Protein 6GEF (pdb70)

Structure (mmCIF, N/CA/C/O backbone):
data_6GEF
#
_entry.id   6GEF
#
_cell.length_a   83.040
_cell.length_b   93.560
_cell.length_c   109.920
_cell.angle_alpha   103.900
_cell.angle_beta   101.980
_cell.angle_gamma   99.940
#
_symmetry.space_group_name_H-M   'P 1'
#
loop_
_atom_site.group_PDB
_atom_site.id
_atom_site.type_symbol
_atom_site.label_atom_id
_atom_site.label_alt_id
_atom_site.label_comp_id
_atom_site.label_asym_id
_atom_site.label_entity_id
_atom_site.label_seq_id
_atom_site.pdbx_PDB_ins_code
_atom_site.Cartn_x
_atom_site.Cartn_y
_atom_site.Cartn_z
_atom_site.occupancy
_atom_site.B_iso_or_equiv
_atom_site.auth_seq_id
_atom_site.auth_comp_id
_atom_site.auth_asym_id
_atom_site.auth_atom_id
_atom_site.pdbx_PDB_model_num
ATOM 1 N N . ARG A 1 15 ? -16.384 -27.929 29.563 1.00 105.75 1 ARG A N 1
ATOM 2 C CA . ARG A 1 15 ? -17.468 -28.654 30.304 1.00 110.32 1 ARG A CA 1
ATOM 3 C C . ARG A 1 15 ? -18.430 -29.298 29.314 1.00 112.85 1 ARG A C 1
ATOM 4 O O . ARG A 1 15 ? -18.041 -30.228 28.604 1.00 117.55 1 ARG A O 1
ATOM 6 N N . GLU A 1 16 ? -19.666 -28.788 29.246 1.00 113.45 2 GLU A N 1
ATOM 7 C CA . GLU A 1 16 ? -20.752 -29.488 28.611 1.00 112.19 2 GLU A CA 1
ATOM 8 C C . GLU A 1 16 ? -21.681 -28.534 27.848 1.00 110.63 2 GLU A C 1
ATOM 9 O O . GLU A 1 16 ? -22.886 -28.743 27.795 1.00 112.52 2 GLU A O 1
ATOM 11 N N . PRO A 1 17 ? -21.113 -27.472 27.283 1.00 106.58 3 PRO A N 1
ATOM 12 C CA . PRO A 1 17 ? -21.900 -26.423 26.648 1.00 105.69 3 PRO A CA 1
ATOM 13 C C . PRO A 1 17 ? -21.196 -25.974 25.366 1.00 103.32 3 PRO A C 1
ATOM 14 O O . PRO A 1 17 ? -20.065 -26.405 25.067 1.00 96.58 3 PRO A O 1
ATOM 16 N N . LEU A 1 18 ? -21.876 -25.125 24.605 1.00 100.47 4 LEU A N 1
ATOM 17 C CA . LEU A 1 18 ? -21.580 -24.998 23.188 1.00 101.17 4 LEU A CA 1
ATOM 18 C C . LEU A 1 18 ? -20.221 -24.338 22.965 1.00 96.66 4 LEU A C 1
ATOM 19 O O . LEU A 1 18 ? -19.795 -23.480 23.762 1.00 94.49 4 LEU A O 1
ATOM 21 N N . HIS A 1 19 ? -19.546 -24.758 21.889 1.00 86.30 5 HIS A N 1
ATOM 22 C CA . HIS A 1 19 ? -18.372 -24.048 21.412 1.00 80.27 5 HIS A CA 1
ATOM 23 C C . HIS A 1 19 ? -18.701 -22.570 21.221 1.00 78.25 5 HIS A C 1
ATOM 24 O O . HIS A 1 19 ? -19.806 -22.208 20.817 1.00 83.50 5 HIS A O 1
ATOM 26 N N . LEU A 1 20 ? -17.741 -21.699 21.553 1.00 71.78 6 LEU A N 1
ATOM 27 C CA . LEU A 1 20 ? -17.953 -20.278 21.586 1.00 68.09 6 LEU A CA 1
ATOM 28 C C . LEU A 1 20 ? -16.629 -19.608 21.251 1.00 64.26 6 LEU A C 1
ATOM 29 O O . LEU A 1 20 ? -15.574 -20.114 21.615 1.00 60.80 6 LEU A O 1
ATOM 34 N N . PRO A 1 21 ? -16.665 -18.404 20.681 1.00 65.73 7 PRO A N 1
ATOM 35 C CA . PRO A 1 21 ? -15.427 -17.624 20.541 1.00 66.71 7 PRO A CA 1
ATOM 36 C C . PRO A 1 21 ? -14.733 -17.406 21.858 1.00 70.53 7 PRO A C 1
ATOM 37 O O . PRO A 1 21 ? -15.377 -17.471 22.920 1.00 64.83 7 PRO A O 1
ATOM 41 N N . ILE A 1 22 ? -13.434 -17.141 21.817 1.00 75.88 8 ILE A N 1
ATOM 42 C CA . ILE A 1 22 ? -12.684 -16.949 23.062 1.00 80.77 8 ILE A CA 1
ATOM 43 C C . ILE A 1 22 ? -13.275 -15.758 23.813 1.00 77.58 8 ILE A C 1
ATOM 44 O O . ILE A 1 22 ? -13.632 -14.748 23.220 1.00 72.55 8 ILE A O 1
ATOM 49 N N . LEU A 1 23 ? -13.374 -15.890 25.143 1.00 82.29 9 LEU A N 1
ATOM 50 C CA . LEU A 1 23 ? -13.795 -14.810 26.008 1.00 82.94 9 LEU A CA 1
ATOM 51 C C . LEU A 1 23 ? -12.592 -14.025 26.519 1.00 83.15 9 LEU A C 1
ATOM 52 O O . LEU A 1 23 ? -11.478 -14.529 26.582 1.00 79.76 9 LEU A O 1
ATOM 57 N N . GLU A 1 24 ? -12.833 -12.777 26.878 1.00 87.24 10 GLU A N 1
ATOM 58 C CA . GLU A 1 24 ? -11.787 -11.801 27.132 1.00 88.62 10 GLU A CA 1
ATOM 59 C C . GLU A 1 24 ? -11.878 -11.305 28.573 1.00 91.11 10 GLU A C 1
ATOM 60 O O . GLU A 1 24 ? -12.986 -11.141 29.107 1.00 97.23 10 GLU A O 1
ATOM 66 N N . PHE A 1 25 ? -10.721 -11.033 29.161 1.00 94.92 11 PHE A N 1
ATOM 67 C CA . PHE A 1 25 ? -10.644 -10.314 30.414 1.00 97.07 11 PHE A CA 1
ATOM 68 C C . PHE A 1 25 ? -11.079 -8.863 30.227 1.00 96.84 11 PHE A C 1
ATOM 69 O O . PHE A 1 25 ? -11.011 -8.297 29.134 1.00 93.57 11 PHE A O 1
ATOM 77 N N . LYS A 1 26 ? -11.508 -8.261 31.329 1.00 97.96 12 LYS A N 1
ATOM 78 C CA . LYS A 1 26 ? -12.233 -6.995 31.294 1.00 97.74 12 LYS A CA 1
ATOM 79 C C . LYS A 1 26 ? -11.463 -5.910 32.048 1.00 101.52 12 LYS A C 1
ATOM 80 O O . LYS A 1 26 ? -10.551 -6.192 32.800 1.00 102.05 12 LYS A O 1
ATOM 86 N N . THR A 1 27 ? -11.859 -4.668 31.818 1.00 105.18 13 THR A N 1
ATOM 87 C CA . THR A 1 27 ? -11.453 -3.526 32.660 1.00 106.02 13 THR A CA 1
ATOM 88 C C . THR A 1 27 ? -12.704 -2.778 33.115 1.00 103.68 13 THR A C 1
ATOM 89 O O . THR A 1 27 ? -13.334 -2.120 32.306 1.00 109.86 13 THR A O 1
ATOM 93 N N . GLU A 1 28 ? -13.024 -2.905 34.392 1.00 100.63 14 GLU A N 1
ATOM 94 C CA . GLU A 1 28 ? -14.228 -2.273 34.953 1.00 100.17 14 GLU A CA 1
ATOM 95 C C . GLU A 1 28 ? -15.409 -2.266 33.962 1.00 90.86 14 GLU A C 1
ATOM 96 O O . GLU A 1 28 ? -15.637 -1.292 33.290 1.00 86.89 14 GLU A O 1
ATOM 102 N N . TYR A 1 29 ? -16.005 -3.420 33.771 1.00 83.74 15 TYR A N 1
ATOM 103 C CA . TYR A 1 29 ? -17.017 -3.621 32.757 1.00 85.66 15 TYR A CA 1
ATOM 104 C C . TYR A 1 29 ? -17.880 -4.816 33.121 1.00 85.83 15 TYR A C 1
ATOM 105 O O . TYR A 1 29 ? -17.367 -5.823 33.610 1.00 89.57 15 TYR A O 1
ATOM 114 N N . ARG A 1 30 ? -19.182 -4.692 32.902 1.00 85.75 16 ARG A N 1
ATOM 115 C CA . ARG A 1 30 ? -20.096 -5.820 32.946 1.00 85.78 16 ARG A CA 1
ATOM 116 C C . ARG A 1 30 ? -20.834 -5.916 31.625 1.00 77.93 16 ARG A C 1
ATOM 117 O O . ARG A 1 30 ? -21.382 -4.923 31.154 1.00 76.89 16 ARG A O 1
ATOM 125 N N . TYR A 1 31 ? -20.856 -7.098 31.033 1.00 71.22 17 TYR A N 1
ATOM 126 C CA . TYR A 1 31 ? -21.627 -7.294 29.817 1.00 68.76 17 TYR A CA 1
ATOM 127 C C . TYR A 1 31 ? -23.108 -7.219 30.153 1.00 65.63 17 TYR A C 1
ATOM 128 O O . TYR A 1 31 ? -23.575 -7.954 31.035 1.00 64.43 17 TYR A O 1
ATOM 137 N N . PRO A 1 32 ? -23.892 -6.367 29.471 1.00 63.80 18 PRO A N 1
ATOM 138 C CA . PRO A 1 32 ? -25.312 -6.271 29.791 1.00 66.41 18 PRO A CA 1
ATOM 139 C C . PRO A 1 32 ? -26.085 -7.524 29.448 1.00 68.99 18 PRO A C 1
ATOM 140 O O . PRO A 1 32 ? -25.915 -8.049 28.365 1.00 74.88 18 PRO A O 1
ATOM 144 N N . SER A 1 33 ? -26.893 -8.009 30.362 1.00 71.60 19 SER A N 1
ATOM 145 C CA . SER A 1 33 ? -27.883 -9.030 30.032 1.00 73.33 19 SER A CA 1
ATOM 146 C C . SER A 1 33 ? -28.700 -8.635 28.808 1.00 73.10 19 SER A C 1
ATOM 147 O O . SER A 1 33 ? -29.008 -9.472 27.964 1.00 72.64 19 SER A O 1
ATOM 150 N N . THR A 1 34 ? -29.078 -7.362 28.711 1.00 74.65 20 THR A N 1
ATOM 151 C CA . THR A 1 34 ? -29.682 -6.816 27.509 1.00 73.62 20 THR A CA 1
ATOM 152 C C . THR A 1 34 ? -29.112 -5.430 27.235 1.00 74.13 20 THR A C 1
ATOM 153 O O . THR A 1 34 ? -28.710 -4.713 28.159 1.00 82.39 20 THR A O 1
ATOM 157 N N . PHE A 1 35 ? -29.079 -5.063 25.960 1.00 71.47 21 PHE A N 1
ATOM 158 C CA . PHE A 1 35 ? -28.627 -3.740 25.538 1.00 69.46 21 PHE A CA 1
ATOM 159 C C . PHE A 1 35 ? -29.849 -2.864 25.315 1.00 74.55 21 PHE A C 1
ATOM 160 O O . PHE A 1 35 ? -30.544 -2.989 24.321 1.00 82.41 21 PHE A O 1
ATOM 168 N N . GLU A 1 36 ? -30.147 -1.989 26.307 1.00 75.72 22 GLU A N 1
ATOM 169 C CA . GLU A 1 36 ? -31.219 -1.033 26.193 1.00 77.12 22 GLU A CA 1
ATOM 170 C C . GLU A 1 36 ? -30.770 0.422 26.260 1.00 74.85 22 GLU A C 1
ATOM 171 O O . GLU A 1 36 ? -31.594 1.320 26.023 1.00 75.09 22 GLU A O 1
ATOM 177 N N . HIS A 1 37 ? -29.501 0.691 26.567 1.00 71.84 23 HIS A N 1
ATOM 178 C CA . HIS A 1 37 ? -28.978 2.041 26.638 1.00 75.06 23 HIS A CA 1
ATOM 179 C C . HIS A 1 37 ? -27.723 2.155 25.819 1.00 72.99 23 HIS A C 1
ATOM 180 O O . HIS A 1 37 ? -26.820 1.343 25.971 1.00 73.57 23 HIS A O 1
ATOM 187 N N . GLU A 1 38 ? -27.666 3.177 24.958 1.00 74.88 24 GLU A N 1
ATOM 188 C CA . GLU A 1 38 ? -26.439 3.443 24.194 1.00 75.63 24 GLU A CA 1
ATOM 189 C C . GLU A 1 38 ? -25.214 3.545 25.084 1.00 74.07 24 GLU A C 1
ATOM 190 O O . GLU A 1 38 ? -24.101 3.403 24.614 1.00 72.08 24 GLU A O 1
ATOM 196 N N . ALA A 1 39 ? -25.408 3.813 26.381 1.00 75.65 25 ALA A N 1
ATOM 197 C CA . ALA A 1 39 ? -24.287 4.016 27.282 1.00 74.68 25 ALA A CA 1
ATOM 198 C C . ALA A 1 39 ? -23.503 2.714 27.479 1.00 73.17 25 ALA A C 1
ATOM 199 O O . ALA A 1 39 ? -22.268 2.732 27.534 1.00 73.97 25 ALA A O 1
ATOM 201 N N . GLN A 1 40 ? -24.204 1.579 27.600 1.00 69.70 26 GLN A N 1
ATOM 202 C CA . GLN A 1 40 ? -23.547 0.313 27.773 1.00 68.20 26 GLN A CA 1
ATOM 203 C C . GLN A 1 40 ? -23.001 -0.257 26.477 1.00 69.29 26 GLN A C 1
ATOM 204 O O . GLN A 1 40 ? -22.053 -1.054 26.489 1.00 67.39 26 GLN A O 1
ATOM 210 N N . PHE A 1 41 ? -23.550 0.132 25.344 1.00 70.61 27 PHE A N 1
ATOM 211 C CA . PHE A 1 41 ? -22.872 -0.098 24.060 1.00 71.27 27 PHE A CA 1
ATOM 212 C C . PHE A 1 41 ? -21.568 0.683 23.958 1.00 70.82 27 PHE A C 1
ATOM 213 O O . PHE A 1 41 ? -20.534 0.129 23.592 1.00 69.24 27 PHE A O 1
ATOM 221 N N . LYS A 1 42 ? -21.603 1.959 24.305 1.00 74.63 28 LYS A N 1
ATOM 222 C CA . LYS A 1 42 ? -20.366 2.762 24.336 1.00 75.16 28 LYS A CA 1
ATOM 223 C C . LYS A 1 42 ? -19.346 2.153 25.303 1.00 71.40 28 LYS A C 1
ATOM 224 O O . LYS A 1 42 ? -18.162 2.143 25.012 1.00 66.17 28 LYS A O 1
ATOM 230 N N . ASP A 1 43 ? -19.820 1.636 26.439 1.00 71.08 29 ASP A N 1
ATOM 231 C CA . ASP A 1 43 ? -18.931 0.949 27.361 1.00 72.63 29 ASP A CA 1
ATOM 232 C C . ASP A 1 43 ? -18.430 -0.352 26.802 1.00 69.94 29 ASP A C 1
ATOM 233 O O . ASP A 1 43 ? -17.352 -0.821 27.193 1.00 66.88 29 ASP A O 1
ATOM 238 N N . THR A 1 44 ? -19.199 -0.999 25.932 1.00 72.82 30 THR A N 1
ATOM 239 C CA . THR A 1 44 ? -18.727 -2.206 25.249 1.00 70.76 30 THR A CA 1
ATOM 240 C C . THR A 1 44 ? -17.619 -1.863 24.275 1.00 69.73 30 THR A C 1
ATOM 241 O O . THR A 1 44 ? -16.623 -2.591 24.198 1.00 68.26 30 THR A O 1
ATOM 245 N N . VAL A 1 45 ? -17.786 -0.815 23.486 1.00 69.86 31 VAL A N 1
ATOM 246 C CA . VAL A 1 45 ? -16.774 -0.441 22.518 1.00 69.15 31 VAL A CA 1
ATOM 247 C C . VAL A 1 45 ? -15.559 0.079 23.230 1.00 70.84 31 VAL A C 1
ATOM 248 O O . VAL A 1 45 ? -14.418 -0.021 22.706 1.00 77.38 31 VAL A O 1
ATOM 252 N N . LEU A 1 46 ? -15.701 0.756 24.356 1.00 74.63 32 LEU A N 1
ATOM 253 C CA . LEU A 1 46 ? -14.549 1.177 25.164 1.00 73.00 32 LEU A CA 1
ATOM 254 C C . LEU A 1 46 ? -13.857 -0.025 25.810 1.00 73.51 32 LEU A C 1
ATOM 255 O O . LEU A 1 46 ? -12.632 -0.037 25.916 1.00 78.00 32 LEU A O 1
ATOM 260 N N . GLU A 1 47 ? -14.610 -1.009 26.252 1.00 73.07 33 GLU A N 1
ATOM 261 C CA . GLU A 1 47 ? -14.023 -2.243 26.736 1.00 72.20 33 GLU A CA 1
ATOM 262 C C . GLU A 1 47 ? -13.201 -2.929 25.644 1.00 71.42 33 GLU A C 1
ATOM 263 O O . GLU A 1 47 ? -12.072 -3.351 25.884 1.00 71.47 33 GLU A O 1
ATOM 269 N N . PHE A 1 48 ? -13.781 -3.114 24.476 1.00 68.14 34 PHE A N 1
ATOM 270 C CA . PHE A 1 48 ? -13.015 -3.625 23.340 1.00 70.97 34 PHE A CA 1
ATOM 271 C C . PHE A 1 48 ? -11.828 -2.737 23.036 1.00 70.75 34 PHE A C 1
ATOM 272 O O . PHE A 1 48 ? -10.784 -3.232 22.590 1.00 73.24 34 PHE A O 1
ATOM 280 N N . LEU A 1 49 ? -11.953 -1.433 23.218 1.00 68.71 35 LEU A N 1
ATOM 281 C CA . LEU A 1 49 ? -10.859 -0.517 22.879 1.00 69.00 35 LEU A CA 1
ATOM 282 C C . LEU A 1 49 ? -9.709 -0.644 23.840 1.00 69.27 35 LEU A C 1
ATOM 283 O O . LEU A 1 49 ? -8.551 -0.495 23.458 1.00 71.53 35 LEU A O 1
ATOM 288 N N . ALA A 1 50 ? -9.974 -0.897 25.116 1.00 70.30 36 ALA A N 1
ATOM 289 C CA . ALA A 1 50 ? -8.926 -1.322 26.046 1.00 72.34 36 ALA A CA 1
ATOM 290 C C . ALA A 1 50 ? -8.087 -2.484 25.472 1.00 72.86 36 ALA A C 1
ATOM 291 O O . ALA A 1 50 ? -6.888 -2.538 25.675 1.00 78.80 36 ALA A O 1
ATOM 293 N N . HIS A 1 51 ? -8.736 -3.375 24.763 1.00 72.21 37 HIS A N 1
ATOM 294 C CA . HIS A 1 51 ? -8.074 -4.553 24.203 1.00 73.69 37 HIS A CA 1
ATOM 295 C C . HIS A 1 51 ? -7.406 -4.297 22.846 1.00 74.08 37 HIS A C 1
ATOM 296 O O . HIS A 1 51 ? -6.803 -5.215 22.315 1.00 71.54 37 HIS A O 1
ATOM 303 N N . GLU A 1 52 ? -7.526 -3.081 22.305 1.00 75.86 38 GLU A N 1
ATOM 304 C CA . GLU A 1 52 ? -6.935 -2.729 21.035 1.00 79.21 38 GLU A CA 1
ATOM 305 C C . GLU A 1 52 ? -7.532 -3.577 19.905 1.00 78.29 38 GLU A C 1
ATOM 306 O O . GLU A 1 52 ? -6.831 -3.917 18.912 1.00 80.21 38 GLU A O 1
ATOM 312 N N . ALA A 1 53 ? -8.838 -3.798 19.950 1.00 72.43 39 ALA A N 1
ATOM 313 C CA . ALA A 1 53 ? -9.530 -4.465 18.848 1.00 70.41 39 ALA A CA 1
ATOM 314 C C . ALA A 1 53 ? -9.588 -3.540 17.647 1.00 68.16 39 ALA A C 1
ATOM 315 O O . ALA A 1 53 ? -9.906 -2.364 17.771 1.00 70.55 39 ALA A O 1
ATOM 317 N N . SER A 1 54 ? -9.269 -4.067 16.468 1.00 65.93 40 SER A N 1
ATOM 318 C CA . SER A 1 54 ? -9.369 -3.308 15.240 1.00 63.38 40 SER A CA 1
ATOM 319 C C . SER A 1 54 ? -10.815 -3.183 14.778 1.00 61.02 40 SER A C 1
ATOM 320 O O . SER A 1 54 ? -11.240 -2.124 14.313 1.00 63.86 40 SER A O 1
ATOM 323 N N . ASP A 1 55 ? -11.581 -4.238 14.901 1.00 60.03 41 ASP A N 1
ATOM 324 C CA . ASP A 1 55 ? -12.944 -4.300 14.358 1.00 60.13 41 ASP A CA 1
ATOM 325 C C . ASP A 1 55 ? -13.861 -4.937 15.392 1.00 57.12 41 ASP A C 1
ATOM 326 O O . ASP A 1 55 ? -13.461 -5.832 16.121 1.00 54.51 41 ASP A O 1
ATOM 331 N N . ILE A 1 56 ? -15.087 -4.448 15.450 1.00 57.49 42 ILE A N 1
ATOM 332 C CA . ILE A 1 56 ? -16.123 -4.968 16.324 1.00 59.88 42 ILE A CA 1
ATOM 333 C C . ILE A 1 56 ? -17.338 -5.309 15.455 1.00 57.90 42 ILE A C 1
ATOM 334 O O . ILE A 1 56 ? -17.730 -4.541 14.574 1.00 55.74 42 ILE A O 1
ATOM 339 N N . ILE A 1 57 ? -17.896 -6.485 15.687 1.00 57.84 43 ILE A N 1
ATOM 340 C CA . ILE A 1 57 ? -18.993 -7.020 14.914 1.00 55.16 43 ILE A CA 1
ATOM 341 C C . ILE A 1 57 ? -20.170 -7.233 15.830 1.00 53.86 43 ILE A C 1
ATOM 342 O O . ILE A 1 57 ? -20.068 -7.968 16.812 1.00 52.96 43 ILE A O 1
ATOM 347 N N . ILE A 1 58 ? -21.293 -6.623 15.492 1.00 53.24 44 ILE A N 1
ATOM 348 C CA . ILE A 1 58 ? -22.572 -6.847 16.171 1.00 53.84 44 ILE A CA 1
ATOM 349 C C . ILE A 1 58 ? -23.496 -7.535 15.187 1.00 53.51 44 ILE A C 1
ATOM 350 O O . ILE A 1 58 ? -23.871 -6.952 14.173 1.00 53.89 44 ILE A O 1
ATOM 355 N N . LYS A 1 59 ? -23.843 -8.783 15.487 1.00 55.52 45 LYS A N 1
ATOM 356 C CA . LYS A 1 59 ? -24.837 -9.519 14.699 1.00 57.39 45 LYS A CA 1
ATOM 357 C C . LYS A 1 59 ? -25.753 -10.267 15.648 1.00 57.24 45 LYS A C 1
ATOM 358 O O . LYS A 1 59 ? -25.336 -10.721 16.709 1.00 55.02 45 LYS A O 1
ATOM 364 N N . GLN A 1 60 ? -27.015 -10.392 15.242 1.00 59.22 46 GLN A N 1
ATOM 365 C CA . GLN A 1 60 ? -27.970 -11.241 15.952 1.00 62.62 46 GLN A CA 1
ATOM 366 C C . GLN A 1 60 ? -27.428 -12.687 16.108 1.00 66.20 46 GLN A C 1
ATOM 367 O O . GLN A 1 60 ? -26.627 -13.136 15.264 1.00 66.91 46 GLN A O 1
ATOM 373 N N . GLY A 1 61 ? -27.768 -13.311 17.195 1.00 67.18 47 GLY A N 1
ATOM 374 C CA . GLY A 1 61 ? -27.440 -14.702 17.401 1.00 67.39 47 GLY A CA 1
ATOM 375 C C . GLY A 1 61 ? -26.034 -14.971 17.856 1.00 65.43 47 GLY A C 1
ATOM 376 O O . GLY A 1 61 ? -25.731 -16.122 18.219 1.00 62.57 47 GLY A O 1
ATOM 377 N N . VAL A 1 62 ? -25.163 -13.969 17.883 1.00 66.91 48 VAL A N 1
ATOM 378 C CA . VAL A 1 62 ? -23.869 -14.072 18.551 1.00 69.65 48 VAL A CA 1
ATOM 379 C C . VAL A 1 62 ? -23.688 -12.850 19.450 1.00 66.95 48 VAL A C 1
ATOM 380 O O . VAL A 1 62 ? -24.262 -11.784 19.202 1.00 67.94 48 VAL A O 1
ATOM 384 N N . ALA A 1 63 ? -22.884 -13.013 20.489 1.00 65.56 49 ALA A N 1
ATOM 385 C CA . ALA A 1 63 ? -22.494 -11.883 21.319 1.00 68.91 49 ALA A CA 1
ATOM 386 C C . ALA A 1 63 ? -21.640 -10.893 20.524 1.00 65.78 49 ALA A C 1
ATOM 387 O O . ALA A 1 63 ? -20.990 -11.257 19.568 1.00 62.54 49 ALA A O 1
ATOM 389 N N . ILE A 1 64 ? -21.662 -9.637 20.947 1.00 64.64 50 ILE A N 1
ATOM 390 C CA . ILE A 1 64 ? -20.818 -8.623 20.374 1.00 65.98 50 ILE A CA 1
ATOM 391 C C . ILE A 1 64 ? -19.380 -9.130 20.305 1.00 64.92 50 ILE A C 1
ATOM 392 O O . ILE A 1 64 ? -18.792 -9.425 21.316 1.00 70.11 50 ILE A O 1
ATOM 397 N N . SER A 1 65 ? -18.814 -9.171 19.097 1.00 62.67 51 SER A N 1
ATOM 398 C CA . SER A 1 65 ? -17.503 -9.727 18.855 1.00 60.60 51 SER A CA 1
ATOM 399 C C . SER A 1 65 ? -16.595 -8.675 18.252 1.00 57.68 51 SER A C 1
ATOM 400 O O . SER A 1 65 ? -17.060 -7.736 17.593 1.00 58.96 51 SER A O 1
ATOM 403 N N . ALA A 1 66 ? -15.299 -8.830 18.508 1.00 56.23 52 ALA A N 1
ATOM 404 C CA . ALA A 1 66 ? -14.303 -7.899 17.988 1.00 55.14 52 ALA A CA 1
ATOM 405 C C . ALA A 1 66 ? -13.089 -8.700 17.527 1.00 56.28 52 ALA A C 1
ATOM 406 O O . ALA A 1 66 ? -12.767 -9.748 18.088 1.00 54.86 52 ALA A O 1
ATOM 408 N N . LYS A 1 67 ? -12.415 -8.192 16.508 1.00 60.60 53 LYS A N 1
ATOM 409 C CA . LYS A 1 67 ? -11.118 -8.682 16.104 1.00 64.81 53 LYS A CA 1
ATOM 410 C C . LYS A 1 67 ? -10.037 -7.949 16.908 1.00 63.75 53 LYS A C 1
ATOM 411 O O . LYS A 1 67 ? -9.443 -6.983 16.477 1.00 66.20 53 LYS A O 1
ATOM 417 N N . VAL A 1 68 ? -9.783 -8.462 18.087 1.00 66.59 54 VAL A N 1
ATOM 418 C CA . VAL A 1 68 ? -8.620 -8.071 18.887 1.00 69.03 54 VAL A CA 1
ATOM 419 C C . VAL A 1 68 ? -7.389 -8.808 18.304 1.00 70.60 54 VAL A C 1
ATOM 420 O O . VAL A 1 68 ? -7.390 -10.030 18.161 1.00 68.24 54 VAL A O 1
ATOM 424 N N . LYS A 1 69 ? -6.380 -8.016 17.933 1.00 74.55 55 LYS A N 1
ATOM 425 C CA . LYS A 1 69 ? -5.140 -8.541 17.403 1.00 76.70 55 LYS A CA 1
ATOM 426 C C . LYS A 1 69 ? -5.350 -9.684 16.426 1.00 72.79 55 LYS A C 1
ATOM 427 O O . LYS A 1 69 ? -4.912 -10.836 16.627 1.00 73.07 55 LYS A O 1
ATOM 433 N N . GLY A 1 70 ? -6.182 -9.407 15.437 1.00 68.12 56 GLY A N 1
ATOM 434 C CA . GLY A 1 70 ? -6.396 -10.349 14.331 1.00 69.56 56 GLY A CA 1
ATOM 435 C C . GLY A 1 70 ? -7.199 -11.596 14.649 1.00 68.37 56 GLY A C 1
ATOM 436 O O . GLY A 1 70 ? -7.523 -12.314 13.729 1.00 72.95 56 GLY A O 1
ATOM 437 N N . THR A 1 71 ? -7.461 -11.867 15.925 1.00 66.40 57 THR A N 1
ATOM 438 C CA . THR A 1 71 ? -8.358 -12.933 16.320 1.00 68.23 57 THR A CA 1
ATOM 439 C C . THR A 1 71 ? -9.653 -12.313 16.852 1.00 73.35 57 THR A C 1
ATOM 440 O O . THR A 1 71 ? -9.621 -11.316 17.622 1.00 78.33 57 THR A O 1
ATOM 444 N N . LEU A 1 72 ? -10.791 -12.881 16.417 1.00 70.21 58 LEU A N 1
ATOM 445 C CA . LEU A 1 72 ? -12.082 -12.368 16.812 1.00 69.24 58 LEU A CA 1
ATOM 446 C C . LEU A 1 72 ? -12.609 -13.161 18.012 1.00 67.38 58 LEU A C 1
ATOM 447 O O . LEU A 1 72 ? -12.419 -14.334 18.125 1.00 68.03 58 LEU A O 1
ATOM 452 N N . CYS A 1 73 ? -13.353 -12.478 18.864 1.00 65.58 59 CYS A N 1
ATOM 453 C CA . CYS A 1 73 ? -13.452 -12.843 20.272 1.00 64.60 59 CYS A CA 1
ATOM 454 C C . CYS A 1 73 ? -14.507 -11.989 20.928 1.00 62.83 59 CYS A C 1
ATOM 455 O O . CYS A 1 73 ? -14.778 -10.871 20.493 1.00 64.13 59 CYS A O 1
ATOM 458 N N . THR A 1 74 ? -15.095 -12.516 21.993 1.00 65.22 60 THR A N 1
ATOM 459 C CA . THR A 1 74 ? -16.296 -11.937 22.587 1.00 68.76 60 THR A CA 1
ATOM 460 C C . THR A 1 74 ? -16.105 -11.735 24.075 1.00 66.88 60 THR A C 1
ATOM 461 O O . THR A 1 74 ? -15.308 -12.428 24.716 1.00 66.40 60 THR A O 1
ATOM 465 N N . LEU A 1 75 ? -16.848 -10.793 24.626 1.00 65.04 61 LEU A N 1
ATOM 466 C CA . LEU A 1 75 ? -16.848 -10.526 26.059 1.00 63.08 61 LEU A CA 1
ATOM 467 C C . LEU A 1 75 ? -17.823 -11.410 26.833 1.00 63.16 61 LEU A C 1
ATOM 468 O O . LEU A 1 75 ? -17.756 -11.448 28.069 1.00 64.33 61 LEU A O 1
ATOM 473 N N . SER A 1 76 ? -18.725 -12.099 26.161 1.00 61.70 62 SER A N 1
ATOM 474 C CA . SER A 1 76 ? -19.720 -12.931 26.819 1.00 61.93 62 SER A CA 1
ATOM 475 C C . SER A 1 76 ? -20.206 -14.007 25.877 1.00 61.42 62 SER A C 1
ATOM 476 O O . SER A 1 76 ? -20.065 -13.905 24.668 1.00 57.03 62 SER A O 1
ATOM 479 N N . THR A 1 77 ? -20.751 -15.071 26.435 1.00 64.72 63 THR A N 1
ATOM 480 C CA . THR A 1 77 ? -21.445 -16.096 25.672 1.00 64.67 63 THR A CA 1
ATOM 481 C C . THR A 1 77 ? -22.911 -15.759 25.426 1.00 67.78 63 THR A C 1
ATOM 482 O O . THR A 1 77 ? -23.570 -16.425 24.615 1.00 68.78 63 THR A O 1
ATOM 486 N N . ARG A 1 78 ? -23.450 -14.751 26.100 1.00 71.29 64 ARG A N 1
ATOM 487 C CA . ARG A 1 78 ? -24.800 -14.283 25.813 1.00 72.21 64 ARG A CA 1
ATOM 488 C C . ARG A 1 78 ? -24.836 -13.674 24.419 1.00 70.97 64 ARG A C 1
ATOM 489 O O . ARG A 1 78 ? -23.907 -12.951 24.002 1.00 71.20 64 ARG A O 1
ATOM 497 N N . THR A 1 79 ? -25.932 -13.929 23.692 1.00 68.28 65 THR A N 1
ATOM 498 C CA . THR A 1 79 ? -25.998 -13.604 22.272 1.00 66.23 65 THR A CA 1
ATOM 499 C C . THR A 1 79 ? -27.083 -12.545 22.058 1.00 65.36 65 THR A C 1
ATOM 500 O O . THR A 1 79 ? -28.173 -12.708 22.554 1.00 64.25 65 THR A O 1
ATOM 504 N N . LEU A 1 80 ? -26.780 -11.545 21.256 1.00 67.54 66 LEU A N 1
ATOM 505 C CA . LEU A 1 80 ? -27.758 -10.520 20.936 1.00 69.15 66 LEU A CA 1
ATOM 506 C C . LEU A 1 80 ? -29.010 -11.113 20.347 1.00 68.53 66 LEU A C 1
ATOM 507 O O . LEU A 1 80 ? -28.949 -12.046 19.561 1.00 68.44 66 LEU A O 1
ATOM 512 N N . ASN A 1 81 ? -30.153 -10.618 20.789 1.00 70.99 67 ASN A N 1
ATOM 513 C CA . ASN A 1 81 ? -31.418 -10.816 20.089 1.00 72.22 67 ASN A CA 1
ATOM 514 C C . ASN A 1 81 ? -31.699 -9.603 19.187 1.00 73.54 67 ASN A C 1
ATOM 515 O O . ASN A 1 81 ? -30.945 -8.622 19.147 1.00 75.24 67 ASN A O 1
ATOM 520 N N . PHE A 1 82 ? -32.792 -9.700 18.435 1.00 74.02 68 PHE A N 1
ATOM 521 C CA . PHE A 1 82 ? -32.996 -8.826 17.296 1.00 74.08 68 PHE A CA 1
ATOM 522 C C . PHE A 1 82 ? -33.176 -7.371 17.727 1.00 74.54 68 PHE A C 1
ATOM 523 O O . PHE A 1 82 ? -32.685 -6.447 17.063 1.00 78.00 68 PHE A O 1
ATOM 531 N N . ASN A 1 83 ? -33.877 -7.151 18.825 1.00 75.04 69 ASN A N 1
ATOM 532 C CA . ASN A 1 83 ? -34.132 -5.784 19.291 1.00 76.75 69 ASN A CA 1
ATOM 533 C C . ASN A 1 83 ? -32.844 -5.072 19.666 1.00 73.25 69 ASN A C 1
ATOM 534 O O . ASN A 1 83 ? -32.534 -3.995 19.143 1.00 70.45 69 ASN A O 1
ATOM 539 N N . GLU A 1 84 ? -32.055 -5.685 20.521 1.00 72.02 70 GLU A N 1
ATOM 540 C CA . GLU A 1 84 ? -30.658 -5.271 20.734 1.00 72.55 70 GLU A CA 1
ATOM 541 C C . GLU A 1 84 ? -29.991 -4.817 19.449 1.00 68.55 70 GLU A C 1
ATOM 542 O O . GLU A 1 84 ? -29.588 -3.672 19.321 1.00 70.31 70 GLU A O 1
ATOM 548 N N . ILE A 1 85 ? -29.986 -5.677 18.448 1.00 64.78 71 ILE A N 1
ATOM 549 C CA . ILE A 1 85 ? -29.432 -5.319 17.139 1.00 62.14 71 ILE A CA 1
ATOM 550 C C . ILE A 1 85 ? -30.057 -4.036 16.571 1.00 60.14 71 ILE A C 1
ATOM 551 O O . ILE A 1 85 ? -29.369 -3.201 16.027 1.00 56.42 71 ILE A O 1
ATOM 556 N N . GLU A 1 86 ? -31.353 -3.884 16.803 1.00 66.17 72 GLU A N 1
ATOM 557 C CA . GLU A 1 86 ? -32.083 -2.783 16.192 1.00 68.85 72 GLU A CA 1
ATOM 558 C C . GLU A 1 86 ? -31.682 -1.462 16.838 1.00 68.33 72 GLU A C 1
ATOM 559 O O . GLU A 1 86 ? -31.410 -0.469 16.138 1.00 69.12 72 GLU A O 1
ATOM 565 N N . ARG A 1 87 ? -31.684 -1.406 18.165 1.00 67.48 73 ARG A N 1
ATOM 566 C CA . ARG A 1 87 ? -31.271 -0.188 18.856 1.00 71.05 73 ARG A CA 1
ATOM 567 C C . ARG A 1 87 ? -29.786 0.103 18.683 1.00 69.91 73 ARG A C 1
ATOM 568 O O . ARG A 1 87 ? -29.386 1.268 18.616 1.00 67.08 73 ARG A O 1
ATOM 576 N N . ILE A 1 88 ? -28.963 -0.934 18.611 1.00 70.33 74 ILE A N 1
ATOM 577 C CA . ILE A 1 88 ? -27.534 -0.737 18.346 1.00 68.14 74 ILE A CA 1
ATOM 578 C C . ILE A 1 88 ? -27.344 -0.104 16.989 1.00 66.43 74 ILE A C 1
ATOM 579 O O . ILE A 1 88 ? -26.555 0.838 16.814 1.00 67.32 74 ILE A O 1
ATOM 584 N N . ALA A 1 89 ? -28.018 -0.631 15.968 1.00 67.23 75 ALA A N 1
ATOM 585 C CA . ALA A 1 89 ? -28.116 0.065 14.684 1.00 64.63 75 ALA A CA 1
ATOM 586 C C . ALA A 1 89 ? -28.542 1.491 14.852 1.00 64.70 75 ALA A C 1
ATOM 587 O O . ALA A 1 89 ? -27.973 2.414 14.246 1.00 59.01 75 ALA A O 1
ATOM 589 N N . LEU A 1 90 ? -29.558 1.729 15.706 1.00 70.48 76 LEU A N 1
ATOM 590 C CA . LEU A 1 90 ? -29.971 3.095 16.039 1.00 68.84 76 LEU A CA 1
ATOM 591 C C . LEU A 1 90 ? -28.755 3.964 16.428 1.00 66.55 76 LEU A C 1
ATOM 592 O O . LEU A 1 90 ? -28.535 5.025 15.867 1.00 66.72 76 LEU A O 1
ATOM 597 N N . TRP A 1 91 ? -27.951 3.450 17.344 1.00 64.97 77 TRP A N 1
ATOM 598 C CA . TRP A 1 91 ? -26.901 4.267 17.942 1.00 69.44 77 TRP A CA 1
ATOM 599 C C . TRP A 1 91 ? -25.749 4.457 16.989 1.00 67.99 77 TRP A C 1
ATOM 600 O O . TRP A 1 91 ? -25.341 5.603 16.707 1.00 72.79 77 TRP A O 1
ATOM 611 N N . ALA A 1 92 ? -25.200 3.366 16.474 1.00 67.87 78 ALA A N 1
ATOM 612 C CA . ALA A 1 92 ? -24.032 3.450 15.583 1.00 70.09 78 ALA A CA 1
ATOM 613 C C . ALA A 1 92 ? -24.358 4.181 14.287 1.00 71.75 78 ALA A C 1
ATOM 614 O O . ALA A 1 92 ? -23.606 5.061 13.862 1.00 72.96 78 ALA A O 1
ATOM 616 N N . SER A 1 93 ? -25.517 3.872 13.707 1.00 73.17 79 SER A N 1
ATOM 617 C CA . SER A 1 93 ? -25.959 4.598 12.513 1.00 70.25 79 SER A CA 1
ATOM 618 C C . SER A 1 93 ? -26.127 6.095 12.814 1.00 74.05 79 SER A C 1
ATOM 619 O O . SER A 1 93 ? -25.768 6.920 11.995 1.00 72.02 79 SER A O 1
ATOM 622 N N . GLY A 1 94 ? -26.667 6.410 13.984 1.00 78.53 80 GLY A N 1
ATOM 623 C CA . GLY A 1 94 ? -27.156 7.754 14.235 1.00 79.68 80 GLY A CA 1
ATOM 624 C C . GLY A 1 94 ? -28.460 8.102 13.564 1.00 82.25 80 GLY A C 1
ATOM 625 O O . GLY A 1 94 ? -28.848 9.255 13.616 1.00 83.69 80 GLY A O 1
ATOM 626 N N . SER A 1 95 ? -29.168 7.133 12.983 1.00 84.12 81 SER A N 1
ATOM 627 C CA . SER A 1 95 ? -30.418 7.371 12.296 1.00 87.11 81 SER A CA 1
ATOM 628 C C . SER A 1 95 ? -31.484 6.426 12.828 1.00 86.58 81 SER A C 1
ATOM 629 O O . SER A 1 95 ? -31.208 5.241 13.068 1.00 86.00 81 SER A O 1
ATOM 632 N N . SER A 1 96 ? -32.699 6.945 12.997 1.00 87.00 82 SER A N 1
ATOM 633 C CA . SER A 1 96 ? -33.861 6.086 13.211 1.00 87.31 82 SER A CA 1
ATOM 634 C C . SER A 1 96 ? -34.285 5.335 11.931 1.00 90.35 82 SER A C 1
ATOM 635 O O . SER A 1 96 ? -35.078 4.415 12.016 1.00 88.57 82 SER A O 1
ATOM 638 N N . SER A 1 97 ? -33.784 5.766 10.768 1.00 90.24 83 SER A N 1
ATOM 639 C CA . SER A 1 97 ? -34.337 5.323 9.502 1.00 91.07 83 SER A CA 1
ATOM 640 C C . SER A 1 97 ? -33.656 4.050 8.967 1.00 87.13 83 SER A C 1
ATOM 641 O O . SER A 1 97 ? -33.864 3.695 7.807 1.00 80.50 83 SER A O 1
ATOM 644 N N . VAL A 1 98 ? -32.867 3.360 9.782 1.00 83.43 84 VAL A N 1
ATOM 645 C CA . VAL A 1 98 ? -31.903 2.418 9.267 1.00 84.35 84 VAL A CA 1
ATOM 646 C C . VAL A 1 98 ? -32.593 1.226 8.568 1.00 85.02 84 VAL A C 1
ATOM 647 O O . VAL A 1 98 ? -32.157 0.778 7.510 1.00 87.41 84 VAL A O 1
ATOM 651 N N . LEU A 1 99 ? -33.689 0.761 9.151 1.00 82.13 85 LEU A N 1
ATOM 652 C CA . LEU A 1 99 ? -34.451 -0.312 8.527 1.00 83.28 85 LEU A CA 1
ATOM 653 C C . LEU A 1 99 ? -35.199 0.185 7.295 1.00 84.38 85 LEU A C 1
ATOM 654 O O . LEU A 1 99 ? -35.400 -0.579 6.334 1.00 84.49 85 LEU A O 1
ATOM 659 N N . THR A 1 100 ? -35.631 1.435 7.290 1.00 85.84 86 THR A N 1
ATOM 660 C CA . THR A 1 100 ? -36.165 2.040 6.072 1.00 87.51 86 THR A CA 1
ATOM 661 C C . THR A 1 100 ? -35.146 1.980 4.930 1.00 83.51 86 THR A C 1
ATOM 662 O O . THR A 1 100 ? -35.479 1.528 3.832 1.00 81.42 86 THR A O 1
ATOM 666 N N . GLU A 1 101 ? -33.931 2.414 5.195 1.00 83.89 87 GLU A N 1
ATOM 667 C CA . GLU A 1 101 ? -32.928 2.492 4.118 1.00 85.62 87 GLU A CA 1
ATOM 668 C C . GLU A 1 101 ? -32.459 1.107 3.719 1.00 83.13 87 GLU A C 1
ATOM 669 O O . GLU A 1 101 ? -32.197 0.844 2.539 1.00 83.19 87 GLU A O 1
ATOM 675 N N . LEU A 1 102 ? -32.326 0.194 4.684 1.00 78.76 88 LEU A N 1
ATOM 676 C CA . LEU A 1 102 ? -32.070 -1.207 4.352 1.00 76.60 88 LEU A CA 1
ATOM 677 C C . LEU A 1 102 ? -33.144 -1.786 3.465 1.00 75.66 88 LEU A C 1
ATOM 678 O O . LEU A 1 102 ? -32.827 -2.467 2.468 1.00 78.95 88 LEU A O 1
ATOM 683 N N . ALA A 1 103 ? -34.409 -1.485 3.759 1.00 74.20 89 ALA A N 1
ATOM 684 C CA . ALA A 1 103 ? -35.504 -1.903 2.872 1.00 73.08 89 ALA A CA 1
ATOM 685 C C . ALA A 1 103 ? -35.360 -1.293 1.455 1.00 73.83 89 ALA A C 1
ATOM 686 O O . ALA A 1 103 ? -35.554 -1.964 0.480 1.00 73.28 89 ALA A O 1
ATOM 688 N N . SER A 1 104 ? -35.001 -0.037 1.425 1.00 78.77 90 SER A N 1
ATOM 689 C CA . SER A 1 104 ? -34.788 0.678 0.151 1.00 78.64 90 SER A CA 1
ATOM 690 C C . SER A 1 104 ? -33.374 0.539 -0.358 1.00 75.06 90 SER A C 1
ATOM 691 O O . SER A 1 104 ? -33.057 1.129 -1.392 1.00 74.27 90 SER A O 1
ATOM 694 N N . LYS A 1 105 ? -32.521 -0.224 0.320 1.00 74.40 91 LYS A N 1
ATOM 695 C CA . LYS A 1 105 ? -31.211 -0.624 -0.209 1.00 71.45 91 LYS A CA 1
ATOM 696 C C . LYS A 1 105 ? -30.266 0.535 -0.365 1.00 71.73 91 LYS A C 1
ATOM 697 O O . LYS A 1 105 ? -29.272 0.389 -1.065 1.00 71.98 91 LYS A O 1
ATOM 703 N N . LYS A 1 106 ? -30.492 1.637 0.337 1.00 79.93 92 LYS A N 1
ATOM 704 C CA . LYS A 1 106 ? -29.441 2.598 0.632 1.00 82.42 92 LYS A CA 1
ATOM 705 C C . LYS A 1 106 ? -28.389 1.926 1.542 1.00 77.33 92 LYS A C 1
ATOM 706 O O . LYS A 1 106 ? -28.728 1.295 2.545 1.00 73.80 92 LYS A O 1
ATOM 712 N N . LEU A 1 107 ? -27.127 2.076 1.160 1.00 71.75 93 LEU A N 1
ATOM 713 C CA . LEU A 1 107 ? -26.019 1.530 1.902 1.00 67.70 93 LEU A CA 1
ATOM 714 C C . LEU A 1 107 ? -25.626 2.441 3.044 1.00 66.50 93 LEU A C 1
ATOM 715 O O . LEU A 1 107 ? -25.652 3.656 2.916 1.00 66.66 93 LEU A O 1
ATOM 720 N N . ILE A 1 108 ? -25.277 1.836 4.190 1.00 66.51 94 ILE A N 1
ATOM 721 C CA . ILE A 1 108 ? -25.186 2.534 5.460 1.00 62.24 94 ILE A CA 1
ATOM 722 C C . ILE A 1 108 ? -23.719 2.475 5.899 1.00 59.50 94 ILE A C 1
ATOM 723 O O . ILE A 1 108 ? -23.272 1.520 6.543 1.00 54.63 94 ILE A O 1
ATOM 728 N N . ASN A 1 109 ? -22.973 3.519 5.559 1.00 61.83 95 ASN A N 1
ATOM 729 C CA . ASN A 1 109 ? -21.649 3.769 6.110 1.00 63.85 95 ASN A CA 1
ATOM 730 C C . ASN A 1 109 ? -21.657 5.117 6.818 1.00 63.38 95 ASN A C 1
ATOM 731 O O . ASN A 1 109 ? -21.966 6.119 6.220 1.00 69.64 95 ASN A O 1
ATOM 736 N N . THR A 1 110 ? -21.283 5.122 8.082 1.00 64.79 96 THR A N 1
ATOM 737 C CA . THR A 1 110 ? -21.164 6.343 8.863 1.00 66.11 96 THR A CA 1
ATOM 738 C C . THR A 1 110 ? -19.916 6.251 9.729 1.00 64.60 96 THR A C 1
ATOM 739 O O . THR A 1 110 ? -19.120 5.338 9.609 1.00 63.89 96 THR A O 1
ATOM 743 N N . ARG A 1 111 ? -19.744 7.240 10.604 1.00 67.17 97 ARG A N 1
ATOM 744 C CA . ARG A 1 111 ? -18.740 7.238 11.644 1.00 66.82 97 ARG A CA 1
ATOM 745 C C . ARG A 1 111 ? -19.401 7.300 13.012 1.00 67.54 97 ARG A C 1
ATOM 746 O O . ARG A 1 111 ? -20.453 7.918 13.181 1.00 66.27 97 ARG A O 1
ATOM 754 N N . TYR A 1 112 ? -18.798 6.628 13.985 1.00 67.81 98 TYR A N 1
ATOM 755 C CA . TYR A 1 112 ? -19.321 6.530 15.332 1.00 70.53 98 TYR A CA 1
ATOM 756 C C . TYR A 1 112 ? -18.175 6.778 16.309 1.00 74.74 98 TYR A C 1
ATOM 757 O O . TYR A 1 112 ? -17.210 6.014 16.320 1.00 67.79 98 TYR A O 1
ATOM 766 N N . GLU A 1 113 ? -18.327 7.802 17.150 1.00 79.40 99 GLU A N 1
ATOM 767 C CA . GLU A 1 113 ? -17.238 8.250 18.017 1.00 78.99 99 GLU A CA 1
ATOM 768 C C . GLU A 1 113 ? -17.569 7.936 19.460 1.00 79.21 99 GLU A C 1
ATOM 769 O O . GLU A 1 113 ? -18.721 8.079 19.892 1.00 80.45 99 GLU A O 1
ATOM 775 N N . VAL A 1 114 ? -16.568 7.479 20.203 1.00 80.74 100 VAL A N 1
ATOM 776 C CA . VAL A 1 114 ? -16.715 7.184 21.633 1.00 83.83 100 VAL A CA 1
ATOM 777 C C . VAL A 1 114 ? -15.520 7.794 22.355 1.00 84.16 100 VAL A C 1
ATOM 778 O O . VAL A 1 114 ? -14.387 7.729 21.872 1.00 82.43 100 VAL A O 1
ATOM 782 N N . PHE A 1 115 ? -15.781 8.303 23.546 1.00 90.75 101 PHE A N 1
ATOM 783 C CA . PHE A 1 115 ? -14.815 9.182 24.246 1.00 94.65 101 PHE A CA 1
ATOM 784 C C . PHE A 1 115 ? -14.308 8.449 25.469 1.00 92.07 101 PHE A C 1
ATOM 785 O O . PHE A 1 115 ? -15.101 7.947 26.284 1.00 90.86 101 PHE A O 1
ATOM 793 N N . HIS A 1 116 ? -12.995 8.361 25.605 1.00 91.18 102 HIS A N 1
ATOM 794 C CA . HIS A 1 116 ? -12.392 7.699 26.763 1.00 96.26 102 HIS A CA 1
ATOM 795 C C . HIS A 1 116 ? -12.786 8.432 28.053 1.00 101.20 102 HIS A C 1
ATOM 796 O O . HIS A 1 116 ? -12.691 9.651 28.121 1.00 94.61 102 HIS A O 1
ATOM 803 N N . PRO A 1 117 ? -13.347 7.719 29.040 1.00 109.22 103 PRO A N 1
ATOM 804 C CA . PRO A 1 117 ? -13.907 8.415 30.204 1.00 111.10 103 PRO A CA 1
ATOM 805 C C . PRO A 1 117 ? -12.829 9.094 31.038 1.00 116.88 103 PRO A C 1
ATOM 806 O O . PRO A 1 117 ? -12.965 10.274 31.396 1.00 124.43 103 PRO A O 1
ATOM 810 N N . THR A 1 118 ? -11.772 8.353 31.374 1.00 118.78 104 THR A N 1
ATOM 811 C CA . THR A 1 118 ? -10.678 8.889 32.164 1.00 120.14 104 THR A CA 1
ATOM 812 C C . THR A 1 118 ? -9.359 8.553 31.478 1.00 123.84 104 THR A C 1
ATOM 813 O O . THR A 1 118 ? -9.300 7.692 30.566 1.00 128.70 104 THR A O 1
ATOM 817 N N . LYS A 1 119 ? -8.295 9.212 31.936 1.00 122.89 105 LYS A N 1
ATOM 818 C CA . LYS A 1 119 ? -6.928 8.789 31.658 1.00 126.58 105 LYS A CA 1
ATOM 819 C C . LYS A 1 119 ? -6.591 8.743 30.168 1.00 126.76 105 LYS A C 1
ATOM 820 O O . LYS A 1 119 ? -5.618 8.111 29.759 1.00 137.61 105 LYS A O 1
ATOM 826 N N . LEU A 1 120 ? -7.400 9.397 29.349 1.00 118.29 106 LEU A N 1
ATOM 827 C CA . LEU A 1 120 ? -7.043 9.712 27.973 1.00 113.44 106 LEU A CA 1
ATOM 828 C C . LEU A 1 120 ? -7.396 11.157 27.692 1.00 111.15 106 LEU A C 1
ATOM 829 O O . LEU A 1 120 ? -8.570 11.497 27.577 1.00 108.54 106 LEU A O 1
ATOM 834 N N . THR A 1 121 ? -6.383 12.014 27.589 1.00 108.45 107 THR A N 1
ATOM 835 C CA . THR A 1 121 ? -6.572 13.374 27.113 1.00 106.96 107 THR A CA 1
ATOM 836 C C . THR A 1 121 ? -5.465 13.740 26.144 1.00 103.35 107 THR A C 1
ATOM 837 O O . THR A 1 121 ? -4.354 13.208 26.217 1.00 101.33 107 THR A O 1
ATOM 841 N N . THR A 1 122 ? -5.759 14.664 25.237 1.00 102.41 108 THR A N 1
ATOM 842 C CA . THR A 1 122 ? -4.728 15.297 24.418 1.00 106.94 108 THR A CA 1
ATOM 843 C C . THR A 1 122 ? -4.304 16.657 24.948 1.00 117.77 108 THR A C 1
ATOM 844 O O . THR A 1 122 ? -3.258 17.177 24.573 1.00 120.36 108 THR A O 1
ATOM 848 N N . GLY A 1 123 ? -5.059 17.248 25.868 1.00 125.66 109 GLY A N 1
ATOM 849 C CA . GLY A 1 123 ? -5.020 18.671 26.125 1.00 127.59 109 GLY A CA 1
ATOM 850 C C . GLY A 1 123 ? -6.176 19.432 25.496 1.00 133.64 109 GLY A C 1
ATOM 851 O O . GLY A 1 123 ? -6.618 20.451 26.039 1.00 130.91 109 GLY A O 1
ATOM 852 N N . GLY A 1 124 ? -6.658 18.956 24.343 1.00 135.24 110 GLY A N 1
ATOM 853 C CA . GLY A 1 124 ? -7.730 19.631 23.633 1.00 127.54 110 GLY A CA 1
ATOM 854 C C . GLY A 1 124 ? -9.086 19.363 24.252 1.00 122.52 110 GLY A C 1
ATOM 855 O O . GLY A 1 124 ? -9.875 20.295 24.507 1.00 127.00 110 GLY A O 1
ATOM 856 N N . GLN A 1 125 ? -9.400 18.099 24.449 1.00 114.05 111 GLN A N 1
ATOM 857 C CA . GLN A 1 125 ? -10.621 17.695 25.147 1.00 115.89 111 GLN A CA 1
ATOM 858 C C . GLN A 1 125 ? -10.437 16.278 25.669 1.00 112.43 111 GLN A C 1
ATOM 859 O O . GLN A 1 125 ? -9.318 15.751 25.706 1.00 107.36 111 GLN A O 1
ATOM 865 N N . LYS A 1 126 ? -11.531 15.643 26.063 1.00 108.16 112 LYS A N 1
ATOM 866 C CA . LYS A 1 126 ? -11.560 14.194 26.230 1.00 104.79 112 LYS A CA 1
ATOM 867 C C . LYS A 1 126 ? -11.095 13.526 24.930 1.00 102.61 112 LYS A C 1
ATOM 868 O O . LYS A 1 126 ? -11.558 13.881 23.827 1.00 97.02 112 LYS A O 1
ATOM 874 N N . GLN A 1 127 ? -10.156 12.580 25.049 1.00 104.55 113 GLN A N 1
ATOM 875 C CA . GLN A 1 127 ? -9.661 11.869 23.912 1.00 105.83 113 GLN A CA 1
ATOM 876 C C . GLN A 1 127 ? -10.774 11.089 23.222 1.00 103.01 113 GLN A C 1
ATOM 877 O O . GLN A 1 127 ? -11.632 10.490 23.887 1.00 98.46 113 GLN A O 1
ATOM 883 N N . ARG A 1 128 ? -10.750 11.084 21.888 1.00 98.92 114 ARG A N 1
ATOM 884 C CA . ARG A 1 128 ? -11.876 10.622 21.090 1.00 100.00 114 ARG A CA 1
ATOM 885 C C . ARG A 1 128 ? -11.446 9.505 20.156 1.00 95.88 114 ARG A C 1
ATOM 886 O O . ARG A 1 128 ? -10.358 9.566 19.581 1.00 96.32 114 ARG A O 1
ATOM 894 N N . PHE A 1 129 ? -12.280 8.483 20.034 1.00 91.59 115 PHE A N 1
ATOM 895 C CA . PHE A 1 129 ? -11.998 7.309 19.202 1.00 83.55 115 PHE A CA 1
ATOM 896 C C . PHE A 1 129 ? -13.090 7.181 18.151 1.00 79.07 115 PHE A C 1
ATOM 897 O O . PHE A 1 129 ? -14.268 7.086 18.489 1.00 78.30 115 PHE A O 1
ATOM 905 N N . GLY A 1 130 ? -12.670 7.162 16.893 1.00 76.30 116 GLY A N 1
ATOM 906 C CA . GLY A 1 130 ? -13.591 6.996 15.773 1.00 71.09 116 GLY A CA 1
ATOM 907 C C . GLY A 1 130 ? -13.707 5.562 15.344 1.00 66.02 116 GLY A C 1
ATOM 908 O O . GLY A 1 130 ? -12.786 4.766 15.481 1.00 60.57 116 GLY A O 1
ATOM 909 N N . TYR A 1 131 ? -14.866 5.244 14.791 1.00 69.18 117 TYR A N 1
ATOM 910 C CA . TYR A 1 131 ? -15.126 3.953 14.140 1.00 64.15 117 TYR A CA 1
ATOM 911 C C . TYR A 1 131 ? -15.842 4.194 12.832 1.00 63.01 117 TYR A C 1
ATOM 912 O O . TYR A 1 131 ? -16.696 5.060 12.737 1.00 59.58 117 TYR A O 1
ATOM 921 N N . ARG A 1 132 ? -15.501 3.401 11.828 1.00 64.51 118 ARG A N 1
ATOM 922 C CA . ARG A 1 132 ? -16.255 3.333 10.575 1.00 63.46 118 ARG A CA 1
ATOM 923 C C . ARG A 1 132 ? -17.334 2.267 10.724 1.00 58.12 118 ARG A C 1
ATOM 924 O O . ARG A 1 132 ? -17.028 1.090 10.929 1.00 59.63 118 ARG A O 1
ATOM 932 N N . VAL A 1 133 ? -18.594 2.664 10.617 1.00 55.64 119 VAL A N 1
ATOM 933 C CA . VAL A 1 133 ? -19.729 1.803 10.852 1.00 53.59 119 VAL A CA 1
ATOM 934 C C . VAL A 1 133 ? -20.367 1.479 9.510 1.00 51.18 119 VAL A C 1
ATOM 935 O O . VAL A 1 133 ? -20.944 2.346 8.846 1.00 49.18 119 VAL A O 1
ATOM 939 N N . ASN A 1 134 ? -20.263 0.217 9.109 1.00 52.15 120 ASN A N 1
ATOM 940 C CA . ASN A 1 134 ? -21.065 -0.339 8.037 1.00 51.70 120 ASN A CA 1
ATOM 941 C C . ASN A 1 134 ? -22.202 -1.157 8.616 1.00 52.51 120 ASN A C 1
ATOM 942 O O . ASN A 1 134 ? -21.972 -2.013 9.454 1.00 54.36 120 ASN A O 1
ATOM 947 N N . ILE A 1 135 ? -23.416 -0.889 8.155 1.00 54.22 121 ILE A N 1
ATOM 948 C CA . ILE A 1 135 ? -24.600 -1.657 8.511 1.00 54.69 121 ILE A CA 1
ATOM 949 C C . ILE A 1 135 ? -25.151 -2.316 7.252 1.00 52.23 121 ILE A C 1
ATOM 950 O O . ILE A 1 135 ? -25.576 -1.630 6.346 1.00 51.85 121 ILE A O 1
ATOM 955 N N . SER A 1 136 ? -25.160 -3.633 7.233 1.00 54.60 122 SER A N 1
ATOM 956 C CA . SER A 1 136 ? -25.409 -4.406 6.014 1.00 55.86 122 SER A CA 1
ATOM 957 C C . SER A 1 136 ? -26.504 -5.422 6.259 1.00 56.44 122 SER A C 1
ATOM 958 O O . SER A 1 136 ? -26.512 -6.078 7.308 1.00 58.13 122 SER A O 1
ATOM 961 N N . PRO A 1 137 ? -27.451 -5.573 5.328 1.00 56.63 123 PRO A N 1
ATOM 962 C CA . PRO A 1 137 ? -28.465 -6.614 5.478 1.00 56.37 123 PRO A CA 1
ATOM 963 C C . PRO A 1 137 ? -27.827 -7.992 5.649 1.00 59.78 123 PRO A C 1
ATOM 964 O O . PRO A 1 137 ? -26.863 -8.332 4.970 1.00 63.85 123 PRO A O 1
ATOM 968 N N . VAL A 1 138 ? -28.298 -8.745 6.630 1.00 59.43 124 VAL A N 1
ATOM 969 C CA . VAL A 1 138 ? -28.069 -10.181 6.705 1.00 56.14 124 VAL A CA 1
ATOM 970 C C . VAL A 1 138 ? -29.407 -10.886 6.909 1.00 59.48 124 VAL A C 1
ATOM 971 O O . VAL A 1 138 ? -30.455 -10.256 7.124 1.00 61.00 124 VAL A O 1
ATOM 975 N N . TYR A 1 139 ? -29.390 -12.200 6.797 1.00 61.26 125 TYR A N 1
ATOM 976 C CA . TYR A 1 139 ? -30.582 -13.034 6.932 1.00 62.24 125 TYR A CA 1
ATOM 977 C C . TYR A 1 139 ? -30.308 -14.102 7.958 1.00 61.47 125 TYR A C 1
ATOM 978 O O . TYR A 1 139 ? -29.388 -14.926 7.783 1.00 61.68 125 TYR A O 1
ATOM 987 N N . ILE A 1 140 ? -31.058 -14.078 9.066 1.00 61.50 126 ILE A N 1
ATOM 988 C CA . ILE A 1 140 ? -30.838 -14.996 10.184 1.00 61.46 126 ILE A CA 1
ATOM 989 C C . ILE A 1 140 ? -32.190 -15.521 10.644 1.00 66.57 126 ILE A C 1
ATOM 990 O O . ILE A 1 140 ? -33.184 -14.771 10.676 1.00 69.11 126 ILE A O 1
ATOM 995 N N . GLN A 1 141 ? -32.242 -16.805 10.973 1.00 70.26 127 GLN A N 1
ATOM 996 C CA . GLN A 1 141 ? -33.449 -17.425 11.540 1.00 72.96 127 GLN A CA 1
ATOM 997 C C . GLN A 1 141 ? -34.695 -17.021 10.756 1.00 73.23 127 GLN A C 1
ATOM 998 O O . GLN A 1 141 ? -35.745 -16.742 11.325 1.00 77.77 127 GLN A O 1
ATOM 1004 N N . GLY A 1 142 ? -34.585 -16.992 9.443 1.00 71.19 128 GLY A N 1
ATOM 1005 C CA . GLY A 1 142 ? -35.717 -16.794 8.570 1.00 72.97 128 GLY A CA 1
ATOM 1006 C C . GLY A 1 142 ? -36.159 -15.360 8.369 1.00 73.84 128 GLY A C 1
ATOM 1007 O O . GLY A 1 142 ? -37.199 -15.134 7.761 1.00 80.66 128 GLY A O 1
ATOM 1008 N N . LYS A 1 143 ? -35.394 -14.399 8.848 1.00 74.26 129 LYS A N 1
ATOM 1009 C CA . LYS A 1 143 ? -35.806 -12.995 8.813 1.00 76.38 129 LYS A CA 1
ATOM 1010 C C . LYS A 1 143 ? -34.606 -12.113 8.514 1.00 68.73 129 LYS A C 1
ATOM 1011 O O . LYS A 1 143 ? -33.474 -12.481 8.814 1.00 61.34 129 LYS A O 1
ATOM 1017 N N . THR A 1 144 ? -34.874 -10.955 7.930 1.00 65.61 130 THR A N 1
ATOM 1018 C CA . THR A 1 144 ? -33.830 -10.006 7.599 1.00 68.35 130 THR A CA 1
ATOM 1019 C C . THR A 1 144 ? -33.467 -9.183 8.831 1.00 70.89 130 THR A C 1
ATOM 1020 O O . THR A 1 144 ? -34.341 -8.586 9.483 1.00 73.82 130 THR A O 1
ATOM 1024 N N . THR A 1 145 ? -32.189 -9.198 9.194 1.00 68.38 131 THR A N 1
ATOM 1025 C CA . THR A 1 145 ? -31.658 -8.359 10.245 1.00 67.89 131 THR A CA 1
ATOM 1026 C C . THR A 1 145 ? -30.522 -7.504 9.687 1.00 64.79 131 THR A C 1
ATOM 1027 O O . THR A 1 145 ? -30.166 -7.576 8.530 1.00 61.74 131 THR A O 1
ATOM 1031 N N . ALA A 1 146 ? -29.957 -6.678 10.565 1.00 64.93 132 ALA A N 1
ATOM 1032 C CA . ALA A 1 146 ? -28.724 -5.956 10.287 1.00 61.56 132 ALA A CA 1
ATOM 1033 C C . ALA A 1 146 ? -27.519 -6.718 10.836 1.00 56.63 132 ALA A C 1
ATOM 1034 O O . ALA A 1 146 ? -27.614 -7.444 11.812 1.00 51.68 132 ALA A O 1
ATOM 1036 N N . GLU A 1 147 ? -26.407 -6.527 10.170 1.00 58.46 133 GLU A N 1
ATOM 1037 C CA . GLU A 1 147 ? -25.075 -6.760 10.770 1.00 60.78 133 GLU A CA 1
ATOM 1038 C C . GLU A 1 147 ? -24.329 -5.438 10.790 1.00 58.14 133 GLU A C 1
ATOM 1039 O O . GLU A 1 147 ? -24.304 -4.721 9.785 1.00 60.37 133 GLU A O 1
ATOM 1045 N N . ILE A 1 148 ? -23.719 -5.134 11.921 1.00 55.65 134 ILE A N 1
ATOM 1046 C CA . ILE A 1 148 ? -22.936 -3.914 12.103 1.00 55.84 134 ILE A CA 1
ATOM 1047 C C . ILE A 1 148 ? -21.467 -4.304 12.217 1.00 52.08 134 ILE A C 1
ATOM 1048 O O . ILE A 1 148 ? -21.115 -5.230 12.964 1.00 49.43 134 ILE A O 1
ATOM 1053 N N . VAL A 1 149 ? -20.619 -3.606 11.467 1.00 49.90 135 VAL A N 1
ATOM 1054 C CA . VAL A 1 149 ? -19.178 -3.718 11.585 1.00 51.13 135 VAL A CA 1
ATOM 1055 C C . VAL A 1 149 ? -18.590 -2.344 11.804 1.00 51.35 135 VAL A C 1
ATOM 1056 O O . VAL A 1 149 ? -18.851 -1.426 11.040 1.00 50.96 135 VAL A O 1
ATOM 1060 N N . MET A 1 150 ? -17.814 -2.201 12.870 1.00 55.70 136 MET A N 1
ATOM 1061 C CA . MET A 1 150 ? -17.152 -0.947 13.220 1.00 58.58 136 MET A CA 1
ATOM 1062 C C . MET A 1 150 ? -15.650 -1.156 13.162 1.00 56.95 136 MET A C 1
ATOM 1063 O O . MET A 1 150 ? -15.123 -2.081 13.771 1.00 56.82 136 MET A O 1
ATOM 1068 N N . ARG A 1 151 ? -14.965 -0.273 12.422 1.00 57.40 137 ARG A N 1
ATOM 1069 C CA . ARG A 1 151 ? -13.530 -0.377 12.208 1.00 62.10 137 ARG A CA 1
ATOM 1070 C C . ARG A 1 151 ? -12.872 0.830 12.848 1.00 59.94 137 ARG A C 1
ATOM 1071 O O . ARG A 1 151 ? -13.049 1.971 12.371 1.00 61.52 137 ARG A O 1
ATOM 1079 N N . SER A 1 152 ? -12.093 0.602 13.893 1.00 61.44 138 SER A N 1
ATOM 1080 C CA . SER A 1 152 ? -11.357 1.692 14.544 1.00 64.96 138 SER A CA 1
ATOM 1081 C C . SER A 1 152 ? -10.607 2.540 13.519 1.00 62.12 138 SER A C 1
ATOM 1082 O O . SER A 1 152 ? -9.976 2.017 12.637 1.00 60.29 138 SER A O 1
ATOM 1085 N N . ILE A 1 153 ? -10.716 3.847 13.649 1.00 64.89 139 ILE A N 1
ATOM 1086 C CA . ILE A 1 153 ? -9.969 4.799 12.832 1.00 64.97 139 ILE A CA 1
ATOM 1087 C C . ILE A 1 153 ? -8.752 5.293 13.652 1.00 68.03 139 ILE A C 1
ATOM 1088 O O . ILE A 1 153 ? -8.923 5.764 14.776 1.00 73.56 139 ILE A O 1
ATOM 1093 N N . PRO A 1 154 ? -7.526 5.096 13.153 1.00 74.25 140 PRO A N 1
ATOM 1094 C CA . PRO A 1 154 ? -6.382 5.720 13.798 1.00 75.44 140 PRO A CA 1
ATOM 1095 C C . PRO A 1 154 ? -6.418 7.236 13.648 1.00 77.94 140 PRO A C 1
ATOM 1096 O O . PRO A 1 154 ? -6.841 7.758 12.593 1.00 82.99 140 PRO A O 1
ATOM 1100 N N . LEU A 1 155 ? -5.958 7.936 14.675 1.00 80.77 141 LEU A N 1
ATOM 1101 C CA . LEU A 1 155 ? -5.823 9.391 14.580 1.00 87.29 141 LEU A CA 1
ATOM 1102 C C . LEU A 1 155 ? -4.445 9.793 13.993 1.00 86.19 141 LEU A C 1
ATOM 1103 O O . LEU A 1 155 ? -4.366 10.397 12.928 1.00 77.35 141 LEU A O 1
ATOM 1108 N N . ASP A 1 156 ? -3.381 9.439 14.714 1.00 83.79 142 ASP A N 1
ATOM 1109 C CA . ASP A 1 156 ? -2.078 10.033 14.498 1.00 83.00 142 ASP A CA 1
ATOM 1110 C C . ASP A 1 156 ? -1.103 8.964 14.019 1.00 75.50 142 ASP A C 1
ATOM 1111 O O . ASP A 1 156 ? -1.036 7.899 14.609 1.00 74.22 142 ASP A O 1
ATOM 1116 N N . PRO A 1 157 ? -0.338 9.242 12.958 1.00 72.28 143 PRO A N 1
ATOM 1117 C CA . PRO A 1 157 ? 0.685 8.288 12.539 1.00 73.20 143 PRO A CA 1
ATOM 1118 C C . PRO A 1 157 ? 1.578 7.878 13.698 1.00 70.74 143 PRO A C 1
ATOM 1119 O O . PRO A 1 157 ? 1.877 8.687 14.575 1.00 77.97 143 PRO A O 1
ATOM 1123 N N . LEU A 1 158 ? 1.994 6.617 13.714 1.00 70.31 144 LEU A N 1
ATOM 1124 C CA . LEU A 1 158 ? 2.835 6.112 14.778 1.00 70.29 144 LEU A CA 1
ATOM 1125 C C . LEU A 1 158 ? 4.294 6.402 14.474 1.00 69.34 144 LEU A C 1
ATOM 1126 O O . LEU A 1 158 ? 4.720 6.336 13.334 1.00 73.85 144 LEU A O 1
ATOM 1131 N N . PRO A 1 159 ? 5.090 6.708 15.511 1.00 71.01 145 PRO A N 1
ATOM 1132 C CA . PRO A 1 159 ? 6.547 6.766 15.328 1.00 71.30 145 PRO A CA 1
ATOM 1133 C C . PRO A 1 159 ? 7.108 5.512 14.677 1.00 70.61 145 PRO A C 1
ATOM 1134 O O . PRO A 1 159 ? 6.461 4.463 14.681 1.00 71.84 145 PRO A O 1
ATOM 1138 N N . LEU A 1 160 ? 8.283 5.620 14.099 1.00 75.46 146 LEU A N 1
ATOM 1139 C CA . LEU A 1 160 ? 8.880 4.486 13.383 1.00 73.98 146 LEU A CA 1
ATOM 1140 C C . LEU A 1 160 ? 9.176 3.346 14.339 1.00 73.43 146 LEU A C 1
ATOM 1141 O O . LEU A 1 160 ? 8.947 2.177 14.004 1.00 73.49 146 LEU A O 1
ATOM 1146 N N . ALA A 1 161 ? 9.684 3.676 15.534 1.00 76.32 147 ALA A N 1
ATOM 1147 C CA . ALA A 1 161 ? 9.980 2.641 16.525 1.00 77.14 147 ALA A CA 1
ATOM 1148 C C . ALA A 1 161 ? 8.737 1.811 16.839 1.00 74.58 147 ALA A C 1
ATOM 1149 O O . ALA A 1 161 ? 8.834 0.602 17.026 1.00 75.96 147 ALA A O 1
ATOM 1151 N N . ASP A 1 162 ? 7.583 2.445 16.895 1.00 73.84 148 ASP A N 1
ATOM 1152 C CA . ASP A 1 162 ? 6.357 1.753 17.290 1.00 75.38 148 ASP A CA 1
ATOM 1153 C C . ASP A 1 162 ? 5.944 0.714 16.257 1.00 73.41 148 ASP A C 1
ATOM 1154 O O . ASP A 1 162 ? 5.451 -0.361 16.623 1.00 72.05 148 ASP A O 1
ATOM 1159 N N . ILE A 1 163 ? 6.146 1.018 14.976 1.00 72.35 149 ILE A N 1
ATOM 1160 C CA . ILE A 1 163 ? 5.791 0.061 13.920 1.00 68.95 149 ILE A CA 1
ATOM 1161 C C . ILE A 1 163 ? 7.019 -0.715 13.408 1.00 68.58 149 ILE A C 1
ATOM 1162 O O . ILE A 1 163 ? 6.874 -1.538 12.525 1.00 71.12 149 ILE A O 1
ATOM 1167 N N . GLY A 1 164 ? 8.182 -0.462 13.949 1.00 66.99 150 GLY A N 1
ATOM 1168 C CA . GLY A 1 164 ? 9.319 -1.345 13.731 1.00 68.16 150 GLY A CA 1
ATOM 1169 C C . GLY A 1 164 ? 10.224 -0.993 12.569 1.00 69.71 150 GLY A C 1
ATOM 1170 O O . GLY A 1 164 ? 10.892 -1.862 12.047 1.00 67.54 150 GLY A O 1
ATOM 1171 N N . LEU A 1 165 ? 10.242 0.269 12.172 1.00 73.21 151 LEU A N 1
ATOM 1172 C CA . LEU A 1 165 ? 11.118 0.733 11.091 1.00 78.63 151 LEU A CA 1
ATOM 1173 C C . LEU A 1 165 ? 12.128 1.694 11.660 1.00 83.54 151 LEU A C 1
ATOM 1174 O O . LEU A 1 165 ? 11.789 2.623 12.383 1.00 87.12 151 LEU A O 1
ATOM 1179 N N . SER A 1 166 ? 13.403 1.481 11.344 1.00 83.76 152 SER A N 1
ATOM 1180 C CA . SER A 1 166 ? 14.476 2.328 11.831 1.00 87.61 152 SER A CA 1
ATOM 1181 C C . SER A 1 166 ? 14.599 3.588 10.966 1.00 89.48 152 SER A C 1
ATOM 1182 O O . SER A 1 166 ? 14.317 3.546 9.767 1.00 96.38 152 SER A O 1
ATOM 1185 N N . PRO A 1 167 ? 14.993 4.706 11.557 1.00 88.71 153 PRO A N 1
ATOM 1186 C CA . PRO A 1 167 ? 15.317 5.883 10.752 1.00 90.20 153 PRO A CA 1
ATOM 1187 C C . PRO A 1 167 ? 16.253 5.596 9.572 1.00 93.33 153 PRO A C 1
ATOM 1188 O O . PRO A 1 167 ? 16.003 6.067 8.455 1.00 98.51 153 PRO A O 1
ATOM 1192 N N . GLU A 1 168 ? 17.299 4.794 9.803 1.00 95.47 154 GLU A N 1
ATOM 1193 C CA . GLU A 1 168 ? 18.202 4.438 8.718 1.00 94.85 154 GLU A CA 1
ATOM 1194 C C . GLU A 1 168 ? 17.439 3.881 7.495 1.00 90.14 154 GLU A C 1
ATOM 1195 O O . GLU A 1 168 ? 17.729 4.259 6.368 1.00 96.97 154 GLU A O 1
ATOM 1201 N N . LEU A 1 169 ? 16.464 3.033 7.748 1.00 83.61 155 LEU A N 1
ATOM 1202 C CA . LEU A 1 169 ? 15.739 2.407 6.649 1.00 81.07 155 LEU A CA 1
ATOM 1203 C C . LEU A 1 169 ? 14.821 3.378 5.938 1.00 77.30 155 LEU A C 1
ATOM 1204 O O . LEU A 1 169 ? 14.763 3.405 4.700 1.00 76.29 155 LEU A O 1
ATOM 1209 N N . VAL A 1 170 ? 14.088 4.188 6.701 1.00 74.49 156 VAL A N 1
ATOM 1210 C CA . VAL A 1 170 ? 13.121 5.107 6.084 1.00 75.53 156 VAL A CA 1
ATOM 1211 C C . VAL A 1 170 ? 13.826 6.244 5.338 1.00 75.84 156 VAL A C 1
ATOM 1212 O O . VAL A 1 170 ? 13.298 6.757 4.363 1.00 78.38 156 VAL A O 1
ATOM 1216 N N . ASN A 1 171 ? 15.042 6.597 5.774 1.00 76.17 157 ASN A N 1
ATOM 1217 C CA . ASN A 1 171 ? 15.888 7.460 4.958 1.00 77.16 157 ASN A CA 1
ATOM 1218 C C . ASN A 1 171 ? 16.079 6.892 3.556 1.00 74.89 157 ASN A C 1
ATOM 1219 O O . ASN A 1 171 ? 16.042 7.631 2.571 1.00 74.46 157 ASN A O 1
ATOM 1224 N N . GLN A 1 172 ? 16.280 5.587 3.454 1.00 74.02 158 GLN A N 1
ATOM 1225 C CA . GLN A 1 172 ? 16.294 4.935 2.152 1.00 74.07 158 GLN A CA 1
ATOM 1226 C C . GLN A 1 172 ? 14.965 5.118 1.423 1.00 71.99 158 GLN A C 1
ATOM 1227 O O . GLN A 1 172 ? 14.914 5.262 0.196 1.00 71.10 158 GLN A O 1
ATOM 1233 N N . MET A 1 173 ? 13.871 5.152 2.186 1.00 70.05 159 MET A N 1
ATOM 1234 C CA . MET A 1 173 ? 12.527 5.222 1.606 1.00 67.50 159 MET A CA 1
ATOM 1235 C C . MET A 1 173 ? 12.055 6.664 1.333 1.00 66.71 159 MET A C 1
ATOM 1236 O O . MET A 1 173 ? 10.934 6.864 0.946 1.00 68.61 159 MET A O 1
ATOM 1241 N N . CYS A 1 174 ? 12.953 7.642 1.518 1.00 68.74 160 CYS A N 1
ATOM 1242 C CA . CYS A 1 174 ? 12.655 9.032 1.244 1.00 72.59 160 CYS A CA 1
ATOM 1243 C C . CYS A 1 174 ? 13.593 9.600 0.185 1.00 72.62 160 CYS A C 1
ATOM 1244 O O . CYS A 1 174 ? 14.368 10.516 0.459 1.00 78.18 160 CYS A O 1
ATOM 1247 N N . PRO A 1 175 ? 13.524 9.070 -1.033 1.00 72.03 161 PRO A N 1
ATOM 1248 C CA . PRO A 1 175 ? 14.175 9.761 -2.157 1.00 71.13 161 PRO A CA 1
ATOM 1249 C C . PRO A 1 175 ? 13.411 11.028 -2.506 1.00 74.53 161 PRO A C 1
ATOM 1250 O O . PRO A 1 175 ? 12.191 11.095 -2.407 1.00 81.32 161 PRO A O 1
ATOM 1254 N N . ASP A 1 176 ? 14.129 12.046 -2.958 1.00 76.79 162 ASP A N 1
ATOM 1255 C CA . ASP A 1 176 ? 13.522 13.214 -3.570 1.00 75.38 162 ASP A CA 1
ATOM 1256 C C . ASP A 1 176 ? 13.006 12.925 -4.967 1.00 70.79 162 ASP A C 1
ATOM 1257 O O . ASP A 1 176 ? 12.600 13.881 -5.661 1.00 71.68 162 ASP A O 1
ATOM 1262 N N . ASN A 1 177 ? 13.004 11.702 -5.440 1.00 68.58 163 ASN A N 1
ATOM 1263 C CA . ASN A 1 177 ? 12.630 11.375 -6.807 1.00 68.14 163 ASN A CA 1
ATOM 1264 C C . ASN A 1 177 ? 12.173 9.933 -6.876 1.00 63.46 163 ASN A C 1
ATOM 1265 O O . ASN A 1 177 ? 12.517 9.111 -6.013 1.00 66.11 163 ASN A O 1
ATOM 1270 N N . GLY A 1 178 ? 11.363 9.633 -7.875 1.00 62.20 164 GLY A N 1
ATOM 1271 C CA . GLY A 1 178 ? 10.974 8.271 -8.156 1.00 62.89 164 GLY A CA 1
ATOM 1272 C C . GLY A 1 178 ? 9.848 7.767 -7.276 1.00 60.64 164 GLY A C 1
ATOM 1273 O O . GLY A 1 178 ? 9.189 8.517 -6.563 1.00 58.26 164 GLY A O 1
ATOM 1274 N N . ILE A 1 179 ? 9.661 6.460 -7.312 1.00 62.13 165 ILE A N 1
ATOM 1275 C CA . ILE A 1 179 ? 8.504 5.804 -6.731 1.00 63.45 165 ILE A CA 1
ATOM 1276 C C . ILE A 1 179 ? 8.997 4.903 -5.593 1.00 65.34 165 ILE A C 1
ATOM 1277 O O . ILE A 1 179 ? 9.831 4.023 -5.803 1.00 70.28 165 ILE A O 1
ATOM 1282 N N . VAL A 1 180 ? 8.478 5.146 -4.386 1.00 61.93 166 VAL A N 1
ATOM 1283 C CA . VAL A 1 180 ? 8.603 4.218 -3.278 1.00 60.05 166 VAL A CA 1
ATOM 1284 C C . VAL A 1 180 ? 7.295 3.436 -3.168 1.00 59.65 166 VAL A C 1
ATOM 1285 O O . VAL A 1 180 ? 6.216 4.029 -3.072 1.00 58.02 166 VAL A O 1
ATOM 1289 N N . MET A 1 181 ? 7.406 2.110 -3.172 1.00 58.29 167 MET A N 1
ATOM 1290 C CA . MET A 1 181 ? 6.254 1.227 -3.145 1.00 59.80 167 MET A CA 1
ATOM 1291 C C . MET A 1 181 ? 6.375 0.336 -1.900 1.00 60.03 167 MET A C 1
ATOM 1292 O O . MET A 1 181 ? 7.433 -0.262 -1.661 1.00 60.80 167 MET A O 1
ATOM 1297 N N . VAL A 1 182 ? 5.292 0.236 -1.132 1.00 57.79 168 VAL A N 1
ATOM 1298 C CA . VAL A 1 182 ? 5.136 -0.758 -0.106 1.00 59.13 168 VAL A CA 1
ATOM 1299 C C . VAL A 1 182 ? 4.025 -1.704 -0.566 1.00 56.84 168 VAL A C 1
ATOM 1300 O O . VAL A 1 182 ? 2.919 -1.292 -0.854 1.00 51.92 168 VAL A O 1
ATOM 1304 N N . ALA A 1 183 ? 4.326 -3.002 -0.612 1.00 59.78 169 ALA A N 1
ATOM 1305 C CA . ALA A 1 183 ? 3.440 -4.025 -1.089 1.00 59.96 169 ALA A CA 1
ATOM 1306 C C . ALA A 1 183 ? 2.891 -4.839 0.079 1.00 61.03 169 ALA A C 1
ATOM 1307 O O . ALA A 1 183 ? 3.362 -4.763 1.209 1.00 65.16 169 ALA A O 1
ATOM 1309 N N . GLY A 1 184 ? 1.848 -5.617 -0.224 1.00 60.09 170 GLY A N 1
ATOM 1310 C CA . GLY A 1 184 ? 1.257 -6.503 0.735 1.00 61.62 170 GLY A CA 1
ATOM 1311 C C . GLY A 1 184 ? -0.153 -6.866 0.367 1.00 65.53 170 GLY A C 1
ATOM 1312 O O . GLY A 1 184 ? -0.813 -6.182 -0.402 1.00 59.02 170 GLY A O 1
ATOM 1313 N N . LYS A 1 185 ? -0.615 -7.982 0.943 1.00 80.06 171 LYS A N 1
ATOM 1314 C CA . LYS A 1 185 ? -2.026 -8.360 0.847 1.00 83.20 171 LYS A CA 1
ATOM 1315 C C . LYS A 1 185 ? -2.901 -7.549 1.774 1.00 75.49 171 LYS A C 1
ATOM 1316 O O . LYS A 1 185 ? -4.000 -7.134 1.388 1.00 75.48 171 LYS A O 1
ATOM 1322 N N . THR A 1 186 ? -2.475 -7.330 3.011 1.00 84.59 172 THR A N 1
ATOM 1323 C CA . THR A 1 186 ? -3.301 -6.562 3.952 1.00 92.20 172 THR A CA 1
ATOM 1324 C C . THR A 1 186 ? -3.508 -5.143 3.425 1.00 94.10 172 THR A C 1
ATOM 1325 O O . THR A 1 186 ? -2.541 -4.508 2.955 1.00 77.99 172 THR A O 1
ATOM 1329 N N . SER A 1 187 ? -4.738 -4.664 3.490 1.00 106.21 173 SER A N 1
ATOM 1330 C CA . SER A 1 187 ? -4.996 -3.250 3.204 1.00 115.64 173 SER A CA 1
ATOM 1331 C C . SER A 1 187 ? -4.410 -2.354 4.317 1.00 118.56 173 SER A C 1
ATOM 1332 O O . SER A 1 187 ? -3.845 -1.294 4.024 1.00 121.31 173 SER A O 1
ATOM 1335 N N . SER A 1 188 ? -4.555 -2.771 5.568 1.00 112.66 174 SER A N 1
ATOM 1336 C CA . SER A 1 188 ? -4.233 -1.875 6.681 1.00 111.87 174 SER A CA 1
ATOM 1337 C C . SER A 1 188 ? -2.739 -1.491 6.637 1.00 106.62 174 SER A C 1
ATOM 1338 O O . SER A 1 188 ? -2.389 -0.302 6.778 1.00 99.30 174 SER A O 1
ATOM 1341 N N . GLY A 1 189 ? -1.863 -2.483 6.471 1.00 96.75 175 GLY A N 1
ATOM 1342 C CA . GLY A 1 189 ? -0.476 -2.304 6.847 1.00 92.16 175 GLY A CA 1
ATOM 1343 C C . GLY A 1 189 ? 0.226 -1.194 6.073 1.00 87.08 175 GLY A C 1
ATOM 1344 O O . GLY A 1 189 ? 1.050 -0.477 6.635 1.00 75.92 175 GLY A O 1
ATOM 1345 N N . LYS A 1 190 ? -0.074 -1.062 4.788 1.00 79.14 176 LYS A N 1
ATOM 1346 C CA . LYS A 1 190 ? 0.490 -0.012 3.980 1.00 74.81 176 LYS A CA 1
ATOM 1347 C C . LYS A 1 190 ? 0.155 1.379 4.537 1.00 71.45 176 LYS A C 1
ATOM 1348 O O . LYS A 1 190 ? 1.045 2.225 4.654 1.00 77.27 176 LYS A O 1
ATOM 1354 N N . SER A 1 191 ? -1.103 1.589 4.892 1.00 66.15 177 SER A N 1
ATOM 1355 C CA . SER A 1 191 ? -1.514 2.884 5.425 1.00 65.97 177 SER A CA 1
ATOM 1356 C C . SER A 1 191 ? -0.610 3.296 6.594 1.00 65.48 177 SER A C 1
ATOM 1357 O O . SER A 1 191 ? -0.166 4.448 6.654 1.00 67.85 177 SER A O 1
ATOM 1360 N N . THR A 1 192 ? -0.332 2.382 7.513 1.00 63.76 178 THR A N 1
ATOM 1361 C CA . THR A 1 192 ? 0.398 2.739 8.706 1.00 64.38 178 THR A CA 1
ATOM 1362 C C . THR A 1 192 ? 1.868 2.961 8.385 1.00 61.26 178 THR A C 1
ATOM 1363 O O . THR A 1 192 ? 2.506 3.903 8.911 1.00 57.82 178 THR A O 1
ATOM 1367 N N . THR A 1 193 ? 2.472 2.087 7.584 1.00 60.10 179 THR A N 1
ATOM 1368 C CA . THR A 1 193 ? 3.848 2.284 7.164 1.00 60.53 179 THR A CA 1
ATOM 1369 C C . THR A 1 193 ? 4.030 3.659 6.512 1.00 63.08 179 THR A C 1
ATOM 1370 O O . THR A 1 193 ? 4.922 4.442 6.907 1.00 65.23 179 THR A O 1
ATOM 1374 N N . PHE A 1 194 ? 3.197 3.961 5.522 1.00 60.79 180 PHE A N 1
ATOM 1375 C CA . PHE A 1 194 ? 3.370 5.207 4.776 1.00 60.21 180 PHE A CA 1
ATOM 1376 C C . PHE A 1 194 ? 3.037 6.429 5.602 1.00 61.48 180 PHE A C 1
ATOM 1377 O O . PHE A 1 194 ? 3.686 7.458 5.481 1.00 66.90 180 PHE A O 1
ATOM 1385 N N . SER A 1 195 ? 2.051 6.317 6.482 1.00 64.44 181 SER A N 1
ATOM 1386 C CA . SER A 1 195 ? 1.732 7.412 7.398 1.00 64.90 181 SER A CA 1
ATOM 1387 C C . SER A 1 195 ? 2.892 7.681 8.325 1.00 64.73 181 SER A C 1
ATOM 1388 O O . SER A 1 195 ? 3.296 8.835 8.510 1.00 70.47 181 SER A O 1
ATOM 1391 N N . SER A 1 196 ? 3.433 6.649 8.951 1.00 62.42 182 SER A N 1
ATOM 1392 C CA . SER A 1 196 ? 4.624 6.821 9.795 1.00 63.36 182 SER A CA 1
ATOM 1393 C C . SER A 1 196 ? 5.748 7.473 9.006 1.00 64.39 182 SER A C 1
ATOM 1394 O O . SER A 1 196 ? 6.367 8.430 9.471 1.00 64.67 182 SER A O 1
ATOM 1397 N N . ILE A 1 197 ? 6.016 6.974 7.806 1.00 63.18 183 ILE A N 1
ATOM 1398 C CA . ILE A 1 197 ? 7.088 7.541 6.987 1.00 62.08 183 ILE A CA 1
ATOM 1399 C C . ILE A 1 197 ? 6.834 9.034 6.697 1.00 60.06 183 ILE A C 1
ATOM 1400 O O . ILE A 1 197 ? 7.754 9.834 6.660 1.00 65.68 183 ILE A O 1
ATOM 1405 N N . ILE A 1 198 ? 5.573 9.401 6.526 1.00 56.37 184 ILE A N 1
ATOM 1406 C CA . ILE A 1 198 ? 5.227 10.774 6.210 1.00 57.66 184 ILE A CA 1
ATOM 1407 C C . ILE A 1 198 ? 5.379 11.683 7.452 1.00 60.21 184 ILE A C 1
ATOM 1408 O O . ILE A 1 198 ? 5.828 12.820 7.331 1.00 61.76 184 ILE A O 1
ATOM 1413 N N . ARG A 1 199 ? 4.988 11.195 8.624 1.00 60.62 185 ARG A N 1
ATOM 1414 C CA . ARG A 1 199 ? 5.188 11.936 9.838 1.00 65.25 185 ARG A CA 1
ATOM 1415 C C . ARG A 1 199 ? 6.677 12.131 10.100 1.00 66.74 185 ARG A C 1
ATOM 1416 O O . ARG A 1 199 ? 7.134 13.221 10.507 1.00 65.77 185 ARG A O 1
ATOM 1424 N N . TYR A 1 200 ? 7.473 11.073 9.958 1.00 67.87 186 TYR A N 1
ATOM 1425 C CA . TYR A 1 200 ? 8.922 11.206 9.984 1.00 69.36 186 TYR A CA 1
ATOM 1426 C C . TYR A 1 200 ? 9.404 12.283 9.017 1.00 70.72 186 TYR A C 1
ATOM 1427 O O . TYR A 1 200 ? 10.198 13.156 9.389 1.00 75.46 186 TYR A O 1
ATOM 1436 N N . ILE A 1 201 ? 8.897 12.253 7.786 1.00 68.42 187 ILE A N 1
ATOM 1437 C CA . ILE A 1 201 ? 9.323 13.219 6.784 1.00 65.97 187 ILE A CA 1
ATOM 1438 C C . ILE A 1 201 ? 9.046 14.637 7.254 1.00 64.88 187 ILE A C 1
ATOM 1439 O O . ILE A 1 201 ? 9.940 15.498 7.231 1.00 64.18 187 ILE A O 1
ATOM 1444 N N . MET A 1 202 ? 7.829 14.898 7.696 1.00 64.31 188 MET A N 1
ATOM 1445 C CA . MET A 1 202 ? 7.459 16.243 8.156 1.00 66.06 188 MET A CA 1
ATOM 1446 C C . MET A 1 202 ? 8.299 16.672 9.370 1.00 66.42 188 MET A C 1
ATOM 1447 O O . MET A 1 202 ? 8.730 17.814 9.439 1.00 66.58 188 MET A O 1
ATOM 1452 N N . GLU A 1 203 ? 8.570 15.736 10.266 1.00 67.08 189 GLU A N 1
ATOM 1453 C CA . GLU A 1 203 ? 9.165 16.107 11.554 1.00 69.72 189 GLU A CA 1
ATOM 1454 C C . GLU A 1 203 ? 10.691 16.253 11.476 1.00 73.25 189 GLU A C 1
ATOM 1455 O O . GLU A 1 203 ? 11.255 17.074 12.174 1.00 76.20 189 GLU A O 1
ATOM 1461 N N . ASN A 1 204 ? 11.323 15.507 10.579 1.00 73.22 190 ASN A N 1
ATOM 1462 C CA . ASN A 1 204 ? 12.781 15.461 10.493 1.00 76.17 190 ASN A CA 1
ATOM 1463 C C . ASN A 1 204 ? 13.255 16.119 9.206 1.00 76.46 190 ASN A C 1
ATOM 1464 O O . ASN A 1 204 ? 12.467 16.454 8.334 1.00 78.37 190 ASN A O 1
ATOM 1469 N N . ASP A 1 205 ? 14.562 16.322 9.116 1.00 80.78 191 ASP A N 1
ATOM 1470 C CA . ASP A 1 205 ? 15.194 16.864 7.922 1.00 81.74 191 ASP A CA 1
ATOM 1471 C C . ASP A 1 205 ? 15.462 15.678 6.985 1.00 80.73 191 ASP A C 1
ATOM 1472 O O . ASP A 1 205 ? 16.367 14.883 7.203 1.00 79.02 191 ASP A O 1
ATOM 1477 N N . THR A 1 206 ? 14.711 15.630 5.893 1.00 80.49 192 THR A N 1
ATOM 1478 C CA . THR A 1 206 ? 14.767 14.538 4.932 1.00 79.96 192 THR A CA 1
ATOM 1479 C C . THR A 1 206 ? 14.927 15.133 3.533 1.00 78.99 192 THR A C 1
ATOM 1480 O O . THR A 1 206 ? 14.595 16.275 3.292 1.00 80.25 192 THR A O 1
ATOM 1484 N N . PRO A 1 207 ? 15.436 14.334 2.588 1.00 75.57 193 PRO A N 1
ATOM 1485 C CA . PRO A 1 207 ? 15.412 14.753 1.190 1.00 71.72 193 PRO A CA 1
ATOM 1486 C C . PRO A 1 207 ? 14.045 15.269 0.710 1.00 70.16 193 PRO A C 1
ATOM 1487 O O . PRO A 1 207 ? 13.994 16.084 -0.194 1.00 68.52 193 PRO A O 1
ATOM 1491 N N . ILE A 1 208 ? 12.950 14.778 1.301 1.00 70.08 194 ILE A N 1
ATOM 1492 C CA . ILE A 1 208 ? 11.616 15.124 0.864 1.00 68.49 194 ILE A CA 1
ATOM 1493 C C . ILE A 1 208 ? 11.100 16.245 1.748 1.00 70.18 194 ILE A C 1
ATOM 1494 O O . ILE A 1 208 ? 10.897 16.052 2.945 1.00 79.01 194 ILE A O 1
ATOM 1499 N N . LYS A 1 209 ? 10.856 17.403 1.153 1.00 68.33 195 LYS A N 1
ATOM 1500 C CA . LYS A 1 209 ? 10.304 18.553 1.867 1.00 65.48 195 LYS A CA 1
ATOM 1501 C C . LYS A 1 209 ? 9.398 19.324 0.939 1.00 62.00 195 LYS A C 1
ATOM 1502 O O . LYS A 1 209 ? 9.593 19.358 -0.258 1.00 63.84 195 LYS A O 1
ATOM 1508 N N . GLY A 1 210 ? 8.390 19.962 1.514 1.00 62.39 196 GLY A N 1
ATOM 1509 C CA . GLY A 1 210 ? 7.567 20.928 0.782 1.00 63.17 196 GLY A CA 1
ATOM 1510 C C . GLY A 1 210 ? 6.082 20.598 0.872 1.00 63.06 196 GLY A C 1
ATOM 1511 O O . GLY A 1 210 ? 5.544 20.402 1.956 1.00 65.32 196 GLY A O 1
ATOM 1512 N N . HIS A 1 211 ? 5.424 20.544 -0.284 1.00 63.21 197 HIS A N 1
ATOM 1513 C CA . HIS A 1 211 ? 4.025 20.194 -0.371 1.00 60.83 197 HIS A CA 1
ATOM 1514 C C . HIS A 1 211 ? 3.876 18.688 -0.500 1.00 61.10 197 HIS A C 1
ATOM 1515 O O . HIS A 1 211 ? 4.490 18.073 -1.366 1.00 66.86 197 HIS A O 1
ATOM 1522 N N . LEU A 1 212 ? 3.076 18.085 0.381 1.00 59.87 198 LEU A N 1
ATOM 1523 C CA . LEU A 1 212 ? 2.818 16.664 0.373 1.00 56.76 198 LEU A CA 1
ATOM 1524 C C . LEU A 1 212 ? 1.330 16.439 0.199 1.00 56.96 198 LEU A C 1
ATOM 1525 O O . LEU A 1 212 ? 0.525 16.885 1.035 1.00 55.37 198 LEU A O 1
ATOM 1530 N N . LEU A 1 213 ? 0.963 15.744 -0.869 1.00 55.74 199 LEU A N 1
ATOM 1531 C CA . LEU A 1 213 ? -0.416 15.400 -1.158 1.00 55.14 199 LEU A CA 1
ATOM 1532 C C . LEU A 1 213 ? -0.628 13.909 -0.885 1.00 54.48 199 LEU A C 1
ATOM 1533 O O . LEU A 1 213 ? 0.200 13.075 -1.242 1.00 56.21 199 LEU A O 1
ATOM 1538 N N . THR A 1 214 ? -1.763 13.599 -0.266 1.00 56.47 200 THR A N 1
ATOM 1539 C CA . THR A 1 214 ? -2.208 12.232 -0.078 1.00 61.37 200 THR A CA 1
ATOM 1540 C C . THR A 1 214 ? -3.574 12.054 -0.738 1.00 59.59 200 THR A C 1
ATOM 1541 O O . THR A 1 214 ? -4.490 12.813 -0.456 1.00 67.33 200 THR A O 1
ATOM 1545 N N . HIS A 1 215 ? -3.676 11.066 -1.598 1.00 59.08 201 HIS A N 1
ATOM 1546 C CA . HIS A 1 215 ? -4.964 10.605 -2.133 1.00 59.59 201 HIS A CA 1
ATOM 1547 C C . HIS A 1 215 ? -5.344 9.294 -1.486 1.00 60.92 201 HIS A C 1
ATOM 1548 O O . HIS A 1 215 ? -4.531 8.384 -1.429 1.00 65.70 201 HIS A O 1
ATOM 1555 N N . GLU A 1 216 ? -6.565 9.211 -0.980 1.00 59.04 202 GLU A N 1
ATOM 1556 C CA . GLU A 1 216 ? -7.016 8.048 -0.182 1.00 59.33 202 GLU A CA 1
ATOM 1557 C C . GLU A 1 216 ? -8.498 7.893 -0.356 1.00 60.28 202 GLU A C 1
ATOM 1558 O O . GLU A 1 216 ? -9.259 8.786 -0.023 1.00 53.84 202 GLU A O 1
ATOM 1564 N N . ASP A 1 217 ? -8.931 6.749 -0.889 1.00 72.32 203 ASP A N 1
ATOM 1565 C CA . ASP A 1 217 ? -10.307 6.276 -0.736 1.00 77.72 203 ASP A CA 1
ATOM 1566 C C . ASP A 1 217 ? -10.806 6.528 0.681 1.00 84.27 203 ASP A C 1
ATOM 1567 O O . ASP A 1 217 ? -11.342 7.596 0.948 1.00 102.74 203 ASP A O 1
ATOM 1572 N N . PRO A 1 218 ? -10.575 5.563 1.595 1.00 69.53 204 PRO A N 1
ATOM 1573 C CA . PRO A 1 218 ? -10.603 5.941 3.035 1.00 61.15 204 PRO A CA 1
ATOM 1574 C C . PRO A 1 218 ? -9.313 6.752 3.351 1.00 57.55 204 PRO A C 1
ATOM 1575 O O . PRO A 1 218 ? -8.191 6.318 3.122 1.00 51.76 204 PRO A O 1
ATOM 1579 N N . ILE A 1 219 ? -9.509 7.948 3.866 1.00 59.16 205 ILE A N 1
ATOM 1580 C CA . ILE A 1 219 ? -8.491 8.635 4.647 1.00 56.70 205 ILE A CA 1
ATOM 1581 C C . ILE A 1 219 ? -8.435 7.981 6.036 1.00 54.99 205 ILE A C 1
ATOM 1582 O O . ILE A 1 219 ? -9.387 8.027 6.782 1.00 50.71 205 ILE A O 1
ATOM 1587 N N . GLU A 1 220 ? -7.281 7.406 6.376 1.00 55.51 206 GLU A N 1
ATOM 1588 C CA . GLU A 1 220 ? -7.090 6.749 7.639 1.00 56.46 206 GLU A CA 1
ATOM 1589 C C . GLU A 1 220 ? -6.448 7.667 8.687 1.00 54.17 206 GLU A C 1
ATOM 1590 O O . GLU A 1 220 ? -7.107 8.241 9.502 1.00 51.35 206 GLU A O 1
ATOM 1596 N N . PHE A 1 221 ? -5.161 7.834 8.597 1.00 55.09 207 PHE A N 1
ATOM 1597 C CA . PHE A 1 221 ? -4.396 8.698 9.470 1.00 55.78 207 PHE A CA 1
ATOM 1598 C C . PHE A 1 221 ? -4.536 10.149 9.022 1.00 57.86 207 PHE A C 1
ATOM 1599 O O . PHE A 1 221 ? -4.748 10.447 7.834 1.00 60.68 207 PHE A O 1
ATOM 1607 N N . VAL A 1 222 ? -4.474 11.065 10.005 1.00 56.89 208 VAL A N 1
ATOM 1608 C CA . VAL A 1 222 ? -4.449 12.490 9.734 1.00 55.46 208 VAL A CA 1
ATOM 1609 C C . VAL A 1 222 ? -3.194 13.088 10.348 1.00 57.01 208 VAL A C 1
ATOM 1610 O O . VAL A 1 222 ? -2.622 12.555 11.298 1.00 58.15 208 VAL A O 1
ATOM 1614 N N . TYR A 1 223 ? -2.771 14.217 9.813 1.00 59.50 209 TYR A N 1
ATOM 1615 C CA . TYR A 1 223 ? -1.535 14.886 10.218 1.00 62.64 209 TYR A CA 1
ATOM 1616 C C . TYR A 1 223 ? -1.800 16.278 10.784 1.00 67.93 209 TYR A C 1
ATOM 1617 O O . TYR A 1 223 ? -0.970 17.174 10.689 1.00 69.70 209 TYR A O 1
ATOM 1626 N N . ASP A 1 224 ? -2.962 16.450 11.408 1.00 72.99 210 ASP A N 1
ATOM 1627 C CA . ASP A 1 224 ? -3.339 17.719 12.025 1.00 76.73 210 ASP A CA 1
ATOM 1628 C C . ASP A 1 224 ? -2.430 18.033 13.198 1.00 77.33 210 ASP A C 1
ATOM 1629 O O . ASP A 1 224 ? -2.077 19.213 13.409 1.00 85.33 210 ASP A O 1
ATOM 1634 N N . ASN A 1 225 ? -1.988 17.012 13.935 1.00 75.59 211 ASN A N 1
ATOM 1635 C CA . ASN A 1 225 ? -1.207 17.218 15.148 1.00 77.66 211 ASN A CA 1
ATOM 1636 C C . ASN A 1 225 ? 0.298 17.097 14.926 1.00 75.71 211 ASN A C 1
ATOM 1637 O O . ASN A 1 225 ? 1.054 17.107 15.889 1.00 78.64 211 ASN A O 1
ATOM 1642 N N . ILE A 1 226 ? 0.740 16.977 13.678 1.00 72.74 212 ILE A N 1
ATOM 1643 C CA . ILE A 1 226 ? 2.150 16.834 13.364 1.00 70.19 212 ILE A CA 1
ATOM 1644 C C . ILE A 1 226 ? 2.695 18.216 13.025 1.00 70.87 212 ILE A C 1
ATOM 1645 O O . ILE A 1 226 ? 2.281 18.860 12.063 1.00 70.10 212 ILE A O 1
ATOM 1650 N N . LYS A 1 227 ? 3.627 18.695 13.846 1.00 74.59 213 LYS A N 1
ATOM 1651 C CA . LYS A 1 227 ? 4.361 19.912 13.583 1.00 75.31 213 LYS A CA 1
ATOM 1652 C C . LYS A 1 227 ? 5.532 19.617 12.634 1.00 72.20 213 LYS A C 1
ATOM 1653 O O . LYS A 1 227 ? 6.305 18.683 12.856 1.00 69.69 213 LYS A O 1
ATOM 1659 N N . SER A 1 228 ? 5.630 20.396 11.572 1.00 70.79 214 SER A N 1
ATOM 1660 C CA . SER A 1 228 ? 6.741 20.336 10.647 1.00 70.59 214 SER A CA 1
ATOM 1661 C C . SER A 1 228 ? 7.371 21.708 10.501 1.00 70.53 214 SER A C 1
ATOM 1662 O O . SER A 1 228 ? 6.693 22.730 10.623 1.00 66.56 214 SER A O 1
ATOM 1665 N N . ALA A 1 229 ? 8.671 21.718 10.207 1.00 72.98 215 ALA A N 1
ATOM 1666 C CA . ALA A 1 229 ? 9.400 22.963 10.023 1.00 74.82 215 ALA A CA 1
ATOM 1667 C C . ALA A 1 229 ? 9.373 23.471 8.595 1.00 72.06 215 ALA A C 1
ATOM 1668 O O . ALA A 1 229 ? 9.713 24.634 8.365 1.00 74.96 215 ALA A O 1
ATOM 1670 N N . HIS A 1 230 ? 8.979 22.655 7.640 1.00 70.26 216 HIS A N 1
ATOM 1671 C CA . HIS A 1 230 ? 9.309 22.887 6.241 1.00 69.85 216 HIS A CA 1
ATOM 1672 C C . HIS A 1 230 ? 8.218 22.387 5.292 1.00 67.25 216 HIS A C 1
ATOM 1673 O O . HIS A 1 230 ? 8.251 22.660 4.096 1.00 66.03 216 HIS A O 1
ATOM 1680 N N . SER A 1 231 ? 7.249 21.649 5.831 1.00 66.80 217 SER A N 1
ATOM 1681 C CA . SER A 1 231 ? 6.408 20.769 5.057 1.00 64.98 217 SER A CA 1
ATOM 1682 C C . SER A 1 231 ? 4.939 21.071 5.352 1.00 64.73 217 SER A C 1
ATOM 1683 O O . SER A 1 231 ? 4.572 21.401 6.479 1.00 69.30 217 SER A O 1
ATOM 1686 N N . ILE A 1 232 ? 4.119 21.011 4.305 1.00 65.82 218 ILE A N 1
ATOM 1687 C CA . ILE A 1 232 ? 2.670 21.079 4.431 1.00 65.82 218 ILE A CA 1
ATOM 1688 C C . ILE A 1 232 ? 2.071 19.822 3.802 1.00 63.11 218 ILE A C 1
ATOM 1689 O O . ILE A 1 232 ? 2.588 19.313 2.797 1.00 67.82 218 ILE A O 1
ATOM 1694 N N . ILE A 1 233 ? 1.003 19.330 4.448 1.00 62.18 219 ILE A N 1
ATOM 1695 C CA . ILE A 1 233 ? 0.372 18.076 4.010 1.00 59.66 219 ILE A CA 1
ATOM 1696 C C . ILE A 1 233 ? -1.078 18.352 3.683 1.00 59.70 219 ILE A C 1
ATOM 1697 O O . ILE A 1 233 ? -1.762 19.039 4.448 1.00 62.94 219 ILE A O 1
ATOM 1702 N N . ALA A 1 234 ? -1.547 17.852 2.555 1.00 60.99 220 ALA A N 1
ATOM 1703 C CA . ALA A 1 234 ? -2.937 18.017 2.115 1.00 59.85 220 ALA A CA 1
ATOM 1704 C C . ALA A 1 234 ? -3.503 16.654 1.792 1.00 59.35 220 ALA A C 1
ATOM 1705 O O . ALA A 1 234 ? -2.979 15.968 0.905 1.00 66.68 220 ALA A O 1
ATOM 1707 N N . GLN A 1 235 ? -4.560 16.246 2.516 1.00 57.73 221 GLN A N 1
ATOM 1708 C CA . GLN A 1 235 ? -5.194 14.954 2.294 1.00 55.58 221 GLN A CA 1
ATOM 1709 C C . GLN A 1 235 ? -6.510 15.136 1.563 1.00 53.12 221 GLN A C 1
ATOM 1710 O O . GLN A 1 235 ? -7.288 16.025 1.863 1.00 54.92 221 GLN A O 1
ATOM 1716 N N . SER A 1 236 ? -6.752 14.265 0.595 1.00 50.67 222 SER A N 1
ATOM 1717 C CA . SER A 1 236 ? -8.013 14.209 -0.150 1.00 50.44 222 SER A CA 1
ATOM 1718 C C . SER A 1 236 ? -8.513 12.788 -0.187 1.00 50.34 222 SER A C 1
ATOM 1719 O O . SER A 1 236 ? -7.753 11.838 -0.260 1.00 51.44 222 SER A O 1
ATOM 1722 N N . GLN A 1 237 ? -9.822 12.647 -0.144 1.00 54.05 223 GLN A N 1
ATOM 1723 C CA . GLN A 1 237 ? -10.503 11.343 -0.193 1.00 52.75 223 GLN A CA 1
ATOM 1724 C C . GLN A 1 237 ? -11.079 11.144 -1.551 1.00 51.42 223 GLN A C 1
ATOM 1725 O O . GLN A 1 237 ? -11.816 11.982 -2.061 1.00 47.17 223 GLN A O 1
ATOM 1731 N N . ILE A 1 238 ? -10.771 9.978 -2.143 1.00 58.76 224 ILE A N 1
ATOM 1732 C CA . ILE A 1 238 ? -10.813 9.806 -3.608 1.00 63.47 224 ILE A CA 1
ATOM 1733 C C . ILE A 1 238 ? -12.217 9.457 -4.047 1.00 70.23 224 ILE A C 1
ATOM 1734 O O . ILE A 1 238 ? -12.749 10.057 -4.977 1.00 89.63 224 ILE A O 1
ATOM 1739 N N . PRO A 1 239 ? -12.873 8.505 -3.328 1.00 62.54 225 PRO A N 1
ATOM 1740 C CA . PRO A 1 239 ? -14.321 8.327 -3.551 1.00 60.65 225 PRO A CA 1
ATOM 1741 C C . PRO A 1 239 ? -15.101 9.648 -3.441 1.00 65.45 225 PRO A C 1
ATOM 1742 O O . PRO A 1 239 ? -15.859 9.986 -4.351 1.00 69.93 225 PRO A O 1
ATOM 1746 N N . GLU A 1 240 ? -14.909 10.398 -2.354 1.00 62.93 226 GLU A N 1
ATOM 1747 C CA . GLU A 1 240 ? -15.879 11.362 -1.906 1.00 66.36 226 GLU A CA 1
ATOM 1748 C C . GLU A 1 240 ? -15.493 12.809 -2.177 1.00 64.72 226 GLU A C 1
ATOM 1749 O O . GLU A 1 240 ? -16.378 13.650 -2.383 1.00 67.28 226 GLU A O 1
ATOM 1755 N N . GLN A 1 241 ? -14.220 13.129 -2.177 1.00 59.20 227 GLN A N 1
ATOM 1756 C CA . GLN A 1 241 ? -13.744 14.478 -2.503 1.00 56.24 227 GLN A CA 1
ATOM 1757 C C . GLN A 1 241 ? -13.289 14.640 -3.945 1.00 55.24 227 GLN A C 1
ATOM 1758 O O . GLN A 1 241 ? -13.591 15.644 -4.574 1.00 55.06 227 GLN A O 1
ATOM 1764 N N . PHE A 1 242 ? -12.555 13.654 -4.475 1.00 54.39 228 PHE A N 1
ATOM 1765 C CA . PHE A 1 242 ? -11.986 13.723 -5.799 1.00 53.19 228 PHE A CA 1
ATOM 1766 C C . PHE A 1 242 ? -12.711 12.869 -6.836 1.00 54.56 228 PHE A C 1
ATOM 1767 O O . PHE A 1 242 ? -12.654 13.203 -8.029 1.00 64.97 228 PHE A O 1
ATOM 1775 N N . SER A 1 243 ? -13.337 11.814 -6.432 1.00 52.93 229 SER A N 1
ATOM 1776 C CA . SER A 1 243 ? -14.281 11.119 -7.325 1.00 57.84 229 SER A CA 1
ATOM 1777 C C . SER A 1 243 ? -13.573 10.033 -8.104 1.00 59.16 229 SER A C 1
ATOM 1778 O O . SER A 1 243 ? -14.188 9.059 -8.514 1.00 62.40 229 SER A O 1
ATOM 1781 N N . SER A 1 244 ? -12.293 10.202 -8.356 1.00 59.79 230 SER A N 1
ATOM 1782 C CA . SER A 1 244 ? -11.464 9.162 -8.991 1.00 61.30 230 SER A CA 1
ATOM 1783 C C . SER A 1 244 ? -10.021 9.409 -8.635 1.00 61.17 230 SER A C 1
ATOM 1784 O O . SER A 1 244 ? -9.584 10.564 -8.512 1.00 65.70 230 SER A O 1
ATOM 1787 N N . PHE A 1 245 ? -9.256 8.344 -8.447 1.00 57.05 231 PHE A N 1
ATOM 1788 C CA . PHE A 1 245 ? -7.817 8.444 -8.297 1.00 55.82 231 PHE A CA 1
ATOM 1789 C C . PHE A 1 245 ? -7.150 9.059 -9.538 1.00 57.58 231 PHE A C 1
ATOM 1790 O O . PHE A 1 245 ? -6.184 9.811 -9.404 1.00 61.70 231 PHE A O 1
ATOM 1798 N N . ALA A 1 246 ? -7.670 8.765 -10.713 1.00 58.36 232 ALA A N 1
ATOM 1799 C CA . ALA A 1 246 ? -7.145 9.382 -11.930 1.00 54.14 232 ALA A CA 1
ATOM 1800 C C . ALA A 1 246 ? -7.341 10.880 -11.883 1.00 53.29 232 ALA A C 1
ATOM 1801 O O . ALA A 1 246 ? -6.482 11.658 -12.334 1.00 51.41 232 ALA A O 1
ATOM 1803 N N . ILE A 1 247 ? -8.502 11.360 -11.422 1.00 52.76 233 ILE A N 1
ATOM 1804 C CA . ILE A 1 247 ? -8.769 12.782 -11.376 1.00 52.82 233 ILE A CA 1
ATOM 1805 C C . ILE A 1 247 ? -7.859 13.437 -10.369 1.00 50.23 233 ILE A C 1
ATOM 1806 O O . ILE A 1 247 ? -7.155 14.410 -10.639 1.00 51.27 233 ILE A O 1
ATOM 1811 N N . ALA A 1 248 ? -7.908 12.960 -9.101 1.00 51.20 234 ALA A N 1
ATOM 1812 C CA . ALA A 1 248 ? -6.926 13.347 -8.095 1.00 50.39 234 ALA A CA 1
ATOM 1813 C C . ALA A 1 248 ? -5.517 13.469 -8.697 1.00 53.82 234 ALA A C 1
ATOM 1814 O O . ALA A 1 248 ? -4.812 14.443 -8.421 1.00 58.60 234 ALA A O 1
ATOM 1816 N N . ASN A 1 249 ? -5.157 12.531 -9.549 1.00 55.36 235 ASN A N 1
ATOM 1817 C CA . ASN A 1 249 ? -3.798 12.512 -10.080 1.00 56.67 235 ASN A CA 1
ATOM 1818 C C . ASN A 1 249 ? -3.587 13.606 -11.154 1.00 58.97 235 ASN A C 1
ATOM 1819 O O . ASN A 1 249 ? -2.541 14.217 -11.208 1.00 65.53 235 ASN A O 1
ATOM 1824 N N . GLN A 1 250 ? -4.597 13.846 -11.976 1.00 54.76 236 GLN A N 1
ATOM 1825 C CA . GLN A 1 250 ? -4.551 14.950 -12.887 1.00 59.35 236 GLN A CA 1
ATOM 1826 C C . GLN A 1 250 ? -4.367 16.260 -12.136 1.00 62.43 236 GLN A C 1
ATOM 1827 O O . GLN A 1 250 ? -3.622 17.174 -12.573 1.00 65.99 236 GLN A O 1
ATOM 1833 N N . GLU A 1 251 ? -5.110 16.431 -11.031 1.00 60.45 237 GLU A N 1
ATOM 1834 C CA . GLU A 1 251 ? -5.067 17.684 -10.274 1.00 58.02 237 GLU A CA 1
ATOM 1835 C C . GLU A 1 251 ? -3.700 17.840 -9.558 1.00 54.01 237 GLU A C 1
ATOM 1836 O O . GLU A 1 251 ? -3.149 18.950 -9.476 1.00 52.42 237 GLU A O 1
ATOM 1842 N N . ALA A 1 252 ? -3.138 16.726 -9.080 1.00 50.16 238 ALA A N 1
ATOM 1843 C CA . ALA A 1 252 ? -1.833 16.770 -8.445 1.00 51.10 238 ALA A CA 1
ATOM 1844 C C . ALA A 1 252 ? -0.775 17.476 -9.310 1.00 55.24 238 ALA A C 1
ATOM 1845 O O . ALA A 1 252 ? -0.104 18.402 -8.860 1.00 54.43 238 ALA A O 1
ATOM 1847 N N . LEU A 1 253 ? -0.757 17.158 -10.615 1.00 61.80 239 LEU A N 1
ATOM 1848 C CA . LEU A 1 253 ? 0.127 17.843 -11.539 1.00 61.68 239 LEU A CA 1
ATOM 1849 C C . LEU A 1 253 ? 0.069 19.375 -11.400 1.00 63.53 239 LEU A C 1
ATOM 1850 O O . LEU A 1 253 ? 1.092 20.035 -11.281 1.00 72.01 239 LEU A O 1
ATOM 1855 N N . ARG A 1 254 ? -1.131 19.874 -11.272 1.00 63.31 240 ARG A N 1
ATOM 1856 C CA . ARG A 1 254 ? -1.349 21.325 -11.125 1.00 63.89 240 ARG A CA 1
ATOM 1857 C C . ARG A 1 254 ? -1.401 21.752 -9.668 1.00 60.44 240 ARG A C 1
ATOM 1858 O O . ARG A 1 254 ? -1.727 22.899 -9.384 1.00 61.62 240 ARG A O 1
ATOM 1866 N N . ARG A 1 255 ? -1.061 20.868 -8.740 1.00 59.90 241 ARG A N 1
ATOM 1867 C CA . ARG A 1 255 ? -0.979 21.219 -7.316 1.00 59.27 241 ARG A CA 1
ATOM 1868 C C . ARG A 1 255 ? 0.452 21.174 -6.777 1.00 59.94 241 ARG A C 1
ATOM 1869 O O . ARG A 1 255 ? 0.646 21.078 -5.570 1.00 58.61 241 ARG A O 1
ATOM 1877 N N . THR A 1 256 ? 1.447 21.264 -7.657 1.00 61.67 242 THR A N 1
ATOM 1878 C CA . THR A 1 256 ? 2.826 21.450 -7.240 1.00 59.73 242 THR A CA 1
ATOM 1879 C C . THR A 1 256 ? 3.216 20.560 -6.068 1.00 55.97 242 THR A C 1
ATOM 1880 O O . THR A 1 256 ? 3.773 21.026 -5.103 1.00 50.37 242 THR A O 1
ATOM 1884 N N . PRO A 1 257 ? 3.008 19.249 -6.185 1.00 55.90 243 PRO A N 1
ATOM 1885 C CA . PRO A 1 257 ? 3.533 18.327 -5.191 1.00 56.34 243 PRO A CA 1
ATOM 1886 C C . PRO A 1 257 ? 5.046 18.475 -4.961 1.00 56.92 243 PRO A C 1
ATOM 1887 O O . PRO A 1 257 ? 5.776 18.874 -5.873 1.00 61.67 243 PRO A O 1
ATOM 1891 N N . ASN A 1 258 ? 5.448 18.299 -3.705 1.00 56.68 244 ASN A N 1
ATOM 1892 C CA . ASN A 1 258 ? 6.768 17.729 -3.443 1.00 57.40 244 ASN A CA 1
ATOM 1893 C C . ASN A 1 258 ? 6.749 16.236 -3.125 1.00 57.70 244 ASN A C 1
ATOM 1894 O O . ASN A 1 258 ? 7.737 15.560 -3.307 1.00 63.34 244 ASN A O 1
ATOM 1899 N N . LEU A 1 259 ? 5.590 15.729 -2.700 1.00 56.72 245 LEU A N 1
ATOM 1900 C CA . LEU A 1 259 ? 5.348 14.306 -2.611 1.00 57.77 245 LEU A CA 1
ATOM 1901 C C . LEU A 1 259 ? 3.896 14.012 -2.944 1.00 57.47 245 LEU A C 1
ATOM 1902 O O . LEU A 1 259 ? 3.020 14.812 -2.693 1.00 61.68 245 LEU A O 1
ATOM 1907 N N . ILE A 1 260 ? 3.660 12.866 -3.558 1.00 60.85 246 ILE A N 1
ATOM 1908 C CA . ILE A 1 260 ? 2.339 12.355 -3.857 1.00 59.96 246 ILE A CA 1
ATOM 1909 C C . ILE A 1 260 ? 2.261 10.921 -3.351 1.00 58.02 246 ILE A C 1
ATOM 1910 O O . ILE A 1 260 ? 2.927 10.055 -3.898 1.00 59.29 246 ILE A O 1
ATOM 1915 N N . MET A 1 261 ? 1.455 10.689 -2.323 1.00 57.50 247 MET A N 1
ATOM 1916 C CA . MET A 1 261 ? 0.971 9.356 -1.987 1.00 58.45 247 MET A CA 1
ATOM 1917 C C . MET A 1 261 ? -0.282 9.077 -2.801 1.00 56.33 247 MET A C 1
ATOM 1918 O O . MET A 1 261 ? -1.326 9.654 -2.540 1.00 57.03 247 MET A O 1
ATOM 1923 N N . ILE A 1 262 ? -0.185 8.137 -3.728 1.00 57.39 248 ILE A N 1
ATOM 1924 C CA . ILE A 1 262 ? -1.236 7.924 -4.719 1.00 61.16 248 ILE A CA 1
ATOM 1925 C C . ILE A 1 262 ? -2.104 6.708 -4.432 1.00 58.99 248 ILE A C 1
ATOM 1926 O O . ILE A 1 262 ? -3.032 6.451 -5.131 1.00 62.24 248 ILE A O 1
ATOM 1931 N N . GLY A 1 263 ? -1.795 5.950 -3.376 1.00 59.51 249 GLY A N 1
ATOM 1932 C CA . GLY A 1 263 ? -2.403 4.658 -3.181 1.00 60.78 249 GLY A CA 1
ATOM 1933 C C . GLY A 1 263 ? -1.880 3.613 -4.149 1.00 60.88 249 GLY A C 1
ATOM 1934 O O . GLY A 1 263 ? -0.753 3.697 -4.614 1.00 62.16 249 GLY A O 1
ATOM 1935 N N . GLU A 1 264 ? -2.717 2.629 -4.447 1.00 62.29 250 GLU A N 1
ATOM 1936 C CA . GLU A 1 264 ? -2.251 1.397 -5.053 1.00 68.26 250 GLU A CA 1
ATOM 1937 C C . GLU A 1 264 ? -2.096 1.573 -6.559 1.00 62.04 250 GLU A C 1
ATOM 1938 O O . GLU A 1 264 ? -2.959 2.124 -7.215 1.00 60.39 250 GLU A O 1
ATOM 1944 N N . LEU A 1 265 ? -1.004 1.057 -7.091 1.00 58.16 251 LEU A N 1
ATOM 1945 C CA . LEU A 1 265 ? -0.811 0.931 -8.535 1.00 58.10 251 LEU A CA 1
ATOM 1946 C C . LEU A 1 265 ? -1.438 -0.395 -8.976 1.00 56.85 251 LEU A C 1
ATOM 1947 O O . LEU A 1 265 ? -0.905 -1.458 -8.690 1.00 56.76 251 LEU A O 1
ATOM 1952 N N . ARG A 1 266 ? -2.574 -0.318 -9.670 1.00 57.85 252 ARG A N 1
ATOM 1953 C CA . ARG A 1 266 ? -3.382 -1.488 -9.968 1.00 62.48 252 ARG A CA 1
ATOM 1954 C C . ARG A 1 266 ? -3.520 -1.720 -11.484 1.00 62.29 252 ARG A C 1
ATOM 1955 O O . ARG A 1 266 ? -3.061 -2.745 -11.976 1.00 60.95 252 ARG A O 1
ATOM 1963 N N . ASP A 1 267 ? -4.150 -0.781 -12.198 1.00 63.21 253 ASP A N 1
ATOM 1964 C CA . ASP A 1 267 ? -4.277 -0.905 -13.633 1.00 62.10 253 ASP A CA 1
ATOM 1965 C C . ASP A 1 267 ? -3.158 -0.137 -14.348 1.00 61.70 253 ASP A C 1
ATOM 1966 O O . ASP A 1 267 ? -2.365 0.554 -13.732 1.00 58.81 253 ASP A O 1
ATOM 1971 N N . LYS A 1 268 ? -3.146 -0.275 -15.660 1.00 62.03 254 LYS A N 1
ATOM 1972 C CA . LYS A 1 268 ? -2.087 0.326 -16.466 1.00 61.42 254 LYS A CA 1
ATOM 1973 C C . LYS A 1 268 ? -2.092 1.839 -16.301 1.00 57.52 254 LYS A C 1
ATOM 1974 O O . LYS A 1 268 ? -1.023 2.467 -16.286 1.00 57.59 254 LYS A O 1
ATOM 1980 N N . GLN A 1 269 ? -3.254 2.453 -16.221 1.00 58.31 255 GLN A N 1
ATOM 1981 C CA . GLN A 1 269 ? -3.338 3.910 -16.151 1.00 59.06 255 GLN A CA 1
ATOM 1982 C C . GLN A 1 269 ? -2.778 4.409 -14.815 1.00 56.45 255 GLN A C 1
ATOM 1983 O O . GLN A 1 269 ? -2.170 5.484 -14.749 1.00 57.00 255 GLN A O 1
ATOM 1989 N N . SER A 1 270 ? -3.037 3.706 -13.723 1.00 53.89 256 SER A N 1
ATOM 1990 C CA . SER A 1 270 ? -2.462 4.076 -12.441 1.00 53.85 256 SER A CA 1
ATOM 1991 C C . SER A 1 270 ? -0.934 4.035 -12.479 1.00 57.92 256 SER A C 1
ATOM 1992 O O . SER A 1 270 ? -0.247 4.949 -12.021 1.00 55.08 256 SER A O 1
ATOM 1995 N N . ILE A 1 271 ? -0.377 2.949 -13.009 1.00 63.23 257 ILE A N 1
ATOM 1996 C CA . ILE A 1 271 ? 1.072 2.817 -13.104 1.00 61.40 257 ILE A CA 1
ATOM 1997 C C . ILE A 1 271 ? 1.651 3.923 -13.978 1.00 62.85 257 ILE A C 1
ATOM 1998 O O . ILE A 1 271 ? 2.656 4.561 -13.619 1.00 62.26 257 ILE A O 1
ATOM 2003 N N . GLU A 1 272 ? 1.014 4.184 -15.128 1.00 64.65 258 GLU A N 1
ATOM 2004 C CA . GLU A 1 272 ? 1.511 5.221 -16.033 1.00 67.00 258 GLU A CA 1
ATOM 2005 C C . GLU A 1 272 ? 1.441 6.611 -15.386 1.00 62.07 258 GLU A C 1
ATOM 2006 O O . GLU A 1 272 ? 2.367 7.391 -15.531 1.00 62.84 258 GLU A O 1
ATOM 2012 N N . SER A 1 273 ? 0.381 6.873 -14.654 1.00 63.99 259 SER A N 1
ATOM 2013 C CA . SER A 1 273 ? 0.258 8.165 -13.960 1.00 61.17 259 SER A CA 1
ATOM 2014 C C . SER A 1 273 ? 1.288 8.287 -12.871 1.00 57.70 259 SER A C 1
ATOM 2015 O O . SER A 1 273 ? 1.833 9.364 -12.631 1.00 58.15 259 SER A O 1
ATOM 2018 N N . ALA A 1 274 ? 1.566 7.219 -12.142 1.00 55.31 260 ALA A N 1
ATOM 2019 C CA . ALA A 1 274 ? 2.721 7.202 -11.233 1.00 53.89 260 ALA A CA 1
ATOM 2020 C C . ALA A 1 274 ? 4.000 7.551 -11.978 1.00 57.36 260 ALA A C 1
ATOM 2021 O O . ALA A 1 274 ? 4.820 8.314 -11.492 1.00 63.74 260 ALA A O 1
ATOM 2023 N N . PHE A 1 275 ? 4.198 6.963 -13.159 1.00 60.27 261 PHE A N 1
ATOM 2024 C CA . PHE A 1 275 ? 5.382 7.294 -13.948 1.00 59.36 261 PHE A CA 1
ATOM 2025 C C . PHE A 1 275 ? 5.446 8.774 -14.258 1.00 56.12 261 PHE A C 1
ATOM 2026 O O . PHE A 1 275 ? 6.496 9.403 -14.130 1.00 58.12 261 PHE A O 1
ATOM 2034 N N . GLU A 1 276 ? 4.346 9.352 -14.721 1.00 54.56 262 GLU A N 1
ATOM 2035 C CA . GLU A 1 276 ? 4.302 10.775 -15.061 1.00 55.54 262 GLU A CA 1
ATOM 2036 C C . GLU A 1 276 ? 4.611 11.636 -13.832 1.00 58.63 262 GLU A C 1
ATOM 2037 O O . GLU A 1 276 ? 5.432 12.546 -13.893 1.00 65.19 262 GLU A O 1
ATOM 2043 N N . ALA A 1 277 ? 3.945 11.362 -12.721 1.00 60.49 263 ALA A N 1
ATOM 2044 C CA . ALA A 1 277 ? 4.184 12.103 -11.488 1.00 60.24 263 ALA A CA 1
ATOM 2045 C C . ALA A 1 277 ? 5.655 12.024 -11.078 1.00 62.43 263 ALA A C 1
ATOM 2046 O O . ALA A 1 277 ? 6.294 13.050 -10.809 1.00 63.69 263 ALA A O 1
ATOM 2048 N N . ALA A 1 278 ? 6.214 10.831 -11.054 1.00 62.46 264 ALA A N 1
ATOM 2049 C CA . ALA A 1 278 ? 7.623 10.670 -10.718 1.00 64.10 264 ALA A CA 1
ATOM 2050 C C . ALA A 1 278 ? 8.529 11.441 -11.664 1.00 64.17 264 ALA A C 1
ATOM 2051 O O . ALA A 1 278 ? 9.505 12.056 -11.233 1.00 69.80 264 ALA A O 1
ATOM 2053 N N . ASN A 1 279 ? 8.187 11.442 -12.940 1.00 67.86 265 ASN A N 1
ATOM 2054 C CA . ASN A 1 279 ? 9.042 12.034 -13.978 1.00 68.39 265 ASN A CA 1
ATOM 2055 C C . ASN A 1 279 ? 8.896 13.519 -14.104 1.00 67.03 265 ASN A C 1
ATOM 2056 O O . ASN A 1 279 ? 9.743 14.152 -14.730 1.00 70.99 265 ASN A O 1
ATOM 2061 N N . THR A 1 280 ? 7.854 14.103 -13.533 1.00 65.75 266 THR A N 1
ATOM 2062 C CA . THR A 1 280 ? 7.817 15.548 -13.261 1.00 65.34 266 THR A CA 1
ATOM 2063 C C . THR A 1 280 ? 8.683 15.951 -12.057 1.00 64.34 266 THR A C 1
ATOM 2064 O O . THR A 1 280 ? 9.023 17.102 -11.925 1.00 65.90 266 THR A O 1
ATOM 2068 N N . GLY A 1 281 ? 9.030 14.996 -11.209 1.00 65.23 267 GLY A N 1
ATOM 2069 C CA . GLY A 1 281 ? 10.259 15.066 -10.457 1.00 67.06 267 GLY A CA 1
ATOM 2070 C C . GLY A 1 281 ? 10.069 15.222 -8.969 1.00 68.48 267 GLY A C 1
ATOM 2071 O O . GLY A 1 281 ? 10.780 16.001 -8.303 1.00 71.23 267 GLY A O 1
ATOM 2072 N N . HIS A 1 282 ? 9.098 14.504 -8.421 1.00 66.60 268 HIS A N 1
ATOM 2073 C CA . HIS A 1 282 ? 8.738 14.614 -7.008 1.00 67.97 268 HIS A CA 1
ATOM 2074 C C . HIS A 1 282 ? 8.339 13.241 -6.522 1.00 66.67 268 HIS A C 1
ATOM 2075 O O . HIS A 1 282 ? 7.651 12.511 -7.245 1.00 70.17 268 HIS A O 1
ATOM 2082 N N . PRO A 1 283 ? 8.715 12.869 -5.300 1.00 65.17 269 PRO A N 1
ATOM 2083 C CA . PRO A 1 283 ? 8.473 11.508 -4.831 1.00 62.00 269 PRO A CA 1
ATOM 2084 C C . PRO A 1 283 ? 7.012 11.078 -5.045 1.00 59.75 269 PRO A C 1
ATOM 2085 O O . PRO A 1 283 ? 6.077 11.850 -4.843 1.00 56.13 269 PRO A O 1
ATOM 2089 N N . VAL A 1 284 ? 6.846 9.837 -5.475 1.00 58.60 270 VAL A N 1
ATOM 2090 C CA . VAL A 1 284 ? 5.566 9.146 -5.430 1.00 55.92 270 VAL A CA 1
ATOM 2091 C C . VAL A 1 284 ? 5.697 7.959 -4.473 1.00 57.67 270 VAL A C 1
ATOM 2092 O O . VAL A 1 284 ? 6.528 7.079 -4.660 1.00 59.56 270 VAL A O 1
ATOM 2096 N N . PHE A 1 285 ? 4.866 7.951 -3.445 1.00 59.59 271 PHE A N 1
ATOM 2097 C CA . PHE A 1 285 ? 4.573 6.745 -2.661 1.00 58.21 271 PHE A CA 1
ATOM 2098 C C . PHE A 1 285 ? 3.340 6.051 -3.245 1.00 57.11 271 PHE A C 1
ATOM 2099 O O . PHE A 1 285 ? 2.308 6.678 -3.444 1.00 59.19 271 PHE A O 1
ATOM 2107 N N . ALA A 1 286 ? 3.491 4.771 -3.571 1.00 53.47 272 ALA A N 1
ATOM 2108 C CA . ALA A 1 286 ? 2.391 3.946 -4.017 1.00 51.19 272 ALA A CA 1
ATOM 2109 C C . ALA A 1 286 ? 2.376 2.642 -3.250 1.00 49.40 272 ALA A C 1
ATOM 2110 O O . ALA A 1 286 ? 3.404 2.165 -2.788 1.00 48.28 272 ALA A O 1
ATOM 2112 N N . THR A 1 287 ? 1.172 2.063 -3.126 1.00 48.17 273 THR A N 1
ATOM 2113 C CA . THR A 1 287 ? 1.015 0.701 -2.651 1.00 48.54 273 THR A CA 1
ATOM 2114 C C . THR A 1 287 ? 0.685 -0.249 -3.743 1.00 48.51 273 THR A C 1
ATOM 2115 O O . THR A 1 287 ? 0.234 0.122 -4.810 1.00 46.63 273 THR A O 1
ATOM 2119 N N . VAL A 1 288 ? 0.941 -1.513 -3.498 1.00 52.08 274 VAL A N 1
ATOM 2120 C CA . VAL A 1 288 ? 0.772 -2.598 -4.502 1.00 55.49 274 VAL A CA 1
ATOM 2121 C C . VAL A 1 288 ? 0.288 -3.821 -3.720 1.00 56.86 274 VAL A C 1
ATOM 2122 O O . VAL A 1 288 ? 0.809 -4.158 -2.662 1.00 58.21 274 VAL A O 1
ATOM 2126 N N . HIS A 1 289 ? -0.719 -4.503 -4.279 1.00 56.44 275 HIS A N 1
ATOM 2127 C CA . HIS A 1 289 ? -1.225 -5.741 -3.748 1.00 56.86 275 HIS A CA 1
ATOM 2128 C C . HIS A 1 289 ? -0.376 -6.909 -4.315 1.00 57.26 275 HIS A C 1
ATOM 2129 O O . HIS A 1 289 ? -0.721 -7.557 -5.301 1.00 52.70 275 HIS A O 1
ATOM 2136 N N . SER A 1 290 ? 0.768 -7.125 -3.672 1.00 56.47 276 SER A N 1
ATOM 2137 C CA . SER A 1 290 ? 1.611 -8.250 -3.981 1.00 61.99 276 SER A CA 1
ATOM 2138 C C . SER A 1 290 ? 2.298 -8.765 -2.736 1.00 62.05 276 SER A C 1
ATOM 2139 O O . SER A 1 290 ? 2.441 -8.035 -1.766 1.00 61.29 276 SER A O 1
ATOM 2142 N N . GLN A 1 291 ? 2.764 -10.009 -2.810 1.00 65.10 277 GLN A N 1
ATOM 2143 C CA . GLN A 1 291 ? 3.347 -10.661 -1.642 1.00 67.52 277 GLN A CA 1
ATOM 2144 C C . GLN A 1 291 ? 4.771 -10.228 -1.374 1.00 68.01 277 GLN A C 1
ATOM 2145 O O . GLN A 1 291 ? 5.175 -10.137 -0.214 1.00 72.63 277 GLN A O 1
ATOM 2151 N N . ASN A 1 292 ? 5.556 -9.992 -2.410 1.00 68.36 278 ASN A N 1
ATOM 2152 C CA . ASN A 1 292 ? 6.986 -9.696 -2.263 1.00 68.08 278 ASN A CA 1
ATOM 2153 C C . ASN A 1 292 ? 7.453 -8.983 -3.506 1.00 69.93 278 ASN A C 1
ATOM 2154 O O . ASN A 1 292 ? 6.779 -8.944 -4.534 1.00 77.42 278 ASN A O 1
ATOM 2159 N N . CYS A 1 293 ? 8.669 -8.436 -3.432 1.00 71.12 279 CYS A N 1
ATOM 2160 C CA . CYS A 1 293 ? 9.140 -7.463 -4.420 1.00 70.61 279 CYS A CA 1
ATOM 2161 C C . CYS A 1 293 ? 9.100 -8.011 -5.860 1.00 70.22 279 CYS A C 1
ATOM 2162 O O . CYS A 1 293 ? 8.447 -7.462 -6.727 1.00 71.70 279 CYS A O 1
ATOM 2165 N N . SER A 1 294 ? 9.683 -9.199 -6.027 1.00 73.25 280 SER A N 1
ATOM 2166 C CA . SER A 1 294 ? 9.543 -9.935 -7.272 1.00 75.74 280 SER A CA 1
ATOM 2167 C C . SER A 1 294 ? 8.082 -9.940 -7.765 1.00 72.16 280 SER A C 1
ATOM 2168 O O . SER A 1 294 ? 7.816 -9.604 -8.922 1.00 69.62 280 SER A O 1
ATOM 2171 N N . ALA A 1 295 ? 7.172 -10.284 -6.864 1.00 68.77 281 ALA A N 1
ATOM 2172 C CA . ALA A 1 295 ? 5.770 -10.374 -7.261 1.00 68.74 281 ALA A CA 1
ATOM 2173 C C . ALA A 1 295 ? 5.224 -9.016 -7.658 1.00 66.28 281 ALA A C 1
ATOM 2174 O O . ALA A 1 295 ? 4.340 -8.934 -8.519 1.00 67.86 281 ALA A O 1
ATOM 2176 N N . VAL A 1 296 ? 5.718 -7.942 -7.034 1.00 63.41 282 VAL A N 1
ATOM 2177 C CA . VAL A 1 296 ? 5.263 -6.601 -7.384 1.00 63.66 282 VAL A CA 1
ATOM 2178 C C . VAL A 1 296 ? 5.739 -6.244 -8.765 1.00 63.33 282 VAL A C 1
ATOM 2179 O O . VAL A 1 296 ? 5.004 -5.667 -9.600 1.00 63.81 282 VAL A O 1
ATOM 2183 N N . MET A 1 297 ? 7.016 -6.455 -9.047 1.00 65.87 283 MET A N 1
ATOM 2184 C CA . MET A 1 297 ? 7.539 -6.277 -10.400 1.00 66.18 283 MET A CA 1
ATOM 2185 C C . MET A 1 297 ? 6.694 -7.037 -11.411 1.00 65.65 283 MET A C 1
ATOM 2186 O O . MET A 1 297 ? 6.141 -6.464 -12.352 1.00 64.78 283 MET A O 1
ATOM 2191 N N . ARG A 1 298 ? 6.579 -8.353 -11.245 1.00 70.59 284 ARG A N 1
ATOM 2192 C CA . ARG A 1 298 ? 5.717 -9.154 -12.096 1.00 73.38 284 ARG A CA 1
ATOM 2193 C C . ARG A 1 298 ? 4.318 -8.496 -12.305 1.00 69.06 284 ARG A C 1
ATOM 2194 O O . ARG A 1 298 ? 3.867 -8.360 -13.423 1.00 67.44 284 ARG A O 1
ATOM 2202 N N . ARG A 1 299 ? 3.715 -8.043 -11.205 1.00 63.72 285 ARG A N 1
ATOM 2203 C CA . ARG A 1 299 ? 2.352 -7.615 -11.268 1.00 59.85 285 ARG A CA 1
ATOM 2204 C C . ARG A 1 299 ? 2.234 -6.321 -12.058 1.00 59.20 285 ARG A C 1
ATOM 2205 O O . ARG A 1 299 ? 1.344 -6.155 -12.910 1.00 58.14 285 ARG A O 1
ATOM 2213 N N . LEU A 1 300 ? 3.081 -5.346 -11.752 1.00 58.49 286 LEU A N 1
ATOM 2214 C CA . LEU A 1 300 ? 3.073 -4.095 -12.503 1.00 58.13 286 LEU A CA 1
ATOM 2215 C C . LEU A 1 300 ? 3.380 -4.344 -13.960 1.00 60.36 286 LEU A C 1
ATOM 2216 O O . LEU A 1 300 ? 2.752 -3.737 -14.847 1.00 63.10 286 LEU A O 1
ATOM 2221 N N . ILE A 1 301 ? 4.355 -5.205 -14.257 1.00 61.70 287 ILE A N 1
ATOM 2222 C CA . ILE A 1 301 ? 4.708 -5.477 -15.649 1.00 61.27 287 ILE A CA 1
ATOM 2223 C C . ILE A 1 301 ? 3.549 -6.114 -16.400 1.00 60.97 287 ILE A C 1
ATOM 2224 O O . ILE A 1 301 ? 3.362 -5.846 -17.583 1.00 63.12 287 ILE A O 1
ATOM 2229 N N . SER A 1 302 ? 2.775 -6.965 -15.718 1.00 59.57 288 SER A N 1
ATOM 2230 C CA . SER A 1 302 ? 1.705 -7.695 -16.385 1.00 58.86 288 SER A CA 1
ATOM 2231 C C . SER A 1 302 ? 0.691 -6.743 -17.040 1.00 58.99 288 SER A C 1
ATOM 2232 O O . SER A 1 302 ? 0.102 -7.072 -18.050 1.00 59.99 288 SER A O 1
ATOM 2235 N N . ARG A 1 303 ? 0.520 -5.563 -16.445 1.00 61.78 289 ARG A N 1
ATOM 2236 C CA . ARG A 1 303 ? -0.538 -4.668 -16.890 1.00 61.50 289 ARG A CA 1
ATOM 2237 C C . ARG A 1 303 ? -0.308 -4.106 -18.277 1.00 59.12 289 ARG A C 1
ATOM 2238 O O . ARG A 1 303 ? -1.230 -3.538 -18.866 1.00 54.87 289 ARG A O 1
ATOM 2246 N N . PHE A 1 304 ? 0.897 -4.218 -18.789 1.00 60.97 290 PHE A N 1
ATOM 2247 C CA . PHE A 1 304 ? 1.255 -3.683 -20.107 1.00 67.19 290 PHE A CA 1
ATOM 2248 C C . PHE A 1 304 ? 1.292 -4.807 -21.131 1.00 73.10 290 PHE A C 1
ATOM 2249 O O . PHE A 1 304 ? 1.741 -5.889 -20.867 1.00 77.70 290 PHE A O 1
ATOM 2257 N N . ASP A 1 305 ? 0.786 -4.542 -22.314 1.00 78.17 291 ASP A N 1
ATOM 2258 C CA . ASP A 1 305 ? 0.922 -5.462 -23.439 1.00 82.27 291 ASP A CA 1
ATOM 2259 C C . ASP A 1 305 ? 2.377 -5.583 -23.861 1.00 83.48 291 ASP A C 1
ATOM 2260 O O . ASP A 1 305 ? 3.204 -4.721 -23.578 1.00 77.69 291 ASP A O 1
ATOM 2265 N N . GLU A 1 306 ? 2.691 -6.675 -24.546 1.00 88.18 292 GLU A N 1
ATOM 2266 C CA . GLU A 1 306 ? 4.064 -6.947 -24.973 1.00 87.95 292 GLU A CA 1
ATOM 2267 C C . GLU A 1 306 ? 4.652 -5.816 -25.814 1.00 83.77 292 GLU A C 1
ATOM 2268 O O . GLU A 1 306 ? 5.805 -5.409 -25.579 1.00 84.07 292 GLU A O 1
ATOM 2274 N N . SER A 1 307 ? 3.849 -5.267 -26.723 1.00 80.85 293 SER A N 1
ATOM 2275 C CA . SER A 1 307 ? 4.320 -4.147 -27.546 1.00 80.62 293 SER A CA 1
ATOM 2276 C C . SER A 1 307 ? 4.849 -2.990 -26.685 1.00 79.17 293 SER A C 1
ATOM 2277 O O . SER A 1 307 ? 5.939 -2.484 -26.892 1.00 81.06 293 SER A O 1
ATOM 2280 N N . VAL A 1 308 ? 4.088 -2.620 -25.665 1.00 78.69 294 VAL A N 1
ATOM 2281 C CA . VAL A 1 308 ? 4.490 -1.522 -24.792 1.00 80.83 294 VAL A CA 1
ATOM 2282 C C . VAL A 1 308 ? 5.388 -1.987 -23.636 1.00 78.94 294 VAL A C 1
ATOM 2283 O O . VAL A 1 308 ? 5.927 -1.164 -22.916 1.00 77.39 294 VAL A O 1
ATOM 2287 N N . ARG A 1 309 ? 5.589 -3.297 -23.495 1.00 77.58 295 ARG A N 1
ATOM 2288 C CA . ARG A 1 309 ? 6.088 -3.839 -22.241 1.00 75.61 295 ARG A CA 1
ATOM 2289 C C . ARG A 1 309 ? 7.570 -3.580 -22.023 1.00 76.27 295 ARG A C 1
ATOM 2290 O O . ARG A 1 309 ? 8.041 -3.533 -20.895 1.00 71.16 295 ARG A O 1
ATOM 2298 N N . GLY A 1 310 ? 8.335 -3.419 -23.106 1.00 79.69 296 GLY A N 1
ATOM 2299 C CA . GLY A 1 310 ? 9.719 -2.963 -23.002 1.00 77.91 296 GLY A CA 1
ATOM 2300 C C . GLY A 1 310 ? 9.843 -1.566 -22.436 1.00 75.75 296 GLY A C 1
ATOM 2301 O O . GLY A 1 310 ? 10.519 -1.338 -21.441 1.00 76.83 296 GLY A O 1
ATOM 2302 N N . ALA A 1 311 ? 9.190 -0.616 -23.083 1.00 79.08 297 ALA A N 1
ATOM 2303 C CA . ALA A 1 311 ? 9.119 0.753 -22.567 1.00 76.14 297 ALA A CA 1
ATOM 2304 C C . ALA A 1 311 ? 8.643 0.744 -21.119 1.00 73.48 297 ALA A C 1
ATOM 2305 O O . ALA A 1 311 ? 9.200 1.448 -20.271 1.00 72.63 297 ALA A O 1
ATOM 2307 N N . ALA A 1 312 ? 7.604 -0.031 -20.822 1.00 70.31 298 ALA A N 1
ATOM 2308 C CA . ALA A 1 312 ? 7.060 -0.050 -19.480 1.00 65.48 298 ALA A CA 1
ATOM 2309 C C . ALA A 1 312 ? 8.069 -0.603 -18.493 1.00 64.26 298 ALA A C 1
ATOM 2310 O O . ALA A 1 312 ? 8.138 -0.143 -17.335 1.00 70.02 298 ALA A O 1
ATOM 2312 N N . ILE A 1 313 ? 8.837 -1.606 -18.881 1.00 61.49 299 ILE A N 1
ATOM 2313 C CA . ILE A 1 313 ? 9.871 -2.141 -18.005 1.00 61.62 299 ILE A CA 1
ATOM 2314 C C . ILE A 1 313 ? 10.958 -1.122 -17.769 1.00 63.57 299 ILE A C 1
ATOM 2315 O O . ILE A 1 313 ? 11.439 -0.962 -16.644 1.00 61.82 299 ILE A O 1
ATOM 2320 N N . TYR A 1 314 ? 11.404 -0.448 -18.815 1.00 67.81 300 TYR A N 1
ATOM 2321 C CA . TYR A 1 314 ? 12.448 0.571 -18.673 1.00 70.22 300 TYR A CA 1
ATOM 2322 C C . TYR A 1 314 ? 11.985 1.693 -17.727 1.00 66.96 300 TYR A C 1
ATOM 2323 O O . TYR A 1 314 ? 12.652 1.998 -16.736 1.00 64.33 300 TYR A O 1
ATOM 2332 N N . ASP A 1 315 ? 10.830 2.281 -18.016 1.00 67.96 301 ASP A N 1
ATOM 2333 C CA . ASP A 1 315 ? 10.279 3.285 -17.120 1.00 68.15 301 ASP A CA 1
ATOM 2334 C C . ASP A 1 315 ? 10.157 2.757 -15.685 1.00 68.53 301 ASP A C 1
ATOM 2335 O O . ASP A 1 315 ? 10.499 3.450 -14.735 1.00 65.92 301 ASP A O 1
ATOM 2340 N N . LEU A 1 316 ? 9.668 1.540 -15.538 1.00 66.30 302 LEU A N 1
ATOM 2341 C CA . LEU A 1 316 ? 9.436 0.991 -14.193 1.00 65.70 302 LEU A CA 1
ATOM 2342 C C . LEU A 1 316 ? 10.727 0.819 -13.423 1.00 64.33 302 LEU A C 1
ATOM 2343 O O . LEU A 1 316 ? 10.775 1.105 -12.230 1.00 64.82 302 LEU A O 1
ATOM 2348 N N . VAL A 1 317 ? 11.780 0.356 -14.081 1.00 65.41 303 VAL A N 1
ATOM 2349 C CA . VAL A 1 317 ? 13.068 0.189 -13.412 1.00 65.11 303 VAL A CA 1
ATOM 2350 C C . VAL A 1 317 ? 13.674 1.558 -13.092 1.00 68.17 303 VAL A C 1
ATOM 2351 O O . VAL A 1 317 ? 14.230 1.763 -12.011 1.00 68.43 303 VAL A O 1
ATOM 2355 N N . GLU A 1 318 ? 13.607 2.502 -14.046 1.00 71.23 304 GLU A N 1
ATOM 2356 C CA . GLU A 1 318 ? 14.246 3.785 -13.858 1.00 74.22 304 GLU A CA 1
ATOM 2357 C C . GLU A 1 318 ? 13.526 4.681 -12.836 1.00 73.88 304 GLU A C 1
ATOM 2358 O O . GLU A 1 318 ? 14.147 5.559 -12.257 1.00 72.49 304 GLU A O 1
ATOM 2364 N N . THR A 1 319 ? 12.241 4.451 -12.626 1.00 72.21 305 THR A N 1
ATOM 2365 C CA . THR A 1 319 ? 11.448 5.289 -11.745 1.00 71.96 305 THR A CA 1
ATOM 2366 C C . THR A 1 319 ? 11.289 4.700 -10.346 1.00 75.85 305 THR A C 1
ATOM 2367 O O . THR A 1 319 ? 11.100 5.447 -9.379 1.00 81.82 305 THR A O 1
ATOM 2371 N N . THR A 1 320 ? 11.379 3.372 -10.210 1.00 73.40 306 THR A N 1
ATOM 2372 C CA . THR A 1 320 ? 11.324 2.755 -8.898 1.00 71.76 306 THR A CA 1
ATOM 2373 C C . THR A 1 320 ? 12.583 3.089 -8.103 1.00 72.26 306 THR A C 1
ATOM 2374 O O . THR A 1 320 ? 13.697 3.005 -8.623 1.00 74.32 306 THR A O 1
ATOM 2378 N N . ARG A 1 321 ? 12.407 3.506 -6.849 1.00 70.58 307 ARG A N 1
ATOM 2379 C CA . ARG A 1 321 ? 13.516 3.783 -5.957 1.00 70.14 307 ARG A CA 1
ATOM 2380 C C . ARG A 1 321 ? 13.651 2.799 -4.804 1.00 66.42 307 ARG A C 1
ATOM 2381 O O . ARG A 1 321 ? 14.714 2.738 -4.174 1.00 62.27 307 ARG A O 1
ATOM 2389 N N . PHE A 1 322 ? 12.609 2.021 -4.524 1.00 64.56 308 PHE A N 1
ATOM 2390 C CA . PHE A 1 322 ? 12.548 1.248 -3.291 1.00 64.06 308 PHE A CA 1
ATOM 2391 C C . PHE A 1 322 ? 11.228 0.475 -3.218 1.00 60.14 308 PHE A C 1
ATOM 2392 O O . PHE A 1 322 ? 10.155 1.042 -3.455 1.00 57.79 308 PHE A O 1
ATOM 2400 N N . ILE A 1 323 ? 11.314 -0.809 -2.858 1.00 63.64 309 ILE A N 1
ATOM 2401 C CA . ILE A 1 323 ? 10.162 -1.690 -2.852 1.00 64.18 309 ILE A CA 1
ATOM 2402 C C . ILE A 1 323 ? 10.134 -2.402 -1.507 1.00 65.28 309 ILE A C 1
ATOM 2403 O O . ILE A 1 323 ? 11.051 -3.163 -1.179 1.00 65.93 309 ILE A O 1
ATOM 2408 N N . MET A 1 324 ? 9.064 -2.173 -0.737 1.00 64.67 310 MET A N 1
ATOM 2409 C CA . MET A 1 324 ? 8.794 -2.913 0.488 1.00 63.25 310 MET A CA 1
ATOM 2410 C C . MET A 1 324 ? 7.527 -3.731 0.303 1.00 63.97 310 MET A C 1
ATOM 2411 O O . MET A 1 324 ? 6.470 -3.204 0.021 1.00 69.49 310 MET A O 1
ATOM 2416 N N . ALA A 1 325 ? 7.667 -5.049 0.431 1.00 63.93 311 ALA A N 1
ATOM 2417 C CA . ALA A 1 325 ? 6.553 -5.914 0.842 1.00 63.22 311 ALA A CA 1
ATOM 2418 C C . ALA A 1 325 ? 6.579 -6.125 2.347 1.00 59.41 311 ALA A C 1
ATOM 2419 O O . ALA A 1 325 ? 7.634 -6.266 2.940 1.00 58.82 311 ALA A O 1
ATOM 2421 N N . GLN A 1 326 ? 5.397 -6.120 2.945 1.00 58.27 312 GLN A N 1
ATOM 2422 C CA . GLN A 1 326 ? 5.229 -6.405 4.367 1.00 55.57 312 GLN A CA 1
ATOM 2423 C C . GLN A 1 326 ? 4.047 -7.281 4.598 1.00 52.66 312 GLN A C 1
ATOM 2424 O O . GLN A 1 326 ? 3.043 -7.184 3.897 1.00 49.92 312 GLN A O 1
ATOM 2430 N N . THR A 1 327 ? 4.190 -8.226 5.528 1.00 56.16 313 THR A N 1
ATOM 2431 C CA . THR A 1 327 ? 3.093 -9.106 5.937 1.00 55.52 313 THR A CA 1
ATOM 2432 C C . THR A 1 327 ? 3.052 -9.166 7.454 1.00 56.32 313 THR A C 1
ATOM 2433 O O . THR A 1 327 ? 4.042 -8.912 8.132 1.00 60.15 313 THR A O 1
ATOM 2437 N N . LEU A 1 328 ? 1.904 -9.554 7.968 1.00 56.92 314 LEU A N 1
ATOM 2438 C CA . LEU A 1 328 ? 1.674 -9.663 9.409 1.00 60.20 314 LEU A CA 1
ATOM 2439 C C . LEU A 1 328 ? 1.804 -11.095 9.860 1.00 61.56 314 LEU A C 1
ATOM 2440 O O . LEU A 1 328 ? 1.167 -11.977 9.306 1.00 61.93 314 LEU A O 1
ATOM 2445 N N . VAL A 1 329 ? 2.663 -11.331 10.844 1.00 64.34 315 VAL A N 1
ATOM 2446 C CA . VAL A 1 329 ? 2.900 -12.662 11.396 1.00 66.00 315 VAL A CA 1
ATOM 2447 C C . VAL A 1 329 ? 2.622 -12.629 12.903 1.00 69.16 315 VAL A C 1
ATOM 2448 O O . VAL A 1 329 ? 2.440 -11.572 13.523 1.00 71.65 315 VAL A O 1
ATOM 2452 N N . ARG A 1 330 ? 2.559 -13.805 13.495 1.00 70.23 316 ARG A N 1
ATOM 2453 C CA . ARG A 1 330 ? 2.103 -13.994 14.863 1.00 68.67 316 ARG A CA 1
ATOM 2454 C C . ARG A 1 330 ? 3.313 -14.103 15.773 1.00 68.49 316 ARG A C 1
ATOM 2455 O O . ARG A 1 330 ? 4.171 -15.011 15.607 1.00 67.00 316 ARG A O 1
ATOM 2463 N N . LYS A 1 331 ? 3.416 -13.186 16.726 1.00 71.17 317 LYS A N 1
ATOM 2464 C CA . LYS A 1 331 ? 4.430 -13.287 17.772 1.00 73.09 317 LYS A CA 1
ATOM 2465 C C . LYS A 1 331 ? 4.097 -14.447 18.709 1.00 72.88 317 LYS A C 1
ATOM 2466 O O . LYS A 1 331 ? 2.944 -14.738 18.984 1.00 75.47 317 LYS A O 1
ATOM 2472 N N . THR A 1 332 ? 5.133 -15.088 19.224 1.00 76.07 318 THR A N 1
ATOM 2473 C CA . THR A 1 332 ? 5.014 -15.871 20.445 1.00 79.67 318 THR A CA 1
ATOM 2474 C C . THR A 1 332 ? 4.274 -15.078 21.522 1.00 80.82 318 THR A C 1
ATOM 2475 O O . THR A 1 332 ? 3.442 -15.621 22.245 1.00 75.56 318 THR A O 1
ATOM 2479 N N . ASP A 1 333 ? 4.590 -13.772 21.631 1.00 85.68 319 ASP A N 1
ATOM 2480 C CA . ASP A 1 333 ? 3.860 -12.905 22.538 1.00 85.79 319 ASP A CA 1
ATOM 2481 C C . ASP A 1 333 ? 2.341 -12.936 22.320 1.00 81.73 319 ASP A C 1
ATOM 2482 O O . ASP A 1 333 ? 1.597 -12.626 23.221 1.00 82.08 319 ASP A O 1
ATOM 2487 N N . GLY A 1 334 ? 1.920 -13.345 21.122 1.00 74.97 320 GLY A N 1
ATOM 2488 C CA . GLY A 1 334 ? 0.514 -13.438 20.781 1.00 69.77 320 GLY A CA 1
ATOM 2489 C C . GLY A 1 334 ? 0.077 -12.353 19.799 1.00 69.98 320 GLY A C 1
ATOM 2490 O O . GLY A 1 334 ? -0.861 -12.568 19.023 1.00 70.29 320 GLY A O 1
ATOM 2491 N N . ASN A 1 335 ? 0.722 -11.183 19.855 1.00 71.92 321 ASN A N 1
ATOM 2492 C CA . ASN A 1 335 ? 0.348 -10.085 19.000 1.00 73.65 321 ASN A CA 1
ATOM 2493 C C . ASN A 1 335 ? 0.828 -10.296 17.581 1.00 69.52 321 ASN A C 1
ATOM 2494 O O . ASN A 1 335 ? 1.623 -11.189 17.295 1.00 67.19 321 ASN A O 1
ATOM 2499 N N . LEU A 1 336 ? 0.364 -9.433 16.685 1.00 67.42 322 LEU A N 1
ATOM 2500 C CA . LEU A 1 336 ? 0.834 -9.411 15.299 1.00 66.78 322 LEU A CA 1
ATOM 2501 C C . LEU A 1 336 ? 2.034 -8.453 15.176 1.00 68.13 322 LEU A C 1
ATOM 2502 O O . LEU A 1 336 ? 2.078 -7.418 15.831 1.00 67.40 322 LEU A O 1
ATOM 2507 N N . VAL A 1 337 ? 3.003 -8.853 14.365 1.00 70.36 323 VAL A N 1
ATOM 2508 C CA . VAL A 1 337 ? 4.133 -8.006 14.048 1.00 71.77 323 VAL A CA 1
ATOM 2509 C C . VAL A 1 337 ? 4.260 -7.947 12.509 1.00 69.26 323 VAL A C 1
ATOM 2510 O O . VAL A 1 337 ? 3.935 -8.897 11.798 1.00 62.43 323 VAL A O 1
ATOM 2514 N N . ALA A 1 338 ? 4.771 -6.805 12.034 1.00 68.09 324 ALA A N 1
ATOM 2515 C CA . ALA A 1 338 ? 4.994 -6.603 10.621 1.00 69.69 324 ALA A CA 1
ATOM 2516 C C . ALA A 1 338 ? 6.391 -7.095 10.251 1.00 70.72 324 ALA A C 1
ATOM 2517 O O . ALA A 1 338 ? 7.387 -6.471 10.614 1.00 74.30 324 ALA A O 1
ATOM 2519 N N . ALA A 1 339 ? 6.465 -8.221 9.555 1.00 68.50 325 ALA A N 1
ATOM 2520 C CA . ALA A 1 339 ? 7.694 -8.644 8.885 1.00 68.21 325 ALA A CA 1
ATOM 2521 C C . ALA A 1 339 ? 7.779 -7.960 7.512 1.00 66.03 325 ALA A C 1
ATOM 2522 O O . ALA A 1 339 ? 6.793 -7.907 6.775 1.00 64.48 325 ALA A O 1
ATOM 2524 N N . ARG A 1 340 ? 8.955 -7.419 7.203 1.00 65.79 326 ARG A N 1
ATOM 2525 C CA . ARG A 1 340 ? 9.144 -6.581 6.031 1.00 66.36 326 ARG A CA 1
ATOM 2526 C C . ARG A 1 340 ? 10.337 -7.082 5.246 1.00 69.24 326 ARG A C 1
ATOM 2527 O O . ARG A 1 340 ? 11.420 -7.223 5.797 1.00 72.59 326 ARG A O 1
ATOM 2535 N N . GLU A 1 341 ? 10.123 -7.341 3.964 1.00 69.86 327 GLU A N 1
ATOM 2536 C CA . GLU A 1 341 ? 11.198 -7.460 2.987 1.00 74.83 327 GLU A CA 1
ATOM 2537 C C . GLU A 1 341 ? 11.222 -6.254 2.085 1.00 74.94 327 GLU A C 1
ATOM 2538 O O . GLU A 1 341 ? 10.182 -5.775 1.660 1.00 75.48 327 GLU A O 1
ATOM 2544 N N . TYR A 1 342 ? 12.421 -5.763 1.782 1.00 74.67 328 TYR A N 1
ATOM 2545 C CA . TYR A 1 342 ? 12.598 -4.531 1.021 1.00 71.82 328 TYR A CA 1
ATOM 2546 C C . TYR A 1 342 ? 13.846 -4.632 0.167 1.00 70.97 328 TYR A C 1
ATOM 2547 O O . TYR A 1 342 ? 14.798 -5.309 0.534 1.00 75.21 328 TYR A O 1
ATOM 2556 N N . LEU A 1 343 ? 13.838 -3.949 -0.963 1.00 71.49 329 LEU A N 1
ATOM 2557 C CA . LEU A 1 343 ? 15.035 -3.693 -1.753 1.00 70.97 329 LEU A CA 1
ATOM 2558 C C . LEU A 1 343 ? 15.094 -2.225 -2.121 1.00 68.89 329 LEU A C 1
ATOM 2559 O O . LEU A 1 343 ? 14.077 -1.624 -2.527 1.00 68.78 329 LEU A O 1
ATOM 2564 N N . ASN A 1 344 ? 16.275 -1.625 -1.960 1.00 68.56 330 ASN A N 1
ATOM 2565 C CA . ASN A 1 344 ? 16.497 -0.234 -2.325 1.00 70.44 330 ASN A CA 1
ATOM 2566 C C . ASN A 1 344 ? 17.082 -0.184 -3.747 1.00 70.44 330 ASN A C 1
ATOM 2567 O O . ASN A 1 344 ? 18.142 -0.735 -3.978 1.00 72.44 330 ASN A O 1
ATOM 2572 N N . PHE A 1 345 ? 16.411 0.547 -4.627 1.00 70.87 331 PHE A N 1
ATOM 2573 C CA . PHE A 1 345 ? 16.810 0.616 -6.033 1.00 72.02 331 PHE A CA 1
ATOM 2574 C C . PHE A 1 345 ? 17.891 1.694 -6.201 1.00 74.04 331 PHE A C 1
ATOM 2575 O O . PHE A 1 345 ? 17.649 2.826 -6.568 1.00 70.85 331 PHE A O 1
ATOM 2583 N N . THR A 1 346 ? 19.113 1.293 -5.891 1.00 81.13 332 THR A N 1
ATOM 2584 C CA . THR A 1 346 ? 20.279 2.098 -6.197 1.00 83.82 332 THR A CA 1
ATOM 2585 C C . THR A 1 346 ? 20.593 2.048 -7.686 1.00 87.66 332 THR A C 1
ATOM 2586 O O . THR A 1 346 ? 20.138 1.166 -8.419 1.00 86.27 332 THR A O 1
ATOM 2590 N N . THR A 1 347 ? 21.384 3.023 -8.132 1.00 94.09 333 THR A N 1
ATOM 2591 C CA . THR A 1 347 ? 21.773 3.096 -9.540 1.00 94.54 333 THR A CA 1
ATOM 2592 C C . THR A 1 347 ? 22.359 1.762 -10.056 1.00 96.07 333 THR A C 1
ATOM 2593 O O . THR A 1 347 ? 21.972 1.267 -11.105 1.00 90.84 333 THR A O 1
ATOM 2597 N N . ASP A 1 348 ? 23.167 1.120 -9.193 1.00 96.12 334 ASP A N 1
ATOM 2598 C CA . ASP A 1 348 ? 23.714 -0.180 -9.546 1.00 98.33 334 ASP A CA 1
ATOM 2599 C C . ASP A 1 348 ? 22.604 -1.214 -9.817 1.00 90.20 334 ASP A C 1
ATOM 2600 O O . ASP A 1 348 ? 22.622 -1.874 -10.848 1.00 85.19 334 ASP A O 1
ATOM 2605 N N . ILE A 1 349 ? 21.639 -1.278 -8.934 1.00 86.61 335 ILE A N 1
ATOM 2606 C CA . ILE A 1 349 ? 20.543 -2.240 -9.095 1.00 82.81 335 ILE A CA 1
ATOM 2607 C C . ILE A 1 349 ? 19.803 -1.948 -10.392 1.00 78.53 335 ILE A C 1
ATOM 2608 O O . ILE A 1 349 ? 19.541 -2.855 -11.193 1.00 78.02 335 ILE A O 1
ATOM 2613 N N . ARG A 1 350 ? 19.468 -0.680 -10.638 1.00 77.71 336 ARG A N 1
ATOM 2614 C CA . ARG A 1 350 ? 18.812 -0.311 -11.882 1.00 79.93 336 ARG A CA 1
ATOM 2615 C C . ARG A 1 350 ? 19.587 -0.790 -13.129 1.00 84.07 336 ARG A C 1
ATOM 2616 O O . ARG A 1 350 ? 19.044 -1.525 -13.952 1.00 82.22 336 ARG A O 1
ATOM 2624 N N . GLU A 1 351 ? 20.885 -0.458 -13.161 1.00 84.88 337 GLU A N 1
ATOM 2625 C CA . GLU A 1 351 ? 21.712 -0.888 -14.274 1.00 89.39 337 GLU A CA 1
ATOM 2626 C C . GLU A 1 351 ? 21.696 -2.416 -14.437 1.00 89.32 337 GLU A C 1
ATOM 2627 O O . GLU A 1 351 ? 21.556 -2.922 -15.557 1.00 93.42 337 GLU A O 1
ATOM 2633 N N . GLN A 1 352 ? 21.750 -3.130 -13.320 1.00 89.02 338 GLN A N 1
ATOM 2634 C CA . GLN A 1 352 ? 21.699 -4.581 -13.371 1.00 91.54 338 GLN A CA 1
ATOM 2635 C C . GLN A 1 352 ? 20.388 -5.086 -13.973 1.00 89.17 338 GLN A C 1
ATOM 2636 O O . GLN A 1 352 ? 20.381 -6.025 -14.770 1.00 91.34 338 GLN A O 1
ATOM 2642 N N . LEU A 1 353 ? 19.280 -4.434 -13.611 1.00 89.28 339 LEU A N 1
ATOM 2643 C CA . LEU A 1 353 ? 17.979 -4.889 -14.097 1.00 88.60 339 LEU A CA 1
ATOM 2644 C C . LEU A 1 353 ? 17.813 -4.583 -15.566 1.00 91.05 339 LEU A C 1
ATOM 2645 O O . LEU A 1 353 ? 17.278 -5.409 -16.324 1.00 91.02 339 LEU A O 1
ATOM 2650 N N . LEU A 1 354 ? 18.228 -3.393 -15.999 1.00 93.00 340 LEU A N 1
ATOM 2651 C CA . LEU A 1 354 ? 18.199 -3.058 -17.425 1.00 96.69 340 LEU A CA 1
ATOM 2652 C C . LEU A 1 354 ? 19.120 -3.987 -18.274 1.00 103.24 340 LEU A C 1
ATOM 2653 O O . LEU A 1 354 ? 18.744 -4.415 -19.343 1.00 101.69 340 LEU A O 1
ATOM 2658 N N . SER A 1 355 ? 20.226 -4.406 -17.669 1.00 110.11 341 SER A N 1
ATOM 2659 C CA . SER A 1 355 ? 21.371 -4.849 -18.479 1.00 120.14 341 SER A CA 1
ATOM 2660 C C . SER A 1 355 ? 21.234 -6.274 -19.019 1.00 125.54 341 SER A C 1
ATOM 2661 O O . SER A 1 355 ? 21.426 -6.497 -20.206 1.00 127.00 341 SER A O 1
ATOM 2664 N N . LEU A 1 356 ? 20.720 -7.162 -18.182 1.00 130.70 342 LEU A N 1
ATOM 2665 C CA . LEU A 1 356 ? 20.337 -8.506 -18.636 1.00 135.92 342 LEU A CA 1
ATOM 2666 C C . LEU A 1 356 ? 19.444 -8.449 -19.851 1.00 133.39 342 LEU A C 1
ATOM 2667 O O . LEU A 1 356 ? 19.165 -7.353 -20.378 1.00 134.81 342 LEU A O 1
ATOM 2672 N N . SER A 1 357 ? 19.028 -9.580 -20.365 1.00 127.75 343 SER A N 1
ATOM 2673 C CA . SER A 1 357 ? 18.024 -9.631 -21.435 1.00 125.55 343 SER A CA 1
ATOM 2674 C C . SER A 1 357 ? 16.752 -8.852 -21.020 1.00 130.48 343 SER A C 1
ATOM 2675 O O . SER A 1 357 ? 16.218 -8.053 -21.781 1.00 131.97 343 SER A O 1
ATOM 2678 N N . ASP A 1 358 ? 16.275 -9.109 -19.793 1.00 124.75 344 ASP A N 1
ATOM 2679 C CA . ASP A 1 358 ? 15.197 -8.365 -19.192 1.00 116.82 344 ASP A CA 1
ATOM 2680 C C . ASP A 1 358 ? 13.849 -8.451 -19.942 1.00 117.52 344 ASP A C 1
ATOM 2681 O O . ASP A 1 358 ? 12.890 -7.771 -19.595 1.00 108.50 344 ASP A O 1
ATOM 2686 N N . MET A 1 359 ? 13.772 -9.308 -20.925 1.00 120.65 345 MET A N 1
ATOM 2687 C CA . MET A 1 359 ? 12.501 -9.744 -21.501 1.00 122.05 345 MET A CA 1
ATOM 2688 C C . MET A 1 359 ? 11.924 -10.871 -20.613 1.00 123.88 345 MET A C 1
ATOM 2689 O O . MET A 1 359 ? 12.184 -12.062 -20.824 1.00 135.07 345 MET A O 1
ATOM 2694 N N . GLY A 1 360 ? 11.207 -10.460 -19.577 1.00 116.46 346 GLY A N 1
ATOM 2695 C CA . GLY A 1 360 ? 10.521 -11.378 -18.709 1.00 113.37 346 GLY A CA 1
ATOM 2696 C C . GLY A 1 360 ? 11.334 -11.868 -17.517 1.00 115.12 346 GLY A C 1
ATOM 2697 O O . GLY A 1 360 ? 10.771 -12.589 -16.685 1.00 119.15 346 GLY A O 1
ATOM 2698 N N . LYS A 1 361 ? 12.630 -11.553 -17.442 1.00 107.95 347 LYS A N 1
ATOM 2699 C CA . LYS A 1 361 ? 13.459 -11.968 -16.352 1.00 99.62 347 LYS A CA 1
ATOM 2700 C C . LYS A 1 361 ? 13.593 -10.975 -15.206 1.00 89.30 347 LYS A C 1
ATOM 2701 O O . LYS A 1 361 ? 14.317 -11.213 -14.257 1.00 85.30 347 LYS A O 1
ATOM 2707 N N . VAL A 1 362 ? 12.946 -9.835 -15.334 1.00 86.44 348 VAL A N 1
ATOM 2708 C CA . VAL A 1 362 ? 13.036 -8.771 -14.325 1.00 81.95 348 VAL A CA 1
ATOM 2709 C C . VAL A 1 362 ? 12.619 -9.303 -12.948 1.00 80.32 348 VAL A C 1
ATOM 2710 O O . VAL A 1 362 ? 13.213 -8.947 -11.928 1.00 76.61 348 VAL A O 1
ATOM 2714 N N . ALA A 1 363 ? 11.544 -10.094 -12.899 1.00 79.54 349 ALA A N 1
ATOM 2715 C CA . ALA A 1 363 ? 11.036 -10.590 -11.640 1.00 77.41 349 ALA A CA 1
ATOM 2716 C C . ALA A 1 363 ? 12.087 -11.445 -10.934 1.00 81.50 349 ALA A C 1
ATOM 2717 O O . ALA A 1 363 ? 12.569 -11.113 -9.859 1.00 84.67 349 ALA A O 1
ATOM 2719 N N . SER A 1 364 ? 12.434 -12.586 -11.546 1.00 84.98 350 SER A N 1
ATOM 2720 C CA . SER A 1 364 ? 13.516 -13.413 -11.050 1.00 86.51 350 SER A CA 1
ATOM 2721 C C . SER A 1 364 ? 14.728 -12.555 -10.624 1.00 85.75 350 SER A C 1
ATOM 2722 O O . SER A 1 364 ? 15.148 -12.598 -9.468 1.00 90.72 350 SER A O 1
ATOM 2725 N N . GLU A 1 365 ? 15.255 -11.765 -11.553 1.00 85.64 351 GLU A N 1
ATOM 2726 C CA . GLU A 1 365 ? 16.463 -11.015 -11.272 1.00 87.87 351 GLU A CA 1
ATOM 2727 C C . GLU A 1 365 ? 16.302 -10.124 -10.050 1.00 85.92 351 GLU A C 1
ATOM 2728 O O . GLU A 1 365 ? 17.283 -9.838 -9.348 1.00 86.91 351 GLU A O 1
ATOM 2734 N N . VAL A 1 366 ? 15.085 -9.574 -9.822 1.00 81.85 352 VAL A N 1
ATOM 2735 C CA . VAL A 1 366 ? 14.862 -8.758 -8.657 1.00 80.68 352 VAL A CA 1
ATOM 2736 C C . VAL A 1 366 ? 14.711 -9.582 -7.377 1.00 78.80 352 VAL A C 1
ATOM 2737 O O . VAL A 1 366 ? 15.019 -9.084 -6.296 1.00 80.52 352 VAL A O 1
ATOM 2741 N N . ARG A 1 367 ? 14.230 -10.804 -7.479 1.00 76.56 353 ARG A N 1
ATOM 2742 C CA . ARG A 1 367 ? 14.315 -11.743 -6.372 1.00 77.40 353 ARG A CA 1
ATOM 2743 C C . ARG A 1 367 ? 15.751 -11.976 -5.980 1.00 79.62 353 ARG A C 1
ATOM 2744 O O . ARG A 1 367 ? 16.177 -11.710 -4.857 1.00 80.59 353 ARG A O 1
ATOM 2752 N N . ARG A 1 368 ? 16.533 -12.552 -6.889 1.00 82.34 354 ARG A N 1
ATOM 2753 C CA . ARG A 1 368 ? 17.997 -12.589 -6.717 1.00 84.44 354 ARG A CA 1
ATOM 2754 C C . ARG A 1 368 ? 18.521 -11.305 -6.053 1.00 84.28 354 ARG A C 1
ATOM 2755 O O . ARG A 1 368 ? 19.220 -11.356 -5.059 1.00 86.13 354 ARG A O 1
ATOM 2763 N N . LEU A 1 369 ? 18.143 -10.153 -6.600 1.00 84.22 355 LEU A N 1
ATOM 2764 C CA . LEU A 1 369 ? 18.748 -8.903 -6.147 1.00 83.55 355 LEU A CA 1
ATOM 2765 C C . LEU A 1 369 ? 18.334 -8.554 -4.725 1.00 83.03 355 LEU A C 1
ATOM 2766 O O . LEU A 1 369 ? 19.114 -7.917 -4.003 1.00 82.57 355 LEU A O 1
ATOM 2771 N N . VAL A 1 370 ? 17.127 -8.900 -4.326 1.00 84.20 356 VAL A N 1
ATOM 2772 C CA . VAL A 1 370 ? 16.730 -8.740 -2.933 1.00 89.54 356 VAL A CA 1
ATOM 2773 C C . VAL A 1 370 ? 17.507 -9.696 -2.061 1.00 93.11 356 VAL A C 1
ATOM 2774 O O . VAL A 1 370 ? 17.939 -9.336 -0.940 1.00 94.59 356 VAL A O 1
ATOM 2778 N N . ASP A 1 371 ? 17.695 -10.937 -2.512 1.00 93.98 357 ASP A N 1
ATOM 2779 C CA . ASP A 1 371 ? 18.592 -11.865 -1.817 1.00 96.89 357 ASP A CA 1
ATOM 2780 C C . ASP A 1 371 ? 19.990 -11.266 -1.559 1.00 96.56 357 ASP A C 1
ATOM 2781 O O . ASP A 1 371 ? 20.442 -11.235 -0.427 1.00 92.30 357 ASP A O 1
ATOM 2786 N N . GLU A 1 372 ? 20.543 -10.631 -2.582 1.00 98.88 358 GLU A N 1
ATOM 2787 C CA . GLU A 1 372 ? 21.942 -10.198 -2.510 1.00 99.44 358 GLU A CA 1
ATOM 2788 C C . GLU A 1 372 ? 22.096 -8.890 -1.744 1.00 95.59 358 GLU A C 1
ATOM 2789 O O . GLU A 1 372 ? 22.950 -8.777 -0.871 1.00 96.91 358 GLU A O 1
ATOM 2795 N N . PHE A 1 373 ? 21.247 -7.912 -2.069 1.00 94.62 359 PHE A N 1
ATOM 2796 C CA . PHE A 1 373 ? 21.400 -6.552 -1.541 1.00 93.09 359 PHE A CA 1
ATOM 2797 C C . PHE A 1 373 ? 20.256 -6.068 -0.676 1.00 87.61 359 PHE A C 1
ATOM 2798 O O . PHE A 1 373 ? 20.466 -5.182 0.129 1.00 87.97 359 PHE A O 1
ATOM 2806 N N . GLY A 1 374 ? 19.076 -6.649 -0.815 1.00 85.86 360 GLY A N 1
ATOM 2807 C CA . GLY A 1 374 ? 17.897 -6.234 -0.045 1.00 82.60 360 GLY A CA 1
ATOM 2808 C C . GLY A 1 374 ? 17.752 -7.010 1.254 1.00 80.97 360 GLY A C 1
ATOM 2809 O O . GLY A 1 374 ? 18.678 -7.641 1.719 1.00 83.71 360 GLY A O 1
ATOM 2810 N N . HIS A 1 375 ? 16.563 -6.942 1.824 1.00 76.81 361 HIS A N 1
ATOM 2811 C CA . HIS A 1 375 ? 16.186 -7.684 3.017 1.00 73.48 361 HIS A CA 1
ATOM 2812 C C . HIS A 1 375 ? 15.142 -8.748 2.632 1.00 70.85 361 HIS A C 1
ATOM 2813 O O . HIS A 1 375 ? 13.956 -8.478 2.668 1.00 69.31 361 HIS A O 1
ATOM 2820 N N . PRO A 1 376 ? 15.586 -9.953 2.311 1.00 69.41 362 PRO A N 1
ATOM 2821 C CA . PRO A 1 376 ? 14.632 -10.984 1.893 1.00 69.56 362 PRO A CA 1
ATOM 2822 C C . PRO A 1 376 ? 13.757 -11.458 3.042 1.00 72.29 362 PRO A C 1
ATOM 2823 O O . PRO A 1 376 ? 14.042 -11.215 4.216 1.00 75.29 362 PRO A O 1
ATOM 2827 N N . PHE A 1 377 ? 12.667 -12.129 2.692 1.00 70.75 363 PHE A N 1
ATOM 2828 C CA . PHE A 1 377 ? 11.761 -12.660 3.696 1.00 66.52 363 PHE A CA 1
ATOM 2829 C C . PHE A 1 377 ? 12.407 -13.762 4.514 1.00 67.38 363 PHE A C 1
ATOM 2830 O O . PHE A 1 377 ? 12.110 -13.893 5.712 1.00 69.10 363 PHE A O 1
ATOM 2838 N N . SER A 1 378 ? 13.281 -14.562 3.906 1.00 67.47 364 SER A N 1
ATOM 2839 C CA . SER A 1 378 ? 14.042 -15.550 4.663 1.00 70.50 364 SER A CA 1
ATOM 2840 C C . SER A 1 378 ? 14.905 -14.875 5.757 1.00 71.05 364 SER A C 1
ATOM 2841 O O . SER A 1 378 ? 14.932 -15.330 6.886 1.00 73.20 364 SER A O 1
ATOM 2844 N N . LEU A 1 379 ? 15.550 -13.782 5.410 1.00 72.20 365 LEU A N 1
ATOM 2845 C CA . LEU A 1 379 ? 16.375 -13.087 6.374 1.00 74.33 365 LEU A CA 1
ATOM 2846 C C . LEU A 1 379 ? 15.536 -12.451 7.463 1.00 73.24 365 LEU A C 1
ATOM 2847 O O . LEU A 1 379 ? 15.958 -12.387 8.625 1.00 75.08 365 LEU A O 1
ATOM 2852 N N . GLU A 1 380 ? 14.365 -11.929 7.137 1.00 74.25 366 GLU A N 1
ATOM 2853 C CA . GLU A 1 380 ? 13.493 -11.355 8.149 1.00 74.94 366 GLU A CA 1
ATOM 2854 C C . GLU A 1 380 ? 12.975 -12.416 9.092 1.00 77.79 366 GLU A C 1
ATOM 2855 O O . GLU A 1 380 ? 12.909 -12.201 10.324 1.00 81.15 366 GLU A O 1
ATOM 2861 N N . ALA A 1 381 ? 12.564 -13.578 8.557 1.00 77.01 367 ALA A N 1
ATOM 2862 C CA . ALA A 1 381 ? 12.120 -14.676 9.406 1.00 76.59 367 ALA A CA 1
ATOM 2863 C C . ALA A 1 381 ? 13.254 -15.189 10.287 1.00 77.42 367 ALA A C 1
ATOM 2864 O O . ALA A 1 381 ? 13.031 -15.513 11.461 1.00 82.90 367 ALA A O 1
ATOM 2866 N N . GLU A 1 382 ? 14.449 -15.278 9.751 1.00 76.77 368 GLU A N 1
ATOM 2867 C CA . GLU A 1 382 ? 15.605 -15.694 10.547 1.00 77.89 368 GLU A CA 1
ATOM 2868 C C . GLU A 1 382 ? 15.902 -14.693 11.644 1.00 77.37 368 GLU A C 1
ATOM 2869 O O . GLU A 1 382 ? 16.169 -15.081 12.791 1.00 76.41 368 GLU A O 1
ATOM 2875 N N . ARG A 1 383 ? 15.840 -13.400 11.342 1.00 79.53 369 ARG A N 1
ATOM 2876 C CA . ARG A 1 383 ? 16.119 -12.373 12.342 1.00 81.84 369 ARG A CA 1
ATOM 2877 C C . ARG A 1 383 ? 15.075 -12.352 13.462 1.00 78.26 369 ARG A C 1
ATOM 2878 O O . ARG A 1 383 ? 15.441 -12.383 14.625 1.00 75.83 369 ARG A O 1
ATOM 2886 N N . LEU A 1 384 ? 13.796 -12.399 13.074 1.00 75.74 370 LEU A N 1
ATOM 2887 C CA . LEU A 1 384 ? 12.739 -12.463 14.075 1.00 75.98 370 LEU A CA 1
ATOM 2888 C C . LEU A 1 384 ? 12.843 -13.730 14.917 1.00 77.06 370 LEU A C 1
ATOM 2889 O O . LEU A 1 384 ? 12.656 -13.686 16.136 1.00 77.32 370 LEU A O 1
ATOM 2894 N N . HIS A 1 385 ? 13.173 -14.853 14.277 1.00 76.41 371 HIS A N 1
ATOM 2895 C CA . HIS A 1 385 ? 13.198 -16.124 15.008 1.00 75.09 371 HIS A CA 1
ATOM 2896 C C . HIS A 1 385 ? 14.383 -16.194 15.961 1.00 75.37 371 HIS A C 1
ATOM 2897 O O . HIS A 1 385 ? 14.258 -16.734 17.062 1.00 77.14 371 HIS A O 1
ATOM 2904 N N . SER A 1 386 ? 15.524 -15.647 15.561 1.00 77.58 372 SER A N 1
ATOM 2905 C CA . SER A 1 386 ? 16.679 -15.596 16.460 1.00 80.19 372 SER A CA 1
ATOM 2906 C C . SER A 1 386 ? 16.375 -14.768 17.700 1.00 79.20 372 SER A C 1
ATOM 2907 O O . SER A 1 386 ? 16.706 -15.165 18.823 1.00 80.71 372 SER A O 1
ATOM 2910 N N . ASP A 1 387 ? 15.716 -13.620 17.510 1.00 78.25 373 ASP A N 1
ATOM 2911 C CA . ASP A 1 387 ? 15.254 -12.807 18.627 1.00 79.47 373 ASP A CA 1
ATOM 2912 C C . ASP A 1 387 ? 14.072 -13.390 19.367 1.00 77.36 373 ASP A C 1
ATOM 2913 O O . ASP A 1 387 ? 13.443 -12.692 20.162 1.00 77.76 373 ASP A O 1
ATOM 2918 N N . GLY A 1 388 ? 13.735 -14.662 19.121 1.00 76.31 374 GLY A N 1
ATOM 2919 C CA . GLY A 1 388 ? 12.634 -15.292 19.816 1.00 74.76 374 GLY A CA 1
ATOM 2920 C C . GLY A 1 388 ? 11.273 -14.646 19.616 1.00 72.05 374 GLY A C 1
ATOM 2921 O O . GLY A 1 388 ? 10.366 -14.872 20.386 1.00 72.25 374 GLY A O 1
ATOM 2922 N N . ILE A 1 389 ? 11.152 -13.797 18.592 1.00 72.38 375 ILE A N 1
ATOM 2923 C CA . ILE A 1 389 ? 9.923 -13.074 18.358 1.00 70.31 375 ILE A CA 1
ATOM 2924 C C . ILE A 1 389 ? 8.861 -13.958 17.715 1.00 68.88 375 ILE A C 1
ATOM 2925 O O . ILE A 1 389 ? 7.667 -13.781 17.980 1.00 67.47 375 ILE A O 1
ATOM 2930 N N . ILE A 1 390 ? 9.244 -14.892 16.852 1.00 71.76 376 ILE A N 1
ATOM 2931 C CA . ILE A 1 390 ? 8.328 -15.761 16.150 1.00 72.32 376 ILE A CA 1
ATOM 2932 C C . ILE A 1 390 ? 8.742 -17.211 16.348 1.00 74.28 376 ILE A C 1
ATOM 2933 O O . ILE A 1 390 ? 9.922 -17.509 16.583 1.00 74.86 376 ILE A O 1
ATOM 2938 N N . ASP A 1 391 ? 7.791 -18.102 16.214 1.00 77.70 377 ASP A N 1
ATOM 2939 C CA . ASP A 1 391 ? 8.047 -19.529 16.290 1.00 81.00 377 ASP A CA 1
ATOM 2940 C C . ASP A 1 391 ? 8.775 -20.001 15.031 1.00 79.67 377 ASP A C 1
ATOM 2941 O O . ASP A 1 391 ? 8.781 -19.328 13.988 1.00 76.84 377 ASP A O 1
ATOM 2946 N N . GLY A 1 392 ? 9.395 -21.170 15.118 1.00 81.14 378 GLY A N 1
ATOM 2947 C CA . GLY A 1 392 ? 10.065 -21.750 13.976 1.00 80.25 378 GLY A CA 1
ATOM 2948 C C . GLY A 1 392 ? 9.141 -22.048 12.804 1.00 80.50 378 GLY A C 1
ATOM 2949 O O . GLY A 1 392 ? 9.534 -21.920 11.651 1.00 88.02 378 GLY A O 1
ATOM 2950 N N . HIS A 1 393 ? 7.906 -22.424 13.094 1.00 79.09 379 HIS A N 1
ATOM 2951 C CA . HIS A 1 393 ? 6.925 -22.665 12.046 1.00 78.27 379 HIS A CA 1
ATOM 2952 C C . HIS A 1 393 ? 6.572 -21.377 11.323 1.00 72.79 379 HIS A C 1
ATOM 2953 O O . HIS A 1 393 ? 6.746 -21.271 10.095 1.00 74.82 379 HIS A O 1
ATOM 2960 N N . VAL A 1 394 ? 6.100 -20.384 12.046 1.00 70.03 380 VAL A N 1
ATOM 2961 C CA . 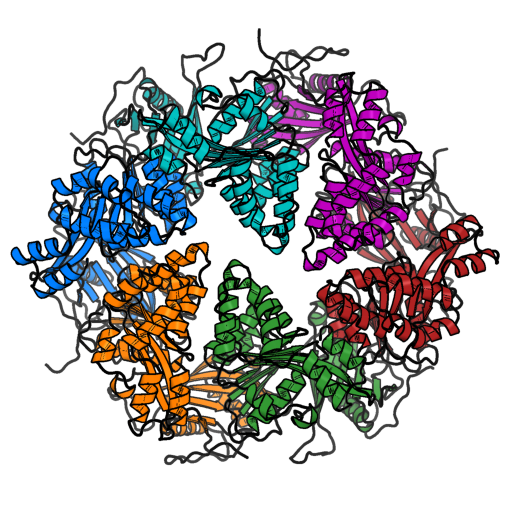VAL A 1 394 ? 5.794 -19.091 11.438 1.00 68.19 380 VAL A CA 1
ATOM 2962 C C . VAL A 1 394 ? 7.007 -18.501 10.738 1.00 65.49 380 VAL A C 1
ATOM 2963 O O . VAL A 1 394 ? 6.882 -17.840 9.722 1.00 65.91 380 VAL A O 1
ATOM 2967 N N . ALA A 1 395 ? 8.198 -18.760 11.262 1.00 68.31 381 ALA A N 1
ATOM 2968 C CA . ALA A 1 395 ? 9.423 -18.328 10.587 1.00 70.64 381 ALA A CA 1
ATOM 2969 C C . ALA A 1 395 ? 9.577 -19.024 9.253 1.00 72.97 381 ALA A C 1
ATOM 2970 O O . ALA A 1 395 ? 9.872 -18.383 8.232 1.00 75.26 381 ALA A O 1
ATOM 2972 N N . LYS A 1 396 ? 9.381 -20.345 9.218 1.00 75.12 382 LYS A N 1
ATOM 2973 C CA . LYS A 1 396 ? 9.433 -21.078 7.962 1.00 77.37 382 LYS A CA 1
ATOM 2974 C C . LYS A 1 396 ? 8.427 -20.523 6.939 1.00 74.13 382 LYS A C 1
ATOM 2975 O O . LYS A 1 396 ? 8.803 -20.203 5.818 1.00 71.90 382 LYS A O 1
ATOM 2981 N N . ARG A 1 397 ? 7.183 -20.389 7.360 1.00 72.33 383 ARG A N 1
ATOM 2982 C CA . ARG A 1 397 ? 6.164 -19.846 6.465 1.00 70.98 383 ARG A CA 1
ATOM 2983 C C . ARG A 1 397 ? 6.543 -18.465 5.990 1.00 70.65 383 ARG A C 1
ATOM 2984 O O . ARG A 1 397 ? 6.243 -18.090 4.843 1.00 72.77 383 ARG A O 1
ATOM 2992 N N . LEU A 1 398 ? 7.152 -17.645 6.836 1.00 70.09 384 LEU A N 1
ATOM 2993 C CA . LEU A 1 398 ? 7.584 -16.307 6.430 1.00 67.90 384 LEU A CA 1
ATOM 2994 C C . LEU A 1 398 ? 8.695 -16.371 5.371 1.00 66.10 384 LEU A C 1
ATOM 2995 O O . LEU A 1 398 ? 8.686 -15.620 4.414 1.00 62.25 384 LEU A O 1
ATOM 3000 N N . SER A 1 399 ? 9.647 -17.282 5.558 1.00 68.47 385 SER A N 1
ATOM 3001 C CA . SER A 1 399 ? 10.656 -17.502 4.531 1.00 72.03 385 SER A CA 1
ATOM 3002 C C . SER A 1 399 ? 10.038 -17.984 3.211 1.00 73.14 385 SER A C 1
ATOM 3003 O O . SER A 1 399 ? 10.530 -17.632 2.139 1.00 72.42 385 SER A O 1
ATOM 3006 N N . MET A 1 400 ? 8.956 -18.755 3.301 1.00 76.31 386 MET A N 1
ATOM 3007 C CA . MET A 1 400 ? 8.248 -19.167 2.087 1.00 77.88 386 MET A CA 1
ATOM 3008 C C . MET A 1 400 ? 7.647 -17.998 1.322 1.00 77.23 386 MET A C 1
ATOM 3009 O O . MET A 1 400 ? 7.476 -18.057 0.134 1.00 80.00 386 MET A O 1
ATOM 3014 N N . MET A 1 401 ? 7.345 -16.911 2.022 1.00 83.20 387 MET A N 1
ATOM 3015 C CA . MET A 1 401 ? 6.553 -15.824 1.431 1.00 80.57 387 MET A CA 1
ATOM 3016 C C . MET A 1 401 ? 7.202 -15.319 0.142 1.00 77.76 387 MET A C 1
ATOM 3017 O O . MET A 1 401 ? 6.494 -14.894 -0.763 1.00 82.16 387 MET A O 1
ATOM 3022 N N . SER A 1 402 ? 8.528 -15.346 0.054 1.00 73.65 388 SER A N 1
ATOM 3023 C CA . SER A 1 402 ? 9.225 -14.813 -1.104 1.00 71.60 388 SER A CA 1
ATOM 3024 C C . SER A 1 402 ? 9.729 -15.951 -2.003 1.00 73.66 388 SER A C 1
ATOM 3025 O O . SER A 1 402 ? 10.947 -16.157 -2.139 1.00 74.61 388 SER A O 1
ATOM 3028 N N . HIS B 1 19 ? -48.847 -45.037 -21.765 1.00 106.02 5 HIS B N 1
ATOM 3029 C CA . HIS B 1 19 ? -47.660 -44.785 -20.908 1.00 103.60 5 HIS B CA 1
ATOM 3030 C C . HIS B 1 19 ? -48.014 -43.820 -19.772 1.00 101.25 5 HIS B C 1
ATOM 3031 O O . HIS B 1 19 ? -49.023 -43.142 -19.829 1.00 100.19 5 HIS B O 1
ATOM 3033 N N . LEU B 1 20 ? -47.164 -43.785 -18.762 1.00 99.75 6 LEU B N 1
ATOM 3034 C CA . LEU B 1 20 ? -47.432 -43.091 -17.512 1.00 97.43 6 LEU B CA 1
ATOM 3035 C C . LEU B 1 20 ? -46.127 -42.950 -16.745 1.00 95.97 6 LEU B C 1
ATOM 3036 O O . LEU B 1 20 ? -45.181 -43.696 -16.980 1.00 95.73 6 LEU B O 1
ATOM 3038 N N . PRO B 1 21 ? -46.055 -41.979 -15.835 1.00 96.84 7 PRO B N 1
ATOM 3039 C CA . PRO B 1 21 ? -44.782 -41.766 -15.112 1.00 93.57 7 PRO B CA 1
ATOM 3040 C C . PRO B 1 21 ? -44.534 -42.892 -14.142 1.00 92.90 7 PRO B C 1
ATOM 3041 O O . PRO B 1 21 ? -45.461 -43.545 -13.655 1.00 92.60 7 PRO B O 1
ATOM 3045 N N . ILE B 1 22 ? -43.269 -43.069 -13.780 1.00 92.09 8 ILE B N 1
ATOM 3046 C CA . ILE B 1 22 ? -42.876 -44.045 -12.769 1.00 94.47 8 ILE B CA 1
ATOM 3047 C C . ILE B 1 22 ? -43.651 -43.773 -11.466 1.00 92.67 8 ILE B C 1
ATOM 3048 O O . ILE B 1 22 ? -44.011 -42.639 -11.179 1.00 90.09 8 ILE B O 1
ATOM 3053 N N . LEU B 1 23 ? -43.950 -44.835 -10.729 1.00 93.64 9 LEU B N 1
ATOM 3054 C CA . LEU B 1 23 ? -44.855 -44.783 -9.595 1.00 95.62 9 LEU B CA 1
ATOM 3055 C C . LEU B 1 23 ? -44.131 -45.227 -8.330 1.00 99.11 9 LEU B C 1
ATOM 3056 O O . LEU B 1 23 ? -43.353 -46.191 -8.354 1.00 102.92 9 LEU B O 1
ATOM 3061 N N . GLU B 1 24 ? -44.350 -44.478 -7.240 1.00 99.85 10 GLU B N 1
ATOM 3062 C CA . GLU B 1 24 ? -43.610 -44.693 -6.014 1.00 102.19 10 GLU B CA 1
ATOM 3063 C C . GLU B 1 24 ? -44.312 -45.657 -5.092 1.00 105.22 10 GLU B C 1
ATOM 3064 O O . GLU B 1 24 ? -45.458 -46.020 -5.285 1.00 108.75 10 GLU B O 1
ATOM 3070 N N . PHE B 1 25 ? -43.583 -46.119 -4.078 1.00 106.76 11 PHE B N 1
ATOM 3071 C CA . PHE B 1 25 ? -44.149 -46.887 -2.961 1.00 107.84 11 PHE B CA 1
ATOM 3072 C C . PHE B 1 25 ? -44.268 -45.997 -1.737 1.00 105.94 11 PHE B C 1
ATOM 3073 O O . PHE B 1 25 ? -43.335 -45.280 -1.396 1.00 103.27 11 PHE B O 1
ATOM 3081 N N . LYS B 1 26 ? -45.425 -46.047 -1.087 1.00 105.83 12 LYS B N 1
ATOM 3082 C CA . LYS B 1 26 ? -45.797 -45.060 -0.089 1.00 105.97 12 LYS B CA 1
ATOM 3083 C C . LYS B 1 26 ? -45.239 -45.418 1.281 1.00 108.46 12 LYS B C 1
ATOM 3084 O O . LYS B 1 26 ? -44.681 -46.487 1.485 1.00 110.18 12 LYS B O 1
ATOM 3090 N N . THR B 1 27 ? -45.390 -44.498 2.243 1.00 108.90 13 THR B N 1
ATOM 3091 C CA . THR B 1 27 ? -45.062 -44.717 3.643 1.00 108.58 13 THR B CA 1
ATOM 3092 C C . THR B 1 27 ? -46.286 -44.384 4.495 1.00 112.28 13 THR B C 1
ATOM 3093 O O . THR B 1 27 ? -46.429 -43.267 5.019 1.00 111.47 13 THR B O 1
ATOM 3097 N N . GLU B 1 28 ? -47.194 -45.355 4.604 1.00 118.19 14 GLU B N 1
ATOM 3098 C CA . GLU B 1 28 ? -48.391 -45.222 5.433 1.00 121.44 14 GLU B CA 1
ATOM 3099 C C . GLU B 1 28 ? -49.140 -43.921 5.120 1.00 115.39 14 GLU B C 1
ATOM 3100 O O . GLU B 1 28 ? -49.470 -43.104 6.006 1.00 114.45 14 GLU B O 1
ATOM 3106 N N . TYR B 1 29 ? -49.436 -43.763 3.844 1.00 110.09 15 TYR B N 1
ATOM 3107 C CA . TYR B 1 29 ? -50.061 -42.520 3.357 1.00 107.32 15 TYR B CA 1
ATOM 3108 C C . TYR B 1 29 ? -51.051 -42.891 2.250 1.00 109.18 15 TYR B C 1
ATOM 3109 O O . TYR B 1 29 ? -50.710 -43.679 1.356 1.00 111.47 15 TYR B O 1
ATOM 3118 N N . ARG B 1 30 ? -52.240 -42.298 2.318 1.00 110.43 16 ARG B N 1
ATOM 3119 C CA . ARG B 1 30 ? -53.336 -42.680 1.440 1.00 112.23 16 ARG B CA 1
ATOM 3120 C C . ARG B 1 30 ? -53.546 -41.554 0.426 1.00 111.88 16 ARG B C 1
ATOM 3121 O O . ARG B 1 30 ? -54.063 -40.505 0.751 1.00 111.55 16 ARG B O 1
ATOM 3129 N N . TYR B 1 31 ? -53.138 -41.803 -0.799 1.00 113.61 17 TYR B N 1
ATOM 3130 C CA . TYR B 1 31 ? -53.416 -40.905 -1.907 1.00 115.25 17 TYR B CA 1
ATOM 3131 C C . TYR B 1 31 ? -54.933 -40.625 -1.985 1.00 117.96 17 TYR B C 1
ATOM 3132 O O . TYR B 1 31 ? -55.723 -41.563 -2.046 1.00 127.41 17 TYR B O 1
ATOM 3141 N N . PRO B 1 32 ? -55.343 -39.342 -1.927 1.00 114.26 18 PRO B N 1
ATOM 3142 C CA . PRO B 1 32 ? -56.768 -39.062 -1.977 1.00 114.10 18 PRO B CA 1
ATOM 3143 C C . PRO B 1 32 ? -57.349 -39.360 -3.362 1.00 112.94 18 PRO B C 1
ATOM 3144 O O . PRO B 1 32 ? -56.696 -39.158 -4.376 1.00 115.07 18 PRO B O 1
ATOM 3148 N N . SER B 1 33 ? -58.593 -39.804 -3.391 1.00 111.53 19 SER B N 1
ATOM 3149 C CA . SER B 1 33 ? -59.440 -39.610 -4.551 1.00 110.96 19 SER B CA 1
ATOM 3150 C C . SER B 1 33 ? -59.344 -38.167 -5.050 1.00 107.35 19 SER B C 1
ATOM 3151 O O . SER B 1 33 ? -59.225 -37.927 -6.266 1.00 104.38 19 SER B O 1
ATOM 3154 N N . THR B 1 34 ? -59.409 -37.199 -4.120 1.00 105.27 20 THR B N 1
ATOM 3155 C CA . THR B 1 34 ? -59.472 -35.799 -4.491 1.00 101.57 20 THR B CA 1
ATOM 3156 C C . THR B 1 34 ? -58.692 -34.958 -3.493 1.00 99.41 20 THR B C 1
ATOM 3157 O O . THR B 1 34 ? -58.308 -35.425 -2.435 1.00 102.88 20 THR B O 1
ATOM 3161 N N . PHE B 1 35 ? -58.392 -33.731 -3.856 1.00 96.04 21 PHE B N 1
ATOM 3162 C CA . PHE B 1 35 ? -57.651 -32.793 -3.046 1.00 93.47 21 PHE B CA 1
ATOM 3163 C C . PHE B 1 35 ? -58.591 -31.687 -2.577 1.00 95.98 21 PHE B C 1
ATOM 3164 O O . PHE B 1 35 ? -58.783 -30.693 -3.263 1.00 96.18 21 PHE B O 1
ATOM 3172 N N . GLU B 1 36 ? -59.163 -31.884 -1.404 1.00 100.38 22 GLU B N 1
ATOM 3173 C CA . GLU B 1 36 ? -60.017 -30.869 -0.774 1.00 104.23 22 GLU B CA 1
ATOM 3174 C C . GLU B 1 36 ? -59.425 -30.257 0.478 1.00 103.68 22 GLU B C 1
ATOM 3175 O O . GLU B 1 36 ? -59.851 -29.176 0.864 1.00 107.44 22 GLU B O 1
ATOM 3181 N N . HIS B 1 37 ? -58.451 -30.920 1.113 1.00 102.11 23 HIS B N 1
ATOM 3182 C CA . HIS B 1 37 ? -58.004 -30.548 2.455 1.00 102.15 23 HIS B CA 1
ATOM 3183 C C . HIS B 1 37 ? -56.501 -30.337 2.423 1.00 98.54 23 HIS B C 1
ATOM 3184 O O . HIS B 1 37 ? -55.755 -31.232 2.018 1.00 97.22 23 HIS B O 1
ATOM 3191 N N . GLU B 1 38 ? -56.061 -29.137 2.824 1.00 97.41 24 GLU B N 1
ATOM 3192 C CA . GLU B 1 38 ? -54.644 -28.795 2.736 1.00 97.80 24 GLU B CA 1
ATOM 3193 C C . GLU B 1 38 ? -53.753 -29.859 3.378 1.00 100.13 24 GLU B C 1
ATOM 3194 O O . GLU B 1 38 ? -52.933 -30.489 2.720 1.00 104.29 24 GLU B O 1
ATOM 3200 N N . ALA B 1 39 ? -53.991 -30.121 4.659 1.00 101.95 25 ALA B N 1
ATOM 3201 C CA . ALA B 1 39 ? -53.414 -31.307 5.307 1.00 99.83 25 ALA B CA 1
ATOM 3202 C C . ALA B 1 39 ? -53.291 -32.471 4.339 1.00 96.66 25 ALA B C 1
ATOM 3203 O O . ALA B 1 39 ? -52.245 -33.095 4.222 1.00 93.92 25 ALA B O 1
ATOM 3205 N N . GLN B 1 40 ? -54.361 -32.710 3.579 1.00 97.39 26 GLN B N 1
ATOM 3206 C CA . GLN B 1 40 ? -54.287 -33.625 2.434 1.00 100.25 26 GLN B CA 1
ATOM 3207 C C . GLN B 1 40 ? -53.003 -33.382 1.589 1.00 95.65 26 GLN B C 1
ATOM 3208 O O . GLN B 1 40 ? -52.358 -34.328 1.183 1.00 93.94 26 GLN B O 1
ATOM 3214 N N . PHE B 1 41 ? -52.679 -32.109 1.386 1.00 92.26 27 PHE B N 1
ATOM 3215 C CA . PHE B 1 41 ? -51.559 -31.757 0.544 1.00 87.41 27 PHE B CA 1
ATOM 3216 C C . PHE B 1 41 ? -50.231 -31.842 1.274 1.00 85.69 27 PHE B C 1
ATOM 3217 O O . PHE B 1 41 ? -49.272 -32.442 0.764 1.00 82.74 27 PHE B O 1
ATOM 3225 N N . LYS B 1 42 ? -50.149 -31.250 2.459 1.00 86.82 28 LYS B N 1
ATOM 3226 C CA . LYS B 1 42 ? -49.005 -31.436 3.344 1.00 87.28 28 LYS B CA 1
ATOM 3227 C C . LYS B 1 42 ? -48.581 -32.909 3.428 1.00 86.41 28 LYS B C 1
ATOM 3228 O O . LYS B 1 42 ? -47.406 -33.227 3.474 1.00 83.99 28 LYS B O 1
ATOM 3234 N N . ASP B 1 43 ? -49.580 -33.810 3.338 1.00 86.26 29 ASP B N 1
ATOM 3235 C CA . ASP B 1 43 ? -49.285 -35.221 3.520 1.00 88.49 29 ASP B CA 1
ATOM 3236 C C . ASP B 1 43 ? -48.562 -35.803 2.329 1.00 85.45 29 ASP B C 1
ATOM 3237 O O . ASP B 1 43 ? -47.489 -36.409 2.451 1.00 86.08 29 ASP B O 1
ATOM 3242 N N . THR B 1 44 ? -49.131 -35.616 1.132 1.00 84.30 30 THR B N 1
ATOM 3243 C CA . THR B 1 44 ? -48.397 -35.852 -0.111 1.00 81.43 30 THR B CA 1
ATOM 3244 C C . THR B 1 44 ? -46.974 -35.269 -0.084 1.00 77.93 30 THR B C 1
ATOM 3245 O O . THR B 1 44 ? -46.002 -36.021 -0.185 1.00 79.26 30 THR B O 1
ATOM 3249 N N . VAL B 1 45 ? -46.873 -33.981 0.218 1.00 74.27 31 VAL B N 1
ATOM 3250 C CA . VAL B 1 45 ? -45.561 -33.366 0.357 1.00 70.84 31 VAL B CA 1
ATOM 3251 C C . VAL B 1 45 ? -44.645 -34.192 1.285 1.00 71.40 31 VAL B C 1
ATOM 3252 O O . VAL B 1 45 ? -43.451 -34.337 1.014 1.00 70.50 31 VAL B O 1
ATOM 3256 N N . LEU B 1 46 ? -45.257 -34.797 2.309 1.00 73.03 32 LEU B N 1
ATOM 3257 C CA . LEU B 1 46 ? -44.468 -35.495 3.310 1.00 73.05 32 LEU B CA 1
ATOM 3258 C C . LEU B 1 46 ? -44.004 -36.830 2.820 1.00 73.10 32 LEU B C 1
ATOM 3259 O O . LEU B 1 46 ? -42.873 -37.243 3.097 1.00 74.57 32 LEU B O 1
ATOM 3264 N N . GLU B 1 47 ? -44.857 -37.552 2.087 1.00 75.20 33 GLU B N 1
ATOM 3265 C CA . GLU B 1 47 ? -44.421 -38.755 1.368 1.00 77.48 33 GLU B CA 1
ATOM 3266 C C . GLU B 1 47 ? -43.256 -38.406 0.436 1.00 75.99 33 GLU B C 1
ATOM 3267 O O . GLU B 1 47 ? -42.169 -39.017 0.512 1.00 75.77 33 GLU B O 1
ATOM 3273 N N . PHE B 1 48 ? -43.466 -37.405 -0.434 1.00 76.35 34 PHE B N 1
ATOM 3274 C CA . PHE B 1 48 ? -42.419 -37.024 -1.357 1.00 76.00 34 PHE B CA 1
ATOM 3275 C C . PHE B 1 48 ? -41.103 -36.708 -0.637 1.00 76.92 34 PHE B C 1
ATOM 3276 O O . PHE B 1 48 ? -40.025 -37.069 -1.121 1.00 77.74 34 PHE B O 1
ATOM 3284 N N . LEU B 1 49 ? -41.190 -36.079 0.544 1.00 81.12 35 LEU B N 1
ATOM 3285 C CA . LEU B 1 49 ? -40.024 -35.955 1.396 1.00 79.44 35 LEU B CA 1
ATOM 3286 C C . LEU B 1 49 ? -39.432 -37.310 1.798 1.00 79.57 35 LEU B C 1
ATOM 3287 O O . LEU B 1 49 ? -38.225 -37.519 1.617 1.00 78.23 35 LEU B O 1
ATOM 3292 N N . ALA B 1 50 ? -40.282 -38.215 2.226 1.00 79.56 36 ALA B N 1
ATOM 3293 C CA . ALA B 1 50 ? -39.791 -39.546 2.626 1.00 80.18 36 ALA B CA 1
ATOM 3294 C C . ALA B 1 50 ? -39.043 -40.233 1.475 1.00 79.36 36 ALA B C 1
ATOM 3295 O O . ALA B 1 50 ? -38.101 -40.982 1.719 1.00 80.58 36 ALA B O 1
ATOM 3297 N N . HIS B 1 51 ? -39.442 -39.949 0.247 1.00 79.99 37 HIS B N 1
ATOM 3298 C CA . HIS B 1 51 ? -38.557 -40.185 -0.903 1.00 78.64 37 HIS B CA 1
ATOM 3299 C C . HIS B 1 51 ? -37.592 -39.042 -1.152 1.00 77.19 37 HIS B C 1
ATOM 3300 O O . HIS B 1 51 ? -36.807 -39.151 -2.086 1.00 78.97 37 HIS B O 1
ATOM 3307 N N . GLU B 1 52 ? -37.648 -37.964 -0.385 1.00 79.87 38 GLU B N 1
ATOM 3308 C CA . GLU B 1 52 ? -36.714 -36.856 -0.492 1.00 79.22 38 GLU B CA 1
ATOM 3309 C C . GLU B 1 52 ? -36.665 -36.258 -1.898 1.00 75.68 38 GLU B C 1
ATOM 3310 O O . GLU B 1 52 ? -35.658 -35.731 -2.323 1.00 75.48 38 GLU B O 1
ATOM 3316 N N . ALA B 1 53 ? -37.745 -36.377 -2.653 1.00 74.25 39 ALA B N 1
ATOM 3317 C CA . ALA B 1 53 ? -37.945 -35.628 -3.869 1.00 72.14 39 ALA B CA 1
ATOM 3318 C C . ALA B 1 53 ? -37.498 -34.197 -3.684 1.00 70.75 39 ALA B C 1
ATOM 3319 O O . ALA B 1 53 ? -37.914 -33.510 -2.727 1.00 69.84 39 ALA B O 1
ATOM 3321 N N . SER B 1 54 ? -36.606 -33.738 -4.580 1.00 71.85 40 SER B N 1
ATOM 3322 C CA . SER B 1 54 ? -36.090 -32.383 -4.474 1.00 70.82 40 SER B CA 1
ATOM 3323 C C . SER B 1 54 ? -37.129 -31.364 -4.902 1.00 70.59 40 SER B C 1
ATOM 3324 O O . SER B 1 54 ? -37.272 -30.310 -4.281 1.00 71.25 40 SER B O 1
ATOM 3327 N N . ASP B 1 55 ? -37.869 -31.653 -5.969 1.00 72.95 41 ASP B N 1
ATOM 3328 C CA . ASP B 1 55 ? -38.804 -30.728 -6.576 1.00 72.91 41 ASP B CA 1
ATOM 3329 C C . ASP B 1 55 ? -40.125 -31.428 -6.853 1.00 70.71 41 ASP B C 1
ATOM 3330 O O . ASP B 1 55 ? -40.205 -32.639 -6.909 1.00 78.44 41 ASP B O 1
ATOM 3335 N N . ILE B 1 56 ? -41.178 -30.622 -7.001 1.00 66.34 42 ILE B N 1
ATOM 3336 C CA . ILE B 1 56 ? -42.550 -31.125 -7.046 1.00 66.72 42 ILE B CA 1
ATOM 3337 C C . ILE B 1 56 ? -43.293 -30.249 -8.041 1.00 66.62 42 ILE B C 1
ATOM 3338 O O . ILE B 1 56 ? -43.536 -29.062 -7.791 1.00 65.53 42 ILE B O 1
ATOM 3343 N N . ILE B 1 57 ? -43.709 -30.827 -9.169 1.00 66.72 43 ILE B N 1
ATOM 3344 C CA . ILE B 1 57 ? -44.533 -30.178 -10.157 1.00 66.91 43 ILE B CA 1
ATOM 3345 C C . ILE B 1 57 ? -45.976 -30.629 -9.937 1.00 68.16 43 ILE B C 1
ATOM 3346 O O . ILE B 1 57 ? -46.268 -31.827 -9.987 1.00 71.74 43 ILE B O 1
ATOM 3351 N N . ILE B 1 58 ? -46.856 -29.668 -9.680 1.00 67.40 44 ILE B N 1
ATOM 3352 C CA . ILE B 1 58 ? -48.293 -29.874 -9.774 1.00 70.27 44 ILE B CA 1
ATOM 3353 C C . ILE B 1 58 ? -48.801 -29.057 -10.959 1.00 70.74 44 ILE B C 1
ATOM 3354 O O . ILE B 1 58 ? -48.658 -27.839 -10.982 1.00 68.42 44 ILE B O 1
ATOM 3359 N N . LYS B 1 59 ? -49.428 -29.741 -11.907 1.00 75.05 45 LYS B N 1
ATOM 3360 C CA . LYS B 1 59 ? -50.161 -29.076 -12.982 1.00 76.33 45 LYS B CA 1
ATOM 3361 C C . LYS B 1 59 ? -51.346 -29.927 -13.378 1.00 77.35 45 LYS B C 1
ATOM 3362 O O . LYS B 1 59 ? -51.482 -31.083 -12.972 1.00 81.16 45 LYS B O 1
ATOM 3368 N N . GLN B 1 60 ? -52.230 -29.357 -14.172 1.00 79.25 46 GLN B N 1
ATOM 3369 C CA . GLN B 1 60 ? -53.471 -30.004 -14.557 1.00 84.15 46 GLN B CA 1
ATOM 3370 C C . GLN B 1 60 ? -53.187 -31.156 -15.458 1.00 86.76 46 GLN B C 1
ATOM 3371 O O . GLN B 1 60 ? -52.166 -31.239 -16.167 1.00 85.15 46 GLN B O 1
ATOM 3377 N N . GLY B 1 61 ? -54.158 -32.098 -15.543 1.00 89.68 47 GLY B N 1
ATOM 3378 C CA . GLY B 1 61 ? -54.065 -33.245 -16.429 1.00 91.69 47 GLY B CA 1
ATOM 3379 C C . GLY B 1 61 ? -52.926 -34.191 -16.126 1.00 91.33 47 GLY B C 1
ATOM 3380 O O . GLY B 1 61 ? -52.779 -35.183 -16.833 1.00 90.20 47 GLY B O 1
ATOM 3381 N N . VAL B 1 62 ? -52.116 -33.916 -15.097 1.00 90.98 48 VAL B N 1
ATOM 3382 C CA . VAL B 1 62 ? -51.073 -34.811 -14.656 1.00 91.22 48 VAL B CA 1
ATOM 3383 C C . VAL B 1 62 ? -51.204 -35.032 -13.152 1.00 88.60 48 VAL B C 1
ATOM 3384 O O . VAL B 1 62 ? -51.691 -34.171 -12.426 1.00 87.43 48 VAL B O 1
ATOM 3388 N N . ALA B 1 63 ? -50.780 -36.210 -12.702 1.00 87.06 49 ALA B N 1
ATOM 3389 C CA . ALA B 1 63 ? -50.657 -36.465 -11.276 1.00 86.44 49 ALA B CA 1
ATOM 3390 C C . ALA B 1 63 ? -49.536 -35.606 -10.680 1.00 83.52 49 ALA B C 1
ATOM 3391 O O . ALA B 1 63 ? -48.583 -35.247 -11.351 1.00 83.35 49 ALA B O 1
ATOM 3393 N N . ILE B 1 64 ? -49.678 -35.286 -9.404 1.00 82.51 50 ILE B N 1
ATOM 3394 C CA . ILE B 1 64 ? -48.653 -34.544 -8.704 1.00 79.82 50 ILE B CA 1
ATOM 3395 C C . ILE B 1 64 ? -47.349 -35.316 -8.826 1.00 79.35 50 ILE B C 1
ATOM 3396 O O . ILE B 1 64 ? -47.246 -36.458 -8.424 1.00 80.70 50 ILE B O 1
ATOM 3401 N N . SER B 1 65 ? -46.298 -34.646 -9.311 1.00 78.26 51 SER B N 1
ATOM 3402 C CA . SER B 1 65 ? -45.027 -35.272 -9.599 1.00 76.64 51 SER B CA 1
ATOM 3403 C C . SER B 1 65 ? -43.930 -34.660 -8.736 1.00 71.94 51 SER B C 1
ATOM 3404 O O . SER B 1 65 ? -44.043 -33.543 -8.253 1.00 69.25 51 SER B O 1
ATOM 3407 N N . ALA B 1 66 ? -42.872 -35.432 -8.518 1.00 69.51 52 ALA B N 1
ATOM 3408 C CA . ALA B 1 66 ? -41.655 -34.950 -7.916 1.00 67.25 52 ALA B CA 1
ATOM 3409 C C . ALA B 1 66 ? -40.448 -35.563 -8.613 1.00 69.23 52 ALA B C 1
ATOM 3410 O O . ALA B 1 66 ? -40.544 -36.578 -9.267 1.00 68.88 52 ALA B O 1
ATOM 3412 N N . LYS B 1 67 ? -39.305 -34.921 -8.465 1.00 72.19 53 LYS B N 1
ATOM 3413 C CA . LYS B 1 67 ? -38.035 -35.405 -8.981 1.00 72.78 53 LYS B CA 1
ATOM 3414 C C . LYS B 1 67 ? -37.314 -36.128 -7.848 1.00 73.71 53 LYS B C 1
ATOM 3415 O O . LYS B 1 67 ? -36.704 -35.479 -6.985 1.00 79.09 53 LYS B O 1
ATOM 3421 N N . VAL B 1 68 ? -37.340 -37.446 -7.875 1.00 74.02 54 VAL B N 1
ATOM 3422 C CA . VAL B 1 68 ? -36.620 -38.270 -6.926 1.00 76.34 54 VAL B CA 1
ATOM 3423 C C . VAL B 1 68 ? -35.377 -38.820 -7.600 1.00 77.69 54 VAL B C 1
ATOM 3424 O O . VAL B 1 68 ? -35.447 -39.359 -8.727 1.00 81.48 54 VAL B O 1
ATOM 3428 N N . LYS B 1 69 ? -34.231 -38.678 -6.949 1.00 79.55 55 LYS B N 1
ATOM 3429 C CA . LYS B 1 69 ? -32.941 -39.012 -7.556 1.00 82.08 55 LYS B CA 1
ATOM 3430 C C . LYS B 1 69 ? -32.886 -38.540 -9.022 1.00 83.14 55 LYS B C 1
ATOM 3431 O O . LYS B 1 69 ? -32.372 -39.236 -9.877 1.00 90.12 55 LYS B O 1
ATOM 3437 N N . GLY B 1 70 ? -33.450 -37.363 -9.280 1.00 80.12 56 GLY B N 1
ATOM 3438 C CA . GLY B 1 70 ? -33.323 -36.737 -10.572 1.00 78.07 56 GLY B CA 1
ATOM 3439 C C . GLY B 1 70 ? -34.279 -37.194 -11.648 1.00 79.05 56 GLY B C 1
ATOM 3440 O O . GLY B 1 70 ? -34.251 -36.640 -12.734 1.00 77.88 56 GLY B O 1
ATOM 3441 N N . THR B 1 71 ? -35.123 -38.170 -11.350 1.00 79.68 57 THR B N 1
ATOM 3442 C CA . THR B 1 71 ? -36.110 -38.676 -12.295 1.00 81.88 57 THR B CA 1
ATOM 3443 C C . THR B 1 71 ? -37.506 -38.295 -11.854 1.00 80.93 57 THR B C 1
ATOM 3444 O O . THR B 1 71 ? -37.767 -38.146 -10.657 1.00 81.14 57 THR B O 1
ATOM 3448 N N . LEU B 1 72 ? -38.408 -38.154 -12.812 1.00 83.81 58 LEU B N 1
ATOM 3449 C CA . LEU B 1 72 ? -39.791 -37.776 -12.521 1.00 82.45 58 LEU B CA 1
ATOM 3450 C C . LEU B 1 72 ? -40.577 -38.976 -11.996 1.00 85.06 58 LEU B C 1
ATOM 3451 O O . LEU B 1 72 ? -40.425 -40.073 -12.500 1.00 89.25 58 LEU B O 1
ATOM 3456 N N . CYS B 1 73 ? -41.414 -38.724 -11.008 1.00 85.64 59 CYS B N 1
ATOM 3457 C CA . CYS B 1 73 ? -42.084 -39.795 -10.275 1.00 87.24 59 CYS B CA 1
ATOM 3458 C C . CYS B 1 73 ? -43.403 -39.278 -9.727 1.00 85.03 59 CYS B C 1
ATOM 3459 O O . CYS B 1 73 ? -43.559 -38.089 -9.477 1.00 84.51 59 CYS B O 1
ATOM 3462 N N . THR B 1 74 ? -44.355 -40.193 -9.603 1.00 84.26 60 THR B N 1
ATOM 3463 C CA . THR B 1 74 ? -45.693 -39.847 -9.134 1.00 84.20 60 THR B CA 1
ATOM 3464 C C . THR B 1 74 ? -46.129 -40.848 -8.082 1.00 84.69 60 THR B C 1
ATOM 3465 O O . THR B 1 74 ? -45.636 -41.974 -8.011 1.00 85.88 60 THR B O 1
ATOM 3469 N N . LEU B 1 75 ? -47.061 -40.400 -7.243 1.00 86.19 61 LEU B N 1
ATOM 3470 C CA . LEU B 1 75 ? -47.669 -41.273 -6.235 1.00 89.61 61 LEU B CA 1
ATOM 3471 C C . LEU B 1 75 ? -48.976 -41.888 -6.672 1.00 91.00 61 LEU B C 1
ATOM 3472 O O . LEU B 1 75 ? -49.422 -42.843 -6.048 1.00 91.87 61 LEU B O 1
ATOM 3477 N N . SER B 1 76 ? -49.608 -41.354 -7.721 1.00 93.20 62 SER B N 1
ATOM 3478 C CA . SER B 1 76 ? -50.900 -41.847 -8.197 1.00 98.10 62 SER B CA 1
ATOM 3479 C C . SER B 1 76 ? -50.928 -41.769 -9.727 1.00 98.74 62 SER B C 1
ATOM 3480 O O . SER B 1 76 ? -50.000 -41.274 -10.368 1.00 97.11 62 SER B O 1
ATOM 3483 N N . THR B 1 77 ? -51.979 -42.279 -10.344 1.00 101.57 63 THR B N 1
ATOM 3484 C CA . THR B 1 77 ? -52.313 -42.019 -11.721 1.00 100.72 63 THR B CA 1
ATOM 3485 C C . THR B 1 77 ? -53.500 -41.097 -11.917 1.00 99.95 63 THR B C 1
ATOM 3486 O O . THR B 1 77 ? -53.672 -40.550 -13.006 1.00 103.49 63 THR B O 1
ATOM 3490 N N . ARG B 1 78 ? -54.345 -40.925 -10.908 1.00 98.87 64 ARG B N 1
ATOM 3491 C CA . ARG B 1 78 ? -55.270 -39.783 -10.873 1.00 100.02 64 ARG B CA 1
ATOM 3492 C C . ARG B 1 78 ? -54.603 -38.523 -11.410 1.00 98.61 64 ARG B C 1
ATOM 3493 O O . ARG B 1 78 ? -53.385 -38.382 -11.355 1.00 97.67 64 ARG B O 1
ATOM 3501 N N . THR B 1 79 ? -55.398 -37.634 -11.981 1.00 99.15 65 THR B N 1
ATOM 3502 C CA . THR B 1 79 ? -54.920 -36.359 -12.502 1.00 95.68 65 THR B CA 1
ATOM 3503 C C . THR B 1 79 ? -55.656 -35.224 -11.784 1.00 94.43 65 THR B C 1
ATOM 3504 O O . THR B 1 79 ? -56.869 -35.273 -11.652 1.00 94.46 65 THR B O 1
ATOM 3508 N N . LEU B 1 80 ? -54.928 -34.195 -11.402 1.00 95.06 66 LEU B N 1
ATOM 3509 C CA . LEU B 1 80 ? -55.532 -33.016 -10.811 1.00 96.47 66 LEU B CA 1
ATOM 3510 C C . LEU B 1 80 ? -56.568 -32.448 -11.762 1.00 96.62 66 LEU B C 1
ATOM 3511 O O . LEU B 1 80 ? -56.282 -32.144 -12.937 1.00 95.99 66 LEU B O 1
ATOM 3516 N N . ASN B 1 81 ? -57.801 -32.329 -11.298 1.00 100.64 67 ASN B N 1
ATOM 3517 C CA . ASN B 1 81 ? -58.779 -31.441 -11.920 1.00 102.52 67 ASN B CA 1
ATOM 3518 C C . ASN B 1 81 ? -58.395 -29.987 -11.691 1.00 102.00 67 ASN B C 1
ATOM 3519 O O . ASN B 1 81 ? -57.489 -29.669 -10.901 1.00 99.78 67 ASN B O 1
ATOM 3524 N N . PHE B 1 82 ? -59.109 -29.100 -12.369 1.00 105.55 68 PHE B N 1
ATOM 3525 C CA . PHE B 1 82 ? -58.838 -27.668 -12.240 1.00 107.66 68 PHE B CA 1
ATOM 3526 C C . PHE B 1 82 ? -59.095 -27.189 -10.825 1.00 107.18 68 PHE B C 1
ATOM 3527 O O . PHE B 1 82 ? -58.430 -26.247 -10.363 1.00 110.13 68 PHE B O 1
ATOM 3535 N N . ASN B 1 83 ? -60.073 -27.760 -10.135 1.00 104.65 69 ASN B N 1
ATOM 3536 C CA . ASN B 1 83 ? -60.379 -27.340 -8.776 1.00 101.89 69 ASN B CA 1
ATOM 3537 C C . ASN B 1 83 ? -59.229 -27.666 -7.841 1.00 97.13 69 ASN B C 1
ATOM 3538 O O . ASN B 1 83 ? -58.624 -26.782 -7.207 1.00 96.79 69 ASN B O 1
ATOM 3543 N N . GLU B 1 84 ? -58.908 -28.960 -7.702 1.00 96.52 70 GLU B N 1
ATOM 3544 C CA . GLU B 1 84 ? -57.739 -29.392 -6.947 1.00 96.36 70 GLU B CA 1
ATOM 3545 C C . GLU B 1 84 ? -56.557 -28.411 -7.097 1.00 95.33 70 GLU B C 1
ATOM 3546 O O . GLU B 1 84 ? -56.110 -27.800 -6.132 1.00 94.05 70 GLU B O 1
ATOM 3552 N N . ILE B 1 85 ? -56.137 -28.188 -8.346 1.00 94.99 71 ILE B N 1
ATOM 3553 C CA . ILE B 1 85 ? -55.048 -27.245 -8.581 1.00 91.18 71 ILE B CA 1
ATOM 3554 C C . ILE B 1 85 ? -55.394 -25.836 -8.086 1.00 88.24 71 ILE B C 1
ATOM 3555 O O . ILE B 1 85 ? -54.530 -25.157 -7.542 1.00 84.90 71 ILE B O 1
ATOM 3560 N N . GLU B 1 86 ? -56.648 -25.453 -8.211 1.00 90.12 72 GLU B N 1
ATOM 3561 C CA . GLU B 1 86 ? -57.056 -24.112 -7.796 1.00 91.31 72 GLU B CA 1
ATOM 3562 C C . GLU B 1 86 ? -56.861 -23.909 -6.289 1.00 89.26 72 GLU B C 1
ATOM 3563 O O . GLU B 1 86 ? -56.410 -22.858 -5.870 1.00 88.79 72 GLU B O 1
ATOM 3569 N N . ARG B 1 87 ? -57.208 -24.914 -5.511 1.00 90.11 73 ARG B N 1
ATOM 3570 C CA . ARG B 1 87 ? -57.053 -24.807 -4.057 1.00 92.85 73 ARG B CA 1
ATOM 3571 C C . ARG B 1 87 ? -55.604 -25.008 -3.632 1.00 89.00 73 ARG B C 1
ATOM 3572 O O . ARG B 1 87 ? -55.099 -24.315 -2.750 1.00 89.25 73 ARG B O 1
ATOM 3580 N N . ILE B 1 88 ? -54.910 -25.954 -4.241 1.00 87.28 74 ILE B N 1
ATOM 3581 C CA . ILE B 1 88 ? -53.480 -26.126 -3.992 1.00 85.20 74 ILE B CA 1
ATOM 3582 C C . ILE B 1 88 ? -52.737 -24.810 -4.180 1.00 84.46 74 ILE B C 1
ATOM 3583 O O . ILE B 1 88 ? -52.007 -24.340 -3.300 1.00 84.08 74 ILE B O 1
ATOM 3588 N N . ALA B 1 89 ? -52.981 -24.143 -5.319 1.00 84.63 75 ALA B N 1
ATOM 3589 C CA . ALA B 1 89 ? -52.428 -22.817 -5.552 1.00 83.38 75 ALA B CA 1
ATOM 3590 C C . ALA B 1 89 ? -52.615 -21.895 -4.327 1.00 82.66 75 ALA B C 1
ATOM 3591 O O . ALA B 1 89 ? -51.710 -21.147 -3.981 1.00 83.92 75 ALA B O 1
ATOM 3593 N N . LEU B 1 90 ? -53.768 -22.020 -3.674 1.00 85.50 76 LEU B N 1
ATOM 3594 C CA . LEU B 1 90 ? -54.001 -21.280 -2.467 1.00 86.42 76 LEU B CA 1
ATOM 3595 C C . LEU B 1 90 ? -53.100 -21.762 -1.348 1.00 85.94 76 LEU B C 1
ATOM 3596 O O . LEU B 1 90 ? -52.423 -20.950 -0.677 1.00 85.94 76 LEU B O 1
ATOM 3601 N N . TRP B 1 91 ? -53.085 -23.056 -1.090 1.00 87.85 77 TRP B N 1
ATOM 3602 C CA . TRP B 1 91 ? -52.305 -23.602 0.027 1.00 89.06 77 TRP B CA 1
ATOM 3603 C C . TRP B 1 91 ? -50.799 -23.353 -0.148 1.00 87.95 77 TRP B C 1
ATOM 3604 O O . TRP B 1 91 ? -50.158 -22.791 0.737 1.00 88.06 77 TRP B O 1
ATOM 3615 N N . ALA B 1 92 ? -50.267 -23.682 -1.313 1.00 89.30 78 ALA B N 1
ATOM 3616 C CA . ALA B 1 92 ? -48.990 -23.165 -1.751 1.00 93.41 78 ALA B CA 1
ATOM 3617 C C . ALA B 1 92 ? -49.037 -21.617 -1.769 1.00 95.42 78 ALA B C 1
ATOM 3618 O O . ALA B 1 92 ? -50.000 -21.009 -2.207 1.00 91.31 78 ALA B O 1
ATOM 3620 N N . SER B 1 93 ? -47.991 -21.016 -1.239 1.00 100.81 79 SER B N 1
ATOM 3621 C CA . SER B 1 93 ? -48.170 -19.782 -0.467 1.00 111.71 79 SER B CA 1
ATOM 3622 C C . SER B 1 93 ? -48.792 -18.672 -1.295 1.00 111.02 79 SER B C 1
ATOM 3623 O O . SER B 1 93 ? -48.544 -18.580 -2.509 1.00 111.46 79 SER B O 1
ATOM 3626 N N . GLY B 1 94 ? -49.665 -17.913 -0.669 1.00 106.10 80 GLY B N 1
ATOM 3627 C CA . GLY B 1 94 ? -50.400 -16.863 -1.363 1.00 106.08 80 GLY B CA 1
ATOM 3628 C C . GLY B 1 94 ? -51.871 -16.825 -0.967 1.00 106.13 80 GLY B C 1
ATOM 3629 O O . GLY B 1 94 ? -52.224 -17.236 0.132 1.00 104.42 80 GLY B O 1
ATOM 3630 N N . SER B 1 95 ? -52.705 -16.299 -1.859 1.00 107.84 81 SER B N 1
ATOM 3631 C CA . SER B 1 95 ? -54.115 -16.088 -1.577 1.00 113.58 81 SER B CA 1
ATOM 3632 C C . SER B 1 95 ? -54.984 -16.863 -2.551 1.00 113.47 81 SER B C 1
ATOM 3633 O O . SER B 1 95 ? -54.514 -17.548 -3.422 1.00 116.51 81 SER B O 1
ATOM 3636 N N . SER B 1 96 ? -56.293 -16.718 -2.376 1.00 115.90 82 SER B N 1
ATOM 3637 C CA . SER B 1 96 ? -57.254 -17.045 -3.448 1.00 114.85 82 SER B CA 1
ATOM 3638 C C . SER B 1 96 ? -57.244 -16.022 -4.571 1.00 118.31 82 SER B C 1
ATOM 3639 O O . SER B 1 96 ? -57.926 -16.246 -5.566 1.00 116.40 82 SER B O 1
ATOM 3642 N N . SER B 1 97 ? -56.481 -14.927 -4.458 1.00 122.36 83 SER B N 1
ATOM 3643 C CA . SER B 1 97 ? -56.288 -14.005 -5.553 1.00 121.60 83 SER B CA 1
ATOM 3644 C C . SER B 1 97 ? -55.321 -14.529 -6.623 1.00 119.19 83 SER B C 1
ATOM 3645 O O . SER B 1 97 ? -55.044 -13.796 -7.568 1.00 117.00 83 SER B O 1
ATOM 3648 N N . VAL B 1 98 ? -54.832 -15.759 -6.523 1.00 117.08 84 VAL B N 1
ATOM 3649 C CA . VAL B 1 98 ? -53.687 -16.172 -7.278 1.00 111.43 84 VAL B CA 1
ATOM 3650 C C . VAL B 1 98 ? -54.037 -16.331 -8.757 1.00 110.59 84 VAL B C 1
ATOM 3651 O O . VAL B 1 98 ? -53.157 -16.204 -9.628 1.00 105.45 84 VAL B O 1
ATOM 3655 N N . LEU B 1 99 ? -55.309 -16.632 -9.077 1.00 112.06 85 LEU B N 1
ATOM 3656 C CA . LEU B 1 99 ? -55.711 -16.684 -10.468 1.00 112.55 85 LEU B CA 1
ATOM 3657 C C . LEU B 1 99 ? -55.746 -15.277 -11.073 1.00 114.78 85 LEU B C 1
ATOM 3658 O O . LEU B 1 99 ? -55.302 -15.054 -12.214 1.00 113.75 85 LEU B O 1
ATOM 3663 N N . THR B 1 100 ? -56.302 -14.324 -10.340 1.00 114.88 86 THR B N 1
ATOM 3664 C CA . THR B 1 100 ? -56.255 -12.933 -10.789 1.00 109.39 86 THR B CA 1
ATOM 3665 C C . THR B 1 100 ? -54.812 -12.453 -10.834 1.00 101.04 86 THR B C 1
ATOM 3666 O O . THR B 1 100 ? -54.410 -11.768 -11.795 1.00 97.87 86 THR B O 1
ATOM 3670 N N . GLU B 1 101 ? -54.028 -12.746 -9.797 1.00 95.78 87 GLU B N 1
ATOM 3671 C CA . GLU B 1 101 ? -52.653 -12.282 -9.743 1.00 95.24 87 GLU B CA 1
ATOM 3672 C C . GLU B 1 101 ? -51.804 -12.827 -10.902 1.00 90.18 87 GLU B C 1
ATOM 3673 O O . GLU B 1 101 ? -51.016 -12.096 -11.497 1.00 88.64 87 GLU B O 1
ATOM 3679 N N . LEU B 1 102 ? -52.013 -14.092 -11.246 1.00 87.11 88 LEU B N 1
ATOM 3680 C CA . LEU B 1 102 ? -51.425 -14.630 -12.463 1.00 85.51 88 LEU B CA 1
ATOM 3681 C C . LEU B 1 102 ? -51.947 -13.920 -13.687 1.00 84.47 88 LEU B C 1
ATOM 3682 O O . LEU B 1 102 ? -51.181 -13.613 -14.613 1.00 84.60 88 LEU B O 1
ATOM 3687 N N . ALA B 1 103 ? -53.249 -13.676 -13.741 1.00 86.34 89 ALA B N 1
ATOM 3688 C CA . ALA B 1 103 ? -53.835 -12.889 -14.831 1.00 86.54 89 ALA B CA 1
ATOM 3689 C C . ALA B 1 103 ? -53.420 -11.414 -14.775 1.00 85.30 89 ALA B C 1
ATOM 3690 O O . ALA B 1 103 ? -53.578 -10.713 -15.760 1.00 86.99 89 ALA B O 1
ATOM 3692 N N . SER B 1 104 ? -52.942 -10.943 -13.632 1.00 83.48 90 SER B N 1
ATOM 3693 C CA . SER B 1 104 ? -52.402 -9.607 -13.515 1.00 83.95 90 SER B CA 1
ATOM 3694 C C . SER B 1 104 ? -50.928 -9.526 -13.872 1.00 81.81 90 SER B C 1
ATOM 3695 O O . SER B 1 104 ? -50.273 -8.509 -13.578 1.00 76.18 90 SER B O 1
ATOM 3698 N N . LYS B 1 105 ? -50.379 -10.558 -14.501 1.00 82.78 91 LYS B N 1
ATOM 3699 C CA . LYS B 1 105 ? -48.954 -10.620 -14.833 1.00 79.58 91 LYS B CA 1
ATOM 3700 C C . LYS B 1 105 ? -48.078 -10.321 -13.628 1.00 77.12 91 LYS B C 1
ATOM 3701 O O . LYS B 1 105 ? -47.108 -9.547 -13.689 1.00 74.84 91 LYS B O 1
ATOM 3707 N N . LYS B 1 106 ? -48.484 -10.861 -12.495 1.00 77.68 92 LYS B N 1
ATOM 3708 C CA . LYS B 1 106 ? -47.680 -10.783 -11.258 1.00 76.54 92 LYS B CA 1
ATOM 3709 C C . LYS B 1 106 ? -47.060 -12.123 -10.986 1.00 71.25 92 LYS B C 1
ATOM 3710 O O . LYS B 1 106 ? -47.740 -13.153 -11.055 1.00 66.24 92 LYS B O 1
ATOM 3716 N N . LEU B 1 107 ? -45.764 -12.125 -10.684 1.00 70.08 93 LEU B N 1
ATOM 3717 C CA . LEU B 1 107 ? -44.992 -13.375 -10.603 1.00 67.47 93 LEU B CA 1
ATOM 3718 C C . LEU B 1 107 ? -45.087 -13.877 -9.169 1.00 67.33 93 LEU B C 1
ATOM 3719 O O . LEU B 1 107 ? -44.717 -13.177 -8.202 1.00 71.54 93 LEU B O 1
ATOM 3724 N N . ILE B 1 108 ? -45.523 -15.120 -9.013 1.00 64.99 94 ILE B N 1
ATOM 3725 C CA . ILE B 1 108 ? -45.872 -15.675 -7.708 1.00 64.24 94 ILE B CA 1
ATOM 3726 C C . ILE B 1 108 ? -44.750 -16.597 -7.277 1.00 64.44 94 ILE B C 1
ATOM 3727 O O . ILE B 1 108 ? -44.726 -17.776 -7.629 1.00 67.50 94 ILE B O 1
ATOM 3732 N N . ASN B 1 109 ? -43.762 -16.007 -6.563 1.00 65.18 95 ASN B N 1
ATOM 3733 C CA . ASN B 1 109 ? -42.668 -16.785 -5.981 1.00 66.19 95 ASN B CA 1
ATOM 3734 C C . ASN B 1 109 ? -42.696 -16.605 -4.475 1.00 67.77 95 ASN B C 1
ATOM 3735 O O . ASN B 1 109 ? -42.550 -15.478 -3.980 1.00 69.25 95 ASN B O 1
ATOM 3740 N N . THR B 1 110 ? -42.929 -17.687 -3.740 1.00 68.38 96 THR B N 1
ATOM 3741 C CA . THR B 1 110 ? -43.137 -17.624 -2.304 1.00 68.90 96 THR B CA 1
ATOM 3742 C C . THR B 1 110 ? -42.478 -18.845 -1.670 1.00 68.51 96 THR B C 1
ATOM 3743 O O . THR B 1 110 ? -41.810 -19.626 -2.331 1.00 70.99 96 THR B O 1
ATOM 3747 N N . ARG B 1 111 ? -42.656 -18.967 -0.362 1.00 72.90 97 ARG B N 1
ATOM 3748 C CA . ARG B 1 111 ? -42.156 -20.095 0.406 1.00 76.55 97 ARG B CA 1
ATOM 3749 C C . ARG B 1 111 ? -43.326 -20.823 1.061 1.00 74.12 97 ARG B C 1
ATOM 3750 O O . ARG B 1 111 ? -44.332 -20.215 1.414 1.00 70.58 97 ARG B O 1
ATOM 3758 N N . TYR B 1 112 ? -43.169 -22.142 1.186 1.00 74.97 98 TYR B N 1
ATOM 3759 C CA . TYR B 1 112 ? -44.165 -22.981 1.825 1.00 77.84 98 TYR B CA 1
ATOM 3760 C C . TYR B 1 112 ? -43.467 -23.991 2.712 1.00 79.75 98 TYR B C 1
ATOM 3761 O O . TYR B 1 112 ? -42.621 -24.743 2.244 1.00 77.55 98 TYR B O 1
ATOM 3770 N N . GLU B 1 113 ? -43.822 -24.006 3.995 1.00 85.76 99 GLU B N 1
ATOM 3771 C CA . GLU B 1 113 ? -43.226 -24.883 4.981 1.00 86.62 99 GLU B CA 1
ATOM 3772 C C . GLU B 1 113 ? -44.218 -25.976 5.372 1.00 81.83 99 GLU B C 1
ATOM 3773 O O . GLU B 1 113 ? -45.407 -25.758 5.408 1.00 78.82 99 GLU B O 1
ATOM 3779 N N . VAL B 1 114 ? -43.675 -27.145 5.696 1.00 80.59 100 VAL B N 1
ATOM 3780 C CA . VAL B 1 114 ? -44.446 -28.290 6.131 1.00 84.64 100 VAL B CA 1
ATOM 3781 C C . VAL B 1 114 ? -43.765 -28.936 7.321 1.00 86.72 100 VAL B C 1
ATOM 3782 O O . VAL B 1 114 ? -42.552 -28.979 7.402 1.00 81.77 100 VAL B O 1
ATOM 3786 N N . PHE B 1 115 ? -44.567 -29.419 8.271 1.00 92.93 101 PHE B N 1
ATOM 3787 C CA . PHE B 1 115 ? -44.088 -30.019 9.501 1.00 96.72 101 PHE B CA 1
ATOM 3788 C C . PHE B 1 115 ? -44.071 -31.540 9.407 1.00 96.71 101 PHE B C 1
ATOM 3789 O O . PHE B 1 115 ? -45.004 -32.129 8.897 1.00 93.83 101 PHE B O 1
ATOM 3797 N N . HIS B 1 116 ? -43.002 -32.135 9.882 1.00 98.10 102 HIS B N 1
ATOM 3798 C CA . HIS B 1 116 ? -42.909 -33.585 9.967 1.00 101.33 102 HIS B CA 1
ATOM 3799 C C . HIS B 1 116 ? -43.629 -34.075 11.235 1.00 106.99 102 HIS B C 1
ATOM 3800 O O . HIS B 1 116 ? -43.461 -33.486 12.296 1.00 107.94 102 HIS B O 1
ATOM 3807 N N . PRO B 1 117 ? -44.399 -35.159 11.126 1.00 112.78 103 PRO B N 1
ATOM 3808 C CA . PRO B 1 117 ? -45.449 -35.385 12.122 1.00 117.74 103 PRO B CA 1
ATOM 3809 C C . PRO B 1 117 ? -44.924 -35.695 13.512 1.00 121.84 103 PRO B C 1
ATOM 3810 O O . PRO B 1 117 ? -45.407 -35.128 14.491 1.00 127.84 103 PRO B O 1
ATOM 3814 N N . THR B 1 118 ? -43.957 -36.593 13.591 1.00 120.72 104 THR B N 1
ATOM 3815 C CA . THR B 1 118 ? -43.389 -37.014 14.870 1.00 123.49 104 THR B CA 1
ATOM 3816 C C . THR B 1 118 ? -41.890 -36.912 14.988 1.00 120.08 104 THR B C 1
ATOM 3817 O O . THR B 1 118 ? -41.380 -37.168 16.064 1.00 125.89 104 THR B O 1
ATOM 3821 N N . LYS B 1 119 ? -41.187 -36.529 13.932 1.00 115.82 105 LYS B N 1
ATOM 3822 C CA . LYS B 1 119 ? -39.739 -36.385 13.957 1.00 118.85 105 LYS B CA 1
ATOM 3823 C C . LYS B 1 119 ? -39.373 -34.950 14.310 1.00 122.48 105 LYS B C 1
ATOM 3824 O O . LYS B 1 119 ? -40.022 -34.000 13.879 1.00 124.01 105 LYS B O 1
ATOM 3826 N N . LEU B 1 120 ? -38.309 -34.796 15.098 1.00 124.94 106 LEU B N 1
ATOM 3827 C CA . LEU B 1 120 ? -38.104 -33.604 15.915 1.00 123.38 106 LEU B CA 1
ATOM 3828 C C . LEU B 1 120 ? -36.682 -33.081 15.691 1.00 125.05 106 LEU B C 1
ATOM 3829 O O . LEU B 1 120 ? -35.766 -33.839 15.336 1.00 121.09 106 LEU B O 1
ATOM 3834 N N . THR B 1 121 ? -36.520 -31.783 15.912 1.00 127.08 107 THR B N 1
ATOM 3835 C CA . THR B 1 121 ? -35.226 -31.144 15.726 1.00 127.22 107 THR B CA 1
ATOM 3836 C C . THR B 1 121 ? -34.282 -31.505 16.870 1.00 132.84 107 THR B C 1
ATOM 3837 O O . THR B 1 121 ? -34.738 -31.900 17.978 1.00 133.99 107 THR B O 1
ATOM 3841 N N . THR B 1 122 ? -32.990 -31.373 16.621 1.00 128.81 108 THR B N 1
ATOM 3842 C CA . THR B 1 122 ? -32.008 -31.518 17.703 1.00 125.24 108 THR B CA 1
ATOM 3843 C C . THR B 1 122 ? -32.328 -30.655 18.928 1.00 123.98 108 THR B C 1
ATOM 3844 O O . THR B 1 122 ? -32.048 -31.055 20.042 1.00 124.67 108 THR B O 1
ATOM 3848 N N . GLY B 1 123 ? -33.036 -29.542 18.693 1.00 119.92 109 GLY B N 1
ATOM 3849 C CA . GLY B 1 123 ? -33.437 -28.667 19.774 1.00 119.17 109 GLY B CA 1
ATOM 3850 C C . GLY B 1 123 ? -34.831 -28.916 20.276 1.00 120.80 109 GLY B C 1
ATOM 3851 O O . GLY B 1 123 ? -35.492 -28.001 20.773 1.00 120.26 109 GLY B O 1
ATOM 3852 N N . GLY B 1 124 ? -35.304 -30.159 20.149 1.00 122.72 110 GLY B N 1
ATOM 3853 C CA . GLY B 1 124 ? -36.684 -30.485 20.493 1.00 122.89 110 GLY B CA 1
ATOM 3854 C C . GLY B 1 124 ? -37.753 -29.722 19.736 1.00 122.03 110 GLY B C 1
ATOM 3855 O O . GLY B 1 124 ? -38.770 -29.390 20.301 1.00 118.33 110 GLY B O 1
ATOM 3856 N N . GLN B 1 125 ? -37.456 -29.387 18.485 1.00 124.90 111 GLN B N 1
ATOM 3857 C CA . GLN B 1 125 ? -38.390 -28.642 17.635 1.00 122.17 111 GLN B CA 1
ATOM 3858 C C . GLN B 1 125 ? -38.930 -29.548 16.537 1.00 119.56 111 GLN B C 1
ATOM 3859 O O . GLN B 1 125 ? -38.185 -30.358 15.983 1.00 119.74 111 GLN B O 1
ATOM 3861 N N . LYS B 1 126 ? -40.224 -29.386 16.238 1.00 116.82 112 LYS B N 1
ATOM 3862 C CA . LYS B 1 126 ? -40.789 -30.079 15.071 1.00 114.28 112 LYS B CA 1
ATOM 3863 C C . LYS B 1 126 ? -40.090 -29.568 13.807 1.00 111.57 112 LYS B C 1
ATOM 3864 O O . LYS B 1 126 ? -40.143 -28.363 13.498 1.00 107.70 112 LYS B O 1
ATOM 3866 N N . GLN B 1 127 ? -39.456 -30.476 13.070 1.00 111.45 113 GLN B N 1
ATOM 3867 C CA . GLN B 1 127 ? -38.654 -30.093 11.923 1.00 111.63 113 GLN B CA 1
ATOM 3868 C C . GLN B 1 127 ? -39.489 -29.310 10.913 1.00 110.98 113 GLN B C 1
ATOM 3869 O O . GLN B 1 127 ? -40.579 -29.715 10.560 1.00 109.43 113 GLN B O 1
ATOM 3875 N N . ARG B 1 128 ? -38.981 -28.156 10.499 1.00 108.04 114 ARG B N 1
ATOM 3876 C CA . ARG B 1 128 ? -39.547 -27.397 9.384 1.00 100.65 114 ARG B CA 1
ATOM 3877 C C . ARG B 1 128 ? -39.002 -27.884 8.051 1.00 91.61 114 ARG B C 1
ATOM 3878 O O . ARG B 1 128 ? -37.855 -28.244 7.961 1.00 87.53 114 ARG B O 1
ATOM 3880 N N . PHE B 1 129 ? -39.876 -27.903 7.061 1.00 91.14 115 PHE B N 1
ATOM 3881 C CA . PHE B 1 129 ? -39.478 -28.231 5.666 1.00 88.59 115 PHE B CA 1
ATOM 3882 C C . PHE B 1 129 ? -39.826 -27.049 4.788 1.00 82.84 115 PHE B C 1
ATOM 3883 O O . PHE B 1 129 ? -40.995 -26.660 4.693 1.00 86.05 115 PHE B O 1
ATOM 3891 N N . GLY B 1 130 ? -38.827 -26.474 4.156 1.00 79.14 116 GLY B N 1
ATOM 3892 C CA . GLY B 1 130 ? -39.009 -25.350 3.249 1.00 74.19 116 GLY B CA 1
ATOM 3893 C C . GLY B 1 130 ? -39.165 -25.785 1.819 1.00 69.67 116 GLY B C 1
ATOM 3894 O O . GLY B 1 130 ? -38.577 -26.763 1.384 1.00 68.26 116 GLY B O 1
ATOM 3895 N N . TYR B 1 131 ? -39.979 -25.045 1.083 1.00 67.09 117 TYR B N 1
ATOM 3896 C CA . TYR B 1 131 ? -40.027 -25.136 -0.376 1.00 63.52 117 TYR B CA 1
ATOM 3897 C C . TYR B 1 131 ? -40.150 -23.748 -0.951 1.00 63.14 117 TYR B C 1
ATOM 3898 O O . TYR B 1 131 ? -40.879 -22.909 -0.416 1.00 61.45 117 TYR B O 1
ATOM 3907 N N . ARG B 1 132 ? -39.443 -23.512 -2.052 1.00 63.19 118 ARG B N 1
ATOM 3908 C CA . ARG B 1 132 ? -39.661 -22.341 -2.886 1.00 62.84 118 ARG B CA 1
ATOM 3909 C C . ARG B 1 132 ? -40.714 -22.710 -3.933 1.00 59.65 118 ARG B C 1
ATOM 3910 O O . ARG B 1 132 ? -40.443 -23.495 -4.837 1.00 64.79 118 ARG B O 1
ATOM 3918 N N . VAL B 1 133 ? -41.886 -22.107 -3.833 1.00 59.35 119 VAL B N 1
ATOM 3919 C CA . VAL B 1 133 ? -42.987 -22.365 -4.722 1.00 61.12 119 VAL B CA 1
ATOM 3920 C C . VAL B 1 133 ? -43.030 -21.220 -5.756 1.00 59.11 119 VAL B C 1
ATOM 3921 O O . VAL B 1 133 ? -43.163 -20.066 -5.393 1.00 55.49 119 VAL B O 1
ATOM 3925 N N . ASN B 1 134 ? -42.906 -21.574 -7.026 1.00 60.06 120 ASN B N 1
ATOM 3926 C CA . ASN B 1 134 ? -43.279 -20.719 -8.118 1.00 61.96 120 ASN B CA 1
ATOM 3927 C C . ASN B 1 134 ? -44.591 -21.166 -8.731 1.00 63.58 120 ASN B C 1
ATOM 3928 O O . ASN B 1 134 ? -44.797 -22.351 -8.949 1.00 65.17 120 ASN B O 1
ATOM 3933 N N . ILE B 1 135 ? -45.435 -20.197 -9.050 1.00 65.49 121 ILE B N 1
ATOM 3934 C CA . ILE B 1 135 ? -46.738 -20.454 -9.654 1.00 69.35 121 ILE B CA 1
ATOM 3935 C C . ILE B 1 135 ? -46.777 -19.710 -10.969 1.00 68.39 121 ILE B C 1
ATOM 3936 O O . ILE B 1 135 ? -46.778 -18.465 -10.991 1.00 65.43 121 ILE B O 1
ATOM 3941 N N . SER B 1 136 ? -46.799 -20.446 -12.085 1.00 68.32 122 SER B N 1
ATOM 3942 C CA . SER B 1 136 ? -46.598 -19.868 -13.405 1.00 66.65 122 SER B CA 1
ATOM 3943 C C . SER B 1 136 ? -47.803 -20.192 -14.281 1.00 66.33 122 SER B C 1
ATOM 3944 O O . SER B 1 136 ? -48.303 -21.322 -14.282 1.00 63.95 122 SER B O 1
ATOM 3947 N N . PRO B 1 137 ? -48.299 -19.206 -15.042 1.00 66.91 123 PRO B N 1
ATOM 3948 C CA . PRO B 1 137 ? -49.282 -19.507 -16.079 1.00 67.82 123 PRO B CA 1
ATOM 3949 C C . PRO B 1 137 ? -48.788 -20.602 -17.031 1.00 67.66 1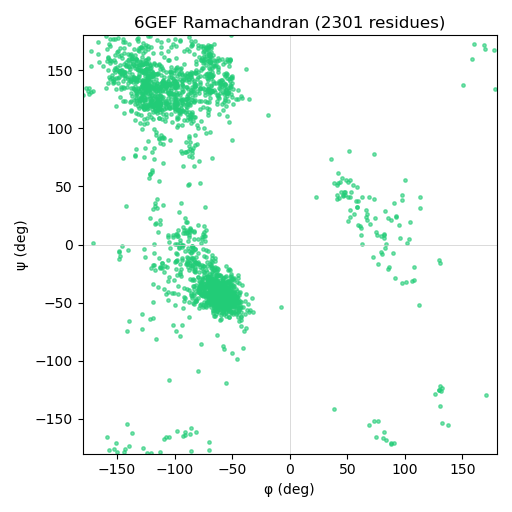23 PRO B C 1
ATOM 3950 O O . PRO B 1 137 ? -47.646 -20.596 -17.451 1.00 68.87 123 PRO B O 1
ATOM 3954 N N . VAL B 1 138 ? -49.635 -21.598 -17.267 1.00 67.65 124 VAL B N 1
ATOM 3955 C CA . VAL B 1 138 ? -49.460 -22.537 -18.350 1.00 68.19 124 VAL B CA 1
ATOM 3956 C C . VAL B 1 138 ? -50.771 -22.666 -19.124 1.00 70.79 124 VAL B C 1
ATOM 3957 O O . VAL B 1 138 ? -51.813 -22.187 -18.691 1.00 71.91 124 VAL B O 1
ATOM 3961 N N . TYR B 1 139 ? -50.707 -23.318 -20.279 1.00 71.80 125 TYR B N 1
ATOM 3962 C CA . TYR B 1 139 ? -51.820 -23.411 -21.208 1.00 73.91 125 TYR B CA 1
ATOM 3963 C C . TYR B 1 139 ? -52.048 -24.886 -21.538 1.00 76.04 125 TYR B C 1
ATOM 3964 O O . TYR B 1 139 ? -51.177 -25.510 -22.112 1.00 79.48 125 TYR B O 1
ATOM 3973 N N . ILE B 1 140 ? -53.225 -25.401 -21.221 1.00 76.82 126 ILE B N 1
ATOM 3974 C CA . ILE B 1 140 ? -53.521 -26.811 -21.307 1.00 79.33 126 ILE B CA 1
ATOM 3975 C C . ILE B 1 140 ? -54.997 -27.003 -21.500 1.00 84.13 126 ILE B C 1
ATOM 3976 O O . ILE B 1 140 ? -55.829 -26.230 -21.007 1.00 82.72 126 ILE B O 1
ATOM 3981 N N . GLN B 1 141 ? -55.361 -28.051 -22.276 1.00 86.86 127 GLN B N 1
ATOM 3982 C CA . GLN B 1 141 ? -56.746 -28.312 -22.648 1.00 89.41 127 GLN B CA 1
ATOM 3983 C C . GLN B 1 141 ? -57.462 -27.013 -23.041 1.00 90.47 127 GLN B C 1
ATOM 3984 O O . GLN B 1 141 ? -58.610 -26.806 -22.671 1.00 90.60 127 GLN B O 1
ATOM 3990 N N . GLY B 1 142 ? -56.761 -26.139 -23.755 1.00 89.39 128 GLY B N 1
ATOM 3991 C CA . GLY B 1 142 ? -57.382 -24.966 -24.321 1.00 90.53 128 GLY B CA 1
ATOM 3992 C C . GLY B 1 142 ? -57.564 -23.787 -23.400 1.00 87.85 128 GLY B C 1
ATOM 3993 O O . GLY B 1 142 ? -58.193 -22.816 -23.787 1.00 88.63 128 GLY B O 1
ATOM 3994 N N . LYS B 1 143 ? -57.037 -23.864 -22.184 1.00 87.82 129 LYS B N 1
ATOM 3995 C CA . LYS B 1 143 ? -57.299 -22.861 -21.160 1.00 88.83 129 LYS B CA 1
ATOM 3996 C C . LYS B 1 143 ? -55.992 -22.482 -20.466 1.00 86.01 129 LYS B C 1
ATOM 3997 O O . LYS B 1 143 ? -55.041 -23.267 -20.441 1.00 82.18 129 LYS B O 1
ATOM 4003 N N . THR B 1 144 ? -55.960 -21.278 -19.925 1.00 85.81 130 THR B N 1
ATOM 4004 C CA . THR B 1 144 ? -54.841 -20.805 -19.139 1.00 84.78 130 THR B CA 1
ATOM 4005 C C . THR B 1 144 ? -55.095 -21.160 -17.677 1.00 85.14 130 THR B C 1
ATOM 4006 O O . THR B 1 144 ? -56.029 -20.643 -17.058 1.00 89.72 130 THR B O 1
ATOM 4010 N N . THR B 1 145 ? -54.243 -22.023 -17.119 1.00 81.99 131 THR B N 1
ATOM 4011 C CA . THR B 1 145 ? -54.292 -22.380 -15.718 1.00 79.83 131 THR B CA 1
ATOM 4012 C C . THR B 1 145 ? -52.969 -22.037 -15.055 1.00 77.77 131 THR B C 1
ATOM 4013 O O . THR B 1 145 ? -52.054 -21.533 -15.663 1.00 76.96 131 THR B O 1
ATOM 4017 N N . ALA B 1 146 ? -52.884 -22.305 -13.755 1.00 77.76 132 ALA B N 1
ATOM 4018 C CA . ALA B 1 146 ? -51.653 -22.245 -12.997 1.00 74.75 132 ALA B CA 1
ATOM 4019 C C . ALA B 1 146 ? -50.947 -23.594 -12.979 1.00 70.99 132 ALA B C 1
ATOM 4020 O O . ALA B 1 146 ? -51.589 -24.635 -13.009 1.00 73.21 132 ALA B O 1
ATOM 4022 N N . GLU B 1 147 ? -49.627 -23.554 -12.973 1.00 68.62 133 GLU B N 1
ATOM 4023 C CA . GLU B 1 147 ? -48.806 -24.720 -12.716 1.00 67.84 133 GLU B CA 1
ATOM 4024 C C . GLU B 1 147 ? -47.716 -24.348 -11.730 1.00 66.57 133 GLU B C 1
ATOM 4025 O O . GLU B 1 147 ? -47.031 -23.335 -11.912 1.00 70.36 133 GLU B O 1
ATOM 4031 N N . ILE B 1 148 ? -47.534 -25.180 -10.709 1.00 65.63 134 ILE B N 1
ATOM 4032 C CA . ILE B 1 148 ? -46.823 -24.813 -9.501 1.00 64.53 134 ILE B CA 1
ATOM 4033 C C . ILE B 1 148 ? -45.664 -25.778 -9.317 1.00 61.67 134 ILE B C 1
ATOM 4034 O O . ILE B 1 148 ? -45.869 -26.968 -9.289 1.00 60.86 134 ILE B O 1
ATOM 4039 N N . VAL B 1 149 ? -44.463 -25.229 -9.137 1.00 60.10 135 VAL B N 1
ATOM 4040 C CA . VAL B 1 149 ? -43.259 -25.995 -8.911 1.00 59.52 135 VAL B CA 1
ATOM 4041 C C . VAL B 1 149 ? -42.668 -25.599 -7.564 1.00 60.23 135 VAL B C 1
ATOM 4042 O O . VAL B 1 149 ? -42.449 -24.425 -7.292 1.00 58.32 135 VAL B O 1
ATOM 4046 N N . MET B 1 150 ? -42.491 -26.588 -6.681 1.00 63.11 136 MET B N 1
ATOM 4047 C CA . MET B 1 150 ? -41.963 -26.386 -5.355 1.00 63.07 136 MET B CA 1
ATOM 4048 C C . MET B 1 150 ? -40.601 -27.049 -5.248 1.00 63.55 136 MET B C 1
ATOM 4049 O O . MET B 1 150 ? -40.457 -28.242 -5.493 1.00 63.64 136 MET B O 1
ATOM 4054 N N . ARG B 1 151 ? -39.578 -26.260 -4.917 1.00 66.01 137 ARG B N 1
ATOM 4055 C CA . ARG B 1 151 ? -38.206 -26.716 -4.822 1.00 66.29 137 ARG B CA 1
ATOM 4056 C C . ARG B 1 151 ? -37.824 -26.837 -3.339 1.00 68.60 137 ARG B C 1
ATOM 4057 O O . ARG B 1 151 ? -37.841 -25.851 -2.612 1.00 66.99 137 ARG B O 1
ATOM 4065 N N . SER B 1 152 ? -37.504 -28.041 -2.912 1.00 70.66 138 SER B N 1
ATOM 4066 C CA . SER B 1 152 ? -37.144 -28.288 -1.530 1.00 72.95 138 SER B CA 1
ATOM 4067 C C . SER B 1 152 ? -35.943 -27.434 -1.144 1.00 74.38 138 SER B C 1
ATOM 4068 O O . SER B 1 152 ? -34.999 -27.288 -1.908 1.00 73.04 138 SER B O 1
ATOM 4071 N N . ILE B 1 153 ? -35.989 -26.868 0.059 1.00 77.76 139 ILE B N 1
ATOM 4072 C CA . ILE B 1 153 ? -34.955 -25.984 0.564 1.00 75.34 139 ILE B CA 1
ATOM 4073 C C . ILE B 1 153 ? -34.175 -26.754 1.646 1.00 75.72 139 ILE B C 1
ATOM 4074 O O . ILE B 1 153 ? -34.742 -27.151 2.653 1.00 78.12 139 ILE B O 1
ATOM 4079 N N . PRO B 1 154 ? -32.875 -26.971 1.436 1.00 72.72 140 PRO B N 1
ATOM 4080 C CA . PRO B 1 154 ? -32.057 -27.548 2.505 1.00 73.72 140 PRO B CA 1
ATOM 4081 C C . PRO B 1 154 ? -31.887 -26.544 3.652 1.00 76.41 140 PRO B C 1
ATOM 4082 O O . PRO B 1 154 ? -31.755 -25.316 3.427 1.00 82.05 140 PRO B O 1
ATOM 4086 N N . LEU B 1 155 ? -31.847 -27.058 4.867 1.00 79.83 141 LEU B N 1
ATOM 4087 C CA . LEU B 1 155 ? -31.428 -26.246 6.010 1.00 81.22 141 LEU B CA 1
ATOM 4088 C C . LEU B 1 155 ? -29.932 -26.404 6.295 1.00 79.22 141 LEU B C 1
ATOM 4089 O O . LEU B 1 155 ? -29.132 -25.481 6.064 1.00 72.10 141 LEU B O 1
ATOM 4094 N N . ASP B 1 156 ? -29.532 -27.589 6.768 1.00 80.73 142 ASP B N 1
ATOM 4095 C CA . ASP B 1 156 ? -28.208 -27.750 7.358 1.00 79.68 142 ASP B CA 1
ATOM 4096 C C . ASP B 1 156 ? -27.215 -28.260 6.321 1.00 75.33 142 ASP B C 1
ATOM 4097 O O . ASP B 1 156 ? -27.503 -29.239 5.637 1.00 72.91 142 ASP B O 1
ATOM 4102 N N . PRO B 1 157 ? -26.071 -27.605 6.170 1.00 73.36 143 PRO B N 1
ATOM 4103 C CA . PRO B 1 157 ? -25.032 -28.165 5.283 1.00 73.40 143 PRO B CA 1
ATOM 4104 C C . PRO B 1 157 ? -24.746 -29.610 5.594 1.00 74.28 143 PRO B C 1
ATOM 4105 O O . PRO B 1 157 ? -24.781 -30.029 6.755 1.00 81.81 143 PRO B O 1
ATOM 4109 N N . LEU B 1 158 ? -24.461 -30.395 4.589 1.00 75.18 144 LEU B N 1
ATOM 4110 C CA . LEU B 1 158 ? -24.083 -31.802 4.766 1.00 76.19 144 LEU B CA 1
ATOM 4111 C C . LEU B 1 158 ? -22.593 -31.911 5.101 1.00 73.37 144 LEU B C 1
ATOM 4112 O O . LEU B 1 158 ? -21.789 -31.191 4.549 1.00 78.14 144 LEU B O 1
ATOM 4117 N N . PRO B 1 159 ? -22.248 -32.790 6.038 1.00 72.19 145 PRO B N 1
ATOM 4118 C CA . PRO B 1 159 ? -20.818 -32.988 6.343 1.00 71.80 145 PRO B CA 1
ATOM 4119 C C . PRO B 1 159 ? -20.104 -33.611 5.153 1.00 66.95 145 PRO B C 1
ATOM 4120 O O . PRO B 1 159 ? -20.690 -34.263 4.315 1.00 65.87 145 PRO B O 1
ATOM 4124 N N . LEU B 1 160 ? -18.774 -33.508 5.176 1.00 66.26 146 LEU B N 1
ATOM 4125 C CA . LEU B 1 160 ? -17.979 -33.830 3.990 1.00 69.25 146 LEU B CA 1
ATOM 4126 C C . LEU B 1 160 ? -18.192 -35.289 3.559 1.00 71.05 146 LEU B C 1
ATOM 4127 O O . LEU B 1 160 ? -18.461 -35.545 2.385 1.00 67.65 146 LEU B O 1
ATOM 4132 N N . ALA B 1 161 ? -18.150 -36.201 4.531 1.00 74.13 147 ALA B N 1
ATOM 4133 C CA . ALA B 1 161 ? -18.279 -37.616 4.220 1.00 75.64 147 ALA B CA 1
ATOM 4134 C C . ALA B 1 161 ? -19.581 -37.903 3.460 1.00 80.15 147 ALA B C 1
ATOM 4135 O O . ALA B 1 161 ? -19.605 -38.739 2.548 1.00 92.33 147 ALA B O 1
ATOM 4137 N N . ASP B 1 162 ? -20.641 -37.179 3.802 1.00 80.27 148 ASP B N 1
ATOM 4138 C CA . ASP B 1 162 ? -21.937 -37.452 3.194 1.00 83.24 148 ASP B CA 1
ATOM 4139 C C . ASP B 1 162 ? -21.955 -37.040 1.724 1.00 78.24 148 ASP B C 1
ATOM 4140 O O . ASP B 1 162 ? -22.608 -37.686 0.908 1.00 82.19 148 ASP B O 1
ATOM 4145 N N . ILE B 1 163 ? -21.280 -35.961 1.399 1.00 72.96 149 ILE B N 1
ATOM 4146 C CA . ILE B 1 163 ? -21.205 -35.509 -0.003 1.00 74.00 149 ILE B CA 1
ATOM 4147 C C . ILE B 1 163 ? -19.904 -35.948 -0.703 1.00 73.13 149 ILE B C 1
ATOM 4148 O O . ILE B 1 163 ? -19.707 -35.627 -1.848 1.00 68.02 149 ILE B O 1
ATOM 4153 N N . GLY B 1 164 ? -19.049 -36.661 -0.011 1.00 76.60 150 GLY B N 1
ATOM 4154 C CA . GLY B 1 164 ? -17.951 -37.348 -0.660 1.00 78.94 150 GLY B CA 1
ATOM 4155 C C . GLY B 1 164 ? -16.646 -36.603 -0.752 1.00 80.68 150 GLY B C 1
ATOM 4156 O O . GLY B 1 164 ? -15.840 -36.913 -1.618 1.00 87.82 150 GLY B O 1
ATOM 4157 N N . LEU B 1 165 ? -16.415 -35.651 0.106 1.00 81.43 151 LEU B N 1
ATOM 4158 C CA . LEU B 1 165 ? -15.154 -34.878 0.117 1.00 82.66 151 LEU B CA 1
ATOM 4159 C C . LEU B 1 165 ? -14.399 -35.190 1.388 1.00 81.66 151 LEU B C 1
ATOM 4160 O O . LEU B 1 165 ? -14.968 -35.243 2.476 1.00 85.11 151 LEU B O 1
ATOM 4165 N N . SER B 1 166 ? -13.101 -35.407 1.250 1.00 77.11 152 SER B N 1
ATOM 4166 C CA . SER B 1 166 ? -12.258 -35.780 2.380 1.00 76.58 152 SER B CA 1
ATOM 4167 C C . SER B 1 166 ? -11.713 -34.505 3.061 1.00 71.75 152 SER B C 1
ATOM 4168 O O . SER B 1 166 ? -11.440 -33.504 2.410 1.00 66.99 152 SER B O 1
ATOM 4171 N N . PRO B 1 167 ? -11.530 -34.565 4.370 1.00 71.95 153 PRO B N 1
ATOM 4172 C CA . PRO B 1 167 ? -10.784 -33.489 5.043 1.00 76.83 153 PRO B CA 1
ATOM 4173 C C . PRO B 1 167 ? -9.442 -33.155 4.371 1.00 77.27 153 PRO B C 1
ATOM 4174 O O . PRO B 1 167 ? -9.112 -31.970 4.217 1.00 72.33 153 PRO B O 1
ATOM 4178 N N . GLU B 1 168 ? -8.697 -34.147 3.962 1.00 81.42 154 GLU B N 1
ATOM 4179 C CA . GLU B 1 168 ? -7.423 -33.908 3.291 1.00 82.24 154 GLU B CA 1
ATOM 4180 C C . GLU B 1 168 ? -7.648 -33.090 2.030 1.00 78.21 154 GLU B C 1
ATOM 4181 O O . GLU B 1 168 ? -6.917 -32.119 1.754 1.00 77.51 154 GLU B O 1
ATOM 4187 N N . LEU B 1 169 ? -8.625 -33.499 1.209 1.00 76.53 155 LEU B N 1
ATOM 4188 C CA . LEU B 1 169 ? -8.925 -32.742 -0.005 1.00 73.43 155 LEU B CA 1
ATOM 4189 C C . LEU B 1 169 ? -9.439 -31.323 0.287 1.00 69.45 155 LEU B C 1
ATOM 4190 O O . LEU B 1 169 ? -9.091 -30.388 -0.387 1.00 73.06 155 LEU B O 1
ATOM 4195 N N . VAL B 1 170 ? -10.241 -31.186 1.318 1.00 67.60 156 VAL B N 1
ATOM 4196 C CA . VAL B 1 170 ? -10.907 -29.910 1.585 1.00 65.25 156 VAL B CA 1
ATOM 4197 C C . VAL B 1 170 ? -9.930 -28.895 2.170 1.00 63.10 156 VAL B C 1
ATOM 4198 O O . VAL B 1 170 ? -10.073 -27.701 1.937 1.00 58.76 156 VAL B O 1
ATOM 4202 N N . ASN B 1 171 ? -8.956 -29.366 2.946 1.00 68.32 157 ASN B N 1
ATOM 4203 C CA . ASN B 1 171 ? -7.940 -28.460 3.480 1.00 71.60 157 ASN B CA 1
ATOM 4204 C C . ASN B 1 171 ? -7.222 -27.690 2.360 1.00 72.57 157 ASN B C 1
ATOM 4205 O O . ASN B 1 171 ? -6.889 -26.531 2.518 1.00 77.91 157 ASN B O 1
ATOM 4210 N N . GLN B 1 172 ? -6.992 -28.358 1.231 1.00 71.81 158 GLN B N 1
ATOM 4211 C CA . GLN B 1 172 ? -6.435 -27.686 0.081 1.00 69.39 158 GLN B CA 1
ATOM 4212 C C . GLN B 1 172 ? -7.348 -26.573 -0.425 1.00 69.99 158 GLN B C 1
ATOM 4213 O O . GLN B 1 172 ? -6.869 -25.625 -1.086 1.00 72.29 158 GLN B O 1
ATOM 4219 N N . MET B 1 173 ? -8.653 -26.659 -0.184 1.00 67.17 159 MET B N 1
ATOM 4220 C CA . MET B 1 173 ? -9.599 -25.645 -0.617 1.00 63.33 159 MET B CA 1
ATOM 4221 C C . MET B 1 173 ? -9.812 -24.535 0.404 1.00 63.86 159 MET B C 1
ATOM 4222 O O . MET B 1 173 ? -10.695 -23.696 0.239 1.00 64.68 159 MET B O 1
ATOM 4227 N N . CYS B 1 174 ? -8.991 -24.486 1.452 1.00 63.94 160 CYS B N 1
ATOM 4228 C CA . CYS B 1 174 ? -9.090 -23.485 2.502 1.00 62.77 160 CYS B CA 1
ATOM 4229 C C . CYS B 1 174 ? -7.785 -22.695 2.599 1.00 65.00 160 CYS B C 1
ATOM 4230 O O . CYS B 1 174 ? -7.115 -22.702 3.639 1.00 68.28 160 CYS B O 1
ATOM 4233 N N . PRO B 1 175 ? -7.398 -22.005 1.521 1.00 61.47 161 PRO B N 1
ATOM 4234 C CA . PRO B 1 175 ? -6.228 -21.136 1.601 1.00 62.07 161 PRO B CA 1
ATOM 4235 C C . PRO B 1 175 ? -6.490 -19.904 2.494 1.00 62.74 161 PRO B C 1
ATOM 4236 O O . PRO B 1 175 ? -7.620 -19.497 2.690 1.00 63.67 161 PRO B O 1
ATOM 4240 N N . ASP B 1 176 ? -5.414 -19.342 2.999 1.00 65.05 162 ASP B N 1
ATOM 4241 C CA . ASP B 1 176 ? -5.509 -18.104 3.760 1.00 70.82 162 ASP B CA 1
ATOM 4242 C C . ASP B 1 176 ? -5.805 -16.904 2.877 1.00 67.60 162 ASP B C 1
ATOM 4243 O O . ASP B 1 176 ? -6.288 -15.886 3.388 1.00 69.27 162 ASP B O 1
ATOM 4248 N N . ASN B 1 177 ? -5.519 -16.985 1.584 1.00 66.27 163 ASN B N 1
ATOM 4249 C CA . ASN B 1 177 ? -5.895 -15.928 0.647 1.00 65.57 163 ASN B CA 1
ATOM 4250 C C . ASN B 1 177 ? -6.158 -16.559 -0.727 1.00 63.12 163 ASN B C 1
ATOM 4251 O O . ASN B 1 177 ? -5.952 -17.750 -0.926 1.00 57.96 163 ASN B O 1
ATOM 4256 N N . GLY B 1 178 ? -6.551 -15.722 -1.676 1.00 64.02 164 GLY B N 1
ATOM 4257 C CA . GLY B 1 178 ? -6.742 -16.161 -3.031 1.00 63.37 164 GLY B CA 1
ATOM 4258 C C . GLY B 1 178 ? -8.168 -16.689 -3.260 1.00 65.46 164 GLY B C 1
ATOM 4259 O O . GLY B 1 178 ? -9.071 -16.564 -2.424 1.00 73.63 164 GLY B O 1
ATOM 4260 N N . ILE B 1 179 ? -8.371 -17.279 -4.433 1.00 65.19 165 ILE B N 1
ATOM 4261 C CA . ILE B 1 179 ? -9.663 -17.636 -4.928 1.00 61.39 165 ILE B CA 1
ATOM 4262 C C . ILE B 1 179 ? -9.710 -19.151 -5.094 1.00 59.93 165 ILE B C 1
ATOM 4263 O O . ILE B 1 179 ? -8.929 -19.731 -5.849 1.00 62.09 165 ILE B O 1
ATOM 4268 N N . VAL B 1 180 ? -10.628 -19.796 -4.374 1.00 55.97 166 VAL B N 1
ATOM 4269 C CA . VAL B 1 180 ? -11.036 -21.158 -4.630 1.00 51.95 166 VAL B CA 1
ATOM 4270 C C . VAL B 1 180 ? -12.331 -21.136 -5.407 1.00 50.27 166 VAL B C 1
ATOM 4271 O O . VAL B 1 180 ? -13.311 -20.525 -4.989 1.00 49.38 166 VAL B O 1
ATOM 4275 N N . MET B 1 181 ? -12.328 -21.792 -6.576 1.00 52.96 167 MET B N 1
ATOM 4276 C CA . MET B 1 181 ? -13.473 -21.839 -7.471 1.00 52.95 167 MET B CA 1
ATOM 4277 C C . MET B 1 181 ? -14.010 -23.265 -7.524 1.00 53.05 167 MET B C 1
ATOM 4278 O O . MET B 1 181 ? -13.254 -24.218 -7.696 1.00 55.45 167 MET B O 1
ATOM 4283 N N . VAL B 1 182 ? -15.322 -23.376 -7.369 1.00 52.54 168 VAL B N 1
ATOM 4284 C CA . VAL B 1 182 ? -16.053 -24.609 -7.701 1.00 53.53 168 VAL B CA 1
ATOM 4285 C C . VAL B 1 182 ? -16.815 -24.357 -8.990 1.00 53.40 168 VAL B C 1
ATOM 4286 O O . VAL B 1 182 ? -17.551 -23.363 -9.119 1.00 52.11 168 VAL B O 1
ATOM 4290 N N . ALA B 1 183 ? -16.602 -25.229 -9.975 1.00 58.40 169 ALA B N 1
ATOM 4291 C CA . ALA B 1 183 ? -17.198 -25.070 -11.312 1.00 57.94 169 ALA B CA 1
ATOM 4292 C C . ALA B 1 183 ? -18.217 -26.171 -11.538 1.00 57.40 169 ALA B C 1
ATOM 4293 O O . ALA B 1 183 ? -18.112 -27.265 -10.982 1.00 60.26 169 ALA B O 1
ATOM 4295 N N . GLY B 1 184 ? -19.178 -25.880 -12.386 1.00 60.05 170 GLY B N 1
ATOM 4296 C CA . GLY B 1 184 ? -20.355 -26.738 -12.493 1.00 68.52 170 GLY B CA 1
ATOM 4297 C C . GLY B 1 184 ? -21.417 -26.079 -13.339 1.00 73.21 170 GLY B C 1
ATOM 4298 O O . GLY B 1 184 ? -21.320 -24.900 -13.703 1.00 78.76 170 GLY B O 1
ATOM 4299 N N . LYS B 1 185 ? -22.414 -26.889 -13.684 1.00 78.45 171 LYS B N 1
ATOM 4300 C CA . LYS B 1 185 ? -23.475 -26.469 -14.585 1.00 82.75 171 LYS B CA 1
ATOM 4301 C C . LYS B 1 185 ? -24.859 -26.399 -13.942 1.00 89.48 171 LYS B C 1
ATOM 4302 O O . LYS B 1 185 ? -25.823 -26.236 -14.660 1.00 96.84 171 LYS B O 1
ATOM 4308 N N . THR B 1 186 ? -24.968 -26.497 -12.637 1.00 89.68 172 THR B N 1
ATOM 4309 C CA . THR B 1 186 ? -26.208 -26.318 -11.940 1.00 95.09 172 THR B CA 1
ATOM 4310 C C . THR B 1 186 ? -25.924 -25.720 -10.560 1.00 106.47 172 THR B C 1
ATOM 4311 O O . THR B 1 186 ? -24.862 -26.004 -9.951 1.00 108.81 172 THR B O 1
ATOM 4315 N N . SER B 1 187 ? -26.865 -24.933 -10.053 1.00 110.97 173 SER B N 1
ATOM 4316 C CA . SER B 1 187 ? -26.727 -24.333 -8.744 1.00 105.83 173 SER B CA 1
ATOM 4317 C C . SER B 1 187 ? -26.501 -25.377 -7.625 1.00 104.50 173 SER B C 1
ATOM 4318 O O . SER B 1 187 ? -25.571 -25.218 -6.808 1.00 95.39 173 SER B O 1
ATOM 4321 N N . SER B 1 188 ? -27.227 -26.488 -7.697 1.00 100.75 174 SER B N 1
ATOM 4322 C CA . SER B 1 188 ? -27.359 -27.328 -6.500 1.00 97.55 174 SER B CA 1
ATOM 4323 C C . SER B 1 188 ? -26.007 -27.871 -6.068 1.00 92.03 174 SER B C 1
ATOM 4324 O O . SER B 1 188 ? -25.578 -27.691 -4.914 1.00 82.97 174 SER B O 1
ATOM 4327 N N . GLY B 1 189 ? -25.298 -28.504 -7.018 1.00 90.57 175 GLY B N 1
ATOM 4328 C CA . GLY B 1 189 ? -23.981 -29.057 -6.708 1.00 89.72 175 GLY B CA 1
ATOM 4329 C C . GLY B 1 189 ? -23.018 -28.060 -6.056 1.00 81.95 175 GLY B C 1
ATOM 4330 O O . GLY B 1 189 ? -22.545 -28.286 -4.945 1.00 72.14 175 GLY B O 1
ATOM 4331 N N . LYS B 1 190 ? -22.852 -26.915 -6.707 1.00 77.35 176 LYS B N 1
ATOM 4332 C CA . LYS B 1 190 ? -21.940 -25.901 -6.196 1.00 76.84 176 LYS B CA 1
ATOM 4333 C C . LYS B 1 190 ? -22.371 -25.431 -4.796 1.00 77.47 176 LYS B C 1
ATOM 4334 O O . LYS B 1 190 ? -21.613 -25.572 -3.818 1.00 78.36 176 LYS B O 1
ATOM 4340 N N . SER B 1 191 ? -23.617 -24.969 -4.683 1.00 74.46 177 SER B N 1
ATOM 4341 C CA . SER B 1 191 ? -24.139 -24.561 -3.396 1.00 72.58 177 SER B CA 1
ATOM 4342 C C . SER B 1 191 ? -23.819 -25.598 -2.302 1.00 72.39 177 SER B C 1
ATOM 4343 O O . SER B 1 191 ? -23.305 -25.241 -1.246 1.00 82.24 177 SER B O 1
ATOM 4346 N N . THR B 1 192 ? -24.065 -26.864 -2.586 1.00 67.95 178 THR B N 1
ATOM 4347 C CA . THR B 1 192 ? -23.906 -27.882 -1.560 1.00 66.79 178 THR B CA 1
ATOM 4348 C C . THR B 1 192 ? -22.445 -28.067 -1.202 1.00 64.73 178 THR B C 1
ATOM 4349 O O . THR B 1 192 ? -22.075 -28.078 -0.027 1.00 71.02 178 THR B O 1
ATOM 4353 N N . THR B 1 193 ? -21.590 -28.229 -2.213 1.00 64.90 179 THR B N 1
ATOM 4354 C CA . THR B 1 193 ? -20.154 -28.360 -1.956 1.00 63.03 179 THR B CA 1
ATOM 4355 C C . THR B 1 193 ? -19.641 -27.214 -1.086 1.00 58.51 179 THR B C 1
ATOM 4356 O O . THR B 1 193 ? -19.008 -27.454 -0.048 1.00 55.24 179 THR B O 1
ATOM 4360 N N . PHE B 1 194 ? -19.942 -25.985 -1.487 1.00 56.68 180 PHE B N 1
ATOM 4361 C CA . PHE B 1 194 ? -19.377 -24.834 -0.794 1.00 53.88 180 PHE B CA 1
ATOM 4362 C C . PHE B 1 194 ? -19.949 -24.661 0.608 1.00 54.18 180 PHE B C 1
ATOM 4363 O O . PHE B 1 194 ? -19.218 -24.316 1.533 1.00 52.21 180 PHE B O 1
ATOM 4371 N N . SER B 1 195 ? -21.240 -24.938 0.772 1.00 55.36 181 SER B N 1
ATOM 4372 C CA . SER B 1 195 ? -21.836 -24.948 2.095 1.00 56.18 181 SER B CA 1
ATOM 4373 C C . SER B 1 195 ? -21.135 -25.967 2.996 1.00 57.69 181 SER B C 1
ATOM 4374 O O . SER B 1 195 ? -20.723 -25.629 4.119 1.00 61.92 181 SER B O 1
ATOM 4377 N N . SER B 1 196 ? -20.978 -27.194 2.511 1.00 55.26 182 SER B N 1
ATOM 4378 C CA . SER B 1 196 ? -20.272 -28.204 3.277 1.00 54.49 182 SER B CA 1
ATOM 4379 C C . SER B 1 196 ? -18.865 -27.730 3.668 1.00 54.40 182 SER B C 1
ATOM 4380 O O . SER B 1 196 ? -18.469 -27.821 4.830 1.00 59.07 182 SER B O 1
ATOM 4383 N N . ILE B 1 197 ? -18.142 -27.186 2.706 1.00 56.21 183 ILE B N 1
ATOM 4384 C CA . ILE B 1 197 ? -16.777 -26.757 2.969 1.00 61.62 183 ILE B CA 1
ATOM 4385 C C . ILE B 1 197 ? -16.743 -25.631 3.986 1.00 58.28 183 ILE B C 1
ATOM 4386 O O . ILE B 1 197 ? -15.804 -25.523 4.792 1.00 55.87 183 ILE B O 1
ATOM 4391 N N . ILE B 1 198 ? -17.753 -24.772 3.990 1.00 56.54 184 ILE B N 1
ATOM 4392 C CA . ILE B 1 198 ? -17.819 -23.692 4.973 1.00 57.99 184 ILE B CA 1
ATOM 4393 C C . ILE B 1 198 ? -18.113 -24.226 6.375 1.00 59.73 184 ILE B C 1
ATOM 4394 O O . ILE B 1 198 ? -17.371 -23.957 7.317 1.00 62.35 184 ILE B O 1
ATOM 4399 N N . ARG B 1 199 ? -19.161 -25.039 6.475 1.00 59.54 185 ARG B N 1
ATOM 4400 C CA . ARG B 1 199 ? -19.466 -25.674 7.759 1.00 60.30 185 ARG B CA 1
ATOM 4401 C C . ARG B 1 199 ? -18.239 -26.382 8.344 1.00 59.67 185 ARG B C 1
ATOM 4402 O O . ARG B 1 199 ? -17.876 -26.149 9.488 1.00 62.62 185 ARG B O 1
ATOM 4410 N N . TYR B 1 200 ? -17.583 -27.184 7.521 1.00 57.15 186 TYR B N 1
ATOM 4411 C CA . TYR B 1 200 ? -16.300 -27.746 7.930 1.00 56.90 186 TYR B CA 1
ATOM 4412 C C . TYR B 1 200 ? -15.302 -26.674 8.356 1.00 55.22 186 TYR B C 1
ATOM 4413 O O . TYR B 1 200 ? -14.567 -26.865 9.312 1.00 52.49 186 TYR B O 1
ATOM 4422 N N . ILE B 1 201 ? -15.290 -25.560 7.643 1.00 55.65 187 ILE B N 1
ATOM 4423 C CA . ILE B 1 201 ? -14.317 -24.505 7.918 1.00 54.63 187 ILE B CA 1
ATOM 4424 C C . ILE B 1 201 ? -14.517 -23.995 9.352 1.00 57.25 187 ILE B C 1
ATOM 4425 O O . ILE B 1 201 ? -13.543 -23.837 10.094 1.00 55.12 187 ILE B O 1
ATOM 4430 N N . MET B 1 202 ? -15.746 -23.672 9.704 1.00 59.58 188 MET B N 1
ATOM 4431 C CA . MET B 1 202 ? -16.045 -23.122 11.010 1.00 64.82 188 MET B CA 1
ATOM 4432 C C . MET B 1 202 ? -16.091 -24.174 12.117 1.00 65.05 188 MET B C 1
ATOM 4433 O O . MET B 1 202 ? -16.048 -23.811 13.291 1.00 65.22 188 MET B O 1
ATOM 4438 N N . GLU B 1 203 ? -16.210 -25.441 11.763 1.00 61.72 189 GLU B N 1
ATOM 4439 C CA . GLU B 1 203 ? -16.225 -26.520 12.748 1.00 61.67 189 GLU B CA 1
ATOM 4440 C C . GLU B 1 203 ? -14.839 -27.054 13.079 1.00 59.43 189 GLU B C 1
ATOM 4441 O O . GLU B 1 203 ? -14.695 -27.751 14.067 1.00 60.82 189 GLU B O 1
ATOM 4447 N N . ASN B 1 204 ? -13.850 -26.776 12.258 1.00 60.13 190 ASN B N 1
ATOM 4448 C CA . ASN B 1 204 ? -12.515 -27.335 12.380 1.00 62.56 190 ASN B CA 1
ATOM 4449 C C . ASN B 1 204 ? -11.469 -26.255 12.369 1.00 63.53 190 ASN B C 1
ATOM 4450 O O . ASN B 1 204 ? -11.752 -25.110 12.043 1.00 67.48 190 ASN B O 1
ATOM 4455 N N . ASP B 1 205 ? -10.252 -26.634 12.695 1.00 68.23 191 ASP B N 1
ATOM 4456 C CA . ASP B 1 205 ? -9.120 -25.690 12.722 1.00 71.61 191 ASP B CA 1
ATOM 4457 C C . ASP B 1 205 ? -8.545 -25.592 11.328 1.00 66.09 191 ASP B C 1
ATOM 4458 O O . ASP B 1 205 ? -7.875 -26.487 10.869 1.00 65.76 191 ASP B O 1
ATOM 4463 N N . THR B 1 206 ? -8.821 -24.497 10.636 1.00 65.23 192 THR B N 1
ATOM 4464 C CA . THR B 1 206 ? -8.460 -24.293 9.248 1.00 64.69 192 THR B CA 1
ATOM 4465 C C . THR B 1 206 ? -7.668 -22.998 9.116 1.00 64.35 192 THR B C 1
ATOM 4466 O O . THR B 1 206 ? -7.770 -22.100 9.951 1.00 62.83 192 THR B O 1
ATOM 4470 N N . PRO B 1 207 ? -6.889 -22.875 8.030 1.00 62.71 193 PRO B N 1
ATOM 4471 C CA . PRO B 1 207 ? -6.305 -21.581 7.705 1.00 63.13 193 PRO B CA 1
ATOM 4472 C C . PRO B 1 207 ? -7.307 -20.417 7.720 1.00 63.45 193 PRO B C 1
ATOM 4473 O O . PRO B 1 207 ? -6.919 -19.283 7.995 1.00 66.53 193 PRO B O 1
ATOM 4477 N N . ILE B 1 208 ? -8.570 -20.688 7.413 1.00 62.07 194 ILE B N 1
ATOM 4478 C CA . ILE B 1 208 ? -9.590 -19.657 7.315 1.00 59.02 194 ILE B CA 1
ATOM 4479 C C . ILE B 1 208 ? -10.366 -19.636 8.627 1.00 56.13 194 ILE B C 1
ATOM 4480 O O . ILE B 1 208 ? -11.042 -20.604 8.973 1.00 53.14 194 ILE B O 1
ATOM 4485 N N . LYS B 1 209 ? -10.284 -18.517 9.322 1.00 56.88 195 LYS B N 1
ATOM 4486 C CA . LYS B 1 209 ? -11.055 -18.310 10.562 1.00 59.13 195 LYS B CA 1
ATOM 4487 C C . LYS B 1 209 ? -11.508 -16.863 10.630 1.00 57.62 195 LYS B C 1
ATOM 4488 O O . LYS B 1 209 ? -10.791 -15.975 10.211 1.00 58.03 195 LYS B O 1
ATOM 4494 N N . GLY B 1 210 ? -12.703 -16.649 11.136 1.00 56.87 196 GLY B N 1
ATOM 4495 C CA . GLY B 1 210 ? -13.142 -15.320 11.539 1.00 55.67 196 GLY B CA 1
ATOM 4496 C C . GLY B 1 210 ? -14.496 -14.939 10.986 1.00 53.72 196 GLY B C 1
ATOM 4497 O O . GLY B 1 210 ? -15.467 -15.607 11.257 1.00 52.55 196 GLY B O 1
ATOM 4498 N N . HIS B 1 211 ? -14.541 -13.843 10.240 1.00 53.88 197 HIS B N 1
ATOM 4499 C CA . HIS B 1 211 ? -15.782 -13.333 9.682 1.00 53.98 197 HIS B CA 1
ATOM 4500 C C . HIS B 1 211 ? -16.002 -13.923 8.295 1.00 51.72 197 HIS B C 1
ATOM 4501 O O . HIS B 1 211 ? -15.158 -13.769 7.410 1.00 51.04 197 HIS B O 1
ATOM 4508 N N . LEU B 1 212 ? -17.131 -14.588 8.120 1.00 51.38 198 LEU B N 1
ATOM 4509 C CA . LEU B 1 212 ? -17.455 -15.275 6.855 1.00 51.71 198 LEU B CA 1
ATOM 4510 C C . LEU B 1 212 ? -18.722 -14.694 6.294 1.00 52.29 198 LEU B C 1
ATOM 4511 O O . LEU B 1 212 ? -19.796 -14.914 6.829 1.00 53.37 198 LEU B O 1
ATOM 4516 N N . LEU B 1 213 ? -18.604 -13.952 5.195 1.00 53.04 199 LEU B N 1
ATOM 4517 C CA . LEU B 1 213 ? -19.739 -13.489 4.414 1.00 53.83 199 LEU B CA 1
ATOM 4518 C C . LEU B 1 213 ? -20.018 -14.480 3.276 1.00 54.55 199 LEU B C 1
ATOM 4519 O O . LEU B 1 213 ? -19.104 -14.995 2.658 1.00 49.06 199 LEU B O 1
ATOM 4524 N N . THR B 1 214 ? -21.297 -14.760 3.050 1.00 56.40 200 THR B N 1
ATOM 4525 C CA . THR B 1 214 ? -21.757 -15.403 1.839 1.00 57.18 200 THR B CA 1
ATOM 4526 C C . THR B 1 214 ? -22.818 -14.545 1.174 1.00 58.93 200 THR B C 1
ATOM 4527 O O . THR B 1 214 ? -23.706 -14.019 1.835 1.00 60.06 200 THR B O 1
ATOM 4531 N N . HIS B 1 215 ? -22.716 -14.396 -0.141 1.00 59.25 201 HIS B N 1
ATOM 4532 C CA . HIS B 1 215 ? -23.712 -13.698 -0.948 1.00 59.63 201 HIS B CA 1
ATOM 4533 C C . HIS B 1 215 ? -24.384 -14.706 -1.855 1.00 60.70 201 HIS B C 1
ATOM 4534 O O . HIS B 1 215 ? -23.712 -15.344 -2.685 1.00 73.05 201 HIS B O 1
ATOM 4541 N N . GLU B 1 216 ? -25.692 -14.853 -1.733 1.00 58.41 202 GLU B N 1
ATOM 4542 C CA . GLU B 1 216 ? -26.443 -15.950 -2.329 1.00 59.99 202 GLU B CA 1
ATOM 4543 C C . GLU B 1 216 ? -27.669 -15.373 -3.021 1.00 63.88 202 GLU B C 1
ATOM 4544 O O . GLU B 1 216 ? -28.418 -14.588 -2.430 1.00 63.02 202 GLU B O 1
ATOM 4550 N N . ASP B 1 217 ? -27.870 -15.759 -4.279 1.00 67.70 203 ASP B N 1
ATOM 4551 C CA . ASP B 1 217 ? -29.012 -15.334 -5.063 1.00 73.90 203 ASP B CA 1
ATOM 4552 C C . ASP B 1 217 ? -30.280 -15.753 -4.314 1.00 83.92 203 ASP B C 1
ATOM 4553 O O . ASP B 1 217 ? -30.881 -14.971 -3.562 1.00 99.17 203 ASP B O 1
ATOM 4558 N N . PRO B 1 218 ? -30.759 -16.989 -4.551 1.00 78.20 204 PRO B N 1
ATOM 4559 C CA . PRO B 1 218 ? -31.408 -17.717 -3.446 1.00 72.79 204 PRO B CA 1
ATOM 4560 C C . PRO B 1 218 ? -30.343 -18.128 -2.392 1.00 67.67 204 PRO B C 1
ATOM 4561 O O . PRO B 1 218 ? -29.363 -18.806 -2.692 1.00 66.95 204 PRO B O 1
ATOM 4565 N N . ILE B 1 219 ? -30.538 -17.699 -1.173 1.00 68.00 205 ILE B N 1
ATOM 4566 C CA . ILE B 1 219 ? -29.907 -18.325 -0.027 1.00 69.39 205 ILE B CA 1
ATOM 4567 C C . ILE B 1 219 ? -30.520 -19.700 0.224 1.00 70.00 205 ILE B C 1
ATOM 4568 O O . ILE B 1 219 ? -31.742 -19.853 0.247 1.00 78.38 205 ILE B O 1
ATOM 4573 N N . GLU B 1 220 ? -29.666 -20.705 0.387 1.00 68.45 206 GLU B N 1
ATOM 4574 C CA . GLU B 1 220 ? -30.132 -22.083 0.529 1.00 68.87 206 GLU B CA 1
ATOM 4575 C C . GLU B 1 220 ? -29.784 -22.636 1.900 1.00 65.72 206 GLU B C 1
ATOM 4576 O O . GLU B 1 220 ? -30.604 -22.620 2.804 1.00 63.13 206 GLU B O 1
ATOM 4582 N N . PHE B 1 221 ? -28.569 -23.083 2.087 1.00 64.45 207 PHE B N 1
ATOM 4583 C CA . PHE B 1 221 ? -28.106 -23.579 3.371 1.00 64.72 207 PHE B CA 1
ATOM 4584 C C . PHE B 1 221 ? -27.968 -22.426 4.358 1.00 62.92 207 PHE B C 1
ATOM 4585 O O . PHE B 1 221 ? -27.644 -21.286 3.994 1.00 64.25 207 PHE B O 1
ATOM 4593 N N . VAL B 1 222 ? -28.270 -22.721 5.615 1.00 64.55 208 VAL B N 1
ATOM 4594 C CA . VAL B 1 222 ? -28.087 -21.785 6.719 1.00 62.04 208 VAL B CA 1
ATOM 4595 C C . VAL B 1 222 ? -27.148 -22.424 7.732 1.00 64.03 208 VAL B C 1
ATOM 4596 O O . VAL B 1 222 ? -27.047 -23.647 7.836 1.00 67.00 208 VAL B O 1
ATOM 4600 N N . TYR B 1 223 ? -26.467 -21.574 8.504 1.00 66.05 209 TYR B N 1
ATOM 4601 C CA . TYR B 1 223 ? -25.509 -22.012 9.506 1.00 65.97 209 TYR B CA 1
ATOM 4602 C C . TYR B 1 223 ? -25.943 -21.601 10.912 1.00 69.79 209 TYR B C 1
ATOM 4603 O O . TYR B 1 223 ? -25.098 -21.304 11.776 1.00 71.53 209 TYR B O 1
ATOM 4612 N N . ASP B 1 224 ? -27.237 -21.626 11.169 1.00 73.30 210 ASP B N 1
ATOM 4613 C CA . ASP B 1 224 ? -27.748 -21.325 12.507 1.00 79.23 210 ASP B CA 1
ATOM 4614 C C . ASP B 1 224 ? -27.347 -22.425 13.486 1.00 82.07 210 ASP B C 1
ATOM 4615 O O . ASP B 1 224 ? -27.028 -22.134 14.664 1.00 92.02 210 ASP B O 1
ATOM 4620 N N . ASN B 1 225 ? -27.324 -23.677 13.022 1.00 78.59 211 ASN B N 1
ATOM 4621 C CA . ASN B 1 225 ? -27.045 -24.807 13.906 1.00 78.41 211 ASN B CA 1
ATOM 4622 C C . ASN B 1 225 ? -25.595 -25.269 13.831 1.00 75.31 211 ASN B C 1
ATOM 4623 O O . ASN B 1 225 ? -25.259 -26.306 14.394 1.00 76.60 211 ASN B O 1
ATOM 4628 N N . ILE B 1 226 ? -24.736 -24.523 13.158 1.00 71.72 212 ILE B N 1
ATOM 4629 C CA . ILE B 1 226 ? -23.314 -24.837 13.077 1.00 72.69 212 ILE B CA 1
ATOM 4630 C C . ILE B 1 226 ? -22.581 -24.039 14.149 1.00 75.14 212 ILE B C 1
ATOM 4631 O O . ILE B 1 226 ? -22.567 -22.799 14.099 1.00 80.90 212 ILE B O 1
ATOM 4636 N N . LYS B 1 227 ? -22.046 -24.734 15.146 1.00 75.33 213 LYS B N 1
ATOM 4637 C CA . LYS B 1 227 ? -21.366 -24.090 16.252 1.00 76.54 213 LYS B CA 1
ATOM 4638 C C . LYS B 1 227 ? -19.890 -24.032 15.992 1.00 70.67 213 LYS B C 1
ATOM 4639 O O . LYS B 1 227 ? -19.266 -25.062 15.775 1.00 70.40 213 LYS B O 1
ATOM 4645 N N . SER B 1 228 ? -19.313 -22.837 16.051 1.00 67.89 214 SER B N 1
ATOM 4646 C CA . SER B 1 228 ? -17.906 -22.608 15.737 1.00 65.60 214 SER B CA 1
ATOM 4647 C C . SER B 1 228 ? -17.181 -22.072 16.953 1.00 69.99 214 SER B C 1
ATOM 4648 O O . SER B 1 228 ? -17.721 -21.268 17.717 1.00 71.06 214 SER B O 1
ATOM 4651 N N . ALA B 1 229 ? -15.950 -22.537 17.150 1.00 69.17 215 ALA B N 1
ATOM 4652 C CA . ALA B 1 229 ? -15.106 -21.977 18.225 1.00 67.65 215 ALA B CA 1
ATOM 4653 C C . ALA B 1 229 ? -14.541 -20.597 17.843 1.00 66.62 215 ALA B C 1
ATOM 4654 O O . ALA B 1 229 ? -14.130 -19.870 18.714 1.00 65.85 215 ALA B O 1
ATOM 4656 N N . HIS B 1 230 ? -14.505 -20.283 16.539 1.00 64.76 216 HIS B N 1
ATOM 4657 C CA . HIS B 1 230 ? -13.516 -19.345 16.032 1.00 61.23 216 HIS B CA 1
ATOM 4658 C C . HIS B 1 230 ? -14.001 -18.466 14.895 1.00 58.28 216 HIS B C 1
ATOM 4659 O O . HIS B 1 230 ? -13.218 -17.666 14.409 1.00 57.79 216 HIS B O 1
ATOM 4666 N N . SER B 1 231 ? -15.231 -18.628 14.454 1.00 57.43 217 SER B N 1
ATOM 4667 C CA . SER B 1 231 ? -15.716 -17.976 13.226 1.00 58.22 217 SER B CA 1
ATOM 4668 C C . SER B 1 231 ? -17.164 -17.585 13.396 1.00 58.13 217 SER B C 1
ATOM 4669 O O . SER B 1 231 ? -17.909 -18.240 14.087 1.00 55.88 217 SER B O 1
ATOM 4672 N N . ILE B 1 232 ? -17.574 -16.495 12.755 1.00 60.38 218 ILE B N 1
ATOM 4673 C CA . ILE B 1 232 ? -18.962 -16.115 12.599 1.00 62.66 218 ILE B CA 1
ATOM 4674 C C . ILE B 1 232 ? -19.272 -15.975 11.101 1.00 63.77 218 ILE B C 1
ATOM 4675 O O . ILE B 1 232 ? -18.434 -15.539 10.308 1.00 66.82 218 ILE B O 1
ATOM 4680 N N . ILE B 1 233 ? -20.492 -16.287 10.734 1.00 63.43 219 ILE B N 1
ATOM 4681 C CA . ILE B 1 233 ? -20.931 -16.323 9.353 1.00 62.23 219 ILE B CA 1
ATOM 4682 C C . ILE B 1 233 ? -22.136 -15.396 9.204 1.00 59.84 219 ILE B C 1
ATOM 4683 O O . ILE B 1 233 ? -23.027 -15.403 10.024 1.00 57.88 219 ILE B O 1
ATOM 4688 N N . ALA B 1 234 ? -22.134 -14.602 8.139 1.00 60.03 220 ALA B N 1
ATOM 4689 C CA . ALA B 1 234 ? -23.224 -13.724 7.771 1.00 61.79 220 ALA B CA 1
ATOM 4690 C C . ALA B 1 234 ? -23.623 -13.991 6.330 1.00 62.01 220 ALA B C 1
ATOM 4691 O O . ALA B 1 234 ? -22.790 -13.942 5.435 1.00 70.96 220 ALA B O 1
ATOM 4693 N N . GLN B 1 235 ? -24.889 -14.291 6.096 1.00 60.76 221 GLN B N 1
ATOM 4694 C CA . GLN B 1 235 ? -25.441 -14.562 4.790 1.00 56.76 221 GLN B CA 1
ATOM 4695 C C . GLN B 1 235 ? -26.306 -13.401 4.330 1.00 57.57 221 GLN B C 1
ATOM 4696 O O . GLN B 1 235 ? -27.101 -12.884 5.093 1.00 63.28 221 GLN B O 1
ATOM 4702 N N . SER B 1 236 ? -26.149 -13.010 3.071 1.00 57.82 222 SER B N 1
ATOM 4703 C CA . SER B 1 236 ? -26.968 -11.972 2.453 1.00 58.39 222 SER B CA 1
ATOM 4704 C C . SER B 1 236 ? -27.562 -12.530 1.159 1.00 59.68 222 SER B C 1
ATOM 4705 O O . SER B 1 236 ? -26.852 -13.011 0.304 1.00 60.54 222 SER B O 1
ATOM 4708 N N . GLN B 1 237 ? -28.879 -12.486 1.049 1.00 61.42 223 GLN B N 1
ATOM 4709 C CA . GLN B 1 237 ? -29.578 -12.742 -0.197 1.00 62.29 223 GLN B CA 1
ATOM 4710 C C . GLN B 1 237 ? -29.546 -11.500 -1.072 1.00 62.63 223 GLN B C 1
ATOM 4711 O O . GLN B 1 237 ? -29.837 -10.414 -0.620 1.00 59.40 223 GLN B O 1
ATOM 4717 N N . ILE B 1 238 ? -29.188 -11.697 -2.343 1.00 66.84 224 ILE B N 1
ATOM 4718 C CA . ILE B 1 238 ? -28.532 -10.657 -3.125 1.00 69.08 224 ILE B CA 1
ATOM 4719 C C . ILE B 1 238 ? -29.533 -9.764 -3.796 1.00 73.63 224 ILE B C 1
ATOM 4720 O O . ILE B 1 238 ? -29.437 -8.534 -3.702 1.00 86.59 224 ILE B O 1
ATOM 4725 N N . PRO B 1 239 ? -30.530 -10.362 -4.501 1.00 62.53 225 PRO B N 1
ATOM 4726 C CA . PRO B 1 239 ? -31.574 -9.496 -5.112 1.00 59.42 225 PRO B CA 1
ATOM 4727 C C . PRO B 1 239 ? -32.418 -8.771 -4.052 1.00 63.04 225 PRO B C 1
ATOM 4728 O O . PRO B 1 239 ? -32.709 -7.569 -4.224 1.00 62.26 225 PRO B O 1
ATOM 4732 N N . GLU B 1 240 ? -32.759 -9.429 -2.944 1.00 63.07 226 GLU B N 1
ATOM 4733 C CA . GLU B 1 240 ? -33.634 -8.841 -1.967 1.00 67.93 226 GLU B CA 1
ATOM 4734 C C . GLU B 1 240 ? -32.941 -7.845 -1.030 1.00 65.67 226 GLU B C 1
ATOM 4735 O O . GLU B 1 240 ? -33.449 -6.774 -0.757 1.00 63.52 226 GLU B O 1
ATOM 4741 N N . GLN B 1 241 ? -31.723 -8.191 -0.603 1.00 66.12 227 GLN B N 1
ATOM 4742 C CA . GLN B 1 241 ? -30.972 -7.374 0.343 1.00 63.46 227 GLN B CA 1
ATOM 4743 C C . GLN B 1 241 ? -29.910 -6.517 -0.325 1.00 64.96 227 GLN B C 1
ATOM 4744 O O . GLN B 1 241 ? -29.598 -5.430 0.181 1.00 69.09 227 GLN B O 1
ATOM 4750 N N . PHE B 1 242 ? -29.330 -6.973 -1.440 1.00 64.24 228 PHE B N 1
ATOM 4751 C CA . PHE B 1 242 ? -28.180 -6.343 -2.055 1.00 64.64 228 PHE B CA 1
ATOM 4752 C C . PHE B 1 242 ? -28.401 -6.230 -3.550 1.00 67.02 228 PHE B C 1
ATOM 4753 O O . PHE B 1 242 ? -27.857 -6.978 -4.361 1.00 77.13 228 PHE B O 1
ATOM 4761 N N . SER B 1 243 ? -29.216 -5.290 -3.956 1.00 68.50 229 SER B N 1
ATOM 4762 C CA . SER B 1 243 ? -29.606 -5.128 -5.364 1.00 67.51 229 SER B CA 1
ATOM 4763 C C . SER B 1 243 ? -28.807 -6.062 -6.285 1.00 65.76 229 SER B C 1
ATOM 4764 O O . SER B 1 243 ? -29.371 -6.833 -7.021 1.00 62.21 229 SER B O 1
ATOM 4767 N N . SER B 1 244 ? -27.489 -5.982 -6.180 1.00 66.13 230 SER B N 1
ATOM 4768 C CA . SER B 1 244 ? -26.594 -6.697 -7.080 1.00 59.25 230 SER B CA 1
ATOM 4769 C C . SER B 1 244 ? -25.444 -7.315 -6.302 1.00 57.74 230 SER B C 1
ATOM 4770 O O . SER B 1 244 ? -25.124 -6.891 -5.192 1.00 66.52 230 SER B O 1
ATOM 4773 N N . PHE B 1 245 ? -24.821 -8.291 -6.905 1.00 55.44 231 PHE B N 1
ATOM 4774 C CA . PHE B 1 245 ? -23.640 -8.934 -6.329 1.00 52.39 231 PHE B CA 1
ATOM 4775 C C . PHE B 1 245 ? -22.468 -7.970 -6.294 1.00 53.00 231 PHE B C 1
ATOM 4776 O O . PHE B 1 245 ? -21.697 -7.966 -5.334 1.00 56.45 231 PHE B O 1
ATOM 4784 N N . ALA B 1 246 ? -22.302 -7.152 -7.323 1.00 53.86 232 ALA B N 1
ATOM 4785 C CA . ALA B 1 246 ? -21.241 -6.153 -7.326 1.00 54.86 232 ALA B CA 1
ATOM 4786 C C . ALA B 1 246 ? -21.348 -5.240 -6.086 1.00 56.53 232 ALA B C 1
ATOM 4787 O O . ALA B 1 246 ? -20.338 -5.000 -5.412 1.00 55.71 232 ALA B O 1
ATOM 4789 N N . ILE B 1 247 ? -22.571 -4.778 -5.779 1.00 57.71 233 ILE B N 1
ATOM 4790 C CA . ILE B 1 247 ? -22.753 -3.958 -4.612 1.00 58.87 233 ILE B CA 1
ATOM 4791 C C . ILE B 1 247 ? -22.370 -4.729 -3.343 1.00 62.52 233 ILE B C 1
ATOM 4792 O O . ILE B 1 247 ? -21.668 -4.195 -2.462 1.00 65.22 233 ILE B O 1
ATOM 4797 N N . ALA B 1 248 ? -22.827 -5.982 -3.243 1.00 61.49 234 ALA B N 1
ATOM 4798 C CA . ALA B 1 248 ? -22.519 -6.787 -2.073 1.00 60.83 234 ALA B CA 1
ATOM 4799 C C . ALA B 1 248 ? -20.991 -6.923 -1.863 1.00 62.15 234 ALA B C 1
ATOM 4800 O O . ALA B 1 248 ? -20.501 -6.771 -0.744 1.00 69.23 234 ALA B O 1
ATOM 4802 N N . ASN B 1 249 ? -20.260 -7.151 -2.952 1.00 60.97 235 ASN B N 1
ATOM 4803 C CA . ASN B 1 249 ? -18.825 -7.355 -2.825 1.00 61.83 235 ASN B CA 1
ATOM 4804 C C . ASN B 1 249 ? -18.072 -6.043 -2.541 1.00 61.25 235 ASN B C 1
ATOM 4805 O O . ASN B 1 249 ? -17.143 -6.020 -1.740 1.00 59.70 235 ASN B O 1
ATOM 4810 N N . GLN B 1 250 ? -18.511 -4.959 -3.151 1.00 63.21 236 GLN B N 1
ATOM 4811 C CA . GLN B 1 250 ? -18.018 -3.647 -2.773 1.00 69.57 236 GLN B CA 1
ATOM 4812 C C . GLN B 1 250 ? -18.205 -3.420 -1.262 1.00 75.80 236 GLN B C 1
ATOM 4813 O O . GLN B 1 250 ? -17.297 -2.894 -0.588 1.00 78.85 236 GLN B O 1
ATOM 4819 N N . GLU B 1 251 ? -19.382 -3.781 -0.734 1.00 75.15 237 GLU B N 1
ATOM 4820 C CA . GLU B 1 251 ? -19.646 -3.554 0.672 1.00 75.79 237 GLU B CA 1
ATOM 4821 C C . GLU B 1 251 ? -18.823 -4.475 1.577 1.00 71.81 237 GLU B C 1
ATOM 4822 O O . GLU B 1 251 ? -18.459 -4.086 2.686 1.00 74.60 237 GLU B O 1
ATOM 4828 N N . ALA B 1 252 ? -18.552 -5.692 1.111 1.00 65.76 238 ALA B N 1
ATOM 4829 C CA . ALA B 1 252 ? -17.886 -6.674 1.965 1.00 64.67 238 ALA B CA 1
ATOM 4830 C C . ALA B 1 252 ? -16.530 -6.155 2.487 1.00 67.05 238 ALA B C 1
ATOM 4831 O O . ALA B 1 252 ? -16.154 -6.426 3.625 1.00 65.46 238 ALA B O 1
ATOM 4833 N N . LEU B 1 253 ? -15.807 -5.417 1.668 1.00 70.75 239 LEU B N 1
ATOM 4834 C CA . LEU B 1 253 ? -14.520 -4.869 2.099 1.00 70.26 239 LEU B CA 1
ATOM 4835 C C . LEU B 1 253 ? -14.648 -3.903 3.256 1.00 71.67 239 LEU B C 1
ATOM 4836 O O . LEU B 1 253 ? -13.769 -3.878 4.141 1.00 72.24 239 LEU B O 1
ATOM 4841 N N . ARG B 1 254 ? -15.792 -3.242 3.394 1.00 71.09 240 ARG B N 1
ATOM 4842 C CA . ARG B 1 254 ? -16.103 -2.480 4.606 1.00 69.22 240 ARG B CA 1
ATOM 4843 C C . ARG B 1 254 ? -16.529 -3.372 5.796 1.00 65.41 240 ARG B C 1
ATOM 4844 O O . ARG B 1 254 ? -16.842 -2.848 6.837 1.00 67.00 240 ARG B O 1
ATOM 4852 N N . ARG B 1 255 ? -16.544 -4.701 5.623 1.00 60.33 241 ARG B N 1
ATOM 4853 C CA . ARG B 1 255 ? -17.096 -5.605 6.585 1.00 57.33 241 ARG B CA 1
ATOM 4854 C C . ARG B 1 255 ? -16.080 -6.559 7.178 1.00 55.67 241 ARG B C 1
ATOM 4855 O O . ARG B 1 255 ? -16.436 -7.598 7.754 1.00 51.77 241 ARG B O 1
ATOM 4863 N N . THR B 1 256 ? -14.799 -6.242 7.038 1.00 57.30 242 THR B N 1
ATOM 4864 C CA . THR B 1 256 ? -13.735 -7.064 7.634 1.00 57.72 242 THR B CA 1
ATOM 4865 C C . THR B 1 256 ? -13.971 -8.560 7.517 1.00 53.85 242 THR B C 1
ATOM 4866 O O . THR B 1 256 ? -13.976 -9.255 8.471 1.00 50.71 242 THR B O 1
ATOM 4870 N N . PRO B 1 257 ? -14.247 -9.018 6.313 1.00 58.44 243 PRO B N 1
ATOM 4871 C CA . PRO B 1 257 ? -14.402 -10.493 6.104 1.00 55.81 243 PRO B CA 1
ATOM 4872 C C . PRO B 1 257 ? -13.071 -11.202 6.241 1.00 54.68 243 PRO B C 1
ATOM 4873 O O . PRO B 1 257 ? -12.033 -10.680 5.892 1.00 55.68 243 PRO B O 1
ATOM 4877 N N . ASN B 1 258 ? -13.135 -12.412 6.781 1.00 55.45 244 ASN B N 1
ATOM 4878 C CA . ASN B 1 258 ? -12.098 -13.414 6.554 1.00 56.48 244 ASN B CA 1
ATOM 4879 C C . ASN B 1 258 ? -12.441 -14.431 5.478 1.00 55.96 244 ASN B C 1
ATOM 4880 O O . ASN B 1 258 ? -11.614 -15.261 5.140 1.00 56.24 244 ASN B O 1
ATOM 4885 N N . LEU B 1 259 ? -13.675 -14.396 4.978 1.00 57.04 245 LEU B N 1
ATOM 4886 C CA . LEU B 1 259 ? -14.076 -15.236 3.858 1.00 57.66 245 LEU B CA 1
ATOM 4887 C C . LEU B 1 259 ? -15.211 -14.590 3.117 1.00 58.34 245 LEU B C 1
ATOM 4888 O O . LEU B 1 259 ? -16.097 -14.003 3.744 1.00 61.73 245 LEU B O 1
ATOM 4893 N N . ILE B 1 260 ? -15.175 -14.654 1.791 1.00 57.74 246 ILE B N 1
ATOM 4894 C CA . ILE B 1 260 ? -16.195 -14.056 0.934 1.00 57.04 246 ILE B CA 1
ATOM 4895 C C . ILE B 1 260 ? -16.628 -15.144 -0.048 1.00 63.51 246 ILE B C 1
ATOM 4896 O O . ILE B 1 260 ? -15.901 -15.449 -1.002 1.00 66.67 246 ILE B O 1
ATOM 4901 N N . MET B 1 261 ? -17.803 -15.716 0.168 1.00 64.07 247 MET B N 1
ATOM 4902 C CA . MET B 1 261 ? -18.528 -16.462 -0.844 1.00 60.64 247 MET B CA 1
ATOM 4903 C C . MET B 1 261 ? -19.178 -15.488 -1.807 1.00 60.80 247 MET B C 1
ATOM 4904 O O . MET B 1 261 ? -20.170 -14.831 -1.477 1.00 64.91 247 MET B O 1
ATOM 4909 N N . ILE B 1 262 ? -18.626 -15.387 -3.019 1.00 62.96 248 ILE B N 1
ATOM 4910 C CA . ILE B 1 262 ? -18.863 -14.218 -3.863 1.00 62.13 248 ILE B CA 1
ATOM 4911 C C . ILE B 1 262 ? -20.143 -14.352 -4.684 1.00 57.71 248 ILE B C 1
ATOM 4912 O O . ILE B 1 262 ? -20.926 -13.418 -4.779 1.00 62.51 248 ILE B O 1
ATOM 4917 N N . GLY B 1 263 ? -20.347 -15.530 -5.255 1.00 56.48 249 GLY B N 1
ATOM 4918 C CA . GLY B 1 263 ? -21.369 -15.696 -6.278 1.00 59.36 249 GLY B CA 1
ATOM 4919 C C . GLY B 1 263 ? -20.802 -16.406 -7.521 1.00 63.71 249 GLY B C 1
ATOM 4920 O O . GLY B 1 263 ? -20.022 -17.320 -7.428 1.00 58.36 249 GLY B O 1
ATOM 4921 N N . GLU B 1 264 ? -21.209 -15.930 -8.714 1.00 67.96 250 GLU B N 1
ATOM 4922 C CA . GLU B 1 264 ? -21.212 -16.723 -9.895 1.00 73.61 250 GLU B CA 1
ATOM 4923 C C . GLU B 1 264 ? -20.117 -16.383 -10.871 1.00 75.53 250 GLU B C 1
ATOM 4924 O O . GLU B 1 264 ? -19.866 -17.174 -11.827 1.00 93.16 250 GLU B O 1
ATOM 4930 N N . LEU B 1 265 ? -19.434 -15.257 -10.709 1.00 67.11 251 LEU B N 1
ATOM 4931 C CA . LEU B 1 265 ? -18.174 -15.008 -11.414 1.00 68.45 251 LEU B CA 1
ATOM 4932 C C . LEU B 1 265 ? -18.281 -15.205 -12.956 1.00 68.26 251 LEU B C 1
ATOM 4933 O O . LEU B 1 265 ? -17.585 -15.965 -13.564 1.00 66.63 251 LEU B O 1
ATOM 4938 N N . ARG B 1 266 ? -19.231 -14.482 -13.511 1.00 71.78 252 ARG B N 1
ATOM 4939 C CA . ARG B 1 266 ? -19.542 -14.555 -14.930 1.00 77.33 252 ARG B CA 1
ATOM 4940 C C . ARG B 1 266 ? -19.360 -13.259 -15.690 1.00 77.48 252 ARG B C 1
ATOM 4941 O O . ARG B 1 266 ? -18.986 -13.287 -16.838 1.00 84.19 252 ARG B O 1
ATOM 4949 N N . ASP B 1 267 ? -19.610 -12.122 -15.070 1.00 73.11 253 ASP B N 1
ATOM 4950 C CA . ASP B 1 267 ? -19.258 -10.832 -15.662 1.00 70.26 253 ASP B CA 1
ATOM 4951 C C . ASP B 1 267 ? -17.748 -10.608 -15.548 1.00 67.14 253 ASP B C 1
ATOM 4952 O O . ASP B 1 267 ? -17.040 -11.222 -14.737 1.00 65.62 253 ASP B O 1
ATOM 4957 N N . LYS B 1 268 ? -17.248 -9.725 -16.406 1.00 64.72 254 LYS B N 1
ATOM 4958 C CA . LYS B 1 268 ? -15.934 -9.133 -16.174 1.00 62.58 254 LYS B CA 1
ATOM 4959 C C . LYS B 1 268 ? -15.866 -8.438 -14.837 1.00 63.45 254 LYS B C 1
ATOM 4960 O O . LYS B 1 268 ? -14.896 -8.606 -14.071 1.00 65.01 254 LYS B O 1
ATOM 4966 N N . GLN B 1 269 ? -16.899 -7.631 -14.517 1.00 63.70 255 GLN B N 1
ATOM 4967 C CA . GLN B 1 269 ? -16.920 -6.925 -13.233 1.00 63.59 255 GLN B CA 1
ATOM 4968 C C . GLN B 1 269 ? -16.840 -7.902 -12.042 1.00 57.05 255 GLN B C 1
ATOM 4969 O O . GLN B 1 269 ? -16.091 -7.671 -11.119 1.00 56.15 255 GLN B O 1
ATOM 4975 N N . SER B 1 270 ? -17.558 -9.029 -12.143 1.00 54.62 256 SER B N 1
ATOM 4976 C CA . SER B 1 270 ? -17.485 -10.035 -11.119 1.00 53.02 256 SER B CA 1
ATOM 4977 C C . SER B 1 270 ? -16.076 -10.586 -10.946 1.00 55.27 256 SER B C 1
ATOM 4978 O O . SER B 1 270 ? -15.541 -10.671 -9.830 1.00 64.68 256 SER B O 1
ATOM 4981 N N . ILE B 1 271 ? -15.446 -10.942 -12.070 1.00 56.84 257 ILE B N 1
ATOM 4982 C CA . ILE B 1 271 ? -14.119 -11.548 -12.013 1.00 56.37 257 ILE B CA 1
ATOM 4983 C C . ILE B 1 271 ? -13.112 -10.553 -11.408 1.00 55.99 257 ILE B C 1
ATOM 4984 O O . ILE B 1 271 ? -12.267 -10.932 -10.596 1.00 57.79 257 ILE B O 1
ATOM 4989 N N . GLU B 1 272 ? -13.201 -9.295 -11.819 1.00 57.52 258 GLU B N 1
ATOM 4990 C CA . GLU B 1 272 ? -12.267 -8.296 -11.311 1.00 60.94 258 GLU B CA 1
ATOM 4991 C C . GLU B 1 272 ? -12.509 -8.015 -9.830 1.00 59.30 258 GLU B C 1
ATOM 4992 O O . GLU B 1 272 ? -11.566 -7.772 -9.073 1.00 57.82 258 GLU B O 1
ATOM 4998 N N . SER B 1 273 ? -13.772 -8.024 -9.397 1.00 59.52 259 SER B N 1
ATOM 4999 C CA . SER B 1 273 ? -14.077 -7.887 -7.985 1.00 60.85 259 SER B CA 1
ATOM 5000 C C . SER B 1 273 ? -13.474 -9.048 -7.183 1.00 60.32 259 SER B C 1
ATOM 5001 O O . SER B 1 273 ? -12.892 -8.848 -6.116 1.00 66.95 259 SER B O 1
ATOM 5004 N N . ALA B 1 274 ? -13.621 -10.273 -7.682 1.00 58.62 260 ALA B N 1
ATOM 5005 C CA . ALA B 1 274 ? -12.964 -11.410 -7.058 1.00 58.71 260 ALA B CA 1
ATOM 5006 C C . ALA B 1 274 ? -11.451 -11.185 -6.982 1.00 60.69 260 ALA B C 1
ATOM 5007 O O . ALA B 1 274 ? -10.823 -11.460 -5.958 1.00 62.75 260 ALA B O 1
ATOM 5009 N N . PHE B 1 275 ? -10.854 -10.716 -8.067 1.00 63.54 261 PHE B N 1
ATOM 5010 C CA . PHE B 1 275 ? -9.433 -10.387 -8.048 1.00 63.84 261 PHE B CA 1
ATOM 5011 C C . PHE B 1 275 ? -9.086 -9.422 -6.915 1.00 63.70 261 PHE B C 1
ATOM 5012 O O . PHE B 1 275 ? -8.132 -9.645 -6.167 1.00 58.99 261 PHE B O 1
ATOM 5020 N N . GLU B 1 276 ? -9.850 -8.347 -6.802 1.00 68.34 262 GLU B N 1
ATOM 5021 C CA . GLU B 1 276 ? -9.556 -7.325 -5.791 1.00 74.70 262 GLU B CA 1
ATOM 5022 C C . GLU B 1 276 ? -9.710 -7.888 -4.384 1.00 73.86 262 GLU B C 1
ATOM 5023 O O . GLU B 1 276 ? -8.880 -7.631 -3.511 1.00 79.10 262 GLU B O 1
ATOM 5029 N N . ALA B 1 277 ? -10.773 -8.639 -4.139 1.00 71.02 263 ALA B N 1
ATOM 5030 C CA . ALA B 1 277 ? -10.990 -9.231 -2.821 1.00 69.85 263 ALA B CA 1
ATOM 5031 C C . ALA B 1 277 ? -9.850 -10.183 -2.483 1.00 69.35 263 ALA B C 1
ATOM 5032 O O . ALA B 1 277 ? -9.309 -10.169 -1.376 1.00 74.51 263 ALA B O 1
ATOM 5034 N N . ALA B 1 278 ? -9.495 -11.077 -3.401 1.00 68.46 264 ALA B N 1
ATOM 5035 C CA . ALA B 1 278 ? -8.385 -11.985 -3.164 1.00 71.74 264 ALA B CA 1
ATOM 5036 C C . ALA B 1 278 ? -7.088 -11.248 -2.894 1.00 73.85 264 ALA B C 1
ATOM 5037 O O . ALA B 1 278 ? -6.305 -11.657 -2.030 1.00 73.02 264 ALA B O 1
ATOM 5039 N N . ASN B 1 279 ? -6.860 -10.141 -3.601 1.00 80.55 265 ASN B N 1
ATOM 5040 C CA . ASN B 1 279 ? -5.622 -9.379 -3.460 1.00 76.73 265 ASN B CA 1
ATOM 5041 C C . ASN B 1 279 ? -5.613 -8.470 -2.219 1.00 75.41 265 ASN B C 1
ATOM 5042 O O . ASN B 1 279 ? -4.547 -7.993 -1.852 1.00 77.01 265 ASN B O 1
ATOM 5047 N N . THR B 1 280 ? -6.766 -8.228 -1.614 1.00 70.22 266 THR B N 1
ATOM 5048 C CA . THR B 1 280 ? -6.838 -7.679 -0.280 1.00 67.79 266 THR B CA 1
ATOM 5049 C C . THR B 1 280 ? -6.669 -8.732 0.815 1.00 67.69 266 THR B C 1
ATOM 5050 O O . THR B 1 280 ? -6.627 -8.369 2.000 1.00 69.76 266 THR B O 1
ATOM 5054 N N . GLY B 1 281 ? -6.561 -10.009 0.463 1.00 65.18 267 GLY B N 1
ATOM 5055 C CA . GLY B 1 281 ? -5.864 -10.959 1.297 1.00 65.21 267 GLY B CA 1
ATOM 5056 C C . GLY B 1 281 ? -6.767 -11.776 2.203 1.00 65.29 267 GLY B C 1
ATOM 5057 O O . GLY B 1 281 ? -6.420 -12.053 3.345 1.00 66.96 267 GLY B O 1
ATOM 5058 N N . HIS B 1 282 ? -7.926 -12.154 1.689 1.00 65.12 268 HIS B N 1
ATOM 5059 C CA . HIS B 1 282 ? -8.873 -12.982 2.400 1.00 68.94 268 HIS B CA 1
ATOM 5060 C C . HIS B 1 282 ? -9.518 -13.934 1.409 1.00 65.63 268 HIS B C 1
ATOM 5061 O O . HIS B 1 282 ? -9.785 -13.552 0.282 1.00 65.76 268 HIS B O 1
ATOM 5068 N N . PRO B 1 283 ? -9.828 -15.176 1.847 1.00 62.40 269 PRO B N 1
ATOM 5069 C CA . PRO B 1 283 ? -10.355 -16.157 0.920 1.00 64.04 269 PRO B CA 1
ATOM 5070 C C . PRO B 1 283 ? -11.576 -15.601 0.140 1.00 61.73 269 PRO B C 1
ATOM 5071 O O . PRO B 1 283 ? -12.491 -14.987 0.722 1.00 62.00 269 PRO B O 1
ATOM 5075 N N . VAL B 1 284 ? -11.556 -15.801 -1.161 1.00 57.37 270 VAL B N 1
ATOM 5076 C CA . VAL B 1 284 ? -12.752 -15.698 -1.976 1.00 58.49 270 VAL B CA 1
ATOM 5077 C C . VAL B 1 284 ? -13.095 -17.105 -2.500 1.00 57.83 270 VAL B C 1
ATOM 5078 O O . VAL B 1 284 ? -12.278 -17.765 -3.151 1.00 56.44 270 VAL B O 1
ATOM 5082 N N . PHE B 1 285 ? -14.293 -17.576 -2.148 1.00 54.89 271 PHE B N 1
ATOM 5083 C CA . PHE B 1 285 ? -14.873 -18.759 -2.758 1.00 51.23 271 PHE B CA 1
ATOM 5084 C C . PHE B 1 285 ? -15.856 -18.324 -3.831 1.00 53.37 271 PHE B C 1
ATOM 5085 O O . PHE B 1 285 ? -16.788 -17.562 -3.565 1.00 48.06 271 PHE B O 1
ATOM 5093 N N . ALA B 1 286 ? -15.630 -18.793 -5.066 1.00 53.37 272 ALA B N 1
ATOM 5094 C CA . ALA B 1 286 ? -16.410 -18.395 -6.212 1.00 53.85 272 ALA B CA 1
ATOM 5095 C C . ALA B 1 286 ? -16.949 -19.629 -6.913 1.00 57.47 272 ALA B C 1
ATOM 5096 O O . ALA B 1 286 ? -16.321 -20.688 -6.930 1.00 62.95 272 ALA B O 1
ATOM 5098 N N . THR B 1 287 ? -18.121 -19.483 -7.502 1.00 56.81 273 THR B N 1
ATOM 5099 C CA . THR B 1 287 ? -18.730 -20.494 -8.340 1.00 54.96 273 THR B CA 1
ATOM 5100 C C . THR B 1 287 ? -18.601 -20.077 -9.806 1.00 56.98 273 THR B C 1
ATOM 5101 O O . THR B 1 287 ? -18.685 -18.869 -10.131 1.00 53.19 273 THR B O 1
ATOM 5105 N N . VAL B 1 288 ? -18.404 -21.073 -10.673 1.00 57.62 274 VAL B N 1
ATOM 5106 C CA . VAL B 1 288 ? -18.227 -20.812 -12.096 1.00 60.27 274 VAL B CA 1
ATOM 5107 C C . VAL B 1 288 ? -19.116 -21.781 -12.867 1.00 62.80 274 VAL B C 1
ATOM 5108 O O . VAL B 1 288 ? -19.126 -22.980 -12.580 1.00 66.75 274 VAL B O 1
ATOM 5112 N N . HIS B 1 289 ? -19.873 -21.259 -13.835 1.00 63.91 275 HIS B N 1
ATOM 5113 C CA . HIS B 1 289 ? -20.636 -22.092 -14.752 1.00 66.06 275 HIS B CA 1
ATOM 5114 C C . HIS B 1 289 ? -19.731 -22.530 -15.921 1.00 65.01 275 HIS B C 1
ATOM 5115 O O . HIS B 1 289 ? -19.766 -22.035 -17.016 1.00 69.66 275 HIS B O 1
ATOM 5122 N N . SER B 1 290 ? -18.860 -23.483 -15.604 1.00 62.00 276 SER B N 1
ATOM 5123 C CA . SER B 1 290 ? -18.068 -24.187 -16.590 1.00 59.46 276 SER B CA 1
ATOM 5124 C C . SER B 1 290 ? -18.004 -25.667 -16.227 1.00 58.12 276 SER B C 1
ATOM 5125 O O . SER B 1 290 ? -18.317 -26.065 -15.122 1.00 57.14 276 SER B O 1
ATOM 5128 N N . GLN B 1 291 ? -17.610 -26.474 -17.221 1.00 61.59 277 GLN B N 1
ATOM 5129 C CA . GLN B 1 291 ? -17.734 -27.905 -17.145 1.00 62.83 277 GLN B CA 1
ATOM 5130 C C . GLN B 1 291 ? -16.470 -28.606 -16.636 1.00 60.67 277 GLN B C 1
ATOM 5131 O O . GLN B 1 291 ? -16.548 -29.695 -16.071 1.00 62.14 277 GLN B O 1
ATOM 5137 N N . ASN B 1 292 ? -15.313 -28.005 -16.847 1.00 58.47 278 ASN B N 1
ATOM 5138 C CA . ASN B 1 292 ? -14.066 -28.483 -16.273 1.00 58.85 278 ASN B CA 1
ATOM 5139 C C . ASN B 1 292 ? -13.110 -27.328 -16.043 1.00 57.58 278 ASN B C 1
ATOM 5140 O O . ASN B 1 292 ? -13.447 -26.184 -16.311 1.00 60.28 278 ASN B O 1
ATOM 5145 N N . CYS B 1 293 ? -11.928 -27.640 -15.554 1.00 58.63 279 CYS B N 1
ATOM 5146 C CA . CYS B 1 293 ? -11.054 -26.618 -14.971 1.00 61.31 279 CYS B CA 1
ATOM 5147 C C . CYS B 1 293 ? -10.468 -25.742 -16.072 1.00 63.03 279 CYS B C 1
ATOM 5148 O O . CYS B 1 293 ? -10.484 -24.501 -15.959 1.00 67.37 279 CYS B O 1
ATOM 5151 N N . SER B 1 294 ? -9.896 -26.338 -17.115 1.00 62.55 280 SER B N 1
ATOM 5152 C CA . SER B 1 294 ? -9.440 -25.545 -18.248 1.00 61.85 280 SER B CA 1
ATOM 5153 C C . SER B 1 294 ? -10.563 -24.690 -18.784 1.00 59.15 280 SER B C 1
ATOM 5154 O O . SER B 1 294 ? -10.375 -23.526 -19.154 1.00 58.38 280 SER B O 1
ATOM 5157 N N . ALA B 1 295 ? -11.765 -25.276 -18.919 1.00 58.90 281 ALA B N 1
ATOM 5158 C CA . ALA B 1 295 ? -12.935 -24.515 -19.357 1.00 58.97 281 ALA B CA 1
ATOM 5159 C C . ALA B 1 295 ? -13.197 -23.316 -18.412 1.00 59.52 281 ALA B C 1
ATOM 5160 O O . ALA B 1 295 ? -13.567 -22.236 -18.874 1.00 63.43 281 ALA B O 1
ATOM 5162 N N . VAL B 1 296 ? -12.996 -23.506 -17.127 1.00 55.85 282 VAL B N 1
ATOM 5163 C CA . VAL B 1 296 ? -13.021 -22.394 -16.188 1.00 58.13 282 VAL B CA 1
ATOM 5164 C C . VAL B 1 296 ? -11.996 -21.313 -16.579 1.00 56.72 282 VAL B C 1
ATOM 5165 O O . VAL B 1 296 ? -12.351 -20.146 -16.757 1.00 57.76 282 VAL B O 1
ATOM 5169 N N . MET B 1 297 ? -10.750 -21.726 -16.770 1.00 55.94 283 MET B N 1
ATOM 5170 C CA . MET B 1 297 ? -9.704 -20.776 -17.083 1.00 57.63 283 MET B CA 1
ATOM 5171 C C . MET B 1 297 ? -10.051 -19.960 -18.325 1.00 60.08 283 MET B C 1
ATOM 5172 O O . MET B 1 297 ? -9.933 -18.724 -18.321 1.00 63.46 283 MET B O 1
ATOM 5177 N N . ARG B 1 298 ? -10.455 -20.624 -19.400 1.00 61.86 284 ARG B N 1
ATOM 5178 C CA . ARG B 1 298 ? -10.678 -19.961 -20.661 1.00 64.42 284 ARG B CA 1
ATOM 5179 C C . ARG B 1 298 ? -11.972 -19.174 -20.700 1.00 61.66 284 ARG B C 1
ATOM 5180 O O . ARG B 1 298 ? -12.090 -18.149 -21.371 1.00 62.87 284 ARG B O 1
ATOM 5188 N N . ARG B 1 299 ? -13.003 -19.630 -19.999 1.00 60.34 285 ARG B N 1
ATOM 5189 C CA . ARG B 1 299 ? -14.171 -18.785 -19.757 1.00 63.18 285 ARG B CA 1
ATOM 5190 C C . ARG B 1 299 ? -13.785 -17.485 -19.051 1.00 61.95 285 ARG B C 1
ATOM 5191 O O . ARG B 1 299 ? -14.154 -16.399 -19.482 1.00 69.09 285 ARG B O 1
ATOM 5199 N N . LEU B 1 300 ? -13.056 -17.598 -17.947 1.00 59.17 286 LEU B N 1
ATOM 5200 C CA . LEU B 1 300 ? -12.666 -16.404 -17.213 1.00 59.42 286 LEU B CA 1
ATOM 5201 C C . LEU B 1 300 ? -11.821 -15.471 -18.060 1.00 61.29 286 LEU B C 1
ATOM 5202 O O . LEU B 1 300 ? -11.995 -14.245 -18.019 1.00 58.28 286 LEU B O 1
ATOM 5207 N N . ILE B 1 301 ? -10.891 -16.025 -18.827 1.00 62.75 287 ILE B N 1
ATOM 5208 C CA . ILE B 1 301 ? -10.060 -15.210 -19.705 1.00 64.36 287 ILE B CA 1
ATOM 5209 C C . ILE B 1 301 ? -10.898 -14.570 -20.791 1.00 62.37 287 ILE B C 1
ATOM 5210 O O . ILE B 1 301 ? -10.607 -13.444 -21.230 1.00 67.71 287 ILE B O 1
ATOM 5215 N N . SER B 1 302 ? -11.918 -15.252 -21.283 1.00 59.47 288 SER B N 1
ATOM 5216 C CA . SER B 1 302 ? -12.738 -14.718 -22.372 1.00 59.63 288 SER B CA 1
ATOM 5217 C C . SER B 1 302 ? -13.367 -13.385 -22.023 1.00 60.45 288 SER B C 1
ATOM 5218 O O . SER B 1 302 ? -13.609 -12.556 -22.902 1.00 60.99 288 SER B O 1
ATOM 5221 N N . ARG B 1 303 ? -13.619 -13.149 -20.734 1.00 61.38 289 ARG B N 1
ATOM 5222 C CA . ARG B 1 303 ? -14.321 -11.934 -20.312 1.00 61.10 289 ARG B CA 1
ATOM 5223 C C . ARG B 1 303 ? -13.545 -10.652 -20.639 1.00 63.06 289 ARG B C 1
ATOM 5224 O O . ARG B 1 303 ? -14.143 -9.598 -20.765 1.00 63.78 289 ARG B O 1
ATOM 5232 N N . PHE B 1 304 ? -12.232 -10.768 -20.851 1.00 64.43 290 PHE B N 1
ATOM 5233 C CA . PHE B 1 304 ? -11.354 -9.616 -20.869 1.00 67.94 290 PHE B CA 1
ATOM 5234 C C . PHE B 1 304 ? -10.922 -9.330 -22.291 1.00 74.71 290 PHE B C 1
ATOM 5235 O O . PHE B 1 304 ? -10.565 -10.209 -23.028 1.00 73.91 290 PHE B O 1
ATOM 5243 N N . ASP B 1 305 ? -10.920 -8.051 -22.672 1.00 82.89 291 ASP B N 1
ATOM 5244 C CA . ASP B 1 305 ? -10.401 -7.639 -23.958 1.00 88.27 291 ASP B CA 1
ATOM 5245 C C . ASP B 1 305 ? -8.892 -7.950 -24.042 1.00 89.22 291 ASP B C 1
ATOM 5246 O O . ASP B 1 305 ? -8.207 -8.130 -23.040 1.00 95.58 291 ASP B O 1
ATOM 5251 N N . GLU B 1 306 ? -8.403 -8.048 -25.269 1.00 91.48 292 GLU B N 1
ATOM 5252 C CA . GLU B 1 306 ? -7.029 -8.404 -25.515 1.00 94.21 292 GLU B CA 1
ATOM 5253 C C . GLU B 1 306 ? -6.079 -7.379 -24.903 1.00 94.94 292 GLU B C 1
ATOM 5254 O O . GLU B 1 306 ? -4.991 -7.744 -24.410 1.00 95.01 292 GLU B O 1
ATOM 5260 N N . SER B 1 307 ? -6.446 -6.093 -24.930 1.00 92.74 293 SER B N 1
ATOM 5261 C CA . SER B 1 307 ? -5.615 -5.060 -24.327 1.00 87.91 293 SER B CA 1
ATOM 5262 C C . SER B 1 307 ? -5.331 -5.378 -22.852 1.00 84.24 293 SER B C 1
ATOM 5263 O O . SER B 1 307 ? -4.182 -5.318 -22.407 1.00 90.66 293 SER B O 1
ATOM 5266 N N . VAL B 1 308 ? -6.352 -5.756 -22.094 1.00 76.99 294 VAL B N 1
ATOM 5267 C CA . VAL B 1 308 ? -6.180 -6.036 -20.685 1.00 75.36 294 VAL B CA 1
ATOM 5268 C C . VAL B 1 308 ? -5.906 -7.509 -20.396 1.00 73.96 294 VAL B C 1
ATOM 5269 O O . VAL B 1 308 ? -5.742 -7.909 -19.228 1.00 77.86 294 VAL B O 1
ATOM 5273 N N . ARG B 1 309 ? -5.866 -8.334 -21.426 1.00 73.46 295 ARG B N 1
ATOM 5274 C CA . ARG B 1 309 ? -6.000 -9.788 -21.216 1.00 72.02 295 ARG B CA 1
ATOM 5275 C C . ARG B 1 309 ? -4.774 -10.422 -20.553 1.00 68.64 295 ARG B C 1
ATOM 5276 O O . ARG B 1 309 ? -4.900 -11.390 -19.839 1.00 67.46 295 ARG B O 1
ATOM 5284 N N . GLY B 1 310 ? -3.606 -9.825 -20.771 1.00 67.69 296 GLY B N 1
ATOM 5285 C CA . GLY B 1 310 ? -2.405 -10.237 -20.062 1.00 65.53 296 GLY B CA 1
ATOM 5286 C C . GLY B 1 310 ? -2.465 -9.997 -18.584 1.00 62.37 296 GLY B C 1
ATOM 5287 O O . GLY B 1 310 ? -2.293 -10.921 -17.791 1.00 60.03 296 GLY B O 1
ATOM 5288 N N . ALA B 1 311 ? -2.728 -8.761 -18.195 1.00 63.72 297 ALA B N 1
ATOM 5289 C CA . ALA B 1 311 ? -2.961 -8.436 -16.780 1.00 63.14 297 ALA B CA 1
ATOM 5290 C C . ALA B 1 311 ? -4.010 -9.360 -16.193 1.00 59.23 297 ALA B C 1
ATOM 5291 O O . ALA B 1 311 ? -3.836 -9.923 -15.108 1.00 58.38 297 ALA B O 1
ATOM 5293 N N . ALA B 1 312 ? -5.125 -9.537 -16.897 1.00 59.21 298 ALA B N 1
ATOM 5294 C CA . ALA B 1 312 ? -6.197 -10.393 -16.387 1.00 56.41 298 ALA B CA 1
ATOM 5295 C C . ALA B 1 312 ? -5.719 -11.828 -16.169 1.00 55.93 298 ALA B C 1
ATOM 5296 O O . ALA B 1 312 ? -6.052 -12.447 -15.158 1.00 56.08 298 ALA B O 1
ATOM 5298 N N . ILE B 1 313 ? -4.913 -12.336 -17.096 1.00 57.26 299 ILE B N 1
ATOM 5299 C CA . ILE B 1 313 ? -4.412 -13.702 -16.967 1.00 57.26 299 ILE B CA 1
ATOM 5300 C C . ILE B 1 313 ? -3.456 -13.810 -15.794 1.00 55.86 299 ILE B C 1
ATOM 5301 O O . ILE B 1 313 ? -3.490 -14.800 -15.049 1.00 56.08 299 ILE B O 1
ATOM 5306 N N . TYR B 1 314 ? -2.585 -12.828 -15.619 1.00 58.04 300 TYR B N 1
ATOM 5307 C CA . TYR B 1 314 ? -1.658 -12.838 -14.488 1.00 59.29 300 TYR B CA 1
ATOM 5308 C C . TYR B 1 314 ? -2.432 -12.826 -13.171 1.00 57.64 300 TYR B C 1
ATOM 5309 O O . TYR B 1 314 ? -2.167 -13.627 -12.272 1.00 57.35 300 TYR B O 1
ATOM 5318 N N . ASP B 1 315 ? -3.364 -11.885 -13.022 1.00 58.33 301 ASP B N 1
ATOM 5319 C CA . ASP B 1 315 ? -4.200 -11.855 -11.833 1.00 61.82 301 ASP B CA 1
ATOM 5320 C C . ASP B 1 315 ? -4.882 -13.210 -11.603 1.00 61.92 301 ASP B C 1
ATOM 5321 O O . ASP B 1 315 ? -4.898 -13.723 -10.477 1.00 61.92 301 ASP B O 1
ATOM 5326 N N . LEU B 1 316 ? -5.437 -13.795 -12.667 1.00 63.70 302 LEU B N 1
ATOM 5327 C CA . LEU B 1 316 ? -6.193 -15.019 -12.514 1.00 62.30 302 LEU B CA 1
ATOM 5328 C C . LEU B 1 316 ? -5.311 -16.173 -12.045 1.00 60.87 302 LEU B C 1
ATOM 5329 O O . LEU B 1 316 ? -5.687 -16.920 -11.128 1.00 61.54 302 LEU B O 1
ATOM 5334 N N . VAL B 1 317 ? -4.152 -16.332 -12.672 1.00 59.66 303 VAL B N 1
ATOM 5335 C CA . VAL B 1 317 ? -3.234 -17.391 -12.271 1.00 60.30 303 VAL B CA 1
ATOM 5336 C C . VAL B 1 317 ? -2.710 -17.163 -10.847 1.00 59.32 303 VAL B C 1
ATOM 5337 O O . VAL B 1 317 ? -2.567 -18.112 -10.078 1.00 59.93 303 VAL B O 1
ATOM 5341 N N . GLU B 1 318 ? -2.449 -15.915 -10.500 1.00 62.84 304 GLU B N 1
ATOM 5342 C CA . GLU B 1 318 ? -1.781 -15.620 -9.239 1.00 63.15 304 GLU B CA 1
ATOM 5343 C C . GLU B 1 318 ? -2.718 -15.666 -8.057 1.00 57.71 304 GLU B C 1
ATOM 5344 O O . GLU B 1 318 ? -2.274 -15.933 -6.935 1.00 55.62 304 GLU B O 1
ATOM 5350 N N . THR B 1 319 ? -4.001 -15.385 -8.274 1.00 57.49 305 THR B N 1
ATOM 5351 C CA . THR B 1 319 ? -4.980 -15.355 -7.189 1.00 57.74 305 THR B CA 1
ATOM 5352 C C . THR B 1 319 ? -5.720 -16.688 -7.015 1.00 58.34 305 THR B C 1
ATOM 5353 O O . THR B 1 319 ? -6.294 -16.923 -5.961 1.00 57.11 305 THR B O 1
ATOM 5357 N N . THR B 1 320 ? -5.739 -17.526 -8.044 1.00 60.71 306 THR B N 1
ATOM 5358 C CA . THR B 1 320 ? -6.467 -18.787 -7.961 1.00 60.04 306 THR B CA 1
ATOM 5359 C C . THR B 1 320 ? -5.628 -19.802 -7.181 1.00 57.20 306 THR B C 1
ATOM 5360 O O . THR B 1 320 ? -4.452 -20.009 -7.473 1.00 55.88 306 THR B O 1
ATOM 5364 N N . ARG B 1 321 ? -6.263 -20.444 -6.198 1.00 54.50 307 ARG B N 1
ATOM 5365 C CA . ARG B 1 321 ? -5.611 -21.455 -5.394 1.00 53.73 307 ARG B CA 1
ATOM 5366 C C . ARG B 1 321 ? -6.076 -22.880 -5.657 1.00 50.51 307 ARG B C 1
ATOM 5367 O O . ARG B 1 321 ? -5.379 -23.820 -5.288 1.00 47.83 307 ARG B O 1
ATOM 5375 N N . PHE B 1 322 ? -7.239 -23.045 -6.276 1.00 50.99 308 PHE B N 1
ATOM 5376 C CA . PHE B 1 322 ? -7.881 -24.351 -6.356 1.00 51.75 308 PHE B CA 1
ATOM 5377 C C . PHE B 1 322 ? -9.135 -24.284 -7.223 1.00 50.15 308 PHE B C 1
ATOM 5378 O O . PHE B 1 322 ? -9.977 -23.420 -7.029 1.00 48.88 308 PHE B O 1
ATOM 5386 N N . ILE B 1 323 ? -9.270 -25.224 -8.137 1.00 51.25 309 ILE B N 1
ATOM 5387 C CA . ILE B 1 323 ? -10.393 -25.262 -9.077 1.00 53.00 309 ILE B CA 1
ATOM 5388 C C . ILE B 1 323 ? -11.029 -26.648 -8.988 1.00 54.95 309 ILE B C 1
ATOM 5389 O O . ILE B 1 323 ? -10.364 -27.643 -9.252 1.00 52.93 309 ILE B O 1
ATOM 5394 N N . MET B 1 324 ? -12.304 -26.695 -8.592 1.00 56.96 310 MET B N 1
ATOM 5395 C CA . MET B 1 324 ? -13.089 -27.915 -8.616 1.00 56.96 310 MET B CA 1
ATOM 5396 C C . MET B 1 324 ? -14.245 -27.727 -9.576 1.00 54.36 310 MET B C 1
ATOM 5397 O O . MET B 1 324 ? -15.108 -26.864 -9.388 1.00 54.75 310 MET B O 1
ATOM 5402 N N . ALA B 1 325 ? -14.258 -28.537 -10.627 1.00 59.94 311 ALA B N 1
ATOM 5403 C CA . ALA B 1 325 ? -15.467 -28.863 -11.375 1.00 58.41 311 ALA B CA 1
ATOM 5404 C C . ALA B 1 325 ? -16.069 -30.157 -10.819 1.00 56.55 311 ALA B C 1
ATOM 5405 O O . ALA B 1 325 ? -15.352 -31.056 -10.389 1.00 59.76 311 ALA B O 1
ATOM 5407 N N . GLN B 1 326 ? -17.389 -30.249 -10.839 1.00 54.87 312 GLN B N 1
ATOM 5408 C CA . GLN B 1 326 ? -18.103 -31.447 -10.494 1.00 56.26 312 GLN B CA 1
ATOM 5409 C C . GLN B 1 326 ? -19.279 -31.649 -11.434 1.00 56.17 312 GLN B C 1
ATOM 5410 O O . GLN B 1 326 ? -19.839 -30.706 -11.941 1.00 53.98 312 GLN B O 1
ATOM 5416 N N . THR B 1 327 ? -19.665 -32.903 -11.603 1.00 60.67 313 THR B N 1
ATOM 5417 C CA . THR B 1 327 ? -20.934 -33.269 -12.211 1.00 63.68 313 THR B CA 1
ATOM 5418 C C . THR B 1 327 ? -21.598 -34.362 -11.393 1.00 65.28 313 THR B C 1
ATOM 5419 O O . THR B 1 327 ? -20.986 -34.966 -10.526 1.00 67.29 313 THR B O 1
ATOM 5423 N N . LEU B 1 328 ? -22.869 -34.610 -11.695 1.00 67.21 314 LEU B N 1
ATOM 5424 C CA . LEU B 1 328 ? -23.661 -35.632 -11.039 1.00 69.46 314 LEU B CA 1
ATOM 5425 C C . LEU B 1 328 ? -23.868 -36.796 -12.002 1.00 72.70 314 LEU B C 1
ATOM 5426 O O . LEU B 1 328 ? -24.367 -36.616 -13.114 1.00 72.65 314 LEU B O 1
ATOM 5431 N N . VAL B 1 329 ? -23.466 -37.988 -11.559 1.00 75.06 315 VAL B N 1
ATOM 5432 C CA . VAL B 1 329 ? -23.595 -39.201 -12.333 1.00 74.74 315 VAL B CA 1
ATOM 5433 C C . VAL B 1 329 ? -24.363 -40.222 -11.533 1.00 76.97 315 VAL B C 1
ATOM 5434 O O . VAL B 1 329 ? -24.143 -40.347 -10.327 1.00 75.55 315 VAL B O 1
ATOM 5438 N N . ARG B 1 330 ? -25.212 -40.992 -12.189 1.00 86.07 316 ARG B N 1
ATOM 5439 C CA . ARG B 1 330 ? -25.977 -42.045 -11.520 1.00 91.20 316 ARG B CA 1
ATOM 5440 C C . ARG B 1 330 ? -25.044 -43.194 -11.161 1.00 94.89 316 ARG B C 1
ATOM 5441 O O . ARG B 1 330 ? -24.377 -43.747 -12.011 1.00 96.67 316 ARG B O 1
ATOM 5449 N N . LYS B 1 331 ? -25.000 -43.524 -9.868 1.00 95.59 317 LYS B N 1
ATOM 5450 C CA . LYS B 1 331 ? -24.300 -44.720 -9.417 1.00 95.31 317 LYS B CA 1
ATOM 5451 C C . LYS B 1 331 ? -25.030 -45.978 -9.894 1.00 99.53 317 LYS B C 1
ATOM 5452 O O . LYS B 1 331 ? -26.151 -45.926 -10.438 1.00 97.79 317 LYS B O 1
ATOM 5458 N N . THR B 1 332 ? -24.382 -47.109 -9.698 1.00 105.09 318 THR B N 1
ATOM 5459 C CA . THR B 1 332 ? -25.043 -48.411 -9.907 1.00 109.09 318 THR B CA 1
ATOM 5460 C C . THR B 1 332 ? -26.461 -48.459 -9.323 1.00 110.98 318 THR B C 1
ATOM 5461 O O . THR B 1 332 ? -27.435 -48.578 -10.042 1.00 110.32 318 THR B O 1
ATOM 5465 N N . ASP B 1 333 ? -26.566 -48.176 -8.014 1.00 114.71 319 ASP B N 1
ATOM 5466 C CA . ASP B 1 333 ? -27.843 -47.824 -7.416 1.00 114.39 319 ASP B CA 1
ATOM 5467 C C . ASP B 1 333 ? -28.463 -46.627 -8.139 1.00 112.47 319 ASP B C 1
ATOM 5468 O O . ASP B 1 333 ? -27.749 -45.748 -8.630 1.00 116.93 319 ASP B O 1
ATOM 5473 N N . GLY B 1 334 ? -29.775 -46.632 -8.240 1.00 109.33 320 GLY B N 1
ATOM 5474 C CA . GLY B 1 334 ? -30.493 -45.554 -8.932 1.00 103.11 320 GLY B CA 1
ATOM 5475 C C . GLY B 1 334 ? -29.995 -44.148 -8.561 1.00 95.29 320 GLY B C 1
ATOM 5476 O O . GLY B 1 334 ? -30.110 -43.253 -9.376 1.00 96.31 320 GLY B O 1
ATOM 5477 N N . ASN B 1 335 ? -29.487 -44.003 -7.365 1.00 91.47 321 ASN B N 1
ATOM 5478 C CA . ASN B 1 335 ? -29.168 -42.680 -6.841 1.00 91.00 321 ASN B CA 1
ATOM 5479 C C . ASN B 1 335 ? -27.897 -42.130 -7.478 1.00 87.74 321 ASN B C 1
ATOM 5480 O O . ASN B 1 335 ? -27.130 -42.847 -8.125 1.00 89.54 321 ASN B O 1
ATOM 5485 N N . LEU B 1 336 ? -27.701 -40.834 -7.293 1.00 84.22 322 LEU B N 1
ATOM 5486 C CA . LEU B 1 336 ? -26.653 -40.090 -7.991 1.00 84.10 322 LEU B CA 1
ATOM 5487 C C . LEU B 1 336 ? -25.439 -39.900 -7.079 1.00 82.06 322 LEU B C 1
ATOM 5488 O O . LEU B 1 336 ? -25.422 -40.310 -5.912 1.00 86.16 322 LEU B O 1
ATOM 5493 N N . VAL B 1 337 ? -24.415 -39.298 -7.612 1.00 77.26 323 VAL B N 1
ATOM 5494 C CA . VAL B 1 337 ? -23.186 -38.984 -6.868 1.00 77.26 323 VAL B CA 1
ATOM 5495 C C . VAL B 1 337 ? -22.462 -37.866 -7.601 1.00 75.95 323 VAL B C 1
ATOM 5496 O O . VAL B 1 337 ? -22.677 -37.643 -8.781 1.00 80.73 323 VAL B O 1
ATOM 5500 N N . ALA B 1 338 ? -21.612 -37.155 -6.896 1.00 73.57 324 ALA B N 1
ATOM 5501 C CA . ALA B 1 338 ? -20.828 -36.054 -7.443 1.00 71.34 324 ALA B CA 1
ATOM 5502 C C . ALA B 1 338 ? -19.448 -36.587 -7.791 1.00 72.20 324 ALA B C 1
ATOM 5503 O O . ALA B 1 338 ? -18.631 -36.863 -6.901 1.00 76.85 324 ALA B O 1
ATOM 5505 N N . ALA B 1 339 ? -19.167 -36.701 -9.084 1.00 69.75 325 ALA B N 1
ATOM 5506 C CA . ALA B 1 339 ? -17.798 -36.862 -9.575 1.00 68.92 325 ALA B CA 1
ATOM 5507 C C . ALA B 1 339 ? -17.125 -35.486 -9.688 1.00 63.67 325 ALA B C 1
ATOM 5508 O O . ALA B 1 339 ? -17.731 -34.527 -10.160 1.00 59.79 325 ALA B O 1
ATOM 5510 N N . ARG B 1 340 ? -15.876 -35.416 -9.236 1.00 62.22 326 ARG B N 1
ATOM 5511 C CA . ARG B 1 340 ? -15.164 -34.169 -9.074 1.00 62.66 326 ARG B CA 1
ATOM 5512 C C . ARG B 1 340 ? -13.811 -34.262 -9.755 1.00 62.61 326 ARG B C 1
ATOM 5513 O O . ARG B 1 340 ? -13.040 -35.165 -9.482 1.00 66.17 326 ARG B O 1
ATOM 5521 N N . GLU B 1 341 ? -13.531 -33.315 -10.651 1.00 64.83 327 GLU B N 1
ATOM 5522 C CA . GLU B 1 341 ? -12.180 -32.963 -11.032 1.00 69.07 327 GLU B CA 1
ATOM 5523 C C . GLU B 1 341 ? -11.730 -31.714 -10.304 1.00 68.06 327 GLU B C 1
ATOM 5524 O O . GLU B 1 341 ? -12.527 -30.799 -10.074 1.00 75.97 327 GLU B O 1
ATOM 5530 N N . TYR B 1 342 ? -10.467 -31.691 -9.875 1.00 66.02 328 TYR B N 1
ATOM 5531 C CA . TYR B 1 342 ? -9.903 -30.557 -9.187 1.00 64.80 328 TYR B CA 1
ATOM 5532 C C . TYR B 1 342 ? -8.428 -30.435 -9.542 1.00 67.83 328 TYR B C 1
ATOM 5533 O O . TYR B 1 342 ? -7.750 -31.444 -9.710 1.00 68.32 328 TYR B O 1
ATOM 5542 N N . LEU B 1 343 ? -7.933 -29.201 -9.575 1.00 66.13 329 LEU B N 1
ATOM 5543 C CA . LEU B 1 343 ? -6.510 -28.910 -9.515 1.00 62.16 329 LEU B CA 1
ATOM 5544 C C . LEU B 1 343 ? -6.258 -27.978 -8.343 1.00 60.19 329 LEU B C 1
ATOM 5545 O O . LEU B 1 343 ? -6.965 -26.984 -8.170 1.00 63.09 329 LEU B O 1
ATOM 5550 N N . ASN B 1 344 ? -5.237 -28.286 -7.554 1.00 58.59 330 ASN B N 1
ATOM 5551 C CA . ASN B 1 344 ? -4.761 -27.411 -6.503 1.00 56.46 330 ASN B CA 1
ATOM 5552 C C . ASN B 1 344 ? -3.615 -26.570 -7.047 1.00 56.57 330 ASN B C 1
ATOM 5553 O O . ASN B 1 344 ? -2.589 -27.110 -7.469 1.00 58.12 330 ASN B O 1
ATOM 5558 N N . PHE B 1 345 ? -3.774 -25.248 -7.032 1.00 55.04 331 PHE B N 1
ATOM 5559 C CA . PHE B 1 345 ? -2.789 -24.327 -7.588 1.00 56.86 331 PHE B CA 1
ATOM 5560 C C . PHE B 1 345 ? -1.726 -24.064 -6.538 1.00 58.99 331 PHE B C 1
ATOM 5561 O O . PHE B 1 345 ? -1.702 -23.042 -5.871 1.00 68.13 331 PHE B O 1
ATOM 5569 N N . THR B 1 346 ? -0.803 -25.028 -6.400 1.00 61.22 332 THR B N 1
ATOM 5570 C CA . THR B 1 346 ? 0.372 -24.848 -5.597 1.00 62.27 332 THR B CA 1
ATOM 5571 C C . THR B 1 346 ? 1.211 -23.668 -6.090 1.00 66.58 332 THR B C 1
ATOM 5572 O O . THR B 1 346 ? 1.068 -23.217 -7.228 1.00 68.57 332 THR B O 1
ATOM 5576 N N . THR B 1 347 ? 2.055 -23.149 -5.224 1.00 74.17 333 THR B N 1
ATOM 5577 C CA . THR B 1 347 ? 3.035 -22.150 -5.629 1.00 77.25 333 THR B CA 1
ATOM 5578 C C . THR B 1 347 ? 3.853 -22.632 -6.826 1.00 80.79 333 THR B C 1
ATOM 5579 O O . THR B 1 347 ? 4.153 -21.878 -7.756 1.00 84.19 333 THR B O 1
ATOM 5583 N N . ASP B 1 348 ? 4.222 -23.912 -6.817 1.00 82.14 334 ASP B N 1
ATOM 5584 C CA . ASP B 1 348 ? 4.797 -24.535 -8.012 1.00 85.98 334 ASP B CA 1
ATOM 5585 C C . ASP B 1 348 ? 3.905 -24.341 -9.249 1.00 83.26 334 ASP B C 1
ATOM 5586 O O . ASP B 1 348 ? 4.351 -23.703 -10.209 1.00 89.04 334 ASP B O 1
ATOM 5591 N N . ILE B 1 349 ? 2.652 -24.750 -9.172 1.00 75.56 335 ILE B N 1
ATOM 5592 C CA . ILE B 1 349 ? 1.768 -24.650 -10.328 1.00 72.37 335 ILE B CA 1
ATOM 5593 C C . ILE B 1 349 ? 1.724 -23.214 -10.867 1.00 72.04 335 ILE B C 1
ATOM 5594 O O . ILE B 1 349 ? 1.940 -22.983 -12.055 1.00 69.80 335 ILE B O 1
ATOM 5599 N N . ARG B 1 350 ? 1.524 -22.256 -9.972 1.00 74.23 336 ARG B N 1
ATOM 5600 C CA . ARG B 1 350 ? 1.400 -20.870 -10.408 1.00 76.51 336 ARG B CA 1
ATOM 5601 C C . ARG B 1 350 ? 2.695 -20.377 -11.014 1.00 80.43 336 ARG B C 1
ATOM 5602 O O . ARG B 1 350 ? 2.675 -19.685 -12.051 1.00 77.62 336 ARG B O 1
ATOM 5610 N N . GLU B 1 351 ? 3.827 -20.715 -10.391 1.00 85.41 337 GLU B N 1
ATOM 5611 C CA . GLU B 1 351 ? 5.122 -20.327 -10.953 1.00 89.23 337 GLU B CA 1
ATOM 5612 C C . GLU B 1 351 ? 5.290 -20.860 -12.364 1.00 88.34 337 GLU B C 1
ATOM 5613 O O . GLU B 1 351 ? 5.753 -20.148 -13.259 1.00 91.21 337 GLU B O 1
ATOM 5619 N N . GLN B 1 352 ? 4.898 -22.128 -12.574 1.00 86.03 338 GLN B N 1
ATOM 5620 C CA . GLN B 1 352 ? 4.902 -22.680 -13.930 1.00 85.99 338 GLN B CA 1
ATOM 5621 C C . GLN B 1 352 ? 4.018 -21.859 -14.877 1.00 83.55 338 GLN B C 1
ATOM 5622 O O . GLN B 1 352 ? 4.497 -21.352 -15.897 1.00 85.19 338 GLN B O 1
ATOM 5628 N N . LEU B 1 353 ? 2.777 -21.624 -14.478 1.00 81.33 339 LEU B N 1
ATOM 5629 C CA . LEU B 1 353 ? 1.814 -20.995 -15.390 1.00 77.27 339 LEU B CA 1
ATOM 5630 C C . LEU B 1 353 ? 2.219 -19.558 -15.768 1.00 79.54 339 LEU B C 1
ATOM 5631 O O . LEU B 1 353 ? 2.043 -19.144 -16.906 1.00 80.94 339 LEU B O 1
ATOM 5636 N N . LEU B 1 354 ? 2.872 -18.878 -14.820 1.00 80.21 340 LEU B N 1
ATOM 5637 C CA . LEU B 1 354 ? 3.327 -17.512 -15.102 1.00 79.49 340 LEU B CA 1
ATOM 5638 C C . LEU B 1 354 ? 4.473 -17.482 -16.068 1.00 83.24 340 LEU B C 1
ATOM 5639 O O . LEU B 1 354 ? 4.638 -16.491 -16.786 1.00 85.57 340 LEU B O 1
ATOM 5644 N N . SER B 1 355 ? 5.277 -18.549 -16.110 1.00 89.11 341 SER B N 1
ATOM 5645 C CA . SER B 1 355 ? 6.385 -18.646 -17.067 1.00 94.15 341 SER B CA 1
ATOM 5646 C C . SER B 1 355 ? 5.900 -19.375 -18.320 1.00 95.15 341 SER B C 1
ATOM 5647 O O . SER B 1 355 ? 6.320 -20.494 -18.656 1.00 94.29 341 SER B O 1
ATOM 5650 N N . LEU B 1 356 ? 5.006 -18.720 -19.040 1.00 97.33 342 LEU B N 1
ATOM 5651 C CA . LEU B 1 356 ? 4.573 -19.155 -20.366 1.00 99.65 342 LEU B CA 1
ATOM 5652 C C . LEU B 1 356 ? 4.829 -18.001 -21.329 1.00 102.65 342 LEU B C 1
ATOM 5653 O O . LEU B 1 356 ? 4.201 -16.943 -21.224 1.00 98.71 342 LEU B O 1
ATOM 5658 N N . SER B 1 357 ? 5.721 -18.234 -22.295 1.00 107.92 343 SER B N 1
ATOM 5659 C CA . SER B 1 357 ? 5.932 -17.272 -23.372 1.00 111.68 343 SER B CA 1
ATOM 5660 C C . SER B 1 357 ? 4.598 -16.839 -24.027 1.00 112.10 343 SER B C 1
ATOM 5661 O O . SER B 1 357 ? 4.398 -15.668 -24.300 1.00 112.14 343 SER B O 1
ATOM 5664 N N . ASP B 1 358 ? 3.687 -17.804 -24.181 1.00 112.75 344 ASP B N 1
ATOM 5665 C CA . ASP B 1 358 ? 2.384 -17.545 -24.750 1.00 114.89 344 ASP B CA 1
ATOM 5666 C C . ASP B 1 358 ? 1.311 -17.767 -23.692 1.00 110.58 344 ASP B C 1
ATOM 5667 O O . ASP B 1 358 ? 1.238 -18.838 -23.092 1.00 105.76 344 ASP B O 1
ATOM 5672 N N . MET B 1 359 ? 0.503 -16.743 -23.438 1.00 107.54 345 MET B N 1
ATOM 5673 C CA . MET B 1 359 ? -0.559 -16.807 -22.454 1.00 106.58 345 MET B CA 1
ATOM 5674 C C . MET B 1 359 ? -1.873 -17.295 -23.016 1.00 102.71 345 MET B C 1
ATOM 5675 O O . MET B 1 359 ? -2.789 -17.637 -22.271 1.00 100.14 345 MET B O 1
ATOM 5680 N N . GLY B 1 360 ? -2.020 -17.296 -24.341 1.00 99.57 346 GLY B N 1
ATOM 5681 C CA . GLY B 1 360 ? -3.088 -18.097 -24.977 1.00 98.02 346 GLY B CA 1
ATOM 5682 C C . GLY B 1 360 ? -3.100 -19.537 -24.525 1.00 97.94 346 GLY B C 1
ATOM 5683 O O . GLY B 1 360 ? -4.143 -20.180 -24.541 1.00 99.50 346 GLY B O 1
ATOM 5684 N N . LYS B 1 361 ? -1.965 -20.055 -24.091 1.00 98.68 347 LYS B N 1
ATOM 5685 C CA . LYS B 1 361 ? -1.836 -21.478 -23.760 1.00 95.18 347 LYS B CA 1
ATOM 5686 C C . LYS B 1 361 ? -2.295 -21.815 -22.355 1.00 84.23 347 LYS B C 1
ATOM 5687 O O . LYS B 1 361 ? -2.497 -22.994 -22.070 1.00 78.43 347 LYS B O 1
ATOM 5693 N N . VAL B 1 362 ? -2.524 -20.818 -21.509 1.00 79.82 348 VAL B N 1
ATOM 5694 C CA . VAL B 1 362 ? -2.754 -21.087 -20.078 1.00 78.35 348 VAL B CA 1
ATOM 5695 C C . VAL B 1 362 ? -3.843 -22.145 -19.904 1.00 74.06 348 VAL B C 1
ATOM 5696 O O . VAL B 1 362 ? -3.609 -23.217 -19.346 1.00 74.48 348 VAL B O 1
ATOM 5700 N N . ALA B 1 363 ? -5.015 -21.873 -20.480 1.00 73.24 349 ALA B N 1
ATOM 5701 C CA . ALA B 1 363 ? -6.051 -22.898 -20.574 1.00 74.68 349 ALA B CA 1
ATOM 5702 C C . ALA B 1 363 ? -5.458 -24.296 -20.864 1.00 78.26 349 ALA B C 1
ATOM 5703 O O . ALA B 1 363 ? -5.367 -25.101 -19.965 1.00 78.00 349 ALA B O 1
ATOM 5705 N N . SER B 1 364 ? -4.976 -24.499 -22.081 1.00 81.25 350 SER B N 1
ATOM 5706 C CA . SER B 1 364 ? -4.334 -25.746 -22.432 1.00 82.22 350 SER B CA 1
ATOM 5707 C C . SER B 1 364 ? -3.371 -26.217 -21.325 1.00 79.34 350 SER B C 1
ATOM 5708 O O . SER B 1 364 ? -3.508 -27.319 -20.799 1.00 83.53 350 SER B O 1
ATOM 5711 N N . GLU B 1 365 ? -2.443 -25.353 -20.940 1.00 74.90 351 GLU B N 1
ATOM 5712 C CA . GLU B 1 365 ? -1.470 -25.707 -19.924 1.00 73.29 351 GLU B CA 1
ATOM 5713 C C . GLU B 1 365 ? -2.150 -26.290 -18.681 1.00 70.04 351 GLU B C 1
ATOM 5714 O O . GLU B 1 365 ? -1.814 -27.372 -18.214 1.00 72.28 351 GLU B O 1
ATOM 5720 N N . VAL B 1 366 ? -3.131 -25.581 -18.168 1.00 66.69 352 VAL B N 1
ATOM 5721 C CA . VAL B 1 366 ? -3.837 -26.037 -16.974 1.00 64.93 352 VAL B CA 1
ATOM 5722 C C . VAL B 1 366 ? -4.415 -27.424 -17.193 1.00 62.37 352 VAL B C 1
ATOM 5723 O O . VAL B 1 366 ? -4.297 -28.288 -16.308 1.00 60.50 352 VAL B O 1
ATOM 5727 N N . ARG B 1 367 ? -5.007 -27.655 -18.336 1.00 65.42 353 ARG B N 1
ATOM 5728 C CA . ARG B 1 367 ? -5.505 -28.976 -18.677 1.00 70.34 353 ARG B CA 1
ATOM 5729 C C . ARG B 1 367 ? -4.383 -30.028 -18.561 1.00 70.15 353 ARG B C 1
ATOM 5730 O O . ARG B 1 367 ? -4.584 -31.099 -18.001 1.00 69.56 353 ARG B O 1
ATOM 5738 N N . ARG B 1 368 ? -3.225 -29.746 -19.152 1.00 72.41 354 ARG B N 1
ATOM 5739 C CA . ARG B 1 368 ? -2.051 -30.544 -18.894 1.00 76.45 354 ARG B CA 1
ATOM 5740 C C . ARG B 1 368 ? -1.857 -30.741 -17.401 1.00 71.78 354 ARG B C 1
ATOM 5741 O O . ARG B 1 368 ? -1.725 -31.864 -16.910 1.00 70.22 354 ARG B O 1
ATOM 5749 N N . LEU B 1 369 ? -1.744 -29.650 -16.655 1.00 71.24 355 LEU B N 1
ATOM 5750 C CA . LEU B 1 369 ? -1.291 -29.721 -15.267 1.00 67.63 355 LEU B CA 1
ATOM 5751 C C . LEU B 1 369 ? -2.265 -30.485 -14.388 1.00 65.56 355 LEU B C 1
ATOM 5752 O O . LEU B 1 369 ? -1.846 -31.256 -13.521 1.00 65.08 355 LEU B O 1
ATOM 5757 N N . VAL B 1 370 ? -3.561 -30.318 -14.621 1.00 65.26 356 VAL B N 1
ATOM 5758 C CA . VAL B 1 370 ? -4.558 -31.134 -13.927 1.00 67.55 356 VAL B CA 1
ATOM 5759 C C . VAL B 1 370 ? -4.330 -32.618 -14.176 1.00 70.14 356 VAL B C 1
ATOM 5760 O O . VAL B 1 370 ? -4.485 -33.440 -13.288 1.00 70.11 356 VAL B O 1
ATOM 5764 N N . ASP B 1 371 ? -3.954 -32.968 -15.401 1.00 78.00 357 ASP B N 1
ATOM 5765 C CA . ASP B 1 371 ? -3.591 -34.350 -15.708 1.00 80.74 357 ASP B CA 1
ATOM 5766 C C . ASP B 1 371 ? -2.327 -34.736 -15.000 1.00 78.17 357 ASP B C 1
ATOM 5767 O O . ASP B 1 371 ? -2.130 -35.919 -14.661 1.00 79.40 357 ASP B O 1
ATOM 5772 N N . GLU B 1 372 ? -1.383 -33.810 -14.830 1.00 77.89 358 GLU B N 1
ATOM 5773 C CA . GLU B 1 372 ? -0.098 -34.121 -14.201 1.00 80.84 358 GLU B CA 1
ATOM 5774 C C . GLU B 1 372 ? -0.216 -34.192 -12.688 1.00 78.01 358 GLU B C 1
ATOM 5775 O O . GLU B 1 372 ? 0.144 -35.185 -12.069 1.00 82.00 358 GLU B O 1
ATOM 5781 N N . PHE B 1 373 ? -0.733 -33.131 -12.081 1.00 75.36 359 PHE B N 1
ATOM 5782 C CA . PHE B 1 373 ? -0.767 -32.993 -10.625 1.00 72.92 359 PHE B CA 1
ATOM 5783 C C . PHE B 1 373 ? -2.173 -32.911 -10.055 1.00 70.83 359 PHE B C 1
ATOM 5784 O O . PHE B 1 373 ? -2.319 -32.774 -8.838 1.00 75.62 359 PHE B O 1
ATOM 5792 N N . GLY B 1 374 ? -3.196 -32.985 -10.885 1.00 67.31 360 GLY B N 1
ATOM 5793 C CA . GLY B 1 374 ? -4.576 -32.846 -10.458 1.00 64.90 360 GLY B CA 1
ATOM 5794 C C . GLY B 1 374 ? -5.354 -34.124 -10.518 1.00 64.32 360 GLY B C 1
ATOM 5795 O O . GLY B 1 374 ? -4.827 -35.183 -10.680 1.00 64.43 360 GLY B O 1
ATOM 5796 N N . HIS B 1 375 ? -6.669 -33.982 -10.395 1.00 67.24 361 HIS B N 1
ATOM 5797 C CA . HIS B 1 375 ? -7.611 -35.115 -10.341 1.00 68.16 361 HIS B CA 1
ATOM 5798 C C . HIS B 1 375 ? -8.578 -34.999 -11.493 1.00 67.81 361 HIS B C 1
ATOM 5799 O O . HIS B 1 375 ? -9.709 -34.543 -11.322 1.00 68.04 361 HIS B O 1
ATOM 5806 N N . PRO B 1 376 ? -8.171 -35.396 -12.685 1.00 70.14 362 PRO B N 1
ATOM 5807 C CA . PRO B 1 376 ? -9.026 -35.184 -13.879 1.00 70.83 362 PRO B CA 1
ATOM 5808 C C . PRO B 1 376 ? -10.254 -36.050 -13.850 1.00 68.98 362 PRO B C 1
ATOM 5809 O O . PRO B 1 376 ? -10.347 -37.012 -13.111 1.00 70.82 362 PRO B O 1
ATOM 5813 N N . PHE B 1 377 ? -11.219 -35.698 -14.677 1.00 69.75 363 PHE B N 1
ATOM 5814 C CA . PHE B 1 377 ? -12.460 -36.470 -14.780 1.00 70.93 363 PHE B CA 1
ATOM 5815 C C . PHE B 1 377 ? -12.216 -37.878 -15.261 1.00 74.81 363 PHE B C 1
ATOM 5816 O O . PHE B 1 377 ? -12.930 -38.799 -14.845 1.00 78.26 363 PHE B O 1
ATOM 5824 N N . SER B 1 378 ? -11.201 -38.073 -16.118 1.00 78.97 364 SER B N 1
ATOM 5825 C CA . SER B 1 378 ? -10.833 -39.426 -16.532 1.00 81.54 364 SER B CA 1
ATOM 5826 C C . SER B 1 378 ? -10.385 -40.265 -15.343 1.00 79.17 364 SER B C 1
ATOM 5827 O O . SER B 1 378 ? -10.808 -41.414 -15.194 1.00 78.82 364 SER B O 1
ATOM 5830 N N . LEU B 1 379 ? -9.554 -39.695 -14.475 1.00 76.82 365 LEU B N 1
ATOM 5831 C CA . LEU B 1 379 ? -9.097 -40.428 -13.301 1.00 78.12 365 LEU B CA 1
ATOM 5832 C C . LEU B 1 379 ? -10.258 -40.716 -12.364 1.00 77.69 365 LEU B C 1
ATOM 5833 O O . LEU B 1 379 ? -10.338 -41.811 -11.786 1.00 75.95 365 LEU B O 1
ATOM 5838 N N . GLU B 1 380 ? -11.147 -39.757 -12.165 1.00 77.90 366 GLU B N 1
ATOM 5839 C CA . GLU B 1 380 ? -12.284 -39.959 -11.267 1.00 79.75 366 GLU B CA 1
ATOM 5840 C C . GLU B 1 380 ? -13.207 -41.045 -11.787 1.00 82.62 366 GLU B C 1
ATOM 5841 O O . GLU B 1 380 ? -13.585 -41.964 -11.047 1.00 86.05 366 GLU B O 1
ATOM 5847 N N . ALA B 1 381 ? -13.575 -40.982 -13.064 1.00 81.88 367 ALA B N 1
ATOM 5848 C CA . ALA B 1 381 ? -14.274 -42.109 -13.703 1.00 81.85 367 ALA B CA 1
ATOM 5849 C C . ALA B 1 381 ? -13.560 -43.434 -13.487 1.00 84.22 367 ALA B C 1
ATOM 5850 O O . ALA B 1 381 ? -14.181 -44.418 -13.109 1.00 86.88 367 ALA B O 1
ATOM 5852 N N . GLU B 1 382 ? -12.245 -43.417 -13.645 1.00 86.39 368 GLU B N 1
ATOM 5853 C CA . GLU B 1 382 ? -11.469 -44.651 -13.500 1.00 89.35 368 GLU B CA 1
ATOM 5854 C C . GLU B 1 382 ? -11.606 -45.226 -12.090 1.00 87.29 368 GLU B C 1
ATOM 5855 O O . GLU B 1 382 ? -11.837 -46.421 -11.930 1.00 87.98 368 GLU B O 1
ATOM 5861 N N . ARG B 1 383 ? -11.492 -44.373 -11.092 1.00 85.67 369 ARG B N 1
ATOM 5862 C CA . ARG B 1 383 ? -11.409 -44.856 -9.714 1.00 87.31 369 ARG B CA 1
ATOM 5863 C C . ARG B 1 383 ? -12.768 -45.179 -9.159 1.00 87.35 369 ARG B C 1
ATOM 5864 O O . ARG B 1 383 ? -12.915 -46.120 -8.348 1.00 90.74 369 ARG B O 1
ATOM 5872 N N . LEU B 1 384 ? -13.806 -44.418 -9.537 1.00 83.16 370 LEU B N 1
ATOM 5873 C CA . LEU B 1 384 ? -15.177 -44.849 -9.238 1.00 83.67 370 LEU B CA 1
ATOM 5874 C C . LEU B 1 384 ? -15.502 -46.152 -9.895 1.00 85.11 370 LEU B C 1
ATOM 5875 O O . LEU B 1 384 ? -16.184 -47.008 -9.308 1.00 87.13 370 LEU B O 1
ATOM 5880 N N . HIS B 1 385 ? -15.050 -46.354 -11.135 1.00 86.55 371 HIS B N 1
ATOM 5881 C CA . HIS B 1 385 ? -15.332 -47.610 -11.842 1.00 89.95 371 HIS B CA 1
ATOM 5882 C C . HIS B 1 385 ? -14.589 -48.795 -11.220 1.00 94.55 371 HIS B C 1
ATOM 5883 O O . HIS B 1 385 ? -15.119 -49.892 -11.181 1.00 95.63 371 HIS B O 1
ATOM 5890 N N . SER B 1 386 ? -13.374 -48.571 -10.725 1.00 98.72 372 SER B N 1
ATOM 5891 C CA . SER B 1 386 ? -12.661 -49.599 -9.980 1.00 102.98 372 SER B CA 1
ATOM 5892 C C . SER B 1 386 ? -13.478 -50.122 -8.771 1.00 106.19 372 SER B C 1
ATOM 5893 O O . SER B 1 386 ? -13.555 -51.327 -8.541 1.00 106.06 372 SER B O 1
ATOM 5896 N N . ASP B 1 387 ? -14.162 -49.213 -8.076 1.00 106.90 373 ASP B N 1
ATOM 5897 C CA . ASP B 1 387 ? -15.249 -49.599 -7.192 1.00 107.79 373 ASP B CA 1
ATOM 5898 C C . ASP B 1 387 ? -16.506 -49.966 -7.989 1.00 109.67 373 ASP B C 1
ATOM 5899 O O . ASP B 1 387 ? -16.596 -49.710 -9.188 1.00 115.57 373 ASP B O 1
ATOM 5904 N N . GLY B 1 388 ? -17.464 -50.545 -7.296 1.00 109.63 374 GLY B N 1
ATOM 5905 C CA . GLY B 1 388 ? -18.718 -50.921 -7.982 1.00 108.05 374 GLY B CA 1
ATOM 5906 C C . GLY B 1 388 ? -19.616 -49.738 -8.285 1.00 103.67 374 GLY B C 1
ATOM 5907 O O . GLY B 1 388 ? -20.797 -49.961 -8.542 1.00 107.40 374 GLY B O 1
ATOM 5908 N N . ILE B 1 389 ? -19.112 -48.513 -8.234 1.00 97.73 375 ILE B N 1
ATOM 5909 C CA . ILE B 1 389 ? -19.952 -47.360 -7.999 1.00 92.35 375 ILE B CA 1
ATOM 5910 C C . ILE B 1 389 ? -20.609 -46.886 -9.264 1.00 90.87 375 ILE B C 1
ATOM 5911 O O . ILE B 1 389 ? -21.817 -46.544 -9.264 1.00 96.09 375 ILE B O 1
ATOM 5916 N N . ILE B 1 390 ? -19.878 -46.866 -10.377 1.00 88.71 376 ILE B N 1
ATOM 5917 C CA . ILE B 1 390 ? -20.408 -46.376 -11.662 1.00 86.16 376 ILE B CA 1
ATOM 5918 C C . ILE B 1 390 ? -20.146 -47.439 -12.700 1.00 87.36 376 ILE B C 1
ATOM 5919 O O . ILE B 1 390 ? -19.036 -48.021 -12.754 1.00 87.93 376 ILE B O 1
ATOM 5924 N N . ASP B 1 391 ? -21.142 -47.701 -13.556 1.00 85.87 377 ASP B N 1
ATOM 5925 C CA . ASP B 1 391 ? -20.960 -48.654 -14.640 1.00 85.64 377 ASP B CA 1
ATOM 5926 C C . ASP B 1 391 ? -20.009 -48.060 -15.712 1.00 85.26 377 ASP B C 1
ATOM 5927 O O . ASP B 1 391 ? -19.653 -46.879 -15.658 1.00 83.54 377 ASP B O 1
ATOM 5932 N N . GLY B 1 392 ? -19.624 -48.887 -16.657 1.00 84.65 378 GLY B N 1
ATOM 5933 C CA . GLY B 1 392 ? -18.612 -48.488 -17.611 1.00 83.32 378 GLY B CA 1
ATOM 5934 C C . GLY B 1 392 ? -19.051 -47.361 -18.540 1.00 82.35 378 GLY B C 1
ATOM 5935 O O . GLY B 1 392 ? -18.246 -46.496 -18.889 1.00 81.61 378 GLY B O 1
ATOM 5936 N N . HIS B 1 393 ? -20.326 -47.353 -18.901 1.00 82.67 379 HIS B N 1
ATOM 5937 C CA . HIS B 1 393 ? -20.851 -46.279 -19.743 1.00 82.70 379 HIS B CA 1
ATOM 5938 C C . HIS B 1 393 ? -20.767 -44.918 -19.039 1.00 78.95 379 HIS B C 1
ATOM 5939 O O . HIS B 1 393 ? -20.202 -43.970 -19.576 1.00 76.17 379 HIS B O 1
ATOM 5946 N N . VAL B 1 394 ? -21.281 -44.837 -17.829 1.00 79.59 380 VAL B N 1
ATOM 5947 C CA . VAL B 1 394 ? -21.157 -43.605 -17.050 1.00 78.96 380 VAL B CA 1
ATOM 5948 C C . VAL B 1 394 ? -19.679 -43.212 -16.880 1.00 77.95 380 VAL B C 1
ATOM 5949 O O . VAL B 1 394 ? -19.351 -42.023 -16.873 1.00 77.26 380 VAL B O 1
ATOM 5953 N N . ALA B 1 395 ? -18.799 -44.203 -16.749 1.00 78.76 381 ALA B N 1
ATOM 5954 C CA . ALA B 1 395 ? -17.392 -43.904 -16.574 1.00 80.14 381 ALA B CA 1
ATOM 5955 C C . ALA B 1 395 ? -16.811 -43.279 -17.834 1.00 82.35 381 ALA B C 1
ATOM 5956 O O . ALA B 1 395 ? -15.985 -42.365 -17.773 1.00 83.33 381 ALA B O 1
ATOM 5958 N N . LYS B 1 396 ? -17.171 -43.808 -18.995 1.00 87.89 382 LYS B N 1
ATOM 5959 C CA . LYS B 1 396 ? -16.647 -43.282 -20.248 1.00 91.88 382 LYS B CA 1
ATOM 5960 C C . LYS B 1 396 ? -17.204 -41.902 -20.483 1.00 85.27 382 LYS B C 1
ATOM 5961 O O . LYS B 1 396 ? -16.470 -40.966 -20.901 1.00 81.43 382 LYS B O 1
ATOM 5967 N N . ARG B 1 397 ? -18.531 -41.723 -20.357 1.00 83.13 383 ARG B N 1
ATOM 5968 C CA . ARG B 1 397 ? -19.117 -40.393 -20.375 1.00 79.53 383 ARG B CA 1
ATOM 5969 C C . ARG B 1 397 ? -18.333 -39.406 -19.482 1.00 74.59 383 ARG B C 1
ATOM 5970 O O . ARG B 1 397 ? -17.900 -38.356 -19.963 1.00 70.39 383 ARG B O 1
ATOM 5978 N N . LEU B 1 398 ? -18.093 -39.795 -18.248 1.00 72.70 384 LEU B N 1
ATOM 5979 C CA . LEU B 1 398 ? -17.458 -38.880 -17.311 1.00 71.49 384 LEU B CA 1
ATOM 5980 C C . LEU B 1 398 ? -16.020 -38.577 -17.687 1.00 71.20 384 LEU B C 1
ATOM 5981 O O . LEU B 1 398 ? -15.583 -37.421 -17.585 1.00 70.79 384 LEU B O 1
ATOM 5986 N N . SER B 1 399 ? -15.296 -39.562 -18.170 1.00 75.07 385 SER B N 1
ATOM 5987 C CA . SER B 1 399 ? -13.918 -39.341 -18.619 1.00 76.03 385 SER B CA 1
ATOM 5988 C C . SER B 1 399 ? -13.849 -38.329 -19.751 1.00 75.61 385 SER B C 1
ATOM 5989 O O . SER B 1 399 ? -12.911 -37.533 -19.808 1.00 72.44 385 SER B O 1
ATOM 5992 N N . MET B 1 400 ? -14.866 -38.328 -20.616 1.00 78.93 386 MET B N 1
ATOM 5993 C CA . MET B 1 400 ? -14.907 -37.384 -21.726 1.00 81.99 386 MET B CA 1
ATOM 5994 C C . MET B 1 400 ? -15.425 -36.017 -21.350 1.00 78.16 386 MET B C 1
ATOM 5995 O O . MET B 1 400 ? -15.268 -35.077 -22.092 1.00 74.59 386 MET B O 1
ATOM 6000 N N . MET B 1 401 ? -16.055 -35.903 -20.194 1.00 81.18 387 MET B N 1
ATOM 6001 C CA . MET B 1 401 ? -16.181 -34.592 -19.508 1.00 75.50 387 MET B CA 1
ATOM 6002 C C . MET B 1 401 ? -14.814 -33.918 -19.456 1.00 73.06 387 MET B C 1
ATOM 6003 O O . MET B 1 401 ? -14.664 -32.766 -19.852 1.00 68.43 387 MET B O 1
ATOM 6008 N N . SER B 1 402 ? -13.814 -34.633 -18.974 1.00 78.20 388 SER B N 1
ATOM 6009 C CA . SER B 1 402 ? -12.435 -34.125 -18.991 1.00 82.39 388 SER B CA 1
ATOM 6010 C C . SER B 1 402 ? -12.355 -32.659 -18.553 1.00 83.79 388 SER B C 1
ATOM 6011 O O . SER B 1 402 ? -11.924 -31.815 -19.320 1.00 88.78 388 SER B O 1
ATOM 6014 N N . LEU C 1 18 ? -76.892 -5.436 -55.576 1.00 107.04 4 LEU C N 1
ATOM 6015 C CA . LEU C 1 18 ? -76.763 -6.661 -54.767 1.00 106.45 4 LEU C CA 1
ATOM 6016 C C . LEU C 1 18 ? -75.692 -7.582 -55.318 1.00 108.21 4 LEU C C 1
ATOM 6017 O O . LEU C 1 18 ? -76.003 -8.511 -56.056 1.00 112.18 4 LEU C O 1
ATOM 6019 N N . HIS C 1 19 ? -74.447 -7.309 -54.976 1.00 107.49 5 HIS C N 1
ATOM 6020 C CA . HIS C 1 19 ? -73.328 -8.215 -55.299 1.00 105.95 5 HIS C CA 1
ATOM 6021 C C . HIS C 1 19 ? -72.730 -8.719 -53.996 1.00 100.72 5 HIS C C 1
ATOM 6022 O O . HIS C 1 19 ? -72.512 -7.939 -53.065 1.00 101.54 5 HIS C O 1
ATOM 6029 N N . LEU C 1 20 ? -72.415 -10.000 -53.925 1.00 97.28 6 LEU C N 1
ATOM 6030 C CA . LEU C 1 20 ? -72.183 -10.683 -52.660 1.00 94.42 6 LEU C CA 1
ATOM 6031 C C . LEU C 1 20 ? -71.137 -11.771 -52.912 1.00 93.13 6 LEU C C 1
ATOM 6032 O O . LEU C 1 20 ? -71.113 -12.377 -53.994 1.00 96.11 6 LEU C O 1
ATOM 6037 N N . PRO C 1 21 ? -70.268 -12.013 -51.930 1.00 89.57 7 PRO C N 1
ATOM 6038 C CA . PRO C 1 21 ? -69.481 -13.254 -51.972 1.00 87.89 7 PRO C CA 1
ATOM 6039 C C . PRO C 1 21 ? -70.375 -14.457 -51.709 1.00 86.41 7 PRO C C 1
ATOM 6040 O O . PRO C 1 21 ? -71.436 -14.349 -51.101 1.00 86.06 7 PRO C O 1
ATOM 6044 N N . ILE C 1 22 ? -69.877 -15.616 -52.053 1.00 84.79 8 ILE C N 1
ATOM 6045 C CA . ILE C 1 22 ? -70.624 -16.855 -51.890 1.00 87.53 8 ILE C CA 1
ATOM 6046 C C . ILE C 1 22 ? -70.982 -17.033 -50.409 1.00 85.07 8 ILE C C 1
ATOM 6047 O O . ILE C 1 22 ? -70.215 -16.642 -49.523 1.00 85.44 8 ILE C O 1
ATOM 6052 N N . LEU C 1 23 ? -72.174 -17.540 -50.145 1.00 84.76 9 LEU C N 1
ATOM 6053 C CA . LEU C 1 23 ? -72.620 -17.841 -48.800 1.00 85.73 9 LEU C CA 1
ATOM 6054 C C . LEU C 1 23 ? -73.004 -19.312 -48.705 1.00 85.03 9 LEU C C 1
ATOM 6055 O O . LEU C 1 23 ? -73.565 -19.874 -49.657 1.00 85.00 9 LEU C O 1
ATOM 6060 N N . GLU C 1 24 ? -72.742 -19.906 -47.552 1.00 85.88 10 GLU C N 1
ATOM 6061 C CA . GLU C 1 24 ? -72.869 -21.342 -47.385 1.00 86.38 10 GLU C CA 1
ATOM 6062 C C . GLU C 1 24 ? -74.333 -21.715 -47.131 1.00 89.03 10 GLU C C 1
ATOM 6063 O O . GLU C 1 24 ? -75.149 -20.891 -46.690 1.00 92.36 10 GLU C O 1
ATOM 6069 N N . PHE C 1 25 ? -74.657 -22.963 -47.408 1.00 91.24 11 PHE C N 1
ATOM 6070 C CA . PHE C 1 25 ? -75.822 -23.612 -46.807 1.00 92.67 11 PHE C CA 1
ATOM 6071 C C . PHE C 1 25 ? -75.460 -24.013 -45.369 1.00 89.32 11 PHE C C 1
ATOM 6072 O O . PHE C 1 25 ? -74.405 -24.592 -45.122 1.00 88.42 11 PHE C O 1
ATOM 6080 N N . LYS C 1 26 ? -76.379 -23.722 -44.441 1.00 88.34 12 LYS C N 1
ATOM 6081 C CA . LYS C 1 26 ? -76.040 -23.755 -43.026 1.00 87.83 12 LYS C CA 1
ATOM 6082 C C . LYS C 1 26 ? -76.211 -25.158 -42.456 1.00 89.81 12 LYS C C 1
ATOM 6083 O O . LYS C 1 26 ? -77.107 -25.880 -42.859 1.00 87.17 12 LYS C O 1
ATOM 6089 N N . THR C 1 27 ? -75.371 -25.515 -41.507 1.00 93.26 13 THR C N 1
ATOM 6090 C CA . THR C 1 27 ? -75.524 -26.706 -40.675 1.00 94.24 13 THR C CA 1
ATOM 6091 C C . THR C 1 27 ? -75.548 -26.271 -39.206 1.00 97.25 13 THR C C 1
ATOM 6092 O O . THR C 1 27 ? -74.500 -26.143 -38.561 1.00 93.08 13 THR C O 1
ATOM 6096 N N . GLU C 1 28 ? -76.745 -25.977 -38.712 1.00 100.21 14 GLU C N 1
ATOM 6097 C CA . GLU C 1 28 ? -77.049 -26.242 -37.311 1.00 103.49 14 GLU C CA 1
ATOM 6098 C C . GLU C 1 28 ? -77.666 -25.026 -36.622 1.00 105.90 14 GLU C C 1
ATOM 6099 O O . GLU C 1 28 ? -78.216 -25.158 -35.552 1.00 104.30 14 GLU C O 1
ATOM 6105 N N . TYR C 1 29 ? -77.550 -23.847 -37.237 1.00 105.08 15 TYR C N 1
ATOM 6106 C CA . TYR C 1 29 ? -77.725 -22.607 -36.553 1.00 104.79 15 TYR C CA 1
ATOM 6107 C C . TYR C 1 29 ? -78.143 -21.512 -37.522 1.00 104.97 15 TYR C C 1
ATOM 6108 O O . TYR C 1 29 ? -77.874 -21.598 -38.708 1.00 106.64 15 TYR C O 1
ATOM 6117 N N . ARG C 1 30 ? -78.762 -20.469 -36.997 1.00 105.23 16 ARG C N 1
ATOM 6118 C CA . ARG C 1 30 ? -79.216 -19.327 -37.768 1.00 104.18 16 ARG C CA 1
ATOM 6119 C C . ARG C 1 30 ? -78.332 -18.116 -37.459 1.00 100.78 16 ARG C C 1
ATOM 6120 O O . ARG C 1 30 ? -77.990 -17.857 -36.303 1.00 96.04 16 ARG C O 1
ATOM 6128 N N . TYR C 1 31 ? -77.972 -17.387 -38.507 1.00 99.66 17 TYR C N 1
ATOM 6129 C CA . TYR C 1 31 ? -77.041 -16.295 -38.369 1.00 95.50 17 TYR C CA 1
ATOM 6130 C C . TYR C 1 31 ? -77.611 -15.243 -37.397 1.00 95.05 17 TYR C C 1
ATOM 6131 O O . TYR C 1 31 ? -78.782 -14.927 -37.461 1.00 95.41 17 TYR C O 1
ATOM 6140 N N . PRO C 1 32 ? -76.773 -14.712 -36.506 1.00 94.09 18 PRO C N 1
ATOM 6141 C CA . PRO C 1 32 ? -77.262 -13.706 -35.564 1.00 96.20 18 PRO C CA 1
ATOM 6142 C C . PRO C 1 32 ? -77.646 -12.402 -36.250 1.00 100.29 18 PRO C C 1
ATOM 6143 O O . PRO C 1 32 ? -76.984 -11.980 -37.213 1.00 105.91 18 PRO C O 1
ATOM 6147 N N . SER C 1 33 ? -78.684 -11.767 -35.731 1.00 103.23 19 SER C N 1
ATOM 6148 C CA . SER C 1 33 ? -79.037 -10.421 -36.142 1.00 103.31 19 SER C CA 1
ATOM 6149 C C . SER C 1 33 ? -77.793 -9.503 -36.023 1.00 102.17 19 SER C C 1
ATOM 6150 O O . SER C 1 33 ? -77.425 -8.799 -36.985 1.00 103.93 19 SER C O 1
ATOM 6153 N N . THR C 1 34 ? -77.184 -9.496 -34.847 1.00 99.45 20 THR C N 1
ATOM 6154 C CA . THR C 1 34 ? -75.926 -8.804 -34.646 1.00 98.28 20 THR C CA 1
ATOM 6155 C C . THR C 1 34 ? -75.091 -9.560 -33.633 1.00 96.02 20 THR C C 1
ATOM 6156 O O . THR C 1 34 ? -75.616 -9.942 -32.592 1.00 99.34 20 THR C O 1
ATOM 6160 N N . PHE C 1 35 ? -73.819 -9.774 -33.915 1.00 91.99 21 PHE C N 1
ATOM 6161 C CA . PHE C 1 35 ? -72.930 -10.465 -32.990 1.00 89.11 21 PHE C CA 1
ATOM 6162 C C . PHE C 1 35 ? -72.864 -9.718 -31.665 1.00 87.33 21 PHE C C 1
ATOM 6163 O O . PHE C 1 35 ? -72.515 -8.552 -31.636 1.00 85.81 21 PHE C O 1
ATOM 6171 N N . GLU C 1 36 ? -73.244 -10.400 -30.583 1.00 90.85 22 GLU C N 1
ATOM 6172 C CA . GLU C 1 36 ? -73.084 -9.854 -29.241 1.00 95.98 22 GLU C CA 1
ATOM 6173 C C . GLU C 1 36 ? -72.371 -10.845 -28.335 1.00 92.44 22 GLU C C 1
ATOM 6174 O O . GLU C 1 36 ? -71.313 -10.554 -27.779 1.00 88.05 22 GLU C O 1
ATOM 6180 N N . HIS C 1 37 ? -72.950 -12.013 -28.162 1.00 92.08 23 HIS C N 1
ATOM 6181 C CA . HIS C 1 37 ? -72.398 -13.048 -27.277 1.00 89.61 23 HIS C CA 1
ATOM 6182 C C . HIS C 1 37 ? -71.294 -13.795 -27.962 1.00 83.77 23 HIS C C 1
ATOM 6183 O O . HIS C 1 37 ? -71.366 -14.071 -29.159 1.00 82.50 23 HIS C O 1
ATOM 6190 N N . GLU C 1 38 ? -70.263 -14.145 -27.201 1.00 79.56 24 GLU C N 1
ATOM 6191 C CA . GLU C 1 38 ? -69.180 -14.992 -27.725 1.00 78.17 24 GLU C CA 1
ATOM 6192 C C . GLU C 1 38 ? -69.713 -16.300 -28.328 1.00 78.68 24 GLU C C 1
ATOM 6193 O O . GLU C 1 38 ? -69.238 -16.753 -29.359 1.00 78.22 24 GLU C O 1
ATOM 6199 N N . ALA C 1 39 ? -70.781 -16.836 -27.741 1.00 79.82 25 ALA C N 1
ATOM 6200 C CA . ALA C 1 39 ? -71.304 -18.121 -28.162 1.00 79.54 25 ALA C CA 1
ATOM 6201 C C . ALA C 1 39 ? -71.852 -18.083 -29.608 1.00 80.00 25 ALA C C 1
ATOM 6202 O O . ALA C 1 39 ? -71.760 -19.069 -30.318 1.00 80.45 25 ALA C O 1
ATOM 6204 N N . GLN C 1 40 ? -72.369 -16.944 -30.019 1.00 81.28 26 GLN C N 1
ATOM 6205 C CA . GLN C 1 40 ? -72.727 -16.755 -31.410 1.00 80.67 26 GLN C CA 1
ATOM 6206 C C . GLN C 1 40 ? -71.490 -16.840 -32.294 1.00 77.54 26 GLN C C 1
ATOM 6207 O O . GLN C 1 40 ? -71.545 -17.440 -33.383 1.00 75.22 26 GLN C O 1
ATOM 6213 N N . PHE C 1 41 ? -70.383 -16.241 -31.866 1.00 76.18 27 PHE C N 1
ATOM 6214 C CA . PHE C 1 41 ? -69.175 -16.254 -32.680 1.00 75.88 27 PHE C CA 1
ATOM 6215 C C . PHE C 1 41 ? -68.574 -17.657 -32.797 1.00 76.97 27 PHE C C 1
ATOM 6216 O O . PHE C 1 41 ? -68.290 -18.136 -33.894 1.00 76.26 27 PHE C O 1
ATOM 6224 N N . LYS C 1 42 ? -68.421 -18.328 -31.646 1.00 78.38 28 LYS C N 1
ATOM 6225 C CA . LYS C 1 42 ? -67.994 -19.728 -31.656 1.00 76.01 28 LYS C CA 1
ATOM 6226 C C . LYS C 1 42 ? -68.923 -20.588 -32.516 1.00 76.87 28 LYS C C 1
ATOM 6227 O O . LYS C 1 42 ? -68.444 -21.429 -33.286 1.00 75.03 28 LYS C O 1
ATOM 6233 N N . ASP C 1 43 ? -70.215 -20.358 -32.414 1.00 80.35 29 ASP C N 1
ATOM 6234 C CA . ASP C 1 43 ? -71.164 -21.073 -33.279 1.00 84.90 29 ASP C CA 1
ATOM 6235 C C . ASP C 1 43 ? -70.915 -20.817 -34.756 1.00 82.85 29 ASP C C 1
ATOM 6236 O O . ASP C 1 43 ? -70.943 -21.750 -35.548 1.00 84.91 29 ASP C O 1
ATOM 6241 N N . THR C 1 44 ? -70.599 -19.583 -35.098 1.00 79.91 30 THR C N 1
ATOM 6242 C CA . THR C 1 44 ? -70.265 -19.250 -36.489 1.00 79.87 30 THR C CA 1
ATOM 6243 C C . THR C 1 44 ? -69.009 -19.997 -36.940 1.00 76.13 30 THR C C 1
ATOM 6244 O O . THR C 1 44 ? -68.977 -20.631 -37.990 1.00 74.72 30 THR C O 1
ATOM 6248 N N . VAL C 1 45 ? -67.976 -19.965 -36.126 1.00 75.04 31 VAL C N 1
ATOM 6249 C CA . VAL C 1 45 ? -66.755 -20.724 -36.418 1.00 73.27 31 VAL C CA 1
ATOM 6250 C C . VAL C 1 45 ? -67.079 -22.203 -36.641 1.00 73.62 31 VAL C C 1
ATOM 6251 O O . VAL C 1 45 ? -66.554 -22.827 -37.563 1.00 79.67 31 VAL C O 1
ATOM 6255 N N . LEU C 1 46 ? -67.990 -22.745 -35.827 1.00 73.38 32 LEU C N 1
ATOM 6256 C CA . LEU C 1 46 ? -68.380 -24.144 -35.968 1.00 72.32 32 LEU C CA 1
ATOM 6257 C C . LEU C 1 46 ? -69.129 -24.408 -37.290 1.00 73.21 32 LEU C C 1
ATOM 6258 O O . LEU C 1 46 ? -68.917 -25.426 -37.923 1.00 76.76 32 LEU C O 1
ATOM 6263 N N . GLU C 1 47 ? -69.958 -23.458 -37.682 1.00 75.37 33 GLU C N 1
ATOM 6264 C CA . GLU C 1 47 ? -70.601 -23.532 -38.988 1.00 74.76 33 GLU C CA 1
ATOM 6265 C C . GLU C 1 47 ? -69.569 -23.549 -40.109 1.00 73.09 33 GLU C C 1
ATOM 6266 O O . GLU C 1 47 ? -69.660 -24.344 -41.042 1.00 76.34 33 GLU C O 1
ATOM 6272 N N . PHE C 1 48 ? -68.597 -22.646 -40.041 1.00 69.84 34 PHE C N 1
ATOM 6273 C CA . PHE C 1 48 ? -67.508 -22.652 -41.017 1.00 66.61 34 PHE C CA 1
ATOM 6274 C C . PHE C 1 48 ? -66.786 -23.998 -41.022 1.00 68.01 34 PHE C C 1
ATOM 6275 O O . PHE C 1 48 ? -66.346 -24.472 -42.065 1.00 69.56 34 PHE C O 1
ATOM 6283 N N . LEU C 1 49 ? -66.627 -24.606 -39.846 1.00 69.09 35 LEU C N 1
ATOM 6284 C CA . LEU C 1 49 ? -65.882 -25.856 -39.755 1.00 69.65 35 LEU C CA 1
ATOM 6285 C C . LEU C 1 49 ? -66.651 -27.013 -40.323 1.00 69.92 35 LEU C C 1
ATOM 6286 O O . LEU C 1 49 ? -66.067 -27.923 -40.928 1.00 74.60 35 LEU C O 1
ATOM 6291 N N . ALA C 1 50 ? -67.974 -27.029 -40.163 1.00 69.45 36 ALA C N 1
ATOM 6292 C CA . ALA C 1 50 ? -68.817 -27.970 -40.888 1.00 71.48 36 ALA C CA 1
ATOM 6293 C C . ALA C 1 50 ? -68.485 -27.994 -42.396 1.00 72.97 36 ALA C C 1
ATOM 6294 O O . ALA C 1 50 ? -68.539 -29.025 -43.029 1.00 73.82 36 ALA C O 1
ATOM 6296 N N . HIS C 1 51 ? -68.132 -26.831 -42.927 1.00 75.23 37 HIS C N 1
ATOM 6297 C CA . HIS C 1 51 ? -67.725 -26.714 -44.319 1.00 76.36 37 HIS C CA 1
ATOM 6298 C C . HIS C 1 51 ? -66.228 -26.864 -44.513 1.00 76.13 37 HIS C C 1
ATOM 6299 O O . HIS C 1 51 ? -65.723 -26.554 -45.600 1.00 75.88 37 HIS C O 1
ATOM 6306 N N . GLU C 1 52 ? -65.497 -27.317 -43.502 1.00 76.54 38 GLU C N 1
ATOM 6307 C CA . GLU C 1 52 ? -64.049 -27.516 -43.588 1.00 77.43 38 GLU C CA 1
ATOM 6308 C C . GLU C 1 52 ? -63.325 -26.215 -43.935 1.00 74.84 38 GLU C C 1
ATOM 6309 O O . GLU C 1 52 ? -62.310 -26.216 -44.642 1.00 76.69 38 GLU C O 1
ATOM 6315 N N . ALA C 1 53 ? -63.813 -25.105 -43.382 1.00 74.32 39 ALA C N 1
ATOM 6316 C CA . ALA C 1 53 ? -63.199 -23.811 -43.602 1.00 68.72 39 ALA C CA 1
ATOM 6317 C C . ALA C 1 53 ? -61.855 -23.729 -42.902 1.00 65.85 39 ALA C C 1
ATOM 6318 O O . ALA C 1 53 ? -61.758 -24.070 -41.728 1.00 66.75 39 ALA C O 1
ATOM 6320 N N . SER C 1 54 ? -60.839 -23.241 -43.609 1.00 65.98 40 SER C N 1
ATOM 6321 C CA . SER C 1 54 ? -59.480 -23.246 -43.081 1.00 65.79 40 SER C CA 1
ATOM 6322 C C . SER C 1 54 ? -59.153 -21.936 -42.345 1.00 65.41 40 SER C C 1
ATOM 6323 O O . SER C 1 54 ? -58.586 -21.961 -41.261 1.00 66.77 40 SER C O 1
ATOM 6326 N N . ASP C 1 55 ? -59.512 -20.808 -42.943 1.00 64.97 41 ASP C N 1
ATOM 6327 C CA . ASP C 1 55 ? -59.193 -19.506 -42.398 1.00 66.55 41 ASP C CA 1
ATOM 6328 C C . ASP C 1 55 ? -60.467 -18.655 -42.331 1.00 68.90 41 ASP C C 1
ATOM 6329 O O . ASP C 1 55 ? -61.416 -18.874 -43.064 1.00 74.42 41 ASP C O 1
ATOM 6334 N N . ILE C 1 56 ? -60.463 -17.702 -41.413 1.00 68.08 42 ILE C N 1
ATOM 6335 C CA . ILE C 1 56 ? -61.593 -16.820 -41.188 1.00 65.73 42 ILE C CA 1
ATOM 6336 C C . ILE C 1 56 ? -61.061 -15.378 -41.172 1.00 64.27 42 ILE C C 1
ATOM 6337 O O . ILE C 1 56 ? -60.171 -15.073 -40.388 1.00 66.17 42 ILE C O 1
ATOM 6342 N N . ILE C 1 57 ? -61.629 -14.530 -42.027 1.00 63.97 43 ILE C N 1
ATOM 6343 C CA . ILE C 1 57 ? -61.405 -13.104 -41.978 1.00 66.25 43 ILE C CA 1
ATOM 6344 C C . ILE C 1 57 ? -62.705 -12.454 -41.455 1.00 66.53 43 ILE C C 1
ATOM 6345 O O . ILE C 1 57 ? -63.766 -12.624 -42.041 1.00 71.37 43 ILE C O 1
ATOM 6350 N N . ILE C 1 58 ? -62.566 -11.700 -40.375 1.00 64.50 44 ILE C N 1
ATOM 6351 C CA . ILE C 1 58 ? -63.544 -10.709 -39.974 1.00 65.94 44 ILE C CA 1
ATOM 6352 C C . ILE C 1 58 ? -62.963 -9.328 -40.255 1.00 65.11 44 ILE C C 1
ATOM 6353 O O . ILE C 1 58 ? -61.890 -8.984 -39.750 1.00 61.46 44 ILE C O 1
ATOM 6358 N N . LYS C 1 59 ? -63.653 -8.552 -41.094 1.00 68.23 45 LYS C N 1
ATOM 6359 C CA . LYS C 1 59 ? -63.333 -7.166 -41.313 1.00 72.06 45 LYS C CA 1
ATOM 6360 C C . LYS C 1 59 ? -64.622 -6.355 -41.421 1.00 77.02 45 LYS C C 1
ATOM 6361 O O . LYS C 1 59 ? -65.722 -6.895 -41.561 1.00 82.30 45 LYS C O 1
ATOM 6367 N N . GLN C 1 60 ? -64.496 -5.052 -41.295 1.00 80.85 46 GLN C N 1
ATOM 6368 C CA . GLN C 1 60 ? -65.628 -4.184 -41.033 1.00 87.76 46 GLN C CA 1
ATOM 6369 C C . GLN C 1 60 ? -66.556 -4.132 -42.219 1.00 89.06 46 GLN C C 1
ATOM 6370 O O . GLN C 1 60 ? -67.797 -4.206 -42.040 1.00 97.28 46 GLN C O 1
ATOM 6376 N N . GLY C 1 61 ? -66.039 -3.916 -43.416 1.00 86.13 47 GLY C N 1
ATOM 6377 C CA . GLY C 1 61 ? -66.902 -3.579 -44.560 1.00 85.91 47 GLY C CA 1
ATOM 6378 C C . GLY C 1 61 ? -67.868 -4.698 -44.994 1.00 82.45 47 GLY C C 1
ATOM 6379 O O . GLY C 1 61 ? -68.868 -4.436 -45.555 1.00 80.42 47 GLY C O 1
ATOM 6380 N N . VAL C 1 62 ? -67.534 -5.932 -44.638 1.00 81.45 48 VAL C N 1
ATOM 6381 C CA . VAL C 1 62 ? -68.103 -7.112 -45.250 1.00 85.10 48 VAL C CA 1
ATOM 6382 C C . VAL C 1 62 ? -68.494 -8.102 -44.167 1.00 81.94 48 VAL C C 1
ATOM 6383 O O . VAL C 1 62 ? -68.052 -8.023 -43.023 1.00 82.65 48 VAL C O 1
ATOM 6387 N N . ALA C 1 63 ? -69.337 -9.058 -44.545 1.00 82.08 49 ALA C N 1
ATOM 6388 C CA . ALA C 1 63 ? -69.673 -10.173 -43.690 1.00 83.26 49 ALA C CA 1
ATOM 6389 C C . ALA C 1 63 ? -68.437 -10.950 -43.264 1.00 81.26 49 ALA C C 1
ATOM 6390 O O . ALA C 1 63 ? -67.460 -11.039 -43.998 1.00 83.14 49 ALA C O 1
ATOM 6392 N N . ILE C 1 64 ? -68.472 -11.486 -42.069 1.00 80.74 50 ILE C N 1
ATOM 6393 C CA . ILE C 1 64 ? -67.524 -12.516 -41.658 1.00 80.21 50 ILE C CA 1
ATOM 6394 C C . ILE C 1 64 ? -67.391 -13.539 -42.797 1.00 78.96 50 ILE C C 1
ATOM 6395 O O . ILE C 1 64 ? -68.397 -14.075 -43.297 1.00 80.22 50 ILE C O 1
ATOM 6400 N N . SER C 1 65 ? -66.164 -13.772 -43.236 1.00 74.59 51 SER C N 1
ATOM 6401 C CA . SER C 1 65 ? -65.869 -14.700 -44.298 1.00 72.54 51 SER C CA 1
ATOM 6402 C C . SER C 1 65 ? -64.886 -15.756 -43.821 1.00 70.06 51 SER C C 1
ATOM 6403 O O . SER C 1 65 ? -64.198 -15.584 -42.836 1.00 73.23 51 SER C O 1
ATOM 6406 N N . ALA C 1 66 ? -64.842 -16.873 -44.519 1.00 69.42 52 ALA C N 1
ATOM 6407 C CA . ALA C 1 66 ? -63.800 -17.865 -44.380 1.00 68.47 52 ALA C CA 1
ATOM 6408 C C . ALA C 1 66 ? -63.456 -18.459 -45.730 1.00 65.28 52 ALA C C 1
ATOM 6409 O O . ALA C 1 66 ? -64.252 -18.440 -46.651 1.00 64.91 52 ALA C O 1
ATOM 6411 N N . LYS C 1 67 ? -62.256 -18.990 -45.834 1.00 64.80 53 LYS C N 1
ATOM 6412 C CA . LYS C 1 67 ? -61.743 -19.591 -47.065 1.00 65.71 53 LYS C CA 1
ATOM 6413 C C . LYS C 1 67 ? -62.046 -21.078 -47.002 1.00 64.20 53 LYS C C 1
ATOM 6414 O O . LYS C 1 67 ? -61.356 -21.838 -46.316 1.00 63.38 53 LYS C O 1
ATOM 6420 N N . VAL C 1 68 ? -63.080 -21.497 -47.747 1.00 64.68 54 VAL C N 1
ATOM 6421 C CA . VAL C 1 68 ? -63.303 -22.915 -48.000 1.00 66.99 54 VAL C CA 1
ATOM 6422 C C . VAL C 1 68 ? -62.636 -23.316 -49.317 1.00 67.52 54 VAL C C 1
ATOM 6423 O O . VAL C 1 68 ? -62.837 -22.679 -50.344 1.00 67.51 54 VAL C O 1
ATOM 6427 N N . LYS C 1 69 ? -61.765 -24.316 -49.250 1.00 68.22 55 LYS C N 1
ATOM 6428 C CA . LYS C 1 69 ? -60.970 -24.738 -50.403 1.00 69.97 55 LYS C CA 1
ATOM 6429 C C . LYS C 1 69 ? -60.389 -23.530 -51.150 1.00 68.41 55 LYS C C 1
ATOM 6430 O O . LYS C 1 69 ? -60.454 -23.432 -52.364 1.00 70.10 55 LYS C O 1
ATOM 6436 N N . GLY C 1 70 ? -59.856 -22.606 -50.365 1.00 65.95 56 GLY C N 1
ATOM 6437 C CA . GLY C 1 70 ? -59.154 -21.453 -50.906 1.00 64.55 56 GLY C CA 1
ATOM 6438 C C . GLY C 1 70 ? -60.022 -20.262 -51.263 1.00 63.57 56 GLY C C 1
ATOM 6439 O O . GLY C 1 70 ? -59.514 -19.154 -51.340 1.00 62.30 56 GLY C O 1
ATOM 6440 N N . THR C 1 71 ? -61.314 -20.468 -51.442 1.00 64.80 57 THR C N 1
ATOM 6441 C CA . THR C 1 71 ? -62.214 -19.441 -51.942 1.00 67.53 57 THR C CA 1
ATOM 6442 C C . THR C 1 71 ? -62.936 -18.781 -50.763 1.00 68.57 57 THR C C 1
ATOM 6443 O O . THR C 1 71 ? -63.329 -19.476 -49.810 1.00 68.56 57 THR C O 1
ATOM 6447 N N . LEU C 1 72 ? -63.112 -17.472 -50.839 1.00 70.98 58 LEU C N 1
ATOM 6448 C CA . LEU C 1 72 ? -63.850 -16.752 -49.819 1.00 72.80 58 LEU C CA 1
ATOM 6449 C C . LEU C 1 72 ? -65.319 -17.087 -49.809 1.00 76.66 58 LEU C C 1
ATOM 6450 O O . LEU C 1 72 ? -65.870 -17.384 -50.854 1.00 78.31 58 LEU C O 1
ATOM 6455 N N . CYS C 1 73 ? -65.905 -17.096 -48.621 1.00 81.37 59 CYS C N 1
ATOM 6456 C CA . CYS C 1 73 ? -67.321 -17.372 -48.454 1.00 85.04 59 CYS C CA 1
ATOM 6457 C C . CYS C 1 73 ? -67.814 -16.748 -47.151 1.00 82.43 59 CYS C C 1
ATOM 6458 O O . CYS C 1 73 ? -67.038 -16.304 -46.331 1.00 82.39 59 CYS C O 1
ATOM 6461 N N . THR C 1 74 ? -69.110 -16.759 -46.968 1.00 80.95 60 THR C N 1
ATOM 6462 C CA . THR C 1 74 ? -69.753 -16.166 -45.808 1.00 80.07 60 THR C CA 1
ATOM 6463 C C . THR C 1 74 ? -71.025 -16.944 -45.483 1.00 78.76 60 THR C C 1
ATOM 6464 O O . THR C 1 74 ? -71.494 -17.760 -46.254 1.00 76.44 60 THR C O 1
ATOM 6468 N N . LEU C 1 75 ? -71.554 -16.675 -44.292 1.00 77.03 61 LEU C N 1
ATOM 6469 C CA . LEU C 1 75 ? -72.795 -17.251 -43.831 1.00 78.26 61 LEU C CA 1
ATOM 6470 C C . LEU C 1 75 ? -74.012 -16.372 -44.116 1.00 80.97 61 LEU C C 1
ATOM 6471 O O . LEU C 1 75 ? -75.147 -16.839 -43.988 1.00 82.89 61 LEU C O 1
ATOM 6476 N N . SER C 1 76 ? -73.808 -15.115 -44.477 1.00 82.79 62 SER C N 1
ATOM 6477 C CA . SER C 1 76 ? -74.909 -14.182 -44.700 1.00 83.51 62 SER C CA 1
ATOM 6478 C C . SER C 1 76 ? -74.452 -13.052 -45.582 1.00 81.88 62 SER C C 1
ATOM 6479 O O . SER C 1 76 ? -73.272 -12.806 -45.741 1.00 77.99 62 SER C O 1
ATOM 6482 N N . THR C 1 77 ? -75.412 -12.361 -46.180 1.00 86.30 63 THR C N 1
ATOM 6483 C CA . THR C 1 77 ? -75.144 -11.105 -46.878 1.00 88.23 63 THR C CA 1
ATOM 6484 C C . THR C 1 77 ? -74.729 -9.977 -45.929 1.00 87.74 63 THR C C 1
ATOM 6485 O O . THR C 1 77 ? -74.081 -9.048 -46.374 1.00 87.30 63 THR C O 1
ATOM 6489 N N . ARG C 1 78 ? -75.108 -10.053 -44.651 1.00 88.81 64 ARG C N 1
ATOM 6490 C CA . ARG C 1 78 ? -75.048 -8.885 -43.791 1.00 89.79 64 ARG C CA 1
ATOM 6491 C C . ARG C 1 78 ? -73.595 -8.555 -43.468 1.00 86.14 64 ARG C C 1
ATOM 6492 O O . ARG C 1 78 ? -72.805 -9.423 -43.161 1.00 80.12 64 ARG C O 1
ATOM 6500 N N . THR C 1 79 ? -73.265 -7.267 -43.495 1.00 88.06 65 THR C N 1
ATOM 6501 C CA . THR C 1 79 ? -71.985 -6.770 -43.055 1.00 86.85 65 THR C CA 1
ATOM 6502 C C . THR C 1 79 ? -71.963 -6.520 -41.555 1.00 87.25 65 THR C C 1
ATOM 6503 O O . THR C 1 79 ? -72.980 -6.591 -40.878 1.00 90.27 65 THR C O 1
ATOM 6507 N N . LEU C 1 80 ? -70.784 -6.239 -41.036 1.00 85.51 66 LEU C N 1
ATOM 6508 C CA . LEU C 1 80 ? -70.550 -6.062 -39.616 1.00 86.09 66 LEU C CA 1
ATOM 6509 C C . LEU C 1 80 ? -70.271 -4.590 -39.321 1.00 84.24 66 LEU C C 1
ATOM 6510 O O . LEU C 1 80 ? -69.550 -3.931 -40.090 1.00 83.36 66 LEU C O 1
ATOM 6515 N N . ASN C 1 81 ? -70.827 -4.088 -38.221 1.00 84.51 67 ASN C N 1
ATOM 6516 C CA . ASN C 1 81 ? -70.424 -2.794 -37.702 1.00 85.44 67 ASN C CA 1
ATOM 6517 C C . ASN C 1 81 ? -69.071 -2.882 -37.015 1.00 82.81 67 ASN C C 1
ATOM 6518 O O . ASN C 1 81 ? -68.714 -3.910 -36.442 1.00 78.06 67 ASN C O 1
ATOM 6523 N N . PHE C 1 82 ? -68.354 -1.767 -37.020 1.00 83.69 68 PHE C N 1
ATOM 6524 C CA . PHE C 1 82 ? -67.121 -1.659 -36.248 1.00 84.41 68 PHE C CA 1
ATOM 6525 C C . PHE C 1 82 ? -67.314 -2.060 -34.766 1.00 84.05 68 PHE C C 1
ATOM 6526 O O . PHE C 1 82 ? -66.373 -2.496 -34.133 1.00 82.78 68 PHE C O 1
ATOM 6534 N N . ASN C 1 83 ? -68.542 -1.997 -34.283 1.00 84.33 69 ASN C N 1
ATOM 6535 C CA . ASN C 1 83 ? -68.806 -2.452 -32.925 1.00 86.43 69 ASN C CA 1
ATOM 6536 C C . ASN C 1 83 ? -68.581 -3.943 -32.780 1.00 83.88 69 ASN C C 1
ATOM 6537 O O . ASN C 1 83 ? -67.847 -4.383 -31.886 1.00 81.53 69 ASN C O 1
ATOM 6542 N N . GLU C 1 84 ? -69.201 -4.730 -33.650 1.00 84.66 70 GLU C N 1
ATOM 6543 C CA . GLU C 1 84 ? -69.074 -6.187 -33.579 1.00 81.83 70 GLU C CA 1
ATOM 6544 C C . GLU C 1 84 ? -67.682 -6.633 -33.958 1.00 77.74 70 GLU C C 1
ATOM 6545 O O . GLU C 1 84 ? -67.266 -7.730 -33.546 1.00 79.83 70 GLU C O 1
ATOM 6551 N N . ILE C 1 85 ? -66.950 -5.872 -34.745 1.00 77.77 71 ILE C N 1
ATOM 6552 C CA . ILE C 1 85 ? -65.523 -6.132 -34.928 1.00 79.86 71 ILE C CA 1
ATOM 6553 C C . ILE C 1 85 ? -64.750 -5.859 -33.648 1.00 79.65 71 ILE C C 1
ATOM 6554 O O . ILE C 1 85 ? -63.807 -6.569 -33.299 1.00 77.97 71 ILE C O 1
ATOM 6559 N N . GLU C 1 86 ? -65.151 -4.835 -32.894 1.00 86.43 72 GLU C N 1
ATOM 6560 C CA . GLU C 1 86 ? -64.644 -4.626 -31.545 1.00 87.03 72 GLU C CA 1
ATOM 6561 C C . GLU C 1 86 ? -64.863 -5.864 -30.659 1.00 83.91 72 GLU C C 1
ATOM 6562 O O . GLU C 1 86 ? -63.904 -6.508 -30.250 1.00 80.18 72 GLU C O 1
ATOM 6568 N N . ARG C 1 87 ? -66.115 -6.235 -30.463 1.00 83.86 73 ARG C N 1
ATOM 6569 C CA . ARG C 1 87 ? -66.441 -7.445 -29.729 1.00 81.78 73 ARG C CA 1
ATOM 6570 C C . ARG C 1 87 ? -65.582 -8.644 -30.189 1.00 79.24 73 ARG C C 1
ATOM 6571 O O . ARG C 1 87 ? -64.800 -9.188 -29.409 1.00 81.14 73 ARG C O 1
ATOM 6579 N N . ILE C 1 88 ? -65.687 -8.996 -31.466 1.00 73.43 74 ILE C N 1
ATOM 6580 C CA . ILE C 1 88 ? -64.989 -10.172 -31.945 1.00 68.39 74 ILE C CA 1
ATOM 6581 C C . ILE C 1 88 ? -63.489 -10.078 -31.644 1.00 66.79 74 ILE C C 1
ATOM 6582 O O . ILE C 1 88 ? -62.866 -11.066 -31.253 1.00 67.42 74 ILE C O 1
ATOM 6587 N N . ALA C 1 89 ? -62.915 -8.901 -31.819 1.00 66.26 75 ALA C N 1
ATOM 6588 C CA . ALA C 1 89 ? -61.509 -8.711 -31.468 1.00 65.77 75 ALA C CA 1
ATOM 6589 C C . ALA C 1 89 ? -61.274 -9.026 -30.010 1.00 67.98 75 ALA C C 1
ATOM 6590 O O . ALA C 1 89 ? -60.275 -9.667 -29.646 1.00 65.03 75 ALA C O 1
ATOM 6592 N N . LEU C 1 90 ? -62.161 -8.534 -29.128 1.00 76.55 76 LEU C N 1
ATOM 6593 C CA . LEU C 1 90 ? -62.068 -8.883 -27.717 1.00 79.33 76 LEU C CA 1
ATOM 6594 C C . LEU C 1 90 ? -62.082 -10.397 -27.497 1.00 76.34 76 LEU C C 1
ATOM 6595 O O . LEU C 1 90 ? -61.305 -10.923 -26.705 1.00 73.64 76 LEU C O 1
ATOM 6600 N N . TRP C 1 91 ? -62.969 -11.092 -28.212 1.00 76.74 77 TRP C N 1
ATOM 6601 C CA . TRP C 1 91 ? -63.130 -12.521 -27.998 1.00 75.86 77 TRP C CA 1
ATOM 6602 C C . TRP C 1 91 ? -61.907 -13.304 -28.469 1.00 76.26 77 TRP C C 1
ATOM 6603 O O . TRP C 1 91 ? -61.371 -14.138 -27.726 1.00 84.81 77 TRP C O 1
ATOM 6614 N N . ALA C 1 92 ? -61.463 -13.057 -29.692 1.00 71.61 78 ALA C N 1
ATOM 6615 C CA . ALA C 1 92 ? -60.362 -13.835 -30.254 1.00 70.33 78 ALA C CA 1
ATOM 6616 C C . ALA C 1 92 ? -59.039 -13.522 -29.559 1.00 69.38 78 ALA C C 1
ATOM 6617 O O . ALA C 1 92 ? -58.213 -14.408 -29.372 1.00 68.93 78 ALA C O 1
ATOM 6619 N N . SER C 1 93 ? -58.821 -12.268 -29.208 1.00 75.86 79 SER C N 1
ATOM 6620 C CA . SER C 1 93 ? -57.547 -11.846 -28.632 1.00 79.25 79 SER C CA 1
ATOM 6621 C C . SER C 1 93 ? -57.503 -12.167 -27.144 1.00 84.87 79 SER C C 1
ATOM 6622 O O . SER C 1 93 ? -58.535 -12.194 -26.441 1.00 81.20 79 SER C O 1
ATOM 6625 N N . GLY C 1 94 ? -56.299 -12.426 -26.643 1.00 89.52 80 GLY C N 1
ATOM 6626 C CA . GLY C 1 94 ? -56.103 -12.587 -25.205 1.00 99.57 80 GLY C CA 1
ATOM 6627 C C . GLY C 1 94 ? -56.543 -11.336 -24.397 1.00 100.72 80 GLY C C 1
ATOM 6628 O O . GLY C 1 94 ? -57.242 -11.441 -23.384 1.00 94.68 80 GLY C O 1
ATOM 6629 N N . SER C 1 95 ? -56.168 -10.166 -24.910 1.00 103.42 81 SER C N 1
ATOM 6630 C CA . SER C 1 95 ? -56.221 -8.945 -24.129 1.00 102.93 81 SER C CA 1
ATOM 6631 C C . SER C 1 95 ? -57.583 -8.274 -24.217 1.00 98.56 81 SER C C 1
ATOM 6632 O O . SER C 1 95 ? -58.416 -8.620 -25.041 1.00 90.37 81 SER C O 1
ATOM 6635 N N . SER C 1 96 ? -57.803 -7.323 -23.326 1.00 100.35 82 SER C N 1
ATOM 6636 C CA . SER C 1 96 ? -58.994 -6.488 -23.323 1.00 103.66 82 SER C CA 1
ATOM 6637 C C . SER C 1 96 ? -58.689 -5.160 -24.001 1.00 106.46 82 SER C C 1
ATOM 6638 O O . SER C 1 96 ? -57.533 -4.680 -23.976 1.00 98.87 82 SER C O 1
ATOM 6641 N N . SER C 1 97 ? -59.734 -4.535 -24.570 1.00 109.88 83 SER C N 1
ATOM 6642 C CA . SER C 1 97 ? -59.609 -3.232 -25.202 1.00 114.09 83 SER C CA 1
ATOM 6643 C C . SER C 1 97 ? -58.408 -3.185 -26.175 1.00 118.81 83 SER C C 1
ATOM 6644 O O . SER C 1 97 ? -57.493 -2.383 -26.049 1.00 122.06 83 SER C O 1
ATOM 6647 N N . VAL C 1 98 ? -58.421 -4.101 -27.106 1.00 117.18 84 VAL C N 1
ATOM 6648 C CA . VAL C 1 98 ? -57.228 -4.395 -27.906 1.00 110.88 84 VAL C CA 1
ATOM 6649 C C . VAL C 1 98 ? -56.851 -3.229 -28.826 1.00 105.25 84 VAL C C 1
ATOM 6650 O O . VAL C 1 98 ? -55.724 -3.162 -29.297 1.00 99.88 84 VAL C O 1
ATOM 6654 N N . LEU C 1 99 ? -57.782 -2.319 -29.117 1.00 106.20 85 LEU C N 1
ATOM 6655 C CA . LEU C 1 99 ? -57.543 -1.268 -30.052 1.00 107.10 85 LEU C CA 1
ATOM 6656 C C . LEU C 1 99 ? -56.469 -0.269 -29.569 1.00 102.90 85 LEU C C 1
ATOM 6657 O O . LEU C 1 99 ? -55.706 0.244 -30.380 1.00 102.66 85 LEU C O 1
ATOM 6662 N N . THR C 1 100 ? -56.424 -0.007 -28.282 1.00 96.82 86 THR C N 1
ATOM 6663 C CA . THR C 1 100 ? -55.349 0.795 -27.733 1.00 94.83 86 THR C CA 1
ATOM 6664 C C . THR C 1 100 ? -53.995 0.116 -27.918 1.00 88.42 86 THR C C 1
ATOM 6665 O O . THR C 1 100 ? -52.982 0.779 -28.153 1.00 91.46 86 THR C O 1
ATOM 6669 N N . GLU C 1 101 ? -53.939 -1.205 -27.768 1.00 86.18 87 GLU C N 1
ATOM 6670 C CA . GLU C 1 101 ? -52.744 -1.955 -28.104 1.00 87.23 87 GLU C CA 1
ATOM 6671 C C . GLU C 1 101 ? -52.430 -1.874 -29.618 1.00 79.57 87 GLU C C 1
ATOM 6672 O O . GLU C 1 101 ? -51.266 -1.913 -30.001 1.00 74.37 87 GLU C O 1
ATOM 6678 N N . LEU C 1 102 ? -53.458 -1.779 -30.448 1.00 74.08 88 LEU C N 1
ATOM 6679 C CA . LEU C 1 102 ? -53.238 -1.601 -31.868 1.00 73.45 88 LEU C CA 1
ATOM 6680 C C . LEU C 1 102 ? -52.592 -0.272 -32.160 1.00 74.36 88 LEU C C 1
ATOM 6681 O O . LEU C 1 102 ? -51.652 -0.168 -32.960 1.00 69.78 88 LEU C O 1
ATOM 6686 N N . ALA C 1 103 ? -53.133 0.808 -31.570 1.00 76.57 89 ALA C N 1
ATOM 6687 C CA . ALA C 1 103 ? -52.548 2.143 -31.733 1.00 75.21 89 ALA C CA 1
ATOM 6688 C C . ALA C 1 103 ? -51.191 2.278 -31.040 1.00 74.51 89 ALA C C 1
ATOM 6689 O O . ALA C 1 103 ? -50.501 3.246 -31.288 1.00 72.56 89 ALA C O 1
ATOM 6691 N N . SER C 1 104 ? -50.826 1.343 -30.159 1.00 76.70 90 SER C N 1
ATOM 6692 C CA . SER C 1 104 ? -49.494 1.293 -29.603 1.00 81.81 90 SER C CA 1
ATOM 6693 C C . SER C 1 104 ? -48.489 0.597 -30.488 1.00 85.82 90 SER C C 1
ATOM 6694 O O . SER C 1 104 ? -47.379 0.259 -30.020 1.00 86.07 90 SER C O 1
ATOM 6697 N N . LYS C 1 105 ? -48.845 0.325 -31.760 1.00 87.14 91 LYS C N 1
ATOM 6698 C CA . LYS C 1 105 ? -48.004 -0.429 -32.683 1.00 76.93 91 LYS C CA 1
ATOM 6699 C C . LYS C 1 105 ? -47.478 -1.698 -32.043 1.00 78.03 91 LYS C C 1
ATOM 6700 O O . LYS C 1 105 ? -46.291 -2.065 -32.128 1.00 81.86 91 LYS C O 1
ATOM 6706 N N . LYS C 1 106 ? -48.379 -2.370 -31.318 1.00 82.55 92 LYS C N 1
ATOM 6707 C CA . LYS C 1 106 ? -48.115 -3.726 -30.827 1.00 86.63 92 LYS C CA 1
ATOM 6708 C C . LYS C 1 106 ? -48.679 -4.731 -31.832 1.00 80.04 92 LYS C C 1
ATOM 6709 O O . LYS C 1 106 ? -49.813 -4.594 -32.282 1.00 79.65 92 LYS C O 1
ATOM 6715 N N . LEU C 1 107 ? -47.885 -5.741 -32.164 1.00 74.53 93 LEU C N 1
ATOM 6716 C CA . LEU C 1 107 ? -48.301 -6.785 -33.076 1.00 69.17 93 LEU C CA 1
ATOM 6717 C C . LEU C 1 107 ? -49.064 -7.846 -32.266 1.00 67.06 93 LEU C C 1
ATOM 6718 O O . LEU C 1 107 ? -48.523 -8.432 -31.296 1.00 68.01 93 LEU C O 1
ATOM 6723 N N . ILE C 1 108 ? -50.303 -8.116 -32.712 1.00 64.62 94 ILE C N 1
ATOM 6724 C CA . ILE C 1 108 ? -51.204 -8.939 -31.917 1.00 65.22 94 ILE C CA 1
ATOM 6725 C C . ILE C 1 108 ? -51.458 -10.240 -32.675 1.00 65.44 94 ILE C C 1
ATOM 6726 O O . ILE C 1 108 ? -52.393 -10.330 -33.453 1.00 67.60 94 ILE C O 1
ATOM 6731 N N . ASN C 1 109 ? -50.649 -11.243 -32.419 1.00 63.59 95 ASN C N 1
ATOM 6732 C CA . ASN C 1 109 ? -50.901 -12.615 -32.786 1.00 60.75 95 ASN C CA 1
ATOM 6733 C C . ASN C 1 109 ? -51.064 -13.466 -31.551 1.00 59.40 95 ASN C C 1
ATOM 6734 O O . ASN C 1 109 ? -50.208 -13.469 -30.707 1.00 62.47 95 ASN C O 1
ATOM 6739 N N . THR C 1 110 ? -52.191 -14.172 -31.465 1.00 59.48 96 THR C N 1
ATOM 6740 C CA . THR C 1 110 ? -52.462 -15.077 -30.368 1.00 60.79 96 THR C CA 1
ATOM 6741 C C . THR C 1 110 ? -53.077 -16.365 -30.911 1.00 60.84 96 THR C C 1
ATOM 6742 O O . THR C 1 110 ? -52.947 -16.679 -32.101 1.00 63.00 96 THR C O 1
ATOM 6746 N N . ARG C 1 111 ? -53.709 -17.136 -30.054 1.00 60.04 97 ARG C N 1
ATOM 6747 C CA . ARG C 1 111 ? -54.326 -18.405 -30.403 1.00 59.14 97 ARG C CA 1
ATOM 6748 C C . ARG C 1 111 ? -55.727 -18.457 -29.826 1.00 59.16 97 ARG C C 1
ATOM 6749 O O . ARG C 1 111 ? -55.992 -17.896 -28.790 1.00 63.07 97 ARG C O 1
ATOM 6757 N N . TYR C 1 112 ? -56.605 -19.184 -30.492 1.00 60.28 98 TYR C N 1
ATOM 6758 C CA . TYR C 1 112 ? -58.017 -19.226 -30.184 1.00 61.46 98 TYR C CA 1
ATOM 6759 C C . TYR C 1 112 ? -58.568 -20.607 -30.467 1.00 61.82 98 TYR C C 1
ATOM 6760 O O . TYR C 1 112 ? -58.285 -21.191 -31.481 1.00 67.13 98 TYR C O 1
ATOM 6769 N N . GLU C 1 113 ? -59.373 -21.119 -29.554 1.00 62.43 99 GLU C N 1
ATOM 6770 C CA . GLU C 1 113 ? -59.817 -22.499 -29.534 1.00 61.43 99 GLU C CA 1
ATOM 6771 C C . GLU C 1 113 ? -61.312 -22.583 -29.549 1.00 64.41 99 GLU C C 1
ATOM 6772 O O . GLU C 1 113 ? -61.997 -21.774 -28.931 1.00 67.84 99 GLU C O 1
ATOM 6778 N N . VAL C 1 114 ? -61.836 -23.571 -30.266 1.00 68.22 100 VAL C N 1
ATOM 6779 C CA . VAL C 1 114 ? -63.279 -23.813 -30.374 1.00 68.28 100 VAL C CA 1
ATOM 6780 C C . VAL C 1 114 ? -63.498 -25.309 -30.270 1.00 65.52 100 VAL C C 1
ATOM 6781 O O . VAL C 1 114 ? -63.075 -26.054 -31.119 1.00 65.74 100 VAL C O 1
ATOM 6785 N N . PHE C 1 115 ? -64.165 -25.746 -29.242 1.00 66.48 101 PHE C N 1
ATOM 6786 C CA . PHE C 1 115 ? -64.546 -27.140 -29.025 1.00 69.05 101 PHE C CA 1
ATOM 6787 C C . PHE C 1 115 ? -65.879 -27.433 -29.697 1.00 67.48 101 PHE C C 1
ATOM 6788 O O . PHE C 1 115 ? -66.765 -26.605 -29.689 1.00 63.55 101 PHE C O 1
ATOM 6796 N N . HIS C 1 116 ? -65.996 -28.623 -30.265 1.00 66.71 102 HIS C N 1
ATOM 6797 C CA . HIS C 1 116 ? -67.142 -28.959 -31.085 1.00 68.85 102 HIS C CA 1
ATOM 6798 C C . HIS C 1 116 ? -68.377 -29.141 -30.207 1.00 74.18 102 HIS C C 1
ATOM 6799 O O . HIS C 1 116 ? -68.304 -29.849 -29.212 1.00 75.65 102 HIS C O 1
ATOM 6806 N N . PRO C 1 117 ? -69.513 -28.536 -30.569 1.00 81.91 103 PRO C N 1
ATOM 6807 C CA . PRO C 1 117 ? -70.651 -28.553 -29.641 1.00 84.67 103 PRO C CA 1
ATOM 6808 C C . PRO C 1 117 ? -71.250 -29.937 -29.490 1.00 87.52 103 PRO C C 1
ATOM 6809 O O . PRO C 1 117 ? -71.463 -30.412 -28.368 1.00 83.97 103 PRO C O 1
ATOM 6813 N N . THR C 1 118 ? -71.540 -30.596 -30.605 1.00 94.71 104 THR C N 1
ATOM 6814 C CA . THR C 1 118 ? -72.417 -31.768 -30.620 1.00 98.08 104 THR C CA 1
ATOM 6815 C C . THR C 1 118 ? -71.636 -33.040 -30.379 1.00 97.33 104 THR C C 1
ATOM 6816 O O . THR C 1 118 ? -71.706 -34.017 -31.161 1.00 101.72 104 THR C O 1
ATOM 6820 N N . LYS C 1 119 ? -70.837 -33.044 -29.311 1.00 96.24 105 LYS C N 1
ATOM 6821 C CA . LYS C 1 119 ? -70.266 -34.275 -28.753 1.00 98.99 105 LYS C CA 1
ATOM 6822 C C . LYS C 1 119 ? -69.541 -35.118 -29.824 1.00 95.65 105 LYS C C 1
ATOM 6823 O O . LYS C 1 119 ? -69.409 -36.336 -29.722 1.00 106.41 105 LYS C O 1
ATOM 6825 N N . LEU C 1 120 ? -69.109 -34.443 -30.880 1.00 85.22 106 LEU C N 1
ATOM 6826 C CA . LEU C 1 120 ? -67.864 -34.833 -31.550 1.00 79.51 106 LEU C CA 1
ATOM 6827 C C . LEU C 1 120 ? -66.752 -34.919 -30.488 1.00 79.23 106 LEU C C 1
ATOM 6828 O O . LEU C 1 120 ? -66.241 -33.908 -29.987 1.00 78.08 106 LEU C O 1
ATOM 6830 N N . THR C 1 121 ? -66.378 -36.143 -30.142 1.00 81.11 107 THR C N 1
ATOM 6831 C CA . THR C 1 121 ? -65.303 -36.400 -29.203 1.00 81.97 107 THR C CA 1
ATOM 6832 C C . THR C 1 121 ? -64.120 -37.028 -29.929 1.00 83.34 107 THR C C 1
ATOM 6833 O O . THR C 1 121 ? -64.226 -37.494 -31.046 1.00 83.54 107 THR C O 1
ATOM 6837 N N . THR C 1 122 ? -62.973 -37.031 -29.266 1.00 86.13 108 THR C N 1
ATOM 6838 C CA . THR C 1 122 ? -61.751 -37.573 -29.820 1.00 89.42 108 THR C CA 1
ATOM 6839 C C . THR C 1 122 ? -61.650 -39.069 -29.532 1.00 90.96 108 THR C C 1
ATOM 6840 O O . THR C 1 122 ? -62.514 -39.667 -28.895 1.00 91.00 108 THR C O 1
ATOM 6844 N N . GLY C 1 123 ? -60.568 -39.670 -30.023 1.00 90.63 109 GLY C N 1
ATOM 6845 C CA . GLY C 1 123 ? -60.137 -40.979 -29.529 1.00 87.88 109 GLY C CA 1
ATOM 6846 C C . GLY C 1 123 ? -60.225 -41.075 -28.012 1.00 87.50 109 GLY C C 1
ATOM 6847 O O . GLY C 1 123 ? -60.571 -42.119 -27.485 1.00 86.72 109 GLY C O 1
ATOM 6848 N N . GLY C 1 124 ? -59.841 -40.016 -27.317 1.00 86.82 110 GLY C N 1
ATOM 6849 C CA . GLY C 1 124 ? -60.177 -39.872 -25.910 1.00 87.31 110 GLY C CA 1
ATOM 6850 C C . GLY C 1 124 ? -61.597 -39.384 -25.680 1.00 90.32 110 GLY C C 1
ATOM 6851 O O . GLY C 1 124 ? -62.554 -40.125 -25.834 1.00 91.55 110 GLY C O 1
ATOM 6852 N N . GLN C 1 125 ? -61.723 -38.157 -25.248 1.00 96.10 111 GLN C N 1
ATOM 6853 C CA . GLN C 1 125 ? -62.920 -37.638 -24.595 1.00 98.06 111 GLN C CA 1
ATOM 6854 C C . GLN C 1 125 ? -63.544 -36.386 -25.188 1.00 96.96 111 GLN C C 1
ATOM 6855 O O . GLN C 1 125 ? -64.651 -36.064 -24.760 1.00 103.70 111 GLN C O 1
ATOM 6861 N N . LYS C 1 126 ? -62.894 -35.683 -26.112 1.00 87.12 112 LYS C N 1
ATOM 6862 C CA . LYS C 1 126 ? -63.398 -34.444 -26.630 1.00 87.21 112 LYS C CA 1
ATOM 6863 C C . LYS C 1 126 ? -62.610 -34.069 -27.886 1.00 88.41 112 LYS C C 1
ATOM 6864 O O . LYS C 1 126 ? -61.644 -34.743 -28.253 1.00 92.26 112 LYS C O 1
ATOM 6870 N N . GLN C 1 127 ? -63.023 -32.999 -28.555 1.00 80.60 113 GLN C N 1
ATOM 6871 C CA . GLN C 1 127 ? -62.488 -32.622 -29.841 1.00 79.89 113 GLN C CA 1
ATOM 6872 C C . GLN C 1 127 ? -62.433 -31.106 -29.949 1.00 77.41 113 GLN C C 1
ATOM 6873 O O . GLN C 1 127 ? -63.453 -30.423 -29.730 1.00 75.66 113 GLN C O 1
ATOM 6879 N N . ARG C 1 128 ? -61.236 -30.573 -30.213 1.00 75.24 114 ARG C N 1
ATOM 6880 C CA . ARG C 1 128 ? -60.971 -29.157 -30.152 1.00 76.70 114 ARG C CA 1
ATOM 6881 C C . ARG C 1 128 ? -60.336 -28.679 -31.434 1.00 73.07 114 ARG C C 1
ATOM 6882 O O . ARG C 1 128 ? -59.603 -29.399 -32.065 1.00 71.57 114 ARG C O 1
ATOM 6890 N N . PHE C 1 129 ? -60.605 -27.435 -31.805 1.00 72.83 115 PHE C N 1
ATOM 6891 C CA . PHE C 1 129 ? -60.108 -26.818 -33.040 1.00 69.17 115 PHE C CA 1
ATOM 6892 C C . PHE C 1 129 ? -59.306 -25.570 -32.689 1.00 67.47 115 PHE C C 1
ATOM 6893 O O . PHE C 1 129 ? -59.733 -24.746 -31.891 1.00 66.37 115 PHE C O 1
ATOM 6901 N N . GLY C 1 130 ? -58.156 -25.442 -33.322 1.00 67.33 116 GLY C N 1
ATOM 6902 C CA . GLY C 1 130 ? -57.117 -24.512 -32.881 1.00 67.38 116 GLY C CA 1
ATOM 6903 C C . GLY C 1 130 ? -56.745 -23.526 -33.954 1.00 65.91 116 GLY C C 1
ATOM 6904 O O . GLY C 1 130 ? -56.607 -23.896 -35.098 1.00 73.61 116 GLY C O 1
ATOM 6905 N N . TYR C 1 131 ? -56.590 -22.269 -33.574 1.00 68.23 117 TYR C N 1
ATOM 6906 C CA . TYR C 1 131 ? -56.615 -21.138 -34.485 1.00 64.19 117 TYR C CA 1
ATOM 6907 C C . TYR C 1 131 ? -55.481 -20.182 -34.152 1.00 61.68 117 TYR C C 1
ATOM 6908 O O . TYR C 1 131 ? -55.252 -19.896 -32.975 1.00 61.24 117 TYR C O 1
ATOM 6917 N N . ARG C 1 132 ? -54.765 -19.737 -35.158 1.00 62.55 118 ARG C N 1
ATOM 6918 C CA . ARG C 1 132 ? -53.779 -18.680 -35.017 1.00 59.45 118 ARG C CA 1
ATOM 6919 C C . ARG C 1 132 ? -54.448 -17.392 -35.444 1.00 60.61 118 ARG C C 1
ATOM 6920 O O . ARG C 1 132 ? -54.870 -17.234 -36.607 1.00 61.87 118 ARG C O 1
ATOM 6928 N N . VAL C 1 133 ? -54.522 -16.418 -34.526 1.00 59.85 119 VAL C N 1
ATOM 6929 C CA . VAL C 1 133 ? -55.298 -15.218 -34.702 1.00 60.34 119 VAL C CA 1
ATOM 6930 C C . VAL C 1 133 ? -54.302 -14.058 -34.855 1.00 60.44 119 VAL C C 1
ATOM 6931 O O . VAL C 1 133 ? -53.696 -13.615 -33.889 1.00 67.83 119 VAL C O 1
ATOM 6935 N N . ASN C 1 134 ? -54.186 -13.539 -36.062 1.00 58.74 120 ASN C N 1
ATOM 6936 C CA . ASN C 1 134 ? -53.670 -12.204 -36.301 1.00 55.69 120 ASN C CA 1
ATOM 6937 C C . ASN C 1 134 ? -54.797 -11.193 -36.133 1.00 57.02 120 ASN C C 1
ATOM 6938 O O . ASN C 1 134 ? -55.899 -11.395 -36.644 1.00 59.52 120 ASN C O 1
ATOM 6943 N N . ILE C 1 135 ? -54.535 -10.123 -35.388 1.00 56.07 121 ILE C N 1
ATOM 6944 C CA . ILE C 1 135 ? -55.313 -8.893 -35.477 1.00 57.12 121 ILE C CA 1
ATOM 6945 C C . ILE C 1 135 ? -54.382 -7.793 -35.995 1.00 57.60 121 ILE C C 1
ATOM 6946 O O . ILE C 1 135 ? -53.345 -7.537 -35.416 1.00 58.98 121 ILE C O 1
ATOM 6951 N N . SER C 1 136 ? -54.807 -7.143 -37.080 1.00 58.19 122 SER C N 1
ATOM 6952 C CA . SER C 1 136 ? -53.992 -6.190 -37.788 1.00 56.63 122 SER C CA 1
ATOM 6953 C C . SER C 1 136 ? -54.751 -4.871 -37.920 1.00 57.86 122 SER C C 1
ATOM 6954 O O . SER C 1 136 ? -55.936 -4.872 -38.193 1.00 57.28 122 SER C O 1
ATOM 6957 N N . PRO C 1 137 ? -54.047 -3.730 -37.740 1.00 57.57 123 PRO C N 1
ATOM 6958 C CA . PRO C 1 137 ? -54.658 -2.460 -38.035 1.00 58.76 123 PRO C CA 1
ATOM 6959 C C . PRO C 1 137 ? -54.945 -2.309 -39.525 1.00 59.94 123 PRO C C 1
ATOM 6960 O O . PRO C 1 137 ? -54.084 -2.551 -40.354 1.00 59.02 123 PRO C O 1
ATOM 6964 N N . VAL C 1 138 ? -56.158 -1.859 -39.846 1.00 63.95 124 VAL C N 1
ATOM 6965 C CA . VAL C 1 138 ? -56.548 -1.494 -41.175 1.00 67.69 124 VAL C CA 1
ATOM 6966 C C . VAL C 1 138 ? -57.150 -0.096 -41.191 1.00 72.16 124 VAL C C 1
ATOM 6967 O O . VAL C 1 138 ? -57.355 0.513 -40.149 1.00 75.36 124 VAL C O 1
ATOM 6971 N N . TYR C 1 139 ? -57.424 0.426 -42.377 1.00 73.86 125 TYR C N 1
ATOM 6972 C CA . TYR C 1 139 ? -58.067 1.713 -42.569 1.00 77.17 125 TYR C CA 1
ATOM 6973 C C . TYR C 1 139 ? -59.316 1.536 -43.400 1.00 77.52 125 TYR C C 1
ATOM 6974 O O . TYR C 1 139 ? -59.235 1.051 -44.542 1.00 80.82 125 TYR C O 1
ATOM 6983 N N . ILE C 1 140 ? -60.470 1.882 -42.841 1.00 78.51 126 ILE C N 1
ATOM 6984 C CA . ILE C 1 140 ? -61.746 1.796 -43.547 1.00 81.85 126 ILE C CA 1
ATOM 6985 C C . ILE C 1 140 ? -62.474 3.128 -43.366 1.00 86.24 126 ILE C C 1
ATOM 6986 O O . ILE C 1 140 ? -62.679 3.586 -42.240 1.00 89.43 126 ILE C O 1
ATOM 6991 N N . GLN C 1 141 ? -62.808 3.773 -44.490 1.00 88.19 127 GLN C N 1
ATOM 6992 C CA . GLN C 1 141 ? -63.693 4.931 -44.482 1.00 89.04 127 GLN C CA 1
ATOM 6993 C C . GLN C 1 141 ? -63.182 5.968 -43.494 1.00 90.33 127 GLN C C 1
ATOM 6994 O O . GLN C 1 141 ? -63.963 6.567 -42.741 1.00 94.89 127 GLN C O 1
ATOM 7000 N N . GLY C 1 142 ? -61.885 6.235 -43.528 1.00 89.39 128 GLY C N 1
ATOM 7001 C CA . GLY C 1 142 ? -61.317 7.297 -42.714 1.00 91.65 128 GLY C CA 1
ATOM 7002 C C . GLY C 1 142 ? -60.991 6.925 -41.284 1.00 92.59 128 GLY C C 1
ATOM 7003 O O . GLY C 1 142 ? -60.508 7.777 -40.549 1.00 93.40 128 GLY C O 1
ATOM 7004 N N . LYS C 1 143 ? -61.222 5.681 -40.882 1.00 92.97 129 LYS C N 1
ATOM 7005 C CA . LYS C 1 143 ? -61.102 5.280 -39.483 1.00 92.12 129 LYS C CA 1
ATOM 7006 C C . LYS C 1 143 ? -60.180 4.058 -39.394 1.00 86.94 129 LYS C C 1
ATOM 7007 O O . LYS C 1 143 ? -60.219 3.172 -40.256 1.00 84.66 129 LYS C O 1
ATOM 7013 N N . THR C 1 144 ? -59.347 4.034 -38.370 1.00 84.10 130 THR C N 1
ATOM 7014 C CA . THR C 1 144 ? -58.543 2.862 -38.069 1.00 83.95 130 THR C CA 1
ATOM 7015 C C . THR C 1 144 ? -59.398 1.746 -37.451 1.00 83.73 130 THR C C 1
ATOM 7016 O O . THR C 1 144 ? -60.214 2.012 -36.603 1.00 84.72 130 THR C O 1
ATOM 7020 N N . THR C 1 145 ? -59.224 0.546 -37.931 1.00 83.27 131 THR C N 1
ATOM 7021 C CA . THR C 1 145 ? -59.968 -0.618 -37.473 1.00 82.03 131 THR C CA 1
ATOM 7022 C C . THR C 1 145 ? -59.020 -1.775 -37.215 1.00 83.98 131 THR C C 1
ATOM 7023 O O . THR C 1 145 ? -57.806 -1.666 -37.453 1.00 90.67 131 THR C O 1
ATOM 7027 N N . ALA C 1 146 ? -59.562 -2.874 -36.725 1.00 83.58 132 ALA C N 1
ATOM 7028 C CA . ALA C 1 146 ? -58.871 -4.164 -36.753 1.00 80.75 132 ALA C CA 1
ATOM 7029 C C . ALA C 1 146 ? -59.523 -5.053 -37.816 1.00 77.64 132 ALA C C 1
ATOM 7030 O O . ALA C 1 146 ? -60.738 -5.122 -37.941 1.00 76.45 132 ALA C O 1
ATOM 7032 N N . GLU C 1 147 ? -58.678 -5.734 -38.582 1.00 76.29 133 GLU C N 1
ATOM 7033 C CA . GLU C 1 147 ? -59.021 -6.966 -39.259 1.00 74.61 133 GLU C CA 1
ATOM 7034 C C . GLU C 1 147 ? -58.518 -8.157 -38.446 1.00 71.43 133 GLU C C 1
ATOM 7035 O O . GLU C 1 147 ? -57.419 -8.120 -37.913 1.00 72.86 133 GLU C O 1
ATOM 7041 N N . ILE C 1 148 ? -59.357 -9.195 -38.347 1.00 67.86 134 ILE C N 1
ATOM 7042 C CA . ILE C 1 148 ? -59.027 -10.411 -37.646 1.00 64.30 134 ILE C CA 1
ATOM 7043 C C . ILE C 1 148 ? -58.919 -11.547 -38.677 1.00 64.75 134 ILE C C 1
ATOM 7044 O O . ILE C 1 148 ? -59.800 -11.685 -39.537 1.00 63.39 134 ILE C O 1
ATOM 7049 N N . VAL C 1 149 ? -57.876 -12.354 -38.548 1.00 62.33 135 VAL C N 1
ATOM 7050 C CA . VAL C 1 149 ? -57.706 -13.539 -39.355 1.00 64.10 135 VAL C CA 1
ATOM 7051 C C . VAL C 1 149 ? -57.323 -14.683 -38.432 1.00 62.54 135 VAL C C 1
ATOM 7052 O O . VAL C 1 149 ? -56.350 -14.584 -37.698 1.00 58.31 135 VAL C O 1
ATOM 7056 N N . MET C 1 150 ? -58.100 -15.769 -38.469 1.00 64.18 136 MET C N 1
ATOM 7057 C CA . MET C 1 150 ? -57.793 -16.977 -37.743 1.00 63.59 136 MET C CA 1
ATOM 7058 C C . MET C 1 150 ? -57.519 -18.099 -38.724 1.00 62.75 136 MET C C 1
ATOM 7059 O O . MET C 1 150 ? -58.398 -18.452 -39.505 1.00 67.07 136 MET C O 1
ATOM 7064 N N . ARG C 1 151 ? -56.316 -18.663 -38.665 1.00 62.99 137 ARG C N 1
ATOM 7065 C CA . ARG C 1 151 ? -55.950 -19.837 -39.442 1.00 64.87 137 ARG C CA 1
ATOM 7066 C C . ARG C 1 151 ? -55.968 -21.043 -38.537 1.00 64.63 137 ARG C C 1
ATOM 7067 O O . ARG C 1 151 ? -55.134 -21.181 -37.653 1.00 66.30 137 ARG C O 1
ATOM 7075 N N . SER C 1 152 ? -56.905 -21.953 -38.770 1.00 63.48 138 SER C N 1
ATOM 7076 C CA . SER C 1 152 ? -56.809 -23.325 -38.269 1.00 61.54 138 SER C CA 1
ATOM 7077 C C . SER C 1 152 ? -55.373 -23.858 -38.448 1.00 57.98 138 SER C C 1
ATOM 7078 O O . SER C 1 152 ? -54.779 -23.720 -39.509 1.00 57.84 138 SER C O 1
ATOM 7081 N N . ILE C 1 153 ? -54.819 -24.356 -37.357 1.00 57.37 139 ILE C N 1
ATOM 7082 C CA . ILE C 1 153 ? -53.450 -24.833 -37.324 1.00 60.67 139 ILE C CA 1
ATOM 7083 C C . ILE C 1 153 ? -53.445 -26.210 -36.689 1.00 61.03 139 ILE C C 1
ATOM 7084 O O . ILE C 1 153 ? -54.226 -26.499 -35.781 1.00 59.13 139 ILE C O 1
ATOM 7089 N N . PRO C 1 154 ? -52.539 -27.117 -37.122 1.00 61.33 140 PRO C N 1
ATOM 7090 C CA . PRO C 1 154 ? -52.474 -28.442 -36.523 1.00 61.51 140 PRO C CA 1
ATOM 7091 C C . PRO C 1 154 ? -52.385 -28.368 -34.984 1.00 64.31 140 PRO C C 1
ATOM 7092 O O . PRO C 1 154 ? -51.687 -27.521 -34.427 1.00 63.99 140 PRO C O 1
ATOM 7096 N N . LEU C 1 155 ? -53.139 -29.218 -34.324 1.00 67.86 141 LEU C N 1
ATOM 7097 C CA . LEU C 1 155 ? -53.187 -29.231 -32.879 1.00 71.46 141 LEU C CA 1
ATOM 7098 C C . LEU C 1 155 ? -52.095 -30.066 -32.230 1.00 67.85 141 LEU C C 1
ATOM 7099 O O . LEU C 1 155 ? -51.495 -29.646 -31.253 1.00 65.71 141 LEU C O 1
ATOM 7104 N N . ASP C 1 156 ? -51.813 -31.225 -32.776 1.00 68.30 142 ASP C N 1
ATOM 7105 C CA . ASP C 1 156 ? -50.866 -32.176 -32.227 1.00 69.69 142 ASP C CA 1
ATOM 7106 C C . ASP C 1 156 ? -49.582 -32.172 -33.062 1.00 65.88 142 ASP C C 1
ATOM 7107 O O . ASP C 1 156 ? -49.632 -32.119 -34.272 1.00 67.64 142 ASP C O 1
ATOM 7112 N N . PRO C 1 157 ? -48.415 -32.218 -32.399 1.00 65.01 143 PRO C N 1
ATOM 7113 C CA . PRO C 1 157 ? -47.170 -32.291 -33.145 1.00 65.41 143 PRO C CA 1
ATOM 7114 C C . PRO C 1 157 ? -47.186 -33.442 -34.167 1.00 68.52 143 PRO C C 1
ATOM 7115 O O . PRO C 1 157 ? -47.909 -34.430 -34.008 1.00 71.74 143 PRO C O 1
ATOM 7119 N N . LEU C 1 158 ? -46.398 -33.264 -35.221 1.00 68.63 144 LEU C N 1
ATOM 7120 C CA . LEU C 1 158 ? -46.355 -34.236 -36.304 1.00 68.69 144 LEU C CA 1
ATOM 7121 C C . LEU C 1 158 ? -45.228 -35.216 -36.065 1.00 68.82 144 LEU C C 1
ATOM 7122 O O . LEU C 1 158 ? -44.131 -34.832 -35.658 1.00 60.89 144 LEU C O 1
ATOM 7127 N N . PRO C 1 159 ? -45.461 -36.511 -36.373 1.00 74.46 145 PRO C N 1
ATOM 7128 C CA . PRO C 1 159 ? -44.357 -37.486 -36.326 1.00 74.46 145 PRO C CA 1
ATOM 7129 C C . PRO C 1 159 ? -43.162 -37.067 -37.149 1.00 71.93 145 PRO C C 1
ATOM 7130 O O . PRO C 1 159 ? -43.289 -36.213 -38.048 1.00 72.77 145 PRO C O 1
ATOM 7134 N N . LEU C 1 160 ? -42.000 -37.614 -36.845 1.00 72.28 146 LEU C N 1
ATOM 7135 C CA . LEU C 1 160 ? -40.778 -37.287 -37.587 1.00 72.20 146 LEU C CA 1
ATOM 7136 C C . LEU C 1 160 ? -40.918 -37.632 -39.061 1.00 74.94 146 LEU C C 1
ATOM 7137 O O . LEU C 1 160 ? -40.549 -36.829 -39.927 1.00 71.84 146 LEU C O 1
ATOM 7142 N N . ALA C 1 161 ? -41.485 -38.808 -39.356 1.00 82.76 147 ALA C N 1
ATOM 7143 C CA . ALA C 1 161 ? -41.594 -39.262 -40.738 1.00 84.36 147 ALA C CA 1
ATOM 7144 C C . ALA C 1 161 ? -42.342 -38.233 -41.595 1.00 84.23 147 ALA C C 1
ATOM 7145 O O . ALA C 1 161 ? -41.965 -37.994 -42.753 1.00 90.94 147 ALA C O 1
ATOM 7147 N N . ASP C 1 162 ? -43.373 -37.604 -41.025 1.00 77.02 148 ASP C N 1
ATOM 7148 C CA . ASP C 1 162 ? -44.168 -36.670 -41.803 1.00 77.04 148 ASP C CA 1
ATOM 7149 C C . ASP C 1 162 ? -43.403 -35.416 -42.142 1.00 75.99 148 ASP C C 1
ATOM 7150 O O . ASP C 1 162 ? -43.585 -34.836 -43.218 1.00 75.55 148 ASP C O 1
ATOM 7155 N N . ILE C 1 163 ? -42.544 -34.961 -41.227 1.00 80.25 149 ILE C N 1
ATOM 7156 C CA . ILE C 1 163 ? -41.694 -33.788 -41.503 1.00 77.58 149 ILE C CA 1
ATOM 7157 C C . ILE C 1 163 ? -40.305 -34.187 -42.010 1.00 78.28 149 ILE C C 1
ATOM 7158 O O . ILE C 1 163 ? -39.439 -33.347 -42.170 1.00 79.28 149 ILE C O 1
ATOM 7163 N N . GLY C 1 164 ? -40.052 -35.476 -42.212 1.00 74.93 150 GLY C N 1
ATOM 7164 C CA . GLY C 1 164 ? -38.833 -35.894 -42.873 1.00 75.92 150 GLY C CA 1
ATOM 7165 C C . GLY C 1 164 ? -37.576 -35.748 -42.029 1.00 71.46 150 GLY C C 1
ATOM 7166 O O . GLY C 1 164 ? -36.536 -35.325 -42.547 1.00 77.56 150 GLY C O 1
ATOM 7167 N N . LEU C 1 165 ? -37.678 -36.054 -40.748 1.00 67.00 151 LEU C N 1
ATOM 7168 C CA . LEU C 1 165 ? -36.500 -36.081 -39.872 1.00 66.90 151 LEU C CA 1
ATOM 7169 C C . LEU C 1 165 ? -36.205 -37.514 -39.479 1.00 67.81 151 LEU C C 1
ATOM 7170 O O . LEU C 1 165 ? -37.101 -38.281 -39.162 1.00 66.27 151 LEU C O 1
ATOM 7175 N N . SER C 1 166 ? -34.919 -37.832 -39.455 1.00 70.48 152 SER C N 1
ATOM 7176 C CA . SER C 1 166 ? -34.489 -39.176 -39.012 1.00 72.35 152 SER C CA 1
ATOM 7177 C C . SER C 1 166 ? -34.339 -39.208 -37.518 1.00 72.84 152 SER C C 1
ATOM 7178 O O . SER C 1 166 ? -33.775 -38.253 -36.925 1.00 74.48 152 SER C O 1
ATOM 7181 N N . PRO C 1 167 ? -34.899 -40.207 -36.825 1.00 73.81 153 PRO C N 1
ATOM 7182 C CA . PRO C 1 167 ? -34.670 -40.307 -35.372 1.00 72.80 153 PRO C CA 1
ATOM 7183 C C . PRO C 1 167 ? -33.199 -40.188 -34.981 1.00 72.19 153 PRO C C 1
ATOM 7184 O O . PRO C 1 167 ? -32.873 -39.504 -34.013 1.00 72.78 153 PRO C O 1
ATOM 7188 N N . GLU C 1 168 ? -32.306 -40.831 -35.716 1.00 75.50 154 GLU C N 1
ATOM 7189 C CA . GLU C 1 168 ? -30.888 -40.733 -35.444 1.00 78.14 154 GLU C CA 1
ATOM 7190 C C . GLU C 1 168 ? -30.424 -39.287 -35.389 1.00 73.84 154 GLU C C 1
ATOM 7191 O O . GLU C 1 168 ? -29.693 -38.901 -34.454 1.00 72.06 154 GLU C O 1
ATOM 7197 N N . LEU C 1 169 ? -30.856 -38.483 -36.360 1.00 71.78 155 LEU C N 1
ATOM 7198 C CA . LEU C 1 169 ? -30.418 -37.082 -36.411 1.00 69.66 155 LEU C CA 1
ATOM 7199 C C . LEU C 1 169 ? -30.943 -36.276 -35.216 1.00 66.84 155 LEU C C 1
ATOM 7200 O O . LEU C 1 169 ? -30.208 -35.486 -34.645 1.00 64.83 155 LEU C O 1
ATOM 7205 N N . VAL C 1 170 ? -32.186 -36.500 -34.844 1.00 66.62 156 VAL C N 1
ATOM 7206 C CA . VAL C 1 170 ? -32.803 -35.690 -33.784 1.00 68.26 156 VAL C CA 1
ATOM 7207 C C . VAL C 1 170 ? -32.276 -36.093 -32.410 1.00 67.14 156 VAL C C 1
ATOM 7208 O O . VAL C 1 170 ? -32.029 -35.249 -31.551 1.00 64.49 156 VAL C O 1
ATOM 7212 N N . ASN C 1 171 ? -32.055 -37.390 -32.206 1.00 71.28 157 ASN C N 1
ATOM 7213 C CA . ASN C 1 171 ? -31.187 -37.844 -31.113 1.00 73.10 157 ASN C CA 1
ATOM 7214 C C . ASN C 1 171 ? -29.863 -37.127 -31.148 1.00 75.39 157 ASN C C 1
ATOM 7215 O O . ASN C 1 171 ? -29.355 -36.689 -30.082 1.00 73.89 157 ASN C O 1
ATOM 7220 N N . GLN C 1 172 ? -29.301 -36.921 -32.349 1.00 78.06 158 GLN C N 1
ATOM 7221 C CA . GLN C 1 172 ? -28.108 -36.092 -32.480 1.00 78.33 158 GLN C CA 1
ATOM 7222 C C . GLN C 1 172 ? -28.277 -34.702 -31.833 1.00 73.65 158 GLN C C 1
ATOM 7223 O O . GLN C 1 172 ? -27.324 -34.159 -31.311 1.00 76.53 158 GLN C O 1
ATOM 7229 N N . MET C 1 173 ? -29.495 -34.184 -31.834 1.00 69.44 159 MET C N 1
ATOM 7230 C CA . MET C 1 173 ? -29.743 -32.783 -31.586 1.00 67.00 159 MET C CA 1
ATOM 7231 C C . MET C 1 173 ? -30.320 -32.516 -30.197 1.00 70.02 159 MET C C 1
ATOM 7232 O O . MET C 1 173 ? -30.751 -31.393 -29.913 1.00 78.49 159 MET C O 1
ATOM 7237 N N . CYS C 1 174 ? -30.401 -33.507 -29.352 1.00 71.16 160 CYS C N 1
ATOM 7238 C CA . CYS C 1 174 ? -30.984 -33.419 -28.013 1.00 69.64 160 CYS C CA 1
ATOM 7239 C C . CYS C 1 174 ? -29.907 -33.736 -26.968 1.00 66.53 160 CYS C C 1
ATOM 7240 O O . CYS C 1 174 ? -29.943 -34.771 -26.339 1.00 62.60 160 CYS C O 1
ATOM 7243 N N . PRO C 1 175 ? -28.989 -32.807 -26.749 1.00 66.10 161 PRO C N 1
ATOM 7244 C CA . PRO C 1 175 ? -27.991 -32.981 -25.687 1.00 66.01 161 PRO C CA 1
ATOM 7245 C C . PRO C 1 175 ? -28.553 -32.980 -24.281 1.00 68.56 161 PRO C C 1
ATOM 7246 O O . PRO C 1 175 ? -29.744 -32.725 -24.086 1.00 69.04 161 PRO C O 1
ATOM 7250 N N . ASP C 1 176 ? -27.733 -33.281 -23.294 1.00 72.61 162 ASP C N 1
ATOM 7251 C CA . ASP C 1 176 ? -28.103 -32.982 -21.903 1.00 73.04 162 ASP C CA 1
ATOM 7252 C C . ASP C 1 176 ? -28.147 -31.463 -21.645 1.00 70.91 162 ASP C C 1
ATOM 7253 O O . ASP C 1 176 ? -29.013 -30.998 -20.897 1.00 69.05 162 ASP C O 1
ATOM 7258 N N . ASN C 1 177 ? -27.256 -30.722 -22.298 1.00 71.05 163 ASN C N 1
ATOM 7259 C CA . ASN C 1 177 ? -27.145 -29.289 -22.010 1.00 73.27 163 ASN C CA 1
ATOM 7260 C C . ASN C 1 177 ? -26.809 -28.531 -23.310 1.00 69.41 163 ASN C C 1
ATOM 7261 O O . ASN C 1 177 ? -26.580 -29.132 -24.331 1.00 70.77 163 ASN C O 1
ATOM 7266 N N . GLY C 1 178 ? -26.795 -27.238 -23.211 1.00 68.94 164 GLY C N 1
ATOM 7267 C CA . GLY C 1 178 ? -26.471 -26.399 -24.340 1.00 65.30 164 GLY C CA 1
ATOM 7268 C C . GLY C 1 178 ? -27.664 -25.986 -25.153 1.00 60.49 164 GLY C C 1
ATOM 7269 O O . GLY C 1 178 ? -28.804 -26.210 -24.791 1.00 59.49 164 GLY C O 1
ATOM 7270 N N . ILE C 1 179 ? -27.402 -25.374 -26.288 1.00 57.86 165 ILE C N 1
ATOM 7271 C CA . ILE C 1 179 ? -28.389 -24.717 -27.117 1.00 58.35 165 ILE C CA 1
ATOM 7272 C C . ILE C 1 179 ? -28.503 -25.493 -28.429 1.00 62.99 165 ILE C C 1
ATOM 7273 O O . ILE C 1 179 ? -27.508 -25.740 -29.108 1.00 64.04 165 ILE C O 1
ATOM 7278 N N . VAL C 1 180 ? -29.735 -25.916 -28.747 1.00 62.39 166 VAL C N 1
ATOM 7279 C CA . VAL C 1 180 ? -30.075 -26.421 -30.064 1.00 57.83 166 VAL C CA 1
ATOM 7280 C C . VAL C 1 180 ? -30.898 -25.350 -30.781 1.00 59.56 166 VAL C C 1
ATOM 7281 O O . VAL C 1 180 ? -31.979 -24.971 -30.299 1.00 63.36 166 VAL C O 1
ATOM 7285 N N . MET C 1 181 ? -30.404 -24.894 -31.917 1.00 62.51 167 MET C N 1
ATOM 7286 C CA . MET C 1 181 ? -31.059 -23.848 -32.693 1.00 63.49 167 MET C CA 1
ATOM 7287 C C . MET C 1 181 ? -31.490 -24.424 -34.044 1.00 61.46 167 MET C C 1
ATOM 7288 O O . MET C 1 181 ? -30.690 -25.084 -34.697 1.00 59.35 167 MET C O 1
ATOM 7293 N N . VAL C 1 182 ? -32.730 -24.156 -34.439 1.00 60.66 168 VAL C N 1
ATOM 7294 C CA . VAL C 1 182 ? -33.183 -24.307 -35.798 1.00 63.39 168 VAL C CA 1
ATOM 7295 C C . VAL C 1 182 ? -33.402 -22.895 -36.368 1.00 59.82 168 VAL C C 1
ATOM 7296 O O . VAL C 1 182 ? -34.260 -22.175 -35.925 1.00 53.03 168 VAL C O 1
ATOM 7300 N N . ALA C 1 183 ? -32.639 -22.541 -37.394 1.00 61.92 169 ALA C N 1
ATOM 7301 C CA . ALA C 1 183 ? -32.745 -21.284 -38.086 1.00 58.44 169 ALA C CA 1
ATOM 7302 C C . ALA C 1 183 ? -33.559 -21.438 -39.372 1.00 58.80 169 ALA C C 1
ATOM 7303 O O . ALA C 1 183 ? -33.719 -22.535 -39.887 1.00 53.63 169 ALA C O 1
ATOM 7305 N N . GLY C 1 184 ? -34.054 -20.328 -39.876 1.00 62.84 170 GLY C N 1
ATOM 7306 C CA . GLY C 1 184 ? -34.859 -20.312 -41.054 1.00 64.34 170 GLY C CA 1
ATOM 7307 C C . GLY C 1 184 ? -35.682 -19.069 -41.184 1.00 69.78 170 GLY C C 1
ATOM 7308 O O . GLY C 1 184 ? -35.756 -18.256 -40.248 1.00 69.32 170 GLY C O 1
ATOM 7309 N N . LYS C 1 185 ? -36.327 -18.929 -42.333 1.00 75.58 171 LYS C N 1
ATOM 7310 C CA . LYS C 1 185 ? -37.278 -17.847 -42.556 1.00 75.69 171 LYS C CA 1
ATOM 7311 C C . LYS C 1 185 ? -38.581 -18.111 -41.785 1.00 71.87 171 LYS C C 1
ATOM 7312 O O . LYS C 1 185 ? -38.878 -19.253 -41.421 1.00 71.99 171 LYS C O 1
ATOM 7318 N N . THR C 1 186 ? -39.341 -17.033 -41.565 1.00 69.26 172 THR C N 1
ATOM 7319 C CA . THR C 1 186 ? -40.565 -17.173 -40.793 1.00 70.74 172 THR C CA 1
ATOM 7320 C C . THR C 1 186 ? -41.503 -18.260 -41.319 1.00 67.99 172 THR C C 1
ATOM 7321 O O . THR C 1 186 ? -42.131 -18.963 -40.569 1.00 68.58 172 THR C O 1
ATOM 7325 N N . SER C 1 187 ? -41.560 -18.399 -42.631 1.00 69.74 173 SER C N 1
ATOM 7326 C CA . SER C 1 187 ? -42.457 -19.356 -43.280 1.00 69.78 173 SER C CA 1
ATOM 7327 C C . SER C 1 187 ? -41.817 -20.717 -43.506 1.00 68.43 173 SER C C 1
ATOM 7328 O O . SER C 1 187 ? -42.234 -21.437 -44.397 1.00 70.98 173 SER C O 1
ATOM 7331 N N . SER C 1 188 ? -40.789 -21.072 -42.739 1.00 65.48 174 SER C N 1
ATOM 7332 C CA . SER C 1 188 ? -40.070 -22.308 -42.907 1.00 62.08 174 SER C CA 1
ATOM 7333 C C . SER C 1 188 ? -40.371 -23.365 -41.834 1.00 60.50 174 SER C C 1
ATOM 7334 O O . SER C 1 188 ? -39.704 -24.372 -41.779 1.00 58.67 174 SER C O 1
ATOM 7337 N N . GLY C 1 189 ? -41.351 -23.127 -40.987 1.00 62.35 175 GLY C N 1
ATOM 7338 C CA . GLY C 1 189 ? -41.787 -24.109 -40.029 1.00 62.76 175 GLY C CA 1
ATOM 7339 C C . GLY C 1 189 ? -40.687 -24.642 -39.126 1.00 60.79 175 GLY C C 1
ATOM 7340 O O . GLY C 1 189 ? -40.493 -25.828 -38.980 1.00 60.95 175 GLY C O 1
ATOM 7341 N N . LYS C 1 190 ? -39.969 -23.756 -38.525 1.00 60.99 176 LYS C N 1
ATOM 7342 C CA . LYS C 1 190 ? -39.124 -24.101 -37.354 1.00 58.73 176 LYS C CA 1
ATOM 7343 C C . LYS C 1 190 ? -40.003 -24.604 -36.228 1.00 56.51 176 LYS C C 1
ATOM 7344 O O . LYS C 1 190 ? -39.678 -25.604 -35.570 1.00 64.51 176 LYS C O 1
ATOM 7350 N N . SER C 1 191 ? -41.089 -23.898 -35.944 1.00 52.22 177 SER C N 1
ATOM 7351 C CA . SER C 1 191 ? -41.995 -24.316 -34.868 1.00 49.28 177 SER C CA 1
ATOM 7352 C C . SER C 1 191 ? -42.434 -25.755 -35.055 1.00 47.98 177 SER C C 1
ATOM 7353 O O . SER C 1 191 ? -42.503 -26.534 -34.108 1.00 47.96 177 SER C O 1
ATOM 7356 N N . THR C 1 192 ? -42.811 -26.137 -36.263 1.00 51.26 178 THR C N 1
ATOM 7357 C CA . THR C 1 192 ? -43.193 -27.514 -36.546 1.00 52.55 178 THR C CA 1
ATOM 7358 C C . THR C 1 192 ? -42.048 -28.491 -36.232 1.00 51.92 178 THR C C 1
ATOM 7359 O O . THR C 1 192 ? -42.226 -29.451 -35.493 1.00 51.44 178 THR C O 1
ATOM 7363 N N . THR C 1 193 ? -40.866 -28.218 -36.762 1.00 51.24 179 THR C N 1
ATOM 7364 C CA . THR C 1 193 ? -39.705 -29.024 -36.438 1.00 54.48 179 THR C CA 1
ATOM 7365 C C . THR C 1 193 ? -39.511 -29.238 -34.948 1.00 54.62 179 THR C C 1
ATOM 7366 O O . THR C 1 193 ? -39.353 -30.361 -34.482 1.00 55.19 179 THR C O 1
ATOM 7370 N N . PHE C 1 194 ? -39.593 -28.149 -34.191 1.00 55.69 180 PHE C N 1
ATOM 7371 C CA . PHE C 1 194 ? -39.338 -28.224 -32.752 1.00 56.77 180 PHE C CA 1
ATOM 7372 C C . PHE C 1 194 ? -40.449 -28.963 -32.012 1.00 54.99 180 PHE C C 1
ATOM 7373 O O . PHE C 1 194 ? -40.179 -29.702 -31.069 1.00 56.80 180 PHE C O 1
ATOM 7381 N N . SER C 1 195 ? -41.684 -28.778 -32.444 1.00 52.06 181 SER C N 1
ATOM 7382 C CA . SER C 1 195 ? -42.801 -29.497 -31.852 1.00 54.21 181 SER C CA 1
ATOM 7383 C C . SER C 1 195 ? -42.641 -31.005 -32.092 1.00 56.50 181 SER C C 1
ATOM 7384 O O . SER C 1 195 ? -42.766 -31.819 -31.172 1.00 57.32 181 SER C O 1
ATOM 7387 N N . SER C 1 196 ? -42.384 -31.388 -33.339 1.00 60.06 182 SER C N 1
ATOM 7388 C CA . SER C 1 196 ? -42.046 -32.773 -33.627 1.00 60.80 182 SER C CA 1
ATOM 7389 C C . SER C 1 196 ? -40.912 -33.293 -32.733 1.00 57.20 182 SER C C 1
ATOM 7390 O O . SER C 1 196 ? -41.021 -34.358 -32.145 1.00 57.08 182 SER C O 1
ATOM 7393 N N . ILE C 1 197 ? -39.863 -32.498 -32.593 1.00 55.09 183 ILE C N 1
ATOM 7394 C CA . ILE C 1 197 ? -38.699 -32.958 -31.838 1.00 54.39 183 ILE C CA 1
ATOM 7395 C C . ILE C 1 197 ? -39.057 -33.133 -30.369 1.00 55.95 183 ILE C C 1
ATOM 7396 O O . ILE C 1 197 ? -38.491 -34.010 -29.699 1.00 57.38 183 ILE C O 1
ATOM 7401 N N . ILE C 1 198 ? -39.968 -32.315 -29.834 1.00 56.04 184 ILE C N 1
ATOM 7402 C CA . ILE C 1 198 ? -40.359 -32.452 -28.443 1.00 55.31 184 ILE C CA 1
ATOM 7403 C C . ILE C 1 198 ? -41.262 -33.643 -28.243 1.00 57.76 184 ILE C C 1
ATOM 7404 O O . ILE C 1 198 ? -41.010 -34.531 -27.413 1.00 58.15 184 ILE C O 1
ATOM 7409 N N . ARG C 1 199 ? -42.336 -33.723 -29.033 1.00 60.71 185 ARG C N 1
ATOM 7410 C CA . ARG C 1 199 ? -43.180 -34.925 -29.044 1.00 63.71 185 ARG C CA 1
ATOM 7411 C C . ARG C 1 199 ? -42.347 -36.214 -29.078 1.00 63.95 185 ARG C C 1
ATOM 7412 O O . ARG C 1 199 ? -42.513 -37.064 -28.208 1.00 68.96 185 ARG C O 1
ATOM 7420 N N . TYR C 1 200 ? -41.418 -36.282 -30.000 1.00 63.47 186 TYR C N 1
ATOM 7421 C CA . TYR C 1 200 ? -40.512 -37.430 -30.030 1.00 67.70 186 TYR C CA 1
ATOM 7422 C C . TYR C 1 200 ? -39.708 -37.505 -28.769 1.00 67.10 186 TYR C C 1
ATOM 7423 O O . TYR C 1 200 ? -39.406 -38.611 -28.287 1.00 69.54 186 TYR C O 1
ATOM 7432 N N . ILE C 1 201 ? -39.273 -36.377 -28.232 1.00 67.71 187 ILE C N 1
ATOM 7433 C CA . ILE C 1 201 ? -38.486 -36.364 -26.989 1.00 68.71 187 ILE C CA 1
ATOM 7434 C C . ILE C 1 201 ? -39.209 -37.120 -25.881 1.00 66.16 187 ILE C C 1
ATOM 7435 O O . ILE C 1 201 ? -38.628 -38.008 -25.254 1.00 64.32 187 ILE C O 1
ATOM 7440 N N . MET C 1 202 ? -40.473 -36.767 -25.661 1.00 65.66 188 MET C N 1
ATOM 7441 C CA . MET C 1 202 ? -41.205 -37.320 -24.528 1.00 70.20 188 MET C CA 1
ATOM 7442 C C . MET C 1 202 ? -41.932 -38.623 -24.840 1.00 72.52 188 MET C C 1
ATOM 7443 O O . MET C 1 202 ? -42.469 -39.229 -23.940 1.00 76.31 188 MET C O 1
ATOM 7448 N N . GLU C 1 203 ? -42.006 -38.992 -26.099 1.00 73.87 189 GLU C N 1
ATOM 7449 C CA . GLU C 1 203 ? -42.571 -40.297 -26.481 1.00 74.42 189 GLU C CA 1
ATOM 7450 C C . GLU C 1 203 ? -41.527 -41.393 -26.549 1.00 72.60 189 GLU C C 1
ATOM 7451 O O . GLU C 1 203 ? -41.895 -42.566 -26.552 1.00 73.89 189 GLU C O 1
ATOM 7457 N N . ASN C 1 204 ? -40.245 -41.048 -26.615 1.00 68.84 190 ASN C N 1
ATOM 7458 C CA . ASN C 1 204 ? -39.168 -42.016 -26.746 1.00 70.18 190 ASN C CA 1
ATOM 7459 C C . ASN C 1 204 ? -38.158 -41.839 -25.625 1.00 74.33 190 ASN C C 1
ATOM 7460 O O . ASN C 1 204 ? -38.234 -40.897 -24.851 1.00 80.35 190 ASN C O 1
ATOM 7465 N N . ASP C 1 205 ? -37.216 -42.751 -25.528 1.00 80.15 191 ASP C N 1
ATOM 7466 C CA . ASP C 1 205 ? -36.164 -42.709 -24.522 1.00 81.63 191 ASP C CA 1
ATOM 7467 C C . ASP C 1 205 ? -35.018 -41.879 -25.108 1.00 83.52 191 ASP C C 1
ATOM 7468 O O . ASP C 1 205 ? -34.280 -42.330 -25.993 1.00 86.01 191 ASP C O 1
ATOM 7473 N N . THR C 1 206 ? -34.831 -40.694 -24.554 1.00 82.78 192 THR C N 1
ATOM 7474 C CA . THR C 1 206 ? -33.883 -39.714 -25.088 1.00 79.61 192 THR C CA 1
ATOM 7475 C C . THR C 1 206 ? -33.053 -39.151 -23.946 1.00 80.71 192 THR C C 1
ATOM 7476 O O . THR C 1 206 ? -33.510 -39.131 -22.811 1.00 85.54 192 THR C O 1
ATOM 7480 N N . PRO C 1 207 ? -31.838 -38.684 -24.244 1.00 79.96 193 PRO C N 1
ATOM 7481 C CA . PRO C 1 207 ? -31.004 -38.118 -23.167 1.00 77.55 193 PRO C CA 1
ATOM 7482 C C . PRO C 1 207 ? -31.706 -37.037 -22.326 1.00 72.20 193 PRO C C 1
ATOM 7483 O O . PRO C 1 207 ? -31.496 -36.961 -21.130 1.00 73.92 193 PRO C O 1
ATOM 7487 N N . ILE C 1 208 ? -32.596 -36.285 -22.923 1.00 68.21 194 ILE C N 1
ATOM 7488 C CA . ILE C 1 208 ? -33.319 -35.218 -22.248 1.00 70.21 194 ILE C CA 1
ATOM 7489 C C . ILE C 1 208 ? -34.679 -35.739 -21.838 1.00 70.75 194 ILE C C 1
ATOM 7490 O O . ILE C 1 208 ? -35.453 -36.203 -22.660 1.00 73.05 194 ILE C O 1
ATOM 7495 N N . LYS C 1 209 ? -34.960 -35.696 -20.553 1.00 71.63 195 LYS C N 1
ATOM 7496 C CA . LYS C 1 209 ? -36.263 -36.117 -20.007 1.00 70.21 195 LYS C CA 1
ATOM 7497 C C . LYS C 1 209 ? -36.563 -35.344 -18.753 1.00 67.86 195 LYS C C 1
ATOM 7498 O O . LYS C 1 209 ? -35.658 -34.928 -18.033 1.00 71.61 195 LYS C O 1
ATOM 7504 N N . GLY C 1 210 ? -37.835 -35.149 -18.480 1.00 65.24 196 GLY C N 1
ATOM 7505 C CA . GLY C 1 210 ? -38.279 -34.575 -17.205 1.00 63.44 196 GLY C CA 1
ATOM 7506 C C . GLY C 1 210 ? -39.275 -33.456 -17.389 1.00 61.28 196 GLY C C 1
ATOM 7507 O O . GLY C 1 210 ? -40.310 -33.650 -18.051 1.00 59.50 196 GLY C O 1
ATOM 7508 N N . HIS C 1 211 ? -38.999 -32.292 -16.812 1.00 58.81 197 HIS C N 1
ATOM 7509 C CA . HIS C 1 211 ? -39.860 -31.131 -16.959 1.00 58.88 197 HIS C CA 1
ATOM 7510 C C . HIS C 1 211 ? -39.395 -30.335 -18.167 1.00 54.50 197 HIS C C 1
ATOM 7511 O O . HIS C 1 211 ? -38.304 -29.744 -18.150 1.00 54.22 197 HIS C O 1
ATOM 7518 N N . LEU C 1 212 ? -40.214 -30.263 -19.185 1.00 53.89 198 LEU C N 1
ATOM 7519 C CA . LEU C 1 212 ? -39.932 -29.477 -20.385 1.00 53.03 198 LEU C CA 1
ATOM 7520 C C . LEU C 1 212 ? -40.903 -28.290 -20.399 1.00 50.26 198 LEU C C 1
ATOM 7521 O O . LEU C 1 212 ? -42.116 -28.449 -20.258 1.00 47.75 198 LEU C O 1
ATOM 7526 N N . LEU C 1 213 ? -40.338 -27.103 -20.515 1.00 51.07 199 LEU C N 1
ATOM 7527 C CA . LEU C 1 213 ? -41.093 -25.868 -20.645 1.00 50.66 199 LEU C CA 1
ATOM 7528 C C . LEU C 1 213 ? -40.909 -25.346 -22.067 1.00 49.95 199 LEU C C 1
ATOM 7529 O O . LEU C 1 213 ? -39.815 -25.326 -22.605 1.00 51.48 199 LEU C O 1
ATOM 7534 N N . THR C 1 214 ? -41.990 -24.847 -22.638 1.00 52.56 200 THR C N 1
ATOM 7535 C CA . THR C 1 214 ? -41.972 -24.120 -23.901 1.00 53.63 200 THR C CA 1
ATOM 7536 C C . THR C 1 214 ? -42.580 -22.730 -23.651 1.00 55.77 200 THR C C 1
ATOM 7537 O O . THR C 1 214 ? -43.621 -22.609 -23.026 1.00 55.07 200 THR C O 1
ATOM 7541 N N . HIS C 1 215 ? -41.908 -21.701 -24.152 1.00 53.64 201 HIS C N 1
ATOM 7542 C CA . HIS C 1 215 ? -42.441 -20.357 -24.195 1.00 55.06 201 HIS C CA 1
ATOM 7543 C C . HIS C 1 215 ? -42.714 -19.992 -25.643 1.00 56.54 201 HIS C C 1
ATOM 7544 O O . HIS C 1 215 ? -41.791 -19.930 -26.459 1.00 67.81 201 HIS C O 1
ATOM 7551 N N . GLU C 1 216 ? -43.981 -19.768 -25.979 1.00 56.67 202 GLU C N 1
ATOM 7552 C CA . GLU C 1 216 ? -44.421 -19.523 -27.337 1.00 58.45 202 GLU C CA 1
ATOM 7553 C C . GLU C 1 216 ? -45.227 -18.254 -27.372 1.00 60.40 202 GLU C C 1
ATOM 7554 O O . GLU C 1 216 ? -46.157 -18.077 -26.586 1.00 62.15 202 GLU C O 1
ATOM 7560 N N . ASP C 1 217 ? -44.869 -17.350 -28.292 1.00 72.29 203 ASP C N 1
ATOM 7561 C CA . ASP C 1 217 ? -45.648 -16.154 -28.571 1.00 81.90 203 ASP C CA 1
ATOM 7562 C C . ASP C 1 217 ? -47.114 -16.564 -28.786 1.00 91.15 203 ASP C C 1
ATOM 7563 O O . ASP C 1 217 ? -47.890 -16.650 -27.832 1.00 116.44 203 ASP C O 1
ATOM 7568 N N . PRO C 1 218 ? -47.491 -16.796 -30.072 1.00 72.49 204 PRO C N 1
ATOM 7569 C CA . PRO C 1 218 ? -48.622 -17.714 -30.291 1.00 63.26 204 PRO C CA 1
ATOM 7570 C C . PRO C 1 218 ? -48.202 -19.157 -29.992 1.00 64.28 204 PRO C C 1
ATOM 7571 O O . PRO C 1 218 ? -47.325 -19.717 -30.692 1.00 66.53 204 PRO C O 1
ATOM 7575 N N . ILE C 1 219 ? -48.825 -19.778 -28.998 1.00 60.99 205 ILE C N 1
ATOM 7576 C CA . ILE C 1 219 ? -48.775 -21.223 -28.880 1.00 60.72 205 ILE C CA 1
ATOM 7577 C C . ILE C 1 219 ? -49.462 -21.834 -30.109 1.00 63.75 205 ILE C C 1
ATOM 7578 O O . ILE C 1 219 ? -50.625 -21.557 -30.400 1.00 65.72 205 ILE C O 1
ATOM 7583 N N . GLU C 1 220 ? -48.714 -22.681 -30.833 1.00 62.25 206 GLU C N 1
ATOM 7584 C CA . GLU C 1 220 ? -49.226 -23.356 -31.992 1.00 61.15 206 GLU C CA 1
ATOM 7585 C C . GLU C 1 220 ? -49.658 -24.776 -31.663 1.00 61.10 206 GLU C C 1
ATOM 7586 O O . GLU C 1 220 ? -50.856 -25.086 -31.602 1.00 62.55 206 GLU C O 1
ATOM 7592 N N . PHE C 1 221 ? -48.682 -25.653 -31.473 1.00 61.30 207 PHE C N 1
ATOM 7593 C CA . PHE C 1 221 ? -48.970 -27.051 -31.161 1.00 64.20 207 PHE C CA 1
ATOM 7594 C C . PHE C 1 221 ? -49.147 -27.208 -29.658 1.00 62.32 207 PHE C C 1
ATOM 7595 O O . PHE C 1 221 ? -48.486 -26.554 -28.864 1.00 68.61 207 PHE C O 1
ATOM 7603 N N . VAL C 1 222 ? -50.029 -28.127 -29.278 1.00 61.08 208 VAL C N 1
ATOM 7604 C CA . VAL C 1 222 ? -50.225 -28.542 -27.902 1.00 56.53 208 VAL C CA 1
ATOM 7605 C C . VAL C 1 222 ? -49.785 -29.983 -27.741 1.00 58.34 208 VAL C C 1
ATOM 7606 O O . VAL C 1 222 ? -49.789 -30.768 -28.697 1.00 61.71 208 VAL C O 1
ATOM 7610 N N . TYR C 1 223 ? -49.425 -30.346 -26.509 1.00 59.10 209 TYR C N 1
ATOM 7611 C CA . TYR C 1 223 ? -48.993 -31.691 -26.172 1.00 59.83 209 TYR C CA 1
ATOM 7612 C C . TYR C 1 223 ? -49.958 -32.378 -25.212 1.00 61.60 209 TYR C C 1
ATOM 7613 O O . TYR C 1 223 ? -49.534 -33.216 -24.399 1.00 65.40 209 TYR C O 1
ATOM 7622 N N . ASP C 1 224 ? -51.245 -32.035 -25.307 1.00 64.82 210 ASP C N 1
ATOM 7623 C CA . ASP C 1 224 ? -52.228 -32.610 -24.379 1.00 70.26 210 ASP C CA 1
ATOM 7624 C C . ASP C 1 224 ? -52.437 -34.096 -24.649 1.00 70.70 210 ASP C C 1
ATOM 7625 O O . ASP C 1 224 ? -52.645 -34.872 -23.723 1.00 71.39 210 ASP C O 1
ATOM 7630 N N . ASN C 1 225 ? -52.364 -34.496 -25.905 1.00 74.54 211 ASN C N 1
ATOM 7631 C CA . ASN C 1 225 ? -52.632 -35.885 -26.305 1.00 76.91 211 ASN C CA 1
ATOM 7632 C C . ASN C 1 225 ? -51.369 -36.702 -26.472 1.00 75.05 211 ASN C C 1
ATOM 7633 O O . ASN C 1 225 ? -51.443 -37.837 -26.907 1.00 80.23 211 ASN C O 1
ATOM 7638 N N . ILE C 1 226 ? -50.192 -36.153 -26.106 1.00 71.72 212 ILE C N 1
ATOM 7639 C CA . ILE C 1 226 ? -48.950 -36.892 -26.132 1.00 71.55 212 ILE C CA 1
ATOM 7640 C C . ILE C 1 226 ? -48.749 -37.498 -24.730 1.00 75.54 212 ILE C C 1
ATOM 7641 O O . ILE C 1 226 ? -48.545 -36.805 -23.764 1.00 77.74 212 ILE C O 1
ATOM 7646 N N . LYS C 1 227 ? -48.777 -38.827 -24.687 1.00 79.05 213 LYS C N 1
ATOM 7647 C CA . LYS C 1 227 ? -48.463 -39.588 -23.503 1.00 78.84 213 LYS C CA 1
ATOM 7648 C C . LYS C 1 227 ? -46.956 -39.819 -23.447 1.00 76.99 213 LYS C C 1
ATOM 7649 O O . LYS C 1 227 ? -46.357 -40.281 -24.412 1.00 78.41 213 LYS C O 1
ATOM 7655 N N . SER C 1 228 ? -46.365 -39.518 -22.285 1.00 73.45 214 SER C N 1
ATOM 7656 C CA . SER C 1 228 ? -44.944 -39.716 -22.062 1.00 71.42 214 SER C CA 1
ATOM 7657 C C . SER C 1 228 ? -44.734 -40.671 -20.899 1.00 72.89 214 SER C C 1
ATOM 7658 O O . SER C 1 228 ? -45.530 -40.731 -19.967 1.00 71.26 214 SER C O 1
ATOM 7661 N N . ALA C 1 229 ? -43.651 -41.427 -20.948 1.00 76.36 215 ALA C N 1
ATOM 7662 C CA . ALA C 1 229 ? -43.261 -42.298 -19.849 1.00 77.88 215 ALA C CA 1
ATOM 7663 C C . ALA C 1 229 ? -42.446 -41.574 -18.781 1.00 77.67 215 ALA C C 1
ATOM 7664 O O . ALA C 1 229 ? -42.383 -42.072 -17.656 1.00 80.82 215 ALA C O 1
ATOM 7666 N N . HIS C 1 230 ? -41.842 -40.438 -19.118 1.00 75.52 216 HIS C N 1
ATOM 7667 C CA . HIS C 1 230 ? -40.771 -39.894 -18.297 1.00 79.43 216 HIS C CA 1
ATOM 7668 C C . HIS C 1 230 ? -40.792 -38.378 -18.137 1.00 77.48 216 HIS C C 1
ATOM 7669 O O . HIS C 1 230 ? -40.000 -37.842 -17.381 1.00 72.79 216 HIS C O 1
ATOM 7676 N N . SER C 1 231 ? -41.702 -37.684 -18.810 1.00 77.30 217 SER C N 1
ATOM 7677 C CA . SER C 1 231 ? -41.595 -36.246 -19.015 1.00 74.87 217 SER C CA 1
ATOM 7678 C C . SER C 1 231 ? -42.978 -35.619 -18.862 1.00 74.12 217 SER C C 1
ATOM 7679 O O . SER C 1 231 ? -43.964 -36.196 -19.277 1.00 69.29 217 SER C O 1
ATOM 7682 N N . ILE C 1 232 ? -42.999 -34.406 -18.296 1.00 72.95 218 ILE C N 1
ATOM 7683 C CA . ILE C 1 232 ? -44.169 -33.547 -18.350 1.00 71.68 218 ILE C CA 1
ATOM 7684 C C . ILE C 1 232 ? -43.791 -32.244 -19.038 1.00 68.42 218 ILE C C 1
ATOM 7685 O O . ILE C 1 232 ? -42.668 -31.755 -18.906 1.00 69.58 218 ILE C O 1
ATOM 7690 N N . ILE C 1 233 ? -44.750 -31.684 -19.769 1.00 66.37 219 ILE C N 1
ATOM 7691 C CA . ILE C 1 233 ? -44.537 -30.482 -20.567 1.00 64.26 219 ILE C CA 1
ATOM 7692 C C . ILE C 1 233 ? -45.485 -29.398 -20.093 1.00 60.82 219 ILE C C 1
ATOM 7693 O O . ILE C 1 233 ? -46.649 -29.654 -19.844 1.00 60.42 219 ILE C O 1
ATOM 7698 N N . ALA C 1 234 ? -44.967 -28.192 -19.959 1.00 61.65 220 ALA C N 1
ATOM 7699 C CA . ALA C 1 234 ? -45.770 -26.988 -19.724 1.00 64.25 220 ALA C CA 1
ATOM 7700 C C . ALA C 1 234 ? -45.514 -25.996 -20.856 1.00 64.70 220 ALA C C 1
ATOM 7701 O O . ALA C 1 234 ? -44.378 -25.766 -21.243 1.00 69.25 220 ALA C O 1
ATOM 7703 N N . GLN C 1 235 ? -46.597 -25.480 -21.430 1.00 63.32 221 GLN C N 1
ATOM 7704 C CA . GLN C 1 235 ? -46.531 -24.426 -22.429 1.00 60.95 221 GLN C CA 1
ATOM 7705 C C . GLN C 1 235 ? -47.041 -23.127 -21.856 1.00 59.73 221 GLN C C 1
ATOM 7706 O O . GLN C 1 235 ? -48.052 -23.099 -21.143 1.00 61.57 221 GLN C O 1
ATOM 7712 N N . SER C 1 236 ? -46.340 -22.041 -22.159 1.00 59.53 222 SER C N 1
ATOM 7713 C CA . SER C 1 236 ? -46.720 -20.700 -21.709 1.00 58.92 222 SER C CA 1
ATOM 7714 C C . SER C 1 236 ? -46.728 -19.767 -22.911 1.00 61.15 222 SER C C 1
ATOM 7715 O O . SER C 1 236 ? -45.761 -19.703 -23.655 1.00 59.42 222 SER C O 1
ATOM 7718 N N . GLN C 1 237 ? -47.847 -19.086 -23.111 1.00 65.34 223 GLN C N 1
ATOM 7719 C CA . GLN C 1 237 ? -47.968 -18.076 -24.152 1.00 67.60 223 GLN C CA 1
ATOM 7720 C C . GLN C 1 237 ? -47.527 -16.717 -23.592 1.00 65.65 223 GLN C C 1
ATOM 7721 O O . GLN C 1 237 ? -47.847 -16.373 -22.460 1.00 69.53 223 GLN C O 1
ATOM 7727 N N . ILE C 1 238 ? -46.861 -15.946 -24.449 1.00 65.86 224 ILE C N 1
ATOM 7728 C CA . ILE C 1 238 ? -45.746 -15.114 -23.992 1.00 72.33 224 ILE C CA 1
ATOM 7729 C C . ILE C 1 238 ? -46.153 -13.677 -23.931 1.00 79.17 224 ILE C C 1
ATOM 7730 O O . ILE C 1 238 ? -45.838 -12.996 -22.935 1.00 113.70 224 ILE C O 1
ATOM 7735 N N . PRO C 1 239 ? -46.907 -13.183 -24.909 1.00 73.14 225 PRO C N 1
ATOM 7736 C CA . PRO C 1 239 ? -47.766 -12.000 -24.653 1.00 74.70 225 PRO C CA 1
ATOM 7737 C C . PRO C 1 239 ? -48.709 -12.242 -23.459 1.00 74.08 225 PRO C C 1
ATOM 7738 O O . PRO C 1 239 ? -48.642 -11.535 -22.466 1.00 72.12 225 PRO C O 1
ATOM 7742 N N . GLU C 1 240 ? -49.548 -13.279 -23.552 1.00 74.85 226 GLU C N 1
ATOM 7743 C CA . GLU C 1 240 ? -50.772 -13.305 -22.794 1.00 75.22 226 GLU C CA 1
ATOM 7744 C C . GLU C 1 240 ? -50.595 -13.813 -21.355 1.00 71.69 226 GLU C C 1
ATOM 7745 O O . GLU C 1 240 ? -51.236 -13.334 -20.446 1.00 76.85 226 GLU C O 1
ATOM 7751 N N . GLN C 1 241 ? -49.700 -14.777 -21.178 1.00 67.84 227 GLN C N 1
ATOM 7752 C CA . GLN C 1 241 ? -49.474 -15.401 -19.874 1.00 65.30 227 GLN C CA 1
ATOM 7753 C C . GLN C 1 241 ? -48.217 -14.897 -19.184 1.00 64.79 227 GLN C C 1
ATOM 7754 O O . GLN C 1 241 ? -48.235 -14.651 -17.984 1.00 66.29 227 GLN C O 1
ATOM 7760 N N . PHE C 1 242 ? -47.130 -14.733 -19.933 1.00 62.24 228 PHE C N 1
ATOM 7761 C CA . PHE C 1 242 ? -45.991 -13.918 -19.499 1.00 60.49 228 PHE C CA 1
ATOM 7762 C C . PHE C 1 242 ? -45.940 -12.660 -20.358 1.00 63.90 228 PHE C C 1
ATOM 7763 O O . PHE C 1 242 ? -46.201 -12.679 -21.540 1.00 65.94 228 PHE C O 1
ATOM 7771 N N . SER C 1 243 ? -45.623 -11.535 -19.728 1.00 70.15 229 SER C N 1
ATOM 7772 C CA . SER C 1 243 ? -45.596 -10.255 -20.432 1.00 69.00 229 SER C CA 1
ATOM 7773 C C . SER C 1 243 ? -44.469 -10.256 -21.503 1.00 64.63 229 SER C C 1
ATOM 7774 O O . SER C 1 243 ? -44.632 -9.689 -22.579 1.00 62.96 229 SER C O 1
ATOM 7777 N N . SER C 1 244 ? -43.326 -10.838 -21.162 1.00 59.30 230 SER C N 1
ATOM 7778 C CA . SER C 1 244 ? -42.175 -10.849 -22.012 1.00 59.43 230 SER C CA 1
ATOM 7779 C C . SER C 1 244 ? -41.516 -12.222 -22.011 1.00 57.24 230 SER C C 1
ATOM 7780 O O . SER C 1 244 ? -41.696 -12.994 -21.063 1.00 63.73 230 SER C O 1
ATOM 7783 N N . PHE C 1 245 ? -40.735 -12.492 -23.038 1.00 51.45 231 PHE C N 1
ATOM 7784 C CA . PHE C 1 245 ? -39.872 -13.667 -23.019 1.00 52.01 231 PHE C CA 1
ATOM 7785 C C . PHE C 1 245 ? -38.842 -13.608 -21.895 1.00 53.08 231 PHE C C 1
ATOM 7786 O O . PHE C 1 245 ? -38.663 -14.566 -21.160 1.00 53.48 231 PHE C O 1
ATOM 7794 N N . ALA C 1 246 ? -38.215 -12.471 -21.717 1.00 55.48 232 ALA C N 1
ATOM 7795 C CA . ALA C 1 246 ? -37.264 -12.287 -20.605 1.00 57.03 232 ALA C CA 1
ATOM 7796 C C . ALA C 1 246 ? -37.860 -12.748 -19.257 1.00 56.55 232 ALA C C 1
ATOM 7797 O O . ALA C 1 246 ? -37.254 -13.542 -18.561 1.00 59.02 232 ALA C O 1
ATOM 7799 N N . ILE C 1 247 ? -39.110 -12.326 -18.995 1.00 54.78 233 ILE C N 1
ATOM 7800 C CA . ILE C 1 247 ? -39.737 -12.728 -17.758 1.00 55.46 233 ILE C CA 1
ATOM 7801 C C . ILE C 1 247 ? -39.933 -14.226 -17.705 1.00 55.27 233 ILE C C 1
ATOM 7802 O O . ILE C 1 247 ? -39.695 -14.870 -16.674 1.00 54.67 233 ILE C O 1
ATOM 7807 N N . ALA C 1 248 ? -40.384 -14.802 -18.806 1.00 56.75 234 ALA C N 1
ATOM 7808 C CA . ALA C 1 248 ? -40.642 -16.256 -18.845 1.00 57.12 234 ALA C CA 1
ATOM 7809 C C . ALA C 1 248 ? -39.363 -17.053 -18.612 1.00 57.81 234 ALA C C 1
ATOM 7810 O O . ALA C 1 248 ? -39.410 -18.126 -18.013 1.00 62.71 234 ALA C O 1
ATOM 7812 N N . ASN C 1 249 ? -38.233 -16.561 -19.110 1.00 57.52 235 ASN C N 1
ATOM 7813 C CA . ASN C 1 249 ? -36.975 -17.281 -18.945 1.00 59.63 235 ASN C CA 1
ATOM 7814 C C . ASN C 1 249 ? -36.385 -17.086 -17.574 1.00 57.34 235 ASN C C 1
ATOM 7815 O O . ASN C 1 249 ? -35.835 -18.019 -16.975 1.00 56.15 235 ASN C O 1
ATOM 7820 N N . GLN C 1 250 ? -36.465 -15.874 -17.022 1.00 60.48 236 GLN C N 1
ATOM 7821 C CA . GLN C 1 250 ? -36.175 -15.666 -15.610 1.00 63.05 236 GLN C CA 1
ATOM 7822 C C . GLN C 1 250 ? -36.969 -16.650 -14.745 1.00 62.85 236 GLN C C 1
ATOM 7823 O O . GLN C 1 250 ? -36.420 -17.265 -13.836 1.00 63.25 236 GLN C O 1
ATOM 7829 N N . GLU C 1 251 ? -38.269 -16.781 -15.014 1.00 61.28 237 GLU C N 1
ATOM 7830 C CA . GLU C 1 251 ? -39.107 -17.689 -14.242 1.00 62.88 237 GLU C CA 1
ATOM 7831 C C . GLU C 1 251 ? -38.764 -19.142 -14.491 1.00 59.74 237 GLU C C 1
ATOM 7832 O O . GLU C 1 251 ? -38.865 -19.968 -13.579 1.00 57.08 237 GLU C O 1
ATOM 7838 N N . ALA C 1 252 ? -38.293 -19.466 -15.696 1.00 60.29 238 ALA C N 1
ATOM 7839 C CA . ALA C 1 252 ? -38.052 -20.858 -16.047 1.00 61.54 238 ALA C CA 1
ATOM 7840 C C . ALA C 1 252 ? -37.048 -21.513 -15.097 1.00 62.91 238 ALA C C 1
ATOM 7841 O O . ALA C 1 252 ? -37.249 -22.637 -14.643 1.00 62.98 238 ALA C O 1
ATOM 7843 N N . LEU C 1 253 ? -35.985 -20.793 -14.770 1.00 68.47 239 LEU C N 1
ATOM 7844 C CA . LEU C 1 253 ? -34.990 -21.325 -13.838 1.00 70.89 239 LEU C CA 1
ATOM 7845 C C . LEU C 1 253 ? -35.561 -21.500 -12.456 1.00 70.80 239 LEU C C 1
ATOM 7846 O O . LEU C 1 253 ? -35.185 -22.436 -11.727 1.00 71.47 239 LEU C O 1
ATOM 7851 N N . ARG C 1 254 ? -36.476 -20.603 -12.054 1.00 70.22 240 ARG C N 1
ATOM 7852 C CA . ARG C 1 254 ? -37.171 -20.771 -10.774 1.00 69.71 240 ARG C CA 1
ATOM 7853 C C . ARG C 1 254 ? -37.914 -22.123 -10.725 1.00 69.68 240 ARG C C 1
ATOM 7854 O O . ARG C 1 254 ? -37.825 -22.849 -9.745 1.00 72.32 240 ARG C O 1
ATOM 7862 N N . ARG C 1 255 ? -38.551 -22.468 -11.812 1.00 70.03 241 ARG C N 1
ATOM 7863 C CA . ARG C 1 255 ? -39.098 -23.837 -11.972 1.00 67.03 241 ARG C CA 1
ATOM 7864 C C . ARG C 1 255 ? -37.947 -24.828 -12.142 1.00 68.71 241 ARG C C 1
ATOM 7865 O O . ARG C 1 255 ? -36.752 -24.456 -12.105 1.00 71.69 241 ARG C O 1
ATOM 7873 N N . THR C 1 256 ? -38.287 -26.071 -12.357 1.00 66.31 242 THR C N 1
ATOM 7874 C CA . THR C 1 256 ? -37.286 -27.165 -12.316 1.00 65.35 242 THR C CA 1
ATOM 7875 C C . THR C 1 256 ? -37.128 -27.757 -13.714 1.00 66.82 242 THR C C 1
ATOM 7876 O O . THR C 1 256 ? -37.321 -28.966 -13.897 1.00 70.90 242 THR C O 1
ATOM 7880 N N . PRO C 1 257 ? -36.829 -26.935 -14.714 1.00 62.85 243 PRO C N 1
ATOM 7881 C CA . PRO C 1 257 ? -36.939 -27.407 -16.096 1.00 59.70 243 PRO C CA 1
ATOM 7882 C C . PRO C 1 257 ? -35.870 -28.412 -16.448 1.00 62.98 243 PRO C C 1
ATOM 7883 O O . PRO C 1 257 ? -34.739 -28.326 -15.979 1.00 63.77 243 PRO C O 1
ATOM 7887 N N . ASN C 1 258 ? -36.261 -29.422 -17.220 1.00 64.89 244 ASN C N 1
ATOM 7888 C CA . ASN C 1 258 ? -35.321 -30.271 -17.937 1.00 61.42 244 ASN C CA 1
ATOM 7889 C C . ASN C 1 258 ? -35.137 -29.873 -19.384 1.00 60.33 244 ASN C C 1
ATOM 7890 O O . ASN C 1 258 ? -34.218 -30.376 -20.025 1.00 61.51 244 ASN C O 1
ATOM 7895 N N . LEU C 1 259 ? -36.001 -29.019 -19.914 1.00 60.85 245 LEU C N 1
ATOM 7896 C CA . LEU C 1 259 ? -35.791 -28.464 -21.264 1.00 60.29 245 LEU C CA 1
ATOM 7897 C C . LEU C 1 259 ? -36.599 -27.195 -21.382 1.00 57.94 245 LEU C C 1
ATOM 7898 O O . LEU C 1 259 ? -37.765 -27.162 -20.989 1.00 66.99 245 LEU C O 1
ATOM 7903 N N . ILE C 1 260 ? -35.990 -26.160 -21.921 1.00 57.87 246 ILE C N 1
ATOM 7904 C CA . ILE C 1 260 ? -36.640 -24.860 -22.123 1.00 56.15 246 ILE C CA 1
ATOM 7905 C C . ILE C 1 260 ? -36.638 -24.570 -23.622 1.00 54.50 246 ILE C C 1
ATOM 7906 O O . ILE C 1 260 ? -35.574 -24.371 -24.233 1.00 53.17 246 ILE C O 1
ATOM 7911 N N . MET C 1 261 ? -37.817 -24.663 -24.239 1.00 55.10 247 MET C N 1
ATOM 7912 C CA . MET C 1 261 ? -38.037 -24.065 -25.548 1.00 59.04 247 MET C CA 1
ATOM 7913 C C . MET C 1 261 ? -38.290 -22.592 -25.349 1.00 59.93 247 MET C C 1
ATOM 7914 O O . MET C 1 261 ? -39.408 -22.158 -25.012 1.00 64.12 247 MET C O 1
ATOM 7919 N N . ILE C 1 262 ? -37.256 -21.774 -25.574 1.00 59.35 248 ILE C N 1
ATOM 7920 C CA . ILE C 1 262 ? -37.377 -20.325 -25.385 1.00 62.85 248 ILE C CA 1
ATOM 7921 C C . ILE C 1 262 ? -37.933 -19.711 -26.650 1.00 68.97 248 ILE C C 1
ATOM 7922 O O . ILE C 1 262 ? -38.600 -20.411 -27.457 1.00 78.27 248 ILE C O 1
ATOM 7927 N N . GLY C 1 263 ? -37.718 -18.425 -26.864 1.00 72.12 249 GLY C N 1
ATOM 7928 C CA . GLY C 1 263 ? -38.214 -17.767 -28.062 1.00 70.14 249 GLY C CA 1
ATOM 7929 C C . GLY C 1 263 ? -37.237 -17.895 -29.234 1.00 63.75 249 GLY C C 1
ATOM 7930 O O . GLY C 1 263 ? -36.312 -18.688 -29.246 1.00 57.84 249 GLY C O 1
ATOM 7931 N N . GLU C 1 264 ? -37.464 -17.036 -30.209 1.00 59.16 250 GLU C N 1
ATOM 7932 C CA . GLU C 1 264 ? -36.398 -16.601 -31.104 1.00 58.93 250 GLU C CA 1
ATOM 7933 C C . GLU C 1 264 ? -35.259 -16.007 -30.305 1.00 56.74 250 GLU C C 1
ATOM 7934 O O . GLU C 1 264 ? -35.457 -15.294 -29.350 1.00 61.60 250 GLU C O 1
ATOM 7940 N N . LEU C 1 265 ? -34.031 -16.344 -30.695 1.00 62.57 251 LEU C N 1
ATOM 7941 C CA . LEU C 1 265 ? -32.848 -15.574 -30.293 1.00 61.79 251 LEU C CA 1
ATOM 7942 C C . LEU C 1 265 ? -32.714 -14.372 -31.231 1.00 62.05 251 LEU C C 1
ATOM 7943 O O . LEU C 1 265 ? -32.151 -14.451 -32.295 1.00 63.73 251 LEU C O 1
ATOM 7948 N N . ARG C 1 266 ? -33.262 -13.255 -30.788 1.00 65.62 252 ARG C N 1
ATOM 7949 C CA . ARG C 1 266 ? -33.438 -12.066 -31.632 1.00 67.56 252 ARG C CA 1
ATOM 7950 C C . ARG C 1 266 ? -32.615 -10.868 -31.209 1.00 65.34 252 ARG C C 1
ATOM 7951 O O . ARG C 1 266 ? -32.147 -10.142 -32.054 1.00 77.80 252 ARG C O 1
ATOM 7959 N N . ASP C 1 267 ? -32.444 -10.655 -29.919 1.00 62.45 253 ASP C N 1
ATOM 7960 C CA . ASP C 1 267 ? -31.690 -9.516 -29.396 1.00 63.88 253 ASP C CA 1
ATOM 7961 C C . ASP C 1 267 ? -30.696 -10.016 -28.334 1.00 62.71 253 ASP C C 1
ATOM 7962 O O . ASP C 1 267 ? -30.719 -11.194 -27.942 1.00 60.17 253 ASP C O 1
ATOM 7967 N N . LYS C 1 268 ? -29.868 -9.099 -27.849 1.00 61.79 254 LYS C N 1
ATOM 7968 C CA . LYS C 1 268 ? -28.859 -9.438 -26.878 1.00 61.40 254 LYS C CA 1
ATOM 7969 C C . LYS C 1 268 ? -29.484 -10.178 -25.660 1.00 61.69 254 LYS C C 1
ATOM 7970 O O . LYS C 1 268 ? -28.938 -11.189 -25.207 1.00 63.84 254 LYS C O 1
ATOM 7976 N N . GLN C 1 269 ? -30.628 -9.698 -25.190 1.00 58.95 255 GLN C N 1
ATOM 7977 C CA . GLN C 1 269 ? -31.153 -10.201 -23.946 1.00 60.14 255 GLN C CA 1
ATOM 7978 C C . GLN C 1 269 ? -31.647 -11.624 -24.092 1.00 56.47 255 GLN C C 1
ATOM 7979 O O . GLN C 1 269 ? -31.471 -12.478 -23.219 1.00 56.90 255 GLN C O 1
ATOM 7985 N N . SER C 1 270 ? -32.336 -11.917 -25.187 1.00 56.92 256 SER C N 1
ATOM 7986 C CA . SER C 1 270 ? -32.741 -13.299 -25.492 1.00 55.36 256 SER C CA 1
ATOM 7987 C C . SER C 1 270 ? -31.536 -14.239 -25.540 1.00 53.53 256 SER C C 1
ATOM 7988 O O . SER C 1 270 ? -31.504 -15.270 -24.863 1.00 56.95 256 SER C O 1
ATOM 7991 N N . ILE C 1 271 ? -30.503 -13.844 -26.278 1.00 51.43 257 ILE C N 1
ATOM 7992 C CA . ILE C 1 271 ? -29.305 -14.660 -26.371 1.00 53.01 257 ILE C CA 1
ATOM 7993 C C . ILE C 1 271 ? -28.671 -14.902 -24.987 1.00 55.09 257 ILE C C 1
ATOM 7994 O O . ILE C 1 271 ? -28.228 -16.002 -24.683 1.00 52.11 257 ILE C O 1
ATOM 7999 N N . GLU C 1 272 ? -28.692 -13.882 -24.146 1.00 57.77 258 GLU C N 1
ATOM 8000 C CA . GLU C 1 272 ? -28.126 -14.015 -22.817 1.00 58.87 258 GLU C CA 1
ATOM 8001 C C . GLU C 1 272 ? -28.950 -14.919 -21.948 1.00 59.11 258 GLU C C 1
ATOM 8002 O O . GLU C 1 272 ? -28.418 -15.659 -21.113 1.00 65.26 258 GLU C O 1
ATOM 8008 N N . SER C 1 273 ? -30.275 -14.865 -22.081 1.00 58.33 259 SER C N 1
ATOM 8009 C CA . SER C 1 273 ? -31.148 -15.799 -21.355 1.00 56.33 259 SER C CA 1
ATOM 8010 C C . SER C 1 273 ? -30.870 -17.220 -21.784 1.00 55.99 259 SER C C 1
ATOM 8011 O O . SER C 1 273 ? -30.817 -18.146 -20.962 1.00 58.08 259 SER C O 1
ATOM 8014 N N . ALA C 1 274 ? -30.735 -17.451 -23.116 1.00 57.37 260 ALA C N 1
ATOM 8015 C CA . ALA C 1 274 ? -30.288 -18.748 -23.603 1.00 51.94 260 ALA C CA 1
ATOM 8016 C C . ALA C 1 274 ? -28.967 -19.170 -22.926 1.00 51.14 260 ALA C C 1
ATOM 8017 O O . ALA C 1 274 ? -28.838 -20.283 -22.448 1.00 48.38 260 ALA C O 1
ATOM 8019 N N . PHE C 1 275 ? -28.013 -18.258 -22.868 1.00 53.86 261 PHE C N 1
ATOM 8020 C CA . PHE C 1 275 ? -26.753 -18.543 -22.195 1.00 56.64 261 PHE C CA 1
ATOM 8021 C C . PHE C 1 275 ? -26.968 -18.984 -20.755 1.00 57.31 261 PHE C C 1
ATOM 8022 O O . PHE C 1 275 ? -26.369 -19.979 -20.314 1.00 60.13 261 PHE C O 1
ATOM 8030 N N . GLU C 1 276 ? -27.812 -18.277 -20.018 1.00 56.90 262 GLU C N 1
ATOM 8031 C CA . GLU C 1 276 ? -28.022 -18.603 -18.616 1.00 60.16 262 GLU C CA 1
ATOM 8032 C C . GLU C 1 276 ? -28.671 -19.944 -18.448 1.00 57.14 262 GLU C C 1
ATOM 8033 O O . GLU C 1 276 ? -28.210 -20.786 -17.670 1.00 58.93 262 GLU C O 1
ATOM 8039 N N . ALA C 1 277 ? -29.771 -20.175 -19.170 1.00 57.13 263 ALA C N 1
ATOM 8040 C CA . ALA C 1 277 ? -30.467 -21.473 -19.111 1.00 56.45 263 ALA C CA 1
ATOM 8041 C C . ALA C 1 277 ? -29.494 -22.607 -19.448 1.00 54.79 263 ALA C C 1
ATOM 8042 O O . ALA C 1 277 ? -29.390 -23.586 -18.684 1.00 58.95 263 ALA C O 1
ATOM 8044 N N . ALA C 1 278 ? -28.762 -22.476 -20.546 1.00 51.28 264 ALA C N 1
ATOM 8045 C CA . ALA C 1 278 ? -27.851 -23.531 -20.936 1.00 56.60 264 ALA C CA 1
ATOM 8046 C C . ALA C 1 278 ? -26.782 -23.772 -19.899 1.00 61.31 264 ALA C C 1
ATOM 8047 O O . ALA C 1 278 ? -26.451 -24.937 -19.590 1.00 61.14 264 ALA C O 1
ATOM 8049 N N . ASN C 1 279 ? -26.263 -22.693 -19.299 1.00 68.04 265 ASN C N 1
ATOM 8050 C CA . ASN C 1 279 ? -25.141 -22.808 -18.359 1.00 63.61 265 ASN C CA 1
ATOM 8051 C C . ASN C 1 279 ? -25.575 -23.248 -16.977 1.00 64.60 265 ASN C C 1
ATOM 8052 O O . ASN C 1 279 ? -24.722 -23.681 -16.200 1.00 67.32 265 ASN C O 1
ATOM 8057 N N . THR C 1 280 ? -26.865 -23.152 -16.664 1.00 62.73 266 THR C N 1
ATOM 8058 C CA . THR C 1 280 ? -27.440 -23.824 -15.515 1.00 65.94 266 THR C CA 1
ATOM 8059 C C . THR C 1 280 ? -27.881 -25.235 -15.822 1.00 65.39 266 THR C C 1
ATOM 8060 O O . THR C 1 280 ? -28.632 -25.840 -15.040 1.00 69.69 266 THR C O 1
ATOM 8064 N N . GLY C 1 281 ? -27.463 -25.795 -16.956 1.00 66.82 267 GLY C N 1
ATOM 8065 C CA . GLY C 1 281 ? -27.510 -27.225 -17.179 1.00 64.93 267 GLY C CA 1
ATOM 8066 C C . GLY C 1 281 ? -28.790 -27.721 -17.819 1.00 64.95 267 GLY C C 1
ATOM 8067 O O . GLY C 1 281 ? -29.259 -28.821 -17.494 1.00 60.73 267 GLY C O 1
ATOM 8068 N N . HIS C 1 282 ? -29.354 -26.919 -18.735 1.00 65.15 268 HIS C N 1
ATOM 8069 C CA . HIS C 1 282 ? -30.563 -27.298 -19.435 1.00 65.94 268 HIS C CA 1
ATOM 8070 C C . HIS C 1 282 ? -30.298 -27.342 -20.924 1.00 62.56 268 HIS C C 1
ATOM 8071 O O . HIS C 1 282 ? -29.611 -26.492 -21.472 1.00 58.37 268 HIS C O 1
ATOM 8078 N N . PRO C 1 283 ? -30.862 -28.347 -21.622 1.00 61.20 269 PRO C N 1
ATOM 8079 C CA . PRO C 1 283 ? -31.141 -28.163 -23.049 1.00 57.40 269 PRO C CA 1
ATOM 8080 C C . PRO C 1 283 ? -31.978 -26.889 -23.278 1.00 54.90 269 PRO C C 1
ATOM 8081 O O . PRO C 1 283 ? -32.941 -26.602 -22.568 1.00 53.97 269 PRO C O 1
ATOM 8085 N N . VAL C 1 284 ? -31.570 -26.110 -24.263 1.00 54.13 270 VAL C N 1
ATOM 8086 C CA . VAL C 1 284 ? -32.239 -24.903 -24.676 1.00 53.80 270 VAL C CA 1
ATOM 8087 C C . VAL C 1 284 ? -32.551 -25.004 -26.150 1.00 55.30 270 VAL C C 1
ATOM 8088 O O . VAL C 1 284 ? -31.633 -25.167 -26.976 1.00 58.24 270 VAL C O 1
ATOM 8092 N N . PHE C 1 285 ? -33.845 -24.925 -26.492 1.00 55.36 271 PHE C N 1
ATOM 8093 C CA . PHE C 1 285 ? -34.283 -24.937 -27.890 1.00 55.04 271 PHE C CA 1
ATOM 8094 C C . PHE C 1 285 ? -34.587 -23.519 -28.312 1.00 54.65 271 PHE C C 1
ATOM 8095 O O . PHE C 1 285 ? -35.503 -22.874 -27.755 1.00 62.35 271 PHE C O 1
ATOM 8103 N N . ALA C 1 286 ? -33.867 -23.025 -29.299 1.00 57.58 272 ALA C N 1
ATOM 8104 C CA . ALA C 1 286 ? -34.009 -21.658 -29.786 1.00 57.80 272 ALA C CA 1
ATOM 8105 C C . ALA C 1 286 ? -34.257 -21.707 -31.294 1.00 59.31 272 ALA C C 1
ATOM 8106 O O . ALA C 1 286 ? -33.680 -22.528 -32.003 1.00 60.52 272 ALA C O 1
ATOM 8108 N N . THR C 1 287 ? -35.061 -20.779 -31.764 1.00 57.61 273 THR C N 1
ATOM 8109 C CA . THR C 1 287 ? -35.164 -20.445 -33.167 1.00 58.49 273 THR C CA 1
ATOM 8110 C C . THR C 1 287 ? -34.324 -19.200 -33.452 1.00 56.29 273 THR C C 1
ATOM 8111 O O . THR C 1 287 ? -34.170 -18.325 -32.607 1.00 55.72 273 THR C O 1
ATOM 8115 N N . VAL C 1 288 ? -33.823 -19.139 -34.680 1.00 53.00 274 VAL C N 1
ATOM 8116 C CA . VAL C 1 288 ? -33.084 -17.985 -35.176 1.00 52.94 274 VAL C CA 1
ATOM 8117 C C . VAL C 1 288 ? -33.614 -17.640 -36.552 1.00 56.89 274 VAL C C 1
ATOM 8118 O O . VAL C 1 288 ? -33.946 -18.542 -37.352 1.00 65.65 274 VAL C O 1
ATOM 8122 N N . HIS C 1 289 ? -33.723 -16.353 -36.841 1.00 61.66 275 HIS C N 1
ATOM 8123 C CA . HIS C 1 289 ? -34.207 -15.873 -38.137 1.00 64.58 275 HIS C CA 1
ATOM 8124 C C . HIS C 1 289 ? -33.030 -15.705 -39.093 1.00 63.40 275 HIS C C 1
ATOM 8125 O O . HIS C 1 289 ? -32.517 -14.629 -39.302 1.00 60.60 275 HIS C O 1
ATOM 8132 N N . SER C 1 290 ? -32.600 -16.817 -39.649 1.00 68.35 276 SER C N 1
ATOM 8133 C CA . SER C 1 290 ? -31.325 -16.900 -40.377 1.00 70.87 276 SER C CA 1
ATOM 8134 C C . SER C 1 290 ? -31.415 -17.982 -41.433 1.00 72.81 276 SER C C 1
ATOM 8135 O O . SER C 1 290 ? -32.084 -18.988 -41.240 1.00 75.17 276 SER C O 1
ATOM 8138 N N . GLN C 1 291 ? -30.699 -17.768 -42.518 1.00 75.17 277 GLN C N 1
ATOM 8139 C CA . GLN C 1 291 ? -30.840 -18.645 -43.702 1.00 75.20 277 GLN C CA 1
ATOM 8140 C C . GLN C 1 291 ? -29.993 -19.896 -43.562 1.00 69.90 277 GLN C C 1
ATOM 8141 O O . GLN C 1 291 ? -30.405 -20.965 -44.013 1.00 71.17 277 GLN C O 1
ATOM 8147 N N . ASN C 1 292 ? -28.813 -19.788 -42.952 1.00 63.46 278 ASN C N 1
ATOM 8148 C CA . ASN C 1 292 ? -27.911 -20.910 -42.768 1.00 60.30 278 ASN C CA 1
ATOM 8149 C C . ASN C 1 292 ? -27.203 -20.810 -41.433 1.00 59.09 278 ASN C C 1
ATOM 8150 O O . ASN C 1 292 ? -27.477 -19.926 -40.655 1.00 66.58 278 ASN C O 1
ATOM 8155 N N . CYS C 1 293 ? -26.323 -21.745 -41.136 1.00 58.90 279 CYS C N 1
ATOM 8156 C CA . CYS C 1 293 ? -25.721 -21.856 -39.811 1.00 57.81 279 CYS C CA 1
ATOM 8157 C C . CYS C 1 293 ? -24.726 -20.731 -39.618 1.00 59.52 279 CYS C C 1
ATOM 8158 O O . CYS C 1 293 ? -24.758 -20.016 -38.591 1.00 59.89 279 CYS C O 1
ATOM 8161 N N . SER C 1 294 ? -23.775 -20.584 -40.552 1.00 58.54 280 SER C N 1
ATOM 8162 C CA . SER C 1 294 ? -22.855 -19.450 -40.495 1.00 59.19 280 SER C CA 1
ATOM 8163 C C . SER C 1 294 ? -23.603 -18.132 -40.266 1.00 55.94 280 SER C C 1
ATOM 8164 O O . SER C 1 294 ? -23.234 -17.337 -39.405 1.00 57.68 280 SER C O 1
ATOM 8167 N N . ALA C 1 295 ? -24.649 -17.912 -41.042 1.00 55.26 281 ALA C N 1
ATOM 8168 C CA . ALA C 1 295 ? -25.434 -16.693 -40.915 1.00 57.39 281 ALA C CA 1
ATOM 8169 C C . ALA C 1 295 ? -26.048 -16.572 -39.504 1.00 58.41 281 ALA C C 1
ATOM 8170 O O . ALA C 1 295 ? -26.145 -15.474 -38.956 1.00 56.83 281 ALA C O 1
ATOM 8172 N N . VAL C 1 296 ? -26.462 -17.707 -38.929 1.00 59.25 282 VAL C N 1
ATOM 8173 C CA . VAL C 1 296 ? -26.958 -17.703 -37.570 1.00 61.99 282 VAL C CA 1
ATOM 8174 C C . VAL C 1 296 ? -25.868 -17.224 -36.589 1.00 60.58 282 VAL C C 1
ATOM 8175 O O . VAL C 1 296 ? -26.090 -16.328 -35.777 1.00 61.03 282 VAL C O 1
ATOM 8179 N N . MET C 1 297 ? -24.699 -17.844 -36.660 1.00 61.92 283 MET C N 1
ATOM 8180 C CA . MET C 1 297 ? -23.612 -17.449 -35.797 1.00 61.29 283 MET C CA 1
ATOM 8181 C C . MET C 1 297 ? -23.311 -15.959 -35.933 1.00 61.15 283 MET C C 1
ATOM 8182 O O . MET C 1 297 ? -23.284 -15.216 -34.943 1.00 62.59 283 MET C O 1
ATOM 8187 N N . ARG C 1 298 ? -23.062 -15.502 -37.156 1.00 60.57 284 ARG C N 1
ATOM 8188 C CA . ARG C 1 298 ? -22.745 -14.102 -37.386 1.00 60.45 284 ARG C CA 1
ATOM 8189 C C . ARG C 1 298 ? -23.846 -13.193 -36.795 1.00 61.17 284 ARG C C 1
ATOM 8190 O O . ARG C 1 298 ? -23.546 -12.208 -36.114 1.00 62.06 284 ARG C O 1
ATOM 8198 N N . ARG C 1 299 ? -25.106 -13.519 -37.071 1.00 61.33 285 ARG C N 1
ATOM 8199 C CA . ARG C 1 299 ? -26.202 -12.712 -36.595 1.00 60.80 285 ARG C CA 1
ATOM 8200 C C . ARG C 1 299 ? -26.218 -12.623 -35.061 1.00 61.51 285 ARG C C 1
ATOM 8201 O O . ARG C 1 299 ? -26.298 -11.536 -34.494 1.00 54.47 285 ARG C O 1
ATOM 8209 N N . LEU C 1 300 ? -26.129 -13.767 -34.399 1.00 61.22 286 LEU C N 1
ATOM 8210 C CA . LEU C 1 300 ? -26.116 -13.769 -32.943 1.00 57.86 286 LEU C CA 1
ATOM 8211 C C . LEU C 1 300 ? -24.933 -12.968 -32.396 1.00 58.78 286 LEU C C 1
ATOM 8212 O O . LEU C 1 300 ? -25.084 -12.234 -31.422 1.00 61.62 286 LEU C O 1
ATOM 8217 N N . ILE C 1 301 ? -23.760 -13.118 -33.000 1.00 58.21 287 ILE C N 1
ATOM 8218 C CA . ILE C 1 301 ? -22.593 -12.383 -32.532 1.00 57.28 287 ILE C CA 1
ATOM 8219 C C . ILE C 1 301 ? -22.796 -10.866 -32.703 1.00 56.38 287 ILE C C 1
ATOM 8220 O O . ILE C 1 301 ? -22.324 -10.085 -31.887 1.00 60.36 287 ILE C O 1
ATOM 8225 N N . SER C 1 302 ? -23.461 -10.474 -33.786 1.00 54.22 288 SER C N 1
ATOM 8226 C CA . SER C 1 302 ? -23.658 -9.064 -34.063 1.00 54.22 288 SER C CA 1
ATOM 8227 C C . SER C 1 302 ? -24.552 -8.392 -32.996 1.00 55.03 288 SER C C 1
ATOM 8228 O O . SER C 1 302 ? -24.563 -7.164 -32.889 1.00 56.24 288 SER C O 1
ATOM 8231 N N . ARG C 1 303 ? -25.307 -9.138 -32.261 1.00 54.63 289 ARG C N 1
ATOM 8232 C CA . ARG C 1 303 ? -26.204 -8.571 -31.257 1.00 56.20 289 ARG C CA 1
ATOM 8233 C C . ARG C 1 303 ? -25.477 -7.899 -30.120 1.00 55.92 289 ARG C C 1
ATOM 8234 O O . ARG C 1 303 ? -26.045 -7.056 -29.433 1.00 54.92 289 ARG C O 1
ATOM 8242 N N . PHE C 1 304 ? -24.205 -8.232 -29.923 1.00 54.45 290 PHE C N 1
ATOM 8243 C CA . PHE C 1 304 ? -23.430 -7.774 -28.766 1.00 51.81 290 PHE C CA 1
ATOM 8244 C C . PHE C 1 304 ? -22.521 -6.627 -29.186 1.00 53.94 290 PHE C C 1
ATOM 8245 O O . PHE C 1 304 ? -21.988 -6.610 -30.263 1.00 56.20 290 PHE C O 1
ATOM 8253 N N . ASP C 1 305 ? -22.359 -5.656 -28.319 1.00 56.73 291 ASP C N 1
ATOM 8254 C CA . ASP C 1 305 ? -21.386 -4.607 -28.498 1.00 61.61 291 ASP C CA 1
ATOM 8255 C C . ASP C 1 305 ? -19.964 -5.185 -28.483 1.00 61.54 291 ASP C C 1
ATOM 8256 O O . ASP C 1 305 ? -19.701 -6.250 -27.916 1.00 60.14 291 ASP C O 1
ATOM 8261 N N . GLU C 1 306 ? -19.051 -4.467 -29.138 1.00 62.57 292 GLU C N 1
ATOM 8262 C CA . GLU C 1 306 ? -17.707 -4.984 -29.329 1.00 64.68 292 GLU C CA 1
ATOM 8263 C C . GLU C 1 306 ? -17.000 -5.200 -27.997 1.00 64.37 292 GLU C C 1
ATOM 8264 O O . GLU C 1 306 ? -16.191 -6.117 -27.850 1.00 67.38 292 GLU C O 1
ATOM 8270 N N . SER C 1 307 ? -17.252 -4.334 -27.022 1.00 64.07 293 SER C N 1
ATOM 8271 C CA . SER C 1 307 ? -16.671 -4.501 -25.689 1.00 63.56 293 SER C CA 1
ATOM 8272 C C . SER C 1 307 ? -17.007 -5.860 -25.105 1.00 59.41 293 SER C C 1
ATOM 8273 O O . SER C 1 307 ? -16.130 -6.548 -24.572 1.00 61.55 293 SER C O 1
ATOM 8276 N N . VAL C 1 308 ? -18.239 -6.299 -25.202 1.00 57.75 294 VAL C N 1
ATOM 8277 C CA . VAL C 1 308 ? -18.661 -7.579 -24.624 1.00 55.72 294 VAL C CA 1
ATOM 8278 C C . VAL C 1 308 ? -18.592 -8.737 -25.623 1.00 54.58 294 VAL C C 1
ATOM 8279 O O . VAL C 1 308 ? -18.850 -9.889 -25.263 1.00 58.10 294 VAL C O 1
ATOM 8283 N N . ARG C 1 309 ? -18.212 -8.456 -26.863 1.00 55.16 295 ARG C N 1
ATOM 8284 C CA . ARG C 1 309 ? -18.471 -9.392 -27.947 1.00 53.88 295 ARG C CA 1
ATOM 8285 C C . ARG C 1 309 ? -17.559 -10.604 -27.939 1.00 52.78 295 ARG C C 1
ATOM 8286 O O . ARG C 1 309 ? -17.914 -11.637 -28.484 1.00 54.35 295 ARG C O 1
ATOM 8294 N N . GLY C 1 310 ? -16.389 -10.493 -27.327 1.00 53.27 296 GLY C N 1
ATOM 8295 C CA . GLY C 1 310 ? -15.531 -11.635 -27.087 1.00 54.32 296 GLY C CA 1
ATOM 8296 C C . GLY C 1 310 ? -16.137 -12.639 -26.137 1.00 54.37 296 GLY C C 1
ATOM 8297 O O . GLY C 1 310 ? -16.381 -13.817 -26.498 1.00 60.05 296 GLY C O 1
ATOM 8298 N N . ALA C 1 311 ? -16.395 -12.207 -24.902 1.00 53.52 297 ALA C N 1
ATOM 8299 C CA . ALA C 1 311 ? -17.187 -12.990 -23.977 1.00 51.37 297 ALA C CA 1
ATOM 8300 C C . ALA C 1 311 ? -18.412 -13.610 -24.657 1.00 49.69 297 ALA C C 1
ATOM 8301 O O . ALA C 1 311 ? -18.629 -14.813 -24.603 1.00 49.45 297 ALA C O 1
ATOM 8303 N N . ALA C 1 312 ? -19.159 -12.794 -25.375 1.00 50.10 298 ALA C N 1
ATOM 8304 C CA . ALA C 1 312 ? -20.364 -13.287 -26.037 1.00 51.24 298 ALA C CA 1
ATOM 8305 C C . ALA C 1 312 ? -20.043 -14.399 -27.042 1.00 53.65 298 ALA C C 1
ATOM 8306 O O . ALA C 1 312 ? -20.753 -15.394 -27.105 1.00 52.23 298 ALA C O 1
ATOM 8308 N N . ILE C 1 313 ? -18.935 -14.259 -27.769 1.00 55.64 299 ILE C N 1
ATOM 8309 C CA . ILE C 1 313 ? -18.555 -15.273 -28.725 1.00 53.40 299 ILE C CA 1
ATOM 8310 C C . ILE C 1 313 ? -18.207 -16.585 -28.033 1.00 55.95 299 ILE C C 1
ATOM 8311 O O . ILE C 1 313 ? -18.732 -17.655 -28.415 1.00 61.57 299 ILE C O 1
ATOM 8316 N N . TYR C 1 314 ? -17.372 -16.489 -26.985 1.00 55.31 300 TYR C N 1
ATOM 8317 C CA . TYR C 1 314 ? -16.997 -17.692 -26.242 1.00 55.42 300 TYR C CA 1
ATOM 8318 C C . TYR C 1 314 ? -18.236 -18.394 -25.701 1.00 54.30 300 TYR C C 1
ATOM 8319 O O . TYR C 1 314 ? -18.462 -19.573 -25.956 1.00 59.29 300 TYR C O 1
ATOM 8328 N N . ASP C 1 315 ? -19.052 -17.666 -24.960 1.00 54.93 301 ASP C N 1
ATOM 8329 C CA . ASP C 1 315 ? -20.341 -18.205 -24.520 1.00 57.52 301 ASP C CA 1
ATOM 8330 C C . ASP C 1 315 ? -21.086 -18.894 -25.660 1.00 54.89 301 ASP C C 1
ATOM 8331 O O . ASP C 1 315 ? -21.611 -19.986 -25.496 1.00 53.60 301 ASP C O 1
ATOM 8336 N N . LEU C 1 316 ? -21.097 -18.265 -26.824 1.00 57.70 302 LEU C N 1
ATOM 8337 C CA . LEU C 1 316 ? -21.928 -18.761 -27.910 1.00 58.70 302 LEU C CA 1
ATOM 8338 C C . LEU C 1 316 ? -21.415 -20.097 -28.445 1.00 60.70 302 LEU C C 1
ATOM 8339 O O . LEU C 1 316 ? -22.189 -21.041 -28.657 1.00 58.16 302 LEU C O 1
ATOM 8344 N N . VAL C 1 317 ? -20.109 -20.182 -28.664 1.00 63.62 303 VAL C N 1
ATOM 8345 C CA . VAL C 1 317 ? -19.523 -21.436 -29.138 1.00 67.88 303 VAL C CA 1
ATOM 8346 C C . VAL C 1 317 ? -19.633 -22.527 -28.058 1.00 65.04 303 VAL C C 1
ATOM 8347 O O . VAL C 1 317 ? -19.829 -23.693 -28.387 1.00 69.41 303 VAL C O 1
ATOM 8351 N N . GLU C 1 318 ? -19.505 -22.149 -26.790 1.00 60.66 304 GLU C N 1
ATOM 8352 C CA . GLU C 1 318 ? -19.464 -23.130 -25.728 1.00 60.56 304 GLU C CA 1
ATOM 8353 C C . GLU C 1 318 ? -20.846 -23.688 -25.389 1.00 55.75 304 GLU C C 1
ATOM 8354 O O . GLU C 1 318 ? -20.968 -24.859 -25.027 1.00 56.35 304 GLU C O 1
ATOM 8360 N N . THR C 1 319 ? -21.886 -22.874 -25.512 1.00 53.12 305 THR C N 1
ATOM 8361 C CA . THR C 1 319 ? -23.232 -23.310 -25.196 1.00 54.34 305 THR C CA 1
ATOM 8362 C C . THR C 1 319 ? -23.958 -23.968 -26.387 1.00 53.61 305 THR C C 1
ATOM 8363 O O . THR C 1 319 ? -24.884 -24.729 -26.194 1.00 50.68 305 THR C O 1
ATOM 8367 N N . THR C 1 320 ? -23.516 -23.680 -27.602 1.00 53.66 306 THR C N 1
ATOM 8368 C CA . THR C 1 320 ? -24.135 -24.264 -28.774 1.00 54.50 306 THR C CA 1
ATOM 8369 C C . THR C 1 320 ? -23.753 -25.729 -28.901 1.00 53.40 306 THR C C 1
ATOM 8370 O O . THR C 1 320 ? -22.568 -26.080 -28.808 1.00 52.72 306 THR C O 1
ATOM 8374 N N . ARG C 1 321 ? -24.751 -26.592 -29.110 1.00 54.73 307 ARG C N 1
ATOM 8375 C CA . ARG C 1 321 ? -24.515 -28.000 -29.362 1.00 58.02 307 ARG C CA 1
ATOM 8376 C C . ARG C 1 321 ? -24.884 -28.438 -30.774 1.00 57.16 307 ARG C C 1
ATOM 8377 O O . ARG C 1 321 ? -24.428 -29.502 -31.213 1.00 65.81 307 ARG C O 1
ATOM 8385 N N . PHE C 1 322 ? -25.708 -27.678 -31.475 1.00 55.74 308 PHE C N 1
ATOM 8386 C CA . PHE C 1 322 ? -26.308 -28.127 -32.707 1.00 56.90 308 PHE C CA 1
ATOM 8387 C C . PHE C 1 322 ? -27.101 -27.008 -33.374 1.00 53.77 308 PHE C C 1
ATOM 8388 O O . PHE C 1 322 ? -27.933 -26.371 -32.750 1.00 49.65 308 PHE C O 1
ATOM 8396 N N . ILE C 1 323 ? -26.838 -26.790 -34.664 1.00 54.61 309 ILE C N 1
ATOM 8397 C CA . ILE C 1 323 ? -27.399 -25.661 -35.391 1.00 53.61 309 ILE C CA 1
ATOM 8398 C C . ILE C 1 323 ? -28.057 -26.215 -36.664 1.00 57.06 309 ILE C C 1
ATOM 8399 O O . ILE C 1 323 ? -27.393 -26.838 -37.487 1.00 57.50 309 ILE C O 1
ATOM 8404 N N . MET C 1 324 ? -29.347 -25.965 -36.813 1.00 58.19 310 MET C N 1
ATOM 8405 C CA . MET C 1 324 ? -30.104 -26.283 -37.990 1.00 58.22 310 MET C CA 1
ATOM 8406 C C . MET C 1 324 ? -30.677 -25.040 -38.622 1.00 59.75 310 MET C C 1
ATOM 8407 O O . MET C 1 324 ? -31.441 -24.329 -38.022 1.00 62.52 310 MET C O 1
ATOM 8412 N N . ALA C 1 325 ? -30.285 -24.789 -39.852 1.00 60.47 311 ALA C N 1
ATOM 8413 C CA . ALA C 1 325 ? -31.036 -23.945 -40.788 1.00 59.68 311 ALA C CA 1
ATOM 8414 C C . ALA C 1 325 ? -31.857 -24.832 -41.710 1.00 59.65 311 ALA C C 1
ATOM 8415 O O . ALA C 1 325 ? -31.435 -25.915 -42.096 1.00 63.40 311 ALA C O 1
ATOM 8417 N N . GLN C 1 326 ? -33.036 -24.345 -42.079 1.00 59.60 312 GLN C N 1
ATOM 8418 C CA . GLN C 1 326 ? -34.034 -25.117 -42.789 1.00 59.96 312 GLN C CA 1
ATOM 8419 C C . GLN C 1 326 ? -34.835 -24.204 -43.679 1.00 59.69 312 GLN C C 1
ATOM 8420 O O . GLN C 1 326 ? -35.252 -23.126 -43.258 1.00 55.27 312 GLN C O 1
ATOM 8426 N N . THR C 1 327 ? -35.121 -24.676 -44.893 1.00 66.19 313 THR C N 1
ATOM 8427 C CA . THR C 1 327 ? -36.005 -23.982 -45.823 1.00 67.53 313 THR C CA 1
ATOM 8428 C C . THR C 1 327 ? -37.104 -24.931 -46.273 1.00 68.44 313 THR C C 1
ATOM 8429 O O . THR C 1 327 ? -36.933 -26.155 -46.264 1.00 70.41 313 THR C O 1
ATOM 8433 N N . LEU C 1 328 ? -38.229 -24.328 -46.674 1.00 68.55 314 LEU C N 1
ATOM 8434 C CA . LEU C 1 328 ? -39.299 -25.089 -47.343 1.00 70.56 314 LEU C CA 1
ATOM 8435 C C . LEU C 1 328 ? -39.147 -24.838 -48.841 1.00 70.47 314 LEU C C 1
ATOM 8436 O O . LEU C 1 328 ? -39.299 -23.697 -49.314 1.00 70.76 314 LEU C O 1
ATOM 8441 N N . VAL C 1 329 ? -38.860 -25.899 -49.593 1.00 75.35 315 VAL C N 1
ATOM 8442 C CA . VAL C 1 329 ? -38.661 -25.818 -51.036 1.00 80.38 315 VAL C CA 1
ATOM 8443 C C . VAL C 1 329 ? -39.730 -26.668 -51.712 1.00 83.12 315 VAL C C 1
ATOM 8444 O O . VAL C 1 329 ? -40.023 -27.766 -51.252 1.00 91.11 315 VAL C O 1
ATOM 8448 N N . ARG C 1 330 ? -40.305 -26.144 -52.784 1.00 85.43 316 ARG C N 1
ATOM 8449 C CA . ARG C 1 330 ? -41.335 -26.860 -53.517 1.00 86.61 316 ARG C CA 1
ATOM 8450 C C . ARG C 1 330 ? -40.684 -27.962 -54.341 1.00 89.86 316 ARG C C 1
ATOM 8451 O O . ARG C 1 330 ? -39.672 -27.772 -55.013 1.00 88.69 316 ARG C O 1
ATOM 8459 N N . LYS C 1 331 ? -41.286 -29.151 -54.287 1.00 93.97 317 LYS C N 1
ATOM 8460 C CA . LYS C 1 331 ? -40.729 -30.361 -54.845 1.00 90.09 317 LYS C CA 1
ATOM 8461 C C . LYS C 1 331 ? -41.510 -30.796 -56.082 1.00 87.30 317 LYS C C 1
ATOM 8462 O O . LYS C 1 331 ? -42.660 -30.401 -56.294 1.00 82.31 317 LYS C O 1
ATOM 8468 N N . THR C 1 332 ? -40.872 -31.652 -56.877 1.00 92.10 318 THR C N 1
ATOM 8469 C CA . THR C 1 332 ? -41.376 -32.001 -58.193 1.00 92.85 318 THR C CA 1
ATOM 8470 C C . THR C 1 332 ? -42.903 -32.209 -58.228 1.00 95.28 318 THR C C 1
ATOM 8471 O O . THR C 1 332 ? -43.556 -31.765 -59.144 1.00 97.71 318 THR C O 1
ATOM 8475 N N . ASP C 1 333 ? -43.445 -32.755 -57.147 1.00 100.05 319 ASP C N 1
ATOM 8476 C CA . ASP C 1 333 ? -44.851 -33.026 -57.061 1.00 103.55 319 ASP C CA 1
ATOM 8477 C C . ASP C 1 333 ? -45.677 -31.778 -57.043 1.00 102.10 319 ASP C C 1
ATOM 8478 O O . ASP C 1 333 ? -46.910 -31.857 -57.304 1.00 106.72 319 ASP C O 1
ATOM 8483 N N . GLY C 1 334 ? -45.133 -30.629 -56.664 1.00 99.45 320 GLY C N 1
ATOM 8484 C CA . GLY C 1 334 ? -45.888 -29.429 -56.405 1.00 93.58 320 GLY C CA 1
ATOM 8485 C C . GLY C 1 334 ? -46.019 -29.097 -54.927 1.00 89.05 320 GLY C C 1
ATOM 8486 O O . GLY C 1 334 ? -46.065 -27.913 -54.543 1.00 82.26 320 GLY C O 1
ATOM 8487 N N . ASN C 1 335 ? -46.049 -30.128 -54.073 1.00 85.09 321 ASN C N 1
ATOM 8488 C CA . ASN C 1 335 ? -45.898 -29.911 -52.639 1.00 81.44 321 ASN C CA 1
ATOM 8489 C C . ASN C 1 335 ? -44.463 -29.516 -52.290 1.00 79.62 321 ASN C C 1
ATOM 8490 O O . ASN C 1 3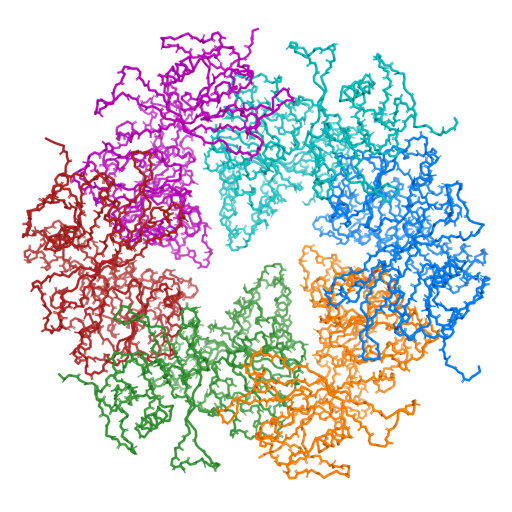35 ? -43.553 -29.632 -53.101 1.00 78.88 321 ASN C O 1
ATOM 8495 N N . LEU C 1 336 ? -44.281 -29.095 -51.065 1.00 78.38 322 LEU C N 1
ATOM 8496 C CA . LEU C 1 336 ? -42.996 -28.555 -50.591 1.00 77.04 322 LEU C CA 1
ATOM 8497 C C . LEU C 1 336 ? -42.518 -29.412 -49.417 1.00 73.21 322 LEU C C 1
ATOM 8498 O O . LEU C 1 336 ? -43.305 -29.869 -48.624 1.00 73.38 322 LEU C O 1
ATOM 8503 N N . VAL C 1 337 ? -41.197 -29.623 -49.347 1.00 69.43 323 VAL C N 1
ATOM 8504 C CA . VAL C 1 337 ? -40.573 -30.320 -48.252 1.00 68.30 323 VAL C CA 1
ATOM 8505 C C . VAL C 1 337 ? -39.464 -29.447 -47.638 1.00 65.07 323 VAL C C 1
ATOM 8506 O O . VAL C 1 337 ? -39.092 -28.423 -48.189 1.00 65.13 323 VAL C O 1
ATOM 8510 N N . ALA C 1 338 ? -38.955 -29.875 -46.513 1.00 62.91 324 ALA C N 1
ATOM 8511 C CA . ALA C 1 338 ? -37.944 -29.154 -45.774 1.00 63.95 324 ALA C CA 1
ATOM 8512 C C . ALA C 1 338 ? -36.569 -29.642 -46.156 1.00 62.69 324 ALA C C 1
ATOM 8513 O O . ALA C 1 338 ? -36.240 -30.765 -45.866 1.00 65.35 324 ALA C O 1
ATOM 8515 N N . ALA C 1 339 ? -35.769 -28.764 -46.750 1.00 62.05 325 ALA C N 1
ATOM 8516 C CA . ALA C 1 339 ? -34.320 -28.956 -46.843 1.00 63.60 325 ALA C CA 1
ATOM 8517 C C . ALA C 1 339 ? -33.652 -28.432 -45.593 1.00 62.20 325 ALA C C 1
ATOM 8518 O O . ALA C 1 339 ? -33.944 -27.317 -45.154 1.00 64.36 325 ALA C O 1
ATOM 8520 N N . ARG C 1 340 ? -32.750 -29.228 -45.021 1.00 65.17 326 ARG C N 1
ATOM 8521 C CA . ARG C 1 340 ? -32.089 -28.913 -43.764 1.00 67.77 326 ARG C CA 1
ATOM 8522 C C . ARG C 1 340 ? -30.595 -28.972 -43.944 1.00 69.16 326 ARG C C 1
ATOM 8523 O O . ARG C 1 340 ? -30.060 -29.977 -44.422 1.00 72.55 326 ARG C O 1
ATOM 8531 N N . GLU C 1 341 ? -29.910 -27.887 -43.582 1.00 70.34 327 GLU C N 1
ATOM 8532 C CA . GLU C 1 341 ? -28.489 -27.923 -43.263 1.00 71.75 327 GLU C CA 1
ATOM 8533 C C . GLU C 1 341 ? -28.300 -27.831 -41.764 1.00 69.17 327 GLU C C 1
ATOM 8534 O O . GLU C 1 341 ? -28.986 -27.063 -41.077 1.00 73.73 327 GLU C O 1
ATOM 8540 N N . TYR C 1 342 ? -27.377 -28.641 -41.235 1.00 68.21 328 TYR C N 1
ATOM 8541 C CA . TYR C 1 342 ? -27.160 -28.742 -39.801 1.00 63.48 328 TYR C CA 1
ATOM 8542 C C . TYR C 1 342 ? -25.686 -29.007 -39.542 1.00 62.81 328 TYR C C 1
ATOM 8543 O O . TYR C 1 342 ? -25.026 -29.680 -40.316 1.00 57.58 328 TYR C O 1
ATOM 8552 N N . LEU C 1 343 ? -25.202 -28.501 -38.408 1.00 60.38 329 LEU C N 1
ATOM 8553 C CA . LEU C 1 343 ? -23.902 -28.859 -37.856 1.00 58.56 329 LEU C CA 1
ATOM 8554 C C . LEU C 1 343 ? -24.106 -29.285 -36.417 1.00 60.95 329 LEU C C 1
ATOM 8555 O O . LEU C 1 343 ? -24.794 -28.603 -35.643 1.00 71.31 329 LEU C O 1
ATOM 8560 N N . ASN C 1 344 ? -23.476 -30.387 -36.037 1.00 64.58 330 ASN C N 1
ATOM 8561 C CA . ASN C 1 344 ? -23.417 -30.826 -34.644 1.00 66.57 330 ASN C CA 1
ATOM 8562 C C . ASN C 1 344 ? -22.138 -30.296 -34.014 1.00 65.21 330 ASN C C 1
ATOM 8563 O O . ASN C 1 344 ? -21.043 -30.569 -34.486 1.00 64.65 330 ASN C O 1
ATOM 8568 N N . PHE C 1 345 ? -22.282 -29.528 -32.944 1.00 66.00 331 PHE C N 1
ATOM 8569 C CA . PHE C 1 345 ? -21.149 -28.936 -32.233 1.00 64.50 331 PHE C CA 1
ATOM 8570 C C . PHE C 1 345 ? -20.660 -29.933 -31.198 1.00 65.13 331 PHE C C 1
ATOM 8571 O O . PHE C 1 345 ? -21.185 -29.997 -30.079 1.00 68.13 331 PHE C O 1
ATOM 8579 N N . THR C 1 346 ? -19.705 -30.759 -31.574 1.00 66.39 332 THR C N 1
ATOM 8580 C CA . THR C 1 346 ? -19.058 -31.645 -30.633 1.00 69.07 332 THR C CA 1
ATOM 8581 C C . THR C 1 346 ? -18.003 -30.897 -29.836 1.00 69.50 332 THR C C 1
ATOM 8582 O O . THR C 1 346 ? -17.626 -29.757 -30.143 1.00 68.14 332 THR C O 1
ATOM 8586 N N . THR C 1 347 ? -17.490 -31.547 -28.791 1.00 70.30 333 THR C N 1
ATOM 8587 C CA . THR C 1 347 ? -16.329 -31.033 -28.075 1.00 72.21 333 THR C CA 1
ATOM 8588 C C . THR C 1 347 ? -15.182 -30.660 -29.045 1.00 69.78 333 THR C C 1
ATOM 8589 O O . THR C 1 347 ? -14.563 -29.615 -28.891 1.00 67.31 333 THR C O 1
ATOM 8593 N N . ASP C 1 348 ? -14.967 -31.480 -30.047 1.00 72.90 334 ASP C N 1
ATOM 8594 C CA . ASP C 1 348 ? -13.885 -31.231 -30.981 1.00 79.94 334 ASP C CA 1
ATOM 8595 C C . ASP C 1 348 ? -14.222 -30.061 -31.867 1.00 78.11 334 ASP C C 1
ATOM 8596 O O . ASP C 1 348 ? -13.385 -29.156 -32.123 1.00 78.92 334 ASP C O 1
ATOM 8601 N N . ILE C 1 349 ? -15.424 -30.073 -32.457 1.00 73.39 335 ILE C N 1
ATOM 8602 C CA . ILE C 1 349 ? -15.862 -28.932 -33.274 1.00 70.59 335 ILE C CA 1
ATOM 8603 C C . ILE C 1 349 ? -15.794 -27.654 -32.474 1.00 66.97 335 ILE C C 1
ATOM 8604 O O . ILE C 1 349 ? -15.344 -26.619 -32.954 1.00 65.56 335 ILE C O 1
ATOM 8609 N N . ARG C 1 350 ? -16.348 -27.675 -31.264 1.00 67.34 336 ARG C N 1
ATOM 8610 C CA . ARG C 1 350 ? -16.457 -26.459 -30.455 1.00 66.16 336 ARG C CA 1
ATOM 8611 C C . ARG C 1 350 ? -15.064 -25.946 -30.097 1.00 67.90 336 ARG C C 1
ATOM 8612 O O . ARG C 1 350 ? -14.774 -24.745 -30.235 1.00 63.73 336 ARG C O 1
ATOM 8620 N N . GLU C 1 351 ? -14.200 -26.825 -29.603 1.00 74.39 337 GLU C N 1
ATOM 8621 C CA . GLU C 1 351 ? -12.845 -26.410 -29.270 1.00 81.35 337 GLU C CA 1
ATOM 8622 C C . GLU C 1 351 ? -12.096 -25.911 -30.493 1.00 79.01 337 GLU C C 1
ATOM 8623 O O . GLU C 1 351 ? -11.247 -25.028 -30.370 1.00 74.55 337 GLU C O 1
ATOM 8629 N N . GLN C 1 352 ? -12.356 -26.479 -31.652 1.00 82.81 338 GLN C N 1
ATOM 8630 C CA . GLN C 1 352 ? -11.724 -26.004 -32.878 1.00 84.02 338 GLN C CA 1
ATOM 8631 C C . GLN C 1 352 ? -12.252 -24.664 -33.296 1.00 79.74 338 GLN C C 1
ATOM 8632 O O . GLN C 1 352 ? -11.526 -23.868 -33.909 1.00 78.51 338 GLN C O 1
ATOM 8638 N N . LEU C 1 353 ? -13.519 -24.359 -33.036 1.00 77.29 339 LEU C N 1
ATOM 8639 C CA . LEU C 1 353 ? -14.019 -22.991 -33.194 1.00 73.09 339 LEU C CA 1
ATOM 8640 C C . LEU C 1 353 ? -13.350 -22.036 -32.213 1.00 71.05 339 LEU C C 1
ATOM 8641 O O . LEU C 1 353 ? -13.095 -20.892 -32.534 1.00 70.66 339 LEU C O 1
ATOM 8646 N N . LEU C 1 354 ? -13.098 -22.502 -30.992 1.00 73.33 340 LEU C N 1
ATOM 8647 C CA . LEU C 1 354 ? -12.462 -21.664 -29.973 1.00 76.48 340 LEU C CA 1
ATOM 8648 C C . LEU C 1 354 ? -11.020 -21.283 -30.336 1.00 81.92 340 LEU C C 1
ATOM 8649 O O . LEU C 1 354 ? -10.646 -20.107 -30.358 1.00 90.67 340 LEU C O 1
ATOM 8654 N N . SER C 1 355 ? -10.262 -22.269 -30.828 1.00 86.05 341 SER C N 1
ATOM 8655 C CA . SER C 1 355 ? -8.806 -22.129 -30.875 1.00 87.21 341 SER C CA 1
ATOM 8656 C C . SER C 1 355 ? -8.367 -21.440 -32.171 1.00 85.73 341 SER C C 1
ATOM 8657 O O . SER C 1 355 ? -7.526 -21.954 -32.917 1.00 86.98 341 SER C O 1
ATOM 8660 N N . LEU C 1 356 ? -8.957 -20.290 -32.456 1.00 81.12 342 LEU C N 1
ATOM 8661 C CA . LEU C 1 356 ? -8.607 -19.494 -33.615 1.00 82.80 342 LEU C CA 1
ATOM 8662 C C . LEU C 1 356 ? -7.608 -18.405 -33.245 1.00 87.38 342 LEU C C 1
ATOM 8663 O O . LEU C 1 356 ? -7.644 -17.873 -32.124 1.00 88.66 342 LEU C O 1
ATOM 8668 N N . SER C 1 357 ? -6.725 -18.072 -34.171 1.00 90.54 343 SER C N 1
ATOM 8669 C CA . SER C 1 357 ? -5.928 -16.851 -34.042 1.00 91.91 343 SER C CA 1
ATOM 8670 C C . SER C 1 357 ? -6.853 -15.634 -33.866 1.00 90.96 343 SER C C 1
ATOM 8671 O O . SER C 1 357 ? -6.588 -14.751 -33.049 1.00 95.47 343 SER C O 1
ATOM 8674 N N . ASP C 1 358 ? -7.916 -15.566 -34.668 1.00 87.53 344 ASP C N 1
ATOM 8675 C CA . ASP C 1 358 ? -8.869 -14.483 -34.630 1.00 87.90 344 ASP C CA 1
ATOM 8676 C C . ASP C 1 358 ? -10.248 -15.043 -34.328 1.00 87.48 344 ASP C C 1
ATOM 8677 O O . ASP C 1 358 ? -10.710 -15.959 -35.035 1.00 94.27 344 ASP C O 1
ATOM 8682 N N . MET C 1 359 ? -10.920 -14.496 -33.315 1.00 83.45 345 MET C N 1
ATOM 8683 C CA . MET C 1 359 ? -12.284 -14.932 -33.001 1.00 79.52 345 MET C CA 1
ATOM 8684 C C . MET C 1 359 ? -13.326 -14.322 -33.919 1.00 74.14 345 MET C C 1
ATOM 8685 O O . MET C 1 359 ? -14.360 -14.940 -34.165 1.00 73.71 345 MET C O 1
ATOM 8690 N N . GLY C 1 360 ? -13.041 -13.129 -34.446 1.00 73.82 346 GLY C N 1
ATOM 8691 C CA . GLY C 1 360 ? -13.921 -12.516 -35.431 1.00 76.13 346 GLY C CA 1
ATOM 8692 C C . GLY C 1 360 ? -14.177 -13.399 -36.634 1.00 74.83 346 GLY C C 1
ATOM 8693 O O . GLY C 1 360 ? -15.136 -13.179 -37.371 1.00 75.98 346 GLY C O 1
ATOM 8694 N N . LYS C 1 361 ? -13.328 -14.411 -36.861 1.00 75.80 347 LYS C N 1
ATOM 8695 C CA . LYS C 1 361 ? -13.478 -15.304 -37.973 1.00 79.40 347 LYS C CA 1
ATOM 8696 C C . LYS C 1 361 ? -14.463 -16.457 -37.722 1.00 76.43 347 LYS C C 1
ATOM 8697 O O . LYS C 1 361 ? -14.769 -17.210 -38.656 1.00 77.77 347 LYS C O 1
ATOM 8703 N N . VAL C 1 362 ? -14.976 -16.578 -36.485 1.00 70.60 348 VAL C N 1
ATOM 8704 C CA . VAL C 1 362 ? -15.762 -17.740 -36.125 1.00 67.09 348 VAL C CA 1
ATOM 8705 C C . VAL C 1 362 ? -16.811 -18.066 -37.203 1.00 65.75 348 VAL C C 1
ATOM 8706 O O . VAL C 1 362 ? -16.806 -19.141 -37.770 1.00 67.80 348 VAL C O 1
ATOM 8710 N N . ALA C 1 363 ? -17.624 -17.082 -37.539 1.00 66.11 349 ALA C N 1
ATOM 8711 C CA . ALA C 1 363 ? -18.627 -17.250 -38.586 1.00 66.41 349 ALA C CA 1
ATOM 8712 C C . ALA C 1 363 ? -18.036 -17.963 -39.819 1.00 65.26 349 ALA C C 1
ATOM 8713 O O . ALA C 1 363 ? -18.473 -19.075 -40.157 1.00 62.58 349 ALA C O 1
ATOM 8715 N N . SER C 1 364 ? -17.048 -17.345 -40.443 1.00 66.85 350 SER C N 1
ATOM 8716 C CA . SER C 1 364 ? -16.322 -18.001 -41.519 1.00 69.09 350 SER C CA 1
ATOM 8717 C C . SER C 1 364 ? -16.019 -19.454 -41.193 1.00 68.15 350 SER C C 1
ATOM 8718 O O . SER C 1 364 ? -16.527 -20.368 -41.848 1.00 71.44 350 SER C O 1
ATOM 8721 N N . GLU C 1 365 ? -15.235 -19.690 -40.130 1.00 66.67 351 GLU C N 1
ATOM 8722 C CA . GLU C 1 365 ? -14.944 -21.034 -39.688 1.00 65.34 351 GLU C CA 1
ATOM 8723 C C . GLU C 1 365 ? -16.180 -21.939 -39.757 1.00 64.00 351 GLU C C 1
ATOM 8724 O O . GLU C 1 365 ? -16.187 -22.968 -40.423 1.00 72.01 351 GLU C O 1
ATOM 8730 N N . VAL C 1 366 ? -17.241 -21.503 -39.137 1.00 62.34 352 VAL C N 1
ATOM 8731 C CA . VAL C 1 366 ? -18.444 -22.344 -39.032 1.00 61.75 352 VAL C CA 1
ATOM 8732 C C . VAL C 1 366 ? -18.883 -22.805 -40.423 1.00 62.88 352 VAL C C 1
ATOM 8733 O O . VAL C 1 366 ? -19.094 -23.995 -40.653 1.00 60.77 352 VAL C O 1
ATOM 8737 N N . ARG C 1 367 ? -18.977 -21.855 -41.362 1.00 67.49 353 ARG C N 1
ATOM 8738 C CA . ARG C 1 367 ? -19.099 -22.199 -42.771 1.00 76.17 353 ARG C CA 1
ATOM 8739 C C . ARG C 1 367 ? -18.201 -23.384 -43.131 1.00 75.02 353 ARG C C 1
ATOM 8740 O O . ARG C 1 367 ? -18.679 -24.515 -43.263 1.00 72.09 353 ARG C O 1
ATOM 8748 N N . ARG C 1 368 ? -16.894 -23.173 -43.220 1.00 73.95 354 ARG C N 1
ATOM 8749 C CA . ARG C 1 368 ? -15.948 -24.241 -43.385 1.00 76.73 354 ARG C CA 1
ATOM 8750 C C . ARG C 1 368 ? -16.428 -25.521 -42.689 1.00 75.09 354 ARG C C 1
ATOM 8751 O O . ARG C 1 368 ? -16.591 -26.558 -43.330 1.00 79.95 354 ARG C O 1
ATOM 8759 N N . LEU C 1 369 ? -16.659 -25.427 -41.390 1.00 71.25 355 LEU C N 1
ATOM 8760 C CA . LEU C 1 369 ? -16.876 -26.626 -40.590 1.00 70.19 355 LEU C CA 1
ATOM 8761 C C . LEU C 1 369 ? -18.104 -27.412 -41.045 1.00 69.43 355 LEU C C 1
ATOM 8762 O O . LEU C 1 369 ? -18.036 -28.641 -41.139 1.00 71.78 355 LEU C O 1
ATOM 8767 N N . VAL C 1 370 ? -19.169 -26.704 -41.385 1.00 69.95 356 VAL C N 1
ATOM 8768 C CA . VAL C 1 370 ? -20.369 -27.378 -41.868 1.00 70.01 356 VAL C CA 1
ATOM 8769 C C . VAL C 1 370 ? -20.080 -28.117 -43.168 1.00 69.45 356 VAL C C 1
ATOM 8770 O O . VAL C 1 370 ? -20.607 -29.214 -43.400 1.00 68.12 356 VAL C O 1
ATOM 8774 N N . ASP C 1 371 ? -19.245 -27.542 -44.030 1.00 70.20 357 ASP C N 1
ATOM 8775 C CA . ASP C 1 371 ? -18.799 -28.242 -45.223 1.00 71.55 357 ASP C CA 1
ATOM 8776 C C . ASP C 1 371 ? -18.006 -29.493 -44.858 1.00 72.69 357 ASP C C 1
ATOM 8777 O O . ASP C 1 371 ? -18.111 -30.525 -45.540 1.00 73.33 357 ASP C O 1
ATOM 8782 N N . GLU C 1 372 ? -17.196 -29.410 -43.809 1.00 71.84 358 GLU C N 1
ATOM 8783 C CA . GLU C 1 372 ? -16.249 -30.478 -43.512 1.00 74.48 358 GLU C CA 1
ATOM 8784 C C . GLU C 1 372 ? -16.904 -31.595 -42.716 1.00 72.12 358 GLU C C 1
ATOM 8785 O O . GLU C 1 372 ? -16.782 -32.770 -43.067 1.00 75.23 358 GLU C O 1
ATOM 8791 N N . PHE C 1 373 ? -17.587 -31.250 -41.635 1.00 69.04 359 PHE C N 1
ATOM 8792 C CA . PHE C 1 373 ? -18.132 -32.232 -40.698 1.00 67.34 359 PHE C CA 1
ATOM 8793 C C . PHE C 1 373 ? -19.657 -32.270 -40.667 1.00 64.12 359 PHE C C 1
ATOM 8794 O O . PHE C 1 373 ? -20.199 -33.227 -40.123 1.00 63.62 359 PHE C O 1
ATOM 8802 N N . GLY C 1 374 ? -20.326 -31.283 -41.279 1.00 63.31 360 GLY C N 1
ATOM 8803 C CA . GLY C 1 374 ? -21.754 -31.158 -41.147 1.00 62.03 360 GLY C CA 1
ATOM 8804 C C . GLY C 1 374 ? -22.506 -31.590 -42.374 1.00 63.26 360 GLY C C 1
ATOM 8805 O O . GLY C 1 374 ? -21.965 -32.238 -43.272 1.00 72.06 360 GLY C O 1
ATOM 8806 N N . HIS C 1 375 ? -23.787 -31.223 -42.424 1.00 60.76 361 HIS C N 1
ATOM 8807 C CA . HIS C 1 375 ? -24.660 -31.488 -43.559 1.00 60.40 361 HIS C CA 1
ATOM 8808 C C . HIS C 1 375 ? -24.975 -30.167 -44.263 1.00 59.40 361 HIS C C 1
ATOM 8809 O O . HIS C 1 375 ? -25.989 -29.542 -43.982 1.00 57.58 361 HIS C O 1
ATOM 8816 N N . PRO C 1 376 ? -24.132 -29.731 -45.186 1.00 63.15 362 PRO C N 1
ATOM 8817 C CA . PRO C 1 376 ? -24.361 -28.455 -45.852 1.00 63.43 362 PRO C CA 1
ATOM 8818 C C . PRO C 1 376 ? -25.579 -28.508 -46.766 1.00 64.59 362 PRO C C 1
ATOM 8819 O O . PRO C 1 376 ? -26.100 -29.599 -47.101 1.00 67.12 362 PRO C O 1
ATOM 8823 N N . PHE C 1 377 ? -26.034 -27.336 -47.181 1.00 63.70 363 PHE C N 1
ATOM 8824 C CA . PHE C 1 377 ? -27.185 -27.254 -48.052 1.00 62.59 363 PHE C CA 1
ATOM 8825 C C . PHE C 1 377 ? -26.913 -27.890 -49.427 1.00 64.69 363 PHE C C 1
ATOM 8826 O O . PHE C 1 377 ? -27.840 -28.396 -50.056 1.00 65.18 363 PHE C O 1
ATOM 8834 N N . SER C 1 378 ? -25.670 -27.844 -49.883 1.00 66.77 364 SER C N 1
ATOM 8835 C CA . SER C 1 378 ? -25.322 -28.434 -51.161 1.00 69.27 364 SER C CA 1
ATOM 8836 C C . SER C 1 378 ? -25.498 -29.946 -51.123 1.00 73.11 364 SER C C 1
ATOM 8837 O O . SER C 1 378 ? -26.073 -30.561 -52.037 1.00 81.00 364 SER C O 1
ATOM 8840 N N . LEU C 1 379 ? -24.968 -30.588 -50.083 1.00 73.04 365 LEU C N 1
ATOM 8841 C CA . LEU C 1 379 ? -25.192 -32.014 -49.899 1.00 75.94 365 LEU C CA 1
ATOM 8842 C C . LEU C 1 379 ? -26.688 -32.365 -49.814 1.00 74.84 365 LEU C C 1
ATOM 8843 O O . LEU C 1 379 ? -27.172 -33.217 -50.552 1.00 76.76 365 LEU C O 1
ATOM 8848 N N . GLU C 1 380 ? -27.419 -31.624 -49.002 1.00 73.08 366 GLU C N 1
ATOM 8849 C CA . GLU C 1 380 ? -28.847 -31.896 -48.853 1.00 73.75 366 GLU C CA 1
ATOM 8850 C C . GLU C 1 380 ? -29.594 -31.773 -50.200 1.00 75.38 366 GLU C C 1
ATOM 8851 O O . GLU C 1 380 ? -30.433 -32.605 -50.510 1.00 73.56 366 GLU C O 1
ATOM 8857 N N . ALA C 1 381 ? -29.243 -30.764 -50.990 1.00 75.70 367 ALA C N 1
ATOM 8858 C CA . ALA C 1 381 ? -29.854 -30.609 -52.293 1.00 76.51 367 ALA C CA 1
ATOM 8859 C C . ALA C 1 381 ? -29.462 -31.745 -53.220 1.00 83.43 367 ALA C C 1
ATOM 8860 O O . ALA C 1 381 ? -30.289 -32.219 -54.019 1.00 81.00 367 ALA C O 1
ATOM 8862 N N . GLU C 1 382 ? -28.204 -32.203 -53.133 1.00 90.56 368 GLU C N 1
ATOM 8863 C CA . GLU C 1 382 ? -27.776 -33.327 -53.948 1.00 95.71 368 GLU C CA 1
ATOM 8864 C C . GLU C 1 382 ? -28.594 -34.585 -53.624 1.00 97.12 368 GLU C C 1
ATOM 8865 O O . GLU C 1 382 ? -29.083 -35.268 -54.525 1.00 102.97 368 GLU C O 1
ATOM 8871 N N . ARG C 1 383 ? -28.745 -34.879 -52.331 1.00 95.88 369 ARG C N 1
ATOM 8872 C CA . ARG C 1 383 ? -29.407 -36.112 -51.936 1.00 98.60 369 ARG C CA 1
ATOM 8873 C C . ARG C 1 383 ? -30.915 -36.037 -52.154 1.00 98.35 369 ARG C C 1
ATOM 8874 O O . ARG C 1 383 ? -31.534 -37.044 -52.506 1.00 112.70 369 ARG C O 1
ATOM 8882 N N . LEU C 1 384 ? -31.520 -34.882 -51.953 1.00 91.93 370 LEU C N 1
ATOM 8883 C CA . LEU C 1 384 ? -32.915 -34.688 -52.344 1.00 88.79 370 LEU C CA 1
ATOM 8884 C C . LEU C 1 384 ? -33.088 -34.880 -53.860 1.00 90.56 370 LEU C C 1
ATOM 8885 O O . LEU C 1 384 ? -34.041 -35.525 -54.297 1.00 89.60 370 LEU C O 1
ATOM 8890 N N . HIS C 1 385 ? -32.173 -34.330 -54.657 1.00 89.59 371 HIS C N 1
ATOM 8891 C CA . HIS C 1 385 ? -32.326 -34.394 -56.095 1.00 89.45 371 HIS C CA 1
ATOM 8892 C C . HIS C 1 385 ? -32.107 -35.811 -56.640 1.00 95.00 371 HIS C C 1
ATOM 8893 O O . HIS C 1 385 ? -32.766 -36.213 -57.600 1.00 92.81 371 HIS C O 1
ATOM 8900 N N . SER C 1 386 ? -31.204 -36.560 -56.025 1.00 96.60 372 SER C N 1
ATOM 8901 C CA . SER C 1 386 ? -30.934 -37.926 -56.485 1.00 99.07 372 SER C CA 1
ATOM 8902 C C . SER C 1 386 ? -32.146 -38.816 -56.283 1.00 99.29 372 SER C C 1
ATOM 8903 O O . SER C 1 386 ? -32.550 -39.566 -57.184 1.00 107.25 372 SER C O 1
ATOM 8906 N N . ASP C 1 387 ? -32.778 -38.734 -55.134 1.00 96.71 373 ASP C N 1
ATOM 8907 C CA . ASP C 1 387 ? -34.055 -39.407 -54.876 1.00 92.90 373 ASP C CA 1
ATOM 8908 C C . ASP C 1 387 ? -35.234 -38.733 -55.572 1.00 86.95 373 ASP C C 1
ATOM 8909 O O . ASP C 1 387 ? -36.374 -39.092 -55.313 1.00 81.26 373 ASP C O 1
ATOM 8914 N N . GLY C 1 388 ? -34.982 -37.791 -56.475 1.00 85.56 374 GLY C N 1
ATOM 8915 C CA . GLY C 1 388 ? -36.035 -37.247 -57.298 1.00 86.29 374 GLY C CA 1
ATOM 8916 C C . GLY C 1 388 ? -37.086 -36.445 -56.555 1.00 84.33 374 GLY C C 1
ATOM 8917 O O . GLY C 1 388 ? -38.207 -36.289 -57.047 1.00 80.69 374 GLY C O 1
ATOM 8918 N N . ILE C 1 389 ? -36.740 -35.909 -55.392 1.00 85.87 375 ILE C N 1
ATOM 8919 C CA . ILE C 1 389 ? -37.690 -35.099 -54.633 1.00 83.44 375 ILE C CA 1
ATOM 8920 C C . ILE C 1 389 ? -37.812 -33.688 -55.213 1.00 82.65 375 ILE C C 1
ATOM 8921 O O . ILE C 1 389 ? -38.898 -33.117 -55.229 1.00 80.10 375 ILE C O 1
ATOM 8926 N N . ILE C 1 390 ? -36.723 -33.121 -55.668 1.00 84.59 376 ILE C N 1
ATOM 8927 C CA . ILE C 1 390 ? -36.677 -31.737 -56.130 1.00 82.62 376 ILE C CA 1
ATOM 8928 C C . ILE C 1 390 ? -36.118 -31.711 -57.572 1.00 85.14 376 ILE C C 1
ATOM 8929 O O . ILE C 1 390 ? -35.415 -32.598 -57.995 1.00 82.21 376 ILE C O 1
ATOM 8934 N N . ASP C 1 391 ? -36.464 -30.652 -58.274 1.00 90.73 377 ASP C N 1
ATOM 8935 C CA . ASP C 1 391 ? -36.539 -30.692 -59.729 1.00 100.41 377 ASP C CA 1
ATOM 8936 C C . ASP C 1 391 ? -35.214 -30.442 -60.406 1.00 104.52 377 ASP C C 1
ATOM 8937 O O . ASP C 1 391 ? -35.124 -30.662 -61.636 1.00 119.07 377 ASP C O 1
ATOM 8942 N N . GLY C 1 392 ? -34.189 -29.993 -59.702 1.00 100.43 378 GLY C N 1
ATOM 8943 C CA . GLY C 1 392 ? -32.910 -29.724 -60.309 1.00 98.18 378 GLY C CA 1
ATOM 8944 C C . GLY C 1 392 ? -32.549 -28.264 -60.329 1.00 93.92 378 GLY C C 1
ATOM 8945 O O . GLY C 1 392 ? -31.482 -27.829 -59.856 1.00 97.00 378 GLY C O 1
ATOM 8946 N N . HIS C 1 393 ? -33.462 -27.449 -60.836 1.00 90.52 379 HIS C N 1
ATOM 8947 C CA . HIS C 1 393 ? -33.488 -26.013 -60.506 1.00 88.09 379 HIS C CA 1
ATOM 8948 C C . HIS C 1 393 ? -33.492 -25.815 -58.971 1.00 86.65 379 HIS C C 1
ATOM 8949 O O . HIS C 1 393 ? -32.625 -25.135 -58.433 1.00 86.83 379 HIS C O 1
ATOM 8956 N N . VAL C 1 394 ? -34.429 -26.462 -58.289 1.00 84.54 380 VAL C N 1
ATOM 8957 C CA . VAL C 1 394 ? -34.514 -26.332 -56.854 1.00 81.03 380 VAL C CA 1
ATOM 8958 C C . VAL C 1 394 ? -33.176 -26.722 -56.181 1.00 82.41 380 VAL C C 1
ATOM 8959 O O . VAL C 1 394 ? -32.681 -26.032 -55.299 1.00 80.33 380 VAL C O 1
ATOM 8963 N N . ALA C 1 395 ? -32.588 -27.806 -56.659 1.00 88.85 381 ALA C N 1
ATOM 8964 C CA . ALA C 1 395 ? -31.311 -28.254 -56.128 1.00 90.24 381 ALA C CA 1
ATOM 8965 C C . ALA C 1 395 ? -30.216 -27.210 -56.352 1.00 90.55 381 ALA C C 1
ATOM 8966 O O . ALA C 1 395 ? -29.463 -26.867 -55.424 1.00 90.83 381 ALA C O 1
ATOM 8968 N N . LYS C 1 396 ? -30.153 -26.662 -57.568 1.00 89.88 382 LYS C N 1
ATOM 8969 C CA . LYS C 1 396 ? -29.205 -25.589 -57.845 1.00 91.14 382 LYS C CA 1
ATOM 8970 C C . LYS C 1 396 ? -29.380 -24.399 -56.885 1.00 85.76 382 LYS C C 1
ATOM 8971 O O . LYS C 1 396 ? -28.410 -23.943 -56.308 1.00 85.54 382 LYS C O 1
ATOM 8977 N N . ARG C 1 397 ? -30.608 -23.982 -56.686 1.00 82.23 383 ARG C N 1
ATOM 8978 C CA . ARG C 1 397 ? -30.872 -22.874 -55.771 1.00 81.47 383 ARG C CA 1
ATOM 8979 C C . ARG C 1 397 ? -30.396 -23.222 -54.381 1.00 82.04 383 ARG C C 1
ATOM 8980 O O . ARG C 1 397 ? -29.780 -22.392 -53.684 1.00 91.26 383 ARG C O 1
ATOM 8988 N N . LEU C 1 398 ? -30.678 -24.449 -53.914 1.00 80.56 384 LEU C N 1
ATOM 8989 C CA . LEU C 1 398 ? -30.195 -24.881 -52.605 1.00 76.01 384 LEU C CA 1
ATOM 8990 C C . LEU C 1 398 ? -28.651 -24.801 -52.475 1.00 77.13 384 LEU C C 1
ATOM 8991 O O . LEU C 1 398 ? -28.135 -24.247 -51.530 1.00 78.86 384 LEU C O 1
ATOM 8996 N N . SER C 1 399 ? -27.975 -25.264 -53.516 1.00 85.00 385 SER C N 1
ATOM 8997 C CA . SER C 1 399 ? -26.511 -25.258 -53.483 1.00 89.97 385 SER C CA 1
ATOM 8998 C C . SER C 1 399 ? -25.971 -23.832 -53.496 1.00 94.16 385 SER C C 1
ATOM 8999 O O . SER C 1 399 ? -24.971 -23.540 -52.822 1.00 95.16 385 SER C O 1
ATOM 9002 N N . MET C 1 400 ? -26.618 -22.947 -54.235 1.00 98.19 386 MET C N 1
ATOM 9003 C CA . MET C 1 400 ? -26.054 -21.601 -54.466 1.00 98.14 386 MET C CA 1
ATOM 9004 C C . MET C 1 400 ? -25.833 -20.866 -53.138 1.00 100.39 386 MET C C 1
ATOM 9005 O O . MET C 1 400 ? -24.724 -20.412 -52.842 1.00 100.80 386 MET C O 1
ATOM 9010 N N . MET C 1 401 ? -26.848 -20.877 -52.287 1.00 103.78 387 MET C N 1
ATOM 9011 C CA . MET C 1 401 ? -26.750 -20.285 -50.972 1.00 112.92 387 MET C CA 1
ATOM 9012 C C . MET C 1 401 ? -27.426 -21.130 -49.909 1.00 117.83 387 MET C C 1
ATOM 9013 O O . MET C 1 401 ? -26.769 -21.660 -48.999 1.00 126.18 387 MET C O 1
ATOM 9018 N N . SER C 1 402 ? -28.747 -21.254 -50.009 1.00 107.49 388 SER C N 1
ATOM 9019 C CA . SER C 1 402 ? -29.564 -21.907 -49.017 1.00 103.94 388 SER C CA 1
ATOM 9020 C C . SER C 1 402 ? -30.964 -22.191 -49.524 1.00 101.07 388 SER C C 1
ATOM 9021 O O . SER C 1 402 ? -31.946 -21.648 -49.025 1.00 99.49 388 SER C O 1
ATOM 9023 N N . PRO D 1 17 ? -46.765 45.103 -67.066 1.00 129.87 3 PRO D N 1
ATOM 9024 C CA . PRO D 1 17 ? -46.970 44.691 -65.648 1.00 128.15 3 PRO D CA 1
ATOM 9025 C C . PRO D 1 17 ? -45.979 43.576 -65.294 1.00 123.82 3 PRO D C 1
ATOM 9026 O O . PRO D 1 17 ? -45.289 43.032 -66.158 1.00 121.34 3 PRO D O 1
ATOM 9028 N N . LEU D 1 18 ? -45.936 43.252 -64.014 1.00 121.43 4 LEU D N 1
ATOM 9029 C CA . LEU D 1 18 ? -44.935 42.351 -63.486 1.00 119.23 4 LEU D CA 1
ATOM 9030 C C . LEU D 1 18 ? -45.171 40.924 -63.983 1.00 117.63 4 LEU D C 1
ATOM 9031 O O . LEU D 1 18 ? -46.299 40.541 -64.342 1.00 115.27 4 LEU D O 1
ATOM 9033 N N . HIS D 1 19 ? -44.099 40.134 -63.971 1.00 115.31 5 HIS D N 1
ATOM 9034 C CA . HIS D 1 19 ? -44.180 38.721 -64.274 1.00 114.44 5 HIS D CA 1
ATOM 9035 C C . HIS D 1 19 ? -45.123 38.019 -63.286 1.00 117.23 5 HIS D C 1
ATOM 9036 O O . HIS D 1 19 ? -45.100 38.305 -62.091 1.00 122.84 5 HIS D O 1
ATOM 9038 N N . LEU D 1 20 ? -45.950 37.114 -63.809 1.00 115.51 6 LEU D N 1
ATOM 9039 C CA . LEU D 1 20 ? -47.108 36.620 -63.114 1.00 113.36 6 LEU D CA 1
ATOM 9040 C C . LEU D 1 20 ? -47.289 35.135 -63.430 1.00 111.16 6 LEU D C 1
ATOM 9041 O O . LEU D 1 20 ? -46.997 34.712 -64.541 1.00 110.68 6 LEU D O 1
ATOM 9046 N N . PRO D 1 21 ? -47.780 34.359 -62.467 1.00 112.34 7 PRO D N 1
ATOM 9047 C CA . PRO D 1 21 ? -48.220 32.995 -62.803 1.00 111.53 7 PRO D CA 1
ATOM 9048 C C . PRO D 1 21 ? -49.509 33.032 -63.647 1.00 113.48 7 PRO D C 1
ATOM 9049 O O . PRO D 1 21 ? -50.258 34.014 -63.629 1.00 118.29 7 PRO D O 1
ATOM 9053 N N . ILE D 1 22 ? -49.760 31.942 -64.320 1.00 111.09 8 ILE D N 1
ATOM 9054 C CA . ILE D 1 22 ? -50.872 31.868 -65.258 1.00 111.78 8 ILE D CA 1
ATOM 9055 C C . ILE D 1 22 ? -52.170 31.818 -64.455 1.00 112.84 8 ILE D C 1
ATOM 9056 O O . ILE D 1 22 ? -52.247 31.233 -63.350 1.00 111.01 8 ILE D O 1
ATOM 9061 N N . LEU D 1 23 ? -53.220 32.419 -65.011 1.00 116.51 9 LEU D N 1
ATOM 9062 C CA . LEU D 1 23 ? -54.567 32.352 -64.444 1.00 117.11 9 LEU D CA 1
ATOM 9063 C C . LEU D 1 23 ? -55.495 31.794 -65.490 1.00 118.47 9 LEU D C 1
ATOM 9064 O O . LEU D 1 23 ? -55.700 32.422 -66.527 1.00 115.77 9 LEU D O 1
ATOM 9069 N N . GLU D 1 24 ? -56.086 30.649 -65.221 1.00 122.21 10 GLU D N 1
ATOM 9070 C CA . GLU D 1 24 ? -57.192 30.130 -66.042 1.00 125.77 10 GLU D CA 1
ATOM 9071 C C . GLU D 1 24 ? -58.472 30.894 -65.704 1.00 131.55 10 GLU D C 1
ATOM 9072 O O . GLU D 1 24 ? -58.653 31.393 -64.576 1.00 133.93 10 GLU D O 1
ATOM 9078 N N . PHE D 1 25 ? -59.358 30.974 -66.680 1.00 135.03 11 PHE D N 1
ATOM 9079 C CA . PHE D 1 25 ? -60.642 31.632 -66.513 1.00 138.51 11 PHE D CA 1
ATOM 9080 C C . PHE D 1 25 ? -61.508 30.855 -65.526 1.00 140.50 11 PHE D C 1
ATOM 9081 O O . PHE D 1 25 ? -61.497 29.612 -65.501 1.00 134.34 11 PHE D O 1
ATOM 9089 N N . LYS D 1 26 ? -62.301 31.591 -64.768 1.00 147.56 12 LYS D N 1
ATOM 9090 C CA . LYS D 1 26 ? -62.990 31.020 -63.613 1.00 148.15 12 LYS D CA 1
ATOM 9091 C C . LYS D 1 26 ? -64.186 30.170 -64.065 1.00 147.42 12 LYS D C 1
ATOM 9092 O O . LYS D 1 26 ? -64.658 30.273 -65.197 1.00 146.87 12 LYS D O 1
ATOM 9098 N N . THR D 1 27 ? -64.624 29.309 -63.178 1.00 144.40 13 THR D N 1
ATOM 9099 C CA . THR D 1 27 ? -65.816 28.483 -63.365 1.00 143.04 13 THR D CA 1
ATOM 9100 C C . THR D 1 27 ? -66.782 28.723 -62.213 1.00 143.62 13 THR D C 1
ATOM 9101 O O . THR D 1 27 ? -66.514 28.352 -61.090 1.00 139.82 13 THR D O 1
ATOM 9105 N N . GLU D 1 28 ? -67.890 29.397 -62.509 1.00 148.71 14 GLU D N 1
ATOM 9106 C CA . GLU D 1 28 ? -69.059 29.440 -61.629 1.00 151.17 14 GLU D CA 1
ATOM 9107 C C . GLU D 1 28 ? -68.859 30.312 -60.397 1.00 151.92 14 GLU D C 1
ATOM 9108 O O . GLU D 1 28 ? -69.524 30.129 -59.400 1.00 150.57 14 GLU D O 1
ATOM 9114 N N . TYR D 1 29 ? -67.933 31.259 -60.468 1.00 152.47 15 TYR D N 1
ATOM 9115 C CA . TYR D 1 29 ? -67.559 32.070 -59.331 1.00 154.17 15 TYR D CA 1
ATOM 9116 C C . TYR D 1 29 ? -66.921 33.355 -59.797 1.00 152.29 15 TYR D C 1
ATOM 9117 O O . TYR D 1 29 ? -66.266 33.389 -60.839 1.00 155.98 15 TYR D O 1
ATOM 9126 N N . ARG D 1 30 ? -67.085 34.414 -59.013 1.00 148.96 16 ARG D N 1
ATOM 9127 C CA . ARG D 1 30 ? -66.295 35.635 -59.146 1.00 146.87 16 ARG D CA 1
ATOM 9128 C C . ARG D 1 30 ? -65.228 35.659 -58.037 1.00 143.41 16 ARG D C 1
ATOM 9129 O O . ARG D 1 30 ? -65.533 35.388 -56.876 1.00 143.79 16 ARG D O 1
ATOM 9137 N N . TYR D 1 31 ? -64.008 35.991 -58.413 1.00 138.19 17 TYR D N 1
ATOM 9138 C CA . TYR D 1 31 ? -62.908 35.991 -57.492 1.00 133.70 17 TYR D CA 1
ATOM 9139 C C . TYR D 1 31 ? -63.207 36.873 -56.270 1.00 133.79 17 TYR D C 1
ATOM 9140 O O . TYR D 1 31 ? -63.694 37.976 -56.433 1.00 133.25 17 TYR D O 1
ATOM 9149 N N . PRO D 1 32 ? -62.933 36.371 -55.063 1.00 130.31 18 PRO D N 1
ATOM 9150 C CA . PRO D 1 32 ? -63.167 37.206 -53.875 1.00 131.65 18 PRO D CA 1
ATOM 9151 C C . PRO D 1 32 ? -62.196 38.376 -53.825 1.00 130.68 18 PRO D C 1
ATOM 9152 O O . PRO D 1 32 ? -60.981 38.180 -53.971 1.00 127.60 18 PRO D O 1
ATOM 9156 N N . SER D 1 33 ? -62.739 39.569 -53.605 1.00 133.71 19 SER D N 1
ATOM 9157 C CA . SER D 1 33 ? -61.904 40.732 -53.351 1.00 133.27 19 SER D CA 1
ATOM 9158 C C . SER D 1 33 ? -60.856 40.415 -52.266 1.00 130.70 19 SER D C 1
ATOM 9159 O O . SER D 1 33 ? -59.663 40.653 -52.454 1.00 127.52 19 SER D O 1
ATOM 9162 N N . THR D 1 34 ? -61.315 39.838 -51.160 1.00 131.13 20 THR D N 1
ATOM 9163 C CA . THR D 1 34 ? -60.424 39.393 -50.110 1.00 129.29 20 THR D CA 1
ATOM 9164 C C . THR D 1 34 ? -61.015 38.172 -49.434 1.00 126.09 20 THR D C 1
ATOM 9165 O O . THR D 1 34 ? -62.232 38.016 -49.350 1.00 126.41 20 THR D O 1
ATOM 9169 N N . PHE D 1 35 ? -60.144 37.294 -48.938 1.00 123.57 21 PHE D N 1
ATOM 9170 C CA . PHE D 1 35 ? -60.537 35.957 -48.524 1.00 122.90 21 PHE D CA 1
ATOM 9171 C C . PHE D 1 35 ? -61.162 36.040 -47.129 1.00 122.61 21 PHE D C 1
ATOM 9172 O O . PHE D 1 35 ? -60.498 35.866 -46.117 1.00 119.25 21 PHE D O 1
ATOM 9180 N N . GLU D 1 36 ? -62.464 36.300 -47.102 1.00 125.57 22 GLU D N 1
ATOM 9181 C CA . GLU D 1 36 ? -63.136 36.669 -45.861 1.00 130.52 22 GLU D CA 1
ATOM 9182 C C . GLU D 1 36 ? -63.602 35.448 -45.040 1.00 128.86 22 GLU D C 1
ATOM 9183 O O . GLU D 1 36 ? -63.673 35.518 -43.833 1.00 131.29 22 GLU D O 1
ATOM 9189 N N . HIS D 1 37 ? -63.925 34.351 -45.705 1.00 127.54 23 HIS D N 1
ATOM 9190 C CA . HIS D 1 37 ? -64.741 33.303 -45.124 1.00 128.12 23 HIS D CA 1
ATOM 9191 C C . HIS D 1 37 ? -64.389 31.966 -45.760 1.00 124.78 23 HIS D C 1
ATOM 9192 O O . HIS D 1 37 ? -63.966 31.902 -46.906 1.00 119.82 23 HIS D O 1
ATOM 9199 N N . GLU D 1 38 ? -64.580 30.907 -44.987 1.00 124.61 24 GLU D N 1
ATOM 9200 C CA . GLU D 1 38 ? -64.214 29.574 -45.441 1.00 123.26 24 GLU D CA 1
ATOM 9201 C C . GLU D 1 38 ? -65.117 29.126 -46.574 1.00 122.67 24 GLU D C 1
ATOM 9202 O O . GLU D 1 38 ? -64.764 28.122 -47.259 1.00 123.58 24 GLU D O 1
ATOM 9208 N N . ALA D 1 39 ? -66.283 29.693 -46.754 1.00 124.37 25 ALA D N 1
ATOM 9209 C CA . ALA D 1 39 ? -67.147 29.334 -47.874 1.00 125.44 25 ALA D CA 1
ATOM 9210 C C . ALA D 1 39 ? -66.673 29.972 -49.173 1.00 125.37 25 ALA D C 1
ATOM 9211 O O . ALA D 1 39 ? -66.679 29.323 -50.231 1.00 124.80 25 ALA D O 1
ATOM 9213 N N . GLN D 1 40 ? -66.273 31.246 -49.123 1.00 126.47 26 GLN D N 1
ATOM 9214 C CA . GLN D 1 40 ? -65.449 31.808 -50.189 1.00 127.22 26 GLN D CA 1
ATOM 9215 C C . GLN D 1 40 ? -64.248 30.895 -50.518 1.00 125.21 26 GLN D C 1
ATOM 9216 O O . GLN D 1 40 ? -64.109 30.410 -51.637 1.00 119.64 26 GLN D O 1
ATOM 9222 N N . PHE D 1 41 ? -63.425 30.603 -49.512 1.00 126.72 27 PHE D N 1
ATOM 9223 C CA . PHE D 1 41 ? -62.257 29.778 -49.726 1.00 124.77 27 PHE D CA 1
ATOM 9224 C C . PHE D 1 41 ? -62.617 28.435 -50.404 1.00 124.01 27 PHE D C 1
ATOM 9225 O O . PHE D 1 41 ? -61.958 28.019 -51.359 1.00 118.96 27 PHE D O 1
ATOM 9233 N N . LYS D 1 42 ? -63.664 27.803 -49.931 1.00 124.91 28 LYS D N 1
ATOM 9234 C CA . LYS D 1 42 ? -64.083 26.529 -50.517 1.00 122.26 28 LYS D CA 1
ATOM 9235 C C . LYS D 1 42 ? -64.505 26.707 -51.959 1.00 122.25 28 LYS D C 1
ATOM 9236 O O . LYS D 1 42 ? -64.150 25.891 -52.822 1.00 115.72 28 LYS D O 1
ATOM 9242 N N . ASP D 1 43 ? -65.305 27.742 -52.236 1.00 128.81 29 ASP D N 1
ATOM 9243 C CA . ASP D 1 43 ? -65.700 28.020 -53.618 1.00 130.82 29 ASP D CA 1
ATOM 9244 C C . ASP D 1 43 ? -64.477 28.206 -54.544 1.00 128.37 29 ASP D C 1
ATOM 9245 O O . ASP D 1 43 ? -64.445 27.648 -55.627 1.00 131.05 29 ASP D O 1
ATOM 9250 N N . THR D 1 44 ? -63.469 28.928 -54.043 1.00 126.03 30 THR D N 1
ATOM 9251 C CA . THR D 1 44 ? -62.183 28.938 -54.721 1.00 121.98 30 THR D CA 1
ATOM 9252 C C . THR D 1 44 ? -61.611 27.516 -54.905 1.00 115.12 30 THR D C 1
ATOM 9253 O O . THR D 1 44 ? -61.011 27.216 -55.935 1.00 108.02 30 THR D O 1
ATOM 9257 N N . VAL D 1 45 ? -61.822 26.654 -53.915 1.00 114.21 31 VAL D N 1
ATOM 9258 C CA . VAL D 1 45 ? -61.195 25.349 -53.938 1.00 109.26 31 VAL D CA 1
ATOM 9259 C C . VAL D 1 45 ? -61.820 24.492 -55.020 1.00 109.14 31 VAL D C 1
ATOM 9260 O O . VAL D 1 45 ? -61.121 23.675 -55.657 1.00 105.05 31 VAL D O 1
ATOM 9264 N N . LEU D 1 46 ? -63.135 24.564 -55.177 1.00 113.12 32 LEU D N 1
ATOM 9265 C CA . LEU D 1 46 ? -63.819 23.786 -56.206 1.00 113.05 32 LEU D CA 1
ATOM 9266 C C . LEU D 1 46 ? -63.771 24.453 -57.561 1.00 113.46 32 LEU D C 1
ATOM 9267 O O . LEU D 1 46 ? -63.926 23.767 -58.584 1.00 116.01 32 LEU D O 1
ATOM 9272 N N . GLU D 1 47 ? -63.580 25.752 -57.645 1.00 112.58 33 GLU D N 1
ATOM 9273 C CA . GLU D 1 47 ? -63.143 26.376 -58.900 1.00 110.58 33 GLU D CA 1
ATOM 9274 C C . GLU D 1 47 ? -61.813 25.801 -59.344 1.00 106.91 33 GLU D C 1
ATOM 9275 O O . GLU D 1 47 ? -61.661 25.356 -60.480 1.00 105.16 33 GLU D O 1
ATOM 9281 N N . PHE D 1 48 ? -60.799 25.816 -58.471 1.00 105.82 34 PHE D N 1
ATOM 9282 C CA . PHE D 1 48 ? -59.592 25.045 -58.717 1.00 103.36 34 PHE D CA 1
ATOM 9283 C C . PHE D 1 48 ? -59.872 23.601 -59.124 1.00 102.77 34 PHE D C 1
ATOM 9284 O O . PHE D 1 48 ? -59.271 23.099 -60.070 1.00 101.83 34 PHE D O 1
ATOM 9292 N N . LEU D 1 49 ? -60.848 22.978 -58.467 1.00 103.50 35 LEU D N 1
ATOM 9293 C CA . LEU D 1 49 ? -61.109 21.566 -58.711 1.00 101.51 35 LEU D CA 1
ATOM 9294 C C . LEU D 1 49 ? -61.694 21.325 -60.096 1.00 100.25 35 LEU D C 1
ATOM 9295 O O . LEU D 1 49 ? -61.432 20.276 -60.699 1.00 97.41 35 LEU D O 1
ATOM 9300 N N . ALA D 1 50 ? -62.467 22.283 -60.614 1.00 101.55 36 ALA D N 1
ATOM 9301 C CA . ALA D 1 50 ? -62.865 22.236 -62.010 1.00 102.74 36 ALA D CA 1
ATOM 9302 C C . ALA D 1 50 ? -61.660 22.199 -62.925 1.00 102.43 36 ALA D C 1
ATOM 9303 O O . ALA D 1 50 ? -61.602 21.419 -63.905 1.00 101.38 36 ALA D O 1
ATOM 9305 N N . HIS D 1 51 ? -60.637 23.014 -62.638 1.00 102.97 37 HIS D N 1
ATOM 9306 C CA . HIS D 1 51 ? -59.365 22.957 -63.348 1.00 102.70 37 HIS D CA 1
ATOM 9307 C C . HIS D 1 51 ? -58.482 21.851 -62.720 1.00 101.79 37 HIS D C 1
ATOM 9308 O O . HIS D 1 51 ? -57.451 22.068 -62.091 1.00 102.58 37 HIS D O 1
ATOM 9315 N N . GLU D 1 52 ? -58.945 20.631 -62.918 1.00 103.02 38 GLU D N 1
ATOM 9316 C CA . GLU D 1 52 ? -58.477 19.471 -62.137 1.00 103.14 38 GLU D CA 1
ATOM 9317 C C . GLU D 1 52 ? -57.132 19.797 -61.463 1.00 99.13 38 GLU D C 1
ATOM 9318 O O . GLU D 1 52 ? -56.124 19.953 -62.142 1.00 97.12 38 GLU D O 1
ATOM 9324 N N . ALA D 1 53 ? -57.150 19.904 -60.132 1.00 98.46 39 ALA D N 1
ATOM 9325 C CA . ALA D 1 53 ? -55.960 20.330 -59.400 1.00 101.64 39 ALA D CA 1
ATOM 9326 C C . ALA D 1 53 ? -55.320 19.124 -58.739 1.00 102.14 39 ALA D C 1
ATOM 9327 O O . ALA D 1 53 ? -55.930 18.450 -57.896 1.00 101.74 39 ALA D O 1
ATOM 9329 N N . SER D 1 54 ? -54.108 18.823 -59.127 1.00 105.21 40 SER D N 1
ATOM 9330 C CA . SER D 1 54 ? -53.256 17.905 -58.337 1.00 107.13 40 SER D CA 1
ATOM 9331 C C . SER D 1 54 ? -53.117 18.455 -56.935 1.00 115.39 40 SER D C 1
ATOM 9332 O O . SER D 1 54 ? -53.389 17.737 -55.955 1.00 122.05 40 SER D O 1
ATOM 9335 N N . ASP D 1 55 ? -52.662 19.684 -56.782 1.00 116.52 41 ASP D N 1
ATOM 9336 C CA . ASP D 1 55 ? -52.403 20.283 -55.473 1.00 108.28 41 ASP D CA 1
ATOM 9337 C C . ASP D 1 55 ? -52.661 21.764 -55.544 1.00 102.37 41 ASP D C 1
ATOM 9338 O O . ASP D 1 55 ? -52.695 22.374 -56.622 1.00 102.01 41 ASP D O 1
ATOM 9343 N N . ILE D 1 56 ? -52.831 22.374 -54.387 1.00 96.99 42 ILE D N 1
ATOM 9344 C CA . ILE D 1 56 ? -53.129 23.802 -54.249 1.00 94.26 42 ILE D CA 1
ATOM 9345 C C . ILE D 1 56 ? -52.272 24.358 -53.126 1.00 89.71 42 ILE D C 1
ATOM 9346 O O . ILE D 1 56 ? -52.173 23.777 -52.059 1.00 86.47 42 ILE D O 1
ATOM 9351 N N . ILE D 1 57 ? -51.671 25.509 -53.376 1.00 88.07 43 ILE D N 1
ATOM 9352 C CA . ILE D 1 57 ? -50.676 26.115 -52.498 1.00 84.26 43 ILE D CA 1
ATOM 9353 C C . ILE D 1 57 ? -51.187 27.455 -52.044 1.00 85.56 43 ILE D C 1
ATOM 9354 O O . ILE D 1 57 ? -51.637 28.268 -52.873 1.00 84.98 43 ILE D O 1
ATOM 9359 N N . ILE D 1 58 ? -51.175 27.706 -50.731 1.00 86.13 44 ILE D N 1
ATOM 9360 C CA . ILE D 1 58 ? -51.469 29.007 -50.163 1.00 88.87 44 ILE D CA 1
ATOM 9361 C C . ILE D 1 58 ? -50.212 29.526 -49.481 1.00 89.75 44 ILE D C 1
ATOM 9362 O O . ILE D 1 58 ? -49.758 28.959 -48.485 1.00 90.31 44 ILE D O 1
ATOM 9367 N N . LYS D 1 59 ? -49.693 30.625 -50.004 1.00 92.88 45 LYS D N 1
ATOM 9368 C CA . LYS D 1 59 ? -48.624 31.374 -49.332 1.00 94.79 45 LYS D CA 1
ATOM 9369 C C . LYS D 1 59 ? -48.945 32.869 -49.391 1.00 99.36 45 LYS D C 1
ATOM 9370 O O . LYS D 1 59 ? -49.502 33.341 -50.377 1.00 97.96 45 LYS D O 1
ATOM 9376 N N . GLN D 1 60 ? -48.593 33.567 -48.337 1.00 104.13 46 GLN D N 1
ATOM 9377 C CA . GLN D 1 60 ? -48.971 34.978 -48.212 1.00 114.20 46 GLN D CA 1
ATOM 9378 C C . GLN D 1 60 ? -48.338 35.830 -49.305 1.00 113.52 46 GLN D C 1
ATOM 9379 O O . GLN D 1 60 ? -48.952 36.798 -49.769 1.00 114.00 46 GLN D O 1
ATOM 9385 N N . GLY D 1 61 ? -47.119 35.482 -49.727 1.00 108.04 47 GLY D N 1
ATOM 9386 C CA . GLY D 1 61 ? -46.393 36.281 -50.685 1.00 108.06 47 GLY D CA 1
ATOM 9387 C C . GLY D 1 61 ? -47.018 36.389 -52.065 1.00 106.29 47 GLY D C 1
ATOM 9388 O O . GLY D 1 61 ? -46.741 37.319 -52.799 1.00 104.57 47 GLY D O 1
ATOM 9389 N N . VAL D 1 62 ? -47.846 35.403 -52.417 1.00 104.76 48 VAL D N 1
ATOM 9390 C CA . VAL D 1 62 ? -48.342 35.242 -53.781 1.00 103.71 48 VAL D CA 1
ATOM 9391 C C . VAL D 1 62 ? -49.814 34.894 -53.745 1.00 105.90 48 VAL D C 1
ATOM 9392 O O . VAL D 1 62 ? -50.358 34.515 -52.723 1.00 108.26 48 VAL D O 1
ATOM 9396 N N . ALA D 1 63 ? -50.471 35.045 -54.879 1.00 107.41 49 ALA D N 1
ATOM 9397 C CA . ALA D 1 63 ? -51.864 34.625 -55.024 1.00 108.89 49 ALA D CA 1
ATOM 9398 C C . ALA D 1 63 ? -51.957 33.088 -54.933 1.00 106.59 49 ALA D C 1
ATOM 9399 O O . ALA D 1 63 ? -51.010 32.369 -55.257 1.00 103.69 49 ALA D O 1
ATOM 9401 N N . ILE D 1 64 ? -53.114 32.619 -54.517 1.00 109.30 50 ILE D N 1
ATOM 9402 C CA . ILE D 1 64 ? -53.392 31.206 -54.463 1.00 107.77 50 ILE D CA 1
ATOM 9403 C C . ILE D 1 64 ? -53.028 30.586 -55.812 1.00 106.26 50 ILE D C 1
ATOM 9404 O O . ILE D 1 64 ? -53.465 31.071 -56.884 1.00 108.44 50 ILE D O 1
ATOM 9409 N N . SER D 1 65 ? -52.209 29.537 -55.784 1.00 105.13 51 SER D N 1
ATOM 9410 C CA . SER D 1 65 ? -51.870 28.795 -56.982 1.00 103.03 51 SER D CA 1
ATOM 9411 C C . SER D 1 65 ? -52.187 27.323 -56.765 1.00 98.44 51 SER D C 1
ATOM 9412 O O . SER D 1 65 ? -52.095 26.802 -55.653 1.00 98.11 51 SER D O 1
ATOM 9415 N N . ALA D 1 66 ? -52.529 26.652 -57.868 1.00 96.98 52 ALA D N 1
ATOM 9416 C CA . ALA D 1 66 ? -52.706 25.204 -57.868 1.00 95.13 52 ALA D CA 1
ATOM 9417 C C . ALA D 1 66 ? -51.879 24.599 -58.997 1.00 92.04 52 ALA D C 1
ATOM 9418 O O . ALA D 1 66 ? -51.543 25.252 -59.977 1.00 86.28 52 ALA D O 1
ATOM 9420 N N . LYS D 1 67 ? -51.564 23.319 -58.823 1.00 96.02 53 LYS D N 1
ATOM 9421 C CA . LYS D 1 67 ? -50.920 22.522 -59.861 1.00 101.24 53 LYS D CA 1
ATOM 9422 C C . LYS D 1 67 ? -52.023 21.925 -60.758 1.00 100.46 53 LYS D C 1
ATOM 9423 O O . LYS D 1 67 ? -52.597 20.883 -60.467 1.00 100.78 53 LYS D O 1
ATOM 9429 N N . VAL D 1 68 ? -52.316 22.652 -61.839 1.00 98.73 54 VAL D N 1
ATOM 9430 C CA . VAL D 1 68 ? -53.135 22.121 -62.911 1.00 100.02 54 VAL D CA 1
ATOM 9431 C C . VAL D 1 68 ? -52.200 21.616 -64.005 1.00 97.92 54 VAL D C 1
ATOM 9432 O O . VAL D 1 68 ? -51.324 22.356 -64.481 1.00 94.53 54 VAL D O 1
ATOM 9436 N N . LYS D 1 69 ? -52.423 20.387 -64.449 1.00 102.00 55 LYS D N 1
ATOM 9437 C CA . LYS D 1 69 ? -51.614 19.769 -65.493 1.00 103.23 55 LYS D CA 1
ATOM 9438 C C . LYS D 1 69 ? -50.148 19.864 -65.145 1.00 101.39 55 LYS D C 1
ATOM 9439 O O . LYS D 1 69 ? -49.277 20.076 -66.024 1.00 98.15 55 LYS D O 1
ATOM 9445 N N . GLY D 1 70 ? -49.817 19.639 -63.874 1.00 97.78 56 GLY D N 1
ATOM 9446 C CA . GLY D 1 70 ? -48.441 19.749 -63.396 1.00 98.25 56 GLY D CA 1
ATOM 9447 C C . GLY D 1 70 ? -47.739 21.073 -63.729 1.00 100.47 56 GLY D C 1
ATOM 9448 O O . GLY D 1 70 ? -46.547 21.092 -64.002 1.00 106.69 56 GLY D O 1
ATOM 9449 N N . THR D 1 71 ? -48.493 22.143 -63.823 1.00 99.20 57 THR D N 1
ATOM 9450 C CA . THR D 1 71 ? -47.959 23.492 -63.864 1.00 99.41 57 THR D CA 1
ATOM 9451 C C . THR D 1 71 ? -48.737 24.350 -62.854 1.00 99.86 57 THR D C 1
ATOM 9452 O O . THR D 1 71 ? -49.776 23.965 -62.340 1.00 99.06 57 THR D O 1
ATOM 9456 N N . LEU D 1 72 ? -48.191 25.548 -62.588 1.00 98.13 58 LEU D N 1
ATOM 9457 C CA . LEU D 1 72 ? -48.708 26.409 -61.550 1.00 97.01 58 LEU D CA 1
ATOM 9458 C C . LEU D 1 72 ? -49.629 27.437 -62.189 1.00 99.88 58 LEU D C 1
ATOM 9459 O O . LEU D 1 72 ? -49.220 28.207 -63.080 1.00 99.06 58 LEU D O 1
ATOM 9464 N N . CYS D 1 73 ? -50.895 27.461 -61.727 1.00 101.03 59 CYS D N 1
ATOM 9465 C CA . CYS D 1 73 ? -51.880 28.390 -62.221 1.00 101.51 59 CYS D CA 1
ATOM 9466 C C . CYS D 1 73 ? -52.445 29.187 -61.050 1.00 100.66 59 CYS D C 1
ATOM 9467 O O . CYS D 1 73 ? -52.648 28.644 -59.965 1.00 99.54 59 CYS D O 1
ATOM 9470 N N . THR D 1 74 ? -52.691 30.481 -61.303 1.00 102.79 60 THR D N 1
ATOM 9471 C CA . THR D 1 74 ? -53.307 31.340 -60.313 1.00 107.67 60 THR D CA 1
ATOM 9472 C C . THR D 1 74 ? -54.538 32.001 -60.918 1.00 111.40 60 THR D C 1
ATOM 9473 O O . THR D 1 74 ? -54.501 32.424 -62.075 1.00 115.67 60 THR D O 1
ATOM 9477 N N . LEU D 1 75 ? -55.594 32.114 -60.129 1.00 111.79 61 LEU D N 1
ATOM 9478 C CA . LEU D 1 75 ? -56.867 32.608 -60.643 1.00 114.56 61 LEU D CA 1
ATOM 9479 C C . LEU D 1 75 ? -56.901 34.128 -60.781 1.00 117.46 61 LEU D C 1
ATOM 9480 O O . LEU D 1 75 ? -57.543 34.646 -61.696 1.00 116.66 61 LEU D O 1
ATOM 9485 N N . SER D 1 76 ? -56.169 34.822 -59.897 1.00 118.20 62 SER D N 1
ATOM 9486 C CA . SER D 1 76 ? -56.112 36.284 -59.955 1.00 119.88 62 SER D CA 1
ATOM 9487 C C . SER D 1 76 ? -54.688 36.739 -59.651 1.00 117.24 62 SER D C 1
ATOM 9488 O O . SER D 1 76 ? -53.938 36.049 -58.964 1.00 114.60 62 SER D O 1
ATOM 9491 N N . THR D 1 77 ? -54.346 37.908 -60.173 1.00 118.02 63 THR D N 1
ATOM 9492 C CA . THR D 1 77 ? -53.086 38.545 -59.811 1.00 118.25 63 THR D CA 1
ATOM 9493 C C . THR D 1 77 ? -53.062 39.036 -58.355 1.00 121.09 63 THR D C 1
ATOM 9494 O O . THR D 1 77 ? -51.963 39.236 -57.821 1.00 118.84 63 THR D O 1
ATOM 9498 N N . ARG D 1 78 ? -54.221 39.151 -57.712 1.00 123.75 64 ARG D N 1
ATOM 9499 C CA . ARG D 1 78 ? -54.275 39.592 -56.341 1.00 125.53 64 ARG D CA 1
ATOM 9500 C C . ARG D 1 78 ? -53.532 38.639 -55.424 1.00 122.25 64 ARG D C 1
ATOM 9501 O O . ARG D 1 78 ? -53.614 37.420 -55.590 1.00 121.56 64 ARG D O 1
ATOM 9509 N N . THR D 1 79 ? -52.787 39.210 -54.466 1.00 122.60 65 THR D N 1
ATOM 9510 C CA . THR D 1 79 ? -51.902 38.410 -53.616 1.00 121.10 65 THR D CA 1
ATOM 9511 C C . THR D 1 79 ? -52.390 38.510 -52.169 1.00 122.55 65 THR D C 1
ATOM 9512 O O . THR D 1 79 ? -52.578 39.611 -51.656 1.00 124.30 65 THR D O 1
ATOM 9516 N N . LEU D 1 80 ? -52.599 37.386 -51.539 1.00 123.80 66 LEU D N 1
ATOM 9517 C CA . LEU D 1 80 ? -53.190 37.350 -50.209 1.00 126.17 66 LEU D CA 1
ATOM 9518 C C . LEU D 1 80 ? -52.233 37.940 -49.199 1.00 125.03 66 LEU D C 1
ATOM 9519 O O . LEU D 1 80 ? -51.039 37.635 -49.203 1.00 122.36 66 LEU D O 1
ATOM 9524 N N . ASN D 1 81 ? -52.772 38.755 -48.299 1.00 127.67 67 ASN D N 1
ATOM 9525 C CA . ASN D 1 81 ? -51.992 39.254 -47.163 1.00 126.84 67 ASN D CA 1
ATOM 9526 C C . ASN D 1 81 ? -51.926 38.166 -46.075 1.00 122.98 67 ASN D C 1
ATOM 9527 O O . ASN D 1 81 ? -52.599 37.122 -46.141 1.00 117.21 67 ASN D O 1
ATOM 9532 N N . PHE D 1 82 ? -51.113 38.435 -45.069 1.00 122.75 68 PHE D N 1
ATOM 9533 C CA . PHE D 1 82 ? -50.807 37.432 -44.060 1.00 121.14 68 PHE D CA 1
ATOM 9534 C C . PHE D 1 82 ? -52.058 37.038 -43.274 1.00 119.36 68 PHE D C 1
ATOM 9535 O O . PHE D 1 82 ? -52.183 35.895 -42.838 1.00 117.44 68 PHE D O 1
ATOM 9543 N N . ASN D 1 83 ? -52.981 37.971 -43.065 1.00 118.65 69 ASN D N 1
ATOM 9544 C CA . ASN D 1 83 ? -54.188 37.656 -42.322 1.00 120.68 69 ASN D CA 1
ATOM 9545 C C . ASN D 1 83 ? -55.060 36.684 -43.085 1.00 119.98 69 ASN D C 1
ATOM 9546 O O . ASN D 1 83 ? -55.636 35.761 -42.493 1.00 120.01 69 ASN D O 1
ATOM 9551 N N . GLU D 1 84 ? -55.236 36.900 -44.398 1.00 119.87 70 GLU D N 1
ATOM 9552 C CA . GLU D 1 84 ? -55.897 35.906 -45.237 1.00 118.03 70 GLU D CA 1
ATOM 9553 C C . GLU D 1 84 ? -55.334 34.490 -45.008 1.00 113.18 70 GLU D C 1
ATOM 9554 O O . GLU D 1 84 ? -56.079 33.567 -44.673 1.00 110.78 70 GLU D O 1
ATOM 9560 N N . ILE D 1 85 ? -54.035 34.363 -45.119 1.00 110.98 71 ILE D N 1
ATOM 9561 C CA . ILE D 1 85 ? -53.403 33.048 -44.974 1.00 107.54 71 ILE D CA 1
ATOM 9562 C C . ILE D 1 85 ? -53.521 32.525 -43.541 1.00 107.28 71 ILE D C 1
ATOM 9563 O O . ILE D 1 85 ? -53.478 31.328 -43.316 1.00 105.32 71 ILE D O 1
ATOM 9568 N N . GLU D 1 86 ? -53.660 33.409 -42.570 1.00 109.88 72 GLU D N 1
ATOM 9569 C CA . GLU D 1 86 ? -53.963 32.974 -41.204 1.00 110.32 72 GLU D CA 1
ATOM 9570 C C . GLU D 1 86 ? -55.350 32.377 -41.141 1.00 111.15 72 GLU D C 1
ATOM 9571 O O . GLU D 1 86 ? -55.543 31.290 -40.565 1.00 107.93 72 GLU D O 1
ATOM 9577 N N . ARG D 1 87 ? -56.356 33.079 -41.661 1.00 113.90 73 ARG D N 1
ATOM 9578 C CA . ARG D 1 87 ? -57.715 32.546 -41.676 1.00 115.39 73 ARG D CA 1
ATOM 9579 C C . ARG D 1 87 ? -57.786 31.201 -42.390 1.00 110.25 73 ARG D C 1
ATOM 9580 O O . ARG D 1 87 ? -58.132 30.189 -41.805 1.00 108.48 73 ARG D O 1
ATOM 9588 N N . ILE D 1 88 ? -57.404 31.189 -43.655 1.00 109.04 74 ILE D N 1
ATOM 9589 C CA . ILE D 1 88 ? -57.297 29.932 -44.405 1.00 107.87 74 ILE D CA 1
ATOM 9590 C C . ILE D 1 88 ? -56.562 28.848 -43.576 1.00 104.64 74 ILE D C 1
ATOM 9591 O O . ILE D 1 88 ? -57.054 27.728 -43.447 1.00 100.82 74 ILE D O 1
ATOM 9596 N N . ALA D 1 89 ? -55.461 29.235 -42.956 1.00 105.54 75 ALA D N 1
ATOM 9597 C CA . ALA D 1 89 ? -54.688 28.279 -42.177 1.00 103.80 75 ALA D CA 1
ATOM 9598 C C . ALA D 1 89 ? -55.518 27.679 -41.053 1.00 106.37 75 ALA D C 1
ATOM 9599 O O . ALA D 1 89 ? -55.407 26.487 -40.769 1.00 102.57 75 ALA D O 1
ATOM 9601 N N . LEU D 1 90 ? -56.334 28.511 -40.409 1.00 112.33 76 LEU D N 1
ATOM 9602 C CA . LEU D 1 90 ? -57.134 28.034 -39.278 1.00 114.23 76 LEU D CA 1
ATOM 9603 C C . LEU D 1 90 ? -58.313 27.210 -39.751 1.00 113.62 76 LEU D C 1
ATOM 9604 O O . LEU D 1 90 ? -58.692 26.222 -39.092 1.00 113.24 76 LEU D O 1
ATOM 9609 N N . TRP D 1 91 ? -58.920 27.559 -40.877 1.00 111.00 77 TRP D N 1
ATOM 9610 C CA . TRP D 1 91 ? -59.911 26.688 -41.509 1.00 110.11 77 TRP D CA 1
ATOM 9611 C C . TRP D 1 91 ? -59.362 25.285 -41.841 1.00 109.73 77 TRP D C 1
ATOM 9612 O O . TRP D 1 91 ? -59.874 24.289 -41.333 1.00 109.15 77 TRP D O 1
ATOM 9623 N N . ALA D 1 92 ? -58.242 25.249 -42.546 1.00 107.19 78 ALA D N 1
ATOM 9624 C CA . ALA D 1 92 ? -57.733 23.972 -43.040 1.00 104.90 78 ALA D CA 1
ATOM 9625 C C . ALA D 1 92 ? -57.155 23.130 -41.902 1.00 102.85 78 ALA D C 1
ATOM 9626 O O . ALA D 1 92 ? -57.436 21.944 -41.783 1.00 103.50 78 ALA D O 1
ATOM 9628 N N . SER D 1 93 ? -56.346 23.749 -41.051 1.00 102.53 79 SER D N 1
ATOM 9629 C CA . SER D 1 93 ? -55.891 23.093 -39.832 1.00 101.16 79 SER D CA 1
ATOM 9630 C C . SER D 1 93 ? -57.085 22.619 -38.987 1.00 104.54 79 SER D C 1
ATOM 9631 O O . SER D 1 93 ? -57.082 21.494 -38.494 1.00 97.17 79 SER D O 1
ATOM 9634 N N . GLY D 1 94 ? -58.107 23.475 -38.869 1.00 111.85 80 GLY D N 1
ATOM 9635 C CA . GLY D 1 94 ? -59.087 23.293 -37.813 1.00 115.67 80 GLY D CA 1
ATOM 9636 C C . GLY D 1 94 ? -58.565 23.499 -36.407 1.00 117.73 80 GLY D C 1
ATOM 9637 O O . GLY D 1 94 ? -59.102 22.924 -35.472 1.00 120.20 80 GLY D O 1
ATOM 9638 N N . SER D 1 95 ? -57.520 24.310 -36.245 1.00 118.11 81 SER D N 1
ATOM 9639 C CA . SER D 1 95 ? -56.927 24.576 -34.938 1.00 117.11 81 SER D CA 1
ATOM 9640 C C . SER D 1 95 ? -56.494 26.023 -34.886 1.00 117.78 81 SER D C 1
ATOM 9641 O O . SER D 1 95 ? -55.695 26.451 -35.733 1.00 118.12 81 SER D O 1
ATOM 9644 N N . SER D 1 96 ? -56.995 26.765 -33.899 1.00 121.55 82 SER D N 1
ATOM 9645 C CA . SER D 1 96 ? -56.640 28.174 -33.751 1.00 126.06 82 SER D CA 1
ATOM 9646 C C . SER D 1 96 ? -55.158 28.392 -33.398 1.00 127.94 82 SER D C 1
ATOM 9647 O O . SER D 1 96 ? -54.518 29.319 -33.863 1.00 127.38 82 SER D O 1
ATOM 9650 N N . SER D 1 97 ? -54.584 27.394 -32.704 1.00 129.48 83 SER D N 1
ATOM 9651 C CA . SER D 1 97 ? -53.225 27.525 -32.180 1.00 130.50 83 SER D CA 1
ATOM 9652 C C . SER D 1 97 ? -52.146 27.293 -33.238 1.00 132.75 83 SER D C 1
ATOM 9653 O O . SER D 1 97 ? -50.990 27.072 -32.895 1.00 131.77 83 SER D O 1
ATOM 9656 N N . VAL D 1 98 ? -52.500 27.339 -34.518 1.00 134.92 84 VAL D N 1
ATOM 9657 C CA . VAL D 1 98 ? -51.656 26.811 -35.573 1.00 130.31 84 VAL D CA 1
ATOM 9658 C C . VAL D 1 98 ? -50.238 27.383 -35.525 1.00 126.51 84 VAL D C 1
ATOM 9659 O O . VAL D 1 98 ? -49.259 26.658 -35.325 1.00 124.12 84 VAL D O 1
ATOM 9663 N N . LEU D 1 99 ? -50.161 28.715 -35.574 1.00 122.52 85 LEU D N 1
ATOM 9664 C CA . LEU D 1 99 ? -48.850 29.373 -35.474 1.00 121.51 85 LEU D CA 1
ATOM 9665 C C . LEU D 1 99 ? -48.248 29.208 -34.076 1.00 123.39 85 LEU D C 1
ATOM 9666 O O . LEU D 1 99 ? -47.046 28.986 -33.932 1.00 122.81 85 LEU D O 1
ATOM 9671 N N . THR D 1 100 ? -49.085 29.245 -33.057 1.00 128.51 86 THR D N 1
ATOM 9672 C CA . THR D 1 100 ? -48.707 28.775 -31.722 1.00 131.30 86 THR D CA 1
ATOM 9673 C C . THR D 1 100 ? -48.011 27.390 -31.786 1.00 130.08 86 THR D C 1
ATOM 9674 O O . THR D 1 100 ? -46.901 27.250 -31.277 1.00 132.18 86 THR D O 1
ATOM 9678 N N . GLU D 1 101 ? -48.631 26.457 -32.491 1.00 128.16 87 GLU D N 1
ATOM 9679 C CA . GLU D 1 101 ? -48.021 25.156 -32.664 1.00 123.94 87 GLU D CA 1
ATOM 9680 C C . GLU D 1 101 ? -46.772 25.224 -33.545 1.00 119.19 87 GLU D C 1
ATOM 9681 O O . GLU D 1 101 ? -45.823 24.461 -33.329 1.00 120.37 87 GLU D O 1
ATOM 9687 N N . LEU D 1 102 ? -46.766 26.131 -34.512 1.00 113.65 88 LEU D N 1
ATOM 9688 C CA . LEU D 1 102 ? -45.632 26.246 -35.420 1.00 107.34 88 LEU D CA 1
ATOM 9689 C C . LEU D 1 102 ? -44.391 26.681 -34.679 1.00 106.48 88 LEU D C 1
ATOM 9690 O O . LEU D 1 102 ? -43.276 26.214 -34.983 1.00 110.45 88 LEU D O 1
ATOM 9695 N N . ALA D 1 103 ? -44.529 27.600 -33.721 1.00 104.60 89 ALA D N 1
ATOM 9696 C CA . ALA D 1 103 ? -43.422 27.919 -32.820 1.00 105.69 89 ALA D CA 1
ATOM 9697 C C . ALA D 1 103 ? -43.106 26.777 -31.876 1.00 105.56 89 ALA D C 1
ATOM 9698 O O . ALA D 1 103 ? -41.934 26.547 -31.516 1.00 101.94 89 ALA D O 1
ATOM 9700 N N . SER D 1 104 ? -44.110 25.963 -31.528 1.00 110.14 90 SER D N 1
ATOM 9701 C CA . SER D 1 104 ? -43.878 24.750 -30.748 1.00 114.53 90 SER D CA 1
ATOM 9702 C C . SER D 1 104 ? -43.157 23.649 -31.532 1.00 113.04 90 SER D C 1
ATOM 9703 O O . SER D 1 104 ? -42.832 22.629 -30.951 1.00 113.67 90 SER D O 1
ATOM 9706 N N . LYS D 1 105 ? -42.918 23.859 -32.843 1.00 109.54 91 LYS D N 1
ATOM 9707 C CA . LYS D 1 105 ? -42.190 22.906 -33.658 1.00 104.08 91 LYS D CA 1
ATOM 9708 C C . LYS D 1 105 ? -42.869 21.532 -33.623 1.00 106.73 91 LYS D C 1
ATOM 9709 O O . LYS D 1 105 ? -42.217 20.473 -33.629 1.00 106.98 91 LYS D O 1
ATOM 9715 N N . LYS D 1 106 ? -44.196 21.544 -33.614 1.00 111.12 92 LYS D N 1
ATOM 9716 C CA . LYS D 1 106 ? -44.989 20.358 -33.930 1.00 111.52 92 LYS D CA 1
ATOM 9717 C C . LYS D 1 106 ? -45.480 20.459 -35.366 1.00 105.59 92 LYS D C 1
ATOM 9718 O O . LYS D 1 106 ? -46.095 21.458 -35.754 1.00 107.15 92 LYS D O 1
ATOM 9724 N N . LEU D 1 107 ? -45.229 19.436 -36.136 1.00 101.73 93 LEU D N 1
ATOM 9725 C CA . LEU D 1 107 ? -45.554 19.417 -37.563 1.00 100.41 93 LEU D CA 1
ATOM 9726 C C . LEU D 1 107 ? -47.053 19.159 -37.745 1.00 96.40 93 LEU D C 1
ATOM 9727 O O . LEU D 1 107 ? -47.619 18.290 -37.072 1.00 98.06 93 LEU D O 1
ATOM 9732 N N . ILE D 1 108 ? -47.678 19.934 -38.614 1.00 94.03 94 ILE D N 1
ATOM 9733 C CA . ILE D 1 108 ? -49.127 20.067 -38.641 1.00 96.24 94 ILE D CA 1
ATOM 9734 C C . ILE D 1 108 ? -49.614 19.564 -39.989 1.00 93.42 94 ILE D C 1
ATOM 9735 O O . ILE D 1 108 ? -49.555 20.274 -40.988 1.00 91.96 94 ILE D O 1
ATOM 9740 N N . ASN D 1 109 ? -50.087 18.336 -40.018 1.00 91.14 95 ASN D N 1
ATOM 9741 C CA . ASN D 1 109 ? -50.769 17.750 -41.167 1.00 88.47 95 ASN D CA 1
ATOM 9742 C C . ASN D 1 109 ? -52.124 17.244 -40.769 1.00 90.94 95 ASN D C 1
ATOM 9743 O O . ASN D 1 109 ? -52.289 16.630 -39.717 1.00 93.85 95 ASN D O 1
ATOM 9748 N N . THR D 1 110 ? -53.121 17.506 -41.594 1.00 91.73 96 THR D N 1
ATOM 9749 C CA . THR D 1 110 ? -54.510 17.122 -41.318 1.00 92.34 96 THR D CA 1
ATOM 9750 C C . THR D 1 110 ? -55.220 16.886 -42.635 1.00 91.88 96 THR D C 1
ATOM 9751 O O . THR D 1 110 ? -54.605 16.837 -43.695 1.00 89.39 96 THR D O 1
ATOM 9755 N N . ARG D 1 111 ? -56.533 16.711 -42.566 1.00 98.91 97 ARG D N 1
ATOM 9756 C CA . ARG D 1 111 ? -57.376 16.459 -43.729 1.00 103.43 97 ARG D CA 1
ATOM 9757 C C . ARG D 1 111 ? -58.457 17.517 -43.820 1.00 101.14 97 ARG D C 1
ATOM 9758 O O . ARG D 1 111 ? -58.964 17.986 -42.795 1.00 102.81 97 ARG D O 1
ATOM 9766 N N . TYR D 1 112 ? -58.791 17.901 -45.049 1.00 99.79 98 TYR D N 1
ATOM 9767 C CA . TYR D 1 112 ? -59.740 18.981 -45.292 1.00 104.71 98 TYR D CA 1
ATOM 9768 C C . TYR D 1 112 ? -60.655 18.552 -46.432 1.00 106.36 98 TYR D C 1
ATOM 9769 O O . TYR D 1 112 ? -60.206 18.423 -47.581 1.00 104.11 98 TYR D O 1
ATOM 9778 N N . GLU D 1 113 ? -61.933 18.378 -46.125 1.00 111.83 99 GLU D N 1
ATOM 9779 C CA . GLU D 1 113 ? -62.897 17.858 -47.098 1.00 111.61 99 GLU D CA 1
ATOM 9780 C C . GLU D 1 113 ? -63.743 19.003 -47.623 1.00 115.88 99 GLU D C 1
ATOM 9781 O O . GLU D 1 113 ? -64.156 19.903 -46.846 1.00 121.21 99 GLU D O 1
ATOM 9787 N N . VAL D 1 114 ? -63.978 18.997 -48.933 1.00 117.00 100 VAL D N 1
ATOM 9788 C CA . VAL D 1 114 ? -64.867 19.976 -49.565 1.00 122.07 100 VAL D CA 1
ATOM 9789 C C . VAL D 1 114 ? -65.825 19.212 -50.474 1.00 123.03 100 VAL D C 1
ATOM 9790 O O . VAL D 1 114 ? -65.394 18.359 -51.264 1.00 118.01 100 VAL D O 1
ATOM 9794 N N . PHE D 1 115 ? -67.104 19.551 -50.373 1.00 126.06 101 PHE D N 1
ATOM 9795 C CA . PHE D 1 115 ? -68.160 18.786 -51.058 1.00 125.92 101 PHE D CA 1
ATOM 9796 C C . PHE D 1 115 ? -68.758 19.680 -52.126 1.00 127.08 101 PHE D C 1
ATOM 9797 O O . PHE D 1 115 ? -69.225 20.818 -51.834 1.00 127.93 101 PHE D O 1
ATOM 9805 N N . HIS D 1 116 ? -68.722 19.212 -53.382 1.00 125.70 102 HIS D N 1
ATOM 9806 C CA . HIS D 1 116 ? -69.278 19.995 -54.476 1.00 133.08 102 HIS D CA 1
ATOM 9807 C C . HIS D 1 116 ? -70.776 19.705 -54.533 1.00 138.24 102 HIS D C 1
ATOM 9808 O O . HIS D 1 116 ? -71.204 18.582 -54.895 1.00 146.42 102 HIS D O 1
ATOM 9815 N N . PRO D 1 117 ? -71.642 20.691 -54.263 1.00 139.36 103 PRO D N 1
ATOM 9816 C CA . PRO D 1 117 ? -73.063 20.389 -54.109 1.00 143.37 103 PRO D CA 1
ATOM 9817 C C . PRO D 1 117 ? -73.687 19.609 -55.273 1.00 143.53 103 PRO D C 1
ATOM 9818 O O . PRO D 1 117 ? -74.283 18.553 -55.060 1.00 142.25 103 PRO D O 1
ATOM 9822 N N . THR D 1 118 ? -73.455 20.076 -56.490 1.00 143.73 104 THR D N 1
ATOM 9823 C CA . THR D 1 118 ? -74.207 19.595 -57.644 1.00 144.43 104 THR D CA 1
ATOM 9824 C C . THR D 1 118 ? -73.842 18.179 -58.096 1.00 144.56 104 THR D C 1
ATOM 9825 O O . THR D 1 118 ? -74.721 17.451 -58.527 1.00 150.56 104 THR D O 1
ATOM 9829 N N . LYS D 1 119 ? -72.590 17.813 -57.939 1.00 140.07 105 LYS D N 1
ATOM 9830 C CA . LYS D 1 119 ? -72.106 16.495 -58.382 1.00 136.08 105 LYS D CA 1
ATOM 9831 C C . LYS D 1 119 ? -72.453 15.446 -57.341 1.00 136.21 105 LYS D C 1
ATOM 9832 O O . LYS D 1 119 ? -72.474 15.715 -56.127 1.00 136.64 105 LYS D O 1
ATOM 9834 N N . LEU D 1 120 ? -72.709 14.232 -57.801 1.00 134.96 106 LEU D N 1
ATOM 9835 C CA . LEU D 1 120 ? -73.008 13.097 -56.947 1.00 130.20 106 LEU D CA 1
ATOM 9836 C C . LEU D 1 120 ? -72.523 11.830 -57.622 1.00 125.68 106 LEU D C 1
ATOM 9837 O O . LEU D 1 120 ? -72.196 11.807 -58.808 1.00 122.44 106 LEU D O 1
ATOM 9839 N N . THR D 1 121 ? -72.450 10.750 -56.856 1.00 127.11 107 THR D N 1
ATOM 9840 C CA . THR D 1 121 ? -71.798 9.521 -57.273 1.00 125.23 107 THR D CA 1
ATOM 9841 C C . THR D 1 121 ? -72.763 8.633 -58.063 1.00 127.48 107 THR D C 1
ATOM 9842 O O . THR D 1 121 ? -73.912 8.979 -58.293 1.00 131.41 107 THR D O 1
ATOM 9844 N N . THR D 1 122 ? -72.284 7.463 -58.452 1.00 127.33 108 THR D N 1
ATOM 9845 C CA . THR D 1 122 ? -73.115 6.458 -59.101 1.00 128.94 108 THR D CA 1
ATOM 9846 C C . THR D 1 122 ? -74.252 6.044 -58.178 1.00 134.63 108 THR D C 1
ATOM 9847 O O . THR D 1 122 ? -75.446 6.049 -58.555 1.00 134.62 108 THR D O 1
ATOM 9849 N N . GLY D 1 123 ? -73.890 5.632 -56.962 1.00 137.46 109 GLY D N 1
ATOM 9850 C CA . GLY D 1 123 ? -74.862 5.612 -55.857 1.00 141.56 109 GLY D CA 1
ATOM 9851 C C . GLY D 1 123 ? -74.619 6.758 -54.879 1.00 144.03 109 GLY D C 1
ATOM 9852 O O . GLY D 1 123 ? -74.722 7.947 -55.229 1.00 148.25 109 GLY D O 1
ATOM 9853 N N . GLY D 1 124 ? -74.276 6.409 -53.642 1.00 141.61 110 GLY D N 1
ATOM 9854 C CA . GLY D 1 124 ? -73.750 7.366 -52.697 1.00 137.75 110 GLY D CA 1
ATOM 9855 C C . GLY D 1 124 ? -74.741 8.393 -52.218 1.00 134.63 110 GLY D C 1
ATOM 9856 O O . GLY D 1 124 ? -75.937 8.174 -52.271 1.00 133.58 110 GLY D O 1
ATOM 9857 N N . GLN D 1 125 ? -74.221 9.525 -51.787 1.00 133.03 111 GLN D N 1
ATOM 9858 C CA . GLN D 1 125 ? -75.060 10.604 -51.227 1.00 136.58 111 GLN D CA 1
ATOM 9859 C C . GLN D 1 125 ? -74.552 11.956 -51.669 1.00 135.99 111 GLN D C 1
ATOM 9860 O O . GLN D 1 125 ? -75.166 12.612 -52.524 1.00 134.86 111 GLN D O 1
ATOM 9862 N N . LYS D 1 126 ? -73.442 12.399 -51.080 1.00 133.00 112 LYS D N 1
ATOM 9863 C CA . LYS D 1 126 ? -72.937 13.762 -51.309 1.00 132.74 112 LYS D CA 1
ATOM 9864 C C . LYS D 1 126 ? -71.461 13.697 -51.714 1.00 129.59 112 LYS D C 1
ATOM 9865 O O . LYS D 1 126 ? -70.681 13.012 -51.071 1.00 128.85 112 LYS D O 1
ATOM 9867 N N . GLN D 1 127 ? -71.124 14.368 -52.797 1.00 128.73 113 GLN D N 1
ATOM 9868 C CA . GLN D 1 127 ? -69.804 14.250 -53.396 1.00 124.82 113 GLN D CA 1
ATOM 9869 C C . GLN D 1 127 ? -68.770 14.867 -52.473 1.00 122.13 113 GLN D C 1
ATOM 9870 O O . GLN D 1 127 ? -68.935 16.030 -52.044 1.00 121.73 113 GLN D O 1
ATOM 9872 N N . ARG D 1 128 ? -67.678 14.144 -52.227 1.00 116.90 114 ARG D N 1
ATOM 9873 C CA . ARG D 1 128 ? -66.657 14.609 -51.280 1.00 118.20 114 ARG D CA 1
ATOM 9874 C C . ARG D 1 128 ? -65.293 14.581 -51.978 1.00 115.11 114 ARG D C 1
ATOM 9875 O O . ARG D 1 128 ? -64.957 13.606 -52.632 1.00 106.94 114 ARG D O 1
ATOM 9877 N N . PHE D 1 129 ? -64.531 15.647 -51.791 1.00 118.60 115 PHE D N 1
ATOM 9878 C CA . PHE D 1 129 ? -63.117 15.685 -52.161 1.00 115.50 115 PHE D CA 1
ATOM 9879 C C . PHE D 1 129 ? -62.294 15.885 -50.898 1.00 114.13 115 PHE D C 1
ATOM 9880 O O . PHE D 1 129 ? -62.466 16.877 -50.185 1.00 117.25 115 PHE D O 1
ATOM 9888 N N . GLY D 1 130 ? -61.414 14.942 -50.617 1.00 107.51 116 GLY D N 1
ATOM 9889 C CA . GLY D 1 130 ? -60.431 15.105 -49.549 1.00 104.37 116 GLY D CA 1
ATOM 9890 C C . GLY D 1 130 ? -59.194 15.836 -50.046 1.00 102.04 116 GLY D C 1
ATOM 9891 O O . GLY D 1 130 ? -58.794 15.723 -51.202 1.00 96.13 116 GLY D O 1
ATOM 9892 N N . TYR D 1 131 ? -58.587 16.583 -49.136 1.00 101.48 117 TYR D N 1
ATOM 9893 C CA . TYR D 1 131 ? -57.244 17.112 -49.304 1.00 97.87 117 TYR D CA 1
ATOM 9894 C C . TYR D 1 131 ? -56.411 16.763 -48.083 1.00 94.47 117 TYR D C 1
ATOM 9895 O O . TYR D 1 131 ? -56.905 16.797 -46.946 1.00 93.01 117 TYR D O 1
ATOM 9904 N N . ARG D 1 132 ? -55.137 16.426 -48.322 1.00 90.40 118 ARG D N 1
ATOM 9905 C CA . ARG D 1 132 ? -54.150 16.386 -47.249 1.00 88.65 118 ARG D CA 1
ATOM 9906 C C . ARG D 1 132 ? -53.522 17.783 -47.135 1.00 87.63 118 ARG D C 1
ATOM 9907 O O . ARG D 1 132 ? -52.926 18.300 -48.087 1.00 93.67 118 ARG D O 1
ATOM 9915 N N . VAL D 1 133 ? -53.648 18.383 -45.954 1.00 84.88 119 VAL D N 1
ATOM 9916 C CA . VAL D 1 133 ? -53.201 19.739 -45.713 1.00 83.21 119 VAL D CA 1
ATOM 9917 C C . VAL D 1 133 ? -51.986 19.671 -44.793 1.00 80.70 119 VAL D C 1
ATOM 9918 O O . VAL D 1 133 ? -52.095 19.302 -43.625 1.00 78.20 119 VAL D O 1
ATOM 9922 N N . ASN D 1 134 ? -50.820 20.035 -45.334 1.00 78.80 120 ASN D N 1
ATOM 9923 C CA . ASN D 1 134 ? -49.646 20.313 -44.530 1.00 78.48 120 ASN D CA 1
ATOM 9924 C C . ASN D 1 134 ? -49.502 21.819 -44.342 1.00 77.66 120 ASN D C 1
ATOM 9925 O O . ASN D 1 134 ? -49.568 22.569 -45.312 1.00 81.99 120 ASN D O 1
ATOM 9930 N N . ILE D 1 135 ? -49.290 22.243 -43.095 1.00 75.79 121 ILE D N 1
ATOM 9931 C CA . ILE D 1 135 ? -48.993 23.632 -42.775 1.00 75.21 121 ILE D CA 1
ATOM 9932 C C . ILE D 1 135 ? -47.570 23.678 -42.203 1.00 72.62 121 ILE D C 1
ATOM 9933 O O . ILE D 1 135 ? -47.292 23.084 -41.164 1.00 71.38 121 ILE D O 1
ATOM 9938 N N . SER D 1 136 ? -46.688 24.398 -42.896 1.00 71.59 122 SER D N 1
ATOM 9939 C CA . SER D 1 136 ? -45.264 24.301 -42.661 1.00 71.09 122 SER D CA 1
ATOM 9940 C C . SER D 1 136 ? -44.699 25.695 -42.416 1.00 72.37 122 SER D C 1
ATOM 9941 O O . SER D 1 136 ? -45.059 26.646 -43.113 1.00 73.33 122 SER D O 1
ATOM 9944 N N . PRO D 1 137 ? -43.789 25.836 -41.442 1.00 73.00 123 PRO D N 1
ATOM 9945 C CA . PRO D 1 137 ? -43.071 27.087 -41.288 1.00 74.56 123 PRO D CA 1
ATOM 9946 C C . PRO D 1 137 ? -42.393 27.516 -42.593 1.00 74.44 123 PRO D C 1
ATOM 9947 O O . PRO D 1 137 ? -41.771 26.721 -43.269 1.00 75.09 123 PRO D O 1
ATOM 9951 N N . VAL D 1 138 ? -42.600 28.770 -42.976 1.00 76.42 124 VAL D N 1
ATOM 9952 C CA . VAL D 1 138 ? -41.790 29.432 -43.974 1.00 76.35 124 VAL D CA 1
ATOM 9953 C C . VAL D 1 138 ? -41.256 30.746 -43.370 1.00 80.65 124 VAL D C 1
ATOM 9954 O O . VAL D 1 138 ? -41.722 31.213 -42.309 1.00 86.67 124 VAL D O 1
ATOM 9958 N N . TYR D 1 139 ? -40.277 31.326 -44.049 1.00 80.94 125 TYR D N 1
ATOM 9959 C CA . TYR D 1 139 ? -39.677 32.573 -43.635 1.00 84.06 125 TYR D CA 1
ATOM 9960 C C . TYR D 1 139 ? -39.676 33.518 -44.829 1.00 87.10 125 TYR D C 1
ATOM 9961 O O . TYR D 1 139 ? -39.147 33.186 -45.897 1.00 90.34 125 TYR D O 1
ATOM 9970 N N . ILE D 1 140 ? -40.260 34.711 -44.645 1.00 92.21 126 ILE D N 1
ATOM 9971 C CA . ILE D 1 140 ? -40.464 35.661 -45.693 1.00 96.75 126 ILE D CA 1
ATOM 9972 C C . ILE D 1 140 ? -40.478 37.047 -45.169 1.00 99.53 126 ILE D C 1
ATOM 9973 O O . ILE D 1 140 ? -40.743 37.293 -43.981 1.00 102.76 126 ILE D O 1
ATOM 9978 N N . GLN D 1 141 ? -40.180 38.015 -46.040 1.00 100.23 127 GLN D N 1
ATOM 9979 C CA . GLN D 1 141 ? -40.009 39.427 -45.658 1.00 102.31 127 GLN D CA 1
ATOM 9980 C C . GLN D 1 141 ? -39.642 39.608 -44.146 1.00 101.43 127 GLN D C 1
ATOM 9981 O O . GLN D 1 141 ? -40.271 40.361 -43.472 1.00 103.02 127 GLN D O 1
ATOM 9987 N N . GLY D 1 142 ? -38.780 38.725 -43.685 1.00 99.20 128 GLY D N 1
ATOM 9988 C CA . GLY D 1 142 ? -38.099 38.962 -42.462 1.00 101.28 128 GLY D CA 1
ATOM 9989 C C . GLY D 1 142 ? -38.554 38.221 -41.231 1.00 102.48 128 GLY D C 1
ATOM 9990 O O . GLY D 1 142 ? -38.019 38.467 -40.152 1.00 105.03 128 GLY D O 1
ATOM 9991 N N . LYS D 1 143 ? -39.503 37.324 -41.365 1.00 102.19 129 LYS D N 1
ATOM 9992 C CA . LYS D 1 143 ? -40.142 36.690 -40.212 1.00 103.29 129 LYS D CA 1
ATOM 9993 C C . LYS D 1 143 ? -40.796 35.397 -40.639 1.00 97.39 129 LYS D C 1
ATOM 9994 O O . LYS D 1 143 ? -40.750 35.010 -41.794 1.00 93.31 129 LYS D O 1
ATOM 10000 N N . THR D 1 144 ? -41.396 34.712 -39.683 1.00 96.04 130 THR D N 1
ATOM 10001 C CA . THR D 1 144 ? -41.977 33.402 -39.865 1.00 93.15 130 THR D CA 1
ATOM 10002 C C . THR D 1 144 ? -43.451 33.546 -40.223 1.00 94.54 130 THR D C 1
ATOM 10003 O O . THR D 1 144 ? -44.187 34.245 -39.552 1.00 97.15 130 THR D O 1
ATOM 10007 N N . THR D 1 145 ? -43.885 32.834 -41.255 1.00 93.97 131 THR D N 1
ATOM 10008 C CA . THR D 1 145 ? -45.293 32.565 -41.491 1.00 94.57 131 THR D CA 1
ATOM 10009 C C . THR D 1 145 ? -45.522 31.075 -41.673 1.00 90.12 131 THR D C 1
ATOM 10010 O O . THR D 1 145 ? -44.612 30.272 -41.506 1.00 86.96 131 THR D O 1
ATOM 10014 N N . ALA D 1 146 ? -46.754 30.690 -41.992 1.00 90.26 132 ALA D N 1
ATOM 10015 C CA . ALA D 1 146 ? -47.086 29.373 -42.482 1.00 87.27 132 ALA D CA 1
ATOM 10016 C C . ALA D 1 146 ? -47.295 29.414 -43.982 1.00 87.02 132 ALA D C 1
ATOM 10017 O O . ALA D 1 146 ? -47.897 30.338 -44.518 1.00 85.82 132 ALA D O 1
ATOM 10019 N N . GLU D 1 147 ? -46.781 28.378 -44.668 1.00 86.54 133 GLU D N 1
ATOM 10020 C CA . GLU D 1 147 ? -47.269 27.985 -45.983 1.00 85.55 133 GLU D CA 1
ATOM 10021 C C . GLU D 1 147 ? -48.207 26.794 -45.831 1.00 82.81 133 GLU D C 1
ATOM 10022 O O . GLU D 1 147 ? -47.932 25.853 -45.068 1.00 80.09 133 GLU D O 1
ATOM 10028 N N . ILE D 1 148 ? -49.346 26.844 -46.529 1.00 82.94 134 ILE D N 1
ATOM 10029 C CA . ILE D 1 148 ? -50.299 25.754 -46.561 1.00 82.62 134 ILE D CA 1
ATOM 10030 C C . ILE D 1 148 ? -50.193 25.037 -47.916 1.00 80.79 134 ILE D C 1
ATOM 10031 O O . ILE D 1 148 ? -50.061 25.680 -48.965 1.00 83.33 134 ILE D O 1
ATOM 10036 N N . VAL D 1 149 ? -50.246 23.726 -47.883 1.00 77.92 135 VAL D N 1
ATOM 10037 C CA . VAL D 1 149 ? -50.267 22.914 -49.089 1.00 78.19 135 VAL D CA 1
ATOM 10038 C C . VAL D 1 149 ? -51.355 21.868 -48.948 1.00 78.25 135 VAL D C 1
ATOM 10039 O O . VAL D 1 149 ? -51.375 21.118 -47.959 1.00 75.15 135 VAL D O 1
ATOM 10043 N N . MET D 1 150 ? -52.256 21.823 -49.921 1.00 81.59 136 MET D N 1
ATOM 10044 C CA . MET D 1 150 ? -53.311 20.814 -49.958 1.00 86.84 136 MET D CA 1
ATOM 10045 C C . MET D 1 150 ? -53.019 19.936 -51.194 1.00 85.99 136 MET D C 1
ATOM 10046 O O . MET D 1 150 ? -53.226 20.356 -52.335 1.00 85.13 136 MET D O 1
ATOM 10051 N N . ARG D 1 151 ? -52.589 18.713 -50.934 1.00 85.79 137 ARG D N 1
ATOM 10052 C CA . ARG D 1 151 ? -52.511 17.690 -51.959 1.00 85.73 137 ARG D CA 1
ATOM 10053 C C . ARG D 1 151 ? -53.884 17.052 -52.117 1.00 86.86 137 ARG D C 1
ATOM 10054 O O . ARG D 1 151 ? -54.483 16.574 -51.141 1.00 90.72 137 ARG D O 1
ATOM 10062 N N . SER D 1 152 ? -54.420 17.106 -53.341 1.00 85.72 138 SER D N 1
ATOM 10063 C CA . SER D 1 152 ? -55.628 16.370 -53.658 1.00 86.82 138 SER D CA 1
ATOM 10064 C C . SER D 1 152 ? -55.395 14.880 -53.400 1.00 85.38 138 SER D C 1
ATOM 10065 O O . SER D 1 152 ? -54.346 14.333 -53.737 1.00 82.45 138 SER D O 1
ATOM 10068 N N . ILE D 1 153 ? -56.417 14.222 -52.847 1.00 87.90 139 ILE D N 1
ATOM 10069 C CA . ILE D 1 153 ? -56.351 12.831 -52.479 1.00 87.69 139 ILE D CA 1
ATOM 10070 C C . ILE D 1 153 ? -57.186 12.033 -53.470 1.00 90.31 139 ILE D C 1
ATOM 10071 O O . ILE D 1 153 ? -58.381 12.291 -53.624 1.00 90.44 139 ILE D O 1
ATOM 10076 N N . PRO D 1 154 ? -56.593 11.055 -54.173 1.00 88.56 140 PRO D N 1
ATOM 10077 C CA . PRO D 1 154 ? -57.346 10.345 -55.215 1.00 87.89 140 PRO D CA 1
ATOM 10078 C C . PRO D 1 154 ? -58.677 9.815 -54.706 1.00 87.89 140 PRO D C 1
ATOM 10079 O O . PRO D 1 154 ? -58.786 9.355 -53.583 1.00 86.63 140 PRO D O 1
ATOM 10083 N N . LEU D 1 155 ? -59.683 9.910 -55.525 1.00 91.59 141 LEU D N 1
ATOM 10084 C CA . LEU D 1 155 ? -61.050 9.519 -55.129 1.00 98.23 141 LEU D CA 1
ATOM 10085 C C . LEU D 1 155 ? -61.139 7.989 -55.155 1.00 99.64 141 LEU D C 1
ATOM 10086 O O . LEU D 1 155 ? -60.950 7.334 -54.122 1.00 102.17 141 LEU D O 1
ATOM 10091 N N . ASP D 1 156 ? -61.426 7.407 -56.314 1.00 94.82 142 ASP D N 1
ATOM 10092 C CA . ASP D 1 156 ? -61.612 6.005 -56.482 1.00 90.94 142 ASP D CA 1
ATOM 10093 C C . ASP D 1 156 ? -60.649 5.479 -57.547 1.00 86.57 142 ASP D C 1
ATOM 10094 O O . ASP D 1 156 ? -60.204 6.217 -58.421 1.00 89.47 142 ASP D O 1
ATOM 10099 N N . PRO D 1 157 ? -60.319 4.182 -57.495 1.00 81.92 143 PRO D N 1
ATOM 10100 C CA . PRO D 1 157 ? -59.565 3.583 -58.592 1.00 78.97 143 PRO D CA 1
ATOM 10101 C C . PRO D 1 157 ? -60.219 3.862 -59.940 1.00 80.75 143 PRO D C 1
ATOM 10102 O O . PRO D 1 157 ? -61.435 3.779 -60.075 1.00 85.41 143 PRO D O 1
ATOM 10106 N N . LEU D 1 158 ? -59.404 4.197 -60.936 1.00 80.51 144 LEU D N 1
ATOM 10107 C CA . LEU D 1 158 ? -59.908 4.481 -62.265 1.00 81.52 144 LEU D CA 1
ATOM 10108 C C . LEU D 1 158 ? -60.019 3.184 -63.051 1.00 80.07 144 LEU D C 1
ATOM 10109 O O . LEU D 1 158 ? -59.188 2.275 -62.905 1.00 77.80 144 LEU D O 1
ATOM 10114 N N . PRO D 1 159 ? -61.039 3.083 -63.927 1.00 79.71 145 PRO D N 1
ATOM 10115 C CA . PRO D 1 159 ? -61.070 1.974 -64.885 1.00 79.43 145 PRO D CA 1
ATOM 10116 C C . PRO D 1 159 ? -59.778 1.855 -65.690 1.00 76.04 145 PRO D C 1
ATOM 10117 O O . PRO D 1 159 ? -59.018 2.819 -65.792 1.00 72.70 145 PRO D O 1
ATOM 10121 N N . LEU D 1 160 ? -59.503 0.666 -66.211 1.00 76.13 146 LEU D N 1
ATOM 10122 C CA . LEU D 1 160 ? -58.225 0.444 -66.878 1.00 76.11 146 LEU D CA 1
ATOM 10123 C C . LEU D 1 160 ? -58.161 1.197 -68.175 1.00 79.54 146 LEU D C 1
ATOM 10124 O O . LEU D 1 160 ? -57.131 1.807 -68.513 1.00 78.11 146 LEU D O 1
ATOM 10129 N N . ALA D 1 161 ? -59.231 1.158 -68.963 1.00 84.41 147 ALA D N 1
ATOM 10130 C CA . ALA D 1 161 ? -59.300 1.963 -70.198 1.00 85.72 147 ALA D CA 1
ATOM 10131 C C . ALA D 1 161 ? -59.069 3.433 -69.884 1.00 83.76 147 ALA D C 1
ATOM 10132 O O . ALA D 1 161 ? -58.428 4.148 -70.650 1.00 79.34 147 ALA D O 1
ATOM 10134 N N . ASP D 1 162 ? -59.614 3.910 -68.776 1.00 86.72 148 ASP D N 1
ATOM 10135 C CA . ASP D 1 162 ? -59.452 5.312 -68.384 1.00 89.07 148 ASP D CA 1
ATOM 10136 C C . ASP D 1 162 ? -57.971 5.682 -68.152 1.00 83.33 148 ASP D C 1
ATOM 10137 O O . ASP D 1 162 ? -57.584 6.782 -68.431 1.00 82.34 148 ASP D O 1
ATOM 10142 N N . ILE D 1 163 ? -57.189 4.738 -67.673 1.00 80.92 149 ILE D N 1
ATOM 10143 C CA . ILE D 1 163 ? -55.791 4.979 -67.371 1.00 78.67 149 ILE D CA 1
ATOM 10144 C C . ILE D 1 163 ? -54.842 4.449 -68.436 1.00 71.20 149 ILE D C 1
ATOM 10145 O O . ILE D 1 163 ? -53.633 4.452 -68.272 1.00 64.55 149 ILE D O 1
ATOM 10150 N N . GLY D 1 164 ? -55.369 3.999 -69.557 1.00 71.88 150 GLY D N 1
ATOM 10151 C CA . GLY D 1 164 ? -54.553 3.616 -70.700 1.00 69.86 150 GLY D CA 1
ATOM 10152 C C . GLY D 1 164 ? -54.083 2.181 -70.716 1.00 68.35 150 GLY D C 1
ATOM 10153 O O . GLY D 1 164 ? -53.112 1.883 -71.389 1.00 67.51 150 GLY D O 1
ATOM 10154 N N . LEU D 1 165 ? -54.733 1.296 -69.993 1.00 69.79 151 LEU D N 1
ATOM 10155 C CA . LEU D 1 165 ? -54.339 -0.101 -69.873 1.00 72.03 151 LEU D CA 1
ATOM 10156 C C . LEU D 1 165 ? -55.432 -0.978 -70.482 1.00 74.62 151 LEU D C 1
ATOM 10157 O O . LEU D 1 165 ? -56.615 -0.737 -70.279 1.00 75.43 151 LEU D O 1
ATOM 10162 N N . SER D 1 166 ? -55.015 -2.016 -71.209 1.00 78.00 152 SER D N 1
ATOM 10163 C CA . SER D 1 166 ? -55.958 -2.942 -71.807 1.00 77.43 152 SER D CA 1
ATOM 10164 C C . SER D 1 166 ? -56.200 -4.110 -70.850 1.00 76.72 152 SER D C 1
ATOM 10165 O O . SER D 1 166 ? -55.270 -4.594 -70.197 1.00 83.23 152 SER D O 1
ATOM 10168 N N . PRO D 1 167 ? -57.449 -4.595 -70.785 1.00 78.61 153 PRO D N 1
ATOM 10169 C CA . PRO D 1 167 ? -57.720 -5.766 -69.952 1.00 79.10 153 PRO D CA 1
ATOM 10170 C C . PRO D 1 167 ? -56.774 -6.942 -70.208 1.00 78.22 153 PRO D C 1
ATOM 10171 O O . PRO D 1 167 ? -56.362 -7.604 -69.251 1.00 74.65 153 PRO D O 1
ATOM 10175 N N . GLU D 1 168 ? -56.388 -7.170 -71.454 1.00 79.21 154 GLU D N 1
ATOM 10176 C CA . GLU D 1 168 ? -55.421 -8.217 -71.747 1.00 79.69 154 GLU D CA 1
ATOM 10177 C C . GLU D 1 168 ? -54.144 -8.018 -70.986 1.00 75.24 154 GLU D C 1
ATOM 10178 O O . GLU D 1 168 ? -53.688 -8.895 -70.211 1.00 79.56 154 GLU D O 1
ATOM 10184 N N . LEU D 1 169 ? -53.528 -6.843 -71.138 1.00 73.13 155 LEU D N 1
ATOM 10185 C CA . LEU D 1 169 ? -52.223 -6.596 -70.501 1.00 72.61 155 LEU D CA 1
ATOM 10186 C C . LEU D 1 169 ? -52.244 -6.836 -68.970 1.00 68.73 155 LEU D C 1
ATOM 10187 O O . LEU D 1 169 ? -51.375 -7.502 -68.441 1.00 67.02 155 LEU D O 1
ATOM 10192 N N . VAL D 1 170 ? -53.330 -6.403 -68.345 1.00 67.31 156 VAL D N 1
ATOM 10193 C CA . VAL D 1 170 ? -53.423 -6.569 -66.892 1.00 71.31 156 VAL D CA 1
ATOM 10194 C C . VAL D 1 170 ? -53.706 -8.003 -66.519 1.00 67.89 156 VAL D C 1
ATOM 10195 O O . VAL D 1 170 ? -53.231 -8.505 -65.496 1.00 67.37 156 VAL D O 1
ATOM 10199 N N . ASN D 1 171 ? -54.477 -8.699 -67.339 1.00 69.94 157 ASN D N 1
ATOM 10200 C CA . ASN D 1 171 ? -54.506 -10.180 -67.301 1.00 70.77 157 ASN D CA 1
ATOM 10201 C C . ASN D 1 171 ? -53.101 -10.769 -67.269 1.00 67.77 157 ASN D C 1
ATOM 10202 O O . ASN D 1 171 ? -52.815 -11.619 -66.417 1.00 63.15 157 ASN D O 1
ATOM 10207 N N . GLN D 1 172 ? -52.211 -10.226 -68.106 1.00 67.95 158 GLN D N 1
ATOM 10208 C CA . GLN D 1 172 ? -50.796 -10.562 -67.977 1.00 69.42 158 GLN D CA 1
ATOM 10209 C C . GLN D 1 172 ? -50.247 -10.221 -66.591 1.00 66.06 158 GLN D C 1
ATOM 10210 O O . GLN D 1 172 ? -49.354 -10.897 -66.104 1.00 67.15 158 GLN D O 1
ATOM 10216 N N . MET D 1 173 ? -50.757 -9.184 -65.977 1.00 65.08 159 MET D N 1
ATOM 10217 C CA . MET D 1 173 ? -50.238 -8.659 -64.719 1.00 61.54 159 MET D CA 1
ATOM 10218 C C . MET D 1 173 ? -50.900 -9.259 -63.478 1.00 60.79 159 MET D C 1
ATOM 10219 O O . MET D 1 173 ? -50.690 -8.758 -62.384 1.00 58.63 159 MET D O 1
ATOM 10224 N N . CYS D 1 174 ? -51.700 -10.309 -63.660 1.00 60.92 160 CYS D N 1
ATOM 10225 C CA . CYS D 1 174 ? -52.478 -10.893 -62.572 1.00 59.21 160 CYS D CA 1
ATOM 10226 C C . CYS D 1 174 ? -52.156 -12.367 -62.387 1.00 58.60 160 CYS D C 1
ATOM 10227 O O . CYS D 1 174 ? -53.046 -13.198 -62.428 1.00 60.26 160 CYS D O 1
ATOM 10230 N N . PRO D 1 175 ? -50.888 -12.698 -62.159 1.00 59.95 161 PRO D N 1
ATOM 10231 C CA . PRO D 1 175 ? -50.499 -14.102 -62.048 1.00 61.94 161 PRO D CA 1
ATOM 10232 C C . PRO D 1 175 ? -51.045 -14.770 -60.805 1.00 65.26 161 PRO D C 1
ATOM 10233 O O . PRO D 1 175 ? -51.443 -14.085 -59.840 1.00 65.79 161 PRO D O 1
ATOM 10237 N N . ASP D 1 176 ? -51.074 -16.087 -60.826 1.00 66.85 162 ASP D N 1
ATOM 10238 C CA . ASP D 1 176 ? -51.396 -16.855 -59.619 1.00 67.89 162 ASP D CA 1
ATOM 10239 C C . ASP D 1 176 ? -50.360 -16.668 -58.502 1.00 64.20 162 ASP D C 1
ATOM 10240 O O . ASP D 1 176 ? -50.703 -16.720 -57.339 1.00 63.60 162 ASP D O 1
ATOM 10245 N N . ASN D 1 177 ? -49.118 -16.350 -58.869 1.00 61.55 163 ASN D N 1
ATOM 10246 C CA . ASN D 1 177 ? -48.028 -16.297 -57.917 1.00 58.27 163 ASN D CA 1
ATOM 10247 C C . ASN D 1 177 ? -46.985 -15.307 -58.437 1.00 55.35 163 ASN D C 1
ATOM 10248 O O . ASN D 1 177 ? -47.166 -14.643 -59.443 1.00 51.05 163 ASN D O 1
ATOM 10253 N N . GLY D 1 178 ? -45.864 -15.204 -57.722 1.00 55.72 164 GLY D N 1
ATOM 10254 C CA . GLY D 1 178 ? -44.783 -14.363 -58.115 1.00 54.51 164 GLY D CA 1
ATOM 10255 C C . GLY D 1 178 ? -45.003 -12.875 -57.903 1.00 53.25 164 GLY D C 1
ATOM 10256 O O . GLY D 1 178 ? -45.922 -12.475 -57.228 1.00 49.97 164 GLY D O 1
ATOM 10257 N N . ILE D 1 179 ? -44.164 -12.083 -58.517 1.00 55.09 165 ILE D N 1
ATOM 10258 C CA . ILE D 1 179 ? -44.075 -10.653 -58.248 1.00 56.78 165 ILE D CA 1
ATOM 10259 C C . ILE D 1 179 ? -44.362 -9.912 -59.553 1.00 56.50 165 ILE D C 1
ATOM 10260 O O . ILE D 1 179 ? -43.675 -10.109 -60.554 1.00 57.78 165 ILE D O 1
ATOM 10265 N N . VAL D 1 180 ? -45.390 -9.076 -59.551 1.00 56.43 166 VAL D N 1
ATOM 10266 C CA . VAL D 1 180 ? -45.594 -8.053 -60.557 1.00 56.68 166 VAL D CA 1
ATOM 10267 C C . VAL D 1 180 ? -45.074 -6.722 -59.998 1.00 58.67 166 VAL D C 1
ATOM 10268 O O . VAL D 1 180 ? -45.517 -6.267 -58.940 1.00 63.91 166 VAL D O 1
ATOM 10272 N N . MET D 1 181 ? -44.130 -6.117 -60.700 1.00 58.88 167 MET D N 1
ATOM 10273 C CA . MET D 1 181 ? -43.517 -4.869 -60.319 1.00 57.55 167 MET D CA 1
ATOM 10274 C C . MET D 1 181 ? -43.885 -3.794 -61.342 1.00 56.98 167 MET D C 1
ATOM 10275 O O . MET D 1 181 ? -43.781 -4.026 -62.534 1.00 54.74 167 MET D O 1
ATOM 10280 N N . VAL D 1 182 ? -44.303 -2.628 -60.847 1.00 58.33 168 VAL D N 1
ATOM 10281 C CA . VAL D 1 182 ? -44.361 -1.412 -61.636 1.00 58.87 168 VAL D CA 1
ATOM 10282 C C . VAL D 1 182 ? -43.247 -0.483 -61.159 1.00 58.49 168 VAL D C 1
ATOM 10283 O O . VAL D 1 182 ? -43.038 -0.317 -59.968 1.00 56.41 168 VAL D O 1
ATOM 10287 N N . ALA D 1 183 ? -42.530 0.109 -62.111 1.00 59.64 169 ALA D N 1
ATOM 10288 C CA . ALA D 1 183 ? -41.361 0.928 -61.839 1.00 58.98 169 ALA D CA 1
ATOM 10289 C C . ALA D 1 183 ? -41.593 2.331 -62.340 1.00 60.81 169 ALA D C 1
ATOM 10290 O O . ALA D 1 183 ? -42.244 2.534 -63.367 1.00 64.65 169 ALA D O 1
ATOM 10292 N N . GLY D 1 184 ? -41.065 3.307 -61.621 1.00 64.39 170 GLY D N 1
ATOM 10293 C CA . GLY D 1 184 ? -41.270 4.702 -61.955 1.00 66.30 170 GLY D CA 1
ATOM 10294 C C . GLY D 1 184 ? -40.611 5.597 -60.925 1.00 67.89 170 GLY D C 1
ATOM 10295 O O . GLY D 1 184 ? -40.203 5.154 -59.856 1.00 67.29 170 GLY D O 1
ATOM 10296 N N . LYS D 1 185 ? -40.525 6.869 -61.285 1.00 70.94 171 LYS D N 1
ATOM 10297 C CA . LYS D 1 185 ? -39.961 7.886 -60.409 1.00 75.67 171 LYS D CA 1
ATOM 10298 C C . LYS D 1 185 ? -40.992 8.436 -59.434 1.00 77.05 171 LYS D C 1
ATOM 10299 O O . LYS D 1 185 ? -40.690 8.633 -58.248 1.00 81.53 171 LYS D O 1
ATOM 10305 N N . THR D 1 186 ? -42.197 8.728 -59.897 1.00 77.59 172 THR D N 1
ATOM 10306 C CA . THR D 1 186 ? -43.195 9.403 -59.094 1.00 86.00 172 THR D CA 1
ATOM 10307 C C . THR D 1 186 ? -44.198 8.404 -58.531 1.00 91.05 172 THR D C 1
ATOM 10308 O O . THR D 1 186 ? -44.627 7.497 -59.228 1.00 99.85 172 THR D O 1
ATOM 10312 N N . SER D 1 187 ? -44.562 8.595 -57.274 1.00 94.53 173 SER D N 1
ATOM 10313 C CA . SER D 1 187 ? -45.477 7.681 -56.592 1.00 92.81 173 SER D CA 1
ATOM 10314 C C . SER D 1 187 ? -46.869 7.676 -57.208 1.00 90.16 173 SER D C 1
ATOM 10315 O O . SER D 1 187 ? -47.532 6.624 -57.225 1.00 86.02 173 SER D O 1
ATOM 10318 N N . SER D 1 188 ? -47.303 8.813 -57.749 1.00 91.95 174 SER D N 1
ATOM 10319 C CA . SER D 1 188 ? -48.688 8.945 -58.203 1.00 92.53 174 SER D CA 1
ATOM 10320 C C . SER D 1 188 ? -49.001 7.874 -59.254 1.00 89.60 174 SER D C 1
ATOM 10321 O O . SER D 1 188 ? -49.996 7.155 -59.143 1.00 87.06 174 SER D O 1
ATOM 10324 N N . GLY D 1 189 ? -48.156 7.769 -60.266 1.00 87.82 175 GLY D N 1
ATOM 10325 C CA . GLY D 1 189 ? -48.410 6.831 -61.348 1.00 87.34 175 GLY D CA 1
ATOM 10326 C C . GLY D 1 189 ? -48.466 5.380 -60.890 1.00 81.22 175 GLY D C 1
ATOM 10327 O O . GLY D 1 189 ? -49.267 4.597 -61.397 1.00 81.79 175 GLY D O 1
ATOM 10328 N N . LYS D 1 190 ? -47.600 5.008 -59.934 1.00 75.15 176 LYS D N 1
ATOM 10329 C CA . LYS D 1 190 ? -47.601 3.660 -59.414 1.00 71.15 176 LYS D CA 1
ATOM 10330 C C . LYS D 1 190 ? -48.872 3.410 -58.623 1.00 68.68 176 LYS D C 1
ATOM 10331 O O . LYS D 1 190 ? -49.584 2.401 -58.858 1.00 70.26 176 LYS D O 1
ATOM 10337 N N . SER D 1 191 ? -49.164 4.262 -57.663 1.00 65.64 177 SER D N 1
ATOM 10338 C CA . SER D 1 191 ? -50.413 4.138 -56.901 1.00 64.88 177 SER D CA 1
ATOM 10339 C C . SER D 1 191 ? -51.613 3.976 -57.830 1.00 62.42 177 SER D C 1
ATOM 10340 O O . SER D 1 191 ? -52.431 3.087 -57.642 1.00 62.10 177 SER D O 1
ATOM 10343 N N . THR D 1 192 ? -51.697 4.825 -58.851 1.00 63.76 178 THR D N 1
ATOM 10344 C CA . THR D 1 192 ? -52.822 4.762 -59.777 1.00 65.14 178 THR D CA 1
ATOM 10345 C C . THR D 1 192 ? -52.851 3.434 -60.526 1.00 65.69 178 THR D C 1
ATOM 10346 O O . THR D 1 192 ? -53.864 2.745 -60.531 1.00 67.43 178 THR D O 1
ATOM 10350 N N . THR D 1 193 ? -51.730 3.066 -61.135 1.00 63.88 179 THR D N 1
ATOM 10351 C CA . THR D 1 193 ? -51.670 1.812 -61.885 1.00 62.24 179 THR D CA 1
ATOM 10352 C C . THR D 1 193 ? -52.114 0.628 -61.028 1.00 62.04 179 THR D C 1
ATOM 10353 O O . THR D 1 193 ? -53.000 -0.143 -61.437 1.00 63.99 179 THR D O 1
ATOM 10357 N N . PHE D 1 194 ? -51.538 0.514 -59.847 1.00 59.56 180 PHE D N 1
ATOM 10358 C CA . PHE D 1 194 ? -51.828 -0.664 -59.004 1.00 56.59 180 PHE D CA 1
ATOM 10359 C C . PHE D 1 194 ? -53.233 -0.644 -58.444 1.00 56.24 180 PHE D C 1
ATOM 10360 O O . PHE D 1 194 ? -53.866 -1.675 -58.334 1.00 58.68 180 PHE D O 1
ATOM 10368 N N . SER D 1 195 ? -53.739 0.541 -58.125 1.00 55.33 181 SER D N 1
ATOM 10369 C CA . SER D 1 195 ? -55.126 0.658 -57.662 1.00 58.13 181 SER D CA 1
ATOM 10370 C C . SER D 1 195 ? -56.087 0.243 -58.759 1.00 58.97 181 SER D C 1
ATOM 10371 O O . SER D 1 195 ? -57.030 -0.525 -58.521 1.00 59.82 181 SER D O 1
ATOM 10374 N N . SER D 1 196 ? -55.892 0.744 -59.975 1.00 57.52 182 SER D N 1
ATOM 10375 C CA . SER D 1 196 ? -56.705 0.314 -61.107 1.00 56.75 182 SER D CA 1
ATOM 10376 C C . SER D 1 196 ? -56.622 -1.198 -61.274 1.00 55.82 182 SER D C 1
ATOM 10377 O O . SER D 1 196 ? -57.643 -1.877 -61.423 1.00 60.92 182 SER D O 1
ATOM 10380 N N . ILE D 1 197 ? -55.419 -1.741 -61.249 1.00 54.99 183 ILE D N 1
ATOM 10381 C CA . ILE D 1 197 ? -55.244 -3.182 -61.437 1.00 55.85 183 ILE D CA 1
ATOM 10382 C C . ILE D 1 197 ? -55.979 -3.976 -60.346 1.00 57.01 183 ILE D C 1
ATOM 10383 O O . ILE D 1 197 ? -56.524 -5.043 -60.602 1.00 61.30 183 ILE D O 1
ATOM 10388 N N . ILE D 1 198 ? -56.032 -3.439 -59.144 1.00 58.43 184 ILE D N 1
ATOM 10389 C CA . ILE D 1 198 ? -56.668 -4.123 -58.030 1.00 59.19 184 ILE D CA 1
ATOM 10390 C C . ILE D 1 198 ? -58.188 -4.036 -58.144 1.00 61.18 184 ILE D C 1
ATOM 10391 O O . ILE D 1 198 ? -58.908 -5.013 -57.882 1.00 67.33 184 ILE D O 1
ATOM 10396 N N . ARG D 1 199 ? -58.716 -2.880 -58.515 1.00 62.16 185 ARG D N 1
ATOM 10397 C CA . ARG D 1 199 ? -60.138 -2.766 -58.799 1.00 66.57 185 ARG D CA 1
ATOM 10398 C C . ARG D 1 199 ? -60.551 -3.744 -59.904 1.00 65.69 185 ARG D C 1
ATOM 10399 O O . ARG D 1 199 ? -61.556 -4.453 -59.780 1.00 66.44 185 ARG D O 1
ATOM 10407 N N . TYR D 1 200 ? -59.800 -3.776 -60.993 1.00 64.57 186 TYR D N 1
ATOM 10408 C CA . TYR D 1 200 ? -60.062 -4.736 -62.054 1.00 66.33 186 TYR D CA 1
ATOM 10409 C C . TYR D 1 200 ? -60.035 -6.162 -61.520 1.00 66.16 186 TYR D C 1
ATOM 10410 O O . TYR D 1 200 ? -60.920 -6.979 -61.840 1.00 66.86 186 TYR D O 1
ATOM 10419 N N . ILE D 1 201 ? -59.034 -6.489 -60.708 1.00 66.40 187 ILE D N 1
ATOM 10420 C CA . ILE D 1 201 ? -58.968 -7.804 -60.078 1.00 65.15 187 ILE D CA 1
ATOM 10421 C C . ILE D 1 201 ? -60.267 -8.130 -59.329 1.00 65.34 187 ILE D C 1
ATOM 10422 O O . ILE D 1 201 ? -60.863 -9.190 -59.531 1.00 68.15 187 ILE D O 1
ATOM 10427 N N . MET D 1 202 ? -60.728 -7.183 -58.528 1.00 65.94 188 MET D N 1
ATOM 10428 C CA . MET D 1 202 ? -61.916 -7.429 -57.710 1.00 68.08 188 MET D CA 1
ATOM 10429 C C . MET D 1 202 ? -63.178 -7.557 -58.540 1.00 68.60 188 MET D C 1
ATOM 10430 O O . MET D 1 202 ? -64.064 -8.326 -58.199 1.00 68.90 188 MET D O 1
ATOM 10435 N N . GLU D 1 203 ? -63.258 -6.798 -59.627 1.00 70.00 189 GLU D N 1
ATOM 10436 C CA . GLU D 1 203 ? -64.492 -6.670 -60.398 1.00 71.49 189 GLU D CA 1
ATOM 10437 C C . GLU D 1 203 ? -64.657 -7.755 -61.441 1.00 73.99 189 GLU D C 1
ATOM 10438 O O . GLU D 1 203 ? -65.769 -7.919 -61.961 1.00 78.70 189 GLU D O 1
ATOM 10444 N N . ASN D 1 204 ? -63.586 -8.471 -61.780 1.00 73.35 190 ASN D N 1
ATOM 10445 C CA . ASN D 1 204 ? -63.585 -9.401 -62.905 1.00 75.60 190 ASN D CA 1
ATOM 10446 C C . ASN D 1 204 ? -63.082 -10.757 -62.443 1.00 76.69 190 ASN D C 1
ATOM 10447 O O . ASN D 1 204 ? -62.449 -10.890 -61.404 1.00 78.89 190 ASN D O 1
ATOM 10452 N N . ASP D 1 205 ? -63.380 -11.780 -63.226 1.00 79.73 191 ASP D N 1
ATOM 10453 C CA . ASP D 1 205 ? -62.797 -13.101 -63.061 1.00 80.64 191 ASP D CA 1
ATOM 10454 C C . ASP D 1 205 ? -61.308 -13.112 -63.451 1.00 74.35 191 ASP D C 1
ATOM 10455 O O . ASP D 1 205 ? -60.983 -12.740 -64.566 1.00 77.00 191 ASP D O 1
ATOM 10460 N N . THR D 1 206 ? -60.448 -13.389 -62.505 1.00 70.36 192 THR D N 1
ATOM 10461 C CA . THR D 1 206 ? -59.010 -13.253 -62.691 1.00 67.83 192 THR D CA 1
ATOM 10462 C C . THR D 1 206 ? -58.314 -14.329 -61.858 1.00 64.88 192 THR D C 1
ATOM 10463 O O . THR D 1 206 ? -58.855 -14.762 -60.841 1.00 64.56 192 THR D O 1
ATOM 10467 N N . PRO D 1 207 ? -57.101 -14.728 -62.253 1.00 61.93 193 PRO D N 1
ATOM 10468 C CA . PRO D 1 207 ? -56.427 -15.796 -61.531 1.00 61.61 193 PRO D CA 1
ATOM 10469 C C . PRO D 1 207 ? -56.321 -15.525 -59.987 1.00 64.30 193 PRO D C 1
ATOM 10470 O O . PRO D 1 207 ? -56.524 -16.423 -59.195 1.00 66.72 193 PRO D O 1
ATOM 10474 N N . ILE D 1 208 ? -56.099 -14.290 -59.610 1.00 64.38 194 ILE D N 1
ATOM 10475 C CA . ILE D 1 208 ? -55.847 -13.912 -58.250 1.00 66.86 194 ILE D CA 1
ATOM 10476 C C . ILE D 1 208 ? -57.135 -13.363 -57.661 1.00 64.75 194 ILE D C 1
ATOM 10477 O O . ILE D 1 208 ? -57.635 -12.344 -58.109 1.00 63.01 194 ILE D O 1
ATOM 10482 N N . LYS D 1 209 ? -57.685 -14.059 -56.655 1.00 62.44 195 LYS D N 1
ATOM 10483 C CA . LYS D 1 209 ? -58.897 -13.647 -55.999 1.00 64.83 195 LYS D CA 1
ATOM 10484 C C . LYS D 1 209 ? -58.854 -14.063 -54.543 1.00 64.43 195 LYS D C 1
ATOM 10485 O O . LYS D 1 209 ? -58.322 -15.100 -54.211 1.00 64.28 195 LYS D O 1
ATOM 10491 N N . GLY D 1 210 ? -59.501 -13.274 -53.696 1.00 67.11 196 GLY D N 1
ATOM 10492 C CA . GLY D 1 210 ? -59.661 -13.628 -52.292 1.00 67.56 196 GLY D CA 1
ATOM 10493 C C . GLY D 1 210 ? -59.321 -12.499 -51.354 1.00 65.88 196 GLY D C 1
ATOM 10494 O O . GLY D 1 210 ? -59.903 -11.427 -51.430 1.00 66.12 196 GLY D O 1
ATOM 10495 N N . HIS D 1 211 ? -58.373 -12.741 -50.435 1.00 64.25 197 HIS D N 1
ATOM 10496 C CA . HIS D 1 211 ? -57.918 -11.726 -49.506 1.00 63.45 197 HIS D CA 1
ATOM 10497 C C . HIS D 1 211 ? -56.815 -10.897 -50.145 1.00 62.25 197 HIS D C 1
ATOM 10498 O O . HIS D 1 211 ? -55.809 -11.427 -50.592 1.00 61.43 197 HIS D O 1
ATOM 10505 N N . LEU D 1 212 ? -57.033 -9.587 -50.209 1.00 59.82 198 LEU D N 1
ATOM 10506 C CA . LEU D 1 212 ? -56.101 -8.640 -50.791 1.00 58.86 198 LEU D CA 1
ATOM 10507 C C . LEU D 1 212 ? -55.670 -7.666 -49.720 1.00 57.38 198 LEU D C 1
ATOM 10508 O O . LEU D 1 212 ? -56.476 -6.886 -49.235 1.00 59.14 198 LEU D O 1
ATOM 10513 N N . LEU D 1 213 ? -54.388 -7.714 -49.361 1.00 55.86 199 LEU D N 1
ATOM 10514 C CA . LEU D 1 213 ? -53.778 -6.723 -48.489 1.00 57.22 199 LEU D CA 1
ATOM 10515 C C . LEU D 1 213 ? -53.001 -5.716 -49.308 1.00 57.47 199 LEU D C 1
ATOM 10516 O O . LEU D 1 213 ? -52.380 -6.084 -50.313 1.00 56.25 199 LEU D O 1
ATOM 10521 N N . THR D 1 214 ? -53.079 -4.451 -48.910 1.00 58.81 200 THR D N 1
ATOM 10522 C CA . THR D 1 214 ? -52.226 -3.411 -49.487 1.00 59.75 200 THR D CA 1
ATOM 10523 C C . THR D 1 214 ? -51.527 -2.680 -48.350 1.00 59.86 200 THR D C 1
ATOM 10524 O O . THR D 1 214 ? -52.170 -2.263 -47.372 1.00 59.89 200 THR D O 1
ATOM 10528 N N . HIS D 1 215 ? -50.214 -2.529 -48.474 1.00 59.01 201 HIS D N 1
ATOM 10529 C CA . HIS D 1 215 ? -49.402 -1.819 -47.485 1.00 58.73 201 HIS D CA 1
ATOM 10530 C C . HIS D 1 215 ? -48.949 -0.505 -48.129 1.00 59.40 201 HIS D C 1
ATOM 10531 O O . HIS D 1 215 ? -47.922 -0.435 -48.805 1.00 63.67 201 HIS D O 1
ATOM 10538 N N . GLU D 1 216 ? -49.734 0.537 -47.930 1.00 61.07 202 GLU D N 1
ATOM 10539 C CA . GLU D 1 216 ? -49.582 1.800 -48.618 1.00 63.58 202 GLU D CA 1
ATOM 10540 C C . GLU D 1 216 ? -48.862 2.803 -47.703 1.00 70.38 202 GLU D C 1
ATOM 10541 O O . GLU D 1 216 ? -48.990 2.780 -46.500 1.00 65.01 202 GLU D O 1
ATOM 10547 N N . ASP D 1 217 ? -48.083 3.685 -48.325 1.00 82.54 203 ASP D N 1
ATOM 10548 C CA . ASP D 1 217 ? -47.653 4.925 -47.694 1.00 85.18 203 ASP D CA 1
ATOM 10549 C C . ASP D 1 217 ? -48.901 5.679 -47.239 1.00 90.53 203 ASP D C 1
ATOM 10550 O O . ASP D 1 217 ? -49.679 5.221 -46.425 1.00 106.19 203 ASP D O 1
ATOM 10555 N N . PRO D 1 218 ? -49.115 6.921 -47.774 1.00 83.37 204 PRO D N 1
ATOM 10556 C CA . PRO D 1 218 ? -50.448 7.453 -47.868 1.00 81.49 204 PRO D CA 1
ATOM 10557 C C . PRO D 1 218 ? -51.376 6.451 -48.639 1.00 80.30 204 PRO D C 1
ATOM 10558 O O . PRO D 1 218 ? -51.227 6.239 -49.868 1.00 78.64 204 PRO D O 1
ATOM 10562 N N . ILE D 1 219 ? -52.311 5.842 -47.913 1.00 77.10 205 ILE D N 1
ATOM 10563 C CA . ILE D 1 219 ? -53.418 5.185 -48.525 1.00 74.99 205 ILE D CA 1
ATOM 10564 C C . ILE D 1 219 ? -54.072 6.141 -49.529 1.00 74.08 205 ILE D C 1
ATOM 10565 O O . ILE D 1 219 ? -55.004 6.883 -49.197 1.00 77.62 205 ILE D O 1
ATOM 10570 N N . GLU D 1 220 ? -53.610 6.103 -50.757 1.00 72.81 206 GLU D N 1
ATOM 10571 C CA . GLU D 1 220 ? -54.064 7.047 -51.771 1.00 73.92 206 GLU D CA 1
ATOM 10572 C C . GLU D 1 220 ? -55.461 6.702 -52.256 1.00 74.26 206 GLU D C 1
ATOM 10573 O O . GLU D 1 220 ? -56.359 7.554 -52.311 1.00 86.07 206 GLU D O 1
ATOM 10579 N N . PHE D 1 221 ? -55.659 5.437 -52.611 1.00 72.23 207 PHE D N 1
ATOM 10580 C CA . PHE D 1 221 ? -56.901 4.981 -53.224 1.00 71.49 207 PHE D CA 1
ATOM 10581 C C . PHE D 1 221 ? -57.661 4.106 -52.234 1.00 71.15 207 PHE D C 1
ATOM 10582 O O . PHE D 1 221 ? -57.075 3.317 -51.487 1.00 70.13 207 PHE D O 1
ATOM 10590 N N . VAL D 1 222 ? -58.985 4.258 -52.239 1.00 72.26 208 VAL D N 1
ATOM 10591 C CA . VAL D 1 222 ? -59.859 3.520 -51.343 1.00 71.16 208 VAL D CA 1
ATOM 10592 C C . VAL D 1 222 ? -60.780 2.646 -52.194 1.00 70.30 208 VAL D C 1
ATOM 10593 O O . VAL D 1 222 ? -61.168 3.002 -53.313 1.00 69.11 208 VAL D O 1
ATOM 10597 N N . TYR D 1 223 ? -61.117 1.478 -51.619 1.00 69.77 209 TYR D N 1
ATOM 10598 C CA . TYR D 1 223 ? -61.964 0.510 -52.301 1.00 70.86 209 TYR D CA 1
ATOM 10599 C C . TYR D 1 223 ? -63.296 0.330 -51.561 1.00 75.60 209 TYR D C 1
ATOM 10600 O O . TYR D 1 223 ? -63.837 -0.792 -51.469 1.00 79.57 209 TYR D O 1
ATOM 10609 N N . ASP D 1 224 ? -63.843 1.419 -51.055 1.00 80.11 210 ASP D N 1
ATOM 10610 C CA . ASP D 1 224 ? -65.161 1.360 -50.413 1.00 84.97 210 ASP D CA 1
ATOM 10611 C C . ASP D 1 224 ? -66.253 1.051 -51.441 1.00 85.24 210 ASP D C 1
ATOM 10612 O O . ASP D 1 224 ? -67.226 0.371 -51.134 1.00 83.67 210 ASP D O 1
ATOM 10617 N N . ASN D 1 225 ? -66.110 1.606 -52.650 1.00 86.34 211 ASN D N 1
ATOM 10618 C CA . ASN D 1 225 ? -67.168 1.574 -53.651 1.00 85.92 211 ASN D CA 1
ATOM 10619 C C . ASN D 1 225 ? -66.813 0.667 -54.822 1.00 80.86 211 ASN D C 1
ATOM 10620 O O . ASN D 1 225 ? -67.170 0.949 -56.001 1.00 83.89 211 ASN D O 1
ATOM 10625 N N . ILE D 1 226 ? -66.118 -0.392 -54.555 1.00 75.18 212 ILE D N 1
ATOM 10626 C CA . ILE D 1 226 ? -65.778 -1.416 -55.568 1.00 72.99 212 ILE D CA 1
ATOM 10627 C C . ILE D 1 226 ? -66.492 -2.689 -55.194 1.00 72.91 212 ILE D C 1
ATOM 10628 O O . ILE D 1 226 ? -66.255 -3.249 -54.124 1.00 72.16 212 ILE D O 1
ATOM 10633 N N . LYS D 1 227 ? -67.380 -3.166 -56.047 1.00 76.47 213 LYS D N 1
ATOM 10634 C CA . LYS D 1 227 ? -68.138 -4.388 -55.802 1.00 80.94 213 LYS D CA 1
ATOM 10635 C C . LYS D 1 227 ? -67.292 -5.599 -56.202 1.00 78.35 213 LYS D C 1
ATOM 10636 O O . LYS D 1 227 ? -66.779 -5.668 -57.345 1.00 76.18 213 LYS D O 1
ATOM 10642 N N . SER D 1 228 ? -67.092 -6.505 -55.246 1.00 76.68 214 SER D N 1
ATOM 10643 C CA . SER D 1 228 ? -66.352 -7.740 -55.501 1.00 75.97 214 SER D CA 1
ATOM 10644 C C . SER D 1 228 ? -67.233 -8.931 -55.179 1.00 75.71 214 SER D C 1
ATOM 10645 O O . SER D 1 228 ? -67.976 -8.913 -54.194 1.00 76.63 214 SER D O 1
ATOM 10648 N N . ALA D 1 229 ? -67.153 -9.970 -56.003 1.00 74.94 215 ALA D N 1
ATOM 10649 C CA . ALA D 1 229 ? -67.918 -11.191 -55.766 1.00 73.71 215 ALA D CA 1
ATOM 10650 C C . ALA D 1 229 ? -67.162 -12.181 -54.885 1.00 71.73 215 ALA D C 1
ATOM 10651 O O . ALA D 1 229 ? -67.760 -13.154 -54.408 1.00 72.95 215 ALA D O 1
ATOM 10653 N N . HIS D 1 230 ? -65.874 -12.003 -54.698 1.00 68.90 216 HIS D N 1
ATOM 10654 C CA . HIS D 1 230 ? -64.968 -13.113 -54.402 1.00 67.93 216 HIS D CA 1
ATOM 10655 C C . HIS D 1 230 ? -63.803 -12.671 -53.497 1.00 67.82 216 HIS D C 1
ATOM 10656 O O . HIS D 1 230 ? -63.076 -13.507 -52.998 1.00 70.04 216 HIS D O 1
ATOM 10663 N N . SER D 1 231 ? -63.622 -11.367 -53.330 1.00 69.13 217 SER D N 1
ATOM 10664 C CA . SER D 1 231 ? -62.417 -10.785 -52.827 1.00 68.67 217 SER D CA 1
ATOM 10665 C C . SER D 1 231 ? -62.727 -9.763 -51.715 1.00 67.77 217 SER D C 1
ATOM 10666 O O . SER D 1 231 ? -63.753 -9.149 -51.720 1.00 65.29 217 SER D O 1
ATOM 10669 N N . ILE D 1 232 ? -61.815 -9.602 -50.772 1.00 67.36 218 ILE D N 1
ATOM 10670 C CA . ILE D 1 232 ? -61.817 -8.537 -49.812 1.00 67.05 218 ILE D CA 1
ATOM 10671 C C . ILE D 1 232 ? -60.455 -7.855 -49.804 1.00 64.57 218 ILE D C 1
ATOM 10672 O O . ILE D 1 232 ? -59.430 -8.490 -50.038 1.00 67.25 218 ILE D O 1
ATOM 10677 N N . ILE D 1 233 ? -60.448 -6.558 -49.512 1.00 63.38 219 ILE D N 1
ATOM 10678 C CA . ILE D 1 233 ? -59.251 -5.758 -49.434 1.00 63.39 219 ILE D CA 1
ATOM 10679 C C . ILE D 1 233 ? -59.101 -5.215 -48.007 1.00 63.92 219 ILE D C 1
ATOM 10680 O O . ILE D 1 233 ? -60.070 -4.755 -47.418 1.00 72.29 219 ILE D O 1
ATOM 10685 N N . ALA D 1 234 ? -57.891 -5.303 -47.464 1.00 61.88 220 ALA D N 1
ATOM 10686 C CA . ALA D 1 234 ? -57.530 -4.637 -46.222 1.00 61.11 220 ALA D CA 1
ATOM 10687 C C . ALA D 1 234 ? -56.344 -3.718 -46.482 1.00 60.32 220 ALA D C 1
ATOM 10688 O O . ALA D 1 234 ? -55.295 -4.166 -46.955 1.00 63.84 220 ALA D O 1
ATOM 10690 N N . GLN D 1 235 ? -56.535 -2.430 -46.208 1.00 62.20 221 GLN D N 1
ATOM 10691 C CA . GLN D 1 235 ? -55.504 -1.421 -46.406 1.00 62.23 221 GLN D CA 1
ATOM 10692 C C . GLN D 1 235 ? -54.948 -0.991 -45.061 1.00 62.26 221 GLN D C 1
ATOM 10693 O O . GLN D 1 235 ? -55.702 -0.779 -44.110 1.00 66.47 221 GLN D O 1
ATOM 10699 N N . SER D 1 236 ? -53.625 -0.854 -44.985 1.00 60.35 222 SER D N 1
ATOM 10700 C CA . SER D 1 236 ? -52.933 -0.452 -43.774 1.00 60.59 222 SER D CA 1
ATOM 10701 C C . SER D 1 236 ? -51.983 0.698 -44.086 1.00 61.52 222 SER D C 1
ATOM 10702 O O . SER D 1 236 ? -51.256 0.644 -45.081 1.00 57.36 222 SER D O 1
ATOM 10705 N N . GLN D 1 237 ? -51.990 1.718 -43.221 1.00 66.33 223 GLN D N 1
ATOM 10706 C CA . GLN D 1 237 ? -51.267 2.945 -43.508 1.00 67.72 223 GLN D CA 1
ATOM 10707 C C . GLN D 1 237 ? -49.789 2.816 -43.174 1.00 69.28 223 GLN D C 1
ATOM 10708 O O . GLN D 1 237 ? -49.403 2.013 -42.328 1.00 66.11 223 GLN D O 1
ATOM 10714 N N . ILE D 1 238 ? -48.986 3.624 -43.832 1.00 76.78 224 ILE D N 1
ATOM 10715 C CA . ILE D 1 238 ? -47.539 3.428 -43.901 1.00 77.13 224 ILE D CA 1
ATOM 10716 C C . ILE D 1 238 ? -46.934 3.547 -42.497 1.00 77.07 224 ILE D C 1
ATOM 10717 O O . ILE D 1 238 ? -46.629 2.528 -41.878 1.00 79.62 224 ILE D O 1
ATOM 10722 N N . PRO D 1 239 ? -46.767 4.765 -41.991 1.00 79.86 225 PRO D N 1
ATOM 10723 C CA . PRO D 1 239 ? -46.122 4.931 -40.686 1.00 76.28 225 PRO D CA 1
ATOM 10724 C C . PRO D 1 239 ? -47.010 4.387 -39.522 1.00 77.59 225 PRO D C 1
ATOM 10725 O O . PRO D 1 239 ? -46.535 3.698 -38.651 1.00 79.03 225 PRO D O 1
ATOM 10729 N N . GLU D 1 240 ? -48.283 4.722 -39.550 1.00 76.99 226 GLU D N 1
ATOM 10730 C CA . GLU D 1 240 ? -49.048 4.942 -38.345 1.00 80.65 226 GLU D CA 1
ATOM 10731 C C . GLU D 1 240 ? -49.750 3.717 -37.840 1.00 76.42 226 GLU D C 1
ATOM 10732 O O . GLU D 1 240 ? -49.827 3.493 -36.629 1.00 78.64 226 GLU D O 1
ATOM 10738 N N . GLN D 1 241 ? -50.266 2.884 -38.743 1.00 71.05 227 GLN D N 1
ATOM 10739 C CA . GLN D 1 241 ? -50.824 1.567 -38.353 1.00 67.32 227 GLN D CA 1
ATOM 10740 C C . GLN D 1 241 ? -49.710 0.514 -38.236 1.00 65.16 227 GLN D C 1
ATOM 10741 O O . GLN D 1 241 ? -49.608 -0.156 -37.221 1.00 64.20 227 GLN D O 1
ATOM 10747 N N . PHE D 1 242 ? -48.887 0.396 -39.275 1.00 64.44 228 PHE D N 1
ATOM 10748 C CA . PHE D 1 242 ? -47.684 -0.419 -39.223 1.00 65.03 228 PHE D CA 1
ATOM 10749 C C . PHE D 1 242 ? -46.461 0.493 -39.251 1.00 67.46 228 PHE D C 1
ATOM 10750 O O . PHE D 1 242 ? -46.330 1.311 -40.163 1.00 71.73 228 PHE D O 1
ATOM 10758 N N . SER D 1 243 ? -45.607 0.373 -38.246 1.00 67.88 229 SER D N 1
ATOM 10759 C CA . SER D 1 243 ? -44.423 1.222 -38.178 1.00 69.11 229 SER D CA 1
ATOM 10760 C C . SER D 1 243 ? -43.498 1.012 -39.386 1.00 66.93 229 SER D C 1
ATOM 10761 O O . SER D 1 243 ? -43.146 1.939 -40.094 1.00 67.45 229 SER D O 1
ATOM 10764 N N . SER D 1 244 ? -43.166 -0.237 -39.648 1.00 69.00 230 SER D N 1
ATOM 10765 C CA . SER D 1 244 ? -42.310 -0.623 -40.762 1.00 65.40 230 SER D CA 1
ATOM 10766 C C . SER D 1 244 ? -43.179 -1.102 -41.939 1.00 64.17 230 SER D C 1
ATOM 10767 O O . SER D 1 244 ? -44.369 -1.239 -41.845 1.00 68.55 230 SER D O 1
ATOM 10770 N N . PHE D 1 245 ? -42.536 -1.299 -43.070 1.00 62.88 231 PHE D N 1
ATOM 10771 C CA . PHE D 1 245 ? -43.005 -2.215 -44.080 1.00 61.77 231 PHE D CA 1
ATOM 10772 C C . PHE D 1 245 ? -42.588 -3.657 -43.790 1.00 62.61 231 PHE D C 1
ATOM 10773 O O . PHE D 1 245 ? -43.372 -4.588 -44.001 1.00 62.01 231 PHE D O 1
ATOM 10781 N N . ALA D 1 246 ? -41.371 -3.864 -43.282 1.00 60.56 232 ALA D N 1
ATOM 10782 C CA . ALA D 1 246 ? -41.001 -5.163 -42.725 1.00 59.05 232 ALA D CA 1
ATOM 10783 C C . ALA D 1 246 ? -42.049 -5.720 -41.751 1.00 58.09 232 ALA D C 1
ATOM 10784 O O . ALA D 1 246 ? -42.558 -6.816 -41.969 1.00 65.72 232 ALA D O 1
ATOM 10786 N N . ILE D 1 247 ? -42.434 -4.929 -40.793 1.00 57.27 233 ILE D N 1
ATOM 10787 C CA . ILE D 1 247 ? -43.466 -5.337 -39.844 1.00 60.61 233 ILE D CA 1
ATOM 10788 C C . ILE D 1 247 ? -44.760 -5.711 -40.565 1.00 59.02 233 ILE D C 1
ATOM 10789 O O . ILE D 1 247 ? -45.338 -6.769 -40.303 1.00 61.65 233 ILE D O 1
ATOM 10794 N N . ALA D 1 248 ? -45.143 -4.903 -41.541 1.00 60.23 234 ALA D N 1
ATOM 10795 C CA . ALA D 1 248 ? -46.422 -5.110 -42.218 1.00 60.07 234 ALA D CA 1
ATOM 10796 C C . ALA D 1 248 ? -46.415 -6.378 -43.040 1.00 60.75 234 ALA D C 1
ATOM 10797 O O . ALA D 1 248 ? -47.460 -7.034 -43.177 1.00 61.67 234 ALA D O 1
ATOM 10799 N N . ASN D 1 249 ? -45.269 -6.740 -43.605 1.00 61.62 235 ASN D N 1
ATOM 10800 C CA . ASN D 1 249 ? -45.177 -7.976 -44.384 1.00 62.75 235 ASN D CA 1
ATOM 10801 C C . ASN D 1 249 ? -45.095 -9.185 -43.486 1.00 66.72 235 ASN D C 1
ATOM 10802 O O . ASN D 1 249 ? -45.862 -10.160 -43.648 1.00 79.87 235 ASN D O 1
ATOM 10807 N N . GLN D 1 250 ? -44.172 -9.159 -42.510 1.00 66.92 236 GLN D N 1
ATOM 10808 C CA . GLN D 1 250 ? -44.104 -10.236 -41.520 1.00 69.81 236 GLN D CA 1
ATOM 10809 C C . GLN D 1 250 ? -45.477 -10.561 -40.943 1.00 66.27 236 GLN D C 1
ATOM 10810 O O . GLN D 1 250 ? -45.880 -11.735 -40.920 1.00 67.01 236 GLN D O 1
ATOM 10816 N N . GLU D 1 251 ? -46.217 -9.527 -40.565 1.00 65.08 237 GLU D N 1
ATOM 10817 C CA . GLU D 1 251 ? -47.615 -9.725 -40.176 1.00 65.12 237 GLU D CA 1
ATOM 10818 C C . GLU D 1 251 ? -48.482 -10.172 -41.334 1.00 61.50 237 GLU D C 1
ATOM 10819 O O . GLU D 1 251 ? -49.430 -10.928 -41.122 1.00 56.94 237 GLU D O 1
ATOM 10825 N N . ALA D 1 252 ? -48.138 -9.786 -42.540 1.00 61.41 238 ALA D N 1
ATOM 10826 C CA . ALA D 1 252 ? -48.919 -10.204 -43.716 1.00 61.55 238 ALA D CA 1
ATOM 10827 C C . ALA D 1 252 ? -48.912 -11.711 -43.871 1.00 61.72 238 ALA D C 1
ATOM 10828 O O . ALA D 1 252 ? -49.954 -12.315 -44.203 1.00 57.96 238 ALA D O 1
ATOM 10830 N N . LEU D 1 253 ? -47.763 -12.356 -43.594 1.00 64.11 239 LEU D N 1
ATOM 10831 C CA . LEU D 1 253 ? -47.730 -13.814 -43.616 1.00 64.93 239 LEU D CA 1
ATOM 10832 C C . LEU D 1 253 ? -48.765 -14.464 -42.703 1.00 62.06 239 LEU D C 1
ATOM 10833 O O . LEU D 1 253 ? -49.224 -15.544 -42.957 1.00 63.52 239 LEU D O 1
ATOM 10838 N N . ARG D 1 254 ? -49.141 -13.755 -41.662 1.00 65.80 240 ARG D N 1
ATOM 10839 C CA . ARG D 1 254 ? -50.133 -14.263 -40.701 1.00 65.08 240 ARG D CA 1
ATOM 10840 C C . ARG D 1 254 ? -51.573 -14.067 -41.151 1.00 64.72 240 ARG D C 1
ATOM 10841 O O . ARG D 1 254 ? -52.458 -14.505 -40.461 1.00 65.58 240 ARG D O 1
ATOM 10849 N N . ARG D 1 255 ? -51.796 -13.412 -42.299 1.00 64.66 241 ARG D N 1
ATOM 10850 C CA . ARG D 1 255 ? -53.106 -12.895 -42.656 1.00 62.67 241 ARG D CA 1
ATOM 10851 C C . ARG D 1 255 ? -53.725 -13.609 -43.853 1.00 60.27 241 ARG D C 1
ATOM 10852 O O . ARG D 1 255 ? -54.653 -13.098 -44.473 1.00 60.98 241 ARG D O 1
ATOM 10860 N N . THR D 1 256 ? -53.226 -14.789 -44.187 1.00 61.62 242 THR D N 1
ATOM 10861 C CA . THR D 1 256 ? -53.691 -15.566 -45.326 1.00 62.32 242 THR D CA 1
ATOM 10862 C C . THR D 1 256 ? -54.017 -14.697 -46.538 1.00 59.70 242 THR D C 1
ATOM 10863 O O . THR D 1 256 ? -55.111 -14.763 -47.069 1.00 59.77 242 THR D O 1
ATOM 10867 N N . PRO D 1 257 ? -53.080 -13.845 -46.959 1.00 56.50 243 PRO D N 1
ATOM 10868 C CA . PRO D 1 257 ? -53.338 -12.997 -48.115 1.00 57.77 243 PRO D CA 1
ATOM 10869 C C . PRO D 1 257 ? -53.418 -13.799 -49.409 1.00 59.94 243 PRO D C 1
ATOM 10870 O O . PRO D 1 257 ? -52.705 -14.806 -49.586 1.00 59.16 243 PRO D O 1
ATOM 10874 N N . ASN D 1 258 ? -54.314 -13.369 -50.281 1.00 61.02 244 ASN D N 1
ATOM 10875 C CA . ASN D 1 258 ? -54.348 -13.851 -51.659 1.00 61.45 244 ASN D CA 1
ATOM 10876 C C . ASN D 1 258 ? -53.666 -12.900 -52.647 1.00 59.44 244 ASN D C 1
ATOM 10877 O O . ASN D 1 258 ? -53.410 -13.292 -53.768 1.00 56.52 244 ASN D O 1
ATOM 10882 N N . LEU D 1 259 ? -53.405 -11.666 -52.225 1.00 60.34 245 LEU D N 1
ATOM 10883 C CA . LEU D 1 259 ? -52.492 -10.802 -52.953 1.00 58.34 245 LEU D CA 1
ATOM 10884 C C . LEU D 1 259 ? -51.957 -9.762 -51.960 1.00 56.32 245 LEU D C 1
ATOM 10885 O O . LEU D 1 259 ? -52.690 -9.248 -51.130 1.00 58.43 245 LEU D O 1
ATOM 10890 N N . ILE D 1 260 ? -50.674 -9.434 -52.110 1.00 56.41 246 ILE D N 1
ATOM 10891 C CA . ILE D 1 260 ? -49.974 -8.556 -51.215 1.00 57.25 246 ILE D CA 1
ATOM 10892 C C . ILE D 1 260 ? -49.400 -7.418 -52.066 1.00 56.51 246 ILE D C 1
ATOM 10893 O O . ILE D 1 260 ? -48.390 -7.604 -52.746 1.00 52.23 246 ILE D O 1
ATOM 10898 N N . MET D 1 261 ? -50.031 -6.242 -51.995 1.00 61.43 247 MET D N 1
ATOM 10899 C CA . MET D 1 261 ? -49.379 -4.996 -52.357 1.00 63.80 247 MET D CA 1
ATOM 10900 C C . MET D 1 261 ? -48.305 -4.658 -51.333 1.00 62.59 247 MET D C 1
ATOM 10901 O O . MET D 1 261 ? -48.589 -4.138 -50.248 1.00 59.89 247 MET D O 1
ATOM 10906 N N . ILE D 1 262 ? -47.061 -5.009 -51.645 1.00 66.68 248 ILE D N 1
ATOM 10907 C CA . ILE D 1 262 ? -45.976 -4.917 -50.676 1.00 69.27 248 ILE D CA 1
ATOM 10908 C C . ILE D 1 262 ? -45.483 -3.471 -50.445 1.00 67.61 248 ILE D C 1
ATOM 10909 O O . ILE D 1 262 ? -44.870 -3.205 -49.468 1.00 63.79 248 ILE D O 1
ATOM 10914 N N . GLY D 1 263 ? -45.816 -2.563 -51.363 1.00 71.45 249 GLY D N 1
ATOM 10915 C CA . GLY D 1 263 ? -45.098 -1.323 -51.470 1.00 69.15 249 GLY D CA 1
ATOM 10916 C C . GLY D 1 263 ? -43.811 -1.464 -52.250 1.00 69.50 249 GLY D C 1
ATOM 10917 O O . GLY D 1 263 ? -43.598 -2.414 -53.016 1.00 74.38 249 GLY D O 1
ATOM 10918 N N . GLU D 1 264 ? -42.929 -0.485 -52.060 1.00 67.86 250 GLU D N 1
ATOM 10919 C CA . GLU D 1 264 ? -41.683 -0.413 -52.774 1.00 67.32 250 GLU D CA 1
ATOM 10920 C C . GLU D 1 264 ? -40.694 -1.482 -52.328 1.00 63.77 250 GLU D C 1
ATOM 10921 O O . GLU D 1 264 ? -40.670 -1.840 -51.162 1.00 64.42 250 GLU D O 1
ATOM 10927 N N . LEU D 1 265 ? -39.937 -2.014 -53.261 1.00 63.30 251 LEU D N 1
ATOM 10928 C CA . LEU D 1 265 ? -38.739 -2.792 -52.944 1.00 63.23 251 LEU D CA 1
ATOM 10929 C C . LEU D 1 265 ? -37.549 -1.869 -52.956 1.00 61.14 251 LEU D C 1
ATOM 10930 O O . LEU D 1 265 ? -37.208 -1.354 -54.004 1.00 64.28 251 LEU D O 1
ATOM 10935 N N . ARG D 1 266 ? -36.839 -1.756 -51.858 1.00 61.23 252 ARG D N 1
ATOM 10936 C CA . ARG D 1 266 ? -35.756 -0.783 -51.703 1.00 63.27 252 ARG D CA 1
ATOM 10937 C C . ARG D 1 266 ? -34.497 -1.493 -51.214 1.00 63.70 252 ARG D C 1
ATOM 10938 O O . ARG D 1 266 ? -33.539 -1.649 -51.972 1.00 64.11 252 ARG D O 1
ATOM 10946 N N . ASP D 1 267 ? -34.478 -1.900 -49.968 1.00 62.32 253 ASP D N 1
ATOM 10947 C CA . ASP D 1 267 ? -33.309 -2.521 -49.363 1.00 63.32 253 ASP D CA 1
ATOM 10948 C C . ASP D 1 267 ? -33.310 -4.003 -49.552 1.00 58.06 253 ASP D C 1
ATOM 10949 O O . ASP D 1 267 ? -34.282 -4.603 -50.012 1.00 56.09 253 ASP D O 1
ATOM 10954 N N . LYS D 1 268 ? -32.178 -4.631 -49.251 1.00 58.66 254 LYS D N 1
ATOM 10955 C CA . LYS D 1 268 ? -32.073 -6.100 -49.334 1.00 62.83 254 LYS D CA 1
ATOM 10956 C C . LYS D 1 268 ? -33.214 -6.803 -48.591 1.00 64.32 254 LYS D C 1
ATOM 10957 O O . LYS D 1 268 ? -33.821 -7.730 -49.132 1.00 66.54 254 LYS D O 1
ATOM 10963 N N . GLN D 1 269 ? -33.548 -6.297 -47.403 1.00 63.19 255 GLN D N 1
ATOM 10964 C CA . GLN D 1 269 ? -34.569 -6.947 -46.601 1.00 60.56 255 GLN D CA 1
ATOM 10965 C C . GLN D 1 269 ? -35.939 -6.882 -47.256 1.00 55.05 255 GLN D C 1
ATOM 10966 O O . GLN D 1 269 ? -36.703 -7.847 -47.204 1.00 56.09 255 GLN D O 1
ATOM 10972 N N . SER D 1 270 ? -36.258 -5.764 -47.880 1.00 54.29 256 SER D N 1
ATOM 10973 C CA . SER D 1 270 ? -37.548 -5.616 -48.567 1.00 54.57 256 SER D CA 1
ATOM 10974 C C . SER D 1 270 ? -37.675 -6.648 -49.690 1.00 58.06 256 SER D C 1
ATOM 10975 O O . SER D 1 270 ? -38.713 -7.324 -49.784 1.00 61.84 256 SER D O 1
ATOM 10978 N N . ILE D 1 271 ? -36.637 -6.788 -50.516 1.00 60.65 257 ILE D N 1
ATOM 10979 C CA . ILE D 1 271 ? -36.767 -7.648 -51.671 1.00 62.23 257 ILE D CA 1
ATOM 10980 C C . ILE D 1 271 ? -36.654 -9.094 -51.302 1.00 61.07 257 ILE D C 1
ATOM 10981 O O . ILE D 1 271 ? -37.299 -9.973 -51.932 1.00 64.83 257 ILE D O 1
ATOM 10986 N N . GLU D 1 272 ? -35.865 -9.430 -50.288 1.00 60.69 258 GLU D N 1
ATOM 10987 C CA . GLU D 1 272 ? -35.877 -10.808 -49.732 1.00 60.12 258 GLU D CA 1
ATOM 10988 C C . GLU D 1 272 ? -37.235 -11.151 -49.149 1.00 58.28 258 GLU D C 1
ATOM 10989 O O . GLU D 1 272 ? -37.748 -12.249 -49.377 1.00 58.44 258 GLU D O 1
ATOM 10995 N N . SER D 1 273 ? -37.841 -10.224 -48.430 1.00 61.71 259 SER D N 1
ATOM 10996 C CA . SER D 1 273 ? -39.209 -10.432 -47.927 1.00 61.86 259 SER D CA 1
ATOM 10997 C C . SER D 1 273 ? -40.195 -10.669 -49.069 1.00 60.80 259 SER D C 1
ATOM 10998 O O . SER D 1 273 ? -40.990 -11.610 -49.009 1.00 59.78 259 SER D O 1
ATOM 11001 N N . ALA D 1 274 ? -40.089 -9.865 -50.126 1.00 63.07 260 ALA D N 1
ATOM 11002 C CA . ALA D 1 274 ? -40.924 -10.065 -51.301 1.00 60.58 260 ALA D CA 1
ATOM 11003 C C . ALA D 1 274 ? -40.733 -11.455 -51.874 1.00 62.54 260 ALA D C 1
ATOM 11004 O O . ALA D 1 274 ? -41.710 -12.189 -52.120 1.00 60.15 260 ALA D O 1
ATOM 11006 N N . PHE D 1 275 ? -39.489 -11.864 -52.039 1.00 67.05 261 PHE D N 1
ATOM 11007 C CA . PHE D 1 275 ? -39.195 -13.268 -52.383 1.00 69.57 261 PHE D CA 1
ATOM 11008 C C . PHE D 1 275 ? -39.952 -14.242 -51.500 1.00 70.81 261 PHE D C 1
ATOM 11009 O O . PHE D 1 275 ? -40.666 -15.108 -52.003 1.00 74.42 261 PHE D O 1
ATOM 11017 N N . GLU D 1 276 ? -39.889 -14.036 -50.186 1.00 70.82 262 GLU D N 1
ATOM 11018 C CA . GLU D 1 276 ? -40.600 -14.905 -49.256 1.00 68.98 262 GLU D CA 1
ATOM 11019 C C . GLU D 1 276 ? -42.111 -14.994 -49.562 1.00 67.67 262 GLU D C 1
ATOM 11020 O O . GLU D 1 276 ? -42.649 -16.081 -49.717 1.00 67.29 262 GLU D O 1
ATOM 11026 N N . ALA D 1 277 ? -42.721 -13.826 -49.727 1.00 64.40 263 ALA D N 1
ATOM 11027 C CA . ALA D 1 277 ? -44.159 -13.784 -49.968 1.00 63.66 263 ALA D CA 1
ATOM 11028 C C . ALA D 1 277 ? -44.504 -14.527 -51.279 1.00 62.39 263 ALA D C 1
ATOM 11029 O O . ALA D 1 277 ? -45.438 -15.337 -51.322 1.00 58.11 263 ALA D O 1
ATOM 11031 N N . ALA D 1 278 ? -43.726 -14.249 -52.331 1.00 64.94 264 ALA D N 1
ATOM 11032 C CA . ALA D 1 278 ? -43.999 -14.896 -53.600 1.00 70.39 264 ALA D CA 1
ATOM 11033 C C . ALA D 1 278 ? -43.840 -16.415 -53.506 1.00 71.62 264 ALA D C 1
ATOM 11034 O O . ALA D 1 278 ? -44.576 -17.161 -54.143 1.00 81.24 264 ALA D O 1
ATOM 11036 N N . ASN D 1 279 ? -42.854 -16.860 -52.732 1.00 73.51 265 ASN D N 1
ATOM 11037 C CA . ASN D 1 279 ? -42.480 -18.262 -52.678 1.00 76.50 265 ASN D CA 1
ATOM 11038 C C . ASN D 1 279 ? -43.296 -19.061 -51.686 1.00 78.50 265 ASN D C 1
ATOM 11039 O O . ASN D 1 279 ? -43.144 -20.297 -51.603 1.00 89.10 265 ASN D O 1
ATOM 11044 N N . THR D 1 280 ? -44.133 -18.413 -50.890 1.00 75.89 266 THR D N 1
ATOM 11045 C CA . THR D 1 280 ? -45.457 -18.972 -50.595 1.00 73.45 266 THR D CA 1
ATOM 11046 C C . THR D 1 280 ? -46.422 -18.640 -51.776 1.00 72.79 266 THR D C 1
ATOM 11047 O O . THR D 1 280 ? -45.978 -18.278 -52.879 1.00 71.18 266 THR D O 1
ATOM 11051 N N . GLY D 1 281 ? -47.715 -18.711 -51.537 1.00 70.95 267 GLY D N 1
ATOM 11052 C CA . GLY D 1 281 ? -48.606 -19.092 -52.621 1.00 68.80 267 GLY D CA 1
ATOM 11053 C C . GLY D 1 281 ? -48.987 -17.994 -53.604 1.00 69.98 267 GLY D C 1
ATOM 11054 O O . GLY D 1 281 ? -49.358 -18.311 -54.690 1.00 78.25 267 GLY D O 1
ATOM 11055 N N . HIS D 1 282 ? -48.756 -16.721 -53.237 1.00 72.53 268 HIS D N 1
ATOM 11056 C CA . HIS D 1 282 ? -49.699 -15.688 -53.548 1.00 71.98 268 HIS D CA 1
ATOM 11057 C C . HIS D 1 282 ? -48.994 -14.484 -54.191 1.00 69.14 268 HIS D C 1
ATOM 11058 O O . HIS D 1 282 ? -47.834 -14.245 -53.918 1.00 75.16 268 HIS D O 1
ATOM 11065 N N . PRO D 1 283 ? -49.708 -13.753 -55.049 1.00 60.88 269 PRO D N 1
ATOM 11066 C CA . PRO D 1 283 ? -49.058 -12.714 -55.828 1.00 56.60 269 PRO D CA 1
ATOM 11067 C C . PRO D 1 283 ? -48.579 -11.531 -54.905 1.00 58.48 269 PRO D C 1
ATOM 11068 O O . PRO D 1 283 ? -49.180 -11.207 -53.876 1.00 52.15 269 PRO D O 1
ATOM 11072 N N . VAL D 1 284 ? -47.481 -10.919 -55.321 1.00 59.55 270 VAL D N 1
ATOM 11073 C CA . VAL D 1 284 ? -46.966 -9.729 -54.727 1.00 58.10 270 VAL D CA 1
ATOM 11074 C C . VAL D 1 284 ? -46.883 -8.631 -55.774 1.00 59.17 270 VAL D C 1
ATOM 11075 O O . VAL D 1 284 ? -46.236 -8.799 -56.800 1.00 59.13 270 VAL D O 1
ATOM 11079 N N . PHE D 1 285 ? -47.540 -7.503 -55.519 1.00 59.82 271 PHE D N 1
ATOM 11080 C CA . PHE D 1 285 ? -47.393 -6.286 -56.300 1.00 55.54 271 PHE D CA 1
ATOM 11081 C C . PHE D 1 285 ? -46.391 -5.367 -55.629 1.00 56.69 271 PHE D C 1
ATOM 11082 O O . PHE D 1 285 ? -46.609 -4.922 -54.519 1.00 57.18 271 PHE D O 1
ATOM 11090 N N . ALA D 1 286 ? -45.281 -5.091 -56.302 1.00 55.78 272 ALA D N 1
ATOM 11091 C CA . ALA D 1 286 ? -44.242 -4.206 -55.815 1.00 53.48 272 ALA D CA 1
ATOM 11092 C C . ALA D 1 286 ? -44.054 -3.051 -56.790 1.00 52.43 272 ALA D C 1
ATOM 11093 O O . ALA D 1 286 ? -44.186 -3.204 -57.997 1.00 52.52 272 ALA D O 1
ATOM 11095 N N . THR D 1 287 ? -43.748 -1.887 -56.249 1.00 51.64 273 THR D N 1
ATOM 11096 C CA . THR D 1 287 ? -43.262 -0.755 -57.000 1.00 51.55 273 THR D CA 1
ATOM 11097 C C . THR D 1 287 ? -41.760 -0.608 -56.785 1.00 51.33 273 THR D C 1
ATOM 11098 O O . THR D 1 287 ? -41.223 -0.960 -55.747 1.00 50.07 273 THR D O 1
ATOM 11102 N N . VAL D 1 288 ? -41.070 -0.098 -57.816 1.00 55.18 274 VAL D N 1
ATOM 11103 C CA . VAL D 1 288 ? -39.648 0.104 -57.809 1.00 54.36 274 VAL D CA 1
ATOM 11104 C C . VAL D 1 288 ? -39.324 1.490 -58.333 1.00 55.50 274 VAL D C 1
ATOM 11105 O O . VAL D 1 288 ? -39.949 1.954 -59.266 1.00 55.70 274 VAL D O 1
ATOM 11109 N N . HIS D 1 289 ? -38.346 2.148 -57.710 1.00 63.25 275 HIS D N 1
ATOM 11110 C CA . HIS D 1 289 ? -37.871 3.451 -58.156 1.00 65.57 275 HIS D CA 1
ATOM 11111 C C . HIS D 1 289 ? -36.722 3.247 -59.132 1.00 64.40 275 HIS D C 1
ATOM 11112 O O . HIS D 1 289 ? -35.527 3.349 -58.774 1.00 64.31 275 HIS D O 1
ATOM 11119 N N . SER D 1 290 ? -37.074 2.934 -60.365 1.00 63.88 276 SER D N 1
ATOM 11120 C CA . SER D 1 290 ? -36.087 2.857 -61.454 1.00 67.91 276 SER D CA 1
ATOM 11121 C C . SER D 1 290 ? -36.767 3.156 -62.769 1.00 67.12 276 SER D C 1
ATOM 11122 O O . SER D 1 290 ? -38.013 3.048 -62.878 1.00 70.50 276 SER D O 1
ATOM 11125 N N . GLN D 1 291 ? -35.991 3.545 -63.765 1.00 66.50 277 GLN D N 1
ATOM 11126 C CA . GLN D 1 291 ? -36.540 4.181 -64.958 1.00 67.66 277 GLN D CA 1
ATOM 11127 C C . GLN D 1 291 ? -37.153 3.206 -65.940 1.00 62.09 277 GLN D C 1
ATOM 11128 O O . GLN D 1 291 ? -38.159 3.498 -66.559 1.00 68.47 277 GLN D O 1
ATOM 11134 N N . ASN D 1 292 ? -36.548 2.038 -66.083 1.00 59.75 278 ASN D N 1
ATOM 11135 C CA . ASN D 1 292 ? -37.013 0.996 -66.990 1.00 59.86 278 ASN D CA 1
ATOM 11136 C C . ASN D 1 292 ? -36.751 -0.372 -66.380 1.00 62.24 278 ASN D C 1
ATOM 11137 O O . ASN D 1 292 ? -36.161 -0.478 -65.295 1.00 60.45 278 ASN D O 1
ATOM 11142 N N . CYS D 1 293 ? -37.184 -1.408 -67.089 1.00 62.63 279 CYS D N 1
ATOM 11143 C CA . CYS D 1 293 ? -37.176 -2.756 -66.521 1.00 64.26 279 CYS D CA 1
ATOM 11144 C C . CYS D 1 293 ? -35.764 -3.266 -66.271 1.00 64.81 279 CYS D C 1
ATOM 11145 O O . CYS D 1 293 ? -35.431 -3.730 -65.186 1.00 64.11 279 CYS D O 1
ATOM 11148 N N . SER D 1 294 ? -34.901 -3.145 -67.265 1.00 67.93 280 SER D N 1
ATOM 11149 C CA . SER D 1 294 ? -33.470 -3.394 -67.067 1.00 71.18 280 SER D CA 1
ATOM 11150 C C . SER D 1 294 ? -32.956 -2.690 -65.819 1.00 67.45 280 SER D C 1
ATOM 11151 O O . SER D 1 294 ? -32.269 -3.290 -64.988 1.00 65.76 280 SER D O 1
ATOM 11154 N N . ALA D 1 295 ? -33.296 -1.418 -65.676 1.00 67.26 281 ALA D N 1
ATOM 11155 C CA . ALA D 1 295 ? -32.850 -0.653 -64.502 1.00 62.80 281 ALA D CA 1
ATOM 11156 C C . ALA D 1 295 ? -33.425 -1.248 -63.223 1.00 62.50 281 ALA D C 1
ATOM 11157 O O . ALA D 1 295 ? -32.757 -1.246 -62.174 1.00 69.20 281 ALA D O 1
ATOM 11159 N N . VAL D 1 296 ? -34.652 -1.741 -63.272 1.00 58.58 282 VAL D N 1
ATOM 11160 C CA . VAL D 1 296 ? -35.237 -2.452 -62.139 1.00 58.13 282 VAL D CA 1
ATOM 11161 C C . VAL D 1 296 ? -34.380 -3.659 -61.754 1.00 59.48 282 VAL D C 1
ATOM 11162 O O . VAL D 1 296 ? -33.875 -3.751 -60.626 1.00 63.12 282 VAL D O 1
ATOM 11166 N N . MET D 1 297 ? -34.152 -4.550 -62.705 1.00 59.84 283 MET D N 1
ATOM 11167 C CA . MET D 1 297 ? -33.282 -5.694 -62.468 1.00 58.07 283 MET D CA 1
ATOM 11168 C C . MET D 1 297 ? -31.953 -5.276 -61.836 1.00 57.15 283 MET D C 1
ATOM 11169 O O . MET D 1 297 ? -31.625 -5.680 -60.727 1.00 57.94 283 MET D O 1
ATOM 11174 N N . ARG D 1 298 ? -31.224 -4.432 -62.530 1.00 58.35 284 ARG D N 1
ATOM 11175 C CA . ARG D 1 298 ? -29.894 -4.018 -62.043 1.00 60.28 284 ARG D CA 1
ATOM 11176 C C . ARG D 1 298 ? -29.969 -3.456 -60.617 1.00 57.25 284 ARG D C 1
ATOM 11177 O O . ARG D 1 298 ? -29.151 -3.795 -59.774 1.00 55.90 284 ARG D O 1
ATOM 11185 N N . ARG D 1 299 ? -30.985 -2.642 -60.356 1.00 56.88 285 ARG D N 1
ATOM 11186 C CA . ARG D 1 299 ? -31.099 -2.029 -59.034 1.00 59.74 285 ARG D CA 1
ATOM 11187 C C . ARG D 1 299 ? -31.349 -3.072 -57.959 1.00 57.39 285 ARG D C 1
ATOM 11188 O O . ARG D 1 299 ? -30.700 -3.091 -56.921 1.00 59.63 285 ARG D O 1
ATOM 11196 N N . LEU D 1 300 ? -32.313 -3.948 -58.190 1.00 57.14 286 LEU D N 1
ATOM 11197 C CA . LEU D 1 300 ? -32.586 -5.019 -57.222 1.00 54.57 286 LEU D CA 1
ATOM 11198 C C . LEU D 1 300 ? -31.347 -5.884 -56.988 1.00 57.00 286 LEU D C 1
ATOM 11199 O O . LEU D 1 300 ? -31.056 -6.262 -55.848 1.00 56.12 286 LEU D O 1
ATOM 11204 N N . ILE D 1 301 ? -30.612 -6.193 -58.056 1.00 56.79 287 ILE D N 1
ATOM 11205 C CA . ILE D 1 301 ? -29.406 -6.994 -57.920 1.00 55.18 287 ILE D CA 1
ATOM 11206 C C . ILE D 1 301 ? -28.352 -6.251 -57.095 1.00 56.30 287 ILE D C 1
ATOM 11207 O O . ILE D 1 301 ? -27.618 -6.843 -56.304 1.00 55.26 287 ILE D O 1
ATOM 11212 N N . SER D 1 302 ? -28.280 -4.923 -57.237 1.00 57.71 288 SER D N 1
ATOM 11213 C CA . SER D 1 302 ? -27.324 -4.127 -56.492 1.00 57.77 288 SER D CA 1
ATOM 11214 C C . SER D 1 302 ? -27.386 -4.360 -54.979 1.00 58.40 288 SER D C 1
ATOM 11215 O O . SER D 1 302 ? -26.365 -4.456 -54.298 1.00 57.19 288 SER D O 1
ATOM 11218 N N . ARG D 1 303 ? -28.584 -4.675 -54.480 1.00 61.24 289 ARG D N 1
ATOM 11219 C CA . ARG D 1 303 ? -28.782 -4.789 -53.038 1.00 58.63 289 ARG D CA 1
ATOM 11220 C C . ARG D 1 303 ? -28.058 -5.966 -52.423 1.00 57.92 289 ARG D C 1
ATOM 11221 O O . ARG D 1 303 ? -28.057 -6.106 -51.200 1.00 58.88 289 ARG D O 1
ATOM 11229 N N . PHE D 1 304 ? -27.495 -6.853 -53.234 1.00 58.86 290 PHE D N 1
ATOM 11230 C CA . PHE D 1 304 ? -27.021 -8.158 -52.797 1.00 60.42 290 PHE D CA 1
ATOM 11231 C C . PHE D 1 304 ? -25.517 -8.259 -53.023 1.00 65.81 290 PHE D C 1
ATOM 11232 O O . PHE D 1 304 ? -24.999 -7.850 -54.041 1.00 70.38 290 PHE D O 1
ATOM 11240 N N . ASP D 1 305 ? -24.838 -8.831 -52.043 1.00 73.18 291 ASP D N 1
ATOM 11241 C CA . ASP D 1 305 ? -23.398 -8.958 -52.098 1.00 78.34 291 ASP D CA 1
ATOM 11242 C C . ASP D 1 305 ? -22.998 -9.984 -53.136 1.00 82.82 291 ASP D C 1
ATOM 11243 O O . ASP D 1 305 ? -23.740 -10.909 -53.460 1.00 80.12 291 ASP D O 1
ATOM 11248 N N . GLU D 1 306 ? -21.761 -9.877 -53.616 1.00 89.14 292 GLU D N 1
ATOM 11249 C CA . GLU D 1 306 ? -21.239 -10.812 -54.613 1.00 90.52 292 GLU D CA 1
ATOM 11250 C C . GLU D 1 306 ? -21.570 -12.276 -54.239 1.00 88.77 292 GLU D C 1
ATOM 11251 O O . GLU D 1 306 ? -22.223 -12.961 -55.018 1.00 88.93 292 GLU D O 1
ATOM 11257 N N . SER D 1 307 ? -21.216 -12.654 -53.015 1.00 89.03 293 SER D N 1
ATOM 11258 C CA . SER D 1 307 ? -21.417 -14.039 -52.594 1.00 88.38 293 SER D CA 1
ATOM 11259 C C . SER D 1 307 ? -22.896 -14.440 -52.700 1.00 85.44 293 SER D C 1
ATOM 11260 O O . SER D 1 307 ? -23.250 -15.459 -53.299 1.00 92.86 293 SER D O 1
ATOM 11263 N N . VAL D 1 308 ? -23.783 -13.624 -52.192 1.00 79.79 294 VAL D N 1
ATOM 11264 C CA . VAL D 1 308 ? -25.211 -13.917 -52.241 1.00 76.39 294 VAL D CA 1
ATOM 11265 C C . VAL D 1 308 ? -25.838 -13.591 -53.605 1.00 71.37 294 VAL D C 1
ATOM 11266 O O . VAL D 1 308 ? -26.980 -13.956 -53.854 1.00 72.08 294 VAL D O 1
ATOM 11270 N N . ARG D 1 309 ? -25.072 -12.959 -54.496 1.00 68.03 295 ARG D N 1
ATOM 11271 C CA . ARG D 1 309 ? -25.691 -12.301 -55.643 1.00 67.40 295 ARG D CA 1
ATOM 11272 C C . ARG D 1 309 ? -26.245 -13.289 -56.681 1.00 67.33 295 ARG D C 1
ATOM 11273 O O . ARG D 1 309 ? -27.223 -12.993 -57.344 1.00 63.52 295 ARG D O 1
ATOM 11281 N N . GLY D 1 310 ? -25.616 -14.474 -56.771 1.00 68.62 296 GLY D N 1
ATOM 11282 C CA . GLY D 1 310 ? -26.143 -15.528 -57.603 1.00 65.86 296 GLY D CA 1
ATOM 11283 C C . GLY D 1 310 ? -27.486 -16.049 -57.143 1.00 63.86 296 GLY D C 1
ATOM 11284 O O . GLY D 1 310 ? -28.463 -16.024 -57.904 1.00 66.69 296 GLY D O 1
ATOM 11285 N N . ALA D 1 311 ? -27.547 -16.501 -55.893 1.00 60.85 297 ALA D N 1
ATOM 11286 C CA . ALA D 1 311 ? -28.822 -16.887 -55.298 1.00 58.23 297 ALA D CA 1
ATOM 11287 C C . ALA D 1 311 ? -29.863 -15.785 -55.482 1.00 56.72 297 ALA D C 1
ATOM 11288 O O . ALA D 1 311 ? -31.019 -16.045 -55.817 1.00 56.94 297 ALA D O 1
ATOM 11290 N N . ALA D 1 312 ? -29.465 -14.541 -55.261 1.00 57.65 298 ALA D N 1
ATOM 11291 C CA . ALA D 1 312 ? -30.407 -13.432 -55.366 1.00 57.84 298 ALA D CA 1
ATOM 11292 C C . ALA D 1 312 ? -30.930 -13.287 -56.783 1.00 59.44 298 ALA D C 1
ATOM 11293 O O . ALA D 1 312 ? -32.119 -13.029 -56.997 1.00 60.10 298 ALA D O 1
ATOM 11295 N N . ILE D 1 313 ? -30.056 -13.442 -57.770 1.00 60.60 299 ILE D N 1
ATOM 11296 C CA . ILE D 1 313 ? -30.482 -13.357 -59.170 1.00 60.09 299 ILE D CA 1
ATOM 11297 C C . ILE D 1 313 ? -31.432 -14.496 -59.508 1.00 59.98 299 ILE D C 1
ATOM 11298 O O . ILE D 1 313 ? -32.456 -14.289 -60.180 1.00 56.24 299 ILE D O 1
ATOM 11303 N N . TYR D 1 314 ? -31.106 -15.711 -59.059 1.00 62.61 300 TYR D N 1
ATOM 11304 C CA . TYR D 1 314 ? -32.015 -16.843 -59.231 1.00 65.11 300 TYR D CA 1
ATOM 11305 C C . TYR D 1 314 ? -33.409 -16.546 -58.662 1.00 63.08 300 TYR D C 1
ATOM 11306 O O . TYR D 1 314 ? -34.401 -16.602 -59.371 1.00 65.39 300 TYR D O 1
ATOM 11315 N N . ASP D 1 315 ? -33.460 -16.165 -57.386 1.00 63.76 301 ASP D N 1
ATOM 11316 C CA . ASP D 1 315 ? -34.735 -15.847 -56.771 1.00 61.94 301 ASP D CA 1
ATOM 11317 C C . ASP D 1 315 ? -35.473 -14.761 -57.533 1.00 59.82 301 ASP D C 1
ATOM 11318 O O . ASP D 1 315 ? -36.686 -14.863 -57.746 1.00 61.77 301 ASP D O 1
ATOM 11323 N N . LEU D 1 316 ? -34.759 -13.727 -57.950 1.00 58.47 302 LEU D N 1
ATOM 11324 C CA . LEU D 1 316 ? -35.408 -12.603 -58.627 1.00 57.46 302 LEU D CA 1
ATOM 11325 C C . LEU D 1 316 ? -35.999 -13.021 -59.961 1.00 58.23 302 LEU D C 1
ATOM 11326 O O . LEU D 1 316 ? -37.146 -12.642 -60.280 1.00 55.78 302 LEU D O 1
ATOM 11331 N N . VAL D 1 317 ? -35.256 -13.813 -60.749 1.00 61.68 303 VAL D N 1
ATOM 11332 C CA . VAL D 1 317 ? -35.772 -14.265 -62.032 1.00 60.44 303 VAL D CA 1
ATOM 11333 C C . VAL D 1 317 ? -36.942 -15.221 -61.839 1.00 61.82 303 VAL D C 1
ATOM 11334 O O . VAL D 1 317 ? -37.967 -15.109 -62.521 1.00 62.13 303 VAL D O 1
ATOM 11338 N N . GLU D 1 318 ? -36.815 -16.159 -60.905 1.00 64.30 304 GLU D N 1
ATOM 11339 C CA . GLU D 1 318 ? -37.856 -17.171 -60.722 1.00 67.96 304 GLU D CA 1
ATOM 11340 C C . GLU D 1 318 ? -39.159 -16.598 -60.151 1.00 66.16 304 GLU D C 1
ATOM 11341 O O . GLU D 1 318 ? -40.240 -16.949 -60.590 1.00 71.84 304 GLU D O 1
ATOM 11347 N N . THR D 1 319 ? -39.025 -15.594 -59.304 1.00 62.78 305 THR D N 1
ATOM 11348 C CA . THR D 1 319 ? -40.214 -15.025 -58.635 1.00 60.24 305 THR D CA 1
ATOM 11349 C C . THR D 1 319 ? -40.943 -13.992 -59.502 1.00 57.43 305 THR D C 1
ATOM 11350 O O . THR D 1 319 ? -42.140 -13.865 -59.403 1.00 57.94 305 THR D O 1
ATOM 11354 N N . THR D 1 320 ? -40.200 -13.285 -60.352 1.00 57.69 306 THR D N 1
ATOM 11355 C CA . THR D 1 320 ? -40.786 -12.208 -61.130 1.00 57.78 306 THR D CA 1
ATOM 11356 C C . THR D 1 320 ? -41.715 -12.787 -62.201 1.00 59.20 306 THR D C 1
ATOM 11357 O O . THR D 1 320 ? -41.356 -13.770 -62.892 1.00 62.81 306 THR D O 1
ATOM 11361 N N . ARG D 1 321 ? -42.907 -12.211 -62.330 1.00 55.62 307 ARG D N 1
ATOM 11362 C CA . ARG D 1 321 ? -43.811 -12.550 -63.410 1.00 55.85 307 ARG D CA 1
ATOM 11363 C C . ARG D 1 321 ? -44.005 -11.460 -64.435 1.00 55.84 307 ARG D C 1
ATOM 11364 O O . ARG D 1 321 ? -44.471 -11.727 -65.535 1.00 54.44 307 ARG D O 1
ATOM 11372 N N . PHE D 1 322 ? -43.631 -10.226 -64.117 1.00 57.04 308 PHE D N 1
ATOM 11373 C CA . PHE D 1 322 ? -43.997 -9.074 -64.925 1.00 58.28 308 PHE D CA 1
ATOM 11374 C C . PHE D 1 322 ? -43.386 -7.794 -64.378 1.00 56.68 308 PHE D C 1
ATOM 11375 O O . PHE D 1 322 ? -43.370 -7.565 -63.171 1.00 56.46 308 PHE D O 1
ATOM 11383 N N . ILE D 1 323 ? -42.825 -6.966 -65.255 1.00 57.23 309 ILE D N 1
ATOM 11384 C CA . ILE D 1 323 ? -42.160 -5.727 -64.889 1.00 54.71 309 ILE D CA 1
ATOM 11385 C C . ILE D 1 323 ? -42.698 -4.613 -65.769 1.00 56.65 309 ILE D C 1
ATOM 11386 O O . ILE D 1 323 ? -42.691 -4.708 -66.989 1.00 53.24 309 ILE D O 1
ATOM 11391 N N . MET D 1 324 ? -43.217 -3.554 -65.145 1.00 61.15 310 MET D N 1
ATOM 11392 C CA . MET D 1 324 ? -43.639 -2.341 -65.822 1.00 59.70 310 MET D CA 1
ATOM 11393 C C . MET D 1 324 ? -42.860 -1.162 -65.276 1.00 60.44 310 MET D C 1
ATOM 11394 O O . MET D 1 324 ? -42.904 -0.879 -64.089 1.00 68.80 310 MET D O 1
ATOM 11399 N N . ALA D 1 325 ? -42.150 -0.479 -66.156 1.00 60.97 311 ALA D N 1
ATOM 11400 C CA . ALA D 1 325 ? -41.754 0.916 -65.949 1.00 62.16 311 ALA D CA 1
ATOM 11401 C C . ALA D 1 325 ? -42.737 1.829 -66.675 1.00 61.10 311 ALA D C 1
ATOM 11402 O O . ALA D 1 325 ? -43.074 1.582 -67.821 1.00 62.27 311 ALA D O 1
ATOM 11404 N N . GLN D 1 326 ? -43.150 2.891 -65.979 1.00 59.94 312 GLN D N 1
ATOM 11405 C CA . GLN D 1 326 ? -43.930 3.960 -66.568 1.00 60.40 312 GLN D CA 1
ATOM 11406 C C . GLN D 1 326 ? -43.200 5.295 -66.370 1.00 58.80 312 GLN D C 1
ATOM 11407 O O . GLN D 1 326 ? -42.472 5.474 -65.438 1.00 59.55 312 GLN D O 1
ATOM 11413 N N . THR D 1 327 ? -43.424 6.212 -67.311 1.00 59.51 313 THR D N 1
ATOM 11414 C CA . THR D 1 327 ? -43.140 7.608 -67.144 1.00 59.86 313 THR D CA 1
ATOM 11415 C C . THR D 1 327 ? -44.354 8.443 -67.524 1.00 60.36 313 THR D C 1
ATOM 11416 O O . THR D 1 327 ? -45.344 7.925 -68.065 1.00 62.17 313 THR D O 1
ATOM 11420 N N . LEU D 1 328 ? -44.299 9.732 -67.223 1.00 61.85 314 LEU D N 1
ATOM 11421 C CA . LEU D 1 328 ? -45.231 10.709 -67.728 1.00 65.38 314 LEU D CA 1
ATOM 11422 C C . LEU D 1 328 ? -44.578 11.522 -68.815 1.00 68.01 314 LEU D C 1
ATOM 11423 O O . LEU D 1 328 ? -43.538 12.180 -68.571 1.00 68.73 314 LEU D O 1
ATOM 11428 N N . VAL D 1 329 ? -45.160 11.500 -70.014 1.00 70.51 315 VAL D N 1
ATOM 11429 C CA . VAL D 1 329 ? -44.702 12.341 -71.114 1.00 73.52 315 VAL D CA 1
ATOM 11430 C C . VAL D 1 329 ? -45.824 13.316 -71.460 1.00 79.71 315 VAL D C 1
ATOM 11431 O O . VAL D 1 329 ? -47.020 13.075 -71.218 1.00 84.83 315 VAL D O 1
ATOM 11435 N N . ARG D 1 330 ? -45.402 14.448 -72.039 1.00 82.90 316 ARG D N 1
ATOM 11436 C CA . ARG D 1 330 ? -46.337 15.528 -72.366 1.00 85.41 316 ARG D CA 1
ATOM 11437 C C . ARG D 1 330 ? -46.784 15.364 -73.804 1.00 83.82 316 ARG D C 1
ATOM 11438 O O . ARG D 1 330 ? -45.972 15.453 -74.723 1.00 79.63 316 ARG D O 1
ATOM 11446 N N . LYS D 1 331 ? -48.078 15.138 -74.002 1.00 84.08 317 LYS D N 1
ATOM 11447 C CA . LYS D 1 331 ? -48.633 15.065 -75.348 1.00 87.34 317 LYS D CA 1
ATOM 11448 C C . LYS D 1 331 ? -48.627 16.443 -76.000 1.00 89.90 317 LYS D C 1
ATOM 11449 O O . LYS D 1 331 ? -48.691 17.470 -75.307 1.00 89.84 317 LYS D O 1
ATOM 11455 N N . THR D 1 332 ? -48.548 16.464 -77.320 1.00 95.56 318 THR D N 1
ATOM 11456 C CA . THR D 1 332 ? -48.708 17.696 -78.070 1.00 98.62 318 THR D CA 1
ATOM 11457 C C . THR D 1 332 ? -49.916 18.522 -77.589 1.00 101.16 318 THR D C 1
ATOM 11458 O O . THR D 1 332 ? -49.858 19.740 -77.597 1.00 96.55 318 THR D O 1
ATOM 11462 N N . ASP D 1 333 ? -50.967 17.829 -77.133 1.00 106.16 319 ASP D N 1
ATOM 11463 C CA . ASP D 1 333 ? -52.216 18.515 -76.841 1.00 110.75 319 ASP D CA 1
ATOM 11464 C C . ASP D 1 333 ? -52.080 19.518 -75.704 1.00 112.55 319 ASP D C 1
ATOM 11465 O O . ASP D 1 333 ? -52.790 20.530 -75.689 1.00 119.14 319 ASP D O 1
ATOM 11470 N N . GLY D 1 334 ? -51.190 19.242 -74.755 1.00 108.50 320 GLY D N 1
ATOM 11471 C CA . GLY D 1 334 ? -51.273 19.891 -73.444 1.00 106.85 320 GLY D CA 1
ATOM 11472 C C . GLY D 1 334 ? -51.910 18.994 -72.381 1.00 104.73 320 GLY D C 1
ATOM 11473 O O . GLY D 1 334 ? -52.890 19.366 -71.753 1.00 110.37 320 GLY D O 1
ATOM 11474 N N . ASN D 1 335 ? -51.334 17.814 -72.220 1.00 99.83 321 ASN D N 1
ATOM 11475 C CA . ASN D 1 335 ? -51.712 16.921 -71.136 1.00 93.67 321 ASN D CA 1
ATOM 11476 C C . ASN D 1 335 ? -50.542 15.965 -70.863 1.00 90.13 321 ASN D C 1
ATOM 11477 O O . ASN D 1 335 ? -49.468 16.077 -71.453 1.00 87.74 321 ASN D O 1
ATOM 11482 N N . LEU D 1 336 ? -50.777 15.034 -69.926 1.00 87.09 322 LEU D N 1
ATOM 11483 C CA . LEU D 1 336 ? -49.759 14.132 -69.457 1.00 86.40 322 LEU D CA 1
ATOM 11484 C C . LEU D 1 336 ? -50.259 12.712 -69.643 1.00 87.41 322 LEU D C 1
ATOM 11485 O O . LEU D 1 336 ? -51.290 12.311 -69.017 1.00 85.68 322 LEU D O 1
ATOM 11490 N N . VAL D 1 337 ? -49.556 11.922 -70.451 1.00 85.99 323 VAL D N 1
ATOM 11491 C CA . VAL D 1 337 ? -49.919 10.529 -70.673 1.00 83.02 323 VAL D CA 1
ATOM 11492 C C . VAL D 1 337 ? -48.825 9.660 -70.025 1.00 82.03 323 VAL D C 1
ATOM 11493 O O . VAL D 1 337 ? -47.639 10.007 -70.012 1.00 80.65 323 VAL D O 1
ATOM 11497 N N . ALA D 1 338 ? -49.240 8.510 -69.496 1.00 79.12 324 ALA D N 1
ATOM 11498 C CA . ALA D 1 338 ? -48.331 7.487 -69.047 1.00 75.13 324 ALA D CA 1
ATOM 11499 C C . ALA D 1 338 ? -47.788 6.696 -70.261 1.00 72.55 324 ALA D C 1
ATOM 11500 O O . ALA D 1 338 ? -48.548 6.089 -70.977 1.00 69.85 324 ALA D O 1
ATOM 11502 N N . ALA D 1 339 ? -46.478 6.770 -70.471 1.00 70.44 325 ALA D N 1
ATOM 11503 C CA . ALA D 1 339 ? -45.777 5.815 -71.303 1.00 69.43 325 ALA D CA 1
ATOM 11504 C C . ALA D 1 339 ? -45.399 4.596 -70.478 1.00 67.24 325 ALA D C 1
ATOM 11505 O O . ALA D 1 339 ? -44.740 4.726 -69.447 1.00 65.96 325 ALA D O 1
ATOM 11507 N N . ARG D 1 340 ? -45.773 3.414 -70.954 1.00 70.01 326 ARG D N 1
ATOM 11508 C CA . ARG D 1 340 ? -45.469 2.157 -70.289 1.00 68.47 326 ARG D CA 1
ATOM 11509 C C . ARG D 1 340 ? -44.542 1.341 -71.179 1.00 68.18 326 ARG D C 1
ATOM 11510 O O . ARG D 1 340 ? -44.832 1.148 -72.367 1.00 74.02 326 ARG D O 1
ATOM 11518 N N . GLU D 1 341 ? -43.434 0.895 -70.615 1.00 69.60 327 GLU D N 1
ATOM 11519 C CA . GLU D 1 341 ? -42.720 -0.276 -71.091 1.00 70.29 327 GLU D CA 1
ATOM 11520 C C . GLU D 1 341 ? -42.888 -1.409 -70.082 1.00 71.65 327 GLU D C 1
ATOM 11521 O O . GLU D 1 341 ? -42.798 -1.197 -68.878 1.00 74.84 327 GLU D O 1
ATOM 11527 N N . TYR D 1 342 ? -43.102 -2.624 -70.588 1.00 68.58 328 TYR D N 1
ATOM 11528 C CA . TYR D 1 342 ? -43.369 -3.773 -69.757 1.00 62.79 328 TYR D CA 1
ATOM 11529 C C . TYR D 1 342 ? -42.788 -5.021 -70.416 1.00 63.63 328 TYR D C 1
ATOM 11530 O O . TYR D 1 342 ? -42.741 -5.121 -71.634 1.00 67.04 328 TYR D O 1
ATOM 11539 N N . LEU D 1 343 ? -42.339 -5.964 -69.595 1.00 61.63 329 LEU D N 1
ATOM 11540 C CA . LEU D 1 343 ? -42.049 -7.311 -70.020 1.00 59.73 329 LEU D CA 1
ATOM 11541 C C . LEU D 1 343 ? -42.812 -8.279 -69.131 1.00 61.34 329 LEU D C 1
ATOM 11542 O O . LEU D 1 343 ? -42.775 -8.172 -67.901 1.00 63.64 329 LEU D O 1
ATOM 11547 N N . ASN D 1 344 ? -43.476 -9.254 -69.761 1.00 61.16 330 ASN D N 1
ATOM 11548 C CA . ASN D 1 344 ? -44.068 -10.379 -69.070 1.00 59.98 330 ASN D CA 1
ATOM 11549 C C . ASN D 1 344 ? -43.031 -11.502 -68.936 1.00 61.41 330 ASN D C 1
ATOM 11550 O O . ASN D 1 344 ? -42.450 -11.920 -69.915 1.00 64.09 330 ASN D O 1
ATOM 11555 N N . PHE D 1 345 ? -42.785 -11.944 -67.699 1.00 63.89 331 PHE D N 1
ATOM 11556 C CA . PHE D 1 345 ? -41.801 -12.973 -67.429 1.00 63.18 331 PHE D CA 1
ATOM 11557 C C . PHE D 1 345 ? -42.480 -14.340 -67.561 1.00 66.20 331 PHE D C 1
ATOM 11558 O O . PHE D 1 345 ? -42.801 -15.019 -66.582 1.00 68.46 331 PHE D O 1
ATOM 11566 N N . THR D 1 346 ? -42.700 -14.751 -68.781 1.00 72.13 332 THR D N 1
ATOM 11567 C CA . THR D 1 346 ? -43.169 -16.077 -69.098 1.00 73.72 332 THR D CA 1
ATOM 11568 C C . THR D 1 346 ? -42.057 -17.120 -68.883 1.00 76.54 332 THR D C 1
ATOM 11569 O O . THR D 1 346 ? -40.907 -16.783 -68.741 1.00 76.51 332 THR D O 1
ATOM 11573 N N . THR D 1 347 ? -42.461 -18.380 -68.863 1.00 80.41 333 THR D N 1
ATOM 11574 C CA . THR D 1 347 ? -41.547 -19.463 -68.574 1.00 81.44 333 THR D CA 1
ATOM 11575 C C . THR D 1 347 ? -40.372 -19.479 -69.549 1.00 81.78 333 THR D C 1
ATOM 11576 O O . THR D 1 347 ? -39.241 -19.818 -69.154 1.00 83.46 333 THR D O 1
ATOM 11580 N N . ASP D 1 348 ? -40.607 -19.129 -70.815 1.00 82.39 334 ASP D N 1
ATOM 11581 C CA . ASP D 1 348 ? -39.525 -19.077 -71.774 1.00 89.97 334 ASP D CA 1
ATOM 11582 C C . ASP D 1 348 ? -38.483 -18.017 -71.393 1.00 84.80 334 ASP D C 1
ATOM 11583 O O . ASP D 1 348 ? -37.283 -18.268 -71.368 1.00 84.00 334 ASP D O 1
ATOM 11588 N N . ILE D 1 349 ? -38.933 -16.828 -71.122 1.00 84.03 335 ILE D N 1
ATOM 11589 C CA . ILE D 1 349 ? -38.054 -15.739 -70.657 1.00 80.38 335 ILE D CA 1
ATOM 11590 C C . ILE D 1 349 ? -37.282 -16.179 -69.415 1.00 78.77 335 ILE D C 1
ATOM 11591 O O . ILE D 1 349 ? -36.043 -16.070 -69.362 1.00 73.55 335 ILE D O 1
ATOM 11596 N N . ARG D 1 350 ? -37.983 -16.710 -68.427 1.00 80.55 336 ARG D N 1
ATOM 11597 C CA . ARG D 1 350 ? -37.347 -17.108 -67.175 1.00 82.20 336 ARG D CA 1
ATOM 11598 C C . ARG D 1 350 ? -36.259 -18.171 -67.419 1.00 80.62 336 ARG D C 1
ATOM 11599 O O . ARG D 1 350 ? -35.176 -18.075 -66.842 1.00 77.73 336 ARG D O 1
ATOM 11607 N N . GLU D 1 351 ? -36.559 -19.143 -68.269 1.00 83.15 337 GLU D N 1
ATOM 11608 C CA . GLU D 1 351 ? -35.559 -20.131 -68.620 1.00 85.49 337 GLU D CA 1
ATOM 11609 C C . GLU D 1 351 ? -34.366 -19.489 -69.309 1.00 81.25 337 GLU D C 1
ATOM 11610 O O . GLU D 1 351 ? -33.206 -19.876 -69.075 1.00 79.62 337 GLU D O 1
ATOM 11616 N N . GLN D 1 352 ? -34.626 -18.560 -70.221 1.00 77.99 338 GLN D N 1
ATOM 11617 C CA . GLN D 1 352 ? -33.541 -17.908 -70.966 1.00 79.64 338 GLN D CA 1
ATOM 11618 C C . GLN D 1 352 ? -32.613 -17.145 -70.018 1.00 77.91 338 GLN D C 1
ATOM 11619 O O . GLN D 1 352 ? -31.398 -17.206 -70.163 1.00 78.33 338 GLN D O 1
ATOM 11625 N N . LEU D 1 353 ? -33.187 -16.432 -69.055 1.00 77.42 339 LEU D N 1
ATOM 11626 C CA . LEU D 1 353 ? -32.363 -15.728 -68.071 1.00 79.80 339 LEU D CA 1
ATOM 11627 C C . LEU D 1 353 ? -31.643 -16.714 -67.152 1.00 83.87 339 LEU D C 1
ATOM 11628 O O . LEU D 1 353 ? -30.479 -16.478 -66.776 1.00 82.62 339 LEU D O 1
ATOM 11633 N N . LEU D 1 354 ? -32.289 -17.821 -66.799 1.00 85.54 340 LEU D N 1
ATOM 11634 C CA . LEU D 1 354 ? -31.597 -18.888 -66.073 1.00 87.53 340 LEU D CA 1
ATOM 11635 C C . LEU D 1 354 ? -30.520 -19.565 -66.915 1.00 90.60 340 LEU D C 1
ATOM 11636 O O . LEU D 1 354 ? -29.514 -19.990 -66.375 1.00 94.27 340 LEU D O 1
ATOM 11641 N N . SER D 1 355 ? -30.709 -19.623 -68.223 1.00 89.60 341 SER D N 1
ATOM 11642 C CA . SER D 1 355 ? -29.742 -20.243 -69.118 1.00 92.23 341 SER D CA 1
ATOM 11643 C C . SER D 1 355 ? -28.488 -19.395 -69.367 1.00 95.34 341 SER D C 1
ATOM 11644 O O . SER D 1 355 ? -27.582 -19.874 -70.039 1.00 91.57 341 SER D O 1
ATOM 11647 N N . LEU D 1 356 ? -28.443 -18.168 -68.817 1.00 95.24 342 LEU D N 1
ATOM 11648 C CA . LEU D 1 356 ? -27.246 -17.372 -68.913 1.00 98.47 342 LEU D CA 1
ATOM 11649 C C . LEU D 1 356 ? -26.063 -18.022 -68.232 1.00 101.21 342 LEU D C 1
ATOM 11650 O O . LEU D 1 356 ? -26.232 -18.750 -67.266 1.00 100.66 342 LEU D O 1
ATOM 11655 N N . SER D 1 357 ? -24.867 -17.719 -68.752 1.00 102.98 343 SER D N 1
ATOM 11656 C CA . SER D 1 357 ? -23.642 -18.294 -68.157 1.00 105.39 343 SER D CA 1
ATOM 11657 C C . SER D 1 357 ? -23.066 -17.346 -67.113 1.00 105.50 343 SER D C 1
ATOM 11658 O O . SER D 1 357 ? -22.873 -17.773 -65.929 1.00 109.52 343 SER D O 1
ATOM 11661 N N . ASP D 1 358 ? -22.816 -16.085 -67.492 1.00 104.24 344 ASP D N 1
ATOM 11662 C CA . ASP D 1 358 ? -22.291 -15.118 -66.523 1.00 107.38 344 ASP D CA 1
ATOM 11663 C C . ASP D 1 358 ? -23.273 -14.924 -65.381 1.00 104.54 344 ASP D C 1
ATOM 11664 O O . ASP D 1 358 ? -22.883 -14.925 -64.201 1.00 99.67 344 ASP D O 1
ATOM 11669 N N . MET D 1 359 ? -24.537 -14.689 -65.731 1.00 100.43 345 MET D N 1
ATOM 11670 C CA . MET D 1 359 ? -25.571 -14.429 -64.724 1.00 103.66 345 MET D CA 1
ATOM 11671 C C . MET D 1 359 ? -25.481 -12.999 -64.174 1.00 102.22 345 MET D C 1
ATOM 11672 O O . MET D 1 359 ? -26.418 -12.514 -63.575 1.00 100.07 345 MET D O 1
ATOM 11677 N N . GLY D 1 360 ? -24.331 -12.335 -64.385 1.00 100.08 346 GLY D N 1
ATOM 11678 C CA . GLY D 1 360 ? -24.251 -10.901 -64.283 1.00 93.73 346 GLY D CA 1
ATOM 11679 C C . GLY D 1 360 ? -24.636 -10.105 -65.504 1.00 96.23 346 GLY D C 1
ATOM 11680 O O . GLY D 1 360 ? -24.682 -8.895 -65.440 1.00 96.94 346 GLY D O 1
ATOM 11681 N N . LYS D 1 361 ? -24.933 -10.770 -66.625 1.00 98.96 347 LYS D N 1
ATOM 11682 C CA . LYS D 1 361 ? -25.503 -10.120 -67.793 1.00 94.24 347 LYS D CA 1
ATOM 11683 C C . LYS D 1 361 ? -27.042 -10.033 -67.744 1.00 88.90 347 LYS D C 1
ATOM 11684 O O . LYS D 1 361 ? -27.675 -9.741 -68.752 1.00 87.64 347 LYS D O 1
ATOM 11690 N N . VAL D 1 362 ? -27.641 -10.335 -66.619 1.00 86.41 348 VAL D N 1
ATOM 11691 C CA . VAL D 1 362 ? -29.087 -10.498 -66.529 1.00 84.24 348 VAL D CA 1
ATOM 11692 C C . VAL D 1 362 ? -29.780 -9.176 -66.820 1.00 81.31 348 VAL D C 1
ATOM 11693 O O . VAL D 1 362 ? -30.936 -9.191 -67.329 1.00 81.97 348 VAL D O 1
ATOM 11697 N N . ALA D 1 363 ? -29.222 -8.042 -66.430 1.00 77.22 349 ALA D N 1
ATOM 11698 C CA . ALA D 1 363 ? -29.804 -6.759 -66.748 1.00 77.54 349 ALA D CA 1
ATOM 11699 C C . ALA D 1 363 ? -29.815 -6.506 -68.248 1.00 74.90 349 ALA D C 1
ATOM 11700 O O . ALA D 1 363 ? -30.866 -6.292 -68.866 1.00 77.84 349 ALA D O 1
ATOM 11702 N N . SER D 1 364 ? -28.639 -6.503 -68.845 1.00 75.95 350 SER D N 1
ATOM 11703 C CA . SER D 1 364 ? -28.532 -6.424 -70.318 1.00 75.66 350 SER D CA 1
ATOM 11704 C C . SER D 1 364 ? -29.523 -7.377 -70.980 1.00 71.89 350 SER D C 1
ATOM 11705 O O . SER D 1 364 ? -30.364 -6.965 -71.775 1.00 73.09 350 SER D O 1
ATOM 11708 N N . GLU D 1 365 ? -29.426 -8.655 -70.680 1.00 69.08 351 GLU D N 1
ATOM 11709 C CA . GLU D 1 365 ? -30.284 -9.651 -71.319 1.00 69.54 351 GLU D CA 1
ATOM 11710 C C . GLU D 1 365 ? -31.739 -9.358 -71.087 1.00 67.17 351 GLU D C 1
ATOM 11711 O O . GLU D 1 365 ? -32.592 -9.766 -71.882 1.00 66.38 351 GLU D O 1
ATOM 11717 N N . VAL D 1 366 ? -32.104 -8.763 -69.945 1.00 66.75 352 VAL D N 1
ATOM 11718 C CA . VAL D 1 366 ? -33.476 -8.360 -69.706 1.00 64.01 352 VAL D CA 1
ATOM 11719 C C . VAL D 1 366 ? -33.887 -7.226 -70.642 1.00 66.24 352 VAL D C 1
ATOM 11720 O O . VAL D 1 366 ? -35.011 -7.185 -71.119 1.00 66.14 352 VAL D O 1
ATOM 11724 N N . ARG D 1 367 ? -33.002 -6.256 -70.850 1.00 68.93 353 ARG D N 1
ATOM 11725 C CA . ARG D 1 367 ? -33.210 -5.261 -71.898 1.00 72.03 353 ARG D CA 1
ATOM 11726 C C . ARG D 1 367 ? -33.478 -5.914 -73.252 1.00 74.73 353 ARG D C 1
ATOM 11727 O O . ARG D 1 367 ? -34.552 -5.763 -73.837 1.00 75.51 353 ARG D O 1
ATOM 11735 N N . ARG D 1 368 ? -32.505 -6.670 -73.744 1.00 77.46 354 ARG D N 1
ATOM 11736 C CA . ARG D 1 368 ? -32.693 -7.430 -74.977 1.00 80.36 354 ARG D CA 1
ATOM 11737 C C . ARG D 1 368 ? -34.063 -8.121 -75.011 1.00 78.52 354 ARG D C 1
ATOM 11738 O O . ARG D 1 368 ? -34.796 -8.031 -75.995 1.00 79.25 354 ARG D O 1
ATOM 11746 N N . LEU D 1 369 ? -34.410 -8.806 -73.924 1.00 77.66 355 LEU D N 1
ATOM 11747 C CA . LEU D 1 369 ? -35.656 -9.558 -73.894 1.00 79.24 355 LEU D CA 1
ATOM 11748 C C . LEU D 1 369 ? -36.872 -8.647 -73.964 1.00 78.47 355 LEU D C 1
ATOM 11749 O O . LEU D 1 369 ? -37.906 -9.037 -74.519 1.00 79.84 355 LEU D O 1
ATOM 11754 N N . VAL D 1 370 ? -36.804 -7.469 -73.377 1.00 75.17 356 VAL D N 1
ATOM 11755 C CA . VAL D 1 370 ? -37.865 -6.485 -73.531 1.00 71.53 356 VAL D CA 1
ATOM 11756 C C . VAL D 1 370 ? -37.969 -6.057 -74.984 1.00 73.34 356 VAL D C 1
ATOM 11757 O O . VAL D 1 370 ? -39.081 -5.929 -75.528 1.00 71.15 356 VAL D O 1
ATOM 11761 N N . ASP D 1 371 ? -36.825 -5.800 -75.638 1.00 77.85 357 ASP D N 1
ATOM 11762 C CA . ASP D 1 371 ? -36.837 -5.522 -77.071 1.00 81.20 357 ASP D CA 1
ATOM 11763 C C . ASP D 1 371 ? -37.517 -6.621 -77.890 1.00 82.00 357 ASP D C 1
ATOM 11764 O O . ASP D 1 371 ? -38.359 -6.319 -78.743 1.00 77.46 357 ASP D O 1
ATOM 11769 N N . GLU D 1 372 ? -37.251 -7.873 -77.536 1.00 86.68 358 GLU D N 1
ATOM 11770 C CA . GLU D 1 372 ? -37.691 -8.985 -78.377 1.00 89.47 358 GLU D CA 1
ATOM 11771 C C . GLU D 1 372 ? -39.161 -9.334 -78.131 1.00 87.89 358 GLU D C 1
ATOM 11772 O O . GLU D 1 372 ? -39.939 -9.451 -79.073 1.00 89.39 358 GLU D O 1
ATOM 11778 N N . PHE D 1 373 ? -39.530 -9.482 -76.853 1.00 82.48 359 PHE D N 1
ATOM 11779 C CA . PHE D 1 373 ? -40.846 -9.996 -76.494 1.00 81.28 359 PHE D CA 1
ATOM 11780 C C . PHE D 1 373 ? -41.713 -9.039 -75.715 1.00 78.37 359 PHE D C 1
ATOM 11781 O O . PHE D 1 373 ? -42.922 -9.232 -75.676 1.00 77.13 359 PHE D O 1
ATOM 11789 N N . GLY D 1 374 ? -41.131 -7.996 -75.124 1.00 76.46 360 GLY D N 1
ATOM 11790 C CA . GLY D 1 374 ? -41.869 -7.065 -74.283 1.00 73.08 360 GLY D CA 1
ATOM 11791 C C . GLY D 1 374 ? -42.435 -5.889 -75.062 1.00 72.80 360 GLY D C 1
ATOM 11792 O O . GLY D 1 374 ? -42.555 -5.932 -76.267 1.00 73.13 360 GLY D O 1
ATOM 11793 N N . HIS D 1 375 ? -42.772 -4.837 -74.338 1.00 72.58 361 HIS D N 1
ATOM 11794 C CA . HIS D 1 375 ? -43.161 -3.550 -74.916 1.00 69.60 361 HIS D CA 1
ATOM 11795 C C . HIS D 1 375 ? -42.091 -2.517 -74.543 1.00 65.19 361 HIS D C 1
ATOM 11796 O O . HIS D 1 375 ? -42.194 -1.861 -73.499 1.00 63.71 361 HIS D O 1
ATOM 11803 N N . PRO D 1 376 ? -41.085 -2.343 -75.389 1.00 62.63 362 PRO D N 1
ATOM 11804 C CA . PRO D 1 376 ? -40.031 -1.374 -75.058 1.00 61.64 362 PRO D CA 1
ATOM 11805 C C . PRO D 1 376 ? -40.510 0.050 -75.109 1.00 61.38 362 PRO D C 1
ATOM 11806 O O . PRO D 1 376 ? -41.567 0.352 -75.693 1.00 62.94 362 PRO D O 1
ATOM 11810 N N . PHE D 1 377 ? -39.748 0.946 -74.485 1.00 60.52 363 PHE D N 1
ATOM 11811 C CA . PHE D 1 377 ? -40.104 2.364 -74.524 1.00 62.48 363 PHE D CA 1
ATOM 11812 C C . PHE D 1 377 ? -40.066 2.930 -75.953 1.00 64.48 363 PHE D C 1
ATOM 11813 O O . PHE D 1 377 ? -40.842 3.812 -76.282 1.00 65.52 363 PHE D O 1
ATOM 11821 N N . SER D 1 378 ? -39.180 2.398 -76.790 1.00 64.80 364 SER D N 1
ATOM 11822 C CA . SER D 1 378 ? -39.111 2.829 -78.177 1.00 65.73 364 SER D CA 1
ATOM 11823 C C . SER D 1 378 ? -40.405 2.509 -78.923 1.00 66.08 364 SER D C 1
ATOM 11824 O O . SER D 1 378 ? -40.935 3.338 -79.652 1.00 66.48 364 SER D O 1
ATOM 11827 N N . LEU D 1 379 ? -40.917 1.309 -78.745 1.00 67.20 365 LEU D N 1
ATOM 11828 C CA . LEU D 1 379 ? -42.188 0.936 -79.363 1.00 70.19 365 LEU D CA 1
ATOM 11829 C C . LEU D 1 379 ? -43.329 1.794 -78.828 1.00 71.45 365 LEU D C 1
ATOM 11830 O O . LEU D 1 379 ? -44.229 2.170 -79.583 1.00 76.89 365 LEU D O 1
ATOM 11835 N N . GLU D 1 380 ? -43.327 2.086 -77.531 1.00 71.42 366 GLU D N 1
ATOM 11836 C CA . GLU D 1 380 ? -44.388 2.884 -76.950 1.00 70.68 366 GLU D CA 1
ATOM 11837 C C . GLU D 1 380 ? -44.359 4.313 -77.504 1.00 71.36 366 GLU D C 1
ATOM 11838 O O . GLU D 1 380 ? -45.411 4.903 -77.761 1.00 70.56 366 GLU D O 1
ATOM 11844 N N . ALA D 1 381 ? -43.175 4.901 -77.633 1.00 71.59 367 ALA D N 1
ATOM 11845 C CA . ALA D 1 381 ? -43.056 6.216 -78.233 1.00 72.59 367 ALA D CA 1
ATOM 11846 C C . ALA D 1 381 ? -43.406 6.193 -79.700 1.00 74.82 367 ALA D C 1
ATOM 11847 O O . ALA D 1 381 ? -43.922 7.195 -80.241 1.00 78.85 367 ALA D O 1
ATOM 11849 N N . GLU D 1 382 ? -43.110 5.108 -80.399 1.00 75.52 368 GLU D N 1
ATOM 11850 C CA . GLU D 1 382 ? -43.466 4.999 -81.809 1.00 78.22 368 GLU D CA 1
ATOM 11851 C C . GLU D 1 382 ? -44.961 4.931 -81.948 1.00 78.86 368 GLU D C 1
ATOM 11852 O O . GLU D 1 382 ? -45.525 5.476 -82.930 1.00 84.12 368 GLU D O 1
ATOM 11858 N N . ARG D 1 383 ? -45.663 4.176 -81.122 1.00 80.02 369 ARG D N 1
ATOM 11859 C CA . ARG D 1 383 ? -47.116 4.100 -81.197 1.00 80.87 369 ARG D CA 1
ATOM 11860 C C . ARG D 1 383 ? -47.777 5.404 -80.760 1.00 76.45 369 ARG D C 1
ATOM 11861 O O . ARG D 1 383 ? -48.710 5.874 -81.402 1.00 76.60 369 ARG D O 1
ATOM 11869 N N . LEU D 1 384 ? -47.316 5.985 -79.664 1.00 71.79 370 LEU D N 1
ATOM 11870 C CA . LEU D 1 384 ? -47.819 7.293 -79.244 1.00 70.55 370 LEU D CA 1
ATOM 11871 C C . LEU D 1 384 ? -47.651 8.349 -80.326 1.00 70.97 370 LEU D C 1
ATOM 11872 O O . LEU D 1 384 ? -48.605 9.048 -80.672 1.00 73.55 370 LEU D O 1
ATOM 11877 N N . HIS D 1 385 ? -46.463 8.422 -80.907 1.00 70.32 371 HIS D N 1
ATOM 11878 C CA . HIS D 1 385 ? -46.204 9.438 -81.931 1.00 69.26 371 HIS D CA 1
ATOM 11879 C C . HIS D 1 385 ? -46.941 9.125 -83.226 1.00 69.75 371 HIS D C 1
ATOM 11880 O O . HIS D 1 385 ? -47.391 10.048 -83.902 1.00 70.21 371 HIS D O 1
ATOM 11887 N N . SER D 1 386 ? -47.059 7.856 -83.583 1.00 70.85 372 SER D N 1
ATOM 11888 C CA . SER D 1 386 ? -47.841 7.466 -84.757 1.00 72.65 372 SER D CA 1
ATOM 11889 C C . SER D 1 386 ? -49.286 7.989 -84.680 1.00 73.18 372 SER D C 1
ATOM 11890 O O . SER D 1 386 ? -49.835 8.401 -85.681 1.00 74.78 372 SER D O 1
ATOM 11893 N N . ASP D 1 387 ? -49.847 7.971 -83.491 1.00 73.18 373 ASP D N 1
ATOM 11894 C CA . ASP D 1 387 ? -51.083 8.691 -83.212 1.00 76.21 373 ASP D CA 1
ATOM 11895 C C . ASP D 1 387 ? -50.764 10.120 -82.845 1.00 78.42 373 ASP D C 1
ATOM 11896 O O . ASP D 1 387 ? -49.585 10.546 -82.720 1.00 79.87 373 ASP D O 1
ATOM 11901 N N . GLY D 1 388 ? -51.794 10.936 -82.650 1.00 79.97 374 GLY D N 1
ATOM 11902 C CA . GLY D 1 388 ? -51.548 12.382 -82.485 1.00 80.05 374 GLY D CA 1
ATOM 11903 C C . GLY D 1 388 ? -50.768 12.776 -81.258 1.00 76.44 374 GLY D C 1
ATOM 11904 O O . GLY D 1 388 ? -50.179 13.813 -81.227 1.00 76.38 374 GLY D O 1
ATOM 11905 N N . ILE D 1 389 ? -50.577 11.845 -80.319 1.00 75.72 375 ILE D N 1
ATOM 11906 C CA . ILE D 1 389 ? -50.540 12.239 -78.922 1.00 74.55 375 ILE D CA 1
ATOM 11907 C C . ILE D 1 389 ? -49.278 13.042 -78.560 1.00 73.82 375 ILE D C 1
ATOM 11908 O O . ILE D 1 389 ? -49.365 14.098 -77.958 1.00 74.80 375 ILE D O 1
ATOM 11913 N N . ILE D 1 390 ? -48.133 12.582 -79.045 1.00 72.86 376 ILE D N 1
ATOM 11914 C CA . ILE D 1 390 ? -46.844 13.133 -78.619 1.00 73.01 376 ILE D CA 1
ATOM 11915 C C . ILE D 1 390 ? -46.083 13.619 -79.849 1.00 74.82 376 ILE D C 1
ATOM 11916 O O . ILE D 1 390 ? -46.275 13.101 -80.958 1.00 77.28 376 ILE D O 1
ATOM 11921 N N . ASP D 1 391 ? -45.270 14.656 -79.642 1.00 74.50 377 ASP D N 1
ATOM 11922 C CA . ASP D 1 391 ? -44.485 15.199 -80.738 1.00 77.61 377 ASP D CA 1
ATOM 11923 C C . ASP D 1 391 ? -43.218 14.366 -80.947 1.00 76.77 377 ASP D C 1
ATOM 11924 O O . ASP D 1 391 ? -42.905 13.464 -80.189 1.00 74.59 377 ASP D O 1
ATOM 11929 N N . GLY D 1 392 ? -42.466 14.701 -81.985 1.00 79.51 378 GLY D N 1
ATOM 11930 C CA . GLY D 1 392 ? -41.284 13.930 -82.330 1.00 80.22 378 GLY D CA 1
ATOM 11931 C C . GLY D 1 392 ? -40.195 14.008 -81.297 1.00 80.10 378 GLY D C 1
ATOM 11932 O O . GLY D 1 392 ? -39.481 13.036 -81.079 1.00 81.47 378 GLY D O 1
ATOM 11933 N N . HIS D 1 393 ? -40.040 15.150 -80.653 1.00 81.57 379 HIS D N 1
ATOM 11934 C CA . HIS D 1 393 ? -38.968 15.314 -79.660 1.00 79.20 379 HIS D CA 1
ATOM 11935 C C . HIS D 1 393 ? -39.266 14.522 -78.412 1.00 77.18 379 HIS D C 1
ATOM 11936 O O . HIS D 1 393 ? -38.435 13.768 -77.914 1.00 75.31 379 HIS D O 1
ATOM 11943 N N . VAL D 1 394 ? -40.452 14.698 -77.844 1.00 79.02 380 VAL D N 1
ATOM 11944 C CA . VAL D 1 394 ? -40.845 13.918 -76.660 1.00 75.69 380 VAL D CA 1
ATOM 11945 C C . VAL D 1 394 ? -40.818 12.439 -76.967 1.00 74.35 380 VAL D C 1
ATOM 11946 O O . VAL D 1 394 ? -40.446 11.619 -76.120 1.00 79.64 380 VAL D O 1
ATOM 11950 N N . ALA D 1 395 ? -41.206 12.056 -78.189 1.00 73.58 381 ALA D N 1
ATOM 11951 C CA . ALA D 1 395 ? -41.024 10.676 -78.631 1.00 73.23 381 ALA D CA 1
ATOM 11952 C C . ALA D 1 395 ? -39.537 10.283 -78.597 1.00 73.09 381 ALA D C 1
ATOM 11953 O O . ALA D 1 395 ? -39.206 9.183 -78.180 1.00 78.50 381 ALA D O 1
ATOM 11955 N N . LYS D 1 396 ? -38.660 11.194 -78.990 1.00 73.90 382 LYS D N 1
ATOM 11956 C CA . LYS D 1 396 ? -37.237 10.907 -78.954 1.00 75.85 382 LYS D CA 1
ATOM 11957 C C . LYS D 1 396 ? -36.733 10.651 -77.541 1.00 73.32 382 LYS D C 1
ATOM 11958 O O . LYS D 1 396 ? -36.082 9.649 -77.274 1.00 69.18 382 LYS D O 1
ATOM 11964 N N . ARG D 1 397 ? -37.062 11.558 -76.615 1.00 77.52 383 ARG D N 1
ATOM 11965 C CA . ARG D 1 397 ? -36.702 11.354 -75.223 1.00 81.19 383 ARG D CA 1
ATOM 11966 C C . ARG D 1 397 ? -37.266 10.037 -74.718 1.00 82.09 383 ARG D C 1
ATOM 11967 O O . ARG D 1 397 ? -36.562 9.265 -74.025 1.00 87.61 383 ARG D O 1
ATOM 11975 N N . LEU D 1 398 ? -38.528 9.740 -75.037 1.00 80.33 384 LEU D N 1
ATOM 11976 C CA . LEU D 1 398 ? -39.147 8.519 -74.542 1.00 76.02 384 LEU D CA 1
ATOM 11977 C C . LEU D 1 398 ? -38.434 7.262 -75.042 1.00 76.21 384 LEU D C 1
ATOM 11978 O O . LEU D 1 398 ? -38.128 6.359 -74.258 1.00 78.53 384 LEU D O 1
ATOM 11983 N N . SER D 1 399 ? -38.094 7.252 -76.317 1.00 77.97 385 SER D N 1
ATOM 11984 C CA . SER D 1 399 ? -37.308 6.140 -76.868 1.00 82.01 385 SER D CA 1
ATOM 11985 C C . SER D 1 399 ? -35.933 6.063 -76.216 1.00 86.43 385 SER D C 1
ATOM 11986 O O . SER D 1 399 ? -35.415 4.962 -75.983 1.00 92.51 385 SER D O 1
ATOM 11989 N N . MET D 1 400 ? -35.365 7.205 -75.859 1.00 89.94 386 MET D N 1
ATOM 11990 C CA . MET D 1 400 ? -34.023 7.218 -75.264 1.00 95.41 386 MET D CA 1
ATOM 11991 C C . MET D 1 400 ? -33.967 6.404 -73.975 1.00 97.40 386 MET D C 1
ATOM 11992 O O . MET D 1 400 ? -32.972 5.720 -73.711 1.00 100.78 386 MET D O 1
ATOM 11997 N N . MET D 1 401 ? -35.047 6.417 -73.220 1.00 95.84 387 MET D N 1
ATOM 11998 C CA . MET D 1 401 ? -35.138 5.581 -72.005 1.00 89.33 387 MET D CA 1
ATOM 11999 C C . MET D 1 401 ? -35.722 4.216 -72.326 1.00 86.61 387 MET D C 1
ATOM 12000 O O . MET D 1 401 ? -35.056 3.191 -72.219 1.00 76.18 387 MET D O 1
ATOM 12005 N N . PRO E 1 17 ? 6.793 53.266 -33.860 1.00 95.09 3 PRO E N 1
ATOM 12006 C CA . PRO E 1 17 ? 5.926 53.075 -35.077 1.00 96.04 3 PRO E CA 1
ATOM 12007 C C . PRO E 1 17 ? 5.162 51.750 -34.954 1.00 92.82 3 PRO E C 1
ATOM 12008 O O . PRO E 1 17 ? 5.678 50.689 -35.277 1.00 94.57 3 PRO E O 1
ATOM 12010 N N . LEU E 1 18 ? 3.928 51.840 -34.481 1.00 86.90 4 LEU E N 1
ATOM 12011 C CA . LEU E 1 18 ? 3.230 50.695 -33.948 1.00 86.60 4 LEU E CA 1
ATOM 12012 C C . LEU E 1 18 ? 2.753 49.765 -35.079 1.00 87.40 4 LEU E C 1
ATOM 12013 O O . LEU E 1 18 ? 2.506 50.201 -36.210 1.00 87.45 4 LEU E O 1
ATOM 12015 N N . HIS E 1 19 ? 2.568 48.500 -34.717 1.00 87.11 5 HIS E N 1
ATOM 12016 C CA . HIS E 1 19 ? 2.191 47.480 -35.695 1.00 90.50 5 HIS E CA 1
ATOM 12017 C C . HIS E 1 19 ? 0.677 47.404 -35.802 1.00 84.36 5 HIS E C 1
ATOM 12018 O O . HIS E 1 19 ? -0.009 47.353 -34.756 1.00 89.63 5 HIS E O 1
ATOM 12025 N N . LEU E 1 20 ? 0.149 47.335 -36.989 1.00 78.29 6 LEU E N 1
ATOM 12026 C CA . LEU E 1 20 ? -1.286 47.552 -37.225 1.00 74.81 6 LEU E CA 1
ATOM 12027 C C . LEU E 1 20 ? -1.667 46.683 -38.434 1.00 75.57 6 LEU E C 1
ATOM 12028 O O . LEU E 1 20 ? -0.919 46.588 -39.392 1.00 72.00 6 LEU E O 1
ATOM 12033 N N . PRO E 1 21 ? -2.858 46.104 -38.420 1.00 76.43 7 PRO E N 1
ATOM 12034 C CA . PRO E 1 21 ? -3.477 45.621 -39.651 1.00 73.92 7 PRO E CA 1
ATOM 12035 C C . PRO E 1 21 ? -3.569 46.705 -40.712 1.00 71.09 7 PRO E C 1
ATOM 12036 O O . PRO E 1 21 ? -3.430 47.869 -40.424 1.00 68.30 7 PRO E O 1
ATOM 12040 N N . ILE E 1 22 ? -3.720 46.288 -41.966 1.00 70.97 8 ILE E N 1
ATOM 12041 C CA . ILE E 1 22 ? -3.703 47.211 -43.074 1.00 70.48 8 ILE E CA 1
ATOM 12042 C C . ILE E 1 22 ? -4.857 48.194 -42.958 1.00 68.87 8 ILE E C 1
ATOM 12043 O O . ILE E 1 22 ? -5.915 47.854 -42.432 1.00 64.94 8 ILE E O 1
ATOM 12048 N N . LEU E 1 23 ? -4.699 49.389 -43.518 1.00 70.70 9 LEU E N 1
ATOM 12049 C CA . LEU E 1 23 ? -5.574 50.510 -43.275 1.00 70.73 9 LEU E CA 1
ATOM 12050 C C . LEU E 1 23 ? -6.327 50.891 -44.536 1.00 76.00 9 LEU E C 1
ATOM 12051 O O . LEU E 1 23 ? -5.740 50.977 -45.600 1.00 82.84 9 LEU E O 1
ATOM 12056 N N . GLU E 1 24 ? -7.632 51.103 -44.399 1.00 78.79 10 GLU E N 1
ATOM 12057 C CA . GLU E 1 24 ? -8.488 51.337 -45.560 1.00 76.89 10 GLU E CA 1
ATOM 12058 C C . GLU E 1 24 ? -8.286 52.726 -46.120 1.00 82.50 10 GLU E C 1
ATOM 12059 O O . GLU E 1 24 ? -8.022 53.675 -45.378 1.00 85.30 10 GLU E O 1
ATOM 12065 N N . PHE E 1 25 ? -8.384 52.831 -47.437 1.00 87.68 11 PHE E N 1
ATOM 12066 C CA . PHE E 1 25 ? -8.556 54.159 -48.081 1.00 90.51 11 PHE E CA 1
ATOM 12067 C C . PHE E 1 25 ? -10.051 54.506 -48.038 1.00 89.29 11 PHE E C 1
ATOM 12068 O O . PHE E 1 25 ? -10.893 53.720 -48.442 1.00 87.89 11 PHE E O 1
ATOM 12076 N N . LYS E 1 26 ? -10.363 55.710 -47.574 1.00 88.03 12 LYS E N 1
ATOM 12077 C CA . LYS E 1 26 ? -11.688 56.029 -47.089 1.00 87.10 12 LYS E CA 1
ATOM 12078 C C . LYS E 1 26 ? -12.630 56.446 -48.217 1.00 85.72 12 LYS E C 1
ATOM 12079 O O . LYS E 1 26 ? -12.226 56.606 -49.335 1.00 81.01 12 LYS E O 1
ATOM 12085 N N . THR E 1 27 ? -13.906 56.595 -47.893 1.00 91.18 13 THR E N 1
ATOM 12086 C CA . THR E 1 27 ? -14.928 57.073 -48.810 1.00 92.16 13 THR E CA 1
ATOM 12087 C C . THR E 1 27 ? -15.936 57.921 -47.990 1.00 93.07 13 THR E C 1
ATOM 12088 O O . THR E 1 27 ? -17.080 57.507 -47.719 1.00 94.06 13 THR E O 1
ATOM 12092 N N . GLU E 1 28 ? -15.544 59.113 -47.609 1.00 90.38 14 GLU E N 1
ATOM 12093 C CA . GLU E 1 28 ? -16.463 60.202 -47.363 1.00 96.36 14 GLU E CA 1
ATOM 12094 C C . GLU E 1 28 ? -16.776 60.343 -45.867 1.00 96.73 14 GLU E C 1
ATOM 12095 O O . GLU E 1 28 ? -17.925 60.538 -45.465 1.00 95.72 14 GLU E O 1
ATOM 12101 N N . TYR E 1 29 ? -15.760 60.234 -45.039 1.00 93.45 15 TYR E N 1
ATOM 12102 C CA . TYR E 1 29 ? -15.967 59.739 -43.661 1.00 89.29 15 TYR E CA 1
ATOM 12103 C C . TYR E 1 29 ? -14.668 59.850 -42.883 1.00 90.59 15 TYR E C 1
ATOM 12104 O O . TYR E 1 29 ? -13.596 59.471 -43.367 1.00 87.40 15 TYR E O 1
ATOM 12113 N N . ARG E 1 30 ? -14.766 60.354 -41.660 1.00 93.16 16 ARG E N 1
ATOM 12114 C CA . ARG E 1 30 ? -13.622 60.471 -40.751 1.00 92.98 16 ARG E CA 1
ATOM 12115 C C . ARG E 1 30 ? -13.844 59.575 -39.554 1.00 89.06 16 ARG E C 1
ATOM 12116 O O . ARG E 1 30 ? -14.954 59.479 -39.025 1.00 89.56 16 ARG E O 1
ATOM 12124 N N . TYR E 1 31 ? -12.793 58.904 -39.109 1.00 85.00 17 TYR E N 1
ATOM 12125 C CA . TYR E 1 31 ? -12.892 58.013 -37.961 1.00 82.57 17 TYR E CA 1
ATOM 12126 C C . TYR E 1 31 ? -13.327 58.816 -36.746 1.00 82.95 17 TYR E C 1
ATOM 12127 O O . TYR E 1 31 ? -12.723 59.857 -36.444 1.00 86.25 17 TYR E O 1
ATOM 12136 N N . PRO E 1 32 ? -14.352 58.376 -35.999 1.00 82.61 18 PRO E N 1
ATOM 12137 C CA . PRO E 1 32 ? -14.654 59.001 -34.720 1.00 83.24 18 PRO E CA 1
ATOM 12138 C C . PRO E 1 32 ? -13.426 59.109 -33.836 1.00 84.59 18 PRO E C 1
ATOM 12139 O O . PRO E 1 32 ? -12.704 58.143 -33.613 1.00 83.00 18 PRO E O 1
ATOM 12143 N N . SER E 1 33 ? -13.196 60.317 -33.319 1.00 87.48 19 SER E N 1
ATOM 12144 C CA . SER E 1 33 ? -12.455 60.473 -32.070 1.00 88.92 19 SER E CA 1
ATOM 12145 C C . SER E 1 33 ? -12.832 59.371 -31.082 1.00 84.09 19 SER E C 1
ATOM 12146 O O . SER E 1 33 ? -11.952 58.731 -30.509 1.00 80.76 19 SER E O 1
ATOM 12149 N N . THR E 1 34 ? -14.126 59.139 -30.897 1.00 81.95 20 THR E N 1
ATOM 12150 C CA . THR E 1 34 ? -14.609 58.054 -30.075 1.00 80.41 20 THR E CA 1
ATOM 12151 C C . THR E 1 34 ? -16.061 57.785 -30.412 1.00 75.55 20 THR E C 1
ATOM 12152 O O . THR E 1 34 ? -16.788 58.670 -30.790 1.00 76.14 20 THR E O 1
ATOM 12156 N N . PHE E 1 35 ? -16.476 56.548 -30.180 1.00 72.31 21 PHE E N 1
ATOM 12157 C CA . PHE E 1 35 ? -17.816 56.095 -30.554 1.00 71.78 21 PHE E CA 1
ATOM 12158 C C . PHE E 1 35 ? -18.768 56.430 -29.429 1.00 72.79 21 PHE E C 1
ATOM 12159 O O . PHE E 1 35 ? -18.994 55.643 -28.513 1.00 73.04 21 PHE E O 1
ATOM 12167 N N . GLU E 1 36 ? -19.330 57.637 -29.481 1.00 76.47 22 GLU E N 1
ATOM 12168 C CA . GLU E 1 36 ? -20.373 58.066 -28.555 1.00 76.69 22 GLU E CA 1
ATOM 12169 C C . GLU E 1 36 ? -21.786 57.972 -29.123 1.00 78.71 22 GLU E C 1
ATOM 12170 O O . GLU E 1 36 ? -22.738 58.014 -28.367 1.00 82.45 22 GLU E O 1
ATOM 12176 N N . HIS E 1 37 ? -21.915 57.824 -30.435 1.00 79.48 23 HIS E N 1
ATOM 12177 C CA . HIS E 1 37 ? -23.199 58.000 -31.120 1.00 81.41 23 HIS E CA 1
ATOM 12178 C C . HIS E 1 37 ? -23.354 56.902 -32.142 1.00 80.74 23 HIS E C 1
ATOM 12179 O O . HIS E 1 37 ? -22.428 56.610 -32.889 1.00 78.79 23 HIS E O 1
ATOM 12186 N N . GLU E 1 38 ? -24.539 56.291 -32.181 1.00 85.16 24 GLU E N 1
ATOM 12187 C CA . GLU E 1 38 ? -24.784 55.177 -33.090 1.00 85.19 24 GLU E CA 1
ATOM 12188 C C . GLU E 1 38 ? -24.512 55.554 -34.556 1.00 83.07 24 GLU E C 1
ATOM 12189 O O . GLU E 1 38 ? -24.155 54.707 -35.345 1.00 82.78 24 GLU E O 1
ATOM 12195 N N . ALA E 1 39 ? -24.663 56.827 -34.898 1.00 84.59 25 ALA E N 1
ATOM 12196 C CA . ALA E 1 39 ? -24.550 57.259 -36.271 1.00 84.23 25 ALA E CA 1
ATOM 12197 C C . ALA E 1 39 ? -23.109 57.236 -36.746 1.00 83.05 25 ALA E C 1
ATOM 12198 O O . ALA E 1 39 ? -22.849 56.952 -37.921 1.00 81.04 25 ALA E O 1
ATOM 12200 N N . GLN E 1 40 ? -22.169 57.566 -35.885 1.00 82.02 26 GLN E N 1
ATOM 12201 C CA . GLN E 1 40 ? -20.752 57.358 -36.203 1.00 81.16 26 GLN E CA 1
ATOM 12202 C C . GLN E 1 40 ? -20.484 55.882 -36.483 1.00 78.83 26 GLN E C 1
ATOM 12203 O O . GLN E 1 40 ? -19.714 55.552 -37.395 1.00 80.78 26 GLN E O 1
ATOM 12209 N N . PHE E 1 41 ? -21.081 54.981 -35.704 1.00 76.62 27 PHE E N 1
ATOM 12210 C CA . PHE E 1 41 ? -20.815 53.559 -35.868 1.00 71.82 27 PHE E CA 1
ATOM 12211 C C . PHE E 1 41 ? -21.422 53.036 -37.176 1.00 72.69 27 PHE E C 1
ATOM 12212 O O . PHE E 1 41 ? -20.745 52.350 -37.938 1.00 74.53 27 PHE E O 1
ATOM 12220 N N . LYS E 1 42 ? -22.666 53.340 -37.428 1.00 73.80 28 LYS E N 1
ATOM 12221 C CA . LYS E 1 42 ? -23.292 52.991 -38.712 1.00 75.04 28 LYS E CA 1
ATOM 12222 C C . LYS E 1 42 ? -22.539 53.610 -39.870 1.00 75.84 28 LYS E C 1
ATOM 12223 O O . LYS E 1 42 ? -22.433 53.001 -40.937 1.00 79.31 28 LYS E O 1
ATOM 12229 N N . ASP E 1 43 ? -22.024 54.816 -39.710 1.00 78.72 29 ASP E N 1
ATOM 12230 C CA . ASP E 1 43 ? -21.184 55.429 -40.739 1.00 79.84 29 ASP E CA 1
ATOM 12231 C C . ASP E 1 43 ? -19.925 54.618 -40.984 1.00 77.32 29 ASP E C 1
ATOM 12232 O O . ASP E 1 43 ? -19.565 54.358 -42.141 1.00 82.08 29 ASP E O 1
ATOM 12237 N N . THR E 1 44 ? -19.266 54.188 -39.922 1.00 72.06 30 THR E N 1
ATOM 12238 C CA . THR E 1 44 ? -18.163 53.240 -40.038 1.00 72.29 30 THR E CA 1
ATOM 12239 C C . THR E 1 44 ? -18.583 51.969 -40.854 1.00 73.12 30 THR E C 1
ATOM 12240 O O . THR E 1 44 ? -17.956 51.619 -41.839 1.00 72.04 30 THR E O 1
ATOM 12244 N N . VAL E 1 45 ? -19.703 51.394 -40.480 1.00 70.78 31 VAL E N 1
ATOM 12245 C CA . VAL E 1 45 ? -20.145 50.169 -41.118 1.00 67.45 31 VAL E CA 1
ATOM 12246 C C . VAL E 1 45 ? -20.381 50.400 -42.601 1.00 68.69 31 VAL E C 1
ATOM 12247 O O . VAL E 1 45 ? -20.053 49.532 -43.442 1.00 68.93 31 VAL E O 1
ATOM 12251 N N . LEU E 1 46 ? -20.926 51.566 -42.956 1.00 68.52 32 LEU E N 1
ATOM 12252 C CA . LEU E 1 46 ? -21.158 51.880 -44.366 1.00 71.40 32 LEU E CA 1
ATOM 12253 C C . LEU E 1 46 ? -19.848 52.094 -45.124 1.00 69.96 32 LEU E C 1
ATOM 12254 O O . LEU E 1 46 ? -19.669 51.598 -46.224 1.00 71.30 32 LEU E O 1
ATOM 12259 N N . GLU E 1 47 ? -18.909 52.802 -44.498 1.00 69.55 33 GLU E N 1
ATOM 12260 C CA . GLU E 1 47 ? -17.540 52.838 -44.998 1.00 70.23 33 GLU E CA 1
ATOM 12261 C C . GLU E 1 47 ? -17.008 51.418 -45.340 1.00 71.07 33 GLU E C 1
ATOM 12262 O O . GLU E 1 47 ? -16.591 51.173 -46.458 1.00 75.63 33 GLU E O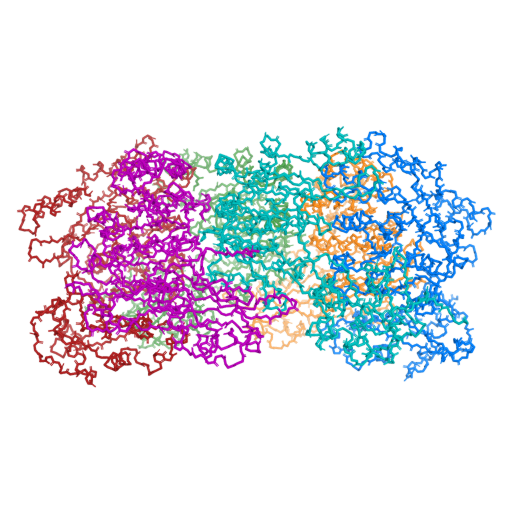 1
ATOM 12268 N N . PHE E 1 48 ? -17.146 50.507 -44.390 1.00 70.73 34 PHE E N 1
ATOM 12269 C CA . PHE E 1 48 ? -16.698 49.155 -44.628 1.00 68.97 34 PHE E CA 1
ATOM 12270 C C . PHE E 1 48 ? -17.448 48.508 -45.788 1.00 69.10 34 PHE E C 1
ATOM 12271 O O . PHE E 1 48 ? -16.877 47.716 -46.544 1.00 70.12 34 PHE E O 1
ATOM 12279 N N . LEU E 1 49 ? -18.742 48.821 -45.919 1.00 69.69 35 LEU E N 1
ATOM 12280 C CA . LEU E 1 49 ? -19.506 48.280 -47.039 1.00 69.91 35 LEU E CA 1
ATOM 12281 C C . LEU E 1 49 ? -19.033 48.809 -48.398 1.00 69.87 35 LEU E C 1
ATOM 12282 O O . LEU E 1 49 ? -19.067 48.097 -49.382 1.00 68.18 35 LEU E O 1
ATOM 12287 N N . ALA E 1 50 ? -18.576 50.059 -48.430 1.00 73.04 36 ALA E N 1
ATOM 12288 C CA . ALA E 1 50 ? -18.071 50.623 -49.679 1.00 74.97 36 ALA E CA 1
ATOM 12289 C C . ALA E 1 50 ? -16.932 49.791 -50.261 1.00 73.74 36 ALA E C 1
ATOM 12290 O O . ALA E 1 50 ? -16.841 49.609 -51.469 1.00 77.76 36 ALA E O 1
ATOM 12292 N N . HIS E 1 51 ? -16.071 49.242 -49.390 1.00 72.78 37 HIS E N 1
ATOM 12293 C CA . HIS E 1 51 ? -15.061 48.287 -49.815 1.00 72.98 37 HIS E CA 1
ATOM 12294 C C . HIS E 1 51 ? -15.587 46.854 -49.929 1.00 75.48 37 HIS E C 1
ATOM 12295 O O . HIS E 1 51 ? -14.789 45.925 -50.073 1.00 76.68 37 HIS E O 1
ATOM 12302 N N . GLU E 1 52 ? -16.901 46.669 -49.850 1.00 76.62 38 GLU E N 1
ATOM 12303 C CA . GLU E 1 52 ? -17.517 45.352 -49.971 1.00 77.57 38 GLU E CA 1
ATOM 12304 C C . GLU E 1 52 ? -17.001 44.387 -48.913 1.00 77.69 38 GLU E C 1
ATOM 12305 O O . GLU E 1 52 ? -16.930 43.175 -49.147 1.00 81.40 38 GLU E O 1
ATOM 12311 N N . ALA E 1 53 ? -16.674 44.908 -47.725 1.00 72.89 39 ALA E N 1
ATOM 12312 C CA . ALA E 1 53 ? -16.296 44.059 -46.605 1.00 69.10 39 ALA E CA 1
ATOM 12313 C C . ALA E 1 53 ? -17.397 43.074 -46.284 1.00 67.02 39 ALA E C 1
ATOM 12314 O O . ALA E 1 53 ? -18.562 43.242 -46.654 1.00 67.03 39 ALA E O 1
ATOM 12316 N N . SER E 1 54 ? -17.007 41.966 -45.673 1.00 68.83 40 SER E N 1
ATOM 12317 C CA . SER E 1 54 ? -17.923 40.888 -45.305 1.00 66.71 40 SER E CA 1
ATOM 12318 C C . SER E 1 54 ? -18.211 40.858 -43.801 1.00 68.00 40 SER E C 1
ATOM 12319 O O . SER E 1 54 ? -19.368 40.758 -43.411 1.00 72.98 40 SER E O 1
ATOM 12322 N N . ASP E 1 55 ? -17.174 40.928 -42.966 1.00 69.29 41 ASP E N 1
ATOM 12323 C CA . ASP E 1 55 ? -17.307 40.654 -41.548 1.00 70.54 41 ASP E CA 1
ATOM 12324 C C . ASP E 1 55 ? -16.668 41.774 -40.742 1.00 68.48 41 ASP E C 1
ATOM 12325 O O . ASP E 1 55 ? -15.563 42.166 -41.040 1.00 76.85 41 ASP E O 1
ATOM 12330 N N . ILE E 1 56 ? -17.395 42.271 -39.744 1.00 62.32 42 ILE E N 1
ATOM 12331 C CA . ILE E 1 56 ? -16.890 43.295 -38.850 1.00 59.59 42 ILE E CA 1
ATOM 12332 C C . ILE E 1 56 ? -16.546 42.621 -37.521 1.00 55.70 42 ILE E C 1
ATOM 12333 O O . ILE E 1 56 ? -17.419 42.086 -36.850 1.00 52.98 42 ILE E O 1
ATOM 12338 N N . ILE E 1 57 ? -15.280 42.692 -37.152 1.00 57.85 43 ILE E N 1
ATOM 12339 C CA . ILE E 1 57 ? -14.822 42.371 -35.801 1.00 60.09 43 ILE E CA 1
ATOM 12340 C C . ILE E 1 57 ? -14.545 43.678 -35.062 1.00 58.38 43 ILE E C 1
ATOM 12341 O O . ILE E 1 57 ? -13.807 44.530 -35.541 1.00 61.50 43 ILE E O 1
ATOM 12346 N N . ILE E 1 58 ? -15.179 43.831 -33.916 1.00 59.18 44 ILE E N 1
ATOM 12347 C CA . ILE E 1 58 ? -14.890 44.901 -32.963 1.00 58.24 44 ILE E CA 1
ATOM 12348 C C . ILE E 1 58 ? -14.439 44.275 -31.668 1.00 57.34 44 ILE E C 1
ATOM 12349 O O . ILE E 1 58 ? -15.134 43.436 -31.083 1.00 52.18 44 ILE E O 1
ATOM 12354 N N . LYS E 1 59 ? -13.245 44.632 -31.217 1.00 61.30 45 LYS E N 1
ATOM 12355 C CA . LYS E 1 59 ? -12.620 44.009 -30.051 1.00 62.56 45 LYS E CA 1
ATOM 12356 C C . LYS E 1 59 ? -11.828 45.113 -29.312 1.00 62.30 45 LYS E C 1
ATOM 12357 O O . LYS E 1 59 ? -11.229 45.967 -29.927 1.00 62.90 45 LYS E O 1
ATOM 12363 N N . GLN E 1 60 ? -11.776 44.961 -27.993 1.00 61.73 46 GLN E N 1
ATOM 12364 C CA . GLN E 1 60 ? -11.059 45.900 -27.160 1.00 62.42 46 GLN E CA 1
ATOM 12365 C C . GLN E 1 60 ? -9.565 45.860 -27.484 1.00 63.48 46 GLN E C 1
ATOM 12366 O O . GLN E 1 60 ? -9.005 44.765 -27.709 1.00 62.28 46 GLN E O 1
ATOM 12372 N N . GLY E 1 61 ? -8.945 47.042 -27.525 1.00 65.71 47 GLY E N 1
ATOM 12373 C CA . GLY E 1 61 ? -7.528 47.130 -27.755 1.00 69.27 47 GLY E CA 1
ATOM 12374 C C . GLY E 1 61 ? -7.101 46.903 -29.198 1.00 72.35 47 GLY E C 1
ATOM 12375 O O . GLY E 1 61 ? -5.898 46.822 -29.466 1.00 73.59 47 GLY E O 1
ATOM 12376 N N . VAL E 1 62 ? -8.043 46.811 -30.137 1.00 69.56 48 VAL E N 1
ATOM 12377 C CA . VAL E 1 62 ? -7.740 46.912 -31.554 1.00 68.76 48 VAL E CA 1
ATOM 12378 C C . VAL E 1 62 ? -8.783 47.794 -32.213 1.00 64.88 48 VAL E C 1
ATOM 12379 O O . VAL E 1 62 ? -9.920 47.909 -31.724 1.00 67.43 48 VAL E O 1
ATOM 12383 N N . ALA E 1 63 ? -8.408 48.395 -33.339 1.00 62.71 49 ALA E N 1
ATOM 12384 C CA . ALA E 1 63 ? -9.372 49.114 -34.159 1.00 63.98 49 ALA E CA 1
ATOM 12385 C C . ALA E 1 63 ? -10.443 48.188 -34.689 1.00 58.95 49 ALA E C 1
ATOM 12386 O O . ALA E 1 63 ? -10.183 47.006 -34.950 1.00 66.27 49 ALA E O 1
ATOM 12388 N N . ILE E 1 64 ? -11.641 48.710 -34.857 1.00 57.01 50 ILE E N 1
ATOM 12389 C CA . ILE E 1 64 ? -12.666 48.028 -35.635 1.00 58.15 50 ILE E CA 1
ATOM 12390 C C . ILE E 1 64 ? -12.046 47.540 -36.941 1.00 58.89 50 ILE E C 1
ATOM 12391 O O . ILE E 1 64 ? -11.464 48.328 -37.672 1.00 63.72 50 ILE E O 1
ATOM 12396 N N . SER E 1 65 ? -12.173 46.242 -37.219 1.00 58.32 51 SER E N 1
ATOM 12397 C CA . SER E 1 65 ? -11.649 45.648 -38.426 1.00 60.14 51 SER E CA 1
ATOM 12398 C C . SER E 1 65 ? -12.761 44.961 -39.209 1.00 59.94 51 SER E C 1
ATOM 12399 O O . SER E 1 65 ? -13.813 44.647 -38.672 1.00 57.98 51 SER E O 1
ATOM 12402 N N . ALA E 1 66 ? -12.509 44.739 -40.497 1.00 59.11 52 ALA E N 1
ATOM 12403 C CA . ALA E 1 66 ? -13.419 44.017 -41.350 1.00 57.86 52 ALA E CA 1
ATOM 12404 C C . ALA E 1 66 ? -12.631 43.151 -42.324 1.00 60.64 52 ALA E C 1
ATOM 12405 O O . ALA E 1 66 ? -11.486 43.467 -42.650 1.00 63.48 52 ALA E O 1
ATOM 12407 N N . LYS E 1 67 ? -13.259 42.076 -42.787 1.00 61.73 53 LYS E N 1
ATOM 12408 C CA . LYS E 1 67 ? -12.707 41.264 -43.862 1.00 63.05 53 LYS E CA 1
ATOM 12409 C C . LYS E 1 67 ? -13.201 41.809 -45.195 1.00 63.67 53 LYS E C 1
ATOM 12410 O O . LYS E 1 67 ? -14.212 41.402 -45.721 1.00 67.59 53 LYS E O 1
ATOM 12416 N N . VAL E 1 68 ? -12.472 42.747 -45.737 1.00 66.09 54 VAL E N 1
ATOM 12417 C CA . VAL E 1 68 ? -12.486 43.045 -47.171 1.00 70.23 54 VAL E CA 1
ATOM 12418 C C . VAL E 1 68 ? -11.639 41.995 -47.898 1.00 69.86 54 VAL E C 1
ATOM 12419 O O . VAL E 1 68 ? -10.607 41.561 -47.429 1.00 73.98 54 VAL E O 1
ATOM 12423 N N . LYS E 1 69 ? -12.150 41.539 -49.042 1.00 70.49 55 LYS E N 1
ATOM 12424 C CA . LYS E 1 69 ? -11.483 40.563 -49.878 1.00 74.34 55 LYS E CA 1
ATOM 12425 C C . LYS E 1 69 ? -11.045 39.345 -49.081 1.00 74.27 55 LYS E C 1
ATOM 12426 O O . LYS E 1 69 ? -10.194 38.573 -49.577 1.00 73.98 55 LYS E O 1
ATOM 12432 N N . GLY E 1 70 ? -11.623 39.085 -47.902 1.00 74.42 56 GLY E N 1
ATOM 12433 C CA . GLY E 1 70 ? -11.254 37.983 -47.091 1.00 73.13 56 GLY E CA 1
ATOM 12434 C C . GLY E 1 70 ? -10.072 38.211 -46.172 1.00 70.33 56 GLY E C 1
ATOM 12435 O O . GLY E 1 70 ? -9.943 37.495 -45.141 1.00 71.43 56 GLY E O 1
ATOM 12436 N N . THR E 1 71 ? -9.225 39.193 -46.480 1.00 69.17 57 THR E N 1
ATOM 12437 C CA . THR E 1 71 ? -8.319 39.744 -45.484 1.00 69.96 57 THR E CA 1
ATOM 12438 C C . THR E 1 71 ? -9.097 40.727 -44.570 1.00 67.07 57 THR E C 1
ATOM 12439 O O . THR E 1 71 ? -10.192 41.176 -44.887 1.00 65.82 57 THR E O 1
ATOM 12443 N N . LEU E 1 72 ? -8.494 40.984 -43.404 1.00 64.48 58 LEU E N 1
ATOM 12444 C CA . LEU E 1 72 ? -9.084 41.881 -42.443 1.00 67.44 58 LEU E CA 1
ATOM 12445 C C . LEU E 1 72 ? -8.165 43.078 -42.193 1.00 65.26 58 LEU E C 1
ATOM 12446 O O . LEU E 1 72 ? -6.974 42.962 -42.234 1.00 61.21 58 LEU E O 1
ATOM 12451 N N . CYS E 1 73 ? -8.783 44.219 -41.909 1.00 69.60 59 CYS E N 1
ATOM 12452 C CA . CYS E 1 73 ? -8.131 45.504 -42.051 1.00 72.53 59 CYS E CA 1
ATOM 12453 C C . CYS E 1 73 ? -8.978 46.545 -41.330 1.00 70.54 59 CYS E C 1
ATOM 12454 O O . CYS E 1 73 ? -10.151 46.339 -41.044 1.00 71.74 59 CYS E O 1
ATOM 12457 N N . THR E 1 74 ? -8.379 47.705 -41.065 1.00 68.38 60 THR E N 1
ATOM 12458 C CA . THR E 1 74 ? -8.944 48.720 -40.225 1.00 65.99 60 THR E CA 1
ATOM 12459 C C . THR E 1 74 ? -9.182 49.998 -41.015 1.00 68.41 60 THR E C 1
ATOM 12460 O O . THR E 1 74 ? -8.566 50.254 -42.048 1.00 70.19 60 THR E O 1
ATOM 12464 N N . LEU E 1 75 ? -10.125 50.806 -40.517 1.00 67.66 61 LEU E N 1
ATOM 12465 C CA . LEU E 1 75 ? -10.303 52.169 -40.971 1.00 64.70 61 LEU E CA 1
ATOM 12466 C C . LEU E 1 75 ? -9.368 53.176 -40.313 1.00 65.39 61 LEU E C 1
ATOM 12467 O O . LEU E 1 75 ? -9.282 54.311 -40.744 1.00 70.75 61 LEU E O 1
ATOM 12472 N N . SER E 1 76 ? -8.702 52.776 -39.242 1.00 63.93 62 SER E N 1
ATOM 12473 C CA . SER E 1 76 ? -7.846 53.668 -38.471 1.00 64.06 62 SER E CA 1
ATOM 12474 C C . SER E 1 76 ? -6.846 52.853 -37.691 1.00 62.78 62 SER E C 1
ATOM 12475 O O . SER E 1 76 ? -7.030 51.661 -37.473 1.00 59.41 62 SER E O 1
ATOM 12478 N N . THR E 1 77 ? -5.783 53.508 -37.266 1.00 67.77 63 THR E N 1
ATOM 12479 C CA . THR E 1 77 ? -4.750 52.878 -36.456 1.00 69.70 63 THR E CA 1
ATOM 12480 C C . THR E 1 77 ? -5.065 52.889 -34.963 1.00 71.48 63 THR E C 1
ATOM 12481 O O . THR E 1 77 ? -4.320 52.287 -34.183 1.00 73.87 63 THR E O 1
ATOM 12485 N N . ARG E 1 78 ? -6.136 53.565 -34.547 1.00 71.10 64 ARG E N 1
ATOM 12486 C CA . ARG E 1 78 ? -6.383 53.843 -33.148 1.00 73.61 64 ARG E CA 1
ATOM 12487 C C . ARG E 1 78 ? -7.400 52.844 -32.583 1.00 69.22 64 ARG E C 1
ATOM 12488 O O . ARG E 1 78 ? -8.415 52.582 -33.183 1.00 64.68 64 ARG E O 1
ATOM 12496 N N . THR E 1 79 ? -7.095 52.322 -31.409 1.00 66.97 65 THR E N 1
ATOM 12497 C CA . THR E 1 79 ? -7.786 51.183 -30.853 1.00 64.06 65 THR E CA 1
ATOM 12498 C C . THR E 1 79 ? -9.063 51.598 -30.148 1.00 63.42 65 THR E C 1
ATOM 12499 O O . THR E 1 79 ? -9.308 52.753 -29.869 1.00 63.49 65 THR E O 1
ATOM 12503 N N . LEU E 1 80 ? -9.920 50.627 -29.905 1.00 65.95 66 LEU E N 1
ATOM 12504 C CA . LEU E 1 80 ? -11.222 50.853 -29.264 1.00 67.65 66 LEU E CA 1
ATOM 12505 C C . LEU E 1 80 ? -11.118 50.522 -27.770 1.00 69.20 66 LEU E C 1
ATOM 12506 O O . LEU E 1 80 ? -10.485 49.545 -27.385 1.00 70.92 66 LEU E O 1
ATOM 12511 N N . ASN E 1 81 ? -11.724 51.377 -26.958 1.00 72.01 67 ASN E N 1
ATOM 12512 C CA . ASN E 1 81 ? -11.695 51.250 -25.521 1.00 73.09 67 ASN E CA 1
ATOM 12513 C C . ASN E 1 81 ? -13.000 50.707 -24.976 1.00 70.41 67 ASN E C 1
ATOM 12514 O O . ASN E 1 81 ? -13.987 50.601 -25.704 1.00 61.77 67 ASN E O 1
ATOM 12519 N N . PHE E 1 82 ? -13.005 50.361 -23.694 1.00 74.33 68 PHE E N 1
ATOM 12520 C CA . PHE E 1 82 ? -14.080 49.535 -23.140 1.00 77.79 68 PHE E CA 1
ATOM 12521 C C . PHE E 1 82 ? -15.464 50.210 -23.284 1.00 75.37 68 PHE E C 1
ATOM 12522 O O . PHE E 1 82 ? -16.422 49.572 -23.691 1.00 70.70 68 PHE E O 1
ATOM 12530 N N . ASN E 1 83 ? -15.508 51.508 -23.030 1.00 73.44 69 ASN E N 1
ATOM 12531 C CA . ASN E 1 83 ? -16.733 52.260 -23.264 1.00 75.87 69 ASN E CA 1
ATOM 12532 C C . ASN E 1 83 ? -17.202 52.182 -24.712 1.00 72.09 69 ASN E C 1
ATOM 12533 O O . ASN E 1 83 ? -18.394 51.973 -24.959 1.00 72.10 69 ASN E O 1
ATOM 12538 N N . GLU E 1 84 ? -16.260 52.287 -25.641 1.00 71.08 70 GLU E N 1
ATOM 12539 C CA . GLU E 1 84 ? -16.616 52.247 -27.066 1.00 69.36 70 GLU E CA 1
ATOM 12540 C C . GLU E 1 84 ? -17.297 50.935 -27.415 1.00 65.73 70 GLU E C 1
ATOM 12541 O O . GLU E 1 84 ? -18.235 50.925 -28.209 1.00 64.71 70 GLU E O 1
ATOM 12547 N N . ILE E 1 85 ? -16.821 49.835 -26.849 1.00 65.33 71 ILE E N 1
ATOM 12548 C CA . ILE E 1 85 ? -17.412 48.528 -27.158 1.00 65.13 71 ILE E CA 1
ATOM 12549 C C . ILE E 1 85 ? -18.700 48.341 -26.409 1.00 65.26 71 ILE E C 1
ATOM 12550 O O . ILE E 1 85 ? -19.638 47.702 -26.922 1.00 65.71 71 ILE E O 1
ATOM 12555 N N . GLU E 1 86 ? -18.804 48.862 -25.170 1.00 65.72 72 GLU E N 1
ATOM 12556 C CA . GLU E 1 86 ? -20.063 48.795 -24.433 1.00 66.48 72 GLU E CA 1
ATOM 12557 C C . GLU E 1 86 ? -21.189 49.521 -25.198 1.00 65.46 72 GLU E C 1
ATOM 12558 O O . GLU E 1 86 ? -22.269 48.963 -25.398 1.00 67.25 72 GLU E O 1
ATOM 12564 N N . ARG E 1 87 ? -20.927 50.728 -25.653 1.00 67.62 73 ARG E N 1
ATOM 12565 C CA . ARG E 1 87 ? -21.877 51.414 -26.533 1.00 67.56 73 ARG E CA 1
ATOM 12566 C C . ARG E 1 87 ? -22.101 50.620 -27.827 1.00 67.90 73 ARG E C 1
ATOM 12567 O O . ARG E 1 87 ? -23.254 50.355 -28.194 1.00 65.90 73 ARG E O 1
ATOM 12575 N N . ILE E 1 88 ? -21.029 50.215 -28.493 1.00 65.08 74 ILE E N 1
ATOM 12576 C CA . ILE E 1 88 ? -21.163 49.547 -29.781 1.00 63.64 74 ILE E CA 1
ATOM 12577 C C . ILE E 1 88 ? -22.127 48.376 -29.681 1.00 63.04 74 ILE E C 1
ATOM 12578 O O . ILE E 1 88 ? -22.996 48.193 -30.529 1.00 68.43 74 ILE E O 1
ATOM 12583 N N . ALA E 1 89 ? -21.965 47.562 -28.627 1.00 58.77 75 ALA E N 1
ATOM 12584 C CA . ALA E 1 89 ? -22.796 46.385 -28.455 1.00 58.66 75 ALA E CA 1
ATOM 12585 C C . ALA E 1 89 ? -24.123 46.669 -27.805 1.00 61.27 75 ALA E C 1
ATOM 12586 O O . ALA E 1 89 ? -25.050 45.837 -27.900 1.00 65.57 75 ALA E O 1
ATOM 12588 N N . LEU E 1 90 ? -24.289 47.833 -27.149 1.00 61.95 76 LEU E N 1
ATOM 12589 C CA . LEU E 1 90 ? -25.616 48.378 -26.947 1.00 61.25 76 LEU E CA 1
ATOM 12590 C C . LEU E 1 90 ? -26.343 48.575 -28.282 1.00 61.30 76 LEU E C 1
ATOM 12591 O O . LEU E 1 90 ? -27.497 48.187 -28.427 1.00 60.67 76 LEU E O 1
ATOM 12596 N N . TRP E 1 91 ? -25.672 49.176 -29.252 1.00 61.44 77 TRP E N 1
ATOM 12597 C CA . TRP E 1 91 ? -26.330 49.455 -30.534 1.00 62.46 77 TRP E CA 1
ATOM 12598 C C . TRP E 1 91 ? -26.597 48.148 -31.315 1.00 62.72 77 TRP E C 1
ATOM 12599 O O . TRP E 1 91 ? -27.673 47.965 -31.855 1.00 63.89 77 TRP E O 1
ATOM 12610 N N . ALA E 1 92 ? -25.611 47.252 -31.353 1.00 60.28 78 ALA E N 1
ATOM 12611 C CA . ALA E 1 92 ? -25.650 46.134 -32.274 1.00 61.93 78 ALA E CA 1
ATOM 12612 C C . ALA E 1 92 ? -26.295 44.923 -31.651 1.00 63.40 78 ALA E C 1
ATOM 12613 O O . ALA E 1 92 ? -27.164 44.293 -32.292 1.00 68.99 78 ALA E O 1
ATOM 12615 N N . SER E 1 93 ? -25.887 44.536 -30.442 1.00 65.48 79 SER E N 1
ATOM 12616 C CA . SER E 1 93 ? -26.448 43.357 -29.796 1.00 65.86 79 SER E CA 1
ATOM 12617 C C . SER E 1 93 ? -27.819 43.692 -29.221 1.00 70.72 79 SER E C 1
ATOM 12618 O O . SER E 1 93 ? -28.082 43.414 -28.026 1.00 72.63 79 SER E O 1
ATOM 12621 N N . GLY E 1 94 ? -28.694 44.241 -30.046 1.00 73.77 80 GLY E N 1
ATOM 12622 C CA . GLY E 1 94 ? -29.940 44.775 -29.567 1.00 84.22 80 GLY E CA 1
ATOM 12623 C C . GLY E 1 94 ? -29.805 45.488 -28.203 1.00 91.46 80 GLY E C 1
ATOM 12624 O O . GLY E 1 94 ? -28.730 46.023 -27.843 1.00 88.78 80 GLY E O 1
ATOM 12625 N N . SER E 1 95 ? -30.803 45.322 -27.333 1.00 98.48 81 SER E N 1
ATOM 12626 C CA . SER E 1 95 ? -30.954 46.078 -26.147 1.00 107.25 81 SER E CA 1
ATOM 12627 C C . SER E 1 95 ? -29.950 45.708 -25.052 1.00 103.61 81 SER E C 1
ATOM 12628 O O . SER E 1 95 ? -30.260 45.841 -23.857 1.00 104.78 81 SER E O 1
ATOM 12631 N N . SER E 1 96 ? -28.743 45.300 -25.459 1.00 88.80 82 SER E N 1
ATOM 12632 C CA . SER E 1 96 ? -27.700 44.958 -24.528 1.00 83.93 82 SER E CA 1
ATOM 12633 C C . SER E 1 96 ? -27.182 46.187 -23.731 1.00 80.18 82 SER E C 1
ATOM 12634 O O . SER E 1 96 ? -26.114 46.704 -24.000 1.00 76.44 82 SER E O 1
ATOM 12637 N N . SER E 1 97 ? -27.998 46.626 -22.788 1.00 79.72 83 SER E N 1
ATOM 12638 C CA . SER E 1 97 ? -27.634 47.815 -21.991 1.00 81.54 83 SER E CA 1
ATOM 12639 C C . SER E 1 97 ? -26.358 47.558 -21.168 1.00 77.71 83 SER E C 1
ATOM 12640 O O . SER E 1 97 ? -25.502 48.421 -21.051 1.00 79.52 83 SER E O 1
ATOM 12643 N N . VAL E 1 98 ? -26.238 46.355 -20.631 1.00 75.66 84 VAL E N 1
ATOM 12644 C CA . VAL E 1 98 ? -25.071 45.970 -19.861 1.00 77.93 84 VAL E CA 1
ATOM 12645 C C . VAL E 1 98 ? -24.599 44.577 -20.342 1.00 77.72 84 VAL E C 1
ATOM 12646 O O . VAL E 1 98 ? -24.868 43.564 -19.709 1.00 75.92 84 VAL E O 1
ATOM 12650 N N . LEU E 1 99 ? -23.859 44.561 -21.425 1.00 77.67 85 LEU E N 1
ATOM 12651 C CA . LEU E 1 99 ? -23.552 43.303 -22.093 1.00 79.39 85 LEU E CA 1
ATOM 12652 C C . LEU E 1 99 ? -22.574 42.448 -21.291 1.00 74.13 85 LEU E C 1
ATOM 12653 O O . LEU E 1 99 ? -22.632 41.225 -21.372 1.00 75.17 85 LEU E O 1
ATOM 12658 N N . THR E 1 100 ? -21.684 43.064 -20.535 1.00 71.32 86 THR E N 1
ATOM 12659 C CA . THR E 1 100 ? -20.763 42.316 -19.701 1.00 69.70 86 THR E CA 1
ATOM 12660 C C . THR E 1 100 ? -21.503 41.453 -18.702 1.00 70.02 86 THR E C 1
ATOM 12661 O O . THR E 1 100 ? -21.209 40.273 -18.547 1.00 72.02 86 THR E O 1
ATOM 12665 N N . GLU E 1 101 ? -22.450 42.031 -17.989 1.00 76.70 87 GLU E N 1
ATOM 12666 C CA . GLU E 1 101 ? -23.342 41.218 -17.129 1.00 76.80 87 GLU E CA 1
ATOM 12667 C C . GLU E 1 101 ? -24.270 40.370 -17.972 1.00 70.20 87 GLU E C 1
ATOM 12668 O O . GLU E 1 101 ? -24.585 39.247 -17.583 1.00 63.40 87 GLU E O 1
ATOM 12674 N N . LEU E 1 102 ? -24.739 40.896 -19.096 1.00 73.72 88 LEU E N 1
ATOM 12675 C CA . LEU E 1 102 ? -25.506 40.080 -20.048 1.00 76.77 88 LEU E CA 1
ATOM 12676 C C . LEU E 1 102 ? -24.739 38.801 -20.468 1.00 70.37 88 LEU E C 1
ATOM 12677 O O . LEU E 1 102 ? -25.320 37.762 -20.565 1.00 72.34 88 LEU E O 1
ATOM 12682 N N . ALA E 1 103 ? -23.431 38.929 -20.618 1.00 65.48 89 ALA E N 1
ATOM 12683 C CA . ALA E 1 103 ? -22.609 37.870 -21.155 1.00 61.78 89 ALA E CA 1
ATOM 12684 C C . ALA E 1 103 ? -22.086 36.945 -20.091 1.00 61.37 89 ALA E C 1
ATOM 12685 O O . ALA E 1 103 ? -21.120 36.205 -20.303 1.00 64.56 89 ALA E O 1
ATOM 12687 N N . SER E 1 104 ? -22.672 36.909 -18.917 1.00 64.14 90 SER E N 1
ATOM 12688 C CA . SER E 1 104 ? -22.590 35.774 -17.977 1.00 66.31 90 SER E CA 1
ATOM 12689 C C . SER E 1 104 ? -23.549 34.673 -18.433 1.00 72.22 90 SER E C 1
ATOM 12690 O O . SER E 1 104 ? -24.602 34.375 -17.830 1.00 70.75 90 SER E O 1
ATOM 12693 N N . LYS E 1 105 ? -23.122 34.043 -19.536 1.00 70.40 91 LYS E N 1
ATOM 12694 C CA . LYS E 1 105 ? -23.542 32.657 -19.842 1.00 66.47 91 LYS E CA 1
ATOM 12695 C C . LYS E 1 105 ? -24.699 32.642 -20.773 1.00 68.33 91 LYS E C 1
ATOM 12696 O O . LYS E 1 105 ? -25.217 31.567 -21.038 1.00 68.64 91 LYS E O 1
ATOM 12702 N N . LYS E 1 106 ? -25.142 33.799 -21.295 1.00 72.83 92 LYS E N 1
ATOM 12703 C CA . LYS E 1 106 ? -26.071 33.866 -22.383 1.00 77.18 92 LYS E CA 1
ATOM 12704 C C . LYS E 1 106 ? -25.323 34.148 -23.677 1.00 73.88 92 LYS E C 1
ATOM 12705 O O . LYS E 1 106 ? -24.533 35.104 -23.760 1.00 77.98 92 LYS E O 1
ATOM 12711 N N . LEU E 1 107 ? -25.579 33.343 -24.697 1.00 67.01 93 LEU E N 1
ATOM 12712 C CA . LEU E 1 107 ? -25.157 33.632 -26.047 1.00 63.91 93 LEU E CA 1
ATOM 12713 C C . LEU E 1 107 ? -25.948 34.779 -26.639 1.00 61.37 93 LEU E C 1
ATOM 12714 O O . LEU E 1 107 ? -27.156 34.828 -26.504 1.00 63.33 93 LEU E O 1
ATOM 12719 N N . ILE E 1 108 ? -25.237 35.698 -27.281 1.00 58.52 94 ILE E N 1
ATOM 12720 C CA . ILE E 1 108 ? -25.807 36.930 -27.804 1.00 59.90 94 ILE E CA 1
ATOM 12721 C C . ILE E 1 108 ? -25.678 36.909 -29.294 1.00 59.30 94 ILE E C 1
ATOM 12722 O O . ILE E 1 108 ? -24.608 37.239 -29.839 1.00 62.32 94 ILE E O 1
ATOM 12727 N N . ASN E 1 109 ? -26.753 36.500 -29.980 1.00 59.30 95 ASN E N 1
ATOM 12728 C CA . ASN E 1 109 ? -26.833 36.545 -31.439 1.00 55.91 95 ASN E CA 1
ATOM 12729 C C . ASN E 1 109 ? -28.036 37.366 -31.823 1.00 54.85 95 ASN E C 1
ATOM 12730 O O . ASN E 1 109 ? -29.144 36.976 -31.541 1.00 55.29 95 ASN E O 1
ATOM 12735 N N . THR E 1 110 ? -27.811 38.447 -32.546 1.00 55.77 96 THR E N 1
ATOM 12736 C CA . THR E 1 110 ? -28.852 39.375 -32.943 1.00 60.70 96 THR E CA 1
ATOM 12737 C C . THR E 1 110 ? -28.731 39.664 -34.427 1.00 64.38 96 THR E C 1
ATOM 12738 O O . THR E 1 110 ? -27.846 39.141 -35.124 1.00 63.98 96 THR E O 1
ATOM 12742 N N . ARG E 1 111 ? -29.664 40.465 -34.925 1.00 72.96 97 ARG E N 1
ATOM 12743 C CA . ARG E 1 111 ? -29.578 41.040 -36.267 1.00 78.15 97 ARG E CA 1
ATOM 12744 C C . ARG E 1 111 ? -29.485 42.558 -36.171 1.00 73.73 97 ARG E C 1
ATOM 12745 O O . ARG E 1 111 ? -30.102 43.167 -35.305 1.00 76.66 97 ARG E O 1
ATOM 12753 N N . TYR E 1 112 ? -28.681 43.141 -37.045 1.00 73.13 98 TYR E N 1
ATOM 12754 C CA . TYR E 1 112 ? -28.433 44.577 -37.054 1.00 72.48 98 TYR E CA 1
ATOM 12755 C C . TYR E 1 112 ? -28.427 45.066 -38.486 1.00 75.01 98 TYR E C 1
ATOM 12756 O O . TYR E 1 112 ? -27.619 44.591 -39.297 1.00 80.22 98 TYR E O 1
ATOM 12765 N N . GLU E 1 113 ? -29.291 46.017 -38.794 1.00 77.57 99 GLU E N 1
ATOM 12766 C CA . GLU E 1 113 ? -29.411 46.580 -40.134 1.00 80.51 99 GLU E CA 1
ATOM 12767 C C . GLU E 1 113 ? -28.877 48.010 -40.134 1.00 76.59 99 GLU E C 1
ATOM 12768 O O . GLU E 1 113 ? -29.003 48.737 -39.166 1.00 78.16 99 GLU E O 1
ATOM 12774 N N . VAL E 1 114 ? -28.247 48.394 -41.236 1.00 76.03 100 VAL E N 1
ATOM 12775 C CA . VAL E 1 114 ? -27.879 49.778 -41.501 1.00 78.24 100 VAL E CA 1
ATOM 12776 C C . VAL E 1 114 ? -28.236 50.101 -42.951 1.00 82.07 100 VAL E C 1
ATOM 12777 O O . VAL E 1 114 ? -28.093 49.272 -43.845 1.00 82.59 100 VAL E O 1
ATOM 12781 N N . PHE E 1 115 ? -28.690 51.342 -43.161 1.00 86.88 101 PHE E N 1
ATOM 12782 C CA . PHE E 1 115 ? -29.422 51.718 -44.357 1.00 91.33 101 PHE E CA 1
ATOM 12783 C C . PHE E 1 115 ? -28.608 52.719 -45.148 1.00 91.61 101 PHE E C 1
ATOM 12784 O O . PHE E 1 115 ? -28.258 53.766 -44.643 1.00 93.07 101 PHE E O 1
ATOM 12792 N N . HIS E 1 116 ? -28.327 52.396 -46.403 1.00 95.82 102 HIS E N 1
ATOM 12793 C CA . HIS E 1 116 ? -27.598 53.311 -47.275 1.00 94.49 102 HIS E CA 1
ATOM 12794 C C . HIS E 1 116 ? -28.365 54.617 -47.439 1.00 96.71 102 HIS E C 1
ATOM 12795 O O . HIS E 1 116 ? -29.585 54.598 -47.590 1.00 100.02 102 HIS E O 1
ATOM 12802 N N . PRO E 1 117 ? -27.696 55.765 -47.320 1.00 99.93 103 PRO E N 1
ATOM 12803 C CA . PRO E 1 117 ? -28.417 57.044 -47.437 1.00 103.57 103 PRO E CA 1
ATOM 12804 C C . PRO E 1 117 ? -28.996 57.268 -48.829 1.00 107.13 103 PRO E C 1
ATOM 12805 O O . PRO E 1 117 ? -30.178 57.608 -48.962 1.00 111.06 103 PRO E O 1
ATOM 12809 N N . THR E 1 118 ? -28.175 57.092 -49.861 1.00 107.40 104 THR E N 1
ATOM 12810 C CA . THR E 1 118 ? -28.541 57.505 -51.216 1.00 106.20 104 THR E CA 1
ATOM 12811 C C . THR E 1 118 ? -29.030 56.340 -52.051 1.00 104.76 104 THR E C 1
ATOM 12812 O O . THR E 1 118 ? -30.118 56.409 -52.639 1.00 108.90 104 THR E O 1
ATOM 12816 N N . LYS E 1 119 ? -28.246 55.259 -52.096 1.00 103.30 105 LYS E N 1
ATOM 12817 C CA . LYS E 1 119 ? -28.562 54.134 -52.980 1.00 105.43 105 LYS E CA 1
ATOM 12818 C C . LYS E 1 119 ? -29.929 53.554 -52.652 1.00 107.69 105 LYS E C 1
ATOM 12819 O O . LYS E 1 119 ? -30.271 53.388 -51.487 1.00 108.93 105 LYS E O 1
ATOM 12821 N N . LEU E 1 120 ? -30.702 53.268 -53.697 1.00 112.20 106 LEU E N 1
ATOM 12822 C CA . LEU E 1 120 ? -31.977 52.572 -53.562 1.00 114.04 106 LEU E CA 1
ATOM 12823 C C . LEU E 1 120 ? -31.940 51.261 -54.339 1.00 112.34 106 LEU E C 1
ATOM 12824 O O . LEU E 1 120 ? -31.313 51.174 -55.396 1.00 113.53 106 LEU E O 1
ATOM 12826 N N . THR E 1 121 ? -32.624 50.262 -53.820 1.00 112.97 107 THR E N 1
ATOM 12827 C CA . THR E 1 121 ? -32.749 48.982 -54.514 1.00 109.32 107 THR E CA 1
ATOM 12828 C C . THR E 1 121 ? -33.688 49.108 -55.707 1.00 112.53 107 THR E C 1
ATOM 12829 O O . THR E 1 121 ? -34.559 49.983 -55.740 1.00 114.06 107 THR E O 1
ATOM 12831 N N . THR E 1 122 ? -33.498 48.247 -56.689 1.00 116.91 108 THR E N 1
ATOM 12832 C CA . THR E 1 122 ? -34.526 48.048 -57.721 1.00 124.70 108 THR E CA 1
ATOM 12833 C C . THR E 1 122 ? -35.854 47.646 -57.033 1.00 133.41 108 THR E C 1
ATOM 12834 O O . THR E 1 122 ? -35.903 46.676 -56.253 1.00 141.93 108 THR E O 1
ATOM 12836 N N . GLY E 1 123 ? -36.901 48.401 -57.302 1.00 136.84 109 GLY E N 1
ATOM 12837 C CA . GLY E 1 123 ? -38.037 48.471 -56.396 1.00 140.09 109 GLY E CA 1
ATOM 12838 C C . GLY E 1 123 ? -38.080 49.720 -55.534 1.00 145.34 109 GLY E C 1
ATOM 12839 O O . GLY E 1 123 ? -39.004 49.858 -54.743 1.00 153.76 109 GLY E O 1
ATOM 12840 N N . GLY E 1 124 ? -37.115 50.636 -55.686 1.00 141.59 110 GLY E N 1
ATOM 12841 C CA . GLY E 1 124 ? -37.250 51.964 -55.123 1.00 136.05 110 GLY E CA 1
ATOM 12842 C C . GLY E 1 124 ? -37.267 52.040 -53.607 1.00 131.24 110 GLY E C 1
ATOM 12843 O O . GLY E 1 124 ? -37.959 52.866 -53.047 1.00 127.09 110 GLY E O 1
ATOM 12844 N N . GLN E 1 125 ? -36.580 51.096 -52.958 1.00 126.83 111 GLN E N 1
ATOM 12845 C CA . GLN E 1 125 ? -36.405 51.117 -51.513 1.00 121.98 111 GLN E CA 1
ATOM 12846 C C . GLN E 1 125 ? -34.940 51.376 -51.166 1.00 119.28 111 GLN E C 1
ATOM 12847 O O . GLN E 1 125 ? -34.052 50.785 -51.805 1.00 116.48 111 GLN E O 1
ATOM 12849 N N . LYS E 1 126 ? -34.711 52.246 -50.186 1.00 115.99 112 LYS E N 1
ATOM 12850 C CA . LYS E 1 126 ? -33.349 52.558 -49.765 1.00 109.79 112 LYS E CA 1
ATOM 12851 C C . LYS E 1 126 ? -32.638 51.287 -49.315 1.00 105.08 112 LYS E C 1
ATOM 12852 O O . LYS E 1 126 ? -33.194 50.501 -48.539 1.00 98.80 112 LYS E O 1
ATOM 12854 N N . GLN E 1 127 ? -31.423 51.069 -49.819 1.00 103.81 113 GLN E N 1
ATOM 12855 C CA . GLN E 1 127 ? -30.712 49.830 -49.592 1.00 101.66 113 GLN E CA 1
ATOM 12856 C C . GLN E 1 127 ? -30.583 49.559 -48.081 1.00 102.63 113 GLN E C 1
ATOM 12857 O O . GLN E 1 127 ? -30.229 50.443 -47.304 1.00 100.83 113 GLN E O 1
ATOM 12863 N N . ARG E 1 128 ? -30.940 48.329 -47.694 1.00 102.20 114 ARG E N 1
ATOM 12864 C CA . ARG E 1 128 ? -30.691 47.835 -46.351 1.00 96.48 114 ARG E CA 1
ATOM 12865 C C . ARG E 1 128 ? -29.552 46.807 -46.386 1.00 91.52 114 ARG E C 1
ATOM 12866 O O . ARG E 1 128 ? -29.500 45.970 -47.284 1.00 91.08 114 ARG E O 1
ATOM 12874 N N . PHE E 1 129 ? -28.667 46.892 -45.397 1.00 89.44 115 PHE E N 1
ATOM 12875 C CA . PHE E 1 129 ? -27.634 45.896 -45.166 1.00 82.73 115 PHE E CA 1
ATOM 12876 C C . PHE E 1 129 ? -27.825 45.272 -43.797 1.00 80.56 115 PHE E C 1
ATOM 12877 O O . PHE E 1 129 ? -27.871 45.984 -42.804 1.00 80.40 115 PHE E O 1
ATOM 12885 N N . GLY E 1 130 ? -27.910 43.951 -43.761 1.00 76.67 116 GLY E N 1
ATOM 12886 C CA . GLY E 1 130 ? -28.111 43.211 -42.530 1.00 72.54 116 GLY E CA 1
ATOM 12887 C C . GLY E 1 130 ? -26.897 42.516 -42.038 1.00 67.06 116 GLY E C 1
ATOM 12888 O O . GLY E 1 130 ? -25.956 42.275 -42.797 1.00 62.21 116 GLY E O 1
ATOM 12889 N N . TYR E 1 131 ? -26.872 42.203 -40.742 1.00 66.37 117 TYR E N 1
ATOM 12890 C CA . TYR E 1 131 ? -25.674 41.656 -40.092 1.00 62.11 117 TYR E CA 1
ATOM 12891 C C . TYR E 1 131 ? -26.138 40.727 -39.004 1.00 62.53 117 TYR E C 1
ATOM 12892 O O . TYR E 1 131 ? -26.903 41.117 -38.120 1.00 63.43 117 TYR E O 1
ATOM 12901 N N . ARG E 1 132 ? -25.613 39.481 -39.037 1.00 61.30 118 ARG E N 1
ATOM 12902 C CA . ARG E 1 132 ? -25.721 38.577 -37.902 1.00 59.61 118 ARG E CA 1
ATOM 12903 C C . ARG E 1 132 ? -24.650 38.942 -36.879 1.00 56.31 118 ARG E C 1
ATOM 12904 O O . ARG E 1 132 ? -23.484 38.679 -37.051 1.00 57.44 118 ARG E O 1
ATOM 12912 N N . VAL E 1 133 ? -25.073 39.605 -35.830 1.00 53.25 119 VAL E N 1
ATOM 12913 C CA . VAL E 1 133 ? -24.162 40.073 -34.765 1.00 49.98 119 VAL E CA 1
ATOM 12914 C C . VAL E 1 133 ? -24.047 38.990 -33.700 1.00 46.25 119 VAL E C 1
ATOM 12915 O O . VAL E 1 133 ? -25.026 38.317 -33.369 1.00 46.31 119 VAL E O 1
ATOM 12919 N N . ASN E 1 134 ? -22.842 38.727 -33.249 1.00 46.17 120 ASN E N 1
ATOM 12920 C CA . ASN E 1 134 ? -22.574 37.801 -32.166 1.00 49.52 120 ASN E CA 1
ATOM 12921 C C . ASN E 1 134 ? -21.594 38.439 -31.187 1.00 52.76 120 ASN E C 1
ATOM 12922 O O . ASN E 1 134 ? -20.544 38.928 -31.594 1.00 61.97 120 ASN E O 1
ATOM 12927 N N . ILE E 1 135 ? -21.962 38.433 -29.901 1.00 50.06 121 ILE E N 1
ATOM 12928 C CA . ILE E 1 135 ? -21.181 39.060 -28.867 1.00 49.64 121 ILE E CA 1
ATOM 12929 C C . ILE E 1 135 ? -20.718 37.970 -27.908 1.00 47.82 121 ILE E C 1
ATOM 12930 O O . ILE E 1 135 ? -21.531 37.316 -27.246 1.00 49.96 121 ILE E O 1
ATOM 12935 N N . SER E 1 136 ? -19.402 37.755 -27.849 1.00 45.46 122 SER E N 1
ATOM 12936 C CA . SER E 1 136 ? -18.834 36.627 -27.166 1.00 47.01 122 SER E CA 1
ATOM 12937 C C . SER E 1 136 ? -17.841 37.083 -26.112 1.00 45.21 122 SER E C 1
ATOM 12938 O O . SER E 1 136 ? -17.128 38.063 -26.318 1.00 43.03 122 SER E O 1
ATOM 12941 N N . PRO E 1 137 ? -17.779 36.360 -24.981 1.00 45.51 123 PRO E N 1
ATOM 12942 C CA . PRO E 1 137 ? -16.802 36.745 -23.953 1.00 48.14 123 PRO E CA 1
ATOM 12943 C C . PRO E 1 137 ? -15.390 36.435 -24.431 1.00 50.07 123 PRO E C 1
ATOM 12944 O O . PRO E 1 137 ? -15.097 35.291 -24.848 1.00 51.87 123 PRO E O 1
ATOM 12948 N N . VAL E 1 138 ? -14.516 37.415 -24.341 1.00 50.61 124 VAL E N 1
ATOM 12949 C CA . VAL E 1 138 ? -13.097 37.241 -24.630 1.00 53.26 124 VAL E CA 1
ATOM 12950 C C . VAL E 1 138 ? -12.292 37.768 -23.442 1.00 55.26 124 VAL E C 1
ATOM 12951 O O . VAL E 1 138 ? -12.753 38.607 -22.690 1.00 54.19 124 VAL E O 1
ATOM 12955 N N . TYR E 1 139 ? -11.076 37.234 -23.300 1.00 57.20 125 TYR E N 1
ATOM 12956 C CA . TYR E 1 139 ? -10.204 37.592 -22.177 1.00 60.19 125 TYR E CA 1
ATOM 12957 C C . TYR E 1 139 ? -9.067 38.461 -22.692 1.00 59.15 125 TYR E C 1
ATOM 12958 O O . TYR E 1 139 ? -8.199 37.972 -23.398 1.00 60.22 125 TYR E O 1
ATOM 12967 N N . ILE E 1 140 ? -9.102 39.729 -22.330 1.00 60.95 126 ILE E N 1
ATOM 12968 C CA . ILE E 1 140 ? -8.149 40.724 -22.848 1.00 62.24 126 ILE E CA 1
ATOM 12969 C C . ILE E 1 140 ? -7.563 41.513 -21.673 1.00 66.36 126 ILE E C 1
ATOM 12970 O O . ILE E 1 140 ? -8.278 41.891 -20.757 1.00 66.92 126 ILE E O 1
ATOM 12975 N N . GLN E 1 141 ? -6.249 41.642 -21.674 1.00 69.57 127 GLN E N 1
ATOM 12976 C CA . GLN E 1 141 ? -5.533 42.401 -20.643 1.00 68.53 127 GLN E CA 1
ATOM 12977 C C . GLN E 1 141 ? -6.025 42.041 -19.255 1.00 69.17 127 GLN E C 1
ATOM 12978 O O . GLN E 1 141 ? -6.278 42.918 -18.408 1.00 77.78 127 GLN E O 1
ATOM 12984 N N . GLY E 1 142 ? -6.221 40.748 -19.027 1.00 67.87 128 GLY E N 1
ATOM 12985 C CA . GLY E 1 142 ? -6.526 40.242 -17.711 1.00 67.91 128 GLY E CA 1
ATOM 12986 C C . GLY E 1 142 ? -7.963 40.344 -17.270 1.00 66.62 128 GLY E C 1
ATOM 12987 O O . GLY E 1 142 ? -8.257 40.102 -16.098 1.00 70.43 128 GLY E O 1
ATOM 12988 N N . LYS E 1 143 ? -8.858 40.729 -18.165 1.00 65.31 129 LYS E N 1
ATOM 12989 C CA . LYS E 1 143 ? -10.254 40.993 -17.808 1.00 68.38 129 LYS E CA 1
ATOM 12990 C C . LYS E 1 143 ? -11.177 40.434 -18.871 1.00 65.14 129 LYS E C 1
ATOM 12991 O O . LYS E 1 143 ? -10.780 40.265 -20.022 1.00 64.89 129 LYS E O 1
ATOM 12997 N N . THR E 1 144 ? -12.395 40.156 -18.492 1.00 64.93 130 THR E N 1
ATOM 12998 C CA . THR E 1 144 ? -13.423 39.643 -19.384 1.00 62.13 130 THR E CA 1
ATOM 12999 C C . THR E 1 144 ? -14.088 40.833 -20.093 1.00 64.59 130 THR E C 1
ATOM 13000 O O . THR E 1 144 ? -14.795 41.597 -19.480 1.00 72.90 130 THR E O 1
ATOM 13004 N N . THR E 1 145 ? -13.871 40.933 -21.388 1.00 63.88 131 THR E N 1
ATOM 13005 C CA . THR E 1 145 ? -14.574 41.873 -22.251 1.00 60.79 131 THR E CA 1
ATOM 13006 C C . THR E 1 145 ? -15.498 41.115 -23.205 1.00 53.17 131 THR E C 1
ATOM 13007 O O . THR E 1 145 ? -15.522 39.894 -23.236 1.00 52.51 131 THR E O 1
ATOM 13011 N N . ALA E 1 146 ? -16.273 41.854 -23.945 1.00 51.46 132 ALA E N 1
ATOM 13012 C CA . ALA E 1 146 ? -17.029 41.343 -25.078 1.00 52.69 132 ALA E CA 1
ATOM 13013 C C . ALA E 1 146 ? -16.283 41.652 -26.360 1.00 51.67 132 ALA E C 1
ATOM 13014 O O . ALA E 1 146 ? -15.678 42.727 -26.519 1.00 51.68 132 ALA E O 1
ATOM 13016 N N . GLU E 1 147 ? -16.284 40.666 -27.274 1.00 51.01 133 GLU E N 1
ATOM 13017 C CA . GLU E 1 147 ? -15.929 40.879 -28.662 1.00 49.62 133 GLU E CA 1
ATOM 13018 C C . GLU E 1 147 ? -17.165 40.715 -29.530 1.00 48.24 133 GLU E C 1
ATOM 13019 O O . GLU E 1 147 ? -17.930 39.774 -29.341 1.00 46.67 133 GLU E O 1
ATOM 13025 N N . ILE E 1 148 ? -17.329 41.636 -30.490 1.00 48.55 134 ILE E N 1
ATOM 13026 C CA . ILE E 1 148 ? -18.474 41.644 -31.380 1.00 49.39 134 ILE E CA 1
ATOM 13027 C C . ILE E 1 148 ? -18.004 41.209 -32.789 1.00 49.59 134 ILE E C 1
ATOM 13028 O O . ILE E 1 148 ? -16.962 41.640 -33.261 1.00 44.43 134 ILE E O 1
ATOM 13033 N N . VAL E 1 149 ? -18.794 40.352 -33.423 1.00 50.62 135 VAL E N 1
ATOM 13034 C CA . VAL E 1 149 ? -18.604 39.968 -34.800 1.00 53.61 135 VAL E CA 1
ATOM 13035 C C . VAL E 1 149 ? -19.955 40.076 -35.502 1.00 56.85 135 VAL E C 1
ATOM 13036 O O . VAL E 1 149 ? -20.838 39.278 -35.258 1.00 64.99 135 VAL E O 1
ATOM 13040 N N . MET E 1 150 ? -20.080 41.013 -36.414 1.00 56.81 136 MET E N 1
ATOM 13041 C CA . MET E 1 150 ? -21.204 41.069 -37.339 1.00 61.16 136 MET E CA 1
ATOM 13042 C C . MET E 1 150 ? -20.811 40.408 -38.663 1.00 57.02 136 MET E C 1
ATOM 13043 O O . MET E 1 150 ? -19.785 40.720 -39.217 1.00 55.76 136 MET E O 1
ATOM 13048 N N . ARG E 1 151 ? -21.657 39.517 -39.142 1.00 59.44 137 ARG E N 1
ATOM 13049 C CA . ARG E 1 151 ? -21.498 38.862 -40.435 1.00 59.42 137 ARG E CA 1
ATOM 13050 C C . ARG E 1 151 ? -22.473 39.469 -41.423 1.00 61.97 137 ARG E C 1
ATOM 13051 O O . ARG E 1 151 ? -23.689 39.458 -41.179 1.00 64.71 137 ARG E O 1
ATOM 13059 N N . SER E 1 152 ? -21.956 39.995 -42.525 1.00 61.37 138 SER E N 1
ATOM 13060 C CA . SER E 1 152 ? -22.802 40.545 -43.573 1.00 64.96 138 SER E CA 1
ATOM 13061 C C . SER E 1 152 ? -23.813 39.489 -44.053 1.00 62.12 138 SER E C 1
ATOM 13062 O O . SER E 1 152 ? -23.530 38.302 -44.092 1.00 58.64 138 SER E O 1
ATOM 13065 N N . ILE E 1 153 ? -24.996 39.954 -44.415 1.00 62.75 139 ILE E N 1
ATOM 13066 C CA . ILE E 1 153 ? -26.056 39.105 -44.944 1.00 68.13 139 ILE E CA 1
ATOM 13067 C C . ILE E 1 153 ? -26.194 39.387 -46.447 1.00 72.04 139 ILE E C 1
ATOM 13068 O O . ILE E 1 153 ? -26.429 40.537 -46.828 1.00 72.54 139 ILE E O 1
ATOM 13073 N N . PRO E 1 154 ? -26.028 38.370 -47.290 1.00 77.23 140 PRO E N 1
ATOM 13074 C CA . PRO E 1 154 ? -26.394 38.578 -48.716 1.00 81.89 140 PRO E CA 1
ATOM 13075 C C . PRO E 1 154 ? -27.895 38.680 -48.891 1.00 86.54 140 PRO E C 1
ATOM 13076 O O . PRO E 1 154 ? -28.619 37.688 -48.725 1.00 90.50 140 PRO E O 1
ATOM 13080 N N . LEU E 1 155 ? -28.403 39.856 -49.246 1.00 89.98 141 LEU E N 1
ATOM 13081 C CA . LEU E 1 155 ? -29.834 40.026 -49.438 1.00 93.82 141 LEU E CA 1
ATOM 13082 C C . LEU E 1 155 ? -30.343 39.178 -50.657 1.00 91.40 141 LEU E C 1
ATOM 13083 O O . LEU E 1 155 ? -31.287 38.440 -50.528 1.00 84.51 141 LEU E O 1
ATOM 13088 N N . ASP E 1 156 ? -29.702 39.394 -51.796 1.00 88.88 142 ASP E N 1
ATOM 13089 C CA . ASP E 1 156 ? -30.365 39.142 -53.093 1.00 90.72 142 ASP E CA 1
ATOM 13090 C C . ASP E 1 156 ? -29.455 38.217 -53.903 1.00 82.15 142 ASP E C 1
ATOM 13091 O O . ASP E 1 156 ? -28.269 38.497 -54.066 1.00 78.43 142 ASP E O 1
ATOM 13096 N N . PRO E 1 157 ? -29.994 37.091 -54.405 1.00 74.22 143 PRO E N 1
ATOM 13097 C CA . PRO E 1 157 ? -29.189 36.229 -55.268 1.00 67.98 143 PRO E CA 1
ATOM 13098 C C . PRO E 1 157 ? -28.535 37.008 -56.404 1.00 65.68 143 PRO E C 1
ATOM 13099 O O . PRO E 1 157 ? -29.111 37.977 -56.915 1.00 65.18 143 PRO E O 1
ATOM 13103 N N . LEU E 1 158 ? -27.311 36.610 -56.748 1.00 64.25 144 LEU E N 1
ATOM 13104 C CA . LEU E 1 158 ? -26.561 37.332 -57.774 1.00 69.03 144 LEU E CA 1
ATOM 13105 C C . LEU E 1 158 ? -26.870 36.724 -59.134 1.00 71.41 144 LEU E C 1
ATOM 13106 O O . LEU E 1 158 ? -27.032 35.494 -59.258 1.00 75.02 144 LEU E O 1
ATOM 13111 N N . PRO E 1 159 ? -26.917 37.536 -60.199 1.00 68.90 145 PRO E N 1
ATOM 13112 C CA . PRO E 1 159 ? -26.942 36.975 -61.556 1.00 69.64 145 PRO E CA 1
ATOM 13113 C C . PRO E 1 159 ? -25.818 35.970 -61.807 1.00 69.13 145 PRO E C 1
ATOM 13114 O O . PRO E 1 159 ? -24.819 35.954 -61.094 1.00 70.79 145 PRO E O 1
ATOM 13118 N N . LEU E 1 160 ? -25.988 35.105 -62.788 1.00 71.98 146 LEU E N 1
ATOM 13119 C CA . LEU E 1 160 ? -24.972 34.132 -63.131 1.00 70.17 146 LEU E CA 1
ATOM 13120 C C . LEU E 1 160 ? -23.667 34.797 -63.562 1.00 71.56 146 LEU E C 1
ATOM 13121 O O . LEU E 1 160 ? -22.578 34.368 -63.166 1.00 73.36 146 LEU E O 1
ATOM 13126 N N . ALA E 1 161 ? -23.776 35.855 -64.366 1.00 73.25 147 ALA E N 1
ATOM 13127 C CA . ALA E 1 161 ? -22.580 36.560 -64.832 1.00 74.40 147 ALA E CA 1
ATOM 13128 C C . ALA E 1 161 ? -21.768 37.077 -63.644 1.00 77.07 147 ALA E C 1
ATOM 13129 O O . ALA E 1 161 ? -20.527 37.031 -63.666 1.00 78.62 147 ALA E O 1
ATOM 13131 N N . ASP E 1 162 ? -22.436 37.569 -62.612 1.00 79.24 148 ASP E N 1
ATOM 13132 C CA . ASP E 1 162 ? -21.732 38.098 -61.446 1.00 79.67 148 ASP E CA 1
ATOM 13133 C C . ASP E 1 162 ? -20.958 37.003 -60.707 1.00 77.49 148 ASP E C 1
ATOM 13134 O O . ASP E 1 162 ? -19.907 37.260 -60.153 1.00 79.84 148 ASP E O 1
ATOM 13139 N N . ILE E 1 163 ? -21.480 35.786 -60.706 1.00 78.02 149 ILE E N 1
ATOM 13140 C CA . ILE E 1 163 ? -20.814 34.672 -60.030 1.00 77.61 149 ILE E CA 1
ATOM 13141 C C . ILE E 1 163 ? -19.947 33.832 -60.999 1.00 75.33 149 ILE E C 1
ATOM 13142 O O . ILE E 1 163 ? -19.326 32.882 -60.555 1.00 73.40 149 ILE E O 1
ATOM 13147 N N . GLY E 1 164 ? -19.942 34.160 -62.269 1.00 73.81 150 GLY E N 1
ATOM 13148 C CA . GLY E 1 164 ? -19.081 33.476 -63.203 1.00 76.74 150 GLY E CA 1
ATOM 13149 C C . GLY E 1 164 ? -19.612 32.178 -63.800 1.00 76.29 150 GLY E C 1
ATOM 13150 O O . GLY E 1 164 ? -18.848 31.343 -64.224 1.00 79.69 150 GLY E O 1
ATOM 13151 N N . LEU E 1 165 ? -20.931 32.014 -63.806 1.00 73.43 151 LEU E N 1
ATOM 13152 C CA . LEU E 1 165 ? -21.575 30.797 -64.271 1.00 71.19 151 LEU E CA 1
ATOM 13153 C C . LEU E 1 165 ? -22.307 31.090 -65.582 1.00 72.23 151 LEU E C 1
ATOM 13154 O O . LEU E 1 165 ? -22.912 32.143 -65.756 1.00 69.88 151 LEU E O 1
ATOM 13159 N N . SER E 1 166 ? -22.214 30.149 -66.528 1.00 72.71 152 SER E N 1
ATOM 13160 C CA . SER E 1 166 ? -22.877 30.301 -67.800 1.00 75.26 152 SER E CA 1
ATOM 13161 C C . SER E 1 166 ? -24.295 29.726 -67.722 1.00 71.96 152 SER E C 1
ATOM 13162 O O . SER E 1 166 ? -24.520 28.701 -67.088 1.00 71.12 152 SER E O 1
ATOM 13165 N N . PRO E 1 167 ? -25.240 30.354 -68.430 1.00 71.13 153 PRO E N 1
ATOM 13166 C CA . PRO E 1 167 ? -26.523 29.677 -68.661 1.00 72.87 153 PRO E CA 1
ATOM 13167 C C . PRO E 1 167 ? -26.376 28.252 -69.196 1.00 73.30 153 PRO E C 1
ATOM 13168 O O . PRO E 1 167 ? -27.038 27.330 -68.703 1.00 72.86 153 PRO E O 1
ATOM 13172 N N . GLU E 1 168 ? -25.519 28.045 -70.171 1.00 77.97 154 GLU E N 1
ATOM 13173 C CA . GLU E 1 168 ? -25.297 26.702 -70.712 1.00 83.70 154 GLU E CA 1
ATOM 13174 C C . GLU E 1 168 ? -24.909 25.729 -69.583 1.00 78.54 154 GLU E C 1
ATOM 13175 O O . GLU E 1 168 ? -25.432 24.615 -69.523 1.00 76.79 154 GLU E O 1
ATOM 13181 N N . LEU E 1 169 ? -24.023 26.155 -68.703 1.00 73.64 155 LEU E N 1
ATOM 13182 C CA . LEU E 1 169 ? -23.579 25.269 -67.624 1.00 69.33 155 LEU E CA 1
ATOM 13183 C C . LEU E 1 169 ? -24.683 25.058 -66.590 1.00 63.84 155 LEU E C 1
ATOM 13184 O O . LEU E 1 169 ? -24.874 23.939 -66.111 1.00 60.64 155 LEU E O 1
ATOM 13189 N N . VAL E 1 170 ? -25.402 26.116 -66.229 1.00 58.55 156 VAL E N 1
ATOM 13190 C CA . VAL E 1 170 ? -26.418 26.003 -65.192 1.00 58.83 156 VAL E CA 1
ATOM 13191 C C . VAL E 1 170 ? -27.619 25.165 -65.650 1.00 57.82 156 VAL E C 1
ATOM 13192 O O . VAL E 1 170 ? -28.251 24.493 -64.852 1.00 55.21 156 VAL E O 1
ATOM 13196 N N . ASN E 1 171 ? -27.882 25.176 -66.947 1.00 63.03 157 ASN E N 1
ATOM 13197 C CA . ASN E 1 171 ? -28.899 24.278 -67.503 1.00 64.35 157 ASN E CA 1
ATOM 13198 C C . ASN E 1 171 ? -28.555 22.825 -67.208 1.00 62.91 157 ASN E C 1
ATOM 13199 O O . ASN E 1 171 ? -29.459 22.018 -66.939 1.00 67.60 157 ASN E O 1
ATOM 13204 N N . GLN E 1 172 ? -27.298 22.463 -67.276 1.00 59.46 158 GLN E N 1
ATOM 13205 C CA . GLN E 1 172 ? -26.882 21.128 -66.851 1.00 60.23 158 GLN E CA 1
ATOM 13206 C C . GLN E 1 172 ? -27.196 20.878 -65.392 1.00 60.96 158 GLN E C 1
ATOM 13207 O O . GLN E 1 172 ? -27.455 19.745 -64.983 1.00 60.89 158 GLN E O 1
ATOM 13213 N N . MET E 1 173 ? -27.188 21.932 -64.576 1.00 63.38 159 MET E N 1
ATOM 13214 C CA . MET E 1 173 ? -27.446 21.819 -63.139 1.00 62.22 159 MET E CA 1
ATOM 13215 C C . MET E 1 173 ? -28.929 21.896 -62.783 1.00 63.39 159 MET E C 1
ATOM 13216 O O . MET E 1 173 ? -29.268 21.929 -61.617 1.00 67.72 159 MET E O 1
ATOM 13221 N N . CYS E 1 174 ? -29.806 21.892 -63.784 1.00 66.93 160 CYS E N 1
ATOM 13222 C CA . CYS E 1 174 ? -31.244 21.979 -63.586 1.00 70.22 160 CYS E CA 1
ATOM 13223 C C . CYS E 1 174 ? -31.952 20.775 -64.180 1.00 67.06 160 CYS E C 1
ATOM 13224 O O . CYS E 1 174 ? -32.787 20.909 -65.071 1.00 61.89 160 CYS E O 1
ATOM 13227 N N . PRO E 1 175 ? -31.634 19.579 -63.700 1.00 69.24 161 PRO E N 1
ATOM 13228 C CA . PRO E 1 175 ? -32.378 18.385 -64.146 1.00 69.77 161 PRO E CA 1
ATOM 13229 C C . PRO E 1 175 ? -33.810 18.386 -63.629 1.00 71.71 161 PRO E C 1
ATOM 13230 O O . PRO E 1 175 ? -34.129 19.003 -62.618 1.00 73.53 161 PRO E O 1
ATOM 13234 N N . ASP E 1 176 ? -34.667 17.695 -64.335 1.00 72.71 162 ASP E N 1
ATOM 13235 C CA . ASP E 1 176 ? -36.034 17.447 -63.874 1.00 74.24 162 ASP E CA 1
ATOM 13236 C C . ASP E 1 176 ? -36.067 16.514 -62.669 1.00 70.49 162 ASP E C 1
ATOM 13237 O O . ASP E 1 176 ? -37.075 16.461 -61.977 1.00 67.96 162 ASP E O 1
ATOM 13242 N N . ASN E 1 177 ? -35.004 15.769 -62.405 1.00 68.36 163 ASN E N 1
ATOM 13243 C CA . ASN E 1 177 ? -34.945 14.854 -61.289 1.00 64.87 163 ASN E CA 1
ATOM 13244 C C . ASN E 1 177 ? -33.489 14.606 -60.917 1.00 61.40 163 ASN E C 1
ATOM 13245 O O . ASN E 1 177 ? -32.583 15.000 -61.629 1.00 59.01 163 ASN E O 1
ATOM 13250 N N . GLY E 1 178 ? -33.281 13.907 -59.816 1.00 60.22 164 GLY E N 1
ATOM 13251 C CA . GLY E 1 178 ? -31.961 13.579 -59.359 1.00 60.33 164 GLY E CA 1
ATOM 13252 C C . GLY E 1 178 ? -31.350 14.647 -58.476 1.00 59.57 164 GLY E C 1
ATOM 13253 O O . GLY E 1 178 ? -32.007 15.588 -58.051 1.00 62.92 164 GLY E O 1
ATOM 13254 N N . ILE E 1 179 ? -30.057 14.475 -58.187 1.00 57.23 165 ILE E N 1
ATOM 13255 C CA . ILE E 1 179 ? -29.368 15.245 -57.180 1.00 52.53 165 ILE E CA 1
ATOM 13256 C C . ILE E 1 179 ? -28.286 16.074 -57.864 1.00 52.07 165 ILE E C 1
ATOM 13257 O O . ILE E 1 179 ? -27.400 15.519 -58.511 1.00 52.78 165 ILE E O 1
ATOM 13262 N N . VAL E 1 180 ? -28.350 17.384 -57.705 1.00 52.86 166 VAL E N 1
ATOM 13263 C CA . VAL E 1 180 ? -27.235 18.284 -57.970 1.00 52.27 166 VAL E CA 1
ATOM 13264 C C . VAL E 1 180 ? -26.580 18.642 -56.651 1.00 52.37 166 VAL E C 1
ATOM 13265 O O . VAL E 1 180 ? -27.238 19.166 -55.750 1.00 62.27 166 VAL E O 1
ATOM 13269 N N . MET E 1 181 ? -25.297 18.370 -56.531 1.00 53.69 167 MET E N 1
ATOM 13270 C CA . MET E 1 181 ? -24.498 18.697 -55.351 1.00 54.96 167 MET E CA 1
ATOM 13271 C C . MET E 1 181 ? -23.458 19.734 -55.729 1.00 56.01 167 MET E C 1
ATOM 13272 O O . MET E 1 181 ? -22.797 19.625 -56.759 1.00 53.60 167 MET E O 1
ATOM 13277 N N . VAL E 1 182 ? -23.336 20.763 -54.875 1.00 59.62 168 VAL E N 1
ATOM 13278 C CA . VAL E 1 182 ? -22.185 21.675 -54.891 1.00 59.62 168 VAL E CA 1
ATOM 13279 C C . VAL E 1 182 ? -21.355 21.371 -53.639 1.00 57.12 168 VAL E C 1
ATOM 13280 O O . VAL E 1 182 ? -21.900 21.251 -52.537 1.00 54.59 168 VAL E O 1
ATOM 13284 N N . ALA E 1 183 ? -20.041 21.222 -53.828 1.00 57.00 169 ALA E N 1
ATOM 13285 C CA . ALA E 1 183 ? -19.120 20.934 -52.751 1.00 55.25 169 ALA E CA 1
ATOM 13286 C C . ALA E 1 183 ? -18.175 22.094 -52.544 1.00 57.20 169 ALA E C 1
ATOM 13287 O O . ALA E 1 183 ? -17.734 22.722 -53.479 1.00 57.56 169 ALA E O 1
ATOM 13289 N N . GLY E 1 184 ? -17.937 22.453 -51.297 1.00 63.48 170 GLY E N 1
ATOM 13290 C CA . GLY E 1 184 ? -16.724 23.178 -50.934 1.00 66.22 170 GLY E CA 1
ATOM 13291 C C . GLY E 1 184 ? -16.606 23.317 -49.441 1.00 66.98 170 GLY E C 1
ATOM 13292 O O . GLY E 1 184 ? -17.541 23.060 -48.713 1.00 74.14 170 GLY E O 1
ATOM 13293 N N . LYS E 1 185 ? -15.432 23.710 -48.995 1.00 70.94 171 LYS E N 1
ATOM 13294 C CA . LYS E 1 185 ? -15.189 24.028 -47.589 1.00 77.43 171 LYS E CA 1
ATOM 13295 C C . LYS E 1 185 ? -15.905 25.281 -47.074 1.00 74.98 171 LYS E C 1
ATOM 13296 O O . LYS E 1 185 ? -16.348 25.287 -45.934 1.00 87.98 171 LYS E O 1
ATOM 13302 N N . THR E 1 186 ? -16.059 26.272 -47.905 1.00 76.70 172 THR E N 1
ATOM 13303 C CA . THR E 1 186 ? -16.726 27.520 -47.471 1.00 90.20 172 THR E CA 1
ATOM 13304 C C . THR E 1 186 ? -18.241 27.402 -47.730 1.00 94.17 172 THR E C 1
ATOM 13305 O O . THR E 1 186 ? -18.654 27.101 -48.873 1.00 89.18 172 THR E O 1
ATOM 13309 N N . SER E 1 187 ? -19.018 27.614 -46.692 1.00 93.26 173 SER E N 1
ATOM 13310 C CA . SER E 1 187 ? -20.476 27.707 -46.869 1.00 95.34 173 SER E CA 1
ATOM 13311 C C . SER E 1 187 ? -20.893 28.856 -47.803 1.00 97.97 173 SER E C 1
ATOM 13312 O O . SER E 1 187 ? -21.723 28.666 -48.706 1.00 101.70 173 SER E O 1
ATOM 13315 N N . SER E 1 188 ? -20.212 29.997 -47.652 1.00 93.08 174 SER E N 1
ATOM 13316 C CA . SER E 1 188 ? -20.623 31.201 -48.377 1.00 88.66 174 SER E CA 1
ATOM 13317 C C . SER E 1 188 ? -20.700 30.935 -49.892 1.00 84.48 174 SER E C 1
ATOM 13318 O O . SER E 1 188 ? -21.685 31.265 -50.553 1.00 78.94 174 SER E O 1
ATOM 13321 N N . GLY E 1 189 ? -19.676 30.258 -50.414 1.00 82.67 175 GLY E N 1
ATOM 13322 C CA . GLY E 1 189 ? -19.639 29.923 -51.812 1.00 81.22 175 GLY E CA 1
ATOM 13323 C C . GLY E 1 189 ? -20.828 29.096 -52.253 1.00 77.96 175 GLY E C 1
ATOM 13324 O O . GLY E 1 189 ? -21.562 29.482 -53.186 1.00 75.25 175 GLY E O 1
ATOM 13325 N N . LYS E 1 190 ? -21.052 27.970 -51.572 1.00 73.73 176 LYS E N 1
ATOM 13326 C CA . LYS E 1 190 ? -22.175 27.103 -51.929 1.00 73.15 176 LYS E CA 1
ATOM 13327 C C . LYS E 1 190 ? -23.503 27.828 -51.876 1.00 68.92 176 LYS E C 1
ATOM 13328 O O . LYS E 1 190 ? -24.208 27.939 -52.884 1.00 70.46 176 LYS E O 1
ATOM 13334 N N . SER E 1 191 ? -23.791 28.424 -50.729 1.00 70.51 177 SER E N 1
ATOM 13335 C CA . SER E 1 191 ? -24.995 29.265 -50.587 1.00 68.45 177 SER E CA 1
ATOM 13336 C C . SER E 1 191 ? -25.157 30.207 -51.793 1.00 65.79 177 SER E C 1
ATOM 13337 O O . SER E 1 191 ? -26.220 30.255 -52.407 1.00 59.80 177 SER E O 1
ATOM 13340 N N . THR E 1 192 ? -24.085 30.909 -52.144 1.00 65.93 178 THR E N 1
ATOM 13341 C CA . THR E 1 192 ? -24.141 31.819 -53.274 1.00 69.99 178 THR E CA 1
ATOM 13342 C C . THR E 1 192 ? -24.540 31.115 -54.572 1.00 69.47 178 THR E C 1
ATOM 13343 O O . THR E 1 192 ? -25.559 31.435 -55.169 1.00 69.63 178 THR E O 1
ATOM 13347 N N . THR E 1 193 ? -23.762 30.116 -54.946 1.00 67.40 179 THR E N 1
ATOM 13348 C CA . THR E 1 193 ? -24.017 29.440 -56.236 1.00 68.15 179 THR E CA 1
ATOM 13349 C C . THR E 1 193 ? -25.433 28.888 -56.297 1.00 63.75 179 THR E C 1
ATOM 13350 O O . THR E 1 193 ? -26.093 29.013 -57.332 1.00 62.93 179 THR E O 1
ATOM 13354 N N . PHE E 1 194 ? -25.910 28.292 -55.201 1.00 59.76 180 PHE E N 1
ATOM 13355 C CA . PHE E 1 194 ? -27.230 27.699 -55.211 1.00 61.18 180 PHE E CA 1
ATOM 13356 C C . PHE E 1 194 ? -28.331 28.751 -55.266 1.00 61.96 180 PHE E C 1
ATOM 13357 O O . PHE E 1 194 ? -29.332 28.575 -55.980 1.00 60.61 180 PHE E O 1
ATOM 13365 N N . SER E 1 195 ? -28.161 29.848 -54.530 1.00 61.30 181 SER E N 1
ATOM 13366 C CA . SER E 1 195 ? -29.116 30.940 -54.593 1.00 61.22 181 SER E CA 1
ATOM 13367 C C . SER E 1 195 ? -29.200 31.506 -56.006 1.00 58.25 181 SER E C 1
ATOM 13368 O O . SER E 1 195 ? -30.291 31.627 -56.566 1.00 58.49 181 SER E O 1
ATOM 13371 N N . SER E 1 196 ? -28.054 31.815 -56.600 1.00 56.43 182 SER E N 1
ATOM 13372 C CA . SER E 1 196 ? -28.033 32.277 -57.975 1.00 59.22 182 SER E CA 1
ATOM 13373 C C . SER E 1 196 ? -28.732 31.284 -58.900 1.00 60.75 182 SER E C 1
ATOM 13374 O O . SER E 1 196 ? -29.607 31.680 -59.700 1.00 64.13 182 SER E O 1
ATOM 13377 N N . ILE E 1 197 ? -28.416 29.998 -58.766 1.00 60.29 183 ILE E N 1
ATOM 13378 C CA . ILE E 1 197 ? -29.021 29.001 -59.635 1.00 61.88 183 ILE E CA 1
ATOM 13379 C C . ILE E 1 197 ? -30.546 28.969 -59.478 1.00 61.27 183 ILE E C 1
ATOM 13380 O O . ILE E 1 197 ? -31.265 28.816 -60.456 1.00 62.97 183 ILE E O 1
ATOM 13385 N N . ILE E 1 198 ? -31.022 29.169 -58.255 1.00 56.70 184 ILE E N 1
ATOM 13386 C CA . ILE E 1 198 ? -32.465 29.166 -58.015 1.00 55.75 184 ILE E CA 1
ATOM 13387 C C . ILE E 1 198 ? -33.137 30.403 -58.627 1.00 55.85 184 ILE E C 1
ATOM 13388 O O . ILE E 1 198 ? -34.152 30.291 -59.307 1.00 55.66 184 ILE E O 1
ATOM 13393 N N . ARG E 1 199 ? -32.516 31.562 -58.429 1.00 58.17 185 ARG E N 1
ATOM 13394 C CA . ARG E 1 199 ? -32.996 32.772 -59.083 1.00 60.38 185 ARG E CA 1
ATOM 13395 C C . ARG E 1 199 ? -33.118 32.585 -60.584 1.00 59.69 185 ARG E C 1
ATOM 13396 O O . ARG E 1 199 ? -34.198 32.746 -61.161 1.00 63.54 185 ARG E O 1
ATOM 13404 N N . TYR E 1 200 ? -32.022 32.171 -61.213 1.00 59.05 186 TYR E N 1
ATOM 13405 C CA . TYR E 1 200 ? -32.070 31.785 -62.628 1.00 60.54 186 TYR E CA 1
ATOM 13406 C C . TYR E 1 200 ? -33.260 30.840 -62.925 1.00 59.94 186 TYR E C 1
ATOM 13407 O O . TYR E 1 200 ? -33.991 31.062 -63.876 1.00 60.08 186 TYR E O 1
ATOM 13416 N N . ILE E 1 201 ? -33.457 29.851 -62.049 1.00 59.84 187 ILE E N 1
ATOM 13417 C CA . ILE E 1 201 ? -34.439 28.830 -62.339 1.00 60.56 187 ILE E CA 1
ATOM 13418 C C . ILE E 1 201 ? -35.831 29.419 -62.395 1.00 64.00 187 ILE E C 1
ATOM 13419 O O . ILE E 1 201 ? -36.569 29.263 -63.367 1.00 65.07 187 ILE E O 1
ATOM 13424 N N . MET E 1 202 ? -36.211 30.118 -61.347 1.00 68.67 188 MET E N 1
ATOM 13425 C CA . MET E 1 202 ? -37.573 30.691 -61.256 1.00 72.10 188 MET E CA 1
ATOM 13426 C C . MET E 1 202 ? -37.746 31.791 -62.299 1.00 73.05 188 MET E C 1
ATOM 13427 O O . MET E 1 202 ? -38.858 31.931 -62.857 1.00 78.18 188 MET E O 1
ATOM 13432 N N . GLU E 1 203 ? -36.685 32.529 -62.624 1.00 72.93 189 GLU E N 1
ATOM 13433 C CA . GLU E 1 203 ? -36.821 33.636 -63.568 1.00 75.89 189 GLU E CA 1
ATOM 13434 C C . GLU E 1 203 ? -36.961 33.165 -65.028 1.00 79.42 189 GLU E C 1
ATOM 13435 O O . GLU E 1 203 ? -37.653 33.791 -65.805 1.00 85.56 189 GLU E O 1
ATOM 13441 N N . ASN E 1 204 ? -36.364 32.025 -65.354 1.00 82.02 190 ASN E N 1
ATOM 13442 C CA . ASN E 1 204 ? -36.168 31.606 -66.731 1.00 83.14 190 ASN E CA 1
ATOM 13443 C C . ASN E 1 204 ? -36.849 30.288 -66.995 1.00 83.84 190 ASN E C 1
ATOM 13444 O O . ASN E 1 204 ? -37.359 29.636 -66.091 1.00 83.44 190 ASN E O 1
ATOM 13449 N N . ASP E 1 205 ? -36.916 29.900 -68.270 1.00 86.98 191 ASP E N 1
ATOM 13450 C CA . ASP E 1 205 ? -37.494 28.637 -68.681 1.00 87.22 191 ASP E CA 1
ATOM 13451 C C . ASP E 1 205 ? -36.446 27.540 -68.509 1.00 83.66 191 ASP E C 1
ATOM 13452 O O . ASP E 1 205 ? -35.457 27.484 -69.239 1.00 83.28 191 ASP E O 1
ATOM 13457 N N . THR E 1 206 ? -36.662 26.669 -67.545 1.00 81.64 192 THR E N 1
ATOM 13458 C CA . THR E 1 206 ? -35.738 25.587 -67.214 1.00 78.74 192 THR E CA 1
ATOM 13459 C C . THR E 1 206 ? -36.531 24.330 -66.968 1.00 74.93 192 THR E C 1
ATOM 13460 O O . THR E 1 206 ? -37.734 24.375 -66.695 1.00 74.84 192 THR E O 1
ATOM 13464 N N . PRO E 1 207 ? -35.898 23.162 -67.088 1.00 72.73 193 PRO E N 1
ATOM 13465 C CA . PRO E 1 207 ? -36.578 21.908 -66.725 1.00 71.14 193 PRO E CA 1
ATOM 13466 C C . PRO E 1 207 ? -37.238 21.948 -65.333 1.00 71.06 193 PRO E C 1
ATOM 13467 O O . PRO E 1 207 ? -38.251 21.295 -65.132 1.00 71.10 193 PRO E O 1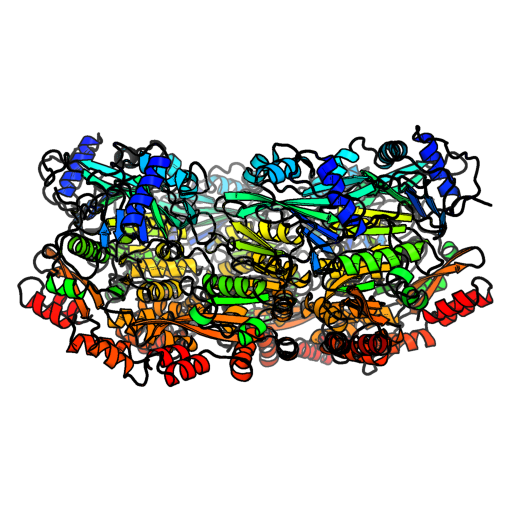
ATOM 13471 N N . ILE E 1 208 ? -36.694 22.732 -64.408 1.00 68.59 194 ILE E N 1
ATOM 13472 C CA . ILE E 1 208 ? -37.217 22.810 -63.056 1.00 66.30 194 ILE E CA 1
ATOM 13473 C C . ILE E 1 208 ? -38.137 24.024 -62.963 1.00 66.14 194 ILE E C 1
ATOM 13474 O O . ILE E 1 208 ? -37.697 25.159 -63.138 1.00 67.47 194 ILE E O 1
ATOM 13479 N N . LYS E 1 209 ? -39.413 23.784 -62.718 1.00 66.64 195 LYS E N 1
ATOM 13480 C CA . LYS E 1 209 ? -40.381 24.845 -62.493 1.00 70.14 195 LYS E CA 1
ATOM 13481 C C . LYS E 1 209 ? -41.411 24.366 -61.480 1.00 70.59 195 LYS E C 1
ATOM 13482 O O . LYS E 1 209 ? -41.760 23.190 -61.435 1.00 74.76 195 LYS E O 1
ATOM 13488 N N . GLY E 1 210 ? -41.885 25.293 -60.659 1.00 69.53 196 GLY E N 1
ATOM 13489 C CA . GLY E 1 210 ? -43.011 25.045 -59.793 1.00 69.04 196 GLY E CA 1
ATOM 13490 C C . GLY E 1 210 ? -42.774 25.419 -58.355 1.00 68.24 196 GLY E C 1
ATOM 13491 O O . GLY E 1 210 ? -42.433 26.552 -58.070 1.00 69.72 196 GLY E O 1
ATOM 13492 N N . HIS E 1 211 ? -42.977 24.470 -57.450 1.00 67.68 197 HIS E N 1
ATOM 13493 C CA . HIS E 1 211 ? -42.793 24.701 -56.023 1.00 67.85 197 HIS E CA 1
ATOM 13494 C C . HIS E 1 211 ? -41.340 24.405 -55.659 1.00 64.63 197 HIS E C 1
ATOM 13495 O O . HIS E 1 211 ? -40.849 23.293 -55.878 1.00 63.35 197 HIS E O 1
ATOM 13502 N N . LEU E 1 212 ? -40.657 25.409 -55.110 1.00 60.18 198 LEU E N 1
ATOM 13503 C CA . LEU E 1 212 ? -39.271 25.286 -54.684 1.00 58.57 198 LEU E CA 1
ATOM 13504 C C . LEU E 1 212 ? -39.191 25.476 -53.192 1.00 59.60 198 LEU E C 1
ATOM 13505 O O . LEU E 1 212 ? -39.478 26.558 -52.692 1.00 62.35 198 LEU E O 1
ATOM 13510 N N . LEU E 1 213 ? -38.807 24.416 -52.483 1.00 59.85 199 LEU E N 1
ATOM 13511 C CA . LEU E 1 213 ? -38.469 24.492 -51.067 1.00 62.05 199 LEU E CA 1
ATOM 13512 C C . LEU E 1 213 ? -36.970 24.567 -50.889 1.00 62.28 199 LEU E C 1
ATOM 13513 O O . LEU E 1 213 ? -36.233 23.838 -51.551 1.00 60.29 199 LEU E O 1
ATOM 13518 N N . THR E 1 214 ? -36.530 25.465 -50.010 1.00 62.12 200 THR E N 1
ATOM 13519 C CA . THR E 1 214 ? -35.129 25.524 -49.601 1.00 61.18 200 THR E CA 1
ATOM 13520 C C . THR E 1 214 ? -35.076 25.456 -48.078 1.00 62.21 200 THR E C 1
ATOM 13521 O O . THR E 1 214 ? -35.793 26.186 -47.400 1.00 64.09 200 THR E O 1
ATOM 13525 N N . HIS E 1 215 ? -34.218 24.585 -47.559 1.00 59.51 201 HIS E N 1
ATOM 13526 C CA . HIS E 1 215 ? -34.021 24.430 -46.117 1.00 55.19 201 HIS E CA 1
ATOM 13527 C C . HIS E 1 215 ? -32.621 24.889 -45.786 1.00 54.13 201 HIS E C 1
ATOM 13528 O O . HIS E 1 215 ? -31.643 24.211 -46.127 1.00 55.87 201 HIS E O 1
ATOM 13535 N N . GLU E 1 216 ? -32.507 26.029 -45.116 1.00 57.39 202 GLU E N 1
ATOM 13536 C CA . GLU E 1 216 ? -31.235 26.689 -44.854 1.00 59.92 202 GLU E CA 1
ATOM 13537 C C . GLU E 1 216 ? -31.017 26.764 -43.355 1.00 62.56 202 GLU E C 1
ATOM 13538 O O . GLU E 1 216 ? -31.908 27.187 -42.625 1.00 61.12 202 GLU E O 1
ATOM 13544 N N . ASP E 1 217 ? -29.833 26.339 -42.906 1.00 72.16 203 ASP E N 1
ATOM 13545 C CA . ASP E 1 217 ? -29.404 26.586 -41.533 1.00 77.39 203 ASP E CA 1
ATOM 13546 C C . ASP E 1 217 ? -29.413 28.055 -41.255 1.00 87.21 203 ASP E C 1
ATOM 13547 O O . ASP E 1 217 ? -30.439 28.612 -40.822 1.00 105.64 203 ASP E O 1
ATOM 13552 N N . PRO E 1 218 ? -28.287 28.767 -41.497 1.00 86.81 204 PRO E N 1
ATOM 13553 C CA . PRO E 1 218 ? -28.320 30.248 -41.376 1.00 80.49 204 PRO E CA 1
ATOM 13554 C C . PRO E 1 218 ? -29.455 30.874 -42.170 1.00 81.23 204 PRO E C 1
ATOM 13555 O O . PRO E 1 218 ? -30.139 31.735 -41.637 1.00 88.70 204 PRO E O 1
ATOM 13559 N N . ILE E 1 219 ? -29.680 30.425 -43.409 1.00 70.58 205 ILE E N 1
ATOM 13560 C CA . ILE E 1 219 ? -30.719 31.002 -44.240 1.00 69.25 205 ILE E CA 1
ATOM 13561 C C . ILE E 1 219 ? -30.309 32.381 -44.722 1.00 70.63 205 ILE E C 1
ATOM 13562 O O . ILE E 1 219 ? -30.740 33.371 -44.203 1.00 76.10 205 ILE E O 1
ATOM 13567 N N . GLU E 1 220 ? -29.449 32.433 -45.733 1.00 70.82 206 GLU E N 1
ATOM 13568 C CA . GLU E 1 220 ? -28.724 33.659 -46.074 1.00 72.63 206 GLU E CA 1
ATOM 13569 C C . GLU E 1 220 ? -29.449 34.533 -47.090 1.00 68.58 206 GLU E C 1
ATOM 13570 O O . GLU E 1 220 ? -29.528 35.725 -46.923 1.00 78.30 206 GLU E O 1
ATOM 13576 N N . PHE E 1 221 ? -29.950 33.918 -48.141 1.00 64.57 207 PHE E N 1
ATOM 13577 C CA . PHE E 1 221 ? -30.530 34.623 -49.270 1.00 60.24 207 PHE E CA 1
ATOM 13578 C C . PHE E 1 221 ? -32.048 34.575 -49.219 1.00 61.85 207 PHE E C 1
ATOM 13579 O O . PHE E 1 221 ? -32.626 33.655 -48.655 1.00 63.84 207 PHE E O 1
ATOM 13587 N N . VAL E 1 222 ? -32.677 35.573 -49.804 1.00 64.07 208 VAL E N 1
ATOM 13588 C CA . VAL E 1 222 ? -34.133 35.660 -49.883 1.00 64.92 208 VAL E CA 1
ATOM 13589 C C . VAL E 1 222 ? -34.547 35.810 -51.338 1.00 64.10 208 VAL E C 1
ATOM 13590 O O . VAL E 1 222 ? -33.796 36.355 -52.151 1.00 62.38 208 VAL E O 1
ATOM 13592 N N . TYR E 1 223 ? -35.738 35.319 -51.648 1.00 66.36 209 TYR E N 1
ATOM 13593 C CA . TYR E 1 223 ? -36.282 35.417 -53.012 1.00 69.50 209 TYR E CA 1
ATOM 13594 C C . TYR E 1 223 ? -37.593 36.139 -53.055 1.00 74.30 209 TYR E C 1
ATOM 13595 O O . TYR E 1 223 ? -38.373 35.931 -54.005 1.00 80.74 209 TYR E O 1
ATOM 13604 N N . ASP E 1 224 ? -37.886 36.979 -52.057 1.00 77.43 210 ASP E N 1
ATOM 13605 C CA . ASP E 1 224 ? -39.118 37.789 -52.117 1.00 81.49 210 ASP E CA 1
ATOM 13606 C C . ASP E 1 224 ? -39.104 38.765 -53.321 1.00 82.60 210 ASP E C 1
ATOM 13607 O O . ASP E 1 224 ? -40.134 39.088 -53.834 1.00 87.72 210 ASP E O 1
ATOM 13612 N N . ASN E 1 225 ? -37.917 39.139 -53.761 1.00 80.65 211 ASN E N 1
ATOM 13613 C CA . ASN E 1 225 ? -37.768 40.159 -54.789 1.00 81.19 211 ASN E CA 1
ATOM 13614 C C . ASN E 1 225 ? -37.604 39.598 -56.205 1.00 79.21 211 ASN E C 1
ATOM 13615 O O . ASN E 1 225 ? -37.542 40.353 -57.142 1.00 75.18 211 ASN E O 1
ATOM 13620 N N . ILE E 1 226 ? -37.550 38.262 -56.330 1.00 79.07 212 ILE E N 1
ATOM 13621 C CA . ILE E 1 226 ? -37.387 37.619 -57.622 1.00 76.08 212 ILE E CA 1
ATOM 13622 C C . ILE E 1 226 ? -38.771 37.253 -58.160 1.00 77.96 212 ILE E C 1
ATOM 13623 O O . ILE E 1 226 ? -39.466 36.432 -57.583 1.00 76.68 212 ILE E O 1
ATOM 13628 N N . LYS E 1 227 ? -39.152 37.868 -59.244 1.00 81.27 213 LYS E N 1
ATOM 13629 C CA . LYS E 1 227 ? -40.429 37.621 -59.901 1.00 83.86 213 LYS E CA 1
ATOM 13630 C C . LYS E 1 227 ? -40.257 36.482 -60.899 1.00 84.08 213 LYS E C 1
ATOM 13631 O O . LYS E 1 227 ? -39.370 36.513 -61.737 1.00 85.98 213 LYS E O 1
ATOM 13637 N N . SER E 1 228 ? -41.147 35.496 -60.815 1.00 81.69 214 SER E N 1
ATOM 13638 C CA . SER E 1 228 ? -41.126 34.326 -61.678 1.00 79.82 214 SER E CA 1
ATOM 13639 C C . SER E 1 228 ? -42.419 34.225 -62.461 1.00 81.97 214 SER E C 1
ATOM 13640 O O . SER E 1 228 ? -43.469 34.666 -62.014 1.00 81.42 214 SER E O 1
ATOM 13643 N N . ALA E 1 229 ? -42.340 33.595 -63.628 1.00 84.60 215 ALA E N 1
ATOM 13644 C CA . ALA E 1 229 ? -43.531 33.328 -64.442 1.00 85.15 215 ALA E CA 1
ATOM 13645 C C . ALA E 1 229 ? -44.289 32.069 -63.991 1.00 82.77 215 ALA E C 1
ATOM 13646 O O . ALA E 1 229 ? -45.453 31.930 -64.308 1.00 83.85 215 ALA E O 1
ATOM 13648 N N . HIS E 1 230 ? -43.617 31.173 -63.270 1.00 76.91 216 HIS E N 1
ATOM 13649 C CA . HIS E 1 230 ? -44.022 29.785 -63.234 1.00 75.65 216 HIS E CA 1
ATOM 13650 C C . HIS E 1 230 ? -43.705 29.126 -61.901 1.00 73.37 216 HIS E C 1
ATOM 13651 O O . HIS E 1 230 ? -44.098 27.987 -61.662 1.00 77.27 216 HIS E O 1
ATOM 13658 N N . SER E 1 231 ? -43.024 29.834 -61.016 1.00 70.76 217 SER E N 1
ATOM 13659 C CA . SER E 1 231 ? -42.302 29.250 -59.906 1.00 69.03 217 SER E CA 1
ATOM 13660 C C . SER E 1 231 ? -42.675 29.990 -58.614 1.00 73.22 217 SER E C 1
ATOM 13661 O O . SER E 1 231 ? -42.866 31.211 -58.614 1.00 72.80 217 SER E O 1
ATOM 13664 N N . ILE E 1 232 ? -42.798 29.240 -57.521 1.00 73.76 218 ILE E N 1
ATOM 13665 C CA . ILE E 1 232 ? -42.905 29.796 -56.192 1.00 71.96 218 ILE E CA 1
ATOM 13666 C C . ILE E 1 232 ? -41.818 29.163 -55.314 1.00 71.07 218 ILE E C 1
ATOM 13667 O O . ILE E 1 232 ? -41.467 27.994 -55.474 1.00 71.49 218 ILE E O 1
ATOM 13672 N N . ILE E 1 233 ? -41.337 29.924 -54.349 1.00 73.01 219 ILE E N 1
ATOM 13673 C CA . ILE E 1 233 ? -40.254 29.529 -53.486 1.00 72.16 219 ILE E CA 1
ATOM 13674 C C . ILE E 1 233 ? -40.694 29.649 -52.033 1.00 71.23 219 ILE E C 1
ATOM 13675 O O . ILE E 1 233 ? -41.353 30.615 -51.667 1.00 71.05 219 ILE E O 1
ATOM 13680 N N . ALA E 1 234 ? -40.315 28.681 -51.214 1.00 68.88 220 ALA E N 1
ATOM 13681 C CA . ALA E 1 234 ? -40.609 28.665 -49.789 1.00 69.63 220 ALA E CA 1
ATOM 13682 C C . ALA E 1 234 ? -39.341 28.319 -49.042 1.00 67.28 220 ALA E C 1
ATOM 13683 O O . ALA E 1 234 ? -38.755 27.255 -49.270 1.00 70.50 220 ALA E O 1
ATOM 13685 N N . GLN E 1 235 ? -38.898 29.204 -48.138 1.00 66.61 221 GLN E N 1
ATOM 13686 C CA . GLN E 1 235 ? -37.701 29.029 -47.361 1.00 66.29 221 GLN E CA 1
ATOM 13687 C C . GLN E 1 235 ? -38.032 28.668 -45.922 1.00 67.30 221 GLN E C 1
ATOM 13688 O O . GLN E 1 235 ? -38.971 29.213 -45.350 1.00 72.43 221 GLN E O 1
ATOM 13694 N N . SER E 1 236 ? -37.255 27.754 -45.347 1.00 65.57 222 SER E N 1
ATOM 13695 C CA . SER E 1 236 ? -37.381 27.406 -43.932 1.00 65.13 222 SER E CA 1
ATOM 13696 C C . SER E 1 236 ? -35.996 27.374 -43.305 1.00 66.51 222 SER E C 1
ATOM 13697 O O . SER E 1 236 ? -35.098 26.735 -43.838 1.00 65.54 222 SER E O 1
ATOM 13700 N N . GLN E 1 237 ? -35.840 28.050 -42.178 1.00 68.28 223 GLN E N 1
ATOM 13701 C CA . GLN E 1 237 ? -34.690 27.838 -41.306 1.00 73.03 223 GLN E CA 1
ATOM 13702 C C . GLN E 1 237 ? -34.945 26.667 -40.359 1.00 71.74 223 GLN E C 1
ATOM 13703 O O . GLN E 1 237 ? -36.080 26.399 -39.959 1.00 67.11 223 GLN E O 1
ATOM 13709 N N . ILE E 1 238 ? -33.885 25.960 -40.018 1.00 74.39 224 ILE E N 1
ATOM 13710 C CA . ILE E 1 238 ? -33.931 24.557 -39.687 1.00 83.64 224 ILE E CA 1
ATOM 13711 C C . ILE E 1 238 ? -33.688 24.352 -38.208 1.00 85.91 224 ILE E C 1
ATOM 13712 O O . ILE E 1 238 ? -34.308 23.468 -37.580 1.00 96.86 224 ILE E O 1
ATOM 13717 N N . PRO E 1 239 ? -32.785 25.134 -37.606 1.00 76.45 225 PRO E N 1
ATOM 13718 C CA . PRO E 1 239 ? -32.905 25.369 -36.150 1.00 73.50 225 PRO E CA 1
ATOM 13719 C C . PRO E 1 239 ? -34.293 25.869 -35.765 1.00 76.78 225 PRO E C 1
ATOM 13720 O O . PRO E 1 239 ? -35.039 25.171 -35.034 1.00 79.21 225 PRO E O 1
ATOM 13724 N N . GLU E 1 240 ? -34.673 27.042 -36.269 1.00 76.98 226 GLU E N 1
ATOM 13725 C CA . GLU E 1 240 ? -35.703 27.829 -35.623 1.00 79.89 226 GLU E CA 1
ATOM 13726 C C . GLU E 1 240 ? -37.102 27.455 -36.097 1.00 77.32 226 GLU E C 1
ATOM 13727 O O . GLU E 1 240 ? -38.038 27.404 -35.285 1.00 83.38 226 GLU E O 1
ATOM 13733 N N . GLN E 1 241 ? -37.267 27.177 -37.379 1.00 72.20 227 GLN E N 1
ATOM 13734 C CA . GLN E 1 241 ? -38.581 26.883 -37.952 1.00 73.46 227 GLN E CA 1
ATOM 13735 C C . GLN E 1 241 ? -38.874 25.382 -38.086 1.00 72.84 227 GLN E C 1
ATOM 13736 O O . GLN E 1 241 ? -40.004 24.976 -37.938 1.00 79.91 227 GLN E O 1
ATOM 13742 N N . PHE E 1 242 ? -37.856 24.591 -38.392 1.00 70.10 228 PHE E N 1
ATOM 13743 C CA . PHE E 1 242 ? -37.901 23.148 -38.228 1.00 69.49 228 PHE E CA 1
ATOM 13744 C C . PHE E 1 242 ? -36.886 22.719 -37.185 1.00 73.48 228 PHE E C 1
ATOM 13745 O O . PHE E 1 242 ? -35.815 23.313 -37.054 1.00 71.33 228 PHE E O 1
ATOM 13753 N N . SER E 1 243 ? -37.235 21.664 -36.439 1.00 81.70 229 SER E N 1
ATOM 13754 C CA . SER E 1 243 ? -36.311 21.166 -35.402 1.00 83.48 229 SER E CA 1
ATOM 13755 C C . SER E 1 243 ? -34.972 20.742 -36.061 1.00 81.93 229 SER E C 1
ATOM 13756 O O . SER E 1 243 ? -33.907 21.243 -35.657 1.00 76.92 229 SER E O 1
ATOM 13759 N N . SER E 1 244 ? -35.053 19.911 -37.102 1.00 77.95 230 SER E N 1
ATOM 13760 C CA . SER E 1 244 ? -33.846 19.411 -37.736 1.00 79.81 230 SER E CA 1
ATOM 13761 C C . SER E 1 244 ? -34.063 19.283 -39.247 1.00 77.02 230 SER E C 1
ATOM 13762 O O . SER E 1 244 ? -35.183 19.381 -39.731 1.00 74.84 230 SER E O 1
ATOM 13765 N N . PHE E 1 245 ? -32.983 19.057 -39.969 1.00 67.97 231 PHE E N 1
ATOM 13766 C CA . PHE E 1 245 ? -33.057 18.882 -41.411 1.00 65.26 231 PHE E CA 1
ATOM 13767 C C . PHE E 1 245 ? -33.872 17.656 -41.832 1.00 67.42 231 PHE E C 1
ATOM 13768 O O . PHE E 1 245 ? -34.707 17.734 -42.726 1.00 71.64 231 PHE E O 1
ATOM 13776 N N . ALA E 1 246 ? -33.686 16.557 -41.104 1.00 64.78 232 ALA E N 1
ATOM 13777 C CA . ALA E 1 246 ? -34.479 15.354 -41.387 1.00 61.36 232 ALA E CA 1
ATOM 13778 C C . ALA E 1 246 ? -35.977 15.641 -41.309 1.00 64.05 232 ALA E C 1
ATOM 13779 O O . ALA E 1 246 ? -36.726 15.271 -42.217 1.00 60.97 232 ALA E O 1
ATOM 13781 N N . ILE E 1 247 ? -36.409 16.360 -40.276 1.00 70.57 233 ILE E N 1
ATOM 13782 C CA . ILE E 1 247 ? -37.801 16.754 -40.182 1.00 74.60 233 ILE E CA 1
ATOM 13783 C C . ILE E 1 247 ? -38.221 17.559 -41.412 1.00 74.71 233 ILE E C 1
ATOM 13784 O O . ILE E 1 247 ? -39.261 17.271 -42.018 1.00 75.00 233 ILE E O 1
ATOM 13789 N N . ALA E 1 248 ? -37.377 18.522 -41.805 1.00 71.82 234 ALA E N 1
ATOM 13790 C CA . ALA E 1 248 ? -37.749 19.402 -42.900 1.00 70.36 234 ALA E CA 1
ATOM 13791 C C . ALA E 1 248 ? -37.919 18.627 -44.205 1.00 71.93 234 ALA E C 1
ATOM 13792 O O . ALA E 1 248 ? -38.822 18.916 -45.002 1.00 72.66 234 ALA E O 1
ATOM 13794 N N . ASN E 1 249 ? -37.047 17.644 -44.435 1.00 69.58 235 ASN E N 1
ATOM 13795 C CA . ASN E 1 249 ? -37.121 16.869 -45.669 1.00 68.53 235 ASN E CA 1
ATOM 13796 C C . ASN E 1 249 ? -38.274 15.869 -45.646 1.00 72.45 235 ASN E C 1
ATOM 13797 O O . ASN E 1 249 ? -38.988 15.720 -46.641 1.00 73.81 235 ASN E O 1
ATOM 13802 N N . GLN E 1 250 ? -38.473 15.196 -44.529 1.00 77.29 236 GLN E N 1
ATOM 13803 C CA . GLN E 1 250 ? -39.633 14.314 -44.393 1.00 84.27 236 GLN E CA 1
ATOM 13804 C C . GLN E 1 250 ? -40.928 15.082 -44.646 1.00 86.86 236 GLN E C 1
ATOM 13805 O O . GLN E 1 250 ? -41.827 14.580 -45.327 1.00 87.29 236 GLN E O 1
ATOM 13811 N N . GLU E 1 251 ? -41.044 16.284 -44.076 1.00 88.70 237 GLU E N 1
ATOM 13812 C CA . GLU E 1 251 ? -42.230 17.095 -44.296 1.00 90.83 237 GLU E CA 1
ATOM 13813 C C . GLU E 1 251 ? -42.257 17.726 -45.680 1.00 86.23 237 GLU E C 1
ATOM 13814 O O . GLU E 1 251 ? -43.309 18.210 -46.105 1.00 85.69 237 GLU E O 1
ATOM 13820 N N . ALA E 1 252 ? -41.119 17.807 -46.365 1.00 77.16 238 ALA E N 1
ATOM 13821 C CA . ALA E 1 252 ? -41.090 18.422 -47.681 1.00 75.08 238 ALA E CA 1
ATOM 13822 C C . ALA E 1 252 ? -41.935 17.642 -48.679 1.00 77.91 238 ALA E C 1
ATOM 13823 O O . ALA E 1 252 ? -42.462 18.232 -49.631 1.00 76.80 238 ALA E O 1
ATOM 13825 N N . LEU E 1 253 ? -42.028 16.335 -48.545 1.00 80.77 239 LEU E N 1
ATOM 13826 C CA . LEU E 1 253 ? -42.757 15.516 -49.507 1.00 83.21 239 LEU E CA 1
ATOM 13827 C C . LEU E 1 253 ? -44.234 15.882 -49.577 1.00 82.30 239 LEU E C 1
ATOM 13828 O O . LEU E 1 253 ? -44.836 15.888 -50.667 1.00 81.88 239 LEU E O 1
ATOM 13833 N N . ARG E 1 254 ? -44.813 16.258 -48.442 1.00 79.89 240 ARG E N 1
ATOM 13834 C CA . ARG E 1 254 ? -46.195 16.735 -48.423 1.00 79.40 240 ARG E CA 1
ATOM 13835 C C . ARG E 1 254 ? -46.355 18.123 -49.051 1.00 75.00 240 ARG E C 1
ATOM 13836 O O . ARG E 1 254 ? -47.460 18.478 -49.427 1.00 76.81 240 ARG E O 1
ATOM 13844 N N . ARG E 1 255 ? -45.265 18.866 -49.187 1.00 72.26 241 ARG E N 1
ATOM 13845 C CA . ARG E 1 255 ? -45.317 20.195 -49.773 1.00 73.22 241 ARG E CA 1
ATOM 13846 C C . ARG E 1 255 ? -45.370 20.172 -51.296 1.00 73.36 241 ARG E C 1
ATOM 13847 O O . ARG E 1 255 ? -45.314 21.239 -51.897 1.00 71.92 241 ARG E O 1
ATOM 13855 N N . THR E 1 256 ? -45.458 18.981 -51.919 1.00 75.13 242 THR E N 1
ATOM 13856 C CA . THR E 1 256 ? -45.432 18.852 -53.351 1.00 74.41 242 THR E CA 1
ATOM 13857 C C . THR E 1 256 ? -44.325 19.705 -53.990 1.00 70.09 242 THR E C 1
ATOM 13858 O O . THR E 1 256 ? -44.609 20.515 -54.871 1.00 70.83 242 THR E O 1
ATOM 13862 N N . PRO E 1 257 ? -43.082 19.493 -53.582 1.00 66.07 243 PRO E N 1
ATOM 13863 C CA . PRO E 1 257 ? -42.003 20.308 -54.192 1.00 67.36 243 PRO E CA 1
ATOM 13864 C C . PRO E 1 257 ? -41.733 19.904 -55.617 1.00 66.67 243 PRO E C 1
ATOM 13865 O O . PRO E 1 257 ? -41.801 18.741 -55.971 1.00 65.39 243 PRO E O 1
ATOM 13869 N N . ASN E 1 258 ? -41.439 20.913 -56.440 1.00 68.08 244 ASN E N 1
ATOM 13870 C CA . ASN E 1 258 ? -40.728 20.691 -57.708 1.00 67.05 244 ASN E CA 1
ATOM 13871 C C . ASN E 1 258 ? -39.215 20.853 -57.591 1.00 62.95 244 ASN E C 1
ATOM 13872 O O . ASN E 1 258 ? -38.507 20.476 -58.501 1.00 64.57 244 ASN E O 1
ATOM 13877 N N . LEU E 1 259 ? -38.731 21.388 -56.475 1.00 61.73 245 LEU E N 1
ATOM 13878 C CA . LEU E 1 259 ? -37.311 21.384 -56.168 1.00 58.51 245 LEU E CA 1
ATOM 13879 C C . LEU E 1 259 ? -37.116 21.435 -54.672 1.00 56.67 245 LEU E C 1
ATOM 13880 O O . LEU E 1 259 ? -37.839 22.139 -53.976 1.00 59.42 245 LEU E O 1
ATOM 13885 N N . ILE E 1 260 ? -36.137 20.687 -54.180 1.00 58.01 246 ILE E N 1
ATOM 13886 C CA . ILE E 1 260 ? -35.824 20.612 -52.753 1.00 60.62 246 ILE E CA 1
ATOM 13887 C C . ILE E 1 260 ? -34.346 20.890 -52.610 1.00 58.88 246 ILE E C 1
ATOM 13888 O O . ILE E 1 260 ? -33.502 20.006 -52.823 1.00 56.34 246 ILE E O 1
ATOM 13893 N N . MET E 1 261 ? -34.012 22.134 -52.244 1.00 59.67 247 MET E N 1
ATOM 13894 C CA . MET E 1 261 ? -32.702 22.458 -51.661 1.00 59.47 247 MET E CA 1
ATOM 13895 C C . MET E 1 261 ? -32.670 21.907 -50.237 1.00 58.95 247 MET E C 1
ATOM 13896 O O . MET E 1 261 ? -33.150 22.535 -49.306 1.00 60.32 247 MET E O 1
ATOM 13901 N N . ILE E 1 262 ? -32.115 20.717 -50.081 1.00 59.65 248 ILE E N 1
ATOM 13902 C CA . ILE E 1 262 ? -32.371 19.907 -48.897 1.00 62.58 248 ILE E CA 1
ATOM 13903 C C . ILE E 1 262 ? -31.440 20.273 -47.744 1.00 65.88 248 ILE E C 1
ATOM 13904 O O . ILE E 1 262 ? -31.820 20.134 -46.569 1.00 79.66 248 ILE E O 1
ATOM 13909 N N . GLY E 1 263 ? -30.233 20.726 -48.048 1.00 61.94 249 GLY E N 1
ATOM 13910 C CA . GLY E 1 263 ? -29.255 21.043 -47.030 1.00 62.39 249 GLY E CA 1
ATOM 13911 C C . GLY E 1 263 ? -27.884 20.425 -47.367 1.00 61.95 249 GLY E C 1
ATOM 13912 O O . GLY E 1 263 ? -27.542 20.252 -48.502 1.00 66.29 249 GLY E O 1
ATOM 13913 N N . GLU E 1 264 ? -27.099 20.170 -46.332 1.00 63.55 250 GLU E N 1
ATOM 13914 C CA . GLU E 1 264 ? -25.841 19.498 -46.445 1.00 61.03 250 GLU E CA 1
ATOM 13915 C C . GLU E 1 264 ? -26.013 18.003 -46.243 1.00 62.00 250 GLU E C 1
ATOM 13916 O O . GLU E 1 264 ? -26.676 17.579 -45.313 1.00 64.31 250 GLU E O 1
ATOM 13922 N N . LEU E 1 265 ? -25.349 17.218 -47.095 1.00 58.28 251 LEU E N 1
ATOM 13923 C CA . LEU E 1 265 ? -25.247 15.779 -46.866 1.00 57.96 251 LEU E CA 1
ATOM 13924 C C . LEU E 1 265 ? -24.114 15.474 -45.919 1.00 63.04 251 LEU E C 1
ATOM 13925 O O . LEU E 1 265 ? -22.964 15.578 -46.283 1.00 71.09 251 LEU E O 1
ATOM 13930 N N . ARG E 1 266 ? -24.466 15.116 -44.684 1.00 69.77 252 ARG E N 1
ATOM 13931 C CA . ARG E 1 266 ? -23.468 14.751 -43.670 1.00 71.29 252 ARG E CA 1
ATOM 13932 C C . ARG E 1 266 ? -23.672 13.357 -43.128 1.00 71.68 252 ARG E C 1
ATOM 13933 O O . ARG E 1 266 ? -22.829 12.493 -43.316 1.00 75.16 252 ARG E O 1
ATOM 13941 N N . ASP E 1 267 ? -24.796 13.117 -42.446 1.00 70.51 253 ASP E N 1
ATOM 13942 C CA . ASP E 1 267 ? -25.075 11.791 -41.883 1.00 69.67 253 ASP E CA 1
ATOM 13943 C C . ASP E 1 267 ? -25.540 10.849 -43.013 1.00 66.53 253 ASP E C 1
ATOM 13944 O O . ASP E 1 267 ? -26.062 11.274 -44.052 1.00 64.27 253 ASP E O 1
ATOM 13949 N N . LYS E 1 268 ? -25.411 9.571 -42.778 1.00 62.40 254 LYS E N 1
ATOM 13950 C CA . LYS E 1 268 ? -26.028 8.551 -43.604 1.00 65.70 254 LYS E CA 1
ATOM 13951 C C . LYS E 1 268 ? -27.504 8.842 -43.915 1.00 65.24 254 LYS E C 1
ATOM 13952 O O . LYS E 1 268 ? -27.932 8.838 -45.063 1.00 67.71 254 LYS E O 1
ATOM 13958 N N . GLN E 1 269 ? -28.231 9.225 -42.880 1.00 66.96 255 GLN E N 1
ATOM 13959 C CA . GLN E 1 269 ? -29.666 9.421 -43.023 1.00 69.56 255 GLN E CA 1
ATOM 13960 C C . GLN E 1 269 ? -29.985 10.598 -43.936 1.00 64.68 255 GLN E C 1
ATOM 13961 O O . GLN E 1 269 ? -30.940 10.569 -44.703 1.00 63.50 255 GLN E O 1
ATOM 13967 N N . SER E 1 270 ? -29.164 11.651 -43.884 1.00 63.80 256 SER E N 1
ATOM 13968 C CA . SER E 1 270 ? -29.307 12.753 -44.821 1.00 61.98 256 SER E CA 1
ATOM 13969 C C . SER E 1 270 ? -29.114 12.277 -46.262 1.00 63.43 256 SER E C 1
ATOM 13970 O O . SER E 1 270 ? -29.914 12.579 -47.141 1.00 66.54 256 SER E O 1
ATOM 13973 N N . ILE E 1 271 ? -28.046 11.516 -46.493 1.00 59.51 257 ILE E N 1
ATOM 13974 C CA . ILE E 1 271 ? -27.741 11.054 -47.836 1.00 59.46 257 ILE E CA 1
ATOM 13975 C C . ILE E 1 271 ? -28.886 10.153 -48.374 1.00 61.44 257 ILE E C 1
ATOM 13976 O O . ILE E 1 271 ? -29.262 10.215 -49.537 1.00 60.30 257 ILE E O 1
ATOM 13981 N N . GLU E 1 272 ? -29.449 9.339 -47.492 1.00 64.01 258 GLU E N 1
ATOM 13982 C CA . GLU E 1 272 ? -30.537 8.457 -47.884 1.00 65.48 258 GLU E CA 1
ATOM 13983 C C . GLU E 1 272 ? -31.798 9.242 -48.173 1.00 65.79 258 GLU E C 1
ATOM 13984 O O . GLU E 1 272 ? -32.539 8.934 -49.121 1.00 70.61 258 GLU E O 1
ATOM 13990 N N . SER E 1 273 ? -32.088 10.248 -47.357 1.00 68.48 259 SER E N 1
ATOM 13991 C CA . SER E 1 273 ? -33.234 11.129 -47.610 1.00 70.12 259 SER E CA 1
ATOM 13992 C C . SER E 1 273 ? -33.090 11.833 -48.961 1.00 70.04 259 SER E C 1
ATOM 13993 O O . SER E 1 273 ? -34.039 11.896 -49.738 1.00 75.83 259 SER E O 1
ATOM 13996 N N . ALA E 1 274 ? -31.889 12.341 -49.258 1.00 66.41 260 ALA E N 1
ATOM 13997 C CA . ALA E 1 274 ? -31.624 12.893 -50.569 1.00 63.55 260 ALA E CA 1
ATOM 13998 C C . ALA E 1 274 ? -31.888 11.855 -51.652 1.00 66.16 260 ALA E C 1
ATOM 13999 O O . ALA E 1 274 ? -32.565 12.148 -52.654 1.00 74.20 260 ALA E O 1
ATOM 14001 N N . PHE E 1 275 ? -31.380 10.642 -51.471 1.00 62.79 261 PHE E N 1
ATOM 14002 C CA . PHE E 1 275 ? -31.701 9.558 -52.400 1.00 62.13 261 PHE E CA 1
ATOM 14003 C C . PHE E 1 275 ? -33.206 9.450 -52.658 1.00 64.44 261 PHE E C 1
ATOM 14004 O O . PHE E 1 275 ? -33.619 9.540 -53.807 1.00 68.08 261 PHE E O 1
ATOM 14012 N N . GLU E 1 276 ? -33.988 9.355 -51.601 1.00 68.04 262 GLU E N 1
ATOM 14013 C CA . GLU E 1 276 ? -35.417 9.107 -51.766 1.00 74.21 262 GLU E CA 1
ATOM 14014 C C . GLU E 1 276 ? -36.113 10.288 -52.451 1.00 78.35 262 GLU E C 1
ATOM 14015 O O . GLU E 1 276 ? -36.868 10.108 -53.408 1.00 82.10 262 GLU E O 1
ATOM 14021 N N . ALA E 1 277 ? -35.809 11.508 -52.006 1.00 75.98 263 ALA E N 1
ATOM 14022 C CA . ALA E 1 277 ? -36.363 12.694 -52.650 1.00 76.57 263 ALA E CA 1
ATOM 14023 C C . ALA E 1 277 ? -36.029 12.712 -54.153 1.00 77.40 263 ALA E C 1
ATOM 14024 O O . ALA E 1 277 ? -36.902 12.994 -54.983 1.00 75.73 263 ALA E O 1
ATOM 14026 N N . ALA E 1 278 ? -34.789 12.366 -54.502 1.00 76.32 264 ALA E N 1
ATOM 14027 C CA . ALA E 1 278 ? -34.433 12.260 -55.901 1.00 75.37 264 ALA E CA 1
ATOM 14028 C C . ALA E 1 278 ? -35.271 11.231 -56.635 1.00 75.57 264 ALA E C 1
ATOM 14029 O O . ALA E 1 278 ? -35.811 11.493 -57.721 1.00 80.77 264 ALA E O 1
ATOM 14031 N N . ASN E 1 279 ? -35.380 10.053 -56.046 1.00 76.95 265 ASN E N 1
ATOM 14032 C CA . ASN E 1 279 ? -36.047 8.911 -56.721 1.00 77.44 265 ASN E CA 1
ATOM 14033 C C . ASN E 1 279 ? -37.551 8.962 -56.612 1.00 77.52 265 ASN E C 1
ATOM 14034 O O . ASN E 1 279 ? -38.228 8.323 -57.402 1.00 86.05 265 ASN E O 1
ATOM 14039 N N . THR E 1 280 ? -38.093 9.772 -55.692 1.00 77.64 266 THR E N 1
ATOM 14040 C CA . THR E 1 280 ? -39.479 10.192 -55.731 1.00 76.67 266 THR E CA 1
ATOM 14041 C C . THR E 1 280 ? -39.750 11.268 -56.766 1.00 74.95 266 THR E C 1
ATOM 14042 O O . THR E 1 280 ? -40.866 11.803 -56.817 1.00 72.27 266 THR E O 1
ATOM 14046 N N . GLY E 1 281 ? -38.766 11.618 -57.590 1.00 74.45 267 GLY E N 1
ATOM 14047 C CA . GLY E 1 281 ? -39.004 12.333 -58.821 1.00 73.62 267 GLY E CA 1
ATOM 14048 C C . GLY E 1 281 ? -38.660 13.800 -58.806 1.00 74.31 267 GLY E C 1
ATOM 14049 O O . GLY E 1 281 ? -39.136 14.529 -59.662 1.00 73.12 267 GLY E O 1
ATOM 14050 N N . HIS E 1 282 ? -37.820 14.240 -57.857 1.00 73.98 268 HIS E N 1
ATOM 14051 C CA . HIS E 1 282 ? -37.674 15.641 -57.545 1.00 72.74 268 HIS E CA 1
ATOM 14052 C C . HIS E 1 282 ? -36.217 16.044 -57.674 1.00 63.98 268 HIS E C 1
ATOM 14053 O O . HIS E 1 282 ? -35.337 15.333 -57.216 1.00 60.90 268 HIS E O 1
ATOM 14060 N N . PRO E 1 283 ? -35.941 17.200 -58.310 1.00 59.14 269 PRO E N 1
ATOM 14061 C CA . PRO E 1 283 ? -34.632 17.811 -58.160 1.00 57.63 269 PRO E CA 1
ATOM 14062 C C . PRO E 1 283 ? -34.316 18.020 -56.649 1.00 57.04 269 PRO E C 1
ATOM 14063 O O . PRO E 1 283 ? -35.144 18.549 -55.876 1.00 56.31 269 PRO E O 1
ATOM 14067 N N . VAL E 1 284 ? -33.148 17.526 -56.222 1.00 53.07 270 VAL E N 1
ATOM 14068 C CA . VAL E 1 284 ? -32.609 17.804 -54.942 1.00 55.22 270 VAL E CA 1
ATOM 14069 C C . VAL E 1 284 ? -31.281 18.556 -55.124 1.00 55.04 270 VAL E C 1
ATOM 14070 O O . VAL E 1 284 ? -30.348 18.012 -55.709 1.00 55.14 270 VAL E O 1
ATOM 14074 N N . PHE E 1 285 ? -31.206 19.773 -54.588 1.00 53.09 271 PHE E N 1
ATOM 14075 C CA . PHE E 1 285 ? -29.965 20.496 -54.464 1.00 54.33 271 PHE E CA 1
ATOM 14076 C C . PHE E 1 285 ? -29.351 20.258 -53.091 1.00 57.20 271 PHE E C 1
ATOM 14077 O O . PHE E 1 285 ? -30.037 20.331 -52.069 1.00 61.11 271 PHE E O 1
ATOM 14085 N N . ALA E 1 286 ? -28.063 19.932 -53.089 1.00 55.70 272 ALA E N 1
ATOM 14086 C CA . ALA E 1 286 ? -27.387 19.470 -51.869 1.00 53.15 272 ALA E CA 1
ATOM 14087 C C . ALA E 1 286 ? -26.007 20.059 -51.815 1.00 51.50 272 ALA E C 1
ATOM 14088 O O . ALA E 1 286 ? -25.325 20.218 -52.839 1.00 53.76 272 ALA E O 1
ATOM 14090 N N . THR E 1 287 ? -25.576 20.410 -50.630 1.00 52.13 273 THR E N 1
ATOM 14091 C CA . THR E 1 287 ? -24.221 20.878 -50.348 1.00 50.22 273 THR E CA 1
ATOM 14092 C C . THR E 1 287 ? -23.423 19.733 -49.738 1.00 47.34 273 THR E C 1
ATOM 14093 O O . THR E 1 287 ? -23.964 18.919 -48.949 1.00 46.28 273 THR E O 1
ATOM 14097 N N . VAL E 1 288 ? -22.142 19.675 -50.104 1.00 45.08 274 VAL E N 1
ATOM 14098 C CA . VAL E 1 288 ? -21.243 18.665 -49.574 1.00 46.59 274 VAL E CA 1
ATOM 14099 C C . VAL E 1 288 ? -19.950 19.341 -49.167 1.00 48.38 274 VAL E C 1
ATOM 14100 O O . VAL E 1 288 ? -19.420 20.181 -49.894 1.00 49.26 274 VAL E O 1
ATOM 14104 N N . HIS E 1 289 ? -19.446 18.964 -47.990 1.00 55.45 275 HIS E N 1
ATOM 14105 C CA . HIS E 1 289 ? -18.158 19.487 -47.508 1.00 57.24 275 HIS E CA 1
ATOM 14106 C C . HIS E 1 289 ? -17.089 18.481 -47.936 1.00 57.36 275 HIS E C 1
ATOM 14107 O O . HIS E 1 289 ? -16.532 17.707 -47.157 1.00 60.42 275 HIS E O 1
ATOM 14114 N N . SER E 1 290 ? -16.719 18.574 -49.207 1.00 55.25 276 SER E N 1
ATOM 14115 C CA . SER E 1 290 ? -15.547 17.919 -49.755 1.00 56.25 276 SER E CA 1
ATOM 14116 C C . SER E 1 290 ? -14.811 18.891 -50.668 1.00 59.48 276 SER E C 1
ATOM 14117 O O . SER E 1 290 ? -15.390 19.875 -51.164 1.00 58.96 276 SER E O 1
ATOM 14120 N N . GLN E 1 291 ? -13.544 18.564 -50.935 1.00 61.96 277 GLN E N 1
ATOM 14121 C CA . GLN E 1 291 ? -12.692 19.458 -51.716 1.00 61.81 277 GLN E CA 1
ATOM 14122 C C . GLN E 1 291 ? -13.054 19.452 -53.205 1.00 57.56 277 GLN E C 1
ATOM 14123 O O . GLN E 1 291 ? -13.084 20.475 -53.859 1.00 53.75 277 GLN E O 1
ATOM 14129 N N . ASN E 1 292 ? -13.327 18.261 -53.733 1.00 61.49 278 ASN E N 1
ATOM 14130 C CA . ASN E 1 292 ? -13.525 18.072 -55.168 1.00 60.87 278 ASN E CA 1
ATOM 14131 C C . ASN E 1 292 ? -14.456 16.892 -55.379 1.00 60.73 278 ASN E C 1
ATOM 14132 O O . ASN E 1 292 ? -14.912 16.247 -54.420 1.00 60.14 278 ASN E O 1
ATOM 14137 N N . CYS E 1 293 ? -14.791 16.617 -56.638 1.00 60.60 279 CYS E N 1
ATOM 14138 C CA . CYS E 1 293 ? -15.854 15.680 -56.968 1.00 60.81 279 CYS E CA 1
ATOM 14139 C C . CYS E 1 293 ? -15.537 14.263 -56.504 1.00 60.50 279 CYS E C 1
ATOM 14140 O O . CYS E 1 293 ? -16.288 13.679 -55.725 1.00 66.03 279 CYS E O 1
ATOM 14143 N N . SER E 1 294 ? -14.361 13.764 -56.865 1.00 62.23 280 SER E N 1
ATOM 14144 C CA . SER E 1 294 ? -13.857 12.515 -56.308 1.00 63.52 280 SER E CA 1
ATOM 14145 C C . SER E 1 294 ? -14.051 12.462 -54.784 1.00 62.51 280 SER E C 1
ATOM 14146 O O . SER E 1 294 ? -14.607 11.493 -54.253 1.00 59.86 280 SER E O 1
ATOM 14149 N N . ALA E 1 295 ? -13.639 13.540 -54.105 1.00 61.62 281 ALA E N 1
ATOM 14150 C CA . ALA E 1 295 ? -13.794 13.585 -52.665 1.00 58.66 281 ALA E CA 1
ATOM 14151 C C . ALA E 1 295 ? -15.259 13.543 -52.264 1.00 56.79 281 ALA E C 1
ATOM 14152 O O . ALA E 1 295 ? -15.596 12.965 -51.221 1.00 59.71 281 ALA E O 1
ATOM 14154 N N . VAL E 1 296 ? -16.139 14.148 -53.061 1.00 52.27 282 VAL E N 1
ATOM 14155 C CA . VAL E 1 296 ? -17.573 14.095 -52.786 1.00 50.55 282 VAL E CA 1
ATOM 14156 C C . VAL E 1 296 ? -18.054 12.647 -52.807 1.00 53.91 282 VAL E C 1
ATOM 14157 O O . VAL E 1 296 ? -18.629 12.145 -51.829 1.00 58.27 282 VAL E O 1
ATOM 14161 N N . MET E 1 297 ? -17.799 11.957 -53.934 1.00 56.40 283 MET E N 1
ATOM 14162 C CA . MET E 1 297 ? -18.187 10.570 -54.045 1.00 57.16 283 MET E CA 1
ATOM 14163 C C . MET E 1 297 ? -17.652 9.755 -52.868 1.00 55.59 283 MET E C 1
ATOM 14164 O O . MET E 1 297 ? -18.401 9.106 -52.129 1.00 53.35 283 MET E O 1
ATOM 14169 N N . ARG E 1 298 ? -16.343 9.774 -52.681 1.00 58.18 284 ARG E N 1
ATOM 14170 C CA . ARG E 1 298 ? -15.718 8.954 -51.639 1.00 59.87 284 ARG E CA 1
ATOM 14171 C C . ARG E 1 298 ? -16.331 9.250 -50.278 1.00 61.59 284 ARG E C 1
ATOM 14172 O O . ARG E 1 298 ? -16.734 8.325 -49.563 1.00 62.54 284 ARG E O 1
ATOM 14180 N N . ARG E 1 299 ? -16.458 10.524 -49.926 1.00 60.95 285 ARG E N 1
ATOM 14181 C CA . ARG E 1 299 ? -17.052 10.882 -48.645 1.00 59.06 285 ARG E CA 1
ATOM 14182 C C . ARG E 1 299 ? -18.473 10.354 -48.489 1.00 58.68 285 ARG E C 1
ATOM 14183 O O . ARG E 1 299 ? -18.798 9.733 -47.491 1.00 64.73 285 ARG E O 1
ATOM 14191 N N . LEU E 1 300 ? -19.295 10.532 -49.507 1.00 58.04 286 LEU E N 1
ATOM 14192 C CA . LEU E 1 300 ? -20.668 10.027 -49.452 1.00 57.79 286 LEU E CA 1
ATOM 14193 C C . LEU E 1 300 ? -20.671 8.499 -49.248 1.00 58.42 286 LEU E C 1
ATOM 14194 O O . LEU E 1 300 ? -21.472 7.986 -48.449 1.00 59.20 286 LEU E O 1
ATOM 14199 N N . ILE E 1 301 ? -19.781 7.788 -49.947 1.00 54.86 287 ILE E N 1
ATOM 14200 C CA . ILE E 1 301 ? -19.762 6.352 -49.810 1.00 56.96 287 ILE E CA 1
ATOM 14201 C C . ILE E 1 301 ? -19.293 5.935 -48.422 1.00 56.97 287 ILE E C 1
ATOM 14202 O O . ILE E 1 301 ? -19.730 4.922 -47.877 1.00 59.09 287 ILE E O 1
ATOM 14207 N N . SER E 1 302 ? -18.386 6.706 -47.823 1.00 58.38 288 SER E N 1
ATOM 14208 C CA . SER E 1 302 ? -17.855 6.356 -46.504 1.00 58.56 288 SER E CA 1
ATOM 14209 C C . SER E 1 302 ? -18.961 6.225 -45.449 1.00 57.40 288 SER E C 1
ATOM 14210 O O . SER E 1 302 ? -18.828 5.458 -44.506 1.00 58.78 288 SER E O 1
ATOM 14213 N N . ARG E 1 303 ? -20.050 6.950 -45.628 1.00 56.81 289 ARG E N 1
ATOM 14214 C CA . ARG E 1 303 ? -21.137 6.912 -44.638 1.00 59.82 289 ARG E CA 1
ATOM 14215 C C . ARG E 1 303 ? -21.786 5.547 -44.500 1.00 61.73 289 ARG E C 1
ATOM 14216 O O . ARG E 1 303 ? -22.377 5.259 -43.479 1.00 72.16 289 ARG E O 1
ATOM 14224 N N . PHE E 1 304 ? -21.666 4.718 -45.521 1.00 58.48 290 PHE E N 1
ATOM 14225 C CA . PHE E 1 304 ? -22.429 3.468 -45.608 1.00 57.21 290 PHE E CA 1
ATOM 14226 C C . PHE E 1 304 ? -21.503 2.298 -45.336 1.00 64.05 290 PHE E C 1
ATOM 14227 O O . PHE E 1 304 ? -20.364 2.257 -45.815 1.00 64.56 290 PHE E O 1
ATOM 14235 N N . ASP E 1 305 ? -21.999 1.353 -44.543 1.00 69.23 291 ASP E N 1
ATOM 14236 C CA . ASP E 1 305 ? -21.196 0.193 -44.174 1.00 71.91 291 ASP E CA 1
ATOM 14237 C C . ASP E 1 305 ? -20.991 -0.718 -45.376 1.00 72.34 291 ASP E C 1
ATOM 14238 O O . ASP E 1 305 ? -21.704 -0.659 -46.366 1.00 68.08 291 ASP E O 1
ATOM 14243 N N . GLU E 1 306 ? -20.004 -1.580 -45.277 1.00 75.79 292 GLU E N 1
ATOM 14244 C CA . GLU E 1 306 ? -19.647 -2.485 -46.376 1.00 79.71 292 GLU E CA 1
ATOM 14245 C C . GLU E 1 306 ? -20.833 -3.352 -46.802 1.00 79.85 292 GLU E C 1
ATOM 14246 O O . GLU E 1 306 ? -21.087 -3.516 -47.994 1.00 78.93 292 GLU E O 1
ATOM 14252 N N . SER E 1 307 ? -21.591 -3.843 -45.820 1.00 77.44 293 SER E N 1
ATOM 14253 C CA . SER E 1 307 ? -22.774 -4.654 -46.122 1.00 72.09 293 SER E CA 1
ATOM 14254 C C . SER E 1 307 ? -23.729 -3.933 -47.092 1.00 69.04 293 SER E C 1
ATOM 14255 O O . SER E 1 307 ? -24.169 -4.506 -48.067 1.00 73.48 293 SER E O 1
ATOM 14258 N N . VAL E 1 308 ? -23.985 -2.661 -46.847 1.00 67.33 294 VAL E N 1
ATOM 14259 C CA . VAL E 1 308 ? -24.910 -1.902 -47.678 1.00 63.73 294 VAL E CA 1
ATOM 14260 C C . VAL E 1 308 ? -24.207 -1.116 -48.780 1.00 61.69 294 VAL E C 1
ATOM 14261 O O . VAL E 1 308 ? -24.846 -0.391 -49.549 1.00 61.99 294 VAL E O 1
ATOM 14265 N N . ARG E 1 309 ? -22.892 -1.223 -48.876 1.00 62.83 295 ARG E N 1
ATOM 14266 C CA . ARG E 1 309 ? -22.111 -0.209 -49.601 1.00 62.89 295 ARG E CA 1
ATOM 14267 C C . ARG E 1 309 ? -22.266 -0.318 -51.122 1.00 61.46 295 ARG E C 1
ATOM 14268 O O . ARG E 1 309 ? -22.147 0.675 -51.829 1.00 59.06 295 ARG E O 1
ATOM 14276 N N . GLY E 1 310 ? -22.536 -1.528 -51.624 1.00 61.68 296 GLY E N 1
ATOM 14277 C CA . GLY E 1 310 ? -22.930 -1.696 -53.007 1.00 58.46 296 GLY E CA 1
ATOM 14278 C C . GLY E 1 310 ? -24.225 -1.000 -53.366 1.00 56.49 296 GLY E C 1
ATOM 14279 O O . GLY E 1 310 ? -24.250 -0.160 -54.265 1.00 58.58 296 GLY E O 1
ATOM 14280 N N . ALA E 1 311 ? -25.290 -1.320 -52.634 1.00 55.25 297 ALA E N 1
ATOM 14281 C CA . ALA E 1 311 ? -26.549 -0.603 -52.792 1.00 53.87 297 ALA E CA 1
ATOM 14282 C C . ALA E 1 311 ? -26.322 0.899 -52.727 1.00 52.33 297 ALA E C 1
ATOM 14283 O O . ALA E 1 311 ? -26.922 1.663 -53.500 1.00 53.42 297 ALA E O 1
ATOM 14285 N N . ALA E 1 312 ? -25.504 1.351 -51.787 1.00 52.87 298 ALA E N 1
ATOM 14286 C CA . ALA E 1 312 ? -25.303 2.777 -51.604 1.00 53.91 298 ALA E CA 1
ATOM 14287 C C . ALA E 1 312 ? -24.599 3.378 -52.808 1.00 52.67 298 ALA E C 1
ATOM 14288 O O . ALA E 1 312 ? -24.943 4.496 -53.242 1.00 53.37 298 ALA E O 1
ATOM 14290 N N . ILE E 1 313 ? -23.587 2.696 -53.336 1.00 53.35 299 ILE E N 1
ATOM 14291 C CA . ILE E 1 313 ? -22.889 3.193 -54.507 1.00 54.88 299 ILE E CA 1
ATOM 14292 C C . ILE E 1 313 ? -23.823 3.246 -55.721 1.00 53.27 299 ILE E C 1
ATOM 14293 O O . ILE E 1 313 ? -23.813 4.209 -56.497 1.00 53.83 299 ILE E O 1
ATOM 14298 N N . TYR E 1 314 ? -24.641 2.217 -55.896 1.00 52.66 300 TYR E N 1
ATOM 14299 C CA . TYR E 1 314 ? -25.597 2.210 -56.993 1.00 53.07 300 TYR E CA 1
ATOM 14300 C C . TYR E 1 314 ? -26.596 3.341 -56.879 1.00 50.97 300 TYR E C 1
ATOM 14301 O O . TYR E 1 314 ? -26.899 4.039 -57.834 1.00 48.76 300 TYR E O 1
ATOM 14310 N N . ASP E 1 315 ? -27.182 3.521 -55.725 1.00 55.13 301 ASP E N 1
ATOM 14311 C CA . ASP E 1 315 ? -28.075 4.673 -55.488 1.00 59.51 301 ASP E CA 1
ATOM 14312 C C . ASP E 1 315 ? -27.354 5.976 -55.810 1.00 58.92 301 ASP E C 1
ATOM 14313 O O . ASP E 1 315 ? -27.914 6.855 -56.472 1.00 56.51 301 ASP E O 1
ATOM 14318 N N . LEU E 1 316 ? -26.113 6.129 -55.322 1.00 58.84 302 LEU E N 1
ATOM 14319 C CA . LEU E 1 316 ? -25.422 7.395 -55.470 1.00 58.74 302 LEU E CA 1
ATOM 14320 C C . LEU E 1 316 ? -25.118 7.704 -56.926 1.00 58.00 302 LEU E C 1
ATOM 14321 O O . LEU E 1 316 ? -25.259 8.839 -57.369 1.00 58.72 302 LEU E O 1
ATOM 14326 N N . VAL E 1 317 ? -24.675 6.712 -57.690 1.00 61.22 303 VAL E N 1
ATOM 14327 C CA . VAL E 1 317 ? -24.425 6.910 -59.112 1.00 61.70 303 VAL E CA 1
ATOM 14328 C C . VAL E 1 317 ? -25.734 7.148 -59.853 1.00 64.03 303 VAL E C 1
ATOM 14329 O O . VAL E 1 317 ? -25.820 8.019 -60.733 1.00 70.81 303 VAL E O 1
ATOM 14333 N N . GLU E 1 318 ? -26.779 6.388 -59.541 1.00 65.13 304 GLU E N 1
ATOM 14334 C CA . GLU E 1 318 ? -28.032 6.495 -60.273 1.00 65.88 304 GLU E CA 1
ATOM 14335 C C . GLU E 1 318 ? -28.745 7.840 -60.046 1.00 64.62 304 GLU E C 1
ATOM 14336 O O . GLU E 1 318 ? -29.330 8.379 -60.953 1.00 72.28 304 GLU E O 1
ATOM 14342 N N . THR E 1 319 ? -28.589 8.396 -58.845 1.00 62.53 305 THR E N 1
ATOM 14343 C CA . THR E 1 319 ? -29.319 9.593 -58.479 1.00 60.48 305 THR E CA 1
ATOM 14344 C C . THR E 1 319 ? -28.537 10.875 -58.709 1.00 56.72 305 THR E C 1
ATOM 14345 O O . THR E 1 319 ? -29.135 11.931 -58.919 1.00 55.23 305 THR E O 1
ATOM 14349 N N . THR E 1 320 ? -27.204 10.807 -58.691 1.00 54.11 306 THR E N 1
ATOM 14350 C CA . THR E 1 320 ? -26.397 11.998 -58.929 1.00 53.99 306 THR E CA 1
ATOM 14351 C C . THR E 1 320 ? -26.525 12.440 -60.387 1.00 53.44 306 THR E C 1
ATOM 14352 O O . THR E 1 320 ? -26.402 11.615 -61.300 1.00 54.26 306 THR E O 1
ATOM 14356 N N . ARG E 1 321 ? -26.792 13.721 -60.587 1.00 51.71 307 ARG E N 1
ATOM 14357 C CA . ARG E 1 321 ? -26.844 14.304 -61.923 1.00 52.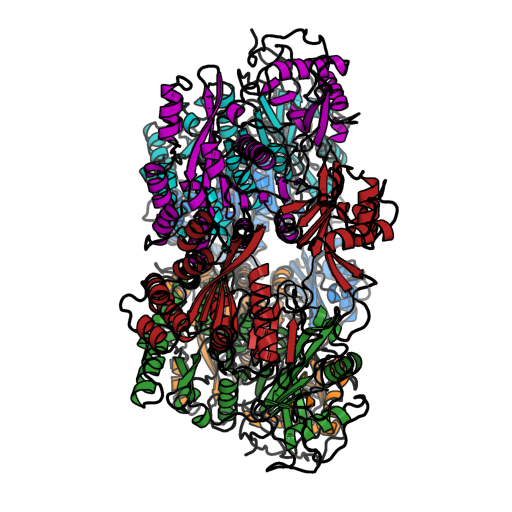30 307 ARG E CA 1
ATOM 14358 C C . ARG E 1 321 ? -25.664 15.242 -62.219 1.00 52.09 307 ARG E C 1
ATOM 14359 O O . ARG E 1 321 ? -25.315 15.426 -63.373 1.00 51.83 307 ARG E O 1
ATOM 14367 N N . PHE E 1 322 ? -25.042 15.797 -61.183 1.00 54.75 308 PHE E N 1
ATOM 14368 C CA . PHE E 1 322 ? -24.102 16.888 -61.375 1.00 57.25 308 PHE E CA 1
ATOM 14369 C C . PHE E 1 322 ? -23.399 17.229 -60.063 1.00 57.68 308 PHE E C 1
ATOM 14370 O O . PHE E 1 322 ? -24.047 17.414 -59.036 1.00 55.68 308 PHE E O 1
ATOM 14378 N N . ILE E 1 323 ? -22.075 17.339 -60.117 1.00 57.22 309 ILE E N 1
ATOM 14379 C CA . ILE E 1 323 ? -21.258 17.585 -58.935 1.00 53.34 309 ILE E CA 1
ATOM 14380 C C . ILE E 1 323 ? -20.392 18.810 -59.222 1.00 55.71 309 ILE E C 1
ATOM 14381 O O . ILE E 1 323 ? -19.617 18.814 -60.171 1.00 51.60 309 ILE E O 1
ATOM 14386 N N . MET E 1 324 ? -20.553 19.852 -58.392 1.00 60.07 310 MET E N 1
ATOM 14387 C CA . MET E 1 324 ? -19.697 21.025 -58.424 1.00 56.26 310 MET E CA 1
ATOM 14388 C C . MET E 1 324 ? -18.927 21.121 -57.112 1.00 55.26 310 MET E C 1
ATOM 14389 O O . MET E 1 324 ? -19.517 21.115 -56.036 1.00 58.06 310 MET E O 1
ATOM 14394 N N . ALA E 1 325 ? -17.598 21.158 -57.215 1.00 56.59 311 ALA E N 1
ATOM 14395 C CA . ALA E 1 325 ? -16.746 21.675 -56.166 1.00 55.95 311 ALA E CA 1
ATOM 14396 C C . ALA E 1 325 ? -16.309 23.094 -56.504 1.00 55.84 311 ALA E C 1
ATOM 14397 O O . ALA E 1 325 ? -16.014 23.397 -57.650 1.00 53.03 311 ALA E O 1
ATOM 14399 N N . GLN E 1 326 ? -16.262 23.967 -55.489 1.00 59.92 312 GLN E N 1
ATOM 14400 C CA . GLN E 1 326 ? -15.821 25.330 -55.626 1.00 59.86 312 GLN E CA 1
ATOM 14401 C C . GLN E 1 326 ? -14.757 25.675 -54.604 1.00 59.38 312 GLN E C 1
ATOM 14402 O O . GLN E 1 326 ? -14.730 25.116 -53.511 1.00 56.42 312 GLN E O 1
ATOM 14408 N N . THR E 1 327 ? -13.852 26.562 -54.988 1.00 62.94 313 THR E N 1
ATOM 14409 C CA . THR E 1 327 ? -12.939 27.210 -54.042 1.00 66.14 313 THR E CA 1
ATOM 14410 C C . THR E 1 327 ? -12.778 28.653 -54.431 1.00 66.30 313 THR E C 1
ATOM 14411 O O . THR E 1 327 ? -12.998 29.045 -55.579 1.00 68.20 313 THR E O 1
ATOM 14415 N N . LEU E 1 328 ? -12.356 29.464 -53.459 1.00 64.11 314 LEU E N 1
ATOM 14416 C CA . LEU E 1 328 ? -12.045 30.883 -53.677 1.00 62.84 314 LEU E CA 1
ATOM 14417 C C . LEU E 1 328 ? -10.530 31.030 -53.842 1.00 63.66 314 LEU E C 1
ATOM 14418 O O . LEU E 1 328 ? -9.764 30.542 -53.004 1.00 66.18 314 LEU E O 1
ATOM 14423 N N . VAL E 1 329 ? -10.113 31.692 -54.915 1.00 63.03 315 VAL E N 1
ATOM 14424 C CA . VAL E 1 329 ? -8.716 31.984 -55.159 1.00 63.28 315 VAL E CA 1
ATOM 14425 C C . VAL E 1 329 ? -8.534 33.486 -55.370 1.00 65.13 315 VAL E C 1
ATOM 14426 O O . VAL E 1 329 ? -9.462 34.215 -55.721 1.00 63.83 315 VAL E O 1
ATOM 14430 N N . ARG E 1 330 ? -7.307 33.937 -55.171 1.00 67.13 316 ARG E N 1
ATOM 14431 C CA . ARG E 1 330 ? -6.950 35.339 -55.318 1.00 70.57 316 ARG E CA 1
ATOM 14432 C C . ARG E 1 330 ? -6.818 35.713 -56.779 1.00 71.93 316 ARG E C 1
ATOM 14433 O O . ARG E 1 330 ? -6.056 35.120 -57.484 1.00 77.30 316 ARG E O 1
ATOM 14441 N N . LYS E 1 331 ? -7.568 36.710 -57.209 1.00 74.89 317 LYS E N 1
ATOM 14442 C CA . LYS E 1 331 ? -7.363 37.337 -58.509 1.00 74.39 317 LYS E CA 1
ATOM 14443 C C . LYS E 1 331 ? -6.132 38.228 -58.473 1.00 75.85 317 LYS E C 1
ATOM 14444 O O . LYS E 1 331 ? -5.701 38.712 -57.419 1.00 72.06 317 LYS E O 1
ATOM 14450 N N . THR E 1 332 ? -5.574 38.462 -59.662 1.00 80.29 318 THR E N 1
ATOM 14451 C CA . THR E 1 332 ? -4.486 39.420 -59.812 1.00 84.11 318 THR E CA 1
ATOM 14452 C C . THR E 1 332 ? -4.836 40.762 -59.175 1.00 84.02 318 THR E C 1
ATOM 14453 O O . THR E 1 332 ? -3.946 41.412 -58.617 1.00 84.41 318 THR E O 1
ATOM 14457 N N . ASP E 1 333 ? -6.084 41.173 -59.220 1.00 85.58 319 ASP E N 1
ATOM 14458 C CA . ASP E 1 333 ? -6.506 42.397 -58.566 1.00 90.99 319 ASP E CA 1
ATOM 14459 C C . ASP E 1 333 ? -6.256 42.357 -57.046 1.00 91.48 319 ASP E C 1
ATOM 14460 O O . ASP E 1 333 ? -5.923 43.378 -56.438 1.00 97.16 319 ASP E O 1
ATOM 14465 N N . GLY E 1 334 ? -6.375 41.170 -56.443 1.00 88.14 320 GLY E N 1
ATOM 14466 C CA . GLY E 1 334 ? -6.538 41.041 -55.019 1.00 83.03 320 GLY E CA 1
ATOM 14467 C C . GLY E 1 334 ? -7.926 40.617 -54.578 1.00 81.33 320 GLY E C 1
ATOM 14468 O O . GLY E 1 334 ? -8.101 40.099 -53.469 1.00 79.04 320 GLY E O 1
ATOM 14469 N N . ASN E 1 335 ? -8.928 40.786 -55.426 1.00 81.90 321 ASN E N 1
ATOM 14470 C CA . ASN E 1 335 ? -10.248 40.240 -55.195 1.00 77.82 321 ASN E CA 1
ATOM 14471 C C . ASN E 1 335 ? -10.221 38.710 -55.356 1.00 75.90 321 ASN E C 1
ATOM 14472 O O . ASN E 1 335 ? -9.250 38.115 -55.822 1.00 79.69 321 ASN E O 1
ATOM 14477 N N . LEU E 1 336 ? -11.307 38.082 -54.928 1.00 71.50 322 LEU E N 1
ATOM 14478 C CA . LEU E 1 336 ? -11.436 36.637 -54.953 1.00 69.45 322 LEU E CA 1
ATOM 14479 C C . LEU E 1 336 ? -12.342 36.223 -56.123 1.00 70.57 322 LEU E C 1
ATOM 14480 O O . LEU E 1 336 ? -13.282 36.936 -56.482 1.00 76.42 322 LEU E O 1
ATOM 14485 N N . VAL E 1 337 ? -12.049 35.069 -56.703 1.00 66.35 323 VAL E N 1
ATOM 14486 C CA . VAL E 1 337 ? -12.901 34.470 -57.708 1.00 69.11 323 VAL E CA 1
ATOM 14487 C C . VAL E 1 337 ? -13.156 33.011 -57.317 1.00 70.30 323 VAL E C 1
ATOM 14488 O O . VAL E 1 337 ? -12.308 32.360 -56.697 1.00 77.26 323 VAL E O 1
ATOM 14492 N N . ALA E 1 338 ? -14.329 32.515 -57.714 1.00 67.94 324 ALA E N 1
ATOM 14493 C CA . ALA E 1 338 ? -14.690 31.134 -57.444 1.00 67.06 324 ALA E CA 1
ATOM 14494 C C . ALA E 1 338 ? -14.269 30.276 -58.624 1.00 63.71 324 ALA E C 1
ATOM 14495 O O . ALA E 1 338 ? -14.887 30.310 -59.674 1.00 64.48 324 ALA E O 1
ATOM 14497 N N . ALA E 1 339 ? -13.215 29.500 -58.427 1.00 60.75 325 ALA E N 1
ATOM 14498 C CA . ALA E 1 339 ? -12.837 28.426 -59.339 1.00 61.79 325 ALA E CA 1
ATOM 14499 C C . ALA E 1 339 ? -13.669 27.182 -59.035 1.00 63.19 325 ALA E C 1
ATOM 14500 O O . ALA E 1 339 ? -13.926 26.864 -57.870 1.00 65.44 325 ALA E O 1
ATOM 14502 N N . ARG E 1 340 ? -14.127 26.510 -60.091 1.00 63.70 326 ARG E N 1
ATOM 14503 C CA . ARG E 1 340 ? -15.094 25.445 -60.001 1.00 61.27 326 ARG E CA 1
ATOM 14504 C C . ARG E 1 340 ? -14.580 24.247 -60.788 1.00 62.98 326 ARG E C 1
ATOM 14505 O O . ARG E 1 340 ? -14.284 24.344 -61.962 1.00 67.09 326 ARG E O 1
ATOM 14513 N N . GLU E 1 341 ? -14.495 23.103 -60.119 1.00 63.71 327 GLU E N 1
ATOM 14514 C CA . GLU E 1 341 ? -14.635 21.805 -60.773 1.00 62.27 327 GLU E CA 1
ATOM 14515 C C . GLU E 1 341 ? -16.120 21.424 -60.850 1.00 61.01 327 GLU E C 1
ATOM 14516 O O . GLU E 1 341 ? -16.919 21.779 -59.977 1.00 61.37 327 GLU E O 1
ATOM 14522 N N . TYR E 1 342 ? -16.478 20.746 -61.929 1.00 60.58 328 TYR E N 1
ATOM 14523 C CA . TYR E 1 342 ? -17.776 20.119 -62.056 1.00 57.77 328 TYR E CA 1
ATOM 14524 C C . TYR E 1 342 ? -17.690 18.928 -62.987 1.00 57.19 328 TYR E C 1
ATOM 14525 O O . TYR E 1 342 ? -16.958 18.960 -63.957 1.00 55.99 328 TYR E O 1
ATOM 14534 N N . LEU E 1 343 ? -18.428 17.872 -62.646 1.00 57.95 329 LEU E N 1
ATOM 14535 C CA . LEU E 1 343 ? -18.774 16.820 -63.593 1.00 56.95 329 LEU E CA 1
ATOM 14536 C C . LEU E 1 343 ? -20.290 16.771 -63.766 1.00 55.98 329 LEU E C 1
ATOM 14537 O O . LEU E 1 343 ? -21.056 16.877 -62.797 1.00 65.56 329 LEU E O 1
ATOM 14542 N N . ASN E 1 344 ? -20.727 16.681 -65.007 1.00 54.38 330 ASN E N 1
ATOM 14543 C CA . ASN E 1 344 ? -22.115 16.480 -65.353 1.00 53.82 330 ASN E CA 1
ATOM 14544 C C . ASN E 1 344 ? -22.364 14.989 -65.579 1.00 55.34 330 ASN E C 1
ATOM 14545 O O . ASN E 1 344 ? -21.709 14.370 -66.419 1.00 60.05 330 ASN E O 1
ATOM 14550 N N . PHE E 1 345 ? -23.316 14.424 -64.838 1.00 55.13 331 PHE E N 1
ATOM 14551 C CA . PHE E 1 345 ? -23.586 13.009 -64.871 1.00 55.28 331 PHE E CA 1
ATOM 14552 C C . PHE E 1 345 ? -24.600 12.733 -65.965 1.00 61.60 331 PHE E C 1
ATOM 14553 O O . PHE E 1 345 ? -25.790 12.521 -65.710 1.00 71.23 331 PHE E O 1
ATOM 14561 N N . THR E 1 346 ? -24.122 12.673 -67.195 1.00 63.10 332 THR E N 1
ATOM 14562 C CA . THR E 1 346 ? -24.909 12.129 -68.292 1.00 61.37 332 THR E CA 1
ATOM 14563 C C . THR E 1 346 ? -25.243 10.651 -68.031 1.00 62.63 332 THR E C 1
ATOM 14564 O O . THR E 1 346 ? -24.591 9.976 -67.227 1.00 62.29 332 THR E O 1
ATOM 14568 N N . THR E 1 347 ? -26.254 10.180 -68.722 1.00 66.25 333 THR E N 1
ATOM 14569 C CA . THR E 1 347 ? -26.580 8.753 -68.685 1.00 68.55 333 THR E CA 1
ATOM 14570 C C . THR E 1 347 ? -25.377 7.909 -69.117 1.00 69.67 333 THR E C 1
ATOM 14571 O O . THR E 1 347 ? -25.156 6.807 -68.632 1.00 72.43 333 THR E O 1
ATOM 14575 N N . ASP E 1 348 ? -24.600 8.405 -70.064 1.00 72.50 334 ASP E N 1
ATOM 14576 C CA . ASP E 1 348 ? -23.352 7.751 -70.451 1.00 77.95 334 ASP E CA 1
ATOM 14577 C C . ASP E 1 348 ? -22.404 7.628 -69.261 1.00 73.01 334 ASP E C 1
ATOM 14578 O O . ASP E 1 348 ? -21.944 6.533 -68.930 1.00 72.31 334 ASP E O 1
ATOM 14583 N N . ILE E 1 349 ? -22.134 8.754 -68.593 1.00 72.40 335 ILE E N 1
ATOM 14584 C CA . ILE E 1 349 ? -21.207 8.736 -67.468 1.00 68.56 335 ILE E CA 1
ATOM 14585 C C . ILE E 1 349 ? -21.673 7.760 -66.397 1.00 62.39 335 ILE E C 1
ATOM 14586 O O . ILE E 1 349 ? -20.875 6.978 -65.877 1.00 60.27 335 ILE E O 1
ATOM 14591 N N . ARG E 1 350 ? -22.943 7.787 -66.067 1.00 62.13 336 ARG E N 1
ATOM 14592 C CA . ARG E 1 350 ? -23.460 6.921 -65.008 1.00 68.22 336 ARG E CA 1
ATOM 14593 C C . ARG E 1 350 ? -23.412 5.485 -65.415 1.00 72.46 336 ARG E C 1
ATOM 14594 O O . ARG E 1 350 ? -23.067 4.600 -64.608 1.00 72.46 336 ARG E O 1
ATOM 14602 N N . GLU E 1 351 ? -23.783 5.175 -66.660 1.00 76.61 337 GLU E N 1
ATOM 14603 C CA . GLU E 1 351 ? -23.633 3.811 -67.190 1.00 76.97 337 GLU E CA 1
ATOM 14604 C C . GLU E 1 351 ? -22.175 3.331 -67.061 1.00 74.02 337 GLU E C 1
ATOM 14605 O O . GLU E 1 351 ? -21.933 2.179 -66.724 1.00 75.41 337 GLU E O 1
ATOM 14611 N N . GLN E 1 352 ? -21.223 4.219 -67.330 1.00 70.24 338 GLN E N 1
ATOM 14612 C CA . GLN E 1 352 ? -19.829 3.867 -67.166 1.00 73.40 338 GLN E CA 1
ATOM 14613 C C . GLN E 1 352 ? -19.489 3.602 -65.700 1.00 71.49 338 GLN E C 1
ATOM 14614 O O . GLN E 1 352 ? -18.706 2.697 -65.390 1.00 72.14 338 GLN E O 1
ATOM 14620 N N . LEU E 1 353 ? -20.008 4.424 -64.796 1.00 71.93 339 LEU E N 1
ATOM 14621 C CA . LEU E 1 353 ? -19.712 4.257 -63.379 1.00 71.82 339 LEU E CA 1
ATOM 14622 C C . LEU E 1 353 ? -20.297 2.980 -62.809 1.00 76.39 339 LEU E C 1
ATOM 14623 O O . LEU E 1 353 ? -19.699 2.370 -61.925 1.00 78.63 339 LEU E O 1
ATOM 14628 N N . LEU E 1 354 ? -21.465 2.583 -63.286 1.00 81.95 340 LEU E N 1
ATOM 14629 C CA . LEU E 1 354 ? -22.137 1.389 -62.739 1.00 84.26 340 LEU E CA 1
ATOM 14630 C C . LEU E 1 354 ? -21.354 0.092 -63.105 1.00 89.84 340 LEU E C 1
ATOM 14631 O O . LEU E 1 354 ? -21.257 -0.798 -62.267 1.00 103.73 340 LEU E O 1
ATOM 14636 N N . SER E 1 355 ? -20.771 0.048 -64.286 1.00 86.01 341 SER E N 1
ATOM 14637 C CA . SER E 1 355 ? -20.282 -1.183 -64.843 1.00 89.69 341 SER E CA 1
ATOM 14638 C C . SER E 1 355 ? -18.848 -1.515 -64.448 1.00 93.02 341 SER E C 1
ATOM 14639 O O . SER E 1 355 ? -18.352 -2.579 -64.825 1.00 96.40 341 SER E O 1
ATOM 14642 N N . LEU E 1 356 ? -18.174 -0.656 -63.704 1.00 96.37 342 LEU E N 1
ATOM 14643 C CA . LEU E 1 356 ? -16.935 -1.029 -63.046 1.00 100.90 342 LEU E CA 1
ATOM 14644 C C . LEU E 1 356 ? -17.189 -2.169 -62.050 1.00 102.28 342 LEU E C 1
ATOM 14645 O O . LEU E 1 356 ? -17.867 -1.959 -61.023 1.00 106.58 342 LEU E O 1
ATOM 14650 N N . SER E 1 357 ? -16.656 -3.353 -62.346 1.00 102.26 343 SER E N 1
ATOM 14651 C CA . SER E 1 357 ? -17.005 -4.536 -61.601 1.00 102.98 343 SER E CA 1
ATOM 14652 C C . SER E 1 357 ? -16.676 -4.423 -60.117 1.00 101.09 343 SER E C 1
ATOM 14653 O O . SER E 1 357 ? -17.297 -5.108 -59.299 1.00 99.04 343 SER E O 1
ATOM 14656 N N . ASP E 1 358 ? -15.677 -3.601 -59.753 1.00 102.02 344 ASP E N 1
ATOM 14657 C CA . ASP E 1 358 ? -15.362 -3.313 -58.378 1.00 106.08 344 ASP E CA 1
ATOM 14658 C C . ASP E 1 358 ? -15.737 -1.850 -58.050 1.00 103.84 344 ASP E C 1
ATOM 14659 O O . ASP E 1 358 ? -15.328 -0.930 -58.771 1.00 101.64 344 ASP E O 1
ATOM 14664 N N . MET E 1 359 ? -16.524 -1.677 -56.998 1.00 102.40 345 MET E N 1
ATOM 14665 C CA . MET E 1 359 ? -17.029 -0.359 -56.641 1.00 102.48 345 MET E CA 1
ATOM 14666 C C . MET E 1 359 ? -16.114 0.414 -55.737 1.00 96.03 345 MET E C 1
ATOM 14667 O O . MET E 1 359 ? -16.220 1.643 -55.648 1.00 97.19 345 MET E O 1
ATOM 14672 N N . GLY E 1 360 ? -15.192 -0.264 -55.057 1.00 95.47 346 GLY E N 1
ATOM 14673 C CA . GLY E 1 360 ? -14.038 0.430 -54.448 1.00 96.74 346 GLY E CA 1
ATOM 14674 C C . GLY E 1 360 ? -13.373 1.455 -55.372 1.00 97.31 346 GLY E C 1
ATOM 14675 O O . GLY E 1 360 ? -12.819 2.413 -54.905 1.00 99.96 346 GLY E O 1
ATOM 14676 N N . LYS E 1 361 ? -13.494 1.247 -56.670 1.00 97.55 347 LYS E N 1
ATOM 14677 C CA . LYS E 1 361 ? -12.870 2.127 -57.646 1.00 97.03 347 LYS E CA 1
ATOM 14678 C C . LYS E 1 361 ? -13.731 3.307 -58.049 1.00 86.19 347 LYS E C 1
ATOM 14679 O O . LYS E 1 361 ? -13.213 4.238 -58.672 1.00 81.72 347 LYS E O 1
ATOM 14685 N N . VAL E 1 362 ? -15.010 3.308 -57.689 1.00 81.12 348 VAL E N 1
ATOM 14686 C CA . VAL E 1 362 ? -15.948 4.293 -58.247 1.00 79.25 348 VAL E CA 1
ATOM 14687 C C . VAL E 1 362 ? -15.380 5.725 -58.135 1.00 74.33 348 VAL E C 1
ATOM 14688 O O . VAL E 1 362 ? -15.101 6.390 -59.123 1.00 73.68 348 VAL E O 1
ATOM 14692 N N . ALA E 1 363 ? -15.084 6.120 -56.911 1.00 71.23 349 ALA E N 1
ATOM 14693 C CA . ALA E 1 363 ? -14.440 7.401 -56.660 1.00 70.00 349 ALA E CA 1
ATOM 14694 C C . ALA E 1 363 ? -13.316 7.676 -57.660 1.00 64.43 349 ALA E C 1
ATOM 14695 O O . ALA E 1 363 ? -13.385 8.636 -58.430 1.00 63.78 349 ALA E O 1
ATOM 14697 N N . SER E 1 364 ? -12.319 6.824 -57.662 1.00 65.57 350 SER E N 1
ATOM 14698 C CA . SER E 1 364 ? -11.226 6.941 -58.630 1.00 67.81 350 SER E CA 1
ATOM 14699 C C . SER E 1 364 ? -11.765 7.191 -60.049 1.00 63.85 350 SER E C 1
ATOM 14700 O O . SER E 1 364 ? -11.482 8.204 -60.670 1.00 63.66 350 SER E O 1
ATOM 14703 N N . GLU E 1 365 ? -12.578 6.276 -60.548 1.00 62.21 351 GLU E N 1
ATOM 14704 C CA . GLU E 1 365 ? -13.222 6.456 -61.840 1.00 63.29 351 GLU E CA 1
ATOM 14705 C C . GLU E 1 365 ? -13.765 7.865 -62.013 1.00 62.89 351 GLU E C 1
ATOM 14706 O O . GLU E 1 365 ? -13.405 8.572 -62.966 1.00 65.80 351 GLU E O 1
ATOM 14712 N N . VAL E 1 366 ? -14.559 8.318 -61.064 1.00 60.91 352 VAL E N 1
ATOM 14713 C CA . VAL E 1 366 ? -15.139 9.661 -61.142 1.00 57.36 352 VAL E CA 1
ATOM 14714 C C . VAL E 1 366 ? -14.056 10.685 -61.469 1.00 56.48 352 VAL E C 1
ATOM 14715 O O . VAL E 1 366 ? -14.154 11.432 -62.433 1.00 54.98 352 VAL E O 1
ATOM 14719 N N . ARG E 1 367 ? -13.003 10.683 -60.663 1.00 59.87 353 ARG E N 1
ATOM 14720 C CA . ARG E 1 367 ? -11.810 11.474 -60.981 1.00 62.60 353 ARG E CA 1
ATOM 14721 C C . ARG E 1 367 ? -11.463 11.364 -62.460 1.00 60.10 353 ARG E C 1
ATOM 14722 O O . ARG E 1 367 ? -11.652 12.323 -63.224 1.00 57.24 353 ARG E O 1
ATOM 14730 N N . ARG E 1 368 ? -10.999 10.193 -62.873 1.00 63.14 354 ARG E N 1
ATOM 14731 C CA . ARG E 1 368 ? -10.792 9.921 -64.294 1.00 66.38 354 ARG E CA 1
ATOM 14732 C C . ARG E 1 368 ? -11.841 10.600 -65.167 1.00 63.04 354 ARG E C 1
ATOM 14733 O O . ARG E 1 368 ? -11.511 11.417 -66.014 1.00 63.79 354 ARG E O 1
ATOM 14741 N N . LEU E 1 369 ? -13.088 10.320 -64.912 1.00 60.76 355 LEU E N 1
ATOM 14742 C CA . LEU E 1 369 ? -14.169 10.836 -65.773 1.00 63.07 355 LEU E CA 1
ATOM 14743 C C . LEU E 1 369 ? -14.252 12.338 -65.715 1.00 62.18 355 LEU E C 1
ATOM 14744 O O . LEU E 1 369 ? -14.308 13.003 -66.754 1.00 61.00 355 LEU E O 1
ATOM 14749 N N . VAL E 1 370 ? -14.192 12.909 -64.509 1.00 66.28 356 VAL E N 1
ATOM 14750 C CA . VAL E 1 370 ? -14.053 14.356 -64.365 1.00 67.59 356 VAL E CA 1
ATOM 14751 C C . VAL E 1 370 ? -12.898 14.883 -65.224 1.00 68.85 356 VAL E C 1
ATOM 14752 O O . VAL E 1 370 ? -13.075 15.841 -65.958 1.00 65.91 356 VAL E O 1
ATOM 14756 N N . ASP E 1 371 ? -11.768 14.199 -65.159 1.00 74.48 357 ASP E N 1
ATOM 14757 C CA . ASP E 1 371 ? -10.618 14.609 -65.982 1.00 78.57 357 ASP E CA 1
ATOM 14758 C C . ASP E 1 371 ? -10.921 14.501 -67.472 1.00 77.14 357 ASP E C 1
ATOM 14759 O O . ASP E 1 371 ? -10.502 15.343 -68.247 1.00 79.69 357 ASP E O 1
ATOM 14764 N N . GLU E 1 372 ? -11.657 13.469 -67.860 1.00 76.48 358 GLU E N 1
ATOM 14765 C CA . GLU E 1 372 ? -11.908 13.220 -69.290 1.00 76.24 358 GLU E CA 1
ATOM 14766 C C . GLU E 1 372 ? -13.064 14.072 -69.805 1.00 74.93 358 GLU E C 1
ATOM 14767 O O . GLU E 1 372 ? -12.985 14.635 -70.880 1.00 76.17 358 GLU E O 1
ATOM 14773 N N . PHE E 1 373 ? -14.149 14.156 -69.036 1.00 73.06 359 PHE E N 1
ATOM 14774 C CA . PHE E 1 373 ? -15.409 14.716 -69.503 1.00 70.93 359 PHE E CA 1
ATOM 14775 C C . PHE E 1 373 ? -15.874 15.943 -68.743 1.00 68.14 359 PHE E C 1
ATOM 14776 O O . PHE E 1 373 ? -16.735 16.648 -69.240 1.00 71.09 359 PHE E O 1
ATOM 14784 N N . GLY E 1 374 ? -15.331 16.184 -67.551 1.00 67.09 360 GLY E N 1
ATOM 14785 C CA . GLY E 1 374 ? -15.754 17.295 -66.719 1.00 61.91 360 GLY E CA 1
ATOM 14786 C C . GLY E 1 374 ? -14.850 18.492 -66.842 1.00 60.07 360 GLY E C 1
ATOM 14787 O O . GLY E 1 374 ? -14.109 18.636 -67.777 1.00 63.88 360 GLY E O 1
ATOM 14788 N N . HIS E 1 375 ? -14.925 19.371 -65.857 1.00 62.01 361 HIS E N 1
ATOM 14789 C CA . HIS E 1 375 ? -14.128 20.588 -65.779 1.00 62.15 361 HIS E CA 1
ATOM 14790 C C . HIS E 1 375 ? -13.260 20.497 -64.512 1.00 59.71 361 HIS E C 1
ATOM 14791 O O . HIS E 1 375 ? -13.590 21.106 -63.488 1.00 58.96 361 HIS E O 1
ATOM 14798 N N . PRO E 1 376 ? -12.134 19.820 -64.587 1.00 56.63 362 PRO E N 1
ATOM 14799 C CA . PRO E 1 376 ? -11.305 19.628 -63.399 1.00 56.98 362 PRO E CA 1
ATOM 14800 C C . PRO E 1 376 ? -10.650 20.933 -62.953 1.00 58.09 362 PRO E C 1
ATOM 14801 O O . PRO E 1 376 ? -10.607 21.915 -63.684 1.00 58.34 362 PRO E O 1
ATOM 14805 N N . PHE E 1 377 ? -10.144 20.933 -61.739 1.00 59.71 363 PHE E N 1
ATOM 14806 C CA . PHE E 1 377 ? -9.544 22.134 -61.176 1.00 58.94 363 PHE E CA 1
ATOM 14807 C C . PHE E 1 377 ? -8.295 22.558 -61.948 1.00 59.79 363 PHE E C 1
ATOM 14808 O O . PHE E 1 377 ? -7.986 23.738 -62.038 1.00 58.71 363 PHE E O 1
ATOM 14816 N N . SER E 1 378 ? -7.567 21.598 -62.534 1.00 60.93 364 SER E N 1
ATOM 14817 C CA . SER E 1 378 ? -6.448 21.919 -63.398 1.00 62.85 364 SER E CA 1
ATOM 14818 C C . SER E 1 378 ? -6.906 22.718 -64.628 1.00 64.60 364 SER E C 1
ATOM 14819 O O . SER E 1 378 ? -6.291 23.720 -65.005 1.00 68.71 364 SER E O 1
ATOM 14822 N N . LEU E 1 379 ? -7.975 22.276 -65.260 1.00 62.80 365 LEU E N 1
ATOM 14823 C CA . LEU E 1 379 ? -8.475 22.975 -66.436 1.00 64.86 365 LEU E CA 1
ATOM 14824 C C . LEU E 1 379 ? -9.005 24.344 -66.084 1.00 63.78 365 LEU E C 1
ATOM 14825 O O . LEU E 1 379 ? -8.792 25.321 -66.814 1.00 65.79 365 LEU E O 1
ATOM 14830 N N . GLU E 1 380 ? -9.719 24.459 -64.978 1.00 64.22 366 GLU E N 1
ATOM 14831 C CA . GLU E 1 380 ? -10.178 25.776 -64.507 1.00 66.55 366 GLU E CA 1
ATOM 14832 C C . GLU E 1 380 ? -9.005 26.695 -64.186 1.00 66.99 366 GLU E C 1
ATOM 14833 O O . GLU E 1 380 ? -9.082 27.891 -64.410 1.00 65.54 366 GLU E O 1
ATOM 14839 N N . ALA E 1 381 ? -7.925 26.153 -63.647 1.00 69.22 367 ALA E N 1
ATOM 14840 C CA . ALA E 1 381 ? -6.756 26.977 -63.324 1.00 74.00 367 ALA E CA 1
ATOM 14841 C C . ALA E 1 381 ? -6.061 27.436 -64.573 1.00 77.46 367 ALA E C 1
ATOM 14842 O O . ALA E 1 381 ? -5.623 28.589 -64.662 1.00 82.19 367 ALA E O 1
ATOM 14844 N N . GLU E 1 382 ? -5.881 26.540 -65.557 1.00 80.04 368 GLU E N 1
ATOM 14845 C CA . GLU E 1 382 ? -5.435 26.964 -66.881 1.00 81.58 368 GLU E CA 1
ATOM 14846 C C . GLU E 1 382 ? -6.341 28.072 -67.460 1.00 79.66 368 GLU E C 1
ATOM 14847 O O . GLU E 1 382 ? -5.847 29.018 -68.059 1.00 80.41 368 GLU E O 1
ATOM 14853 N N . ARG E 1 383 ? -7.639 27.951 -67.240 1.00 77.59 369 ARG E N 1
ATOM 14854 C CA . ARG E 1 383 ? -8.582 28.859 -67.884 1.00 79.71 369 ARG E CA 1
ATOM 14855 C C . ARG E 1 383 ? -8.547 30.248 -67.248 1.00 78.41 369 ARG E C 1
ATOM 14856 O O . ARG E 1 383 ? -8.596 31.251 -67.936 1.00 78.69 369 ARG E O 1
ATOM 14864 N N . LEU E 1 384 ? -8.490 30.298 -65.933 1.00 78.96 370 LEU E N 1
ATOM 14865 C CA . LEU E 1 384 ? -8.273 31.559 -65.226 1.00 79.71 370 LEU E CA 1
ATOM 14866 C C . LEU E 1 384 ? -6.915 32.142 -65.589 1.00 81.06 370 LEU E C 1
ATOM 14867 O O . LEU E 1 384 ? -6.780 33.359 -65.788 1.00 84.76 370 LEU E O 1
ATOM 14872 N N . HIS E 1 385 ? -5.886 31.300 -65.674 1.00 79.14 371 HIS E N 1
ATOM 14873 C CA . HIS E 1 385 ? -4.535 31.794 -65.926 1.00 81.23 371 HIS E CA 1
ATOM 14874 C C . HIS E 1 385 ? -4.368 32.393 -67.330 1.00 85.34 371 HIS E C 1
ATOM 14875 O O . HIS E 1 385 ? -3.711 33.407 -67.497 1.00 87.40 371 HIS E O 1
ATOM 14882 N N . SER E 1 386 ? -5.053 31.797 -68.310 1.00 90.89 372 SER E N 1
ATOM 14883 C CA . SER E 1 386 ? -4.985 32.320 -69.675 1.00 90.53 372 SER E CA 1
ATOM 14884 C C . SER E 1 386 ? -5.651 33.684 -69.751 1.00 91.73 372 SER E C 1
ATOM 14885 O O . SER E 1 386 ? -5.145 34.584 -70.444 1.00 96.99 372 SER E O 1
ATOM 14888 N N . ASP E 1 387 ? -6.790 33.850 -69.079 1.00 91.80 373 ASP E N 1
ATOM 14889 C CA . ASP E 1 387 ? -7.442 35.156 -68.983 1.00 92.32 373 ASP E CA 1
ATOM 14890 C C . ASP E 1 387 ? -6.765 36.113 -68.035 1.00 88.13 373 ASP E C 1
ATOM 14891 O O . ASP E 1 387 ? -7.311 37.160 -67.728 1.00 90.24 373 ASP E O 1
ATOM 14896 N N . GLY E 1 388 ? -5.577 35.761 -67.533 1.00 86.48 374 GLY E N 1
ATOM 14897 C CA . GLY E 1 388 ? -4.848 36.653 -66.637 1.00 85.78 374 GLY E CA 1
ATOM 14898 C C . GLY E 1 388 ? -5.567 36.971 -65.327 1.00 80.47 374 GLY E C 1
ATOM 14899 O O . GLY E 1 388 ? -5.167 37.848 -64.621 1.00 76.65 374 GLY E O 1
ATOM 14900 N N . ILE E 1 389 ? -6.615 36.193 -65.025 1.00 76.74 375 ILE E N 1
ATOM 14901 C CA . ILE E 1 389 ? -7.343 36.361 -63.802 1.00 75.13 375 ILE E CA 1
ATOM 14902 C C . ILE E 1 389 ? -6.570 35.827 -62.583 1.00 73.63 375 ILE E C 1
ATOM 14903 O O . ILE E 1 389 ? -6.961 36.059 -61.446 1.00 73.33 375 ILE E O 1
ATOM 14908 N N . ILE E 1 390 ? -5.472 35.122 -62.790 1.00 76.06 376 ILE E N 1
ATOM 14909 C CA . ILE E 1 390 ? -4.845 34.325 -61.749 1.00 76.44 376 ILE E CA 1
ATOM 14910 C C . ILE E 1 390 ? -3.341 34.262 -62.040 1.00 82.37 376 ILE E C 1
ATOM 14911 O O . ILE E 1 390 ? -2.923 34.172 -63.207 1.00 82.61 376 ILE E O 1
ATOM 14916 N N . ASP E 1 391 ? -2.554 34.295 -60.964 1.00 83.25 377 ASP E N 1
ATOM 14917 C CA . ASP E 1 391 ? -1.128 34.128 -61.092 1.00 85.07 377 ASP E CA 1
ATOM 14918 C C . ASP E 1 391 ? -0.772 32.647 -61.300 1.00 83.29 377 ASP E C 1
ATOM 14919 O O . ASP E 1 391 ? -1.588 31.763 -61.144 1.00 82.53 377 ASP E O 1
ATOM 14924 N N . GLY E 1 392 ? 0.487 32.401 -61.618 1.00 82.13 378 GLY E N 1
ATOM 14925 C CA . GLY E 1 392 ? 0.974 31.055 -61.763 1.00 82.02 378 GLY E CA 1
ATOM 14926 C C . GLY E 1 392 ? 0.940 30.259 -60.463 1.00 80.40 378 GLY E C 1
ATOM 14927 O O . GLY E 1 392 ? 0.694 29.045 -60.486 1.00 81.98 378 GLY E O 1
ATOM 14928 N N . HIS E 1 393 ? 1.217 30.912 -59.356 1.00 80.71 379 HIS E N 1
ATOM 14929 C CA . HIS E 1 393 ? 1.311 30.201 -58.075 1.00 82.16 379 HIS E CA 1
ATOM 14930 C C . HIS E 1 393 ? -0.045 29.633 -57.647 1.00 76.70 379 HIS E C 1
ATOM 14931 O O . HIS E 1 393 ? -0.210 28.420 -57.505 1.00 77.34 379 HIS E O 1
ATOM 14938 N N . VAL E 1 394 ? -1.028 30.483 -57.487 1.00 72.73 380 VAL E N 1
ATOM 14939 C CA . VAL E 1 394 ? -2.373 30.035 -57.153 1.00 71.16 380 VAL E CA 1
ATOM 14940 C C . VAL E 1 394 ? -2.941 29.195 -58.251 1.00 64.75 380 VAL E C 1
ATOM 14941 O O . VAL E 1 394 ? -3.845 28.370 -58.014 1.00 62.86 380 VAL E O 1
ATOM 14945 N N . ALA E 1 395 ? -2.533 29.370 -59.476 1.00 67.41 381 ALA E N 1
ATOM 14946 C CA . ALA E 1 395 ? -2.856 28.395 -60.557 1.00 70.23 381 ALA E CA 1
ATOM 14947 C C . ALA E 1 395 ? -2.357 26.992 -60.201 1.00 71.45 381 ALA E C 1
ATOM 14948 O O . ALA E 1 395 ? -3.093 26.022 -60.316 1.00 68.15 381 ALA E O 1
ATOM 14950 N N . LYS E 1 396 ? -1.107 26.897 -59.752 1.00 78.13 382 LYS E N 1
ATOM 14951 C CA . LYS E 1 396 ? -0.558 25.604 -59.383 1.00 84.15 382 LYS E CA 1
ATOM 14952 C C . LYS E 1 396 ? -1.272 25.020 -58.186 1.00 81.65 382 LYS E C 1
ATOM 14953 O O . LYS E 1 396 ? -1.675 23.848 -58.194 1.00 83.10 382 LYS E O 1
ATOM 14959 N N . ARG E 1 397 ? -1.435 25.803 -57.136 1.00 84.10 383 ARG E N 1
ATOM 14960 C CA . ARG E 1 397 ? -2.249 25.402 -55.986 1.00 83.20 383 ARG E CA 1
ATOM 14961 C C . ARG E 1 397 ? -3.624 24.869 -56.447 1.00 78.04 383 ARG E C 1
ATOM 14962 O O . ARG E 1 397 ? -4.076 23.830 -55.967 1.00 73.71 383 ARG E O 1
ATOM 14970 N N . LEU E 1 398 ? -4.245 25.557 -57.404 1.00 74.06 384 LEU E N 1
ATOM 14971 C CA . LEU E 1 398 ? -5.608 25.238 -57.757 1.00 70.64 384 LEU E CA 1
ATOM 14972 C C . LEU E 1 398 ? -5.698 23.979 -58.577 1.00 70.06 384 LEU E C 1
ATOM 14973 O O . LEU E 1 398 ? -6.556 23.126 -58.327 1.00 68.31 384 LEU E O 1
ATOM 14978 N N . SER E 1 399 ? -4.826 23.814 -59.566 1.00 70.90 385 SER E N 1
ATOM 14979 C CA . SER E 1 399 ? -4.720 22.545 -60.284 1.00 74.01 385 SER E CA 1
ATOM 14980 C C . SER E 1 399 ? -4.536 21.337 -59.334 1.00 72.71 385 SER E C 1
ATOM 14981 O O . SER E 1 399 ? -5.150 20.297 -59.548 1.00 77.83 385 SER E O 1
ATOM 14984 N N . MET E 1 400 ? -3.828 21.569 -58.225 1.00 72.51 386 MET E N 1
ATOM 14985 C CA . MET E 1 400 ? -3.567 20.495 -57.297 1.00 77.69 386 MET E CA 1
ATOM 14986 C C . MET E 1 400 ? -4.782 20.073 -56.484 1.00 75.56 386 MET E C 1
ATOM 14987 O O . MET E 1 400 ? -4.751 19.065 -55.797 1.00 71.12 386 MET E O 1
ATOM 14992 N N . MET E 1 401 ? -5.864 20.852 -56.534 1.00 73.06 387 MET E N 1
ATOM 14993 C CA . MET E 1 401 ? -7.061 20.559 -55.756 1.00 70.55 387 MET E CA 1
ATOM 14994 C C . MET E 1 401 ? -7.650 19.202 -56.154 1.00 69.87 387 MET E C 1
ATOM 14995 O O . MET E 1 401 ? -7.691 18.864 -57.360 1.00 68.70 387 MET E O 1
ATOM 15000 N N . PRO F 1 17 ? 8.994 29.538 19.199 1.00 118.90 3 PRO F N 1
ATOM 15001 C CA . PRO F 1 17 ? 8.219 28.681 20.166 1.00 120.76 3 PRO F CA 1
ATOM 15002 C C . PRO F 1 17 ? 7.530 27.536 19.470 1.00 114.55 3 PRO F C 1
ATOM 15003 O O . PRO F 1 17 ? 8.146 26.500 19.290 1.00 114.33 3 PRO F O 1
ATOM 15005 N N . LEU F 1 18 ? 6.307 27.742 18.977 1.00 108.74 4 LEU F N 1
ATOM 15006 C CA . LEU F 1 18 ? 5.730 26.851 17.996 1.00 107.50 4 LEU F CA 1
ATOM 15007 C C . LEU F 1 18 ? 6.568 26.819 16.706 1.00 108.79 4 LEU F C 1
ATOM 15008 O O . LEU F 1 18 ? 7.332 27.723 16.431 1.00 112.62 4 LEU F O 1
ATOM 15010 N N . HIS F 1 19 ? 6.404 25.765 15.948 1.00 107.79 5 HIS F N 1
ATOM 15011 C CA . HIS F 1 19 ? 7.145 25.562 14.706 1.00 102.93 5 HIS F CA 1
ATOM 15012 C C . HIS F 1 19 ? 6.674 26.502 13.625 1.00 100.00 5 HIS F C 1
ATOM 15013 O O . HIS F 1 19 ? 5.501 26.806 13.533 1.00 99.22 5 HIS F O 1
ATOM 15020 N N . LEU F 1 20 ? 7.591 26.920 12.773 1.00 100.26 6 LEU F N 1
ATOM 15021 C CA . LEU F 1 20 ? 7.286 27.844 11.667 1.00 99.15 6 LEU F CA 1
ATOM 15022 C C . LEU F 1 20 ? 7.779 27.248 10.364 1.00 98.26 6 LEU F C 1
ATOM 15023 O O . LEU F 1 20 ? 8.899 26.718 10.315 1.00 98.91 6 LEU F O 1
ATOM 15028 N N . PRO F 1 21 ? 6.968 27.344 9.306 1.00 98.93 7 PRO F N 1
ATOM 15029 C CA . PRO F 1 21 ? 7.533 27.052 7.963 1.00 96.69 7 PRO F CA 1
ATOM 15030 C C . PRO F 1 21 ? 8.740 27.919 7.649 1.00 95.80 7 PRO F C 1
ATOM 15031 O O . PRO F 1 21 ? 9.742 27.422 7.166 1.00 98.95 7 PRO F O 1
ATOM 15035 N N . ILE F 1 22 ? 8.678 29.210 7.994 1.00 93.24 8 ILE F N 1
ATOM 15036 C CA . ILE F 1 22 ? 9.721 30.148 7.629 1.00 92.75 8 ILE F CA 1
ATOM 15037 C C . ILE F 1 22 ? 9.106 31.547 7.468 1.00 94.82 8 ILE F C 1
ATOM 15038 O O . ILE F 1 22 ? 8.058 31.698 6.845 1.00 100.99 8 ILE F O 1
ATOM 15043 N N . LEU F 1 23 ? 9.791 32.556 7.994 1.00 94.90 9 LEU F N 1
ATOM 15044 C CA . LEU F 1 23 ? 9.399 33.938 7.834 1.00 93.04 9 LEU F CA 1
ATOM 15045 C C . LEU F 1 23 ? 10.384 34.664 6.930 1.00 93.33 9 LEU F C 1
ATOM 15046 O O . LEU F 1 23 ? 11.560 34.313 6.858 1.00 98.37 9 LEU F O 1
ATOM 15051 N N . GLU F 1 24 ? 9.879 35.667 6.219 1.00 91.56 10 GLU F N 1
ATOM 15052 C CA . GLU F 1 24 ? 10.613 36.302 5.138 1.00 93.15 10 GLU F CA 1
ATOM 15053 C C . GLU F 1 24 ? 10.528 37.806 5.281 1.00 96.79 10 GLU F C 1
ATOM 15054 O O . GLU F 1 24 ? 9.421 38.337 5.550 1.00 93.64 10 GLU F O 1
ATOM 15060 N N . PHE F 1 25 ? 11.653 38.465 4.996 1.00 100.21 11 PHE F N 1
ATOM 15061 C CA . PHE F 1 25 ? 11.667 39.941 5.031 1.00 100.81 11 PHE F CA 1
ATOM 15062 C C . PHE F 1 25 ? 10.702 40.482 3.997 1.00 98.30 11 PHE F C 1
ATOM 15063 O O . PHE F 1 25 ? 10.752 40.053 2.830 1.00 96.18 11 PHE F O 1
ATOM 15071 N N . LYS F 1 26 ? 9.813 41.372 4.406 1.00 101.23 12 LYS F N 1
ATOM 15072 C CA . LYS F 1 26 ? 8.934 42.048 3.471 1.00 102.20 12 LYS F CA 1
ATOM 15073 C C . LYS F 1 26 ? 9.757 42.936 2.511 1.00 103.38 12 LYS F C 1
ATOM 15074 O O . LYS F 1 26 ? 10.911 43.279 2.789 1.00 103.74 12 LYS F O 1
ATOM 15080 N N . THR F 1 27 ? 9.161 43.244 1.360 1.00 102.52 13 THR F N 1
ATOM 15081 C CA . THR F 1 27 ? 9.659 44.273 0.465 1.00 98.11 13 THR F CA 1
ATOM 15082 C C . THR F 1 27 ? 8.512 45.260 0.179 1.00 97.79 13 THR F C 1
ATOM 15083 O O . THR F 1 27 ? 7.911 45.261 -0.918 1.00 92.72 13 THR F O 1
ATOM 15087 N N . GLU F 1 28 ? 8.215 46.102 1.153 1.00 102.83 14 GLU F N 1
ATOM 15088 C CA . GLU F 1 28 ? 7.262 47.175 1.008 1.00 106.31 14 GLU F CA 1
ATOM 15089 C C . GLU F 1 28 ? 5.883 46.790 1.488 1.00 104.03 14 GLU F C 1
ATOM 15090 O O . GLU F 1 28 ? 4.918 47.475 1.184 1.00 100.43 14 GLU F O 1
ATOM 15096 N N . TYR F 1 29 ? 5.791 45.710 2.272 1.00 106.23 15 TYR F N 1
ATOM 15097 C CA . TYR F 1 29 ? 4.527 45.047 2.522 1.00 103.90 15 TYR F CA 1
ATOM 15098 C C . TYR F 1 29 ? 4.425 44.646 3.990 1.00 106.51 15 TYR F C 1
ATOM 15099 O O . TYR F 1 29 ? 5.415 44.279 4.598 1.00 111.24 15 TYR F O 1
ATOM 15108 N N . ARG F 1 30 ? 3.231 44.765 4.549 1.00 102.43 16 ARG F N 1
ATOM 15109 C CA . ARG F 1 30 ? 2.978 44.419 5.945 1.00 102.01 16 ARG F CA 1
ATOM 15110 C C . ARG F 1 30 ? 1.841 43.401 5.983 1.00 97.32 16 ARG F C 1
ATOM 15111 O O . ARG F 1 30 ? 0.797 43.601 5.360 1.00 87.20 16 ARG F O 1
ATOM 15119 N N . TYR F 1 31 ? 2.049 42.316 6.728 1.00 96.61 17 TYR F N 1
ATOM 15120 C CA . TYR F 1 31 ? 1.114 41.218 6.719 1.00 94.01 17 TYR F CA 1
ATOM 15121 C C . TYR F 1 31 ? -0.225 41.690 7.268 1.00 94.92 17 TYR F C 1
ATOM 15122 O O . TYR F 1 31 ? -0.260 42.269 8.367 1.00 96.83 17 TYR F O 1
ATOM 15131 N N . PRO F 1 32 ? -1.345 41.456 6.553 1.00 92.98 18 PRO F N 1
ATOM 15132 C CA . PRO F 1 32 ? -2.611 42.027 7.013 1.00 93.06 18 PRO F CA 1
ATOM 15133 C C . PRO F 1 32 ? -3.125 41.361 8.290 1.00 93.41 18 PRO F C 1
ATOM 15134 O O . PRO F 1 32 ? -2.431 40.624 8.949 1.00 95.28 18 PRO F O 1
ATOM 15138 N N . SER F 1 33 ? -4.350 41.664 8.651 1.00 94.51 19 SER F N 1
ATOM 15139 C CA . SER F 1 33 ? -5.161 40.874 9.537 1.00 93.99 19 SER F CA 1
ATOM 15140 C C . SER F 1 33 ? -6.263 40.185 8.740 1.00 90.48 19 SER F C 1
ATOM 15141 O O . SER F 1 33 ? -7.071 40.851 8.105 1.00 89.46 19 SER F O 1
ATOM 15144 N N . THR F 1 34 ? -6.259 38.846 8.720 1.00 89.09 20 THR F N 1
ATOM 15145 C CA . THR F 1 34 ? -7.405 38.032 8.402 1.00 88.44 20 THR F CA 1
ATOM 15146 C C . THR F 1 34 ? -7.715 37.904 6.910 1.00 86.50 20 THR F C 1
ATOM 15147 O O . THR F 1 34 ? -8.638 37.153 6.539 1.00 87.83 20 THR F O 1
ATOM 15151 N N . PHE F 1 35 ? -7.030 38.627 6.059 1.00 80.08 21 PHE F N 1
ATOM 15152 C CA . PHE F 1 35 ? -7.341 38.627 4.629 1.00 80.65 21 PHE F CA 1
ATOM 15153 C C . PHE F 1 35 ? -8.821 38.895 4.385 1.00 77.96 21 PHE F C 1
ATOM 15154 O O . PHE F 1 35 ? -9.612 37.963 4.189 1.00 74.65 21 PHE F O 1
ATOM 15162 N N . GLU F 1 36 ? -9.204 40.160 4.430 1.00 78.19 22 GLU F N 1
ATOM 15163 C CA . GLU F 1 36 ? -10.605 40.557 4.260 1.00 79.20 22 GLU F CA 1
ATOM 15164 C C . GLU F 1 36 ? -10.867 41.305 2.955 1.00 76.08 22 GLU F C 1
ATOM 15165 O O . GLU F 1 36 ? -12.002 41.361 2.516 1.00 74.12 22 GLU F O 1
ATOM 15171 N N . HIS F 1 37 ? -9.834 41.875 2.337 1.00 76.76 23 HIS F N 1
ATOM 15172 C CA . HIS F 1 37 ? -9.955 42.587 1.078 1.00 77.90 23 HIS F CA 1
ATOM 15173 C C . HIS F 1 37 ? -9.007 41.980 0.042 1.00 75.51 23 HIS F C 1
ATOM 15174 O O . HIS F 1 37 ? -7.891 41.581 0.382 1.00 71.83 23 HIS F O 1
ATOM 15181 N N . GLU F 1 38 ? -9.468 41.901 -1.203 1.00 76.93 24 GLU F N 1
ATOM 15182 C CA . GLU F 1 38 ? -8.662 41.336 -2.269 1.00 75.62 24 GLU F CA 1
ATOM 15183 C C . GLU F 1 38 ? -7.366 42.117 -2.480 1.00 76.99 24 GLU F C 1
ATOM 15184 O O . GLU F 1 38 ? -6.394 41.560 -2.997 1.00 81.94 24 GLU F O 1
ATOM 15190 N N . ALA F 1 39 ? -7.330 43.403 -2.137 1.00 80.30 25 ALA F N 1
ATOM 15191 C CA . ALA F 1 39 ? -6.086 44.157 -2.212 1.00 79.83 25 ALA F CA 1
ATOM 15192 C C . ALA F 1 39 ? -4.975 43.572 -1.324 1.00 77.50 25 ALA F C 1
ATOM 15193 O O . ALA F 1 39 ? -3.854 43.398 -1.750 1.00 74.65 25 ALA F O 1
ATOM 15195 N N . GLN F 1 40 ? -5.341 43.185 -0.121 1.00 77.86 26 GLN F N 1
ATOM 15196 C CA . GLN F 1 40 ? -4.420 42.464 0.761 1.00 76.99 26 GLN F CA 1
ATOM 15197 C C . GLN F 1 40 ? -3.835 41.231 0.038 1.00 72.00 26 GLN F C 1
ATOM 15198 O O . GLN F 1 40 ? -2.628 40.991 0.096 1.00 72.27 26 GLN F O 1
ATOM 15204 N N . PHE F 1 41 ? -4.692 40.480 -0.640 1.00 68.24 27 PHE F N 1
ATOM 15205 C CA . PHE F 1 41 ? -4.239 39.274 -1.312 1.00 66.86 27 PHE F CA 1
ATOM 15206 C C . PHE F 1 41 ? -3.314 39.582 -2.491 1.00 64.58 27 PHE F C 1
ATOM 15207 O O . PHE F 1 41 ? -2.288 38.926 -2.672 1.00 59.50 27 PHE F O 1
ATOM 15215 N N . LYS F 1 42 ? -3.663 40.606 -3.263 1.00 65.85 28 LYS F N 1
ATOM 15216 C CA . LYS F 1 42 ? -2.817 41.020 -4.383 1.00 66.25 28 LYS F CA 1
ATOM 15217 C C . LYS F 1 42 ? -1.446 41.460 -3.878 1.00 68.42 28 LYS F C 1
ATOM 15218 O O . LYS F 1 42 ? -0.418 41.140 -4.499 1.00 72.58 28 LYS F O 1
ATOM 15224 N N . ASP F 1 43 ? -1.416 42.224 -2.792 1.00 71.83 29 ASP F N 1
ATOM 15225 C CA . ASP F 1 43 ? -0.143 42.709 -2.271 1.00 75.48 29 ASP F CA 1
ATOM 15226 C C . ASP F 1 43 ? 0.657 41.607 -1.635 1.00 72.30 29 ASP F C 1
ATOM 15227 O O . ASP F 1 43 ? 1.898 41.669 -1.618 1.00 70.18 29 ASP F O 1
ATOM 15232 N N . THR F 1 44 ? 0.004 40.599 -1.076 1.00 73.12 30 THR F N 1
ATOM 15233 C CA . THR F 1 44 ? 0.704 39.387 -0.621 1.00 73.15 30 THR F CA 1
ATOM 15234 C C . THR F 1 44 ? 1.341 38.671 -1.796 1.00 71.71 30 THR F C 1
ATOM 15235 O O . THR F 1 44 ? 2.550 38.411 -1.808 1.00 73.65 30 THR F O 1
ATOM 15239 N N . VAL F 1 45 ? 0.549 38.360 -2.824 1.00 67.45 31 VAL F N 1
ATOM 15240 C CA . VAL F 1 45 ? 1.089 37.690 -4.006 1.00 64.95 31 VAL F CA 1
ATOM 15241 C C . VAL F 1 45 ? 2.255 38.486 -4.589 1.00 66.88 31 VAL F C 1
ATOM 15242 O O . VAL F 1 45 ? 3.257 37.889 -5.013 1.00 72.31 31 VAL F O 1
ATOM 15246 N N . LEU F 1 46 ? 2.159 39.810 -4.578 1.00 64.05 32 LEU F N 1
ATOM 15247 C CA . LEU F 1 46 ? 3.272 40.640 -5.028 1.00 64.91 32 LEU F CA 1
ATOM 15248 C C . LEU F 1 46 ? 4.493 40.529 -4.101 1.00 67.73 32 LEU F C 1
ATOM 15249 O O . LEU F 1 46 ? 5.617 40.501 -4.572 1.00 70.65 32 LEU F O 1
ATOM 15254 N N . GLU F 1 47 ? 4.246 40.433 -2.804 1.00 69.61 33 GLU F N 1
ATOM 15255 C CA . GLU F 1 47 ? 5.344 40.273 -1.859 1.00 71.39 33 GLU F CA 1
ATOM 15256 C C . GLU F 1 47 ? 6.100 38.976 -2.089 1.00 72.52 33 GLU F C 1
ATOM 15257 O O . GLU F 1 47 ? 7.330 38.966 -2.263 1.00 74.11 33 GLU F O 1
ATOM 15263 N N . PHE F 1 48 ? 5.371 37.863 -2.150 1.00 72.91 34 PHE F N 1
ATOM 15264 C CA . PHE F 1 48 ? 5.960 36.613 -2.636 1.00 70.94 34 PHE F CA 1
ATOM 15265 C C . PHE F 1 48 ? 6.661 36.808 -3.984 1.00 70.95 34 PHE F C 1
ATOM 15266 O O . PHE F 1 48 ? 7.669 36.150 -4.244 1.00 71.76 34 PHE F O 1
ATOM 15274 N N . LEU F 1 49 ? 6.144 37.705 -4.817 1.00 72.11 35 LEU F N 1
ATOM 15275 C CA . LEU F 1 49 ? 6.732 37.926 -6.128 1.00 72.15 35 LEU F CA 1
ATOM 15276 C C . LEU F 1 49 ? 8.110 38.566 -6.047 1.00 73.92 35 LEU F C 1
ATOM 15277 O O . LEU F 1 49 ? 9.002 38.220 -6.816 1.00 81.20 35 LEU F O 1
ATOM 15282 N N . ALA F 1 50 ? 8.282 39.505 -5.118 1.00 73.52 36 ALA F N 1
ATOM 15283 C CA . ALA F 1 50 ? 9.568 40.170 -4.956 1.00 72.40 36 ALA F CA 1
ATOM 15284 C C . ALA F 1 50 ? 10.694 39.155 -4.739 1.00 71.72 36 ALA F C 1
ATOM 15285 O O . ALA F 1 50 ? 11.830 39.395 -5.156 1.00 74.10 36 ALA F O 1
ATOM 15287 N N . HIS F 1 51 ? 10.389 38.024 -4.113 1.00 72.45 37 HIS F N 1
ATOM 15288 C CA . HIS F 1 51 ? 11.353 36.956 -3.933 1.00 72.89 37 HIS F CA 1
ATOM 15289 C C . HIS F 1 51 ? 11.360 35.962 -5.096 1.00 76.07 37 HIS F C 1
ATOM 15290 O O . HIS F 1 51 ? 11.980 34.889 -4.988 1.00 77.48 37 HIS F O 1
ATOM 15297 N N . GLU F 1 52 ? 10.690 36.275 -6.202 1.00 78.69 38 GLU F N 1
ATOM 15298 C CA . GLU F 1 52 ? 10.650 35.423 -7.379 1.00 80.76 38 GLU F CA 1
ATOM 15299 C C . GLU F 1 52 ? 10.081 34.033 -7.049 1.00 77.00 38 GLU F C 1
ATOM 15300 O O . GLU F 1 52 ? 10.663 32.979 -7.369 1.00 76.60 38 GLU F O 1
ATOM 15306 N N . ALA F 1 53 ? 8.944 34.062 -6.380 1.00 73.02 39 ALA F N 1
ATOM 15307 C CA . ALA F 1 53 ? 8.310 32.816 -5.912 1.00 70.95 39 ALA F CA 1
ATOM 15308 C C . ALA F 1 53 ? 7.603 32.154 -7.069 1.00 68.36 39 ALA F C 1
ATOM 15309 O O . ALA F 1 53 ? 6.860 32.822 -7.822 1.00 66.53 39 ALA F O 1
ATOM 15311 N N . SER F 1 54 ? 7.791 30.839 -7.228 1.00 68.13 40 SER F N 1
ATOM 15312 C CA . SER F 1 54 ? 7.170 30.130 -8.340 1.00 69.50 40 SER F CA 1
ATOM 15313 C C . SER F 1 54 ? 5.701 29.826 -8.056 1.00 71.56 40 SER F C 1
ATOM 15314 O O . SER F 1 54 ? 4.848 30.008 -8.909 1.00 74.24 40 SER F O 1
ATOM 15317 N N . ASP F 1 55 ? 5.413 29.330 -6.871 1.00 76.07 41 ASP F N 1
ATOM 15318 C CA . ASP F 1 55 ? 4.088 28.774 -6.540 1.00 70.90 41 ASP F CA 1
ATOM 15319 C C . ASP F 1 55 ? 3.639 29.328 -5.186 1.00 65.68 41 ASP F C 1
ATOM 15320 O O . ASP F 1 55 ? 4.433 29.821 -4.401 1.00 72.22 41 ASP F O 1
ATOM 15325 N N . ILE F 1 56 ? 2.350 29.303 -4.953 1.00 59.07 42 ILE F N 1
ATOM 15326 C CA . ILE F 1 56 ? 1.727 29.834 -3.755 1.00 60.11 42 ILE F CA 1
ATOM 15327 C C . ILE F 1 56 ? 0.692 28.825 -3.252 1.00 57.94 42 ILE F C 1
ATOM 15328 O O . ILE F 1 56 ? -0.215 28.470 -3.975 1.00 58.88 42 ILE F O 1
ATOM 15333 N N . ILE F 1 57 ? 0.835 28.418 -2.016 1.00 61.33 43 ILE F N 1
ATOM 15334 C CA . ILE F 1 57 ? -0.025 27.415 -1.378 1.00 59.83 43 ILE F CA 1
ATOM 15335 C C . ILE F 1 57 ? -0.843 28.103 -0.299 1.00 62.46 43 ILE F C 1
ATOM 15336 O O . ILE F 1 57 ? -0.295 28.815 0.552 1.00 67.64 43 ILE F O 1
ATOM 15341 N N . ILE F 1 58 ? -2.152 27.904 -0.360 1.00 60.91 44 ILE F N 1
ATOM 15342 C CA . ILE F 1 58 ? -3.097 28.563 0.563 1.00 61.46 44 ILE F CA 1
ATOM 15343 C C . ILE F 1 58 ? -4.049 27.499 1.057 1.00 61.21 44 ILE F C 1
ATOM 15344 O O . ILE F 1 58 ? -4.837 26.942 0.280 1.00 59.68 44 ILE F O 1
ATOM 15349 N N . LYS F 1 59 ? -3.989 27.172 2.332 1.00 66.38 45 LYS F N 1
ATOM 15350 C CA . LYS F 1 59 ? -4.737 26.059 2.913 1.00 68.29 45 LYS F CA 1
ATOM 15351 C C . LYS F 1 59 ? -5.082 26.427 4.366 1.00 73.38 45 LYS F C 1
ATOM 15352 O O . LYS F 1 59 ? -4.314 27.112 5.044 1.00 69.47 45 LYS F O 1
ATOM 15358 N N . GLN F 1 60 ? -6.219 25.895 4.826 1.00 78.38 46 GLN F N 1
ATOM 15359 C CA . GLN F 1 60 ? -6.822 26.378 6.044 1.00 81.89 46 GLN F CA 1
ATOM 15360 C C . GLN F 1 60 ? -5.920 26.193 7.256 1.00 85.24 46 GLN F C 1
ATOM 15361 O O . GLN F 1 60 ? -5.718 27.158 8.038 1.00 88.62 46 GLN F O 1
ATOM 15367 N N . GLY F 1 61 ? -5.307 25.023 7.369 1.00 82.40 47 GLY F N 1
ATOM 15368 C CA . GLY F 1 61 ? -4.577 24.724 8.621 1.00 83.31 47 GLY F CA 1
ATOM 15369 C C . GLY F 1 61 ? -3.315 25.571 8.815 1.00 79.00 47 GLY F C 1
ATOM 15370 O O . GLY F 1 61 ? -2.951 25.885 9.923 1.00 75.89 47 GLY F O 1
ATOM 15371 N N . VAL F 1 62 ? -2.714 25.976 7.715 1.00 78.80 48 VAL F N 1
ATOM 15372 C CA . VAL F 1 62 ? -1.332 26.492 7.746 1.00 77.55 48 VAL F CA 1
ATOM 15373 C C . VAL F 1 62 ? -1.334 27.963 7.347 1.00 74.44 48 VAL F C 1
ATOM 15374 O O . VAL F 1 62 ? -2.386 28.514 7.015 1.00 72.79 48 VAL F O 1
ATOM 15378 N N . ALA F 1 63 ? -0.180 28.581 7.401 1.00 74.96 49 ALA F N 1
ATOM 15379 C CA . ALA F 1 63 ? -0.015 29.930 6.874 1.00 75.77 49 ALA F CA 1
ATOM 15380 C C . ALA F 1 63 ? 0.077 29.859 5.352 1.00 74.40 49 ALA F C 1
ATOM 15381 O O . ALA F 1 63 ? 0.666 28.948 4.773 1.00 74.85 49 ALA F O 1
ATOM 15383 N N . ILE F 1 64 ? -0.389 30.930 4.711 1.00 73.53 50 ILE F N 1
ATOM 15384 C CA . ILE F 1 64 ? 0.019 31.282 3.371 1.00 73.26 50 ILE F CA 1
ATOM 15385 C C . ILE F 1 64 ? 1.502 30.928 3.159 1.00 76.66 50 ILE F C 1
ATOM 15386 O O . ILE F 1 64 ? 2.353 31.323 3.937 1.00 79.22 50 ILE F O 1
ATOM 15391 N N . SER F 1 65 ? 1.752 30.150 2.124 1.00 79.32 51 SER F N 1
ATOM 15392 C CA . SER F 1 65 ? 3.116 29.784 1.743 1.00 80.28 51 SER F CA 1
ATOM 15393 C C . SER F 1 65 ? 3.329 30.107 0.272 1.00 75.22 51 SER F C 1
ATOM 15394 O O . SER F 1 65 ? 2.381 30.336 -0.488 1.00 69.10 51 SER F O 1
ATOM 15397 N N . ALA F 1 66 ? 4.592 30.128 -0.134 1.00 71.93 52 ALA F N 1
ATOM 15398 C CA . ALA F 1 66 ? 4.975 29.983 -1.528 1.00 69.80 52 ALA F CA 1
ATOM 15399 C C . ALA F 1 66 ? 6.301 29.253 -1.624 1.00 67.38 52 ALA F C 1
ATOM 15400 O O . ALA F 1 66 ? 7.029 29.143 -0.654 1.00 72.57 52 ALA F O 1
ATOM 15402 N N . LYS F 1 67 ? 6.609 28.746 -2.804 1.00 66.31 53 LYS F N 1
ATOM 15403 C CA . LYS F 1 67 ? 7.835 28.020 -3.085 1.00 69.33 53 LYS F CA 1
ATOM 15404 C C . LYS F 1 67 ? 8.823 28.994 -3.725 1.00 73.63 53 LYS F C 1
ATOM 15405 O O . LYS F 1 67 ? 8.650 29.386 -4.902 1.00 77.87 53 LYS F O 1
ATOM 15411 N N . VAL F 1 68 ? 9.857 29.387 -2.980 1.00 72.14 54 VAL F N 1
ATOM 15412 C CA . VAL F 1 68 ? 10.970 30.126 -3.513 1.00 72.07 54 VAL F CA 1
ATOM 15413 C C . VAL F 1 68 ? 12.176 29.214 -3.630 1.00 72.84 54 VAL F C 1
ATOM 15414 O O . VAL F 1 68 ? 12.518 28.515 -2.663 1.00 71.01 54 VAL F O 1
ATOM 15418 N N . LYS F 1 69 ? 12.822 29.205 -4.789 1.00 73.69 55 LYS F N 1
ATOM 15419 C CA . LYS F 1 69 ? 13.967 28.342 -5.042 1.00 75.71 55 LYS F CA 1
ATOM 15420 C C . LYS F 1 69 ? 13.750 26.927 -4.454 1.00 76.16 55 LYS F C 1
ATOM 15421 O O . LYS F 1 69 ? 14.609 26.371 -3.779 1.00 76.61 55 LYS F O 1
ATOM 15427 N N . GLY F 1 70 ? 12.535 26.437 -4.650 1.00 74.79 56 GLY F N 1
ATOM 15428 C CA . GLY F 1 70 ? 12.190 25.073 -4.281 1.00 72.10 56 GLY F CA 1
ATOM 15429 C C . GLY F 1 70 ? 11.498 24.924 -2.942 1.00 72.00 56 GLY F C 1
ATOM 15430 O O . GLY F 1 70 ? 10.666 24.047 -2.782 1.00 67.85 56 GLY F O 1
ATOM 15431 N N . THR F 1 71 ? 11.837 25.790 -1.973 1.00 73.09 57 THR F N 1
ATOM 15432 C CA . THR F 1 71 ? 11.458 25.593 -0.590 1.00 72.84 57 THR F CA 1
ATOM 15433 C C . THR F 1 71 ? 10.257 26.431 -0.213 1.00 69.51 57 THR F C 1
ATOM 15434 O O . THR F 1 71 ? 10.035 27.500 -0.780 1.00 67.60 57 THR F O 1
ATOM 15438 N N . LEU F 1 72 ? 9.466 25.939 0.733 1.00 68.80 58 LEU F N 1
ATOM 15439 C CA . LEU F 1 72 ? 8.295 26.661 1.208 1.00 67.61 58 LEU F CA 1
ATOM 15440 C C . LEU F 1 72 ? 8.647 27.779 2.160 1.00 66.68 58 LEU F C 1
ATOM 15441 O O . LEU F 1 72 ? 9.591 27.656 2.920 1.00 64.96 58 LEU F O 1
ATOM 15446 N N . CYS F 1 73 ? 7.892 28.856 2.096 1.00 66.74 59 CYS F N 1
ATOM 15447 C CA . CYS F 1 73 ? 8.236 30.086 2.806 1.00 72.75 59 CYS F CA 1
ATOM 15448 C C . CYS F 1 73 ? 6.957 30.867 3.078 1.00 72.10 59 CYS F C 1
ATOM 15449 O O . CYS F 1 73 ? 6.060 30.895 2.245 1.00 76.18 59 CYS F O 1
ATOM 15452 N N . THR F 1 74 ? 6.905 31.503 4.242 1.00 71.91 60 THR F N 1
ATOM 15453 C CA . THR F 1 74 ? 5.723 32.200 4.688 1.00 72.80 60 THR F CA 1
ATOM 15454 C C . THR F 1 74 ? 6.073 33.657 4.991 1.00 71.90 60 THR F C 1
ATOM 15455 O O . THR F 1 74 ? 7.190 33.975 5.367 1.00 73.40 60 THR F O 1
ATOM 15459 N N . LEU F 1 75 ? 5.088 34.533 4.846 1.00 71.19 61 LEU F N 1
ATOM 15460 C CA . LEU F 1 75 ? 5.211 35.911 5.263 1.00 72.94 61 LEU F CA 1
ATOM 15461 C C . LEU F 1 75 ? 4.955 36.140 6.746 1.00 76.50 61 LEU F C 1
ATOM 15462 O O . LEU F 1 75 ? 5.409 37.136 7.295 1.00 78.71 61 LEU F O 1
ATOM 15467 N N . SER F 1 76 ? 4.293 35.208 7.407 1.00 78.43 62 SER F N 1
ATOM 15468 C CA . SER F 1 76 ? 4.047 35.293 8.840 1.00 79.38 62 SER F CA 1
ATOM 15469 C C . SER F 1 76 ? 3.927 33.890 9.421 1.00 79.74 62 SER F C 1
ATOM 15470 O O . SER F 1 76 ? 3.701 32.923 8.701 1.00 77.36 62 SER F O 1
ATOM 15473 N N . THR F 1 77 ? 4.048 33.816 10.733 1.00 84.33 63 THR F N 1
ATOM 15474 C CA . THR F 1 77 ? 3.647 32.601 11.447 1.00 85.11 63 THR F CA 1
ATOM 15475 C C . THR F 1 77 ? 2.138 32.462 11.568 1.00 83.01 63 THR F C 1
ATOM 15476 O O . THR F 1 77 ? 1.636 31.352 11.721 1.00 78.93 63 THR F O 1
ATOM 15480 N N . ARG F 1 78 ? 1.398 33.565 11.473 1.00 83.06 64 ARG F N 1
ATOM 15481 C CA . ARG F 1 78 ? -0.049 33.542 11.387 1.00 84.17 64 ARG F CA 1
ATOM 15482 C C . ARG F 1 78 ? -0.500 32.459 10.388 1.00 79.27 64 ARG F C 1
ATOM 15483 O O . ARG F 1 78 ? 0.056 32.333 9.300 1.00 77.34 64 ARG F O 1
ATOM 15491 N N . THR F 1 79 ? -1.468 31.659 10.802 1.00 78.95 65 THR F N 1
ATOM 15492 C CA . THR F 1 79 ? -2.173 30.763 9.937 1.00 75.86 65 THR F CA 1
ATOM 15493 C C . THR F 1 79 ? -3.589 31.311 9.645 1.00 76.39 65 THR F C 1
ATOM 15494 O O . THR F 1 79 ? -3.988 32.338 10.125 1.00 78.25 65 THR F O 1
ATOM 15498 N N . LEU F 1 80 ? -4.305 30.602 8.790 1.00 80.39 66 LEU F N 1
ATOM 15499 C CA . LEU F 1 80 ? -5.514 31.091 8.176 1.00 82.04 66 LEU F CA 1
ATOM 15500 C C . LEU F 1 80 ? -6.715 30.286 8.627 1.00 81.89 66 LEU F C 1
ATOM 15501 O O . LEU F 1 80 ? -6.604 29.093 8.905 1.00 81.60 66 LEU F O 1
ATOM 15506 N N . ASN F 1 81 ? -7.858 30.948 8.708 1.00 82.75 67 ASN F N 1
ATOM 15507 C CA . ASN F 1 81 ? -9.108 30.310 9.100 1.00 82.65 67 ASN F CA 1
ATOM 15508 C C . ASN F 1 81 ? -9.967 30.021 7.886 1.00 76.99 67 ASN F C 1
ATOM 15509 O O . ASN F 1 81 ? -9.655 30.406 6.757 1.00 69.87 67 ASN F O 1
ATOM 15514 N N . PHE F 1 82 ? -11.061 29.304 8.115 1.00 81.27 68 PHE F N 1
ATOM 15515 C CA . PHE F 1 82 ? -11.947 28.889 7.030 1.00 83.91 68 PHE F CA 1
ATOM 15516 C C . PHE F 1 82 ? -12.480 30.092 6.239 1.00 80.55 68 PHE F C 1
ATOM 15517 O O . PHE F 1 82 ? -12.549 30.051 5.016 1.00 80.17 68 PHE F O 1
ATOM 15525 N N . ASN F 1 83 ? -12.829 31.160 6.937 1.00 81.42 69 ASN F N 1
ATOM 15526 C CA . ASN F 1 83 ? -13.262 32.376 6.254 1.00 81.27 69 ASN F CA 1
ATOM 15527 C C . ASN F 1 83 ? -12.185 32.934 5.331 1.00 78.12 69 ASN F C 1
ATOM 15528 O O . ASN F 1 83 ? -12.485 33.286 4.201 1.00 76.16 69 ASN F O 1
ATOM 15533 N N . GLU F 1 84 ? -10.951 32.967 5.806 1.00 80.16 70 GLU F N 1
ATOM 15534 C CA . GLU F 1 84 ? -9.846 33.473 4.976 1.00 80.44 70 GLU F CA 1
ATOM 15535 C C . GLU F 1 84 ? -9.752 32.684 3.681 1.00 79.36 70 GLU F C 1
ATOM 15536 O O . GLU F 1 84 ? -9.517 33.270 2.614 1.00 80.11 70 GLU F O 1
ATOM 15542 N N . ILE F 1 85 ? -9.895 31.363 3.750 1.00 80.33 71 ILE F N 1
ATOM 15543 C CA . ILE F 1 85 ? -9.751 30.538 2.557 1.00 79.31 71 ILE F CA 1
ATOM 15544 C C . ILE F 1 85 ? -10.983 30.634 1.686 1.00 76.69 71 ILE F C 1
ATOM 15545 O O . ILE F 1 85 ? -10.893 30.473 0.461 1.00 77.57 71 ILE F O 1
ATOM 15550 N N . GLU F 1 86 ? -12.159 30.862 2.263 1.00 75.77 72 GLU F N 1
ATOM 15551 C CA . GLU F 1 86 ? -13.343 31.155 1.457 1.00 77.57 72 GLU F CA 1
ATOM 15552 C C . GLU F 1 86 ? -13.161 32.445 0.678 1.00 73.72 72 GLU F C 1
ATOM 15553 O O . GLU F 1 86 ? -13.514 32.507 -0.507 1.00 74.71 72 GLU F O 1
ATOM 15559 N N . ARG F 1 87 ? -12.658 33.500 1.308 1.00 76.56 73 ARG F N 1
ATOM 15560 C CA . ARG F 1 87 ? -12.423 34.754 0.606 1.00 75.39 73 ARG F CA 1
ATOM 15561 C C . ARG F 1 87 ? -11.341 34.592 -0.461 1.00 72.05 73 ARG F C 1
ATOM 15562 O O . ARG F 1 87 ? -11.560 34.934 -1.623 1.00 69.69 73 ARG F O 1
ATOM 15570 N N . ILE F 1 88 ? -10.171 34.064 -0.096 1.00 70.41 74 ILE F N 1
ATOM 15571 C CA . ILE F 1 88 ? -9.118 33.857 -1.072 1.00 67.97 74 ILE F CA 1
ATOM 15572 C C . ILE F 1 88 ? -9.623 33.054 -2.244 1.00 67.22 74 ILE F C 1
ATOM 15573 O O . ILE F 1 88 ? -9.467 33.446 -3.407 1.00 69.48 74 ILE F O 1
ATOM 15578 N N . ALA F 1 89 ? -10.246 31.910 -1.973 1.00 66.06 75 ALA F N 1
ATOM 15579 C CA . ALA F 1 89 ? -10.868 31.108 -3.038 1.00 63.66 75 ALA F CA 1
ATOM 15580 C C . ALA F 1 89 ? -11.805 31.961 -3.879 1.00 62.85 75 ALA F C 1
ATOM 15581 O O . ALA F 1 89 ? -11.820 31.837 -5.107 1.00 60.10 75 ALA F O 1
ATOM 15583 N N . LEU F 1 90 ? -12.568 32.844 -3.235 1.00 67.40 76 LEU F N 1
ATOM 15584 C CA . LEU F 1 90 ? -13.458 33.724 -3.976 1.00 70.21 76 LEU F CA 1
ATOM 15585 C C . LEU F 1 90 ? -12.682 34.626 -4.955 1.00 69.46 76 LEU F C 1
ATOM 15586 O O . LEU F 1 90 ? -13.135 34.885 -6.043 1.00 74.24 76 LEU F O 1
ATOM 15591 N N . TRP F 1 91 ? -11.535 35.120 -4.518 1.00 66.58 77 TRP F N 1
ATOM 15592 C CA . TRP F 1 91 ? -10.788 36.079 -5.329 1.00 64.42 77 TRP F CA 1
ATOM 15593 C C . TRP F 1 91 ? -10.038 35.391 -6.460 1.00 62.74 77 TRP F C 1
ATOM 15594 O O . TRP F 1 91 ? -9.956 35.924 -7.570 1.00 58.49 77 TRP F O 1
ATOM 15605 N N . ALA F 1 92 ? -9.429 34.236 -6.182 1.00 62.63 78 ALA F N 1
ATOM 15606 C CA . ALA F 1 92 ? -8.516 33.619 -7.142 1.00 64.64 78 ALA F CA 1
ATOM 15607 C C . ALA F 1 92 ? -9.277 33.069 -8.336 1.00 63.30 78 ALA F C 1
ATOM 15608 O O . ALA F 1 92 ? -8.857 33.237 -9.482 1.00 65.97 78 ALA F O 1
ATOM 15610 N N . SER F 1 93 ? -10.374 32.353 -8.094 1.00 64.07 79 SER F N 1
ATOM 15611 C CA . SER F 1 93 ? -11.303 31.975 -9.149 1.00 64.30 79 SER F CA 1
ATOM 15612 C C . SER F 1 93 ? -12.521 32.877 -9.089 1.00 71.45 79 SER F C 1
ATOM 15613 O O . SER F 1 93 ? -13.238 32.899 -8.088 1.00 81.20 79 SER F O 1
ATOM 15616 N N . GLY F 1 94 ? -12.764 33.638 -10.142 1.00 75.61 80 GLY F N 1
ATOM 15617 C CA . GLY F 1 94 ? -13.622 34.820 -10.038 1.00 79.91 80 GLY F CA 1
ATOM 15618 C C . GLY F 1 94 ? -14.997 34.535 -9.444 1.00 88.83 80 GLY F C 1
ATOM 15619 O O . GLY F 1 94 ? -15.503 35.279 -8.642 1.00 95.55 80 GLY F O 1
ATOM 15620 N N . SER F 1 95 ? -15.586 33.426 -9.840 1.00 103.01 81 SER F N 1
ATOM 15621 C CA . SER F 1 95 ? -16.924 33.027 -9.394 1.00 115.44 81 SER F CA 1
ATOM 15622 C C . SER F 1 95 ? -16.880 32.097 -8.190 1.00 110.87 81 SER F C 1
ATOM 15623 O O . SER F 1 95 ? -17.713 31.167 -8.068 1.00 107.96 81 SER F O 1
ATOM 15626 N N . SER F 1 96 ? -15.922 32.313 -7.299 1.00 108.59 82 SER F N 1
ATOM 15627 C CA . SER F 1 96 ? -15.639 31.354 -6.231 1.00 119.80 82 SER F CA 1
ATOM 15628 C C . SER F 1 96 ? -16.540 31.497 -5.024 1.00 119.11 82 SER F C 1
ATOM 15629 O O . SER F 1 96 ? -16.346 30.802 -4.029 1.00 125.82 82 SER F O 1
ATOM 15632 N N . SER F 1 97 ? -17.541 32.380 -5.086 1.00 113.56 83 SER F N 1
ATOM 15633 C CA . SER F 1 97 ? -18.645 32.338 -4.114 1.00 108.80 83 SER F CA 1
ATOM 15634 C C . SER F 1 97 ? -19.240 30.928 -3.975 1.00 102.31 83 SER F C 1
ATOM 15635 O O . SER F 1 97 ? -19.338 30.395 -2.887 1.00 96.65 83 SER F O 1
ATOM 15638 N N . VAL F 1 98 ? -19.503 30.322 -5.126 1.00 101.40 84 VAL F N 1
ATOM 15639 C CA . VAL F 1 98 ? -20.107 28.974 -5.129 1.00 104.04 84 VAL F CA 1
ATOM 15640 C C . VAL F 1 98 ? -19.002 27.938 -5.018 1.00 100.04 84 VAL F C 1
ATOM 15641 O O . VAL F 1 98 ? -19.236 26.761 -5.208 1.00 111.60 84 VAL F O 1
ATOM 15645 N N . LEU F 1 99 ? -17.778 28.359 -4.691 1.00 88.47 85 LEU F N 1
ATOM 15646 C CA . LEU F 1 99 ? -16.627 27.494 -4.799 1.00 75.77 85 LEU F CA 1
ATOM 15647 C C . LEU F 1 99 ? -16.793 26.205 -3.958 1.00 74.40 85 LEU F C 1
ATOM 15648 O O . LEU F 1 99 ? -16.731 25.100 -4.489 1.00 77.34 85 LEU F O 1
ATOM 15653 N N . THR F 1 100 ? -17.076 26.387 -2.685 1.00 74.29 86 THR F N 1
ATOM 15654 C CA . THR F 1 100 ? -17.335 25.228 -1.829 1.00 74.84 86 THR F CA 1
ATOM 15655 C C . THR F 1 100 ? -18.519 24.391 -2.355 1.00 73.75 86 THR F C 1
ATOM 15656 O O . THR F 1 100 ? -18.468 23.182 -2.343 1.00 66.88 86 THR F O 1
ATOM 15660 N N . GLU F 1 101 ? -19.561 25.068 -2.854 1.00 76.80 87 GLU F N 1
ATOM 15661 C CA . GLU F 1 101 ? -20.556 24.415 -3.677 1.00 81.41 87 GLU F CA 1
ATOM 15662 C C . GLU F 1 101 ? -19.924 23.784 -4.943 1.00 78.55 87 GLU F C 1
ATOM 15663 O O . GLU F 1 101 ? -19.967 22.558 -5.124 1.00 74.69 87 GLU F O 1
ATOM 15669 N N . LEU F 1 102 ? -19.285 24.598 -5.752 1.00 73.02 88 LEU F N 1
ATOM 15670 C CA . LEU F 1 102 ? -18.607 24.103 -6.941 1.00 70.02 88 LEU F CA 1
ATOM 15671 C C . LEU F 1 102 ? -17.641 22.937 -6.647 1.00 66.93 88 LEU F C 1
ATOM 15672 O O . LEU F 1 102 ? -17.689 21.905 -7.316 1.00 61.29 88 LEU F O 1
ATOM 15677 N N . ALA F 1 103 ? -16.973 23.003 -5.492 1.00 66.64 89 ALA F N 1
ATOM 15678 C CA . ALA F 1 103 ? -15.986 22.003 -5.141 1.00 68.71 89 ALA F CA 1
ATOM 15679 C C . ALA F 1 103 ? -16.588 20.670 -4.752 1.00 71.69 89 ALA F C 1
ATOM 15680 O O . ALA F 1 103 ? -15.841 19.742 -4.443 1.00 74.42 89 ALA F O 1
ATOM 15682 N N . SER F 1 104 ? -17.908 20.525 -4.823 1.00 79.27 90 SER F N 1
ATOM 15683 C CA . SER F 1 104 ? -18.543 19.226 -4.603 1.00 81.84 90 SER F CA 1
ATOM 15684 C C . SER F 1 104 ? -17.850 18.138 -5.448 1.00 94.36 90 SER F C 1
ATOM 15685 O O . SER F 1 104 ? -17.564 17.028 -4.919 1.00 116.30 90 SER F O 1
ATOM 15688 N N . LYS F 1 105 ? -17.570 18.417 -6.711 1.00 87.46 91 LYS F N 1
ATOM 15689 C CA . LYS F 1 105 ? -17.040 17.437 -7.646 1.00 76.72 91 LYS F CA 1
ATOM 15690 C C . LYS F 1 105 ? -16.608 18.043 -8.949 1.00 73.37 91 LYS F C 1
ATOM 15691 O O . LYS F 1 105 ? -16.157 17.341 -9.824 1.00 71.28 91 LYS F O 1
ATOM 15697 N N . LYS F 1 106 ? -16.720 19.356 -9.089 1.00 72.76 92 LYS F N 1
ATOM 15698 C CA . LYS F 1 106 ? -16.249 20.085 -10.244 1.00 71.60 92 LYS F CA 1
ATOM 15699 C C . LYS F 1 106 ? -14.772 20.476 -10.058 1.00 68.90 92 LYS F C 1
ATOM 15700 O O . LYS F 1 106 ? -14.356 20.836 -8.964 1.00 76.21 92 LYS F O 1
ATOM 15706 N N . LEU F 1 107 ? -14.004 20.372 -11.132 1.00 62.88 93 LEU F N 1
ATOM 15707 C CA . LEU F 1 107 ? -12.594 20.660 -11.100 1.00 58.70 93 LEU F CA 1
ATOM 15708 C C . LEU F 1 107 ? -12.354 22.126 -11.384 1.00 57.79 93 LEU F C 1
ATOM 15709 O O . LEU F 1 107 ? -12.815 22.661 -12.409 1.00 55.51 93 LEU F O 1
ATOM 15714 N N . ILE F 1 108 ? -11.587 22.778 -10.483 1.00 56.25 94 ILE F N 1
ATOM 15715 C CA . ILE F 1 108 ? -11.438 24.220 -10.495 1.00 54.07 94 ILE F CA 1
ATOM 15716 C C . ILE F 1 108 ? -9.998 24.530 -10.882 1.00 51.10 94 ILE F C 1
ATOM 15717 O O . ILE F 1 108 ? -9.103 24.534 -10.020 1.00 49.10 94 ILE F O 1
ATOM 15722 N N . ASN F 1 109 ? -9.762 24.767 -12.166 1.00 50.30 95 ASN F N 1
ATOM 15723 C CA . ASN F 1 109 ? -8.482 25.303 -12.643 1.00 48.60 95 ASN F CA 1
ATOM 15724 C C . ASN F 1 109 ? -8.771 26.520 -13.475 1.00 47.25 95 ASN F C 1
ATOM 15725 O O . ASN F 1 109 ? -9.414 26.419 -14.540 1.00 48.85 95 ASN F O 1
ATOM 15730 N N . THR F 1 110 ? -8.299 27.678 -13.029 1.00 47.39 96 THR F N 1
ATOM 15731 C CA . THR F 1 110 ? -8.532 28.937 -13.734 1.00 46.82 96 THR F CA 1
ATOM 15732 C C . THR F 1 110 ? -7.257 29.792 -13.657 1.00 46.41 96 THR F C 1
ATOM 15733 O O . THR F 1 110 ? -6.168 29.284 -13.489 1.00 45.62 96 THR F O 1
ATOM 15737 N N . ARG F 1 111 ? -7.402 31.108 -13.756 1.00 47.44 97 ARG F N 1
ATOM 15738 C CA . ARG F 1 111 ? -6.319 32.025 -13.923 1.00 49.35 97 ARG F CA 1
ATOM 15739 C C . ARG F 1 111 ? -6.567 33.225 -12.994 1.00 50.38 97 ARG F C 1
ATOM 15740 O O . ARG F 1 111 ? -7.618 33.861 -13.078 1.00 47.64 97 ARG F O 1
ATOM 15748 N N . TYR F 1 112 ? -5.585 33.561 -12.197 1.00 50.92 98 TYR F N 1
ATOM 15749 C CA . TYR F 1 112 ? -5.528 34.824 -11.476 1.00 56.05 98 TYR F CA 1
ATOM 15750 C C . TYR F 1 112 ? -4.372 35.675 -12.010 1.00 56.15 98 TYR F C 1
ATOM 15751 O O . TYR F 1 112 ? -3.419 35.172 -12.589 1.00 59.90 98 TYR F O 1
ATOM 15760 N N . GLU F 1 113 ? -4.510 36.983 -11.847 1.00 57.08 99 GLU F N 1
ATOM 15761 C CA . GLU F 1 113 ? -3.541 37.940 -12.352 1.00 56.79 99 GLU F CA 1
ATOM 15762 C C . GLU F 1 113 ? -3.343 39.062 -11.354 1.00 54.88 99 GLU F C 1
ATOM 15763 O O . GLU F 1 113 ? -4.298 39.561 -10.800 1.00 53.50 99 GLU F O 1
ATOM 15769 N N . VAL F 1 114 ? -2.101 39.476 -11.189 1.00 56.97 100 VAL F N 1
ATOM 15770 C CA . VAL F 1 114 ? -1.752 40.637 -10.352 1.00 59.29 100 VAL F CA 1
ATOM 15771 C C . VAL F 1 114 ? -0.869 41.552 -11.192 1.00 59.76 100 VAL F C 1
ATOM 15772 O O . VAL F 1 114 ? 0.138 41.126 -11.755 1.00 56.95 100 VAL F O 1
ATOM 15776 N N . PHE F 1 115 ? -1.260 42.808 -11.281 1.00 63.11 101 PHE F N 1
ATOM 15777 C CA . PHE F 1 115 ? -0.490 43.838 -11.971 1.00 67.01 101 PHE F CA 1
ATOM 15778 C C . PHE F 1 115 ? 0.487 44.448 -10.982 1.00 69.72 101 PHE F C 1
ATOM 15779 O O . PHE F 1 115 ? 0.129 44.762 -9.844 1.00 70.61 101 PHE F O 1
ATOM 15787 N N . HIS F 1 116 ? 1.741 44.609 -11.413 1.00 73.50 102 HIS F N 1
ATOM 15788 C CA . HIS F 1 116 ? 2.747 45.201 -10.549 1.00 76.16 102 HIS F CA 1
ATOM 15789 C C . HIS F 1 116 ? 2.364 46.672 -10.279 1.00 77.78 102 HIS F C 1
ATOM 15790 O O . HIS F 1 116 ? 1.955 47.382 -11.183 1.00 78.81 102 HIS F O 1
ATOM 15797 N N . PRO F 1 117 ? 2.536 47.135 -9.040 1.00 82.54 103 PRO F N 1
ATOM 15798 C CA . PRO F 1 117 ? 2.144 48.506 -8.733 1.00 87.14 103 PRO F CA 1
ATOM 15799 C C . PRO F 1 117 ? 2.967 49.549 -9.470 1.00 88.53 103 PRO F C 1
ATOM 15800 O O . PRO F 1 117 ? 2.403 50.506 -10.021 1.00 88.56 103 PRO F O 1
ATOM 15804 N N . THR F 1 118 ? 4.295 49.388 -9.485 1.00 90.30 104 THR F N 1
ATOM 15805 C CA . THR F 1 118 ? 5.198 50.397 -10.021 1.00 92.19 104 THR F CA 1
ATOM 15806 C C . THR F 1 118 ? 6.215 49.710 -10.912 1.00 93.78 104 THR F C 1
ATOM 15807 O O . THR F 1 118 ? 7.388 49.471 -10.505 1.00 98.82 104 THR F O 1
ATOM 15811 N N . LYS F 1 119 ? 5.780 49.347 -12.124 1.00 87.96 105 LYS F N 1
ATOM 15812 C CA . LYS F 1 119 ? 6.606 48.505 -13.002 1.00 90.58 105 LYS F CA 1
ATOM 15813 C C . LYS F 1 119 ? 5.874 48.266 -14.317 1.00 94.68 105 LYS F C 1
ATOM 15814 O O . LYS F 1 119 ? 4.673 47.884 -14.328 1.00 93.71 105 LYS F O 1
ATOM 15820 N N . LEU F 1 120 ? 6.574 48.522 -15.437 1.00 94.19 106 LEU F N 1
ATOM 15821 C CA . LEU F 1 120 ? 5.957 48.512 -16.747 1.00 91.71 106 LEU F CA 1
ATOM 15822 C C . LEU F 1 120 ? 6.688 47.526 -17.645 1.00 92.30 106 LEU F C 1
ATOM 15823 O O . LEU F 1 120 ? 7.912 47.386 -17.550 1.00 91.76 106 LEU F O 1
ATOM 15828 N N . THR F 1 121 ? 5.953 46.866 -18.532 1.00 93.85 107 THR F N 1
ATOM 15829 C CA . THR F 1 121 ? 6.579 46.084 -19.590 1.00 99.19 107 THR F CA 1
ATOM 15830 C C . THR F 1 121 ? 7.259 47.025 -20.605 1.00 103.96 107 THR F C 1
ATOM 15831 O O . THR F 1 121 ? 6.825 48.191 -20.784 1.00 108.16 107 THR F O 1
ATOM 15835 N N . THR F 1 122 ? 8.311 46.522 -21.235 1.00 102.82 108 THR F N 1
ATOM 15836 C CA . THR F 1 122 ? 9.014 47.285 -22.242 1.00 99.26 108 THR F CA 1
ATOM 15837 C C . THR F 1 122 ? 8.062 47.736 -23.364 1.00 90.77 108 THR F C 1
ATOM 15838 O O . THR F 1 122 ? 7.250 46.949 -23.841 1.00 86.69 108 THR F O 1
ATOM 15842 N N . GLY F 1 123 ? 8.126 49.015 -23.694 1.00 90.86 109 GLY F N 1
ATOM 15843 C CA . GLY F 1 123 ? 7.113 49.634 -24.506 1.00 92.16 109 GLY F CA 1
ATOM 15844 C C . GLY F 1 123 ? 5.680 49.216 -24.127 1.00 86.23 109 GLY F C 1
ATOM 15845 O O . GLY F 1 123 ? 4.971 48.561 -24.898 1.00 82.18 109 GLY F O 1
ATOM 15846 N N . GLY F 1 124 ? 5.294 49.524 -22.904 1.00 86.16 110 GLY F N 1
ATOM 15847 C CA . GLY F 1 124 ? 3.868 49.651 -22.615 1.00 88.79 110 GLY F CA 1
ATOM 15848 C C . GLY F 1 124 ? 3.565 49.777 -21.126 1.00 92.63 110 GLY F C 1
ATOM 15849 O O . GLY F 1 124 ? 4.172 50.575 -20.430 1.00 81.54 110 GLY F O 1
ATOM 15850 N N . GLN F 1 125 ? 2.652 48.965 -20.624 1.00 91.57 111 GLN F N 1
ATOM 15851 C CA . GLN F 1 125 ? 1.864 49.266 -19.456 1.00 89.71 111 GLN F CA 1
ATOM 15852 C C . GLN F 1 125 ? 2.326 48.419 -18.276 1.00 86.73 111 GLN F C 1
ATOM 15853 O O . GLN F 1 125 ? 3.430 47.864 -18.305 1.00 83.39 111 GLN F O 1
ATOM 15859 N N . LYS F 1 126 ? 1.506 48.365 -17.228 1.00 84.27 112 LYS F N 1
ATOM 15860 C CA . LYS F 1 126 ? 1.888 47.662 -16.006 1.00 81.81 112 LYS F CA 1
ATOM 15861 C C . LYS F 1 126 ? 2.254 46.225 -16.297 1.00 79.24 112 LYS F C 1
ATOM 15862 O O . LYS F 1 126 ? 1.616 45.571 -17.110 1.00 80.98 112 LYS F O 1
ATOM 15868 N N . GLN F 1 127 ? 3.317 45.745 -15.668 1.00 80.87 113 GLN F N 1
ATOM 15869 C CA . GLN F 1 127 ? 3.694 44.330 -15.770 1.00 77.04 113 GLN F CA 1
ATOM 15870 C C . GLN F 1 127 ? 2.585 43.470 -15.195 1.00 72.50 113 GLN F C 1
ATOM 15871 O O . GLN F 1 127 ? 2.155 43.651 -14.051 1.00 69.85 113 GLN F O 1
ATOM 15877 N N . ARG F 1 128 ? 2.135 42.504 -15.998 1.00 71.04 114 ARG F N 1
ATOM 15878 C CA . ARG F 1 128 ? 1.173 41.501 -15.541 1.00 67.84 114 ARG F CA 1
ATOM 15879 C C . ARG F 1 128 ? 1.901 40.271 -15.054 1.00 64.62 114 ARG F C 1
ATOM 15880 O O . ARG F 1 128 ? 2.858 39.826 -15.676 1.00 67.30 114 ARG F O 1
ATOM 15888 N N . PHE F 1 129 ? 1.436 39.725 -13.934 1.00 62.60 115 PHE F N 1
ATOM 15889 C CA . PHE F 1 129 ? 1.912 38.447 -13.405 1.00 59.64 115 PHE F CA 1
ATOM 15890 C C . PHE F 1 129 ? 0.717 37.499 -13.346 1.00 60.06 115 PHE F C 1
ATOM 15891 O O . PHE F 1 129 ? -0.283 37.794 -12.694 1.00 59.21 115 PHE F O 1
ATOM 15899 N N . GLY F 1 130 ? 0.888 36.336 -13.985 1.00 58.57 116 GLY F N 1
ATOM 15900 C CA . GLY F 1 130 ? -0.188 35.378 -14.142 1.00 55.87 116 GLY F CA 1
ATOM 15901 C C . GLY F 1 130 ? 0.081 34.134 -13.329 1.00 55.62 116 GLY F C 1
ATOM 15902 O O . GLY F 1 130 ? 1.192 33.613 -13.346 1.00 57.51 116 GLY F O 1
ATOM 15903 N N . TYR F 1 131 ? -0.979 33.631 -12.691 1.00 56.47 117 TYR F N 1
ATOM 15904 C CA . TYR F 1 131 ? -0.951 32.341 -12.037 1.00 55.60 117 TYR F CA 1
ATOM 15905 C C . TYR F 1 131 ? -2.102 31.497 -12.597 1.00 56.15 117 TYR F C 1
ATOM 15906 O O . TYR F 1 131 ? -3.217 31.980 -12.763 1.00 63.53 117 TYR F O 1
ATOM 15915 N N . ARG F 1 132 ? -1.808 30.226 -12.871 1.00 53.36 118 ARG F N 1
ATOM 15916 C CA . ARG F 1 132 ? -2.829 29.231 -13.016 1.00 52.44 118 ARG F CA 1
ATOM 15917 C C . ARG F 1 132 ? -3.159 28.645 -11.633 1.00 50.77 118 ARG F C 1
ATOM 15918 O O . ARG F 1 132 ? -2.310 28.087 -10.965 1.00 49.55 118 ARG F O 1
ATOM 15926 N N . VAL F 1 133 ? -4.417 28.776 -11.234 1.00 48.80 119 VAL F N 1
ATOM 15927 C CA . VAL F 1 133 ? -4.867 28.474 -9.900 1.00 49.51 119 VAL F CA 1
ATOM 15928 C C . VAL F 1 133 ? -5.736 27.233 -9.940 1.00 46.78 119 VAL F C 1
ATOM 15929 O O . VAL F 1 133 ? -6.761 27.210 -10.612 1.00 48.20 119 VAL F O 1
ATOM 15933 N N . ASN F 1 134 ? -5.315 26.205 -9.213 1.00 47.12 120 ASN F N 1
ATOM 15934 C CA . ASN F 1 134 ? -6.138 25.040 -8.943 1.00 50.63 120 ASN F CA 1
ATOM 15935 C C . ASN F 1 134 ? -6.684 25.110 -7.523 1.00 51.62 120 ASN F C 1
ATOM 15936 O O . ASN F 1 134 ? -5.926 25.303 -6.593 1.00 58.07 120 ASN F O 1
ATOM 15941 N N . ILE F 1 135 ? -7.978 24.915 -7.379 1.00 50.51 121 ILE F N 1
ATOM 15942 C CA . ILE F 1 135 ? -8.635 24.760 -6.090 1.00 52.71 121 ILE F CA 1
ATOM 15943 C C . ILE F 1 135 ? -9.164 23.339 -5.978 1.00 51.47 121 ILE F C 1
ATOM 15944 O O . ILE F 1 135 ? -10.029 22.955 -6.737 1.00 52.23 121 ILE F O 1
ATOM 15949 N N . SER F 1 136 ? -8.633 22.586 -5.014 1.00 52.80 122 SER F N 1
ATOM 15950 C CA . SER F 1 136 ? -8.904 21.184 -4.883 1.00 55.08 122 SER F CA 1
ATOM 15951 C C . SER F 1 136 ? -9.432 20.877 -3.496 1.00 54.33 122 SER F C 1
ATOM 15952 O O . SER F 1 136 ? -8.935 21.409 -2.522 1.00 52.09 122 SER F O 1
ATOM 15955 N N . PRO F 1 137 ? -10.426 19.980 -3.400 1.00 55.64 123 PRO F N 1
ATOM 15956 C CA . PRO F 1 137 ? -10.846 19.493 -2.084 1.00 56.60 123 PRO F CA 1
ATOM 15957 C C . PRO F 1 137 ? -9.693 18.982 -1.238 1.00 56.17 123 PRO F C 1
ATOM 15958 O O . PRO F 1 137 ? -8.777 18.368 -1.729 1.00 55.98 123 PRO F O 1
ATOM 15962 N N . VAL F 1 138 ? -9.702 19.361 0.014 1.00 60.27 124 VAL F N 1
ATOM 15963 C CA . VAL F 1 138 ? -8.811 18.790 1.028 1.00 62.13 124 VAL F CA 1
ATOM 15964 C C . VAL F 1 138 ? -9.665 18.468 2.260 1.00 64.06 124 VAL F C 1
ATOM 15965 O O . VAL F 1 138 ? -10.763 19.011 2.467 1.00 63.90 124 VAL F O 1
ATOM 15969 N N . TYR F 1 139 ? -9.116 17.583 3.089 1.00 64.60 125 TYR F N 1
ATOM 15970 C CA . TYR F 1 139 ? -9.762 17.175 4.338 1.00 65.59 125 TYR F CA 1
ATOM 15971 C C . TYR F 1 139 ? -8.943 17.681 5.498 1.00 66.78 125 TYR F C 1
ATOM 15972 O O . TYR F 1 139 ? -7.757 17.297 5.642 1.00 67.13 125 TYR F O 1
ATOM 15981 N N . ILE F 1 140 ? -9.537 18.562 6.308 1.00 69.82 126 ILE F N 1
ATOM 15982 C CA . ILE F 1 140 ? -8.868 19.104 7.496 1.00 71.39 126 ILE F CA 1
ATOM 15983 C C . ILE F 1 140 ? -9.827 18.982 8.677 1.00 75.10 126 ILE F C 1
ATOM 15984 O O . ILE F 1 140 ? -10.963 19.462 8.603 1.00 76.12 126 ILE F O 1
ATOM 15989 N N . GLN F 1 141 ? -9.348 18.358 9.748 1.00 78.57 127 GLN F N 1
ATOM 15990 C CA . GLN F 1 141 ? -10.105 18.280 11.000 1.00 82.34 127 GLN F CA 1
ATOM 15991 C C . GLN F 1 141 ? -11.538 17.871 10.759 1.00 81.60 127 GLN F C 1
ATOM 15992 O O . GLN F 1 141 ? -12.472 18.435 11.338 1.00 85.90 127 GLN F O 1
ATOM 15998 N N . GLY F 1 142 ? -11.727 16.862 9.917 1.00 79.04 128 GLY F N 1
ATOM 15999 C CA . GLY F 1 142 ? -13.054 16.281 9.706 1.00 77.90 128 GLY F CA 1
ATOM 16000 C C . GLY F 1 142 ? -13.976 17.048 8.789 1.00 75.86 128 GLY F C 1
ATOM 16001 O O . GLY F 1 142 ? -15.120 16.683 8.653 1.00 75.49 128 GLY F O 1
ATOM 16002 N N . LYS F 1 143 ? -13.475 18.092 8.138 1.00 77.99 129 LYS F N 1
ATOM 16003 C CA . LYS F 1 143 ? -14.285 18.924 7.255 1.00 80.31 129 LYS F CA 1
ATOM 16004 C C . LYS F 1 143 ? -13.587 18.981 5.865 1.00 74.79 129 LYS F C 1
ATOM 16005 O O . LYS F 1 143 ? -12.365 18.893 5.754 1.00 69.68 129 LYS F O 1
ATOM 16011 N N . THR F 1 144 ? -14.421 19.133 4.842 1.00 73.42 130 THR F N 1
ATOM 16012 C CA . THR F 1 144 ? -13.944 19.356 3.505 1.00 76.98 130 THR F CA 1
ATOM 16013 C C . THR F 1 144 ? -13.738 20.855 3.292 1.00 76.50 130 THR F C 1
ATOM 16014 O O . THR F 1 144 ? -14.675 21.634 3.306 1.00 81.55 130 THR F O 1
ATOM 16018 N N . THR F 1 145 ? -12.480 21.255 3.106 1.00 75.88 131 THR F N 1
ATOM 16019 C CA . THR F 1 145 ? -12.126 22.604 2.719 1.00 74.15 131 THR F CA 1
ATOM 16020 C C . THR F 1 145 ? -11.539 22.596 1.310 1.00 66.86 131 THR F C 1
ATOM 16021 O O . THR F 1 145 ? -11.479 21.577 0.652 1.00 68.02 131 THR F O 1
ATOM 16025 N N . ALA F 1 146 ? -11.152 23.775 0.852 1.00 65.26 132 ALA F N 1
ATOM 16026 C CA . ALA F 1 146 ? -10.380 23.949 -0.358 1.00 62.41 132 ALA F CA 1
ATOM 16027 C C . ALA F 1 146 ? -8.919 24.178 -0.007 1.00 63.29 132 ALA F C 1
ATOM 16028 O O . ALA F 1 146 ? -8.603 24.919 0.940 1.00 68.12 132 ALA F O 1
ATOM 16030 N N . GLU F 1 147 ? -8.018 23.532 -0.756 1.00 63.40 133 GLU F N 1
ATOM 16031 C CA . GLU F 1 147 ? -6.650 23.995 -0.905 1.00 63.18 133 GLU F CA 1
ATOM 16032 C C . GLU F 1 147 ? -6.536 24.745 -2.246 1.00 59.03 133 GLU F C 1
ATOM 16033 O O . GLU F 1 147 ? -7.015 24.270 -3.273 1.00 60.53 133 GLU F O 1
ATOM 16039 N N . ILE F 1 148 ? -5.878 25.881 -2.214 1.00 57.72 134 ILE F N 1
ATOM 16040 C CA . ILE F 1 148 ? -5.644 26.700 -3.403 1.00 57.43 134 ILE F CA 1
ATOM 16041 C C . ILE F 1 148 ? -4.145 26.669 -3.688 1.00 57.74 134 ILE F C 1
ATOM 16042 O O . ILE F 1 148 ? -3.322 26.893 -2.803 1.00 56.57 134 ILE F O 1
ATOM 16047 N N . VAL F 1 149 ? -3.787 26.343 -4.925 1.00 59.21 135 VAL F N 1
ATOM 16048 C CA . VAL F 1 149 ? -2.409 26.382 -5.396 1.00 59.95 135 VAL F CA 1
ATOM 16049 C C . VAL F 1 149 ? -2.355 27.284 -6.625 1.00 55.96 135 VAL F C 1
ATOM 16050 O O . VAL F 1 149 ? -3.120 27.114 -7.565 1.00 48.37 135 VAL F O 1
ATOM 16054 N N . MET F 1 150 ? -1.487 28.295 -6.584 1.00 57.44 136 MET F N 1
ATOM 16055 C CA . MET F 1 150 ? -1.280 29.217 -7.676 1.00 57.48 136 MET F CA 1
ATOM 16056 C C . MET F 1 150 ? 0.097 29.006 -8.256 1.00 58.36 136 MET F C 1
ATOM 16057 O O . MET F 1 150 ? 1.107 29.211 -7.575 1.00 59.97 136 MET F O 1
ATOM 16062 N N . ARG F 1 151 ? 0.148 28.595 -9.524 1.00 59.78 137 ARG F N 1
ATOM 16063 C CA . ARG F 1 151 ? 1.416 28.353 -10.226 1.00 61.33 137 ARG F CA 1
ATOM 16064 C C . ARG F 1 151 ? 1.708 29.585 -11.093 1.00 56.43 137 ARG F C 1
ATOM 16065 O O . ARG F 1 151 ? 0.940 29.911 -12.002 1.00 55.41 137 ARG F O 1
ATOM 16073 N N . SER F 1 152 ? 2.816 30.245 -10.794 1.00 53.16 138 SER F N 1
ATOM 16074 C CA . SER F 1 152 ? 3.310 31.315 -11.651 1.00 53.43 138 SER F CA 1
ATOM 16075 C C . SER F 1 152 ? 3.545 30.780 -13.062 1.00 51.07 138 SER F C 1
ATOM 16076 O O . SER F 1 152 ? 4.445 29.947 -13.284 1.00 49.59 138 SER F O 1
ATOM 16079 N N . ILE F 1 153 ? 2.790 31.278 -14.029 1.00 49.25 139 ILE F N 1
ATOM 16080 C CA . ILE F 1 153 ? 2.898 30.852 -15.417 1.00 49.55 139 ILE F CA 1
ATOM 16081 C C . ILE F 1 153 ? 3.378 32.041 -16.251 1.00 49.99 139 ILE F C 1
ATOM 16082 O O . ILE F 1 153 ? 3.020 33.184 -15.966 1.00 47.95 139 ILE F O 1
ATOM 16087 N N . PRO F 1 154 ? 4.167 31.804 -17.295 1.00 54.37 140 PRO F N 1
ATOM 16088 C CA . PRO F 1 154 ? 4.626 32.909 -18.138 1.00 55.42 140 PRO F CA 1
ATOM 16089 C C . PRO F 1 154 ? 3.478 33.528 -18.933 1.00 55.70 140 PRO F C 1
ATOM 16090 O O . PRO F 1 154 ? 2.617 32.811 -19.481 1.00 55.69 140 PRO F O 1
ATOM 16094 N N . LEU F 1 155 ? 3.448 34.845 -18.976 1.00 57.29 141 LEU F N 1
ATOM 16095 C CA . LEU F 1 155 ? 2.441 35.544 -19.748 1.00 58.15 141 LEU F CA 1
ATOM 16096 C C . LEU F 1 155 ? 2.553 35.294 -21.249 1.00 56.00 141 LEU F C 1
ATOM 16097 O O . LEU F 1 155 ? 1.574 35.005 -21.912 1.00 58.08 141 LEU F O 1
ATOM 16102 N N . ASP F 1 156 ? 3.762 35.344 -21.760 1.00 57.63 142 ASP F N 1
ATOM 16103 C CA . ASP F 1 156 ? 4.005 35.591 -23.186 1.00 60.11 142 ASP F CA 1
ATOM 16104 C C . ASP F 1 156 ? 4.419 34.274 -23.853 1.00 54.34 142 ASP F C 1
ATOM 16105 O O . ASP F 1 156 ? 5.282 33.574 -23.338 1.00 60.62 142 ASP F O 1
ATOM 16110 N N . PRO F 1 157 ? 3.813 33.922 -24.986 1.00 50.36 143 PRO F N 1
ATOM 16111 C CA . PRO F 1 157 ? 4.281 32.769 -25.731 1.00 49.96 143 PRO F CA 1
ATOM 16112 C C . PRO F 1 157 ? 5.774 32.806 -25.954 1.00 50.76 143 PRO F C 1
ATOM 16113 O O . PRO F 1 157 ? 6.357 33.881 -26.165 1.00 50.55 143 PRO F O 1
ATOM 16117 N N . LEU F 1 158 ? 6.418 31.631 -25.896 1.00 53.97 144 LEU F N 1
ATOM 16118 C CA . LEU F 1 158 ? 7.850 31.549 -26.131 1.00 56.46 144 LEU F CA 1
ATOM 16119 C C . LEU F 1 158 ? 8.157 31.569 -27.626 1.00 55.50 144 LEU F C 1
ATOM 16120 O O . LEU F 1 158 ? 7.398 31.004 -28.420 1.00 55.27 144 LEU F O 1
ATOM 16125 N N . PRO F 1 159 ? 9.254 32.190 -28.036 1.00 58.45 145 PRO F N 1
ATOM 16126 C CA . PRO F 1 159 ? 9.732 32.021 -29.415 1.00 59.57 145 PRO F CA 1
ATOM 16127 C C . PRO F 1 159 ? 9.868 30.551 -29.797 1.00 58.96 145 PRO F C 1
ATOM 16128 O O . PRO F 1 159 ? 9.962 29.671 -28.923 1.00 56.29 145 PRO F O 1
ATOM 16132 N N . LEU F 1 160 ? 9.870 30.264 -31.094 1.00 59.27 146 LEU F N 1
ATOM 16133 C CA . LEU F 1 160 ? 10.091 28.914 -31.568 1.00 58.22 146 LEU F CA 1
ATOM 16134 C C . LEU F 1 160 ? 11.458 28.383 -31.143 1.00 59.28 146 LEU F C 1
ATOM 16135 O O . LEU F 1 160 ? 11.589 27.227 -30.703 1.00 57.15 146 LEU F O 1
ATOM 16140 N N . ALA F 1 161 ? 12.484 29.233 -31.247 1.00 62.79 147 ALA F N 1
ATOM 16141 C CA . ALA F 1 161 ? 13.828 28.840 -30.858 1.00 68.60 147 ALA F CA 1
ATOM 16142 C C . ALA F 1 161 ? 13.872 28.329 -29.416 1.00 71.44 147 ALA F C 1
ATOM 16143 O O . ALA F 1 161 ? 14.593 27.383 -29.105 1.00 77.43 147 ALA F O 1
ATOM 16145 N N . ASP F 1 162 ? 13.092 28.941 -28.534 1.00 70.91 148 ASP F N 1
ATOM 16146 C CA . ASP F 1 162 ? 13.119 28.559 -27.126 1.00 72.45 148 ASP F CA 1
ATOM 16147 C C . ASP F 1 162 ? 12.544 27.195 -26.886 1.00 70.13 148 ASP F C 1
ATOM 16148 O O . ASP F 1 162 ? 12.996 26.478 -25.998 1.00 69.47 148 ASP F O 1
ATOM 16153 N N . ILE F 1 163 ? 11.528 26.814 -27.659 1.00 74.41 149 ILE F N 1
ATOM 16154 C CA . ILE F 1 163 ? 10.982 25.446 -27.575 1.00 71.83 149 ILE F CA 1
ATOM 16155 C C . ILE F 1 163 ? 11.654 24.470 -28.542 1.00 69.66 149 ILE F C 1
ATOM 16156 O O . ILE F 1 163 ? 11.376 23.295 -28.470 1.00 69.23 149 ILE F O 1
ATOM 16161 N N . GLY F 1 164 ? 12.543 24.962 -29.406 1.00 69.52 150 GLY F N 1
ATOM 16162 C CA . GLY F 1 164 ? 13.236 24.080 -30.317 1.00 72.84 150 GLY F CA 1
ATOM 16163 C C . GLY F 1 164 ? 12.479 23.714 -31.588 1.00 70.92 150 GLY F C 1
ATOM 16164 O O . GLY F 1 164 ? 12.666 22.649 -32.142 1.00 81.42 150 GLY F O 1
ATOM 16165 N N . LEU F 1 165 ? 11.606 24.605 -32.037 1.00 66.72 151 LEU F N 1
ATOM 16166 C CA . LEU F 1 165 ? 10.850 24.421 -33.274 1.00 66.38 151 LEU F CA 1
ATOM 16167 C C . LEU F 1 165 ? 11.409 25.359 -34.355 1.00 66.84 151 LEU F C 1
ATOM 16168 O O . LEU F 1 165 ? 11.774 26.494 -34.091 1.00 67.58 151 LEU F O 1
ATOM 16173 N N . SER F 1 166 ? 11.536 24.840 -35.565 1.00 66.09 152 SER F N 1
ATOM 16174 C CA . SER F 1 166 ? 12.017 25.586 -36.691 1.00 67.51 152 SER F CA 1
ATOM 16175 C C . SER F 1 166 ? 10.828 26.157 -37.475 1.00 66.24 152 SER F C 1
ATOM 16176 O O . SER F 1 166 ? 9.750 25.552 -37.552 1.00 62.67 152 SER F O 1
ATOM 16179 N N . PRO F 1 167 ? 11.019 27.331 -38.104 1.00 65.80 153 PRO F N 1
ATOM 16180 C CA . PRO F 1 167 ? 10.018 27.823 -39.040 1.00 65.34 153 PRO F CA 1
ATOM 16181 C C . PRO F 1 167 ? 9.583 26.780 -40.079 1.00 68.77 153 PRO F C 1
ATOM 16182 O O . PRO F 1 167 ? 8.384 26.614 -40.325 1.00 68.48 153 PRO F O 1
ATOM 16186 N N . GLU F 1 168 ? 10.544 26.062 -40.673 1.00 74.03 154 GLU F N 1
ATOM 16187 C CA . GLU F 1 168 ? 10.207 25.060 -41.662 1.00 75.35 154 GLU F CA 1
ATOM 16188 C C . GLU F 1 168 ? 9.172 24.056 -41.116 1.00 71.46 154 GLU F C 1
ATOM 16189 O O . GLU F 1 168 ? 8.211 23.719 -41.810 1.00 69.82 154 GLU F O 1
ATOM 16195 N N . LEU F 1 169 ? 9.369 23.617 -39.879 1.00 67.89 155 LEU F N 1
ATOM 16196 C CA . LEU F 1 169 ? 8.476 22.620 -39.317 1.00 63.83 155 LEU F CA 1
ATOM 16197 C C . LEU F 1 169 ? 7.088 23.197 -39.016 1.00 62.11 155 LEU F C 1
ATOM 16198 O O . LEU F 1 169 ? 6.066 22.573 -39.318 1.00 63.49 155 LEU F O 1
ATOM 16203 N N . VAL F 1 170 ? 7.050 24.384 -38.437 1.00 59.05 156 VAL F N 1
ATOM 16204 C CA . VAL F 1 170 ? 5.784 24.971 -38.022 1.00 59.40 156 VAL F CA 1
ATOM 16205 C C . VAL F 1 170 ? 4.953 25.421 -39.218 1.00 59.03 156 VAL F C 1
ATOM 16206 O O . VAL F 1 170 ? 3.731 25.416 -39.167 1.00 61.27 156 VAL F O 1
ATOM 16210 N N . ASN F 1 171 ? 5.608 25.796 -40.305 1.00 62.84 157 ASN F N 1
ATOM 16211 C CA . ASN F 1 171 ? 4.875 26.092 -41.539 1.00 62.56 157 ASN F CA 1
ATOM 16212 C C . ASN F 1 171 ? 4.108 24.875 -42.007 1.00 62.29 157 ASN F C 1
ATOM 16213 O O . ASN F 1 171 ? 3.020 25.009 -42.579 1.00 65.75 157 ASN F O 1
ATOM 16218 N N . GLN F 1 172 ? 4.663 23.683 -41.863 1.00 59.91 158 GLN F N 1
ATOM 16219 C CA . GLN F 1 172 ? 3.879 22.465 -42.083 1.00 57.83 158 GLN F CA 1
ATOM 16220 C C . GLN F 1 172 ? 2.645 22.419 -41.187 1.00 57.92 158 GLN F C 1
ATOM 16221 O O . GLN F 1 172 ? 1.604 21.904 -41.575 1.00 61.18 158 GLN F O 1
ATOM 16227 N N . MET F 1 173 ? 2.750 22.971 -39.977 1.00 58.28 159 MET F N 1
ATOM 16228 C CA . MET F 1 173 ? 1.656 22.961 -39.020 1.00 56.88 159 MET F CA 1
ATOM 16229 C C . MET F 1 173 ? 0.695 24.137 -39.157 1.00 56.65 159 MET F C 1
ATOM 16230 O O . MET F 1 173 ? -0.151 24.321 -38.310 1.00 58.19 159 MET F O 1
ATOM 16235 N N . CYS F 1 174 ? 0.801 24.885 -40.235 1.00 58.11 160 CYS F N 1
ATOM 16236 C CA . CYS F 1 174 ? -0.049 26.035 -40.517 1.00 59.21 160 CYS F CA 1
ATOM 16237 C C . CYS F 1 174 ? -0.809 25.825 -41.822 1.00 54.37 160 CYS F C 1
ATOM 16238 O O . CYS F 1 174 ? -0.643 26.577 -42.763 1.00 49.16 160 CYS F O 1
ATOM 16241 N N . PRO F 1 175 ? -1.654 24.812 -41.874 1.00 57.79 161 PRO F N 1
ATOM 16242 C CA . PRO F 1 175 ? -2.397 24.521 -43.106 1.00 58.35 161 PRO F CA 1
ATOM 16243 C C . PRO F 1 175 ? -3.439 25.575 -43.413 1.00 61.67 161 PRO F C 1
ATOM 16244 O O . PRO F 1 175 ? -3.862 26.335 -42.571 1.00 64.34 161 PRO F O 1
ATOM 16248 N N . ASP F 1 176 ? -3.808 25.657 -44.666 1.00 67.36 162 ASP F N 1
ATOM 16249 C CA . ASP F 1 176 ? -4.956 26.486 -45.080 1.00 62.50 162 ASP F CA 1
ATOM 16250 C C . ASP F 1 176 ? -6.273 26.000 -44.467 1.00 57.93 162 ASP F C 1
ATOM 16251 O O . ASP F 1 176 ? -7.115 26.807 -44.169 1.00 55.01 162 ASP F O 1
ATOM 16256 N N . ASN F 1 177 ? -6.377 24.702 -44.235 1.00 54.56 163 ASN F N 1
ATOM 16257 C CA . ASN F 1 177 ? -7.590 24.137 -43.626 1.00 55.71 163 ASN F CA 1
ATOM 16258 C C . ASN F 1 177 ? -7.243 22.833 -42.951 1.00 52.67 163 ASN F C 1
ATOM 16259 O O . ASN F 1 177 ? -6.099 22.400 -42.951 1.00 57.07 163 ASN F O 1
ATOM 16264 N N . GLY F 1 178 ? -8.223 22.231 -42.303 1.00 52.01 164 GLY F N 1
ATOM 16265 C CA . GLY F 1 178 ? -8.030 20.964 -41.628 1.00 52.45 164 GLY F CA 1
ATOM 16266 C C . GLY F 1 178 ? -7.447 21.111 -40.239 1.00 49.58 164 GLY F C 1
ATOM 16267 O O . GLY F 1 178 ? -7.370 22.190 -39.676 1.00 48.85 164 GLY F O 1
ATOM 16268 N N . ILE F 1 179 ? -7.028 19.988 -39.687 1.00 48.60 165 ILE F N 1
ATOM 16269 C CA . ILE F 1 179 ? -6.794 19.846 -38.256 1.00 43.11 165 ILE F CA 1
ATOM 16270 C C . ILE F 1 179 ? -5.315 19.501 -38.065 1.00 45.87 165 ILE F C 1
ATOM 16271 O O . ILE F 1 179 ? -4.821 18.480 -38.553 1.00 49.31 165 ILE F O 1
ATOM 16276 N N . VAL F 1 180 ? -4.593 20.355 -37.363 1.00 45.22 166 VAL F N 1
ATOM 16277 C CA . VAL F 1 180 ? -3.313 20.054 -36.763 1.00 44.66 166 VAL F CA 1
ATOM 16278 C C . VAL F 1 180 ? -3.562 19.714 -35.279 1.00 49.08 166 VAL F C 1
ATOM 16279 O O . VAL F 1 180 ? -4.175 20.504 -34.553 1.00 57.62 166 VAL F O 1
ATOM 16283 N N . MET F 1 181 ? -3.089 18.546 -34.871 1.00 53.63 167 MET F N 1
ATOM 16284 C CA . MET F 1 181 ? -3.178 18.106 -33.499 1.00 58.29 167 MET F CA 1
ATOM 16285 C C . MET F 1 181 ? -1.803 17.892 -32.926 1.00 57.56 167 MET F C 1
ATOM 16286 O O . MET F 1 181 ? -0.963 17.267 -33.573 1.00 53.64 167 MET F O 1
ATOM 16291 N N . VAL F 1 182 ? -1.580 18.403 -31.716 1.00 56.31 168 VAL F N 1
ATOM 16292 C CA . VAL F 1 182 ? -0.405 18.064 -30.922 1.00 58.33 168 VAL F CA 1
ATOM 16293 C C . VAL F 1 182 ? -0.848 17.103 -29.807 1.00 54.05 168 VAL F C 1
ATOM 16294 O O . VAL F 1 182 ? -1.851 17.334 -29.130 1.00 53.28 168 VAL F O 1
ATOM 16298 N N . ALA F 1 183 ? -0.127 15.997 -29.667 1.00 51.32 169 ALA F N 1
ATOM 16299 C CA . ALA F 1 183 ? -0.443 14.955 -28.716 1.00 53.96 169 ALA F CA 1
ATOM 16300 C C . ALA F 1 183 ? 0.628 14.877 -27.635 1.00 55.73 169 ALA F C 1
ATOM 16301 O O . ALA F 1 183 ? 1.790 15.206 -27.878 1.00 56.17 169 ALA F O 1
ATOM 16303 N N . GLY F 1 184 ? 0.229 14.448 -26.451 1.00 57.11 170 GLY F N 1
ATOM 16304 C CA . GLY F 1 184 ? 1.136 14.305 -25.349 1.00 59.40 170 GLY F CA 1
ATOM 16305 C C . GLY F 1 184 ? 0.416 14.064 -24.056 1.00 60.32 170 GLY F C 1
ATOM 16306 O O . GLY F 1 184 ? -0.815 14.158 -23.980 1.00 58.78 170 GLY F O 1
ATOM 16307 N N . LYS F 1 185 ? 1.203 13.752 -23.029 1.00 64.15 171 LYS F N 1
ATOM 16308 C CA . LYS F 1 185 ? 0.665 13.718 -21.658 1.00 67.15 171 LYS F CA 1
ATOM 16309 C C . LYS F 1 185 ? 0.505 15.092 -21.094 1.00 63.70 171 LYS F C 1
ATOM 16310 O O . LYS F 1 185 ? 1.099 16.044 -21.569 1.00 58.83 171 LYS F O 1
ATOM 16316 N N . THR F 1 186 ? -0.351 15.223 -20.080 1.00 70.12 172 THR F N 1
ATOM 16317 C CA . THR F 1 186 ? -0.729 16.552 -19.570 1.00 65.04 172 THR F CA 1
ATOM 16318 C C . THR F 1 186 ? 0.481 17.399 -19.203 1.00 63.67 172 THR F C 1
ATOM 16319 O O . THR F 1 186 ? 0.416 18.597 -19.290 1.00 65.93 172 THR F O 1
ATOM 16323 N N . SER F 1 187 ? 1.550 16.761 -18.737 1.00 63.62 173 SER F N 1
ATOM 16324 C CA . SER F 1 187 ? 2.737 17.473 -18.292 1.00 67.18 173 SER F CA 1
ATOM 16325 C C . SER F 1 187 ? 3.769 17.732 -19.394 1.00 69.14 173 SER F C 1
ATOM 16326 O O . SER F 1 187 ? 4.911 17.913 -19.084 1.00 73.76 173 SER F O 1
ATOM 16329 N N . SER F 1 188 ? 3.365 17.666 -20.665 1.00 68.79 174 SER F N 1
ATOM 16330 C CA . SER F 1 188 ? 4.261 17.674 -21.782 1.00 63.86 174 SER F CA 1
ATOM 16331 C C . SER F 1 188 ? 4.293 19.017 -22.551 1.00 61.47 174 SER F C 1
ATOM 16332 O O . SER F 1 188 ? 5.004 19.120 -23.528 1.00 62.73 174 SER F O 1
ATOM 16335 N N . GLY F 1 189 ? 3.550 20.012 -22.109 1.00 59.42 175 GLY F N 1
ATOM 16336 C CA . GLY F 1 189 ? 3.661 21.322 -22.664 1.00 56.47 175 GLY F CA 1
ATOM 16337 C C . GLY F 1 189 ? 3.170 21.456 -24.076 1.00 53.25 175 GLY F C 1
ATOM 16338 O O . GLY F 1 189 ? 3.766 22.162 -24.888 1.00 54.63 175 GLY F O 1
ATOM 16339 N N . LYS F 1 190 ? 2.065 20.826 -24.388 1.00 53.75 176 LYS F N 1
ATOM 16340 C CA . LYS F 1 190 ? 1.363 21.066 -25.659 1.00 55.29 176 LYS F CA 1
ATOM 16341 C C . LYS F 1 190 ? 0.906 22.514 -25.747 1.00 56.10 176 LYS F C 1
ATOM 16342 O O . LYS F 1 190 ? 1.035 23.173 -26.779 1.00 64.78 176 LYS F O 1
ATOM 16348 N N . SER F 1 191 ? 0.331 23.023 -24.670 1.00 56.54 177 SER F N 1
ATOM 16349 C CA . SER F 1 191 ? -0.156 24.399 -24.630 1.00 53.13 177 SER F CA 1
ATOM 16350 C C . SER F 1 191 ? 0.949 25.362 -25.054 1.00 52.81 177 SER F C 1
ATOM 16351 O O . SER F 1 191 ? 0.681 26.331 -25.766 1.00 55.42 177 SER F O 1
ATOM 16354 N N . THR F 1 192 ? 2.166 25.177 -24.621 1.00 52.42 178 THR F N 1
ATOM 16355 C CA . THR F 1 192 ? 3.243 26.082 -24.938 1.00 54.83 178 THR F CA 1
ATOM 16356 C C . THR F 1 192 ? 3.637 25.944 -26.400 1.00 53.08 178 THR F C 1
ATOM 16357 O O . THR F 1 192 ? 3.910 26.942 -27.091 1.00 53.24 178 THR F O 1
ATOM 16361 N N . THR F 1 193 ? 3.734 24.715 -26.908 1.00 51.86 179 THR F N 1
ATOM 16362 C CA . THR F 1 193 ? 3.937 24.511 -28.336 1.00 55.08 179 THR F CA 1
ATOM 16363 C C . THR F 1 193 ? 2.913 25.297 -29.158 1.00 57.06 179 THR F C 1
ATOM 16364 O O . THR F 1 193 ? 3.266 26.006 -30.103 1.00 60.81 179 THR F O 1
ATOM 16368 N N . PHE F 1 194 ? 1.638 25.138 -28.830 1.00 55.50 180 PHE F N 1
ATOM 16369 C CA . PHE F 1 194 ? 0.582 25.761 -29.610 1.00 54.89 180 PHE F CA 1
ATOM 16370 C C . PHE F 1 194 ? 0.585 27.291 -29.477 1.00 55.13 180 PHE F C 1
ATOM 16371 O O . PHE F 1 194 ? 0.341 28.008 -30.440 1.00 57.47 180 PHE F O 1
ATOM 16379 N N . SER F 1 195 ? 0.879 27.787 -28.280 1.00 54.36 181 SER F N 1
ATOM 16380 C CA . SER F 1 195 ? 1.030 29.213 -28.075 1.00 54.13 181 SER F CA 1
ATOM 16381 C C . SER F 1 195 ? 2.170 29.778 -28.945 1.00 52.95 181 SER F C 1
ATOM 16382 O O . SER F 1 195 ? 2.021 30.791 -29.614 1.00 49.59 181 SER F O 1
ATOM 16385 N N . SER F 1 196 ? 3.316 29.133 -28.905 1.00 53.47 182 SER F N 1
ATOM 16386 C CA . SER F 1 196 ? 4.424 29.523 -29.788 1.00 53.53 182 SER F CA 1
ATOM 16387 C C . SER F 1 196 ? 4.015 29.498 -31.239 1.00 50.25 182 SER F C 1
ATOM 16388 O O . SER F 1 196 ? 4.328 30.402 -32.000 1.00 50.23 182 SER F O 1
ATOM 16391 N N . ILE F 1 197 ? 3.320 28.452 -31.663 1.00 53.64 183 ILE F N 1
ATOM 16392 C CA . ILE F 1 197 ? 2.903 28.341 -33.065 1.00 54.48 183 ILE F CA 1
ATOM 16393 C C . ILE F 1 197 ? 1.967 29.486 -33.432 1.00 51.15 183 ILE F C 1
ATOM 16394 O O . ILE F 1 197 ? 1.989 29.982 -34.556 1.00 50.88 183 ILE F O 1
ATOM 16399 N N . ILE F 1 198 ? 1.111 29.891 -32.510 1.00 51.62 184 ILE F N 1
ATOM 16400 C CA . ILE F 1 198 ? 0.121 30.929 -32.798 1.00 49.74 184 ILE F CA 1
ATOM 16401 C C . ILE F 1 198 ? 0.781 32.304 -32.818 1.00 50.03 184 ILE F C 1
ATOM 16402 O O . ILE F 1 198 ? 0.492 33.137 -33.683 1.00 56.60 184 ILE F O 1
ATOM 16407 N N . ARG F 1 199 ? 1.659 32.581 -31.872 1.00 48.47 185 ARG F N 1
ATOM 16408 C CA . ARG F 1 199 ? 2.479 33.787 -31.938 1.00 50.96 185 ARG F CA 1
ATOM 16409 C C . ARG F 1 199 ? 3.244 33.857 -33.247 1.00 49.76 185 ARG F C 1
ATOM 16410 O O . ARG F 1 199 ? 3.266 34.901 -33.901 1.00 50.67 185 ARG F O 1
ATOM 16418 N N . TYR F 1 200 ? 3.907 32.790 -33.616 1.00 53.62 186 TYR F N 1
ATOM 16419 C CA . TYR F 1 200 ? 4.603 32.743 -34.908 1.00 57.21 186 TYR F CA 1
ATOM 16420 C C . TYR F 1 200 ? 3.657 33.011 -36.062 1.00 54.90 186 TYR F C 1
ATOM 16421 O O . TYR F 1 200 ? 3.990 33.743 -36.993 1.00 59.13 186 TYR F O 1
ATOM 16430 N N . ILE F 1 201 ? 2.470 32.434 -36.022 1.00 52.10 187 ILE F N 1
ATOM 16431 C CA . ILE F 1 201 ? 1.471 32.689 -37.064 1.00 54.00 187 ILE F CA 1
ATOM 16432 C C . ILE F 1 201 ? 1.158 34.168 -37.159 1.00 54.62 187 ILE F C 1
ATOM 16433 O O . ILE F 1 201 ? 1.158 34.745 -38.255 1.00 60.49 187 ILE F O 1
ATOM 16438 N N . MET F 1 202 ? 0.896 34.799 -36.029 1.00 56.09 188 MET F N 1
ATOM 16439 C CA . MET F 1 202 ? 0.574 36.238 -36.024 1.00 59.34 188 MET F CA 1
ATOM 16440 C C . MET F 1 202 ? 1.730 37.106 -36.504 1.00 55.79 188 MET F C 1
ATOM 16441 O O . MET F 1 202 ? 1.511 38.048 -37.251 1.00 57.69 188 MET F O 1
ATOM 16446 N N . GLU F 1 203 ? 2.934 36.723 -36.143 1.00 56.80 189 GLU F N 1
ATOM 16447 C CA . GLU F 1 203 ? 4.108 37.571 -36.355 1.00 61.68 189 GLU F CA 1
ATOM 16448 C C . GLU F 1 203 ? 4.716 37.427 -37.731 1.00 62.89 189 GLU F C 1
ATOM 16449 O O . GLU F 1 203 ? 5.468 38.304 -38.157 1.00 62.90 189 GLU F O 1
ATOM 16455 N N . ASN F 1 204 ? 4.410 36.340 -38.435 1.00 64.28 190 ASN F N 1
ATOM 16456 C CA . ASN F 1 204 ? 5.031 36.016 -39.716 1.00 66.83 190 ASN F CA 1
ATOM 16457 C C . ASN F 1 204 ? 3.965 35.858 -40.783 1.00 67.58 190 ASN F C 1
ATOM 16458 O O . ASN F 1 204 ? 2.760 35.826 -40.508 1.00 69.56 190 ASN F O 1
ATOM 16463 N N . ASP F 1 205 ? 4.409 35.758 -42.026 1.00 69.36 191 ASP F N 1
ATOM 16464 C CA . ASP F 1 205 ? 3.535 35.536 -43.170 1.00 67.17 191 ASP F CA 1
ATOM 16465 C C . ASP F 1 205 ? 3.267 34.031 -43.264 1.00 62.68 191 ASP F C 1
ATOM 16466 O O . ASP F 1 205 ? 4.133 33.260 -43.644 1.00 66.87 191 ASP F O 1
ATOM 16471 N N . THR F 1 206 ? 2.041 33.638 -42.968 1.00 60.40 192 THR F N 1
ATOM 16472 C CA . THR F 1 206 ? 1.649 32.242 -42.913 1.00 58.76 192 THR F CA 1
ATOM 16473 C C . THR F 1 206 ? 0.378 32.048 -43.730 1.00 56.23 192 THR F C 1
ATOM 16474 O O . THR F 1 206 ? -0.399 32.947 -43.906 1.00 57.96 192 THR F O 1
ATOM 16478 N N . PRO F 1 207 ? 0.147 30.809 -44.186 1.00 56.26 193 PRO F N 1
ATOM 16479 C CA . PRO F 1 207 ? -1.182 30.471 -44.714 1.00 55.13 193 PRO F CA 1
ATOM 16480 C C . PRO F 1 207 ? -2.336 30.857 -43.793 1.00 53.71 193 PRO F C 1
ATOM 16481 O O . PRO F 1 207 ? -3.424 31.129 -44.272 1.00 56.40 193 PRO F O 1
ATOM 16485 N N . ILE F 1 208 ? -2.126 30.890 -42.504 1.00 51.99 194 ILE F N 1
ATOM 16486 C CA . ILE F 1 208 ? -3.137 31.223 -41.515 1.00 51.91 194 ILE F CA 1
ATOM 16487 C C . ILE F 1 208 ? -3.020 32.700 -41.180 1.00 52.93 194 ILE F C 1
ATOM 16488 O O . ILE F 1 208 ? -2.024 33.138 -40.620 1.00 58.43 194 ILE F O 1
ATOM 16493 N N . LYS F 1 209 ? -4.041 33.465 -41.537 1.00 54.28 195 LYS F N 1
ATOM 16494 C CA . LYS F 1 209 ? -4.142 34.872 -41.154 1.00 55.92 195 LYS F CA 1
ATOM 16495 C C . LYS F 1 209 ? -5.596 35.208 -40.883 1.00 55.38 195 LYS F C 1
ATOM 16496 O O . LYS F 1 209 ? -6.489 34.675 -41.491 1.00 55.07 195 LYS F O 1
ATOM 16502 N N . GLY F 1 210 ? -5.826 36.126 -39.965 1.00 56.95 196 GLY F N 1
ATOM 16503 C CA . GLY F 1 210 ? -7.143 36.745 -39.797 1.00 57.46 196 GLY F CA 1
ATOM 16504 C C . GLY F 1 210 ? -7.627 36.722 -38.360 1.00 58.46 196 GLY F C 1
ATOM 16505 O O . GLY F 1 210 ? -6.933 37.173 -37.462 1.00 59.62 196 GLY F O 1
ATOM 16506 N N . HIS F 1 211 ? -8.814 36.181 -38.143 1.00 57.18 197 HIS F N 1
ATOM 16507 C CA . HIS F 1 211 ? -9.371 35.994 -36.808 1.00 50.76 197 HIS F CA 1
ATOM 16508 C C . HIS F 1 211 ? -8.893 34.680 -36.232 1.00 47.67 197 HIS F C 1
ATOM 16509 O O . HIS F 1 211 ? -9.133 33.623 -36.802 1.00 51.18 197 HIS F O 1
ATOM 16516 N N . LEU F 1 212 ? -8.193 34.750 -35.106 1.00 47.71 198 LEU F N 1
ATOM 16517 C CA . LEU F 1 212 ? -7.704 33.570 -34.392 1.00 48.89 198 LEU F CA 1
ATOM 16518 C C . LEU F 1 212 ? -8.423 33.486 -33.056 1.00 50.30 198 LEU F C 1
ATOM 16519 O O . LEU F 1 212 ? -8.296 34.383 -32.219 1.00 51.66 198 LEU F O 1
ATOM 16524 N N . LEU F 1 213 ? -9.193 32.420 -32.873 1.00 48.76 199 LEU F N 1
ATOM 16525 C CA . LEU F 1 213 ? -9.830 32.107 -31.612 1.00 46.78 199 LEU F CA 1
ATOM 16526 C C . LEU F 1 213 ? -9.126 30.966 -30.950 1.00 45.11 199 LEU F C 1
ATOM 16527 O O . LEU F 1 213 ? -8.737 30.004 -31.609 1.00 44.78 199 LEU F O 1
ATOM 16532 N N . THR F 1 214 ? -8.989 31.059 -29.627 1.00 47.05 200 THR F N 1
ATOM 16533 C CA . THR F 1 214 ? -8.513 29.932 -28.808 1.00 47.26 200 THR F CA 1
ATOM 16534 C C . THR F 1 214 ? -9.562 29.710 -27.717 1.00 48.45 200 THR F C 1
ATOM 16535 O O . THR F 1 214 ? -9.940 30.650 -27.022 1.00 53.65 200 THR F O 1
ATOM 16539 N N . HIS F 1 215 ? -10.001 28.462 -27.564 1.00 48.99 201 HIS F N 1
ATOM 16540 C CA . HIS F 1 215 ? -10.753 28.027 -26.406 1.00 47.37 201 HIS F CA 1
ATOM 16541 C C . HIS F 1 215 ? -9.820 27.260 -25.479 1.00 46.26 201 HIS F C 1
ATOM 16542 O O . HIS F 1 215 ? -9.434 26.132 -25.753 1.00 48.70 201 HIS F O 1
ATOM 16549 N N . GLU F 1 216 ? -9.453 27.911 -24.381 1.00 48.82 202 GLU F N 1
ATOM 16550 C CA . GLU F 1 216 ? -8.600 27.309 -23.350 1.00 50.55 202 GLU F CA 1
ATOM 16551 C C . GLU F 1 216 ? -9.412 27.089 -22.112 1.00 54.29 202 GLU F C 1
ATOM 16552 O O . GLU F 1 216 ? -10.148 27.961 -21.682 1.00 59.39 202 GLU F O 1
ATOM 16558 N N . ASP F 1 217 ? -9.304 25.896 -21.524 1.00 67.90 203 ASP F N 1
ATOM 16559 C CA . ASP F 1 217 ? -9.808 25.599 -20.188 1.00 72.98 203 ASP F CA 1
ATOM 16560 C C . ASP F 1 217 ? -9.397 26.739 -19.236 1.00 77.64 203 ASP F C 1
ATOM 16561 O O . ASP F 1 217 ? -10.047 27.791 -19.208 1.00 98.68 203 ASP F O 1
ATOM 16566 N N . PRO F 1 218 ? -8.314 26.545 -18.472 1.00 62.79 204 PRO F N 1
ATOM 16567 C CA . PRO F 1 218 ? -7.522 27.704 -18.057 1.00 55.23 204 PRO F CA 1
ATOM 16568 C C . PRO F 1 218 ? -6.757 28.311 -19.223 1.00 52.67 204 PRO F C 1
ATOM 16569 O O . PRO F 1 218 ? -5.860 27.701 -19.759 1.00 56.58 204 PRO F O 1
ATOM 16573 N N . ILE F 1 219 ? -7.095 29.526 -19.602 1.00 50.59 205 ILE F N 1
ATOM 16574 C CA . ILE F 1 219 ? -6.215 30.370 -20.410 1.00 51.40 205 ILE F CA 1
ATOM 16575 C C . ILE F 1 219 ? -4.862 30.503 -19.698 1.00 52.26 205 ILE F C 1
ATOM 16576 O O . ILE F 1 219 ? -4.779 30.974 -18.577 1.00 60.55 205 ILE F O 1
ATOM 16581 N N . GLU F 1 220 ? -3.799 30.057 -20.361 1.00 51.33 206 GLU F N 1
ATOM 16582 C CA . GLU F 1 220 ? -2.464 30.097 -19.819 1.00 50.62 206 GLU F CA 1
ATOM 16583 C C . GLU F 1 220 ? -1.669 31.254 -20.400 1.00 52.11 206 GLU F C 1
ATOM 16584 O O . GLU F 1 220 ? -1.322 32.189 -19.710 1.00 61.78 206 GLU F O 1
ATOM 16590 N N . PHE F 1 221 ? -1.347 31.148 -21.673 1.00 57.21 207 PHE F N 1
ATOM 16591 C CA . PHE F 1 221 ? -0.615 32.196 -22.380 1.00 53.30 207 PHE F CA 1
ATOM 16592 C C . PHE F 1 221 ? -1.591 33.222 -22.942 1.00 51.18 207 PHE F C 1
ATOM 16593 O O . PHE F 1 221 ? -2.702 32.898 -23.372 1.00 52.75 207 PHE F O 1
ATOM 16601 N N . VAL F 1 222 ? -1.146 34.463 -22.973 1.00 49.90 208 VAL F N 1
ATOM 16602 C CA . VAL F 1 222 ? -1.908 35.572 -23.539 1.00 48.90 208 VAL F CA 1
ATOM 16603 C C . VAL F 1 222 ? -1.112 36.208 -24.655 1.00 48.08 208 VAL F C 1
ATOM 16604 O O . VAL F 1 222 ? 0.119 36.142 -24.672 1.00 47.97 208 VAL F O 1
ATOM 16608 N N . TYR F 1 223 ? -1.820 36.837 -25.582 1.00 49.42 209 TYR F N 1
ATOM 16609 C CA . TYR F 1 223 ? -1.192 37.466 -26.756 1.00 51.69 209 TYR F CA 1
ATOM 16610 C C . TYR F 1 223 ? -1.406 38.965 -26.791 1.00 55.07 209 TYR F C 1
ATOM 16611 O O . TYR F 1 223 ? -1.512 39.574 -27.852 1.00 55.90 209 TYR F O 1
ATOM 16620 N N . ASP F 1 224 ? -1.462 39.586 -25.612 1.00 62.18 210 ASP F N 1
ATOM 16621 C CA . ASP F 1 224 ? -1.626 41.055 -25.542 1.00 60.00 210 ASP F CA 1
ATOM 16622 C C . ASP F 1 224 ? -0.376 41.752 -26.023 1.00 59.42 210 ASP F C 1
ATOM 16623 O O . ASP F 1 224 ? -0.483 42.840 -26.616 1.00 61.91 210 ASP F O 1
ATOM 16628 N N . ASN F 1 225 ? 0.794 41.173 -25.811 1.00 62.46 211 ASN F N 1
ATOM 16629 C CA . ASN F 1 225 ? 2.057 41.813 -26.211 1.00 65.42 211 ASN F CA 1
ATOM 16630 C C . ASN F 1 225 ? 2.575 41.294 -27.557 1.00 62.17 211 ASN F C 1
ATOM 16631 O O . ASN F 1 225 ? 3.680 41.625 -27.936 1.00 65.71 211 ASN F O 1
ATOM 16636 N N . ILE F 1 226 ? 1.787 40.512 -28.279 1.00 60.46 212 ILE F N 1
ATOM 16637 C CA . ILE F 1 226 ? 2.166 39.997 -29.582 1.00 58.72 212 ILE F CA 1
ATOM 16638 C C . ILE F 1 226 ? 1.537 40.909 -30.642 1.00 58.65 212 ILE F C 1
ATOM 16639 O O . ILE F 1 226 ? 0.331 40.961 -30.813 1.00 58.70 212 ILE F O 1
ATOM 16644 N N . LYS F 1 227 ? 2.376 41.676 -31.324 1.00 62.55 213 LYS F N 1
ATOM 16645 C CA . LYS F 1 227 ? 1.952 42.592 -32.364 1.00 65.22 213 LYS F CA 1
ATOM 16646 C C . LYS F 1 227 ? 1.923 41.847 -33.689 1.00 66.34 213 LYS F C 1
ATOM 16647 O O . LYS F 1 227 ? 2.915 41.241 -34.098 1.00 72.21 213 LYS F O 1
ATOM 16653 N N . SER F 1 228 ? 0.779 41.885 -34.375 1.00 62.11 214 SER F N 1
ATOM 16654 C CA . SER F 1 228 ? 0.569 41.190 -35.617 1.00 58.25 214 SER F CA 1
ATOM 16655 C C . SER F 1 228 ? 0.245 42.200 -36.721 1.00 61.07 214 SER F C 1
ATOM 16656 O O . SER F 1 228 ? -0.346 43.249 -36.477 1.00 62.53 214 SER F O 1
ATOM 16659 N N . ALA F 1 229 ? 0.639 41.847 -37.952 1.00 58.70 215 ALA F N 1
ATOM 16660 C CA . ALA F 1 229 ? 0.380 42.700 -39.096 1.00 56.75 215 ALA F CA 1
ATOM 16661 C C . ALA F 1 229 ? -0.987 42.466 -39.736 1.00 52.56 215 ALA F C 1
ATOM 16662 O O . ALA F 1 229 ? -1.449 43.292 -40.499 1.00 50.97 215 ALA F O 1
ATOM 16664 N N . HIS F 1 230 ? -1.605 41.338 -39.449 1.00 51.35 216 HIS F N 1
ATOM 16665 C CA . HIS F 1 230 ? -2.636 40.787 -40.336 1.00 54.17 216 HIS F CA 1
ATOM 16666 C C . HIS F 1 230 ? -3.700 40.020 -39.561 1.00 54.95 216 HIS F C 1
ATOM 16667 O O . HIS F 1 230 ? -4.705 39.607 -40.129 1.00 58.17 216 HIS F O 1
ATOM 16674 N N . SER F 1 231 ? -3.494 39.837 -38.261 1.00 56.30 217 SER F N 1
ATOM 16675 C CA . SER F 1 231 ? -4.192 38.838 -37.480 1.00 53.28 217 SER F CA 1
ATOM 16676 C C . SER F 1 231 ? -4.698 39.485 -36.179 1.00 51.79 217 SER F C 1
ATOM 16677 O O . SER F 1 231 ? -4.032 40.361 -35.602 1.00 44.85 217 SER F O 1
ATOM 16680 N N . ILE F 1 232 ? -5.891 39.078 -35.748 1.00 50.88 218 ILE F N 1
ATOM 16681 C CA . ILE F 1 232 ? -6.400 39.400 -34.427 1.00 49.63 218 ILE F CA 1
ATOM 16682 C C . ILE F 1 232 ? -6.709 38.089 -33.689 1.00 48.22 218 ILE F C 1
ATOM 16683 O O . ILE F 1 232 ? -7.177 37.124 -34.286 1.00 56.52 218 ILE F O 1
ATOM 16688 N N . ILE F 1 233 ? -6.463 38.089 -32.416 1.00 49.78 219 ILE F N 1
ATOM 16689 C CA . ILE F 1 233 ? -6.529 36.881 -31.580 1.00 50.15 219 ILE F CA 1
ATOM 16690 C C . ILE F 1 233 ? -7.493 37.172 -30.423 1.00 49.70 219 ILE F C 1
ATOM 16691 O O . ILE F 1 233 ? -7.404 38.233 -29.796 1.00 51.26 219 ILE F O 1
ATOM 16696 N N . ALA F 1 234 ? -8.400 36.241 -30.182 1.00 47.76 220 ALA F N 1
ATOM 16697 C CA . ALA F 1 234 ? -9.377 36.354 -29.099 1.00 45.34 220 ALA F CA 1
ATOM 16698 C C . ALA F 1 234 ? -9.374 35.045 -28.339 1.00 45.91 220 ALA F C 1
ATOM 16699 O O . ALA F 1 234 ? -9.664 33.985 -28.909 1.00 53.99 220 ALA F O 1
ATOM 16701 N N . GLN F 1 235 ? -9.049 35.065 -27.059 1.00 46.66 221 GLN F N 1
ATOM 16702 C CA . GLN F 1 235 ? -9.025 33.910 -26.203 1.00 45.57 221 GLN F CA 1
ATOM 16703 C C . GLN F 1 235 ? -10.220 33.886 -25.286 1.00 47.89 221 GLN F C 1
ATOM 16704 O O . GLN F 1 235 ? -10.758 34.939 -24.900 1.00 52.94 221 GLN F O 1
ATOM 16710 N N . SER F 1 236 ? -10.660 32.680 -24.938 1.00 48.24 222 SER F N 1
ATOM 16711 C CA . SER F 1 236 ? -11.845 32.478 -24.098 1.00 49.44 222 SER F CA 1
ATOM 16712 C C . SER F 1 236 ? -11.554 31.392 -23.095 1.00 51.46 222 SER F C 1
ATOM 16713 O O . SER F 1 236 ? -11.074 30.325 -23.462 1.00 49.37 222 SER F O 1
ATOM 16716 N N . GLN F 1 237 ? -11.842 31.656 -21.824 1.00 53.01 223 GLN F N 1
ATOM 16717 C CA . GLN F 1 237 ? -11.822 30.612 -20.799 1.00 52.47 223 GLN F CA 1
ATOM 16718 C C . GLN F 1 237 ? -13.120 29.826 -20.814 1.00 50.78 223 GLN F C 1
ATOM 16719 O O . GLN F 1 237 ? -14.191 30.358 -21.113 1.00 48.98 223 GLN F O 1
ATOM 16725 N N . ILE F 1 238 ? -13.011 28.554 -20.463 1.00 52.73 224 ILE F N 1
ATOM 16726 C CA . ILE F 1 238 ? -13.866 27.511 -21.013 1.00 66.34 224 ILE F CA 1
ATOM 16727 C C . ILE F 1 238 ? -14.860 27.045 -19.994 1.00 66.83 224 ILE F C 1
ATOM 16728 O O . ILE F 1 238 ? -16.043 26.863 -20.292 1.00 84.92 224 ILE F O 1
ATOM 16733 N N . PRO F 1 239 ? -14.416 26.858 -18.764 1.00 64.29 225 PRO F N 1
ATOM 16734 C CA . PRO F 1 239 ? -15.379 27.039 -17.613 1.00 61.64 225 PRO F CA 1
ATOM 16735 C C . PRO F 1 239 ? -16.020 28.427 -17.668 1.00 59.82 225 PRO F C 1
ATOM 16736 O O . PRO F 1 239 ? -17.234 28.547 -17.737 1.00 57.76 225 PRO F O 1
ATOM 16740 N N . GLU F 1 240 ? -15.203 29.480 -17.635 1.00 59.05 226 GLU F N 1
ATOM 16741 C CA . GLU F 1 240 ? -15.577 30.704 -16.969 1.00 59.11 226 GLU F CA 1
ATOM 16742 C C . GLU F 1 240 ? -16.314 31.681 -17.877 1.00 56.05 226 GLU F C 1
ATOM 16743 O O . GLU F 1 240 ? -17.229 32.360 -17.426 1.00 63.15 226 GLU F O 1
ATOM 16749 N N . GLN F 1 241 ? -15.903 31.778 -19.135 1.00 53.77 227 GLN F N 1
ATOM 16750 C CA . GLN F 1 241 ? -16.550 32.673 -20.097 1.00 51.95 227 GLN F CA 1
ATOM 16751 C C . GLN F 1 241 ? -17.509 31.952 -21.034 1.00 52.51 227 GLN F C 1
ATOM 16752 O O . GLN F 1 241 ? -18.576 32.469 -21.322 1.00 53.20 227 GLN F O 1
ATOM 16758 N N . PHE F 1 242 ? -17.123 30.770 -21.523 1.00 51.00 228 PHE F N 1
ATOM 16759 C CA . PHE F 1 242 ? -18.055 29.841 -22.146 1.00 49.36 228 PHE F CA 1
ATOM 16760 C C . PHE F 1 242 ? -18.255 28.631 -21.245 1.00 51.12 228 PHE F C 1
ATOM 16761 O O . PHE F 1 242 ? -17.326 28.159 -20.593 1.00 49.36 228 PHE F O 1
ATOM 16769 N N . SER F 1 243 ? -19.516 28.178 -21.148 1.00 53.06 229 SER F N 1
ATOM 16770 C CA . SER F 1 243 ? -19.855 27.144 -20.171 1.00 51.82 229 SER F CA 1
ATOM 16771 C C . SER F 1 243 ? -19.206 25.820 -20.519 1.00 50.04 229 SER F C 1
ATOM 16772 O O . SER F 1 243 ? -18.731 25.088 -19.661 1.00 51.59 229 SER F O 1
ATOM 16775 N N . SER F 1 244 ? -19.211 25.479 -21.804 1.00 49.19 230 SER F N 1
ATOM 16776 C CA . SER F 1 244 ? -18.606 24.252 -22.320 1.00 44.13 230 SER F CA 1
ATOM 16777 C C . SER F 1 244 ? -17.845 24.538 -23.575 1.00 41.48 230 SER F C 1
ATOM 16778 O O . SER F 1 244 ? -18.005 25.555 -24.228 1.00 42.29 230 SER F O 1
ATOM 16781 N N . PHE F 1 245 ? -16.946 23.642 -23.921 1.00 41.85 231 PHE F N 1
ATOM 16782 C CA . PHE F 1 245 ? -16.274 23.645 -25.220 1.00 40.18 231 PHE F CA 1
ATOM 16783 C C . PHE F 1 245 ? -17.295 23.444 -26.350 1.00 42.24 231 PHE F C 1
ATOM 16784 O O . PHE F 1 245 ? -17.121 24.000 -27.441 1.00 42.74 231 PHE F O 1
ATOM 16792 N N . ALA F 1 246 ? -18.346 22.658 -26.130 1.00 42.04 232 ALA F N 1
ATOM 16793 C CA . ALA F 1 246 ? -19.409 22.562 -27.109 1.00 44.26 232 ALA F CA 1
ATOM 16794 C C . ALA F 1 246 ? -20.005 23.936 -27.430 1.00 47.11 232 ALA F C 1
ATOM 16795 O O . ALA F 1 246 ? -20.124 24.313 -28.610 1.00 47.41 232 ALA F O 1
ATOM 16797 N N . ILE F 1 247 ? -20.368 24.689 -26.407 1.00 47.55 233 ILE F N 1
ATOM 16798 C CA . ILE F 1 247 ? -20.949 26.003 -26.610 1.00 48.46 233 ILE F CA 1
ATOM 16799 C C . ILE F 1 247 ? -19.951 26.912 -27.310 1.00 47.08 233 ILE F C 1
ATOM 16800 O O . ILE F 1 247 ? -20.282 27.631 -28.263 1.00 49.12 233 ILE F O 1
ATOM 16805 N N . ALA F 1 248 ? -18.686 26.869 -26.884 1.00 46.69 234 ALA F N 1
ATOM 16806 C CA . ALA F 1 248 ? -17.656 27.696 -27.508 1.00 46.56 234 ALA F CA 1
ATOM 16807 C C . ALA F 1 248 ? -17.533 27.374 -28.993 1.00 49.27 234 ALA F C 1
ATOM 16808 O O . ALA F 1 248 ? -17.396 28.292 -29.801 1.00 57.31 234 ALA F O 1
ATOM 16810 N N . ASN F 1 249 ? -17.610 26.108 -29.372 1.00 53.56 235 ASN F N 1
ATOM 16811 C CA . ASN F 1 249 ? -17.437 25.726 -30.770 1.00 55.01 235 ASN F CA 1
ATOM 16812 C C . ASN F 1 249 ? -18.654 26.072 -31.610 1.00 53.93 235 ASN F C 1
ATOM 16813 O O . ASN F 1 249 ? -18.515 26.615 -32.712 1.00 49.78 235 ASN F O 1
ATOM 16818 N N . GLN F 1 250 ? -19.849 25.793 -31.086 1.00 57.28 236 GLN F N 1
ATOM 16819 C CA . GLN F 1 250 ? -21.060 26.280 -31.725 1.00 63.26 236 GLN F CA 1
ATOM 16820 C C . GLN F 1 250 ? -20.986 27.783 -32.010 1.00 62.76 236 GLN F C 1
ATOM 16821 O O . GLN F 1 250 ? -21.222 28.217 -33.156 1.00 69.62 236 GLN F O 1
ATOM 16827 N N . GLU F 1 251 ? -20.585 28.548 -30.997 1.00 56.12 237 GLU F N 1
ATOM 16828 C CA . GLU F 1 251 ? -20.494 30.006 -31.171 1.00 56.02 237 GLU F CA 1
ATOM 16829 C C . GLU F 1 251 ? -19.356 30.403 -32.131 1.00 51.91 237 GLU F C 1
ATOM 16830 O O . GLU F 1 251 ? -19.438 31.410 -32.780 1.00 48.71 237 GLU F O 1
ATOM 16836 N N . ALA F 1 252 ? -18.332 29.570 -32.226 1.00 52.38 238 ALA F N 1
ATOM 16837 C CA . ALA F 1 252 ? -17.132 29.962 -32.962 1.00 52.13 238 ALA F CA 1
ATOM 16838 C C . ALA F 1 252 ? -17.445 30.149 -34.444 1.00 54.94 238 ALA F C 1
ATOM 16839 O O . ALA F 1 252 ? -16.930 31.094 -35.080 1.00 55.99 238 ALA F O 1
ATOM 16841 N N . LEU F 1 253 ? -18.252 29.279 -35.023 1.00 56.96 239 LEU F N 1
ATOM 16842 C CA . LEU F 1 253 ? -18.618 29.412 -36.425 1.00 62.56 239 LEU F CA 1
ATOM 16843 C C . LEU F 1 253 ? -19.418 30.634 -36.714 1.00 59.57 239 LEU F C 1
ATOM 16844 O O . LEU F 1 253 ? -19.647 30.971 -37.883 1.00 63.94 239 LEU F O 1
ATOM 16849 N N . ARG F 1 254 ? -19.961 31.300 -35.703 1.00 60.40 240 ARG F N 1
ATOM 16850 C CA . ARG F 1 254 ? -20.601 32.611 -35.860 1.00 57.13 240 ARG F CA 1
ATOM 16851 C C . ARG F 1 254 ? -19.639 33.767 -35.794 1.00 52.79 240 ARG F C 1
ATOM 16852 O O . ARG F 1 254 ? -20.069 34.900 -35.930 1.00 54.31 240 ARG F O 1
ATOM 16860 N N . ARG F 1 255 ? -18.345 33.517 -35.583 1.00 50.10 241 ARG F N 1
ATOM 16861 C CA . ARG F 1 255 ? -17.366 34.566 -35.343 1.00 49.33 241 ARG F CA 1
ATOM 16862 C C . ARG F 1 255 ? -16.306 34.655 -36.407 1.00 49.19 241 ARG F C 1
ATOM 16863 O O . ARG F 1 255 ? -15.239 35.236 -36.197 1.00 49.95 241 ARG F O 1
ATOM 16871 N N . THR F 1 256 ? -16.573 34.074 -37.582 1.00 50.55 242 THR F N 1
ATOM 16872 C CA . THR F 1 256 ? -15.704 34.234 -38.747 1.00 48.23 242 THR F CA 1
ATOM 16873 C C . THR F 1 256 ? -14.237 33.995 -38.414 1.00 46.56 242 THR F C 1
ATOM 16874 O O . THR F 1 256 ? -13.392 34.773 -38.803 1.00 47.08 242 THR F O 1
ATOM 16878 N N . PRO F 1 257 ? -13.912 32.949 -37.670 1.00 44.63 243 PRO F N 1
ATOM 16879 C CA . PRO F 1 257 ? -12.516 32.654 -37.382 1.00 44.47 243 PRO F CA 1
ATOM 16880 C C . PRO F 1 257 ? -11.743 32.213 -38.618 1.00 46.38 243 PRO F C 1
ATOM 16881 O O . PRO F 1 257 ? -12.278 31.560 -39.509 1.00 50.04 243 PRO F O 1
ATOM 16885 N N . ASN F 1 258 ? -10.479 32.606 -38.658 1.00 47.16 244 ASN F N 1
ATOM 16886 C CA . ASN F 1 258 ? -9.491 31.998 -39.526 1.00 47.66 244 ASN F CA 1
ATOM 16887 C C . ASN F 1 258 ? -8.617 30.960 -38.853 1.00 46.07 244 ASN F C 1
ATOM 16888 O O . ASN F 1 258 ? -7.823 30.303 -39.501 1.00 45.60 244 ASN F O 1
ATOM 16893 N N . LEU F 1 259 ? -8.724 30.831 -37.546 1.00 52.21 245 LEU F N 1
ATOM 16894 C CA . LEU F 1 259 ? -8.090 29.727 -36.819 1.00 48.72 245 LEU F CA 1
ATOM 16895 C C . LEU F 1 259 ? -8.896 29.446 -35.557 1.00 47.43 245 LEU F C 1
ATOM 16896 O O . LEU F 1 259 ? -9.396 30.363 -34.909 1.00 53.37 245 LEU F O 1
ATOM 16901 N N . ILE F 1 260 ? -9.059 28.173 -35.242 1.00 46.89 246 ILE F N 1
ATOM 16902 C CA . ILE F 1 260 ? -9.744 27.710 -34.054 1.00 42.86 246 ILE F CA 1
ATOM 16903 C C . ILE F 1 260 ? -8.821 26.763 -33.324 1.00 41.61 246 ILE F C 1
ATOM 16904 O O . ILE F 1 260 ? -8.653 25.629 -33.743 1.00 47.21 246 ILE F O 1
ATOM 16909 N N . MET F 1 261 ? -8.201 27.231 -32.237 1.00 44.18 247 MET F N 1
ATOM 16910 C CA . MET F 1 261 ? -7.652 26.340 -31.214 1.00 45.48 247 MET F CA 1
ATOM 16911 C C . MET F 1 261 ? -8.797 25.768 -30.392 1.00 44.08 247 MET F C 1
ATOM 16912 O O . MET F 1 261 ? -9.301 26.411 -29.496 1.00 45.87 247 MET F O 1
ATOM 16917 N N . ILE F 1 262 ? -9.178 24.550 -30.687 1.00 48.30 248 ILE F N 1
ATOM 16918 C CA . ILE F 1 262 ? -10.360 23.920 -30.076 1.00 53.56 248 ILE F CA 1
ATOM 16919 C C . ILE F 1 262 ? -10.074 23.348 -28.689 1.00 54.85 248 ILE F C 1
ATOM 16920 O O . ILE F 1 262 ? -10.999 22.977 -28.004 1.00 61.65 248 ILE F O 1
ATOM 16925 N N . GLY F 1 263 ? -8.830 23.272 -28.277 1.00 54.31 249 GLY F N 1
ATOM 16926 C CA . GLY F 1 263 ? -8.467 22.485 -27.118 1.00 50.79 249 GLY F CA 1
ATOM 16927 C C . GLY F 1 263 ? -8.443 20.995 -27.420 1.00 53.23 249 GLY F C 1
ATOM 16928 O O . GLY F 1 263 ? -8.195 20.578 -28.543 1.00 54.14 249 GLY F O 1
ATOM 16929 N N . GLU F 1 264 ? -8.703 20.192 -26.403 1.00 54.33 250 GLU F N 1
ATOM 16930 C CA . GLU F 1 264 ? -8.434 18.774 -26.448 1.00 50.76 250 GLU F CA 1
ATOM 16931 C C . GLU F 1 264 ? -9.561 18.033 -27.150 1.00 50.40 250 GLU F C 1
ATOM 16932 O O . GLU F 1 264 ? -10.709 18.258 -26.883 1.00 43.20 250 GLU F O 1
ATOM 16938 N N . LEU F 1 265 ? -9.183 17.109 -28.042 1.00 52.00 251 LEU F N 1
ATOM 16939 C CA . LEU F 1 265 ? -10.126 16.150 -28.609 1.00 49.76 251 LEU F CA 1
ATOM 16940 C C . LEU F 1 265 ? -10.205 14.946 -27.678 1.00 52.86 251 LEU F C 1
ATOM 16941 O O . LEU F 1 265 ? -9.283 14.169 -27.590 1.00 52.84 251 LEU F O 1
ATOM 16946 N N . ARG F 1 266 ? -11.316 14.798 -26.994 1.00 64.08 252 ARG F N 1
ATOM 16947 C CA . ARG F 1 266 ? -11.488 13.802 -25.936 1.00 69.28 252 ARG F CA 1
ATOM 16948 C C . ARG F 1 266 ? -12.602 12.812 -26.253 1.00 69.02 252 ARG F C 1
ATOM 16949 O O . ARG F 1 266 ? -12.388 11.600 -26.155 1.00 76.63 252 ARG F O 1
ATOM 16957 N N . ASP F 1 267 ? -13.766 13.281 -26.628 1.00 65.24 253 ASP F N 1
ATOM 16958 C CA . ASP F 1 267 ? -14.931 12.434 -26.854 1.00 63.77 253 ASP F CA 1
ATOM 16959 C C . ASP F 1 267 ? -15.458 12.656 -28.271 1.00 59.17 253 ASP F C 1
ATOM 16960 O O . ASP F 1 267 ? -14.893 13.394 -29.064 1.00 55.60 253 ASP F O 1
ATOM 16965 N N . LYS F 1 268 ? -16.525 11.959 -28.598 1.00 59.47 254 LYS F N 1
ATOM 16966 C CA . LYS F 1 268 ? -17.165 12.101 -29.900 1.00 62.05 254 LYS F CA 1
ATOM 16967 C C . LYS F 1 268 ? -17.518 13.543 -30.193 1.00 63.26 254 LYS F C 1
ATOM 16968 O O . LYS F 1 268 ? -17.311 14.025 -31.312 1.00 65.28 254 LYS F O 1
ATOM 16974 N N . GLN F 1 269 ? -18.068 14.257 -29.214 1.00 64.08 255 GLN F N 1
ATOM 16975 C CA . GLN F 1 269 ? -18.530 15.632 -29.433 1.00 58.51 255 GLN F CA 1
ATOM 16976 C C . GLN F 1 269 ? -17.385 16.536 -29.892 1.00 51.93 255 GLN F C 1
ATOM 16977 O O . GLN F 1 269 ? -17.503 17.229 -30.894 1.00 46.62 255 GLN F O 1
ATOM 16983 N N . SER F 1 270 ? -16.288 16.495 -29.158 1.00 50.34 256 SER F N 1
ATOM 16984 C CA . SER F 1 270 ? -15.148 17.351 -29.495 1.00 50.67 256 SER F CA 1
ATOM 16985 C C . SER F 1 270 ? -14.592 17.005 -30.878 1.00 50.43 256 SER F C 1
ATOM 16986 O O . SER F 1 270 ? -14.340 17.891 -31.692 1.00 54.98 256 SER F O 1
ATOM 16989 N N . ILE F 1 271 ? -14.420 15.732 -31.159 1.00 48.50 257 ILE F N 1
ATOM 16990 C CA . ILE F 1 271 ? -13.849 15.325 -32.448 1.00 51.68 257 ILE F CA 1
ATOM 16991 C C . ILE F 1 271 ? -14.782 15.726 -33.597 1.00 52.34 257 ILE F C 1
ATOM 16992 O O . ILE F 1 271 ? -14.311 16.159 -34.654 1.00 49.95 257 ILE F O 1
ATOM 16997 N N . GLU F 1 272 ? -16.084 15.605 -33.401 1.00 52.35 258 GLU F N 1
ATOM 16998 C CA . GLU F 1 272 ? -17.029 16.021 -34.432 1.00 54.57 258 GLU F CA 1
ATOM 16999 C C . GLU F 1 272 ? -17.024 17.524 -34.629 1.00 56.18 258 GLU F C 1
ATOM 17000 O O . GLU F 1 272 ? -17.148 18.012 -35.751 1.00 58.04 258 GLU F O 1
ATOM 17006 N N . SER F 1 273 ? -16.906 18.282 -33.536 1.00 59.74 259 SER F N 1
ATOM 17007 C CA . SER F 1 273 ? -16.758 19.727 -33.635 1.00 58.71 259 SER F CA 1
ATOM 17008 C C . SER F 1 273 ? -15.509 20.102 -34.450 1.00 56.70 259 SER F C 1
ATOM 17009 O O . SER F 1 273 ? -15.562 20.975 -35.320 1.00 59.47 259 SER F O 1
ATOM 17012 N N . ALA F 1 274 ? -14.387 19.437 -34.153 1.00 52.45 260 ALA F N 1
ATOM 17013 C CA . ALA F 1 274 ? -13.187 19.647 -34.939 1.00 47.51 260 ALA F CA 1
ATOM 17014 C C . ALA F 1 274 ? -13.455 19.314 -36.418 1.00 47.70 260 ALA F C 1
ATOM 17015 O O . ALA F 1 274 ? -12.998 20.033 -37.311 1.00 48.22 260 ALA F O 1
ATOM 17017 N N . PHE F 1 275 ? -14.142 18.227 -36.676 1.00 46.84 261 PHE F N 1
ATOM 17018 C CA . PHE F 1 275 ? -14.510 17.893 -38.049 1.00 49.52 261 PHE F CA 1
ATOM 17019 C C . PHE F 1 275 ? -15.270 19.019 -38.718 1.00 50.88 261 PHE F C 1
ATOM 17020 O O . PHE F 1 275 ? -14.979 19.381 -39.863 1.00 49.78 261 PHE F O 1
ATOM 17028 N N . GLU F 1 276 ? -16.272 19.571 -38.035 1.00 52.22 262 GLU F N 1
ATOM 17029 C CA . GLU F 1 276 ? -17.107 20.604 -38.635 1.00 53.80 262 GLU F CA 1
ATOM 17030 C C . GLU F 1 276 ? -16.310 21.860 -38.893 1.00 56.33 262 GLU F C 1
ATOM 17031 O O . GLU F 1 276 ? -16.411 22.476 -39.967 1.00 62.24 262 GLU F O 1
ATOM 17037 N N . ALA F 1 277 ? -15.529 22.309 -37.901 1.00 55.81 263 ALA F N 1
ATOM 17038 C CA . ALA F 1 277 ? -14.698 23.497 -38.075 1.00 51.96 263 ALA F CA 1
ATOM 17039 C C . ALA F 1 277 ? -13.728 23.294 -39.245 1.00 53.45 263 ALA F C 1
ATOM 17040 O O . ALA F 1 277 ? -13.589 24.168 -40.114 1.00 57.67 263 ALA F O 1
ATOM 17042 N N . ALA F 1 278 ? -13.036 22.167 -39.284 1.00 50.07 264 ALA F N 1
ATOM 17043 C CA . ALA F 1 278 ? -12.119 21.902 -40.380 1.00 54.87 264 ALA F CA 1
ATOM 17044 C C . ALA F 1 278 ? -12.820 21.899 -41.725 1.00 59.44 264 ALA F C 1
ATOM 17045 O O . ALA F 1 278 ? -12.276 22.395 -42.712 1.00 64.50 264 ALA F O 1
ATOM 17047 N N . ASN F 1 279 ? -14.024 21.355 -41.768 1.00 62.16 265 ASN F N 1
ATOM 17048 C CA . ASN F 1 279 ? -14.726 21.113 -43.040 1.00 61.06 265 ASN F CA 1
ATOM 17049 C C . ASN F 1 279 ? -15.470 22.329 -43.520 1.00 59.59 265 ASN F C 1
ATOM 17050 O O . ASN F 1 279 ? -15.849 22.346 -44.702 1.00 56.32 265 ASN F O 1
ATOM 17055 N N . THR F 1 280 ? -15.716 23.299 -42.660 1.00 60.62 266 THR F N 1
ATOM 17056 C CA . THR F 1 280 ? -16.270 24.585 -43.073 1.00 63.55 266 THR F CA 1
ATOM 17057 C C . THR F 1 280 ? -15.194 25.652 -43.260 1.00 62.89 266 THR F C 1
ATOM 17058 O O . THR F 1 280 ? -15.501 26.834 -43.365 1.00 66.91 266 THR F O 1
ATOM 17062 N N . GLY F 1 281 ? -13.944 25.257 -43.285 1.00 61.27 267 GLY F N 1
ATOM 17063 C CA . GLY F 1 281 ? -12.923 26.022 -44.001 1.00 57.13 267 GLY F CA 1
ATOM 17064 C C . GLY F 1 281 ? -11.890 26.637 -43.082 1.00 56.39 267 GLY F C 1
ATOM 17065 O O . GLY F 1 281 ? -11.354 27.690 -43.399 1.00 59.27 267 GLY F O 1
ATOM 17066 N N . HIS F 1 282 ? -11.598 25.981 -41.957 1.00 52.71 268 HIS F N 1
ATOM 17067 C CA . HIS F 1 282 ? -10.862 26.588 -40.884 1.00 54.27 268 HIS F CA 1
ATOM 17068 C C . HIS F 1 282 ? -9.675 25.720 -40.496 1.00 49.31 268 HIS F C 1
ATOM 17069 O O . HIS F 1 282 ? -9.809 24.494 -40.459 1.00 48.26 268 HIS F O 1
ATOM 17076 N N . PRO F 1 283 ? -8.507 26.329 -40.249 1.00 45.06 269 PRO F N 1
ATOM 17077 C CA . PRO F 1 283 ? -7.472 25.607 -39.515 1.00 44.37 269 PRO F CA 1
ATOM 17078 C C . PRO F 1 283 ? -7.908 25.389 -38.039 1.00 46.48 269 PRO F C 1
ATOM 17079 O O . PRO F 1 283 ? -8.396 26.306 -37.380 1.00 44.72 269 PRO F O 1
ATOM 17083 N N . VAL F 1 284 ? -7.732 24.161 -37.566 1.00 47.42 270 VAL F N 1
ATOM 17084 C CA . VAL F 1 284 ? -8.113 23.762 -36.245 1.00 47.17 270 VAL F CA 1
ATOM 17085 C C . VAL F 1 284 ? -6.904 23.178 -35.539 1.00 49.05 270 VAL F C 1
ATOM 17086 O O . VAL F 1 284 ? -6.349 22.182 -35.972 1.00 45.87 270 VAL F O 1
ATOM 17090 N N . PHE F 1 285 ? -6.499 23.819 -34.431 1.00 51.80 271 PHE F N 1
ATOM 17091 C CA . PHE F 1 285 ? -5.465 23.303 -33.547 1.00 50.67 271 PHE F CA 1
ATOM 17092 C C . PHE F 1 285 ? -6.117 22.558 -32.398 1.00 49.05 271 PHE F C 1
ATOM 17093 O O . PHE F 1 285 ? -6.792 23.148 -31.574 1.00 52.95 271 PHE F O 1
ATOM 17101 N N . ALA F 1 286 ? -5.921 21.251 -32.351 1.00 49.87 272 ALA F N 1
ATOM 17102 C CA . ALA F 1 286 ? -6.427 20.400 -31.288 1.00 45.21 272 ALA F CA 1
ATOM 17103 C C . ALA F 1 286 ? -5.278 19.724 -30.571 1.00 46.20 272 ALA F C 1
ATOM 17104 O O . ALA F 1 286 ? -4.247 19.417 -31.174 1.00 49.72 272 ALA F O 1
ATOM 17106 N N . THR F 1 287 ? -5.471 19.495 -29.275 1.00 45.64 273 THR F N 1
ATOM 17107 C CA . THR F 1 287 ? -4.585 18.640 -28.497 1.00 44.24 273 THR F CA 1
ATOM 17108 C C . THR F 1 287 ? -5.224 17.300 -28.262 1.00 39.77 273 THR F C 1
ATOM 17109 O O . THR F 1 287 ? -6.435 17.185 -28.148 1.00 37.41 273 THR F O 1
ATOM 17113 N N . VAL F 1 288 ? -4.389 16.270 -28.173 1.00 40.96 274 VAL F N 1
ATOM 17114 C CA . VAL F 1 288 ? -4.825 14.925 -27.821 1.00 42.77 274 VAL F CA 1
ATOM 17115 C C . VAL F 1 288 ? -3.894 14.379 -26.737 1.00 46.51 274 VAL F C 1
ATOM 17116 O O . VAL F 1 288 ? -2.701 14.659 -26.727 1.00 47.58 274 VAL F O 1
ATOM 17120 N N . HIS F 1 289 ? -4.459 13.622 -25.822 1.00 52.60 275 HIS F N 1
ATOM 17121 C CA . HIS F 1 289 ? -3.707 12.992 -24.746 1.00 57.26 275 HIS F CA 1
ATOM 17122 C C . HIS F 1 289 ? -3.332 11.580 -25.179 1.00 54.72 275 HIS F C 1
ATOM 17123 O O . HIS F 1 289 ? -3.968 10.599 -24.791 1.00 56.90 275 HIS F O 1
ATOM 17130 N N . SER F 1 290 ? -2.285 11.489 -25.966 1.00 52.95 276 SER F N 1
ATOM 17131 C CA . SER F 1 290 ? -1.831 10.210 -26.532 1.00 53.41 276 SER F CA 1
ATOM 17132 C C . SER F 1 290 ? -0.319 10.180 -26.602 1.00 55.23 276 SER F C 1
ATOM 17133 O O . SER F 1 290 ? 0.318 11.223 -26.700 1.00 55.73 276 SER F O 1
ATOM 17136 N N . GLN F 1 291 ? 0.229 8.985 -26.601 1.00 63.66 277 GLN F N 1
ATOM 17137 C CA . GLN F 1 291 ? 1.691 8.814 -26.533 1.00 67.18 277 GLN F CA 1
ATOM 17138 C C . GLN F 1 291 ? 2.376 9.172 -27.865 1.00 65.34 277 GLN F C 1
ATOM 17139 O O . GLN F 1 291 ? 3.435 9.770 -27.881 1.00 64.16 277 GLN F O 1
ATOM 17145 N N . ASN F 1 292 ? 1.726 8.833 -28.981 1.00 62.97 278 ASN F N 1
ATOM 17146 C CA . ASN F 1 292 ? 2.307 9.011 -30.294 1.00 62.66 278 ASN F CA 1
ATOM 17147 C C . ASN F 1 292 ? 1.197 9.172 -31.308 1.00 64.27 278 ASN F C 1
ATOM 17148 O O . ASN F 1 292 ? 0.003 9.065 -30.971 1.00 68.43 278 ASN F O 1
ATOM 17153 N N . CYS F 1 293 ? 1.574 9.419 -32.564 1.00 62.16 279 CYS F N 1
ATOM 17154 C CA . CYS F 1 293 ? 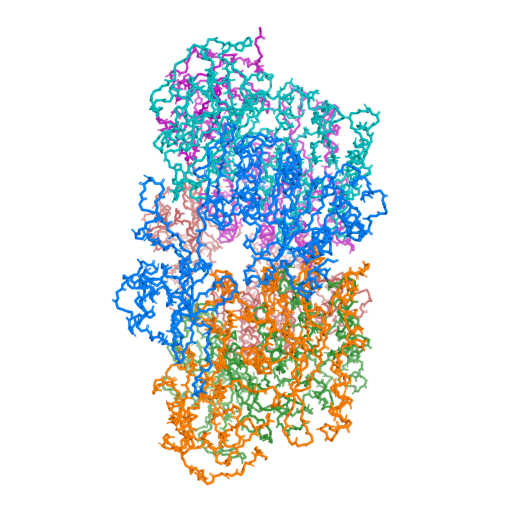0.591 9.656 -33.616 1.00 60.54 279 CYS F CA 1
ATOM 17155 C C . CYS F 1 293 ? -0.320 8.454 -33.846 1.00 59.94 279 CYS F C 1
ATOM 17156 O O . CYS F 1 293 ? -1.543 8.559 -33.774 1.00 66.55 279 CYS F O 1
ATOM 17159 N N . SER F 1 294 ? 0.281 7.290 -34.018 1.00 61.08 280 SER F N 1
ATOM 17160 C CA . SER F 1 294 ? -0.483 6.044 -34.056 1.00 63.31 280 SER F CA 1
ATOM 17161 C C . SER F 1 294 ? -1.460 5.973 -32.880 1.00 60.97 280 SER F C 1
ATOM 17162 O O . SER F 1 294 ? -2.638 5.649 -33.057 1.00 62.57 280 SER F O 1
ATOM 17165 N N . ALA F 1 295 ? -0.989 6.284 -31.685 1.00 62.61 281 ALA F N 1
ATOM 17166 C CA . ALA F 1 295 ? -1.863 6.308 -30.513 1.00 60.62 281 ALA F CA 1
ATOM 17167 C C . ALA F 1 295 ? -2.999 7.333 -30.688 1.00 57.19 281 ALA F C 1
ATOM 17168 O O . ALA F 1 295 ? -4.144 7.067 -30.306 1.00 52.51 281 ALA F O 1
ATOM 17170 N N . VAL F 1 296 ? -2.669 8.492 -31.267 1.00 56.07 282 VAL F N 1
ATOM 17171 C CA . VAL F 1 296 ? -3.662 9.528 -31.484 1.00 56.18 282 VAL F CA 1
ATOM 17172 C C . VAL F 1 296 ? -4.790 9.011 -32.368 1.00 57.70 282 VAL F C 1
ATOM 17173 O O . VAL F 1 296 ? -5.936 8.909 -31.920 1.00 62.23 282 VAL F O 1
ATOM 17177 N N . MET F 1 297 ? -4.448 8.620 -33.581 1.00 59.03 283 MET F N 1
ATOM 17178 C CA . MET F 1 297 ? -5.432 8.041 -34.498 1.00 55.72 283 MET F CA 1
ATOM 17179 C C . MET F 1 297 ? -6.232 6.920 -33.788 1.00 56.49 283 MET F C 1
ATOM 17180 O O . MET F 1 297 ? -7.470 6.947 -33.786 1.00 56.41 283 MET F O 1
ATOM 17185 N N . ARG F 1 298 ? -5.526 6.011 -33.142 1.00 58.41 284 ARG F N 1
ATOM 17186 C CA . ARG F 1 298 ? -6.185 4.868 -32.531 1.00 59.79 284 ARG F CA 1
ATOM 17187 C C . ARG F 1 298 ? -7.260 5.318 -31.528 1.00 61.02 284 ARG F C 1
ATOM 17188 O O . ARG F 1 298 ? -8.375 4.815 -31.531 1.00 65.48 284 ARG F O 1
ATOM 17196 N N . ARG F 1 299 ? -6.907 6.266 -30.652 1.00 57.74 285 ARG F N 1
ATOM 17197 C CA . ARG F 1 299 ? -7.844 6.742 -29.672 1.00 59.80 285 ARG F CA 1
ATOM 17198 C C . ARG F 1 299 ? -9.010 7.471 -30.329 1.00 58.87 285 ARG F C 1
ATOM 17199 O O . ARG F 1 299 ? -10.208 7.109 -30.145 1.00 66.17 285 ARG F O 1
ATOM 17207 N N . LEU F 1 300 ? -8.701 8.456 -31.192 1.00 53.28 286 LEU F N 1
ATOM 17208 C CA . LEU F 1 300 ? -9.759 9.230 -31.817 1.00 49.70 286 LEU F CA 1
ATOM 17209 C C . LEU F 1 300 ? -10.784 8.340 -32.548 1.00 51.76 286 LEU F C 1
ATOM 17210 O O . LEU F 1 300 ? -11.983 8.571 -32.452 1.00 49.65 286 LEU F O 1
ATOM 17215 N N . ILE F 1 301 ? -10.292 7.271 -33.202 1.00 49.23 287 ILE F N 1
ATOM 17216 C CA . ILE F 1 301 ? -11.200 6.321 -33.787 1.00 49.20 287 ILE F CA 1
ATOM 17217 C C . ILE F 1 301 ? -11.942 5.581 -32.724 1.00 49.99 287 ILE F C 1
ATOM 17218 O O . ILE F 1 301 ? -13.186 5.372 -32.830 1.00 50.53 287 ILE F O 1
ATOM 17223 N N . SER F 1 302 ? -11.259 5.113 -31.686 1.00 49.96 288 SER F N 1
ATOM 17224 C CA . SER F 1 302 ? -11.921 4.389 -30.583 1.00 52.14 288 SER F CA 1
ATOM 17225 C C . SER F 1 302 ? -13.113 5.166 -30.015 1.00 51.53 288 SER F C 1
ATOM 17226 O O . SER F 1 302 ? -14.099 4.596 -29.626 1.00 53.61 288 SER F O 1
ATOM 17229 N N . ARG F 1 303 ? -13.053 6.506 -30.120 1.00 51.62 289 ARG F N 1
ATOM 17230 C CA . ARG F 1 303 ? -14.109 7.318 -29.530 1.00 52.59 289 ARG F CA 1
ATOM 17231 C C . ARG F 1 303 ? -15.505 7.062 -30.131 1.00 51.26 289 ARG F C 1
ATOM 17232 O O . ARG F 1 303 ? -16.495 7.271 -29.487 1.00 53.38 289 ARG F O 1
ATOM 17240 N N . PHE F 1 304 ? -15.540 6.504 -31.332 1.00 50.73 290 PHE F N 1
ATOM 17241 C CA . PHE F 1 304 ? -16.758 6.380 -32.107 1.00 50.24 290 PHE F CA 1
ATOM 17242 C C . PHE F 1 304 ? -17.289 4.974 -32.048 1.00 55.99 290 PHE F C 1
ATOM 17243 O O . PHE F 1 304 ? -16.540 4.011 -31.983 1.00 57.43 290 PHE F O 1
ATOM 17251 N N . ASP F 1 305 ? -18.626 4.843 -32.028 1.00 62.81 291 ASP F N 1
ATOM 17252 C CA . ASP F 1 305 ? -19.252 3.551 -32.118 1.00 70.24 291 ASP F CA 1
ATOM 17253 C C . ASP F 1 305 ? -18.946 2.924 -33.507 1.00 72.51 291 ASP F C 1
ATOM 17254 O O . ASP F 1 305 ? -18.723 3.599 -34.491 1.00 73.76 291 ASP F O 1
ATOM 17259 N N . GLU F 1 306 ? -18.975 1.582 -33.513 1.00 76.68 292 GLU F N 1
ATOM 17260 C CA . GLU F 1 306 ? -18.568 0.851 -34.684 1.00 76.08 292 GLU F CA 1
ATOM 17261 C C . GLU F 1 306 ? -19.547 1.051 -35.791 1.00 75.83 292 GLU F C 1
ATOM 17262 O O . GLU F 1 306 ? -19.154 1.034 -36.997 1.00 79.38 292 GLU F O 1
ATOM 17268 N N . SER F 1 307 ? -20.854 1.133 -35.479 1.00 74.25 293 SER F N 1
ATOM 17269 C CA . SER F 1 307 ? -21.849 1.439 -36.533 1.00 72.44 293 SER F CA 1
ATOM 17270 C C . SER F 1 307 ? -21.419 2.665 -37.391 1.00 67.80 293 SER F C 1
ATOM 17271 O O . SER F 1 307 ? -21.541 2.649 -38.565 1.00 71.30 293 SER F O 1
ATOM 17274 N N . VAL F 1 308 ? -20.946 3.707 -36.714 1.00 66.06 294 VAL F N 1
ATOM 17275 C CA . VAL F 1 308 ? -20.677 4.967 -37.384 1.00 61.04 294 VAL F CA 1
ATOM 17276 C C . VAL F 1 308 ? -19.176 5.180 -37.690 1.00 56.91 294 VAL F C 1
ATOM 17277 O O . VAL F 1 308 ? -18.770 6.244 -38.110 1.00 51.62 294 VAL F O 1
ATOM 17281 N N . ARG F 1 309 ? -18.365 4.179 -37.443 1.00 58.23 295 ARG F N 1
ATOM 17282 C CA . ARG F 1 309 ? -16.932 4.397 -37.238 1.00 54.10 295 ARG F CA 1
ATOM 17283 C C . ARG F 1 309 ? -16.147 4.519 -38.558 1.00 52.59 295 ARG F C 1
ATOM 17284 O O . ARG F 1 309 ? -15.063 5.086 -38.575 1.00 49.33 295 ARG F O 1
ATOM 17292 N N . GLY F 1 310 ? -16.691 3.979 -39.650 1.00 50.16 296 GLY F N 1
ATOM 17293 C CA . GLY F 1 310 ? -16.123 4.183 -40.953 1.00 50.32 296 GLY F CA 1
ATOM 17294 C C . GLY F 1 310 ? -16.114 5.603 -41.447 1.00 51.13 296 GLY F C 1
ATOM 17295 O O . GLY F 1 310 ? -15.073 6.212 -41.728 1.00 53.59 296 GLY F O 1
ATOM 17296 N N . ALA F 1 311 ? -17.312 6.185 -41.494 1.00 52.04 297 ALA F N 1
ATOM 17297 C CA . ALA F 1 311 ? -17.457 7.648 -41.672 1.00 48.75 297 ALA F CA 1
ATOM 17298 C C . ALA F 1 311 ? -16.487 8.423 -40.788 1.00 46.07 297 ALA F C 1
ATOM 17299 O O . ALA F 1 311 ? -15.868 9.373 -41.230 1.00 46.89 297 ALA F O 1
ATOM 17301 N N . ALA F 1 312 ? -16.347 8.038 -39.574 1.00 46.10 298 ALA F N 1
ATOM 17302 C CA . ALA F 1 312 ? -15.458 8.752 -38.637 1.00 48.99 298 ALA F CA 1
ATOM 17303 C C . ALA F 1 312 ? -14.027 8.613 -39.054 1.00 47.39 298 ALA F C 1
ATOM 17304 O O . ALA F 1 312 ? -13.256 9.584 -38.942 1.00 47.93 298 ALA F O 1
ATOM 17306 N N . ILE F 1 313 ? -13.619 7.428 -39.488 1.00 48.88 299 ILE F N 1
ATOM 17307 C CA . ILE F 1 313 ? -12.238 7.221 -39.934 1.00 48.93 299 ILE F CA 1
ATOM 17308 C C . ILE F 1 313 ? -11.960 8.093 -41.188 1.00 49.13 299 ILE F C 1
ATOM 17309 O O . ILE F 1 313 ? -10.920 8.758 -41.274 1.00 49.09 299 ILE F O 1
ATOM 17314 N N . TYR F 1 314 ? -12.906 8.097 -42.143 1.00 49.27 300 TYR F N 1
ATOM 17315 C CA . TYR F 1 314 ? -12.746 8.928 -43.308 1.00 50.21 300 TYR F CA 1
ATOM 17316 C C . TYR F 1 314 ? -12.647 10.402 -42.961 1.00 47.01 300 TYR F C 1
ATOM 17317 O O . TYR F 1 314 ? -11.787 11.125 -43.456 1.00 46.73 300 TYR F O 1
ATOM 17326 N N . ASP F 1 315 ? -13.542 10.876 -42.148 1.00 48.28 301 ASP F N 1
ATOM 17327 C CA . ASP F 1 315 ? -13.489 12.284 -41.676 1.00 50.84 301 ASP F CA 1
ATOM 17328 C C . ASP F 1 315 ? -12.145 12.574 -41.036 1.00 45.55 301 ASP F C 1
ATOM 17329 O O . ASP F 1 315 ? -11.525 13.601 -41.309 1.00 41.54 301 ASP F O 1
ATOM 17334 N N . LEU F 1 316 ? -11.683 11.689 -40.149 1.00 46.36 302 LEU F N 1
ATOM 17335 C CA . LEU F 1 316 ? -10.452 11.937 -39.428 1.00 48.10 302 LEU F CA 1
ATOM 17336 C C . LEU F 1 316 ? -9.239 12.004 -40.356 1.00 49.92 302 LEU F C 1
ATOM 17337 O O . LEU F 1 316 ? -8.412 12.899 -40.262 1.00 50.90 302 LEU F O 1
ATOM 17342 N N . VAL F 1 317 ? -9.143 11.052 -41.273 1.00 53.87 303 VAL F N 1
ATOM 17343 C CA . VAL F 1 317 ? -8.039 11.048 -42.241 1.00 53.68 303 VAL F CA 1
ATOM 17344 C C . VAL F 1 317 ? -8.114 12.266 -43.183 1.00 50.89 303 VAL F C 1
ATOM 17345 O O . VAL F 1 317 ? -7.095 12.862 -43.501 1.00 49.55 303 VAL F O 1
ATOM 17349 N N . GLU F 1 318 ? -9.310 12.647 -43.568 1.00 51.14 304 GLU F N 1
ATOM 17350 C CA . GLU F 1 318 ? -9.483 13.677 -44.580 1.00 54.58 304 GLU F CA 1
ATOM 17351 C C . GLU F 1 318 ? -9.379 15.081 -44.027 1.00 52.49 304 GLU F C 1
ATOM 17352 O O . GLU F 1 318 ? -9.089 16.007 -44.776 1.00 54.69 304 GLU F O 1
ATOM 17358 N N . THR F 1 319 ? -9.624 15.270 -42.735 1.00 52.04 305 THR F N 1
ATOM 17359 C CA . THR F 1 319 ? -9.484 16.571 -42.102 1.00 49.19 305 THR F CA 1
ATOM 17360 C C . THR F 1 319 ? -8.131 16.765 -41.430 1.00 47.94 305 THR F C 1
ATOM 17361 O O . THR F 1 319 ? -7.700 17.909 -41.253 1.00 48.84 305 THR F O 1
ATOM 17365 N N . THR F 1 320 ? -7.454 15.688 -41.056 1.00 46.79 306 THR F N 1
ATOM 17366 C CA . THR F 1 320 ? -6.130 15.796 -40.470 1.00 46.42 306 THR F CA 1
ATOM 17367 C C . THR F 1 320 ? -5.122 16.305 -41.479 1.00 51.44 306 THR F C 1
ATOM 17368 O O . THR F 1 320 ? -5.082 15.829 -42.611 1.00 55.07 306 THR F O 1
ATOM 17372 N N . ARG F 1 321 ? -4.324 17.301 -41.075 1.00 55.95 307 ARG F N 1
ATOM 17373 C CA . ARG F 1 321 ? -3.201 17.761 -41.880 1.00 55.10 307 ARG F CA 1
ATOM 17374 C C . ARG F 1 321 ? -1.853 17.473 -41.248 1.00 53.76 307 ARG F C 1
ATOM 17375 O O . ARG F 1 321 ? -0.834 17.458 -41.963 1.00 57.71 307 ARG F O 1
ATOM 17383 N N . PHE F 1 322 ? -1.788 17.248 -39.941 1.00 52.84 308 PHE F N 1
ATOM 17384 C CA . PHE F 1 322 ? -0.532 17.190 -39.225 1.00 52.80 308 PHE F CA 1
ATOM 17385 C C . PHE F 1 322 ? -0.752 16.705 -37.800 1.00 48.25 308 PHE F C 1
ATOM 17386 O O . PHE F 1 322 ? -1.585 17.254 -37.088 1.00 50.06 308 PHE F O 1
ATOM 17394 N N . ILE F 1 323 ? 0.064 15.746 -37.366 1.00 48.63 309 ILE F N 1
ATOM 17395 C CA . ILE F 1 323 ? -0.080 15.136 -36.054 1.00 48.39 309 ILE F CA 1
ATOM 17396 C C . ILE F 1 323 ? 1.283 15.190 -35.375 1.00 50.44 309 ILE F C 1
ATOM 17397 O O . ILE F 1 323 ? 2.263 14.624 -35.875 1.00 48.07 309 ILE F O 1
ATOM 17402 N N . MET F 1 324 ? 1.337 15.877 -34.230 1.00 54.64 310 MET F N 1
ATOM 17403 C CA . MET F 1 324 ? 2.544 15.936 -33.402 1.00 56.16 310 MET F CA 1
ATOM 17404 C C . MET F 1 324 ? 2.258 15.325 -32.060 1.00 58.34 310 MET F C 1
ATOM 17405 O O . MET F 1 324 ? 1.337 15.756 -31.345 1.00 70.20 310 MET F O 1
ATOM 17410 N N . ALA F 1 325 ? 2.990 14.285 -31.713 1.00 59.62 311 ALA F N 1
ATOM 17411 C CA . ALA F 1 325 ? 3.172 13.856 -30.318 1.00 59.43 311 ALA F CA 1
ATOM 17412 C C . ALA F 1 325 ? 4.494 14.398 -29.797 1.00 57.04 311 ALA F C 1
ATOM 17413 O O . ALA F 1 325 ? 5.501 14.381 -30.481 1.00 57.04 311 ALA F O 1
ATOM 17415 N N . GLN F 1 326 ? 4.467 14.887 -28.559 1.00 60.12 312 GLN F N 1
ATOM 17416 C CA . GLN F 1 326 ? 5.613 15.552 -27.944 1.00 59.41 312 GLN F CA 1
ATOM 17417 C C . GLN F 1 326 ? 5.687 15.147 -26.482 1.00 58.26 312 GLN F C 1
ATOM 17418 O O . GLN F 1 326 ? 4.660 15.122 -25.784 1.00 50.48 312 GLN F O 1
ATOM 17424 N N . THR F 1 327 ? 6.893 14.837 -26.021 1.00 58.52 313 THR F N 1
ATOM 17425 C CA . THR F 1 327 ? 7.131 14.501 -24.625 1.00 58.85 313 THR F CA 1
ATOM 17426 C C . THR F 1 327 ? 8.360 15.256 -24.142 1.00 59.21 313 THR F C 1
ATOM 17427 O O . THR F 1 327 ? 9.256 15.571 -24.901 1.00 57.79 313 THR F O 1
ATOM 17431 N N . LEU F 1 328 ? 8.383 15.531 -22.842 1.00 61.28 314 LEU F N 1
ATOM 17432 C CA . LEU F 1 328 ? 9.465 16.243 -22.185 1.00 62.12 314 LEU F CA 1
ATOM 17433 C C . LEU F 1 328 ? 10.387 15.255 -21.515 1.00 62.52 314 LEU F C 1
ATOM 17434 O O . LEU F 1 328 ? 9.942 14.420 -20.716 1.00 65.17 314 LEU F O 1
ATOM 17439 N N . VAL F 1 329 ? 11.677 15.304 -21.858 1.00 63.39 315 VAL F N 1
ATOM 17440 C CA . VAL F 1 329 ? 12.673 14.381 -21.353 1.00 65.67 315 VAL F CA 1
ATOM 17441 C C . VAL F 1 329 ? 13.805 15.180 -20.727 1.00 69.97 315 VAL F C 1
ATOM 17442 O O . VAL F 1 329 ? 14.028 16.354 -21.031 1.00 73.38 315 VAL F O 1
ATOM 17446 N N . ARG F 1 330 ? 14.527 14.534 -19.821 1.00 74.65 316 ARG F N 1
ATOM 17447 C CA . ARG F 1 330 ? 15.656 15.143 -19.147 1.00 78.31 316 ARG F CA 1
ATOM 17448 C C . ARG F 1 330 ? 16.841 15.252 -20.105 1.00 80.42 316 ARG F C 1
ATOM 17449 O O . ARG F 1 330 ? 17.220 14.262 -20.733 1.00 81.11 316 ARG F O 1
ATOM 17457 N N . LYS F 1 331 ? 17.419 16.444 -20.201 1.00 81.19 317 LYS F N 1
ATOM 17458 C CA . LYS F 1 331 ? 18.714 16.603 -20.832 1.00 86.87 317 LYS F CA 1
ATOM 17459 C C . LYS F 1 331 ? 19.827 16.059 -19.947 1.00 88.05 317 LYS F C 1
ATOM 17460 O O . LYS F 1 331 ? 19.635 15.754 -18.768 1.00 89.29 317 LYS F O 1
ATOM 17466 N N . THR F 1 332 ? 21.010 15.965 -20.522 1.00 89.87 318 THR F N 1
ATOM 17467 C CA . THR F 1 332 ? 22.211 15.636 -19.746 1.00 94.04 318 THR F CA 1
ATOM 17468 C C . THR F 1 332 ? 22.331 16.578 -18.545 1.00 97.11 318 THR F C 1
ATOM 17469 O O . THR F 1 332 ? 22.603 16.128 -17.417 1.00 96.79 318 THR F O 1
ATOM 17473 N N . ASP F 1 333 ? 22.141 17.881 -18.779 1.00 102.17 319 ASP F N 1
ATOM 17474 C CA . ASP F 1 333 ? 22.366 18.849 -17.709 1.00 101.98 319 ASP F CA 1
ATOM 17475 C C . ASP F 1 333 ? 21.308 18.709 -16.624 1.00 98.32 319 ASP F C 1
ATOM 17476 O O . ASP F 1 333 ? 21.617 18.947 -15.433 1.00 106.75 319 ASP F O 1
ATOM 17481 N N . GLY F 1 334 ? 20.074 18.404 -16.994 1.00 89.84 320 GLY F N 1
ATOM 17482 C CA . GLY F 1 334 ? 19.017 18.186 -16.041 1.00 84.78 320 GLY F CA 1
ATOM 17483 C C . GLY F 1 334 ? 17.763 18.978 -16.327 1.00 82.89 320 GLY F C 1
ATOM 17484 O O . GLY F 1 334 ? 16.687 18.633 -15.789 1.00 76.95 320 GLY F O 1
ATOM 17485 N N . ASN F 1 335 ? 17.824 19.967 -17.206 1.00 83.68 321 ASN F N 1
ATOM 17486 C CA . ASN F 1 335 ? 16.646 20.611 -17.724 1.00 83.24 321 ASN F CA 1
ATOM 17487 C C . ASN F 1 335 ? 15.884 19.699 -18.683 1.00 80.53 321 ASN F C 1
ATOM 17488 O O . ASN F 1 335 ? 16.377 18.660 -19.116 1.00 84.20 321 ASN F O 1
ATOM 17493 N N . LEU F 1 336 ? 14.661 20.125 -19.005 1.00 75.41 322 LEU F N 1
ATOM 17494 C CA . LEU F 1 336 ? 13.791 19.368 -19.895 1.00 74.53 322 LEU F CA 1
ATOM 17495 C C . LEU F 1 336 ? 13.925 19.882 -21.330 1.00 73.13 322 LEU F C 1
ATOM 17496 O O . LEU F 1 336 ? 14.086 21.071 -21.557 1.00 76.93 322 LEU F O 1
ATOM 17501 N N . VAL F 1 337 ? 13.881 18.960 -22.280 1.00 72.24 323 VAL F N 1
ATOM 17502 C CA . VAL F 1 337 ? 13.717 19.296 -23.690 1.00 71.48 323 VAL F CA 1
ATOM 17503 C C . VAL F 1 337 ? 12.499 18.528 -24.228 1.00 69.82 323 VAL F C 1
ATOM 17504 O O . VAL F 1 337 ? 12.186 17.424 -23.784 1.00 75.37 323 VAL F O 1
ATOM 17508 N N . ALA F 1 338 ? 11.821 19.145 -25.195 1.00 64.73 324 ALA F N 1
ATOM 17509 C CA . ALA F 1 338 ? 10.717 18.510 -25.882 1.00 61.11 324 ALA F CA 1
ATOM 17510 C C . ALA F 1 338 ? 11.235 17.696 -27.053 1.00 61.42 324 ALA F C 1
ATOM 17511 O O . ALA F 1 338 ? 11.731 18.258 -28.022 1.00 62.51 324 ALA F O 1
ATOM 17513 N N . ALA F 1 339 ? 11.141 16.380 -26.953 1.00 62.06 325 ALA F N 1
ATOM 17514 C CA . ALA F 1 339 ? 11.241 15.498 -28.114 1.00 60.93 325 ALA F CA 1
ATOM 17515 C C . ALA F 1 339 ? 9.882 15.380 -28.782 1.00 58.36 325 ALA F C 1
ATOM 17516 O O . ALA F 1 339 ? 8.861 15.199 -28.123 1.00 58.43 325 ALA F O 1
ATOM 17518 N N . ARG F 1 340 ? 9.869 15.478 -30.107 1.00 61.81 326 ARG F N 1
ATOM 17519 C CA . ARG F 1 340 ? 8.658 15.466 -30.900 1.00 60.71 326 ARG F CA 1
ATOM 17520 C C . ARG F 1 340 ? 8.780 14.439 -32.011 1.00 63.36 326 ARG F C 1
ATOM 17521 O O . ARG F 1 340 ? 9.806 14.375 -32.693 1.00 69.43 326 ARG F O 1
ATOM 17529 N N . GLU F 1 341 ? 7.738 13.631 -32.182 1.00 61.69 327 GLU F N 1
ATOM 17530 C CA . GLU F 1 341 ? 7.475 12.896 -33.390 1.00 62.53 327 GLU F CA 1
ATOM 17531 C C . GLU F 1 341 ? 6.245 13.426 -34.072 1.00 60.69 327 GLU F C 1
ATOM 17532 O O . GLU F 1 341 ? 5.229 13.622 -33.426 1.00 64.44 327 GLU F O 1
ATOM 17538 N N . TYR F 1 342 ? 6.301 13.606 -35.388 1.00 61.55 328 TYR F N 1
ATOM 17539 C CA . TYR F 1 342 ? 5.227 14.234 -36.143 1.00 59.06 328 TYR F CA 1
ATOM 17540 C C . TYR F 1 342 ? 5.103 13.534 -37.499 1.00 58.04 328 TYR F C 1
ATOM 17541 O O . TYR F 1 342 ? 6.078 13.029 -38.048 1.00 58.94 328 TYR F O 1
ATOM 17550 N N . LEU F 1 343 ? 3.873 13.494 -38.012 1.00 54.91 329 LEU F N 1
ATOM 17551 C CA . LEU F 1 343 ? 3.614 13.174 -39.397 1.00 53.80 329 LEU F CA 1
ATOM 17552 C C . LEU F 1 343 ? 2.841 14.316 -40.038 1.00 52.10 329 LEU F C 1
ATOM 17553 O O . LEU F 1 343 ? 1.877 14.847 -39.453 1.00 54.96 329 LEU F O 1
ATOM 17558 N N . ASN F 1 344 ? 3.290 14.720 -41.239 1.00 50.38 330 ASN F N 1
ATOM 17559 C CA . ASN F 1 344 ? 2.547 15.660 -42.054 1.00 51.46 330 ASN F CA 1
ATOM 17560 C C . ASN F 1 344 ? 1.601 14.888 -42.974 1.00 53.51 330 ASN F C 1
ATOM 17561 O O . ASN F 1 344 ? 2.057 14.124 -43.818 1.00 58.86 330 ASN F O 1
ATOM 17566 N N . PHE F 1 345 ? 0.300 15.138 -42.823 1.00 52.05 331 PHE F N 1
ATOM 17567 C CA . PHE F 1 345 ? -0.721 14.430 -43.590 1.00 52.03 331 PHE F CA 1
ATOM 17568 C C . PHE F 1 345 ? -0.893 15.118 -44.936 1.00 53.90 331 PHE F C 1
ATOM 17569 O O . PHE F 1 345 ? -1.767 15.953 -45.134 1.00 50.59 331 PHE F O 1
ATOM 17577 N N . THR F 1 346 ? -0.003 14.747 -45.863 1.00 57.86 332 THR F N 1
ATOM 17578 C CA . THR F 1 346 ? -0.090 15.244 -47.220 1.00 60.20 332 THR F CA 1
ATOM 17579 C C . THR F 1 346 ? -1.230 14.568 -47.965 1.00 62.82 332 THR F C 1
ATOM 17580 O O . THR F 1 346 ? -1.793 13.557 -47.522 1.00 62.55 332 THR F O 1
ATOM 17584 N N . THR F 1 347 ? -1.583 15.134 -49.120 1.00 65.78 333 THR F N 1
ATOM 17585 C CA . THR F 1 347 ? -2.565 14.503 -49.996 1.00 66.62 333 THR F CA 1
ATOM 17586 C C . THR F 1 347 ? -2.171 13.062 -50.324 1.00 66.08 333 THR F C 1
ATOM 17587 O O . THR F 1 347 ? -3.046 12.182 -50.377 1.00 68.17 333 THR F O 1
ATOM 17591 N N . ASP F 1 348 ? -0.897 12.797 -50.508 1.00 67.28 334 ASP F N 1
ATOM 17592 C CA . ASP F 1 348 ? -0.451 11.447 -50.811 1.00 73.30 334 ASP F CA 1
ATOM 17593 C C . ASP F 1 348 ? -0.595 10.560 -49.601 1.00 68.85 334 ASP F C 1
ATOM 17594 O O . ASP F 1 348 ? -1.111 9.422 -49.669 1.00 67.60 334 ASP F O 1
ATOM 17599 N N . ILE F 1 349 ? -0.088 11.013 -48.447 1.00 64.44 335 ILE F N 1
ATOM 17600 C CA . ILE F 1 349 ? -0.303 10.292 -47.182 1.00 59.60 335 ILE F CA 1
ATOM 17601 C C . ILE F 1 349 ? -1.788 9.960 -46.976 1.00 54.90 335 ILE F C 1
ATOM 17602 O O . ILE F 1 349 ? -2.173 8.820 -46.805 1.00 50.33 335 ILE F O 1
ATOM 17607 N N . ARG F 1 350 ? -2.615 10.986 -47.073 1.00 55.74 336 ARG F N 1
ATOM 17608 C CA . ARG F 1 350 ? -4.042 10.794 -46.783 1.00 59.57 336 ARG F CA 1
ATOM 17609 C C . ARG F 1 350 ? -4.678 9.842 -47.746 1.00 60.66 336 ARG F C 1
ATOM 17610 O O . ARG F 1 350 ? -5.452 8.964 -47.351 1.00 59.16 336 ARG F O 1
ATOM 17618 N N . GLU F 1 351 ? -4.361 9.974 -49.026 1.00 66.51 337 GLU F N 1
ATOM 17619 C CA . GLU F 1 351 ? -4.911 9.054 -50.044 1.00 67.74 337 GLU F CA 1
ATOM 17620 C C . GLU F 1 351 ? -4.465 7.642 -49.763 1.00 63.30 337 GLU F C 1
ATOM 17621 O O . GLU F 1 351 ? -5.244 6.689 -49.927 1.00 64.22 337 GLU F O 1
ATOM 17627 N N . GLN F 1 352 ? -3.212 7.452 -49.366 1.00 60.88 338 GLN F N 1
ATOM 17628 C CA . GLN F 1 352 ? -2.762 6.123 -48.927 1.00 64.59 338 GLN F CA 1
ATOM 17629 C C . GLN F 1 352 ? -3.582 5.589 -47.761 1.00 64.81 338 GLN F C 1
ATOM 17630 O O . GLN F 1 352 ? -3.993 4.442 -47.757 1.00 68.30 338 GLN F O 1
ATOM 17636 N N . LEU F 1 353 ? -3.867 6.456 -46.790 1.00 66.41 339 LEU F N 1
ATOM 17637 C CA . LEU F 1 353 ? -4.679 6.047 -45.647 1.00 62.92 339 LEU F CA 1
ATOM 17638 C C . LEU F 1 353 ? -6.118 5.696 -46.059 1.00 65.48 339 LEU F C 1
ATOM 17639 O O . LEU F 1 353 ? -6.744 4.866 -45.426 1.00 65.51 339 LEU F O 1
ATOM 17644 N N . LEU F 1 354 ? -6.605 6.321 -47.114 1.00 71.77 340 LEU F N 1
ATOM 17645 C CA . LEU F 1 354 ? -8.010 6.171 -47.491 1.00 75.26 340 LEU F CA 1
ATOM 17646 C C . LEU F 1 354 ? -8.289 4.871 -48.187 1.00 77.82 340 LEU F C 1
ATOM 17647 O O . LEU F 1 354 ? -9.394 4.330 -48.037 1.00 83.81 340 LEU F O 1
ATOM 17652 N N . SER F 1 355 ? -7.363 4.374 -48.983 1.00 80.87 341 SER F N 1
ATOM 17653 C CA . SER F 1 355 ? -7.557 3.149 -49.769 1.00 88.61 341 SER F CA 1
ATOM 17654 C C . SER F 1 355 ? -6.675 2.048 -49.181 1.00 88.04 341 SER F C 1
ATOM 17655 O O . SER F 1 355 ? -5.671 1.609 -49.769 1.00 84.54 341 SER F O 1
ATOM 17658 N N . LEU F 1 356 ? -7.046 1.597 -47.999 1.00 87.92 342 LEU F N 1
ATOM 17659 C CA . LEU F 1 356 ? -6.529 0.342 -47.437 1.00 90.78 342 LEU F CA 1
ATOM 17660 C C . LEU F 1 356 ? -7.543 -0.765 -47.668 1.00 95.62 342 LEU F C 1
ATOM 17661 O O . LEU F 1 356 ? -8.767 -0.514 -47.735 1.00 94.12 342 LEU F O 1
ATOM 17666 N N . SER F 1 357 ? -7.042 -1.992 -47.762 1.00 105.41 343 SER F N 1
ATOM 17667 C CA . SER F 1 357 ? -7.913 -3.157 -47.905 1.00 112.93 343 SER F CA 1
ATOM 17668 C C . SER F 1 357 ? -8.982 -3.204 -46.791 1.00 113.64 343 SER F C 1
ATOM 17669 O O . SER F 1 357 ? -10.118 -3.604 -47.072 1.00 123.63 343 SER F O 1
ATOM 17672 N N . ASP F 1 358 ? -8.627 -2.773 -45.594 1.00 101.48 344 ASP F N 1
ATOM 17673 C CA . ASP F 1 358 ? -9.587 -2.652 -44.517 1.00 102.57 344 ASP F CA 1
ATOM 17674 C C . ASP F 1 358 ? -9.160 -1.548 -43.567 1.00 98.04 344 ASP F C 1
ATOM 17675 O O . ASP F 1 358 ? -8.033 -1.483 -43.186 1.00 97.83 344 ASP F O 1
ATOM 17680 N N . MET F 1 359 ? -10.092 -0.687 -43.196 1.00 89.54 345 MET F N 1
ATOM 17681 C CA . MET F 1 359 ? -9.771 0.584 -42.557 1.00 91.56 345 MET F CA 1
ATOM 17682 C C . MET F 1 359 ? -9.422 0.464 -41.079 1.00 92.57 345 MET F C 1
ATOM 17683 O O . MET F 1 359 ? -8.741 1.343 -40.557 1.00 84.45 345 MET F O 1
ATOM 17688 N N . GLY F 1 360 ? -9.812 -0.645 -40.447 1.00 95.86 346 GLY F N 1
ATOM 17689 C CA . GLY F 1 360 ? -9.416 -0.911 -39.080 1.00 94.87 346 GLY F CA 1
ATOM 17690 C C . GLY F 1 360 ? -7.916 -0.722 -38.805 1.00 95.06 346 GLY F C 1
ATOM 17691 O O . GLY F 1 360 ? -7.517 -0.238 -37.728 1.00 97.27 346 GLY F O 1
ATOM 17692 N N . LYS F 1 361 ? -7.107 -0.962 -39.840 1.00 94.19 347 LYS F N 1
ATOM 17693 C CA . LYS F 1 361 ? -5.662 -0.929 -39.693 1.00 93.55 347 LYS F CA 1
ATOM 17694 C C . LYS F 1 361 ? -5.059 0.470 -39.826 1.00 86.24 347 LYS F C 1
ATOM 17695 O O . LYS F 1 361 ? -3.849 0.627 -39.657 1.00 82.05 347 LYS F O 1
ATOM 17701 N N . VAL F 1 362 ? -5.877 1.474 -40.083 1.00 83.08 348 VAL F N 1
ATOM 17702 C CA . VAL F 1 362 ? -5.385 2.841 -40.261 1.00 79.21 348 VAL F CA 1
ATOM 17703 C C . VAL F 1 362 ? -4.321 3.211 -39.224 1.00 73.73 348 VAL F C 1
ATOM 17704 O O . VAL F 1 362 ? -3.185 3.500 -39.572 1.00 71.00 348 VAL F O 1
ATOM 17708 N N . ALA F 1 363 ? -4.663 3.053 -37.956 1.00 71.85 349 ALA F N 1
ATOM 17709 C CA . ALA F 1 363 ? -3.698 3.274 -36.874 1.00 67.72 349 ALA F CA 1
ATOM 17710 C C . ALA F 1 363 ? -2.314 2.675 -37.214 1.00 62.16 349 ALA F C 1
ATOM 17711 O O . ALA F 1 363 ? -1.358 3.405 -37.405 1.00 57.36 349 ALA F O 1
ATOM 17713 N N . SER F 1 364 ? -2.270 1.369 -37.337 1.00 62.90 350 SER F N 1
ATOM 17714 C CA . SER F 1 364 ? -1.028 0.698 -37.726 1.00 65.46 350 SER F CA 1
ATOM 17715 C C . SER F 1 364 ? -0.377 1.397 -38.929 1.00 62.14 350 SER F C 1
ATOM 17716 O O . SER F 1 364 ? 0.765 1.858 -38.859 1.00 61.19 350 SER F O 1
ATOM 17719 N N . GLU F 1 365 ? -1.122 1.507 -40.028 1.00 58.86 351 GLU F N 1
ATOM 17720 C CA . GLU F 1 365 ? -0.641 2.241 -41.183 1.00 60.41 351 GLU F CA 1
ATOM 17721 C C . GLU F 1 365 ? 0.048 3.544 -40.807 1.00 60.11 351 GLU F C 1
ATOM 17722 O O . GLU F 1 365 ? 1.229 3.754 -41.114 1.00 62.93 351 GLU F O 1
ATOM 17728 N N . VAL F 1 366 ? -0.641 4.380 -40.047 1.00 59.27 352 VAL F N 1
ATOM 17729 C CA . VAL F 1 366 ? -0.084 5.661 -39.641 1.00 58.89 352 VAL F CA 1
ATOM 17730 C C . VAL F 1 366 ? 1.303 5.467 -39.039 1.00 59.19 352 VAL F C 1
ATOM 17731 O O . VAL F 1 366 ? 2.282 6.067 -39.487 1.00 58.19 352 VAL F O 1
ATOM 17735 N N . ARG F 1 367 ? 1.399 4.568 -38.062 1.00 61.48 353 ARG F N 1
ATOM 17736 C CA . ARG F 1 367 ? 2.693 4.185 -37.519 1.00 67.61 353 ARG F CA 1
ATOM 17737 C C . ARG F 1 367 ? 3.700 3.955 -38.643 1.00 71.38 353 ARG F C 1
ATOM 17738 O O . ARG F 1 367 ? 4.673 4.724 -38.770 1.00 74.73 353 ARG F O 1
ATOM 17746 N N . ARG F 1 368 ? 3.461 2.930 -39.459 1.00 72.38 354 ARG F N 1
ATOM 17747 C CA . ARG F 1 368 ? 4.274 2.719 -40.642 1.00 73.05 354 ARG F CA 1
ATOM 17748 C C . ARG F 1 368 ? 4.627 4.031 -41.325 1.00 69.02 354 ARG F C 1
ATOM 17749 O O . ARG F 1 368 ? 5.805 4.376 -41.469 1.00 71.70 354 ARG F O 1
ATOM 17757 N N . LEU F 1 369 ? 3.607 4.787 -41.746 1.00 64.22 355 LEU F N 1
ATOM 17758 C CA . LEU F 1 369 ? 3.853 6.018 -42.482 1.00 65.13 355 LEU F CA 1
ATOM 17759 C C . LEU F 1 369 ? 4.764 7.000 -41.721 1.00 65.89 355 LEU F C 1
ATOM 17760 O O . LEU F 1 369 ? 5.693 7.532 -42.302 1.00 66.43 355 LEU F O 1
ATOM 17765 N N . VAL F 1 370 ? 4.554 7.111 -40.419 1.00 67.28 356 VAL F N 1
ATOM 17766 C CA . VAL F 1 370 ? 5.412 7.964 -39.605 1.00 64.18 356 VAL F CA 1
ATOM 17767 C C . VAL F 1 370 ? 6.881 7.536 -39.729 1.00 66.89 356 VAL F C 1
ATOM 17768 O O . VAL F 1 370 ? 7.766 8.370 -39.938 1.00 63.72 356 VAL F O 1
ATOM 17772 N N . ASP F 1 371 ? 7.111 6.226 -39.651 1.00 70.62 357 ASP F N 1
ATOM 17773 C CA . ASP F 1 371 ? 8.467 5.715 -39.825 1.00 78.38 357 ASP F CA 1
ATOM 17774 C C . ASP F 1 371 ? 8.998 5.995 -41.224 1.00 79.02 357 ASP F C 1
ATOM 17775 O O . ASP F 1 371 ? 10.191 6.264 -41.398 1.00 75.52 357 ASP F O 1
ATOM 17780 N N . GLU F 1 372 ? 8.125 5.945 -42.229 1.00 81.67 358 GLU F N 1
ATOM 17781 C CA . GLU F 1 372 ? 8.577 6.066 -43.614 1.00 85.92 358 GLU F CA 1
ATOM 17782 C C . GLU F 1 372 ? 8.797 7.513 -44.016 1.00 81.38 358 GLU F C 1
ATOM 17783 O O . GLU F 1 372 ? 9.822 7.851 -44.596 1.00 80.95 358 GLU F O 1
ATOM 17789 N N . PHE F 1 373 ? 7.824 8.361 -43.731 1.00 76.79 359 PHE F N 1
ATOM 17790 C CA . PHE F 1 373 ? 7.801 9.748 -44.225 1.00 74.19 359 PHE F CA 1
ATOM 17791 C C . PHE F 1 373 ? 7.783 10.791 -43.149 1.00 69.57 359 PHE F C 1
ATOM 17792 O O . PHE F 1 373 ? 8.125 11.929 -43.431 1.00 67.67 359 PHE F O 1
ATOM 17800 N N . GLY F 1 374 ? 7.383 10.443 -41.922 1.00 67.63 360 GLY F N 1
ATOM 17801 C CA . GLY F 1 374 ? 7.350 11.385 -40.807 1.00 65.28 360 GLY F CA 1
ATOM 17802 C C . GLY F 1 374 ? 8.618 11.375 -39.992 1.00 65.60 360 GLY F C 1
ATOM 17803 O O . GLY F 1 374 ? 9.623 10.874 -40.408 1.00 67.34 360 GLY F O 1
ATOM 17804 N N . HIS F 1 375 ? 8.534 11.964 -38.813 1.00 67.96 361 HIS F N 1
ATOM 17805 C CA . HIS F 1 375 ? 9.655 12.082 -37.876 1.00 67.19 361 HIS F CA 1
ATOM 17806 C C . HIS F 1 375 ? 9.378 11.248 -36.640 1.00 64.53 361 HIS F C 1
ATOM 17807 O O . HIS F 1 375 ? 8.825 11.746 -35.679 1.00 63.98 361 HIS F O 1
ATOM 17814 N N . PRO F 1 376 ? 9.734 9.971 -36.642 1.00 66.05 362 PRO F N 1
ATOM 17815 C CA . PRO F 1 376 ? 9.448 9.120 -35.480 1.00 65.28 362 PRO F CA 1
ATOM 17816 C C . PRO F 1 376 ? 10.258 9.509 -34.264 1.00 66.46 362 PRO F C 1
ATOM 17817 O O . PRO F 1 376 ? 11.173 10.312 -34.319 1.00 68.63 362 PRO F O 1
ATOM 17821 N N . PHE F 1 377 ? 9.901 8.937 -33.139 1.00 67.73 363 PHE F N 1
ATOM 17822 C CA . PHE F 1 377 ? 10.601 9.227 -31.871 1.00 64.37 363 PHE F CA 1
ATOM 17823 C C . PHE F 1 377 ? 12.004 8.665 -31.915 1.00 66.31 363 PHE F C 1
ATOM 17824 O O . PHE F 1 377 ? 12.893 9.205 -31.255 1.00 68.23 363 PHE F O 1
ATOM 17832 N N . SER F 1 378 ? 12.240 7.553 -32.620 1.00 66.56 364 SER F N 1
ATOM 17833 C CA . SER F 1 378 ? 13.582 6.999 -32.728 1.00 69.26 364 SER F CA 1
ATOM 17834 C C . SER F 1 378 ? 14.525 7.977 -33.426 1.00 71.60 364 SER F C 1
ATOM 17835 O O . SER F 1 378 ? 15.661 8.199 -32.969 1.00 72.99 364 SER F O 1
ATOM 17838 N N . LEU F 1 379 ? 14.080 8.583 -34.526 1.00 73.55 365 LEU F N 1
ATOM 17839 C CA . LEU F 1 379 ? 14.903 9.553 -35.216 1.00 74.12 365 LEU F CA 1
ATOM 17840 C C . LEU F 1 379 ? 15.207 10.768 -34.325 1.00 72.65 365 LEU F C 1
ATOM 17841 O O . LEU F 1 379 ? 16.367 11.175 -34.188 1.00 74.19 365 LEU F O 1
ATOM 17846 N N . GLU F 1 380 ? 14.170 11.309 -33.680 1.00 69.68 366 GLU F N 1
ATOM 17847 C CA . GLU F 1 380 ? 14.370 12.417 -32.788 1.00 70.57 366 GLU F CA 1
ATOM 17848 C C . GLU F 1 380 ? 15.343 12.126 -31.640 1.00 69.35 366 GLU F C 1
ATOM 17849 O O . GLU F 1 380 ? 16.308 12.866 -31.434 1.00 72.47 366 GLU F O 1
ATOM 17855 N N . ALA F 1 381 ? 15.179 10.974 -31.028 1.00 68.58 367 ALA F N 1
ATOM 17856 C CA . ALA F 1 381 ? 16.121 10.542 -29.983 1.00 73.55 367 ALA F CA 1
ATOM 17857 C C . ALA F 1 381 ? 17.531 10.398 -30.531 1.00 78.25 367 ALA F C 1
ATOM 17858 O O . ALA F 1 381 ? 18.499 10.730 -29.846 1.00 79.01 367 ALA F O 1
ATOM 17860 N N . GLU F 1 382 ? 17.648 9.950 -31.779 1.00 85.03 368 GLU F N 1
ATOM 17861 C CA . GLU F 1 382 ? 18.966 9.839 -32.395 1.00 91.28 368 GLU F CA 1
ATOM 17862 C C . GLU F 1 382 ? 19.613 11.208 -32.547 1.00 89.80 368 GLU F C 1
ATOM 17863 O O . GLU F 1 382 ? 20.787 11.399 -32.190 1.00 88.04 368 GLU F O 1
ATOM 17869 N N . ARG F 1 383 ? 18.840 12.179 -33.056 1.00 86.02 369 ARG F N 1
ATOM 17870 C CA . ARG F 1 383 ? 19.387 13.519 -33.246 1.00 89.02 369 ARG F CA 1
ATOM 17871 C C . ARG F 1 383 ? 19.789 14.187 -31.898 1.00 88.00 369 ARG F C 1
ATOM 17872 O O . ARG F 1 383 ? 20.918 14.626 -31.750 1.00 87.83 369 ARG F O 1
ATOM 17880 N N . LEU F 1 384 ? 18.882 14.102 -30.926 1.00 83.44 370 LEU F N 1
ATOM 17881 C CA . LEU F 1 384 ? 19.168 14.685 -29.628 1.00 80.41 370 LEU F CA 1
ATOM 17882 C C . LEU F 1 384 ? 20.351 13.994 -28.947 1.00 83.32 370 LEU F C 1
ATOM 17883 O O . LEU F 1 384 ? 21.092 14.621 -28.188 1.00 86.25 370 LEU F O 1
ATOM 17888 N N . HIS F 1 385 ? 20.530 12.694 -29.193 1.00 83.15 371 HIS F N 1
ATOM 17889 C CA . HIS F 1 385 ? 21.646 11.982 -28.600 1.00 84.25 371 HIS F CA 1
ATOM 17890 C C . HIS F 1 385 ? 22.957 12.358 -29.275 1.00 89.14 371 HIS F C 1
ATOM 17891 O O . HIS F 1 385 ? 23.991 12.505 -28.605 1.00 91.70 371 HIS F O 1
ATOM 17898 N N . SER F 1 386 ? 22.942 12.496 -30.601 1.00 92.87 372 SER F N 1
ATOM 17899 C CA . SER F 1 386 ? 24.187 12.797 -31.321 1.00 95.16 372 SER F CA 1
ATOM 17900 C C . SER F 1 386 ? 24.667 14.197 -30.970 1.00 96.24 372 SER F C 1
ATOM 17901 O O . SER F 1 386 ? 25.873 14.423 -30.811 1.00 96.09 372 SER F O 1
ATOM 17904 N N . ASP F 1 387 ? 23.752 15.160 -30.903 1.00 97.40 373 ASP F N 1
ATOM 17905 C CA . ASP F 1 387 ? 24.087 16.516 -30.468 1.00 97.57 373 ASP F CA 1
ATOM 17906 C C . ASP F 1 387 ? 24.303 16.624 -28.958 1.00 95.66 373 ASP F C 1
ATOM 17907 O O . ASP F 1 387 ? 24.453 17.729 -28.449 1.00 94.15 373 ASP F O 1
ATOM 17912 N N . GLY F 1 388 ? 24.319 15.503 -28.253 1.00 94.99 374 GLY F N 1
ATOM 17913 C CA . GLY F 1 388 ? 24.733 15.517 -26.859 1.00 94.32 374 GLY F CA 1
ATOM 17914 C C . GLY F 1 388 ? 23.783 16.200 -25.925 1.00 89.57 374 GLY F C 1
ATOM 17915 O O . GLY F 1 388 ? 24.152 16.489 -24.794 1.00 87.21 374 GLY F O 1
ATOM 17916 N N . ILE F 1 389 ? 22.538 16.403 -26.347 1.00 89.32 375 ILE F N 1
ATOM 17917 C CA . ILE F 1 389 ? 21.545 17.051 -25.478 1.00 85.65 375 ILE F CA 1
ATOM 17918 C C . ILE F 1 389 ? 20.989 16.050 -24.473 1.00 86.26 375 ILE F C 1
ATOM 17919 O O . ILE F 1 389 ? 20.789 16.368 -23.295 1.00 87.77 375 ILE F O 1
ATOM 17924 N N . ILE F 1 390 ? 20.762 14.817 -24.921 1.00 87.75 376 ILE F N 1
ATOM 17925 C CA . ILE F 1 390 ? 20.175 13.768 -24.087 1.00 88.86 376 ILE F CA 1
ATOM 17926 C C . ILE F 1 390 ? 21.118 12.578 -24.075 1.00 92.60 376 ILE F C 1
ATOM 17927 O O . ILE F 1 390 ? 21.721 12.244 -25.094 1.00 96.62 376 ILE F O 1
ATOM 17932 N N . ASP F 1 391 ? 21.265 11.956 -22.917 1.00 95.46 377 ASP F N 1
ATOM 17933 C CA . ASP F 1 391 ? 22.181 10.836 -22.763 1.00 97.73 377 ASP F CA 1
ATOM 17934 C C . ASP F 1 391 ? 21.620 9.589 -23.455 1.00 94.77 377 ASP F C 1
ATOM 17935 O O . ASP F 1 391 ? 20.470 9.549 -23.905 1.00 92.07 377 ASP F O 1
ATOM 17940 N N . GLY F 1 392 ? 22.459 8.576 -23.576 1.00 97.42 378 GLY F N 1
ATOM 17941 C CA . GLY F 1 392 ? 22.106 7.380 -24.304 1.00 96.95 378 GLY F CA 1
ATOM 17942 C C . GLY F 1 392 ? 20.958 6.603 -23.657 1.00 92.05 378 GLY F C 1
ATOM 17943 O O . GLY F 1 392 ? 20.179 5.961 -24.353 1.00 92.04 378 GLY F O 1
ATOM 17944 N N . HIS F 1 393 ? 20.847 6.654 -22.328 1.00 88.70 379 HIS F N 1
ATOM 17945 C CA . HIS F 1 393 ? 19.735 6.074 -21.639 1.00 85.73 379 HIS F CA 1
ATOM 17946 C C . HIS F 1 393 ? 18.400 6.733 -22.063 1.00 82.26 379 HIS F C 1
ATOM 17947 O O . HIS F 1 393 ? 17.497 6.073 -22.590 1.00 81.57 379 HIS F O 1
ATOM 17954 N N . VAL F 1 394 ? 18.301 8.036 -21.881 1.00 78.58 380 VAL F N 1
ATOM 17955 C CA . VAL F 1 394 ? 17.119 8.759 -22.293 1.00 75.86 380 VAL F CA 1
ATOM 17956 C C . VAL F 1 394 ? 16.829 8.547 -23.789 1.00 74.82 380 VAL F C 1
ATOM 17957 O O . VAL F 1 394 ? 15.680 8.423 -24.199 1.00 75.77 380 VAL F O 1
ATOM 17961 N N . ALA F 1 395 ? 17.883 8.473 -24.591 1.00 76.66 381 ALA F N 1
ATOM 17962 C CA . ALA F 1 395 ? 17.709 8.288 -26.021 1.00 76.01 381 ALA F CA 1
ATOM 17963 C C . ALA F 1 395 ? 17.086 6.922 -26.324 1.00 74.04 381 ALA F C 1
ATOM 17964 O O . ALA F 1 395 ? 16.128 6.822 -27.101 1.00 70.05 381 ALA F O 1
ATOM 17966 N N . LYS F 1 396 ? 17.625 5.880 -25.730 1.00 76.30 382 LYS F N 1
ATOM 17967 C CA . LYS F 1 396 ? 17.109 4.530 -26.001 1.00 78.95 382 LYS F CA 1
ATOM 17968 C C . LYS F 1 396 ? 15.723 4.369 -25.473 1.00 76.64 382 LYS F C 1
ATOM 17969 O O . LYS F 1 396 ? 14.824 3.869 -26.186 1.00 72.46 382 LYS F O 1
ATOM 17975 N N . ARG F 1 397 ? 15.468 4.811 -24.230 1.00 79.61 383 ARG F N 1
ATOM 17976 C CA . ARG F 1 397 ? 14.092 4.947 -23.748 1.00 76.20 383 ARG F CA 1
ATOM 17977 C C . ARG F 1 397 ? 13.186 5.644 -24.773 1.00 74.73 383 ARG F C 1
ATOM 17978 O O . ARG F 1 397 ? 12.066 5.244 -24.964 1.00 76.98 383 ARG F O 1
ATOM 17986 N N . LEU F 1 398 ? 13.717 6.666 -25.433 1.00 74.30 384 LEU F N 1
ATOM 17987 C CA . LEU F 1 398 ? 12.881 7.552 -26.227 1.00 70.69 384 LEU F CA 1
ATOM 17988 C C . LEU F 1 398 ? 12.548 6.944 -27.576 1.00 72.04 384 LEU F C 1
ATOM 17989 O O . LEU F 1 398 ? 11.449 7.150 -28.097 1.00 70.24 384 LEU F O 1
ATOM 17994 N N . SER F 1 399 ? 13.500 6.262 -28.189 1.00 78.69 385 SER F N 1
ATOM 17995 C CA . SER F 1 399 ? 13.195 5.441 -29.354 1.00 81.54 385 SER F CA 1
ATOM 17996 C C . SER F 1 399 ? 12.334 4.238 -29.011 1.00 81.16 385 SER F C 1
ATOM 17997 O O . SER F 1 399 ? 11.860 3.557 -29.915 1.00 83.09 385 SER F O 1
ATOM 18000 N N . MET F 1 400 ? 12.153 3.910 -27.739 1.00 80.70 386 MET F N 1
ATOM 18001 C CA . MET F 1 400 ? 11.648 2.625 -27.321 1.00 82.19 386 MET F CA 1
ATOM 18002 C C . MET F 1 400 ? 10.149 2.609 -27.135 1.00 86.11 386 MET F C 1
ATOM 18003 O O . MET F 1 400 ? 9.627 1.659 -26.525 1.00 95.41 386 MET F O 1
ATOM 18008 N N . MET F 1 401 ? 9.431 3.594 -27.636 1.00 89.23 387 MET F N 1
ATOM 18009 C CA . MET F 1 401 ? 8.002 3.703 -27.389 1.00 98.34 387 MET F CA 1
ATOM 18010 C C . MET F 1 401 ? 7.289 2.380 -27.701 1.00 103.04 387 MET F C 1
ATOM 18011 O O . MET F 1 401 ? 6.569 1.844 -26.845 1.00 105.34 387 MET F O 1
ATOM 18016 N N . SER F 1 402 ? 7.494 1.860 -28.908 1.00 101.84 388 SER F N 1
ATOM 18017 C CA . SER F 1 402 ? 6.722 0.701 -29.356 1.00 106.27 388 SER F CA 1
ATOM 18018 C C . SER F 1 402 ? 7.177 0.287 -30.775 1.00 107.81 388 SER F C 1
ATOM 18019 O O . SER F 1 402 ? 7.307 1.164 -31.655 1.00 102.58 388 SER F O 1
#

B-factor: mean 76.06, std 18.65, range [37.41, 160.55]

InterPro domains:
  IPR001482 Type II/IV secretion system domain [PF00437] (113-319)
  IPR027417 P-loop containing nucleoside triphosphate hydrolase [G3DSA:3.40.50.300] (140-386)
  IPR027417 P-loop containing nucleoside triphosphate hydrolase [SSF52540] (26-379)

Secondary structure (DSSP, 8-state):
--S---PPB---SS----SS---HHHHHHHHHHHHHTTEEEEEEETTS--EEEETTEEEES-S----HHHHHHHHHHHH--TTHHHHHHHT--EEEEEEEE-SSS-B-SSSB-EEEEEEEEEEEEETTEEEEEEEEEEEP-SPPPHHHHT--HHHHHHT--SSSEEEEE-S-HHHHHHHHHHHHHHHHHS--S--SEEEEEESS-----TT---SS-EEEEEEIIIIIS-HHHHHHHHHTT--SEEEEEE--SHHHHHHHHHHHHHTS-EEEEE--SSHHHHHHHHHHTS-HHHHHHHHHHHHHHEEEEEEEEEEEBTTSSEEEEEEEEE--HHHHHHHHHS--SS-HHHHHHHHHHHTSB-HHHHHHHHHHTTSB-HHHHHHHHHT-/---EEPPPSS----SS---HHHHHHHHHHHHHTT-SEEEE-TTS--EEEETTEEEES-S----HHHHHHHHHHSSS-TTHHHHHHTT--EEEEEEEEEEEEE-TTS-EEEEEEEEEEEEEEETTEEEEEEEEEEE--SPPPHHHHT--HHHHHTT--SSSEEEEE-SSHHHHHHHHHHHHHHHHHS--S--SEEEEEESS-----TT---SS-EEEEEEHHHHSSSHHHHHHHHHTT--SEEE-----SHHHHHHHHHHHHTTS-EEEEE--SSHHHHHHHHHHTS-HHHHHHHHHHHHHHEEEEEEEEEEE-SSSSEEEEEEEEE--HHHHHHHHS-S-STTHHHHHHHHHHHHSB-HHHHHHHHHHTTTS-HHHHHHHHHH-/-----BPPPSS----SS--SHHHHHHHHHHHHHTT--EEEE-SSS--EEEETTEEEES-S----HHHHHHHHHHHSSSSSHHHHHHTT--EEEEEEEE-SS----SSS--EEEEEEEEEEEEETTEEEEEEEEEE--SSPPPHHHHT--HHHHHHT--SSEEEEEE--GGG-HHHHHHHHHHHHHHS--S--SEEEEEESS-----TT---SS-EEEEEETTTTSS-HHHHHHHHHHS--SEEEEEE--SHHHHHHHHHHHHTT-EEEEEE--SSHHHHHHHHHHTS-HHHHHHHHHHHHHHEEEEEEEEEEE-TTSSEEEEEEEEE--HHHHHHHHS-S-GGGHHHHHHHHHHHHSB-HHHHHHHHHHTT-S-SHHHHHHHHT-/-----B-PPPSS-PPPSS---HHHHHHHHHHHHHS-EEEEEE-TTS--EEEETTEEEES-S----HHHHHHHHHHHH--TTHHHHHHTT--EEEEEEE--SS---SSSSS--EEEEEEEEEEEETTEEEEEEEEEE---SPPPTTTTT--HHHHHHT--SSSEEEEE-SSHHHHHHHHHHHHHHHHHS--S--SEEEEE-SS-----TT---SS-EEEEE-TTTTSS-HHHHHHHHHTT--SEEEEEE--SHHHHHHHHHHHHTTS-EEEEE--SSHHHHHHHHHHTS-HHHHHHHHHHHHHHEEEEEEEEEEEETTTEEEEEEEEEE--HHHHHHHHT-SSSS-HHHHHHHHHHHHSB-HHHHHHHHHHSSSS-HHHHHHHHH-/------BPPPSS----SS--SHHHHHHHHHHHHHTT--EEEE-TTS--EEEETTEEEES-SPPPPHHHHHHHHHHHSTT-TTHHHHTTT--EEEEEEEEEEEEEETTTEEEEEEEEEEEEEEEETTEEEEEEEEEE---SPPPHHHHT--HHHHHHT--SSEEEEEE-S-HHHHHHHHHHHHHHHHHS--S--SEEEEEESS-----TT---SS-EEEEEETTTTSS-HHHHHHHHGGG--SEEEEEE--SHHHHHHHHHHHHTT-EEEEEE--SSHHHHHHHHHHTS-HHHHHHHHHHHHHHEEEEEEEEEEE-TTS-EEEEEEEEE--HHHHHHHHT-S-GGGHHHHHHHHHHHHSB-HHHHHHHHHHTTSS-HHHHHHHHT-/----S-B---SS----SS--SHHHHHHHHHHHHHTT--EEEE-TTS--EEEETTEEEBS-S----HHHHHHHHHHHSTTGGGHHHHTTT--EEEEEEEEEEEEE-TTSSEEEEEEEEEEEEEEETTEEEEEEEEEEE-SSPPPHHHHT--HHHHHHT--SSEEEEEE--GGG-HHHHHHHHHHHHHHS--S--SEEEEEESS-----TT---SS-EEEEEETTTTSS-HHHHHHHHTTS--SEEEEEE--SHHHHHHHHHHHHTT-EEEEEE--SSHHHHHHHHHHTS-STTHHHHHHHHHHHEEEEEEEEEEE-SSS-EEEEEEEEE--HHHHHHHHS-S-GGGHHHHHHHHHHHHSB-HHHHHHHHHHTTSS-HHHHHHHHT--

Nearest PDB structures (foldseek):
  6gef-assembly1_A  TM=9.907E-01  e=1.490E-74  Yersinia pseudotuberculosis IP 31758
  6geb-assembly1_A  TM=9.523E-01  e=5.325E-40  Legionella pneumophila
  6geb-assembly2_L  TM=7.684E-01  e=5.012E-38  Legionella pneumophila
  3jvv-assembly1_C-2  TM=8.440E-01  e=2.918E-25  Pseudomonas aeruginosa
  2eyu-assembly2_B  TM=8.863E-01  e=6.634E-18  Aquifex aeolicus

Radius of gyration: 42.36 Å; Cα contacts (8 Å, |Δi|>4): 4964; chains: 6; bounding box: 104×111×120 Å

Sequence (2313 aa):
REPLHLPILEFKTEYRYPSTFEHEAQFKDTVLEFLAHEASDIIIKQGVAISAKVKGTLCTLSTRTLNFNEIERIALWASGSSSVLTELASKKLINTRYEVFHPTKLTTGGQKQRFGYRVNISPVYIQGKTTAEIVMRSIPLDPLPLADIGLSPELVNQMCPDNGIVMVAGKTSSGKSTTFSSIIRYIMENDTPIKGHLLTHEDPIEFVYDNIKSAHSIIAQSQIPEQFSSFAIANQEALRRTPNLIMIGELRDKQSIESAFEAANTGHPVFATVHSQNCSAVMRRLISRFDESVRGAAIYDLVETTRFIMAQTLVRKTDGNLVAAREYLNFTTDIREQLLSLSDMGKVASEVRRLVDEFGHPFSLEAERLHSDGIIDGHVAKRLSMMSHLPILEFKTEYRYPSTFEHEAQFKDTVLEFLAHEASDIIIKQGVAISAKVKGTLCTLSTRTLNFNEIERIALWASGSSSVLTELASKKLINTRYEVFHPTKLTTGGQKQRFGYRVNISPVYIQGKTTAEIVMRSIPLDPLPLADIGLSPELVNQMCPDNGIVMVAGKTSSGKSTTFSSIIRYIMENDTPIKGHLLTHEDPIEFVYDNIKSAHSIIAQSQIPEQFSSFAIANQEALRRTPNLIMIGELRDKQSIESAFEAANTGHPVFATVHSQNCSAVMRRLISRFDESVRGAAIYDLVETTRFIMAQTLVRKTDGNLVAAREYLNFTTDIREQLLSLSDMGKVASEVRRLVDEFGHPFSLEAERLHSDGIIDGHVAKRLSMMSLHLPILEFKTEYRYPSTFEHEAQFKDTVLEFLAHEASDIIIKQGVAISAKVKGTLCTLSTRTLNFNEIERIALWASGSSSVLTELASKKLINTRYEVFHPTKLTTGGQKQRFGYRVNISPVYIQGKTTAEIVMRSIPLDPLPLADIGLSPELVNQMCPDNGIVMVAGKTSSGKSTTFSSIIRYIMENDTPIKGHLLTHEDPIEFVYDNIKSAHSIIAQSQIPEQFSSFAIANQEALRRTPNLIMIGELRDKQSIESAFEAANTGHPVFATVHSQNCSAVMRRLISRFDESVRGAAIYDLVETTRFIMAQTLVRKTDGNLVAAREYLNFTTDIREQLLSLSDMGKVASEVRRLVDEFGHPFSLEAERLHSDGIIDGHVAKRLSMMSPLHLPILEFKTEYRYPSTFEHEAQFKDTVLEFLAHEASDIIIKQGVAISAKVKGTLCTLSTRTLNFNEIERIALWASGSSSVLTELASKKLINTRYEVFHPTKLTTGGQKQRFGYRVNISPVYIQGKTTAEIVMRSIPLDPLPLADIGLSPELVNQMCPDNGIVMVAGKTSSGKSTTFSSIIRYIMENDTPIKGHLLTHEDPIEFVYDNIKSAHSIIAQSQIPEQFSSFAIANQEALRRTPNLIMIGELRDKQSIESAFEAANTGHPVFATVHSQNCSAVMRRLISRFDESVRGAAIYDLVETTRFIMAQTLVRKTDGNLVAAREYLNFTTDIREQLLSLSDMGKVASEVRRLVDEFGHPFSLEAERLHSDGIIDGHVAKRLSMMPLHLPILEFKTEYRYPSTFEHEAQFKDTVLEFLAHEASDIIIKQGVAISAKVKGTLCTLSTRTLNFNEIERIALWASGSSSVLTELASKKLINTRYEVFHPTKLTTGGQKQRFGYRVNISPVYIQGKTTAEIVMRSIPLDPLPLADIGLSPELVNQMCPDNGIVMVAGKTSSGKSTTFSSIIRYIMENDTPIKGHLLTHEDPIEFVYDNIKSAHSIIAQSQIPEQFSSFAIANQEALRRTPNLIMIGELRDKQSIESAFEAANTGHPVFATVHSQNCSAVMRRLISRFDESVRGAAIYDLVETTRFIMAQTLVRKTDGNLVAAREYLNFTTDIREQLLSLSDMGKVASEVRRLVDEFGHPFSLEAERLHSDGIIDGHVAKRLSMMPLHLPILEFKTEYRYPSTFEHEAQFKDTVLEFLAHEASDIIIKQGVAISAKVKGTLCTLSTRTLNFNEIERIALWASGSSSVLTELASKKLINTRYEVFHPTKLTTGGQKQRFGYRVNISPVYIQGKTTAEIVMRSIPLDPLPLADIGLSPELVNQMCPDNGIVMVAGKTSSGKSTTFSSIIRYIMENDTPIKGHLLTHEDPIEFVYDNIKSAHSIIAQSQIPEQFSSFAIANQEALRRTPNLIMIGELRDKQSIESAFEAANTGHPVFATVHSQNCSAVMRRLISRFDESVRGAAIYDLVETTRFIMAQTLVRKTDGNLVAAREYLNFTTDIREQLLSLSDMGKVASEVRRLVDEFGHPFSLEAERLHSDGIIDGHVAKRLSMMS

Foldseek 3Di:
DPDDDAFAADDWDPADQDPADDDVVNVLVQVVRVVVLVFFKWK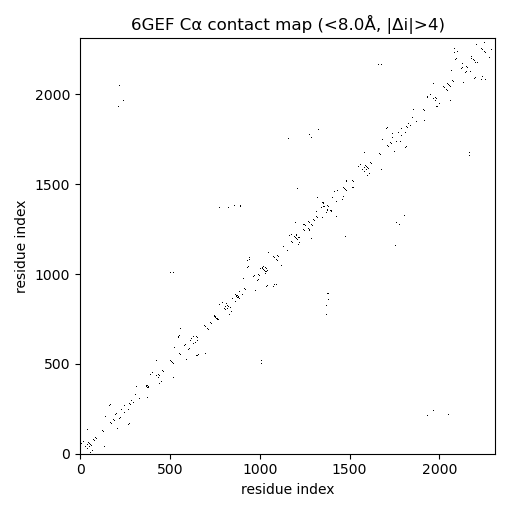ADAPAAIWTCRQNGIGHNDRRGDHQVSLLVVCCQQQVDNCRVVCQVVVPWGWDKHKHFDPDDDDDVPDGDIKIWIWTWHWDADPHDIGIMIMTGTFDEAADACVVQPHDPVVLLLVFDLFFEAEEEEQDPPPLLNVVRNSVLCPQADPHNQFEEEEEEALDDGYDCPPRHGDTHDYYYDHCVPGVNHLLRVLVVVVVVPDLEYASEAQAALSSLVSSLVVRVVGHYYYYYYHALDDLRRLVRNLVRDDPVCSLVSNLSNLVRYFKYKYWDWFAWPVGHIHIQIKMDGNDPVNSCVCNPPVVPPCSSVVVLVVSVVGIQAQLNSLVVCVVVNGHDPVSSVVSNVSD/DAFAADDFDPADQDPAADDVVSVLRVVVRVCVLPFQKWKADFPAAIWGQRLHGIYHHDRDTHDQVRQLVVVDLQDDHNCVVVCLVVVHWDWDKHWHFDDPDADPVRHGDIKIWTKTWHWDAPPHDTGIMIMTGTFDEAADACVVQPHDPVRLLLQQDQFFEAEEEEADDPVLLNVVRNSVLVPQADDHSQFEEAEEEACPDGYDCPPRDGPTYDYDYDHPVVGNVHLLRVLVCVVVVPHLEYAREELQALSSLVSSLVRRVVGHYYYHYYHALDDLRVLVSNLVNDDPVCSLVSNLSNLVRYFKYKYWDWFQWPPRHIHIQIKMDGSPPVNSVVLNPDPDVVCSSVVVVVVCVVHICAQLNSLVVCVVPSTHPPVSSVVRNVSD/DDAFAADDWPDDDQDPADDDVVNVLVQVLRCVVLVFFKWKADAPFATWTQRVHGIYHHDRDGHHLVSLQVVCCQQFLDHPCVVVQVVVHWTKAKDKHWHDPQPADVPGTDMWMWIWTWHWDDDPRDIGTMIMIGTADAAQDACVVQVHDPVVLLLQADQFFEREEEEAPPFPPVNVVRNSVLCVFADDHSQAEEAEEEAQHDGYDCPPRDGPTHDYYYDHPVNRNVHLLVVLVVVVVDDHQEYAGEALQALSSLVSSLVRRVVRHYYYHYYHAQAQLRRLVNNLVRDDPVCSVVSLLSRLVRHFKYKYWGWAQWPVRHTHIQIWMDGRDPVNSVVLVPDPDVVCSSVVVVVRSVPHICAQLNSLVVCVVVRGHDVVRSVVSNVPD/DDDAFAADEWDPDDQDPAQDDVVSVLSVVVSVVVLPFQKWKADQAFAIWTQRQNGTHHNDRDGYHQVRVLVVVCQQQVDNCRVVVQVVVDWGKDKDKHWDQPDDDPDHDTHIWIWIWTWHWDAPPHGIGTMIMTGTFDEAADAQVVQPHDPVVLLLVFDQFFEAEEEEADPVNLLNVVRNSVLCPQQDDHNQAEEAEAEDAPPRHDCPPRDGDTHDYDYDYHCPRANHLLRVLVVVVVVPHQEYASEEDAALSSVVSSLVRRVPGHYYYYYYHAAADLRVLVRQLVRDDPVCSLVSLLSNLVRHFKYKYWDWFAWPVSHTHIQIKMDGSDPVNSVVLVPDDVNVCSSVVVVVRSVVGIGAQLNSLVVCVVDRTHDPVSSVVSNVD/DDDAFAADDWDDADQDPAQPDVVSVLVQVVRCCVLPFFKWKADAPHATWTQRLHDIGHNDGDGHHQVRVCVVCCQALDNCNPVQVVQPPDKGWDKHKHWADPDADPVGHTDIKMWTKTWHWDADPRDTGIMIMTGTFDEAADACVVQVHDPVRLLLVFDQFFEAEEEEQDPVNLVNVVRNSVLCPQADDHSQFEEAEAEDQVQRYDCPPRDGPTHDYDYDHPVPRNVHLLRVLVVVVVVVHQEYQREEPDALSSLVSSLVCRVVRHYYYYYYHAQADLRRLVNNLVNDDPVCSLVSNLSNLVRHAKYKYWDWDAFPVRHTHIQIKMDGNDPVNSVVLNPPPDNVCSSVVVVVCSVVGICAQLNSLVVCVVVSRDDPVVSVVRNVD/DDDAQAADDFDVDDQDPAQDDVVNVLVQVVRCVVLVFFKWKADAPAATWTARPRGIYHNDRDGHHQVSQQVVQCQQQVNSVCVVVCQPPHWDWAKDKHWDPPDQDDPDDTDIWMWTKTWHWDADPRDTGTMIMTGTADAAQDACVVQVHDPVRLLLVQDQFFEAEEEAAPPFCPVSVVRNSVLCPQADPHSQFEEAEEEDQHDGYDCPVRHGDTHDYDYDHAVPRNVHLLRVLVCVVVVPHQEYASEEDDAPSSLVSSLVCRVVGHYYYYYYHAQAPLRRLLRQLVRDDPVCSLVVLLSNLVRDAKYKYWGWDAWPVGHTHIQIKMDGSDPVNSVVQNDDPDNNCSSVSVVVCSVVHIGAQLNSLVVCCVVRGHDPVRSCVRNVPD

Solvent-accessible surface area: 91474 Å² total; per-residue (Å²): 166,106,99,57,47,70,15,97,80,24,184,72,79,194,28,207,25,13,98,52,0,104,126,55,63,54,0,69,73,0,0,30,4,3,19,54,41,115,10,51,17,2,0,0,19,17,41,21,2,0,0,0,17,19,79,40,57,6,7,1,5,20,84,56,67,1,62,66,82,2,2,80,54,0,0,69,27,2,12,65,31,104,46,4,90,92,42,23,80,89,70,146,73,12,45,45,135,12,65,1,96,30,97,95,167,53,96,88,71,70,116,132,32,129,51,11,6,26,0,0,2,1,8,0,48,11,107,50,149,95,15,6,0,0,0,0,39,43,42,46,60,54,3,70,58,13,91,95,24,57,4,57,76,135,18,0,70,66,0,1,14,78,62,4,0,0,0,0,0,3,61,38,66,63,16,7,33,41,0,3,4,0,0,3,46,23,0,6,70,65,119,3,85,2,80,2,0,0,1,4,1,29,62,54,10,36,7,28,14,60,88,19,150,14,44,26,8,2,13,0,6,0,27,8,45,100,10,4,54,39,68,36,55,0,12,66,1,1,33,43,0,17,15,28,0,1,16,6,10,45,1,86,65,75,108,20,0,58,24,1,13,27,6,6,78,58,38,15,5,0,0,0,11,0,21,11,56,11,0,6,22,0,0,48,10,1,17,9,18,5,72,125,79,44,62,28,4,5,6,15,24,2,1,64,6,0,53,0,0,0,0,14,20,72,19,89,64,82,91,31,48,62,44,25,0,11,0,46,0,35,0,62,98,86,4,33,96,52,2,28,81,82,85,19,136,58,118,2,1,37,13,0,67,95,3,1,86,101,136,15,25,11,0,56,78,21,2,110,138,22,86,80,75,46,48,2,64,35,140,19,9,139,135,2,36,134,65,46,103,55,33,98,90,22,180,80,66,177,26,212,32,18,90,43,0,113,121,59,58,32,0,77,64,2,1,27,4,1,31,65,49,124,1,52,19,1,0,0,17,16,40,19,5,5,0,0,19,24,79,43,39,6,6,0,11,13,94,79,63,2,62,61,93,1,5,106,59,0,2,69,34,0,23,54,58,87,46,10,104,87,73,15,74,67,69,109,65,14,49,44,106,15,90,2,118,59,98,114,36,108,42,154,70,60,47,56,67,60,41,14,0,36,1,0,1,0,8,0,22,9,73,18,104,73,18,17,0,0,0,0,41,39,28,48,82,55,1,75,60,14,96,103,28,59,9,48,64,121,21,1,67,84,0,1,21,82,12,0,1,0,0,0,0,4,28,58,73,68,8,4,37,39,4,6,4,2,3,2,42,17,0,3,79,66,123,2,84,3,71,1,0,0,0,0,0,21,78,53,7,39,9,28,12,51,85,15,107,11,50,25,7,12,16,0,9,0,30,8,50,99,8,2,61,41,54,28,55,0,6,122,8,0,69,73,0,20,11,34,0,0,26,3,9,42,4,98,78,77,103,25,1,82,11,0,12,53,2,0,11,24,14,21,5,0,0,0,18,0,10,3,43,11,0,14,8,0,0,41,13,1,30,11,22,8,83,124,75,62,82,26,12,6,5,14,11,4,0,31,2,0,19,0,0,0,0,10,42,90,16,82,62,90,72,40,38,59,44,25,0,13,0,50,0,44,3,62,90,93,7,31,87,56,1,21,82,30,123,79,57,62,106,2,5,46,20,0,59,114,0,0,84,95,121,16,21,7,0,40,42,23,3,118,139,36,88,89,95,66,32,3,66,35,119,24,10,110,128,0,37,133,43,42,138,116,83,23,95,68,25,179,78,77,123,35,216,37,16,87,53,1,92,130,66,52,41,0,72,60,2,0,22,2,0,28,60,45,141,4,50,9,1,0,0,24,3,45,24,2,4,0,0,13,26,187,45,63,2,2,2,9,18,95,107,70,6,62,64,86,7,6,104,51,0,3,76,39,3,7,52,41,84,75,9,79,87,22,4,80,78,93,88,73,15,16,4,16,18,17,1,79,46,73,87,78,28,73,58,91,63,152,64,64,33,60,6,1,19,0,0,1,1,12,0,28,15,101,41,109,76,2,4,0,0,0,0,90,45,40,68,26,67,2,60,57,15,89,104,26,51,7,59,70,143,23,1,62,87,0,2,26,97,32,0,2,0,0,0,0,1,72,20,39,3,25,23,40,37,2,4,6,0,0,2,55,25,0,2,75,67,123,4,83,4,69,0,0,0,1,0,2,28,48,12,1,24,7,1,15,33,82,15,126,14,52,21,12,15,16,0,5,1,6,8,32,55,10,2,67,40,35,32,58,0,16,107,2,0,73,79,2,12,8,38,0,2,16,5,7,37,2,92,67,89,108,20,1,70,22,1,15,38,8,1,8,19,31,23,5,0,0,0,16,0,60,6,96,20,0,4,13,0,0,108,75,0,19,59,104,5,79,76,86,63,51,38,14,4,6,15,14,2,0,24,4,0,25,0,0,0,0,4,40,66,22,96,45,92,108,50,101,92,41,22,0,10,14,42,0,35,3,58,79,114,10,19,84,59,0,26,81,45,135,77,56,54,112,0,3,33,25,0,98,114,0,5,99,104,124,18,24,15,4,52,73,7,0,124,106,9,84,86,94,46,45,2,79,22,66,24,10,76,49,2,58,55,69,17,162,71,55,81,31,92,61,28,174,64,51,152,66,185,40,3,67,46,3,94,128,52,70,35,0,64,45,5,0,27,2,1,28,59,38,145,7,57,13,0,1,0,13,3,40,42,8,9,1,0,9,24,109,45,38,7,9,0,8,19,94,81,61,2,70,99,91,3,5,56,121,0,0,49,49,4,14,63,46,90,53,0,66,86,42,8,80,57,80,139,78,14,55,54,135,12,100,1,99,45,118,127,44,73,68,124,56,70,96,76,18,58,44,23,2,42,1,2,1,0,5,2,61,19,145,49,133,48,8,1,0,0,0,0,47,33,40,39,124,54,3,60,65,11,90,96,43,53,5,52,64,111,17,0,71,76,0,0,20,104,44,1,1,0,0,0,0,2,29,57,61,78,22,5,25,26,1,4,3,0,0,2,51,28,0,2,76,67,130,6,78,5,71,1,0,0,0,0,3,21,71,26,10,31,7,39,21,68,98,14,125,18,53,24,10,9,14,2,10,2,23,50,57,118,12,6,59,48,62,63,55,2,8,71,2,0,38,49,0,10,13,31,0,1,23,2,5,29,2,98,67,57,113,17,1,54,22,0,11,22,4,2,69,45,53,16,3,0,0,0,9,0,8,5,59,25,0,5,9,0,0,72,12,1,17,12,17,5,89,124,86,36,72,22,2,5,10,15,20,2,0,50,2,0,28,0,0,0,0,12,23,92,17,111,47,96,88,27,63,68,33,30,0,11,11,44,2,41,2,69,82,98,5,40,80,65,5,31,80,28,104,106,71,57,110,1,10,38,24,0,121,82,3,5,91,104,122,17,20,15,3,51,76,5,2,112,121,6,92,94,77,64,50,4,62,37,124,27,12,137,151,1,40,144,76,160,91,102,59,20,109,66,27,187,79,80,161,34,209,31,13,102,42,0,100,113,62,64,40,0,65,75,2,1,38,5,1,22,60,49,149,10,47,20,2,0,0,16,30,41,33,6,3,0,0,13,12,91,35,62,4,2,3,2,14,88,72,69,2,96,69,90,3,0,47,73,0,0,67,34,1,7,29,110,2,82,68,0,56,104,59,14,83,94,127,57,13,46,38,149,16,87,0,107,60,102,114,40,66,29,96,80,69,50,57,34,112,55,16,2,27,1,0,2,0,10,0,26,9,62,17,124,73,3,2,1,0,0,0,46,36,38,48,39,60,2,68,55,16,90,94,31,50,7,52,75,136,19,0,67,66,0,0,19,97,27,1,1,0,0,0,0,3,22,56,58,71,17,4,34,26,0,8,3,0,0,2,53,23,0,5,69,58,120,6,86,2,70,0,0,0,0,1,1,25,64,59,20,34,10,34,9,73,80,19,133,12,46,23,12,9,12,2,7,0,28,15,53,97,8,1,61,47,55,26,51,0,17,112,9,0,70,79,0,33,4,41,0,1,23,7,4,44,2,44,86,58,94,26,2,92,30,1,13,38,7,1,4,17,23,38,5,0,0,0,17,0,8,2,48,6,0,3,13,0,0,55,1,1,16,15,16,15,80,118,96,77,78,29,14,4,2,9,19,3,1,35,0,0,31,0,0,0,0,11,41,77,17,97,61,91,107,20,62,62,33,23,0,12,4,41,1,42,4,68,84,79,6,27,100,84,0,18,93,36,114,87,54,64,104,2,7,64,30,0,79,113,2,1,87,102,137,18,19,11,1,50,87,8,2,126,102,3,82,90,98,42,53,3,50,36,111,30,10,114,152,2,42,156,42,157,82,100,77,22,74,74,29,184,77,83,180,28,212,32,23,67,39,0,90,126,56,58,42,1,83,67,1,1,26,4,1,24,63,44,137,5,55,12,1,0,0,16,20,34,31,4,3,0,0,15,13,171,48,75,4,7,0,2,16,67,89,76,8,70,104,72,6,6,46,78,0,0,59,30,1,8,64,74,2,87,41,2,84,126,41,16,79,90,94,68,6,6,6,16,16,18,2,74,34,68,115,88,122,37,133,86,36,92,100,51,22,45,2,0,24,0,0,2,0,12,0,61,5,107,52,128,91,14,7,0,0,0,0,113,45,15,68,21,69,1,53,55,17,88,102,27,60,7,52,74,146,22,0,56,72,0,1,18,106,30,1,1,0,0,0,0,3,57,55,41,4,19,17,45,37,0,3,4,1,0,1,54,26,0,2,79,62,118,3,82,3,81,4,0,0,0,2,1,30,52,12,0,28,10,2,13,31,66,16,111,10,45,31,7,6,19,1,8,0,7,6,32,61,14,3,65,42,37,36,62,0,9,108,5,1,75,79,1,17,5,35,0,4,21,3,8,46,2,120,64,91,72,6,0,68,23,0,1,58,8,2,0,17,27,26,6,0,0,0,14,0,47,2,88,8,0,9,3,0,0,123,68,0,17,53,101,8,82,64,87,34,49,38,5,6,6,13,5,2,0,16,2,0,26,0,0,0,0,4,49,60,22,97,52,86,105,36,98,75,31,17,0,8,0,41,1,42,2,61,91,103,9,29,87,65,0,31,89,42,131,83,48,62,128,1,12,46,32,0,40,81,0,0,78,99,131,16,19,12,8,51,56,24,0,112,130,30,89,89,105,46,49,1,63,27,59,29,7,97,65,12,48,59,30,82

Organism: Yersinia pseudotuberculosis serotype O:1b (strain IP 31758) (NCBI:txid349747)